Protein AF-0000000071235969 (afdb_homodimer)

Foldseek 3Di:
DPPPVVVVVVCPVPVPPVPPPPPPPPPPPPPVVVCCCVVVPPVPVPVPPPLPDAFQKWWAQFWADPDPVATLAGGETDTHHWLFEEEEAEDPSSCPVVVVCLQLVVDPTPDTAMDGLRHGHPDPLCVRLALQEQEQDPLLLFDQLDFLLLSLLLLCLLNPHDPVLSVVLSVLLCVLLVAPDRRDGNNPDDPQNSLSSSVSSSPSLLHLEYEEEASCVPPDPVSLVSVLVVSSCSSVQVRRYYYYYHNDQQSCLSTQKYWYGGNNYTQDIGRNVVLCVVVVHPTVVVSNVVSVVVDVVDDPPDPDCPPPPPPPVCPPCPCPVPVPVPPPPPPPVDDDPDDDDCPDDPDPDDDDDDDDDDDDDPDPPVPPPDPPPPVVPPDGDDDPRSPSPPPSCPDDDPQPDDVQDDPSNLVSLLVVVVSVCVSDVVLVCLLAPVLLVLLVVLLVVQFDAAWAAEEEEAELAPDPPALVVLLVVLFDCGRYPYDYDHDPVVRVVCCVVVVHFKYKYAAHCQRVLLVCVPPPVPPDDPVSVVNNDIDMDGRCPPVSSRVVVVVRSVVSVLVSQLVVCVVVVHHSCPPDDPDDDDDDPWFDPPPRLCLLLVLLSLLLSLLLSLLLSLLCQVLVSVVSCVVVSSVSNPDDLVSNLVSVLVNVLVSSLVNSVNSLCCCCPVSNRFFLADPVQSSVLSSLSSSLSNLLSNLLNLQDNHSVNSNVVSVVPSVLLSVLQCSNHHLVPDDPVSSVVNVVRLSNQSSVLSSCCGTGRDDCVDPSNVVNVVSSVVSSVVSNVSSNVSNVVRD/DPPPVVVVVVCPPPVPPVPPPPPPPPPPPPPVVVCVCVVVPVVPVPVPPPLPDAFQKWWAQFWADPDPVATLAGGETDTHHWLFEEEEEEDPSSCPVVVVCLQLVVDPTPDTAMDGLHHGHPDPLCVRLALQEQEQDPLLLFDQLDFLLLSLLLLCLLNPHDPVLSVVLSVLLCVLLVAPDRRDGNNPDDPQNSLSSSVSSSPSLLHLEYEEEASCVPPDPVSLVSVLVVSSCSSVQVRRYYYYYHNDQQSCLPTQKYWYGGNNYTQDIGHNVVLCVVVVHPTVVVSNVVSVVVDVVDDPPDPDDPPDPPPPVCPPPPCPVPVPPPPVPPPDDDDDDDPPPPVPVDDPDDDDDDDDDDDDCPPCCVPPDCPPPPVPPDDGDPDPPSPSPPPSCPDDDPPPDDVQDDPSNLVSLLVVVVSVCVSDVVLVCLLAVVLLVLLVVLLVVQFDAAWAAEEEEAELAPDPPALVVLLVVLFDCGRYPYDYDHDPVVRVVCCVVVVHFKYKYAAHCQRVLLCVVVVPVPPDDPVSVVNNDIDMDGRCPPVSSRVVVVVRSVVSVLVSQLVVCVVVVHHSCPSDDPDDDDDDPWFDPPPRLCLLLVLLSLLLSLLLSLLLSLLCQVLVSVVSCVVVSSVSNPDDPVSNLVSVLVNVLVSSLVNSVNSLCCCCPVSNRFFLADPVQSSVLSSLSSSLSNLLSNLLNLQDNHSVRSNVVSVVPSVLLSVLQCSNHHLVPDDPVSSVVNVVRLSNQSSVLSSCCGTGRDDCVDPSNVVNVVSSVVSSVVSNVSSNVSNVVRD

pLDDT: mean 75.26, std 25.06, range [15.25, 97.88]

InterPro domains:
  IPR003439 ABC transporter-like, ATP-binding domain [PF00005] (73-216)
  IPR003439 ABC transporter-like, ATP-binding domain [PS50893] (57-288)
  IPR003593 AAA+ ATPase domain [SM00382] (82-293)
  IPR013525 ABC-2 type transporter, transmembrane domain [PF12698] (427-780)
  IPR017871 ABC transporter-like, conserved site [PS00211] (189-203)
  IPR027417 P-loop containing nucleoside triphosphate hydrolase [G3DSA:3.40.50.300] (54-337)
  IPR027417 P-loop containing nucleoside triphosphate hydrolase [SSF52540] (55-277)
  IPR047817 ABC-2 type transporter, transmembrane domain, bacterial-type [PS51012] (558-790)

Radius of gyration: 46.69 Å; Cα contacts (8 Å, |Δi|>4): 2501; chains: 2; bounding box: 103×161×117 Å

Organism: Dermatophagoides farinae (NCBI:txid6954)

Structure (mmCIF, N/CA/C/O backbone):
data_AF-0000000071235969-model_v1
#
loop_
_entity.id
_entity.type
_entity.pdbx_description
1 polymer 'Uncharacterized protein'
#
loop_
_atom_site.group_PDB
_atom_site.id
_atom_site.type_symbol
_atom_site.label_atom_id
_atom_site.label_alt_id
_atom_site.label_comp_id
_atom_site.label_asym_id
_atom_site.label_entity_id
_atom_site.label_seq_id
_atom_site.pdbx_PDB_ins_code
_atom_site.Cartn_x
_atom_site.Cartn_y
_atom_site.Cartn_z
_atom_site.occupancy
_atom_site.B_iso_or_equiv
_atom_site.auth_seq_id
_atom_site.auth_comp_id
_atom_site.auth_asym_id
_atom_site.auth_atom_id
_atom_site.pdbx_PDB_model_num
ATOM 1 N N . MET A 1 1 ? 15.367 17.047 36.969 1 20.78 1 MET A N 1
ATOM 2 C CA . MET A 1 1 ? 15.352 18.062 38 1 20.78 1 MET A CA 1
ATOM 3 C C . MET A 1 1 ? 15.898 19.391 37.469 1 20.78 1 MET A C 1
ATOM 5 O O . MET A 1 1 ? 17.094 19.5 37.219 1 20.78 1 MET A O 1
ATOM 9 N N . PHE A 1 2 ? 15.062 20.047 36.656 1 24.28 2 PHE A N 1
ATOM 10 C CA . PHE A 1 2 ? 15.273 21.266 35.875 1 24.28 2 PHE A CA 1
ATOM 11 C C . PHE A 1 2 ? 15.648 22.422 36.75 1 24.28 2 PHE A C 1
ATOM 13 O O . PHE A 1 2 ? 14.93 22.734 37.719 1 24.28 2 PHE A O 1
ATOM 20 N N . SER A 1 3 ? 16.906 22.578 37 1 25.78 3 SER A N 1
ATOM 21 C CA . SER A 1 3 ? 17.453 23.516 38 1 25.78 3 SER A CA 1
ATOM 22 C C . SER A 1 3 ? 16.922 24.922 37.781 1 25.78 3 SER A C 1
ATOM 24 O O . SER A 1 3 ? 17.031 25.484 36.688 1 25.78 3 SER A O 1
ATOM 26 N N . THR A 1 4 ? 15.867 25.328 38.531 1 27.64 4 THR A N 1
ATOM 27 C CA . THR A 1 4 ? 15.156 26.562 38.812 1 27.64 4 THR A CA 1
ATOM 28 C C . THR A 1 4 ? 16.141 27.719 38.969 1 27.64 4 THR A C 1
ATOM 30 O O . THR A 1 4 ? 15.742 28.891 38.875 1 27.64 4 THR A O 1
ATOM 33 N N . LYS A 1 5 ? 17.328 27.359 39.406 1 29.56 5 LYS A N 1
ATOM 34 C CA . LYS A 1 5 ? 18.219 28.422 39.875 1 29.56 5 LYS A CA 1
ATOM 35 C C . LYS A 1 5 ? 18.688 29.297 38.719 1 29.56 5 LYS A C 1
ATOM 37 O O . LYS A 1 5 ? 18.828 30.516 38.875 1 29.56 5 LYS A O 1
ATOM 42 N N . TYR A 1 6 ? 18.953 28.562 37.625 1 28.62 6 TYR A N 1
ATOM 43 C CA . TYR A 1 6 ? 19.578 29.312 36.531 1 28.62 6 TYR A CA 1
ATOM 44 C C . TYR A 1 6 ? 18.562 30.219 35.844 1 28.62 6 TYR A C 1
ATOM 46 O O . TYR A 1 6 ? 18.938 31.234 35.25 1 28.62 6 TYR A O 1
ATOM 54 N N . TYR A 1 7 ? 17.297 29.875 36.062 1 28.25 7 TYR A N 1
ATOM 55 C CA . TYR A 1 7 ? 16.25 30.672 35.438 1 28.25 7 TYR A CA 1
ATOM 56 C C . TYR A 1 7 ? 16.109 32.031 36.094 1 28.25 7 TYR A C 1
ATOM 58 O O . TYR A 1 7 ? 15.977 33.062 35.406 1 28.25 7 TYR A O 1
ATOM 66 N N . ASN A 1 8 ? 16.25 32.094 37.469 1 29.53 8 ASN A N 1
ATOM 67 C CA . ASN A 1 8 ? 16.016 33.312 38.188 1 29.53 8 ASN A CA 1
ATOM 68 C C . ASN A 1 8 ? 17.094 34.344 37.938 1 29.53 8 ASN A C 1
ATOM 70 O O . ASN A 1 8 ? 16.828 35.562 37.875 1 29.53 8 ASN A O 1
ATOM 74 N N . ARG A 1 9 ? 18.312 33.844 37.719 1 32.22 9 ARG A N 1
ATOM 75 C CA . ARG A 1 9 ? 19.422 34.781 37.625 1 32.22 9 ARG A CA 1
ATOM 76 C C . ARG A 1 9 ? 19.359 35.562 36.312 1 32.22 9 ARG A C 1
ATOM 78 O O . ARG A 1 9 ? 19.734 36.719 36.25 1 32.22 9 ARG A O 1
ATOM 85 N N . TYR A 1 10 ? 18.875 34.844 35.25 1 29.97 10 TYR A N 1
ATOM 86 C CA . TYR A 1 10 ? 18.812 35.469 33.938 1 29.97 10 TYR A CA 1
ATOM 87 C C . TYR A 1 10 ? 17.781 36.562 33.906 1 29.97 10 TYR A C 1
ATOM 89 O O . TYR A 1 10 ? 18.016 37.625 33.312 1 29.97 10 TYR A O 1
ATOM 97 N N . LEU A 1 11 ? 16.641 36.375 34.594 1 30.03 11 LEU A N 1
ATOM 98 C CA . LEU A 1 11 ? 15.648 37.469 34.625 1 30.03 11 LEU A CA 1
ATOM 99 C C . LEU A 1 11 ? 16.188 38.656 35.375 1 30.03 11 LEU A C 1
ATOM 101 O O . LEU A 1 11 ? 15.938 39.812 35 1 30.03 11 LEU A O 1
ATOM 105 N N . ASP A 1 12 ? 16.922 38.406 36.375 1 31.56 12 ASP A N 1
ATOM 106 C CA . ASP A 1 12 ? 17.344 39.531 37.219 1 31.56 12 ASP A CA 1
ATOM 107 C C . ASP A 1 12 ? 18.375 40.406 36.5 1 31.56 12 ASP A C 1
ATOM 109 O O . ASP A 1 12 ? 18.391 41.625 36.688 1 31.56 12 ASP A O 1
ATOM 113 N N . ASP A 1 13 ? 19.375 39.719 35.844 1 31.92 13 ASP A N 1
ATOM 114 C CA . ASP A 1 13 ? 20.5 40.5 35.344 1 31.92 13 ASP A CA 1
ATOM 115 C C . ASP A 1 13 ? 20.109 41.312 34.125 1 31.92 13 ASP A C 1
ATOM 117 O O . ASP A 1 13 ? 20.656 42.406 33.906 1 31.92 13 ASP A O 1
ATOM 121 N N . HIS A 1 14 ? 19.375 40.656 33.188 1 32.78 14 HIS A N 1
ATOM 122 C CA . HIS A 1 14 ? 19.188 41.406 31.953 1 32.78 14 HIS A CA 1
ATOM 123 C C . HIS A 1 14 ? 17.875 42.188 31.969 1 32.78 14 HIS A C 1
ATOM 125 O O . HIS A 1 14 ? 17.578 42.906 31.031 1 32.78 14 HIS A O 1
ATOM 131 N N . PHE A 1 15 ? 16.938 41.656 32.781 1 29.28 15 PHE A N 1
ATOM 132 C CA . PHE A 1 15 ? 15.789 42.531 32.906 1 29.28 15 PHE A CA 1
ATOM 133 C C . PHE A 1 15 ? 16.062 43.625 33.938 1 29.28 15 PHE A C 1
ATOM 135 O O . PHE A 1 15 ? 16.094 43.375 35.125 1 29.28 15 PHE A O 1
ATOM 142 N N . ASP A 1 16 ? 17.016 44.531 33.656 1 26.34 16 ASP A N 1
ATOM 143 C CA . ASP A 1 16 ? 17.188 45.75 34.469 1 26.34 16 ASP A CA 1
ATOM 144 C C . ASP A 1 16 ? 15.844 46.312 34.875 1 26.34 16 ASP A C 1
ATOM 146 O O . ASP A 1 16 ? 14.953 46.5 34.031 1 26.34 16 ASP A O 1
ATOM 150 N N . ARG A 1 17 ? 15.445 46.094 36.031 1 26.83 17 ARG A N 1
ATOM 151 C CA . ARG A 1 17 ? 14.336 46.688 36.781 1 26.83 17 ARG A CA 1
ATOM 152 C C . ARG A 1 17 ? 14.195 48.156 36.5 1 26.83 17 ARG A C 1
ATOM 154 O O . ARG A 1 17 ? 13.391 48.844 37.125 1 26.83 17 ARG A O 1
ATOM 161 N N . GLN A 1 18 ? 15.305 48.75 35.906 1 26.16 18 GLN A N 1
ATOM 162 C CA . GLN A 1 18 ? 15.242 50.188 35.875 1 26.16 18 GLN A CA 1
ATOM 163 C C . GLN A 1 18 ? 14.008 50.656 35.094 1 26.16 18 GLN A C 1
ATOM 165 O O . GLN A 1 18 ? 13.586 51.812 35.25 1 26.16 18 GLN A O 1
ATOM 170 N N . TYR A 1 19 ? 13.602 49.875 34.125 1 25.55 19 TYR A N 1
ATOM 171 C CA . TYR A 1 19 ? 12.562 50.5 33.344 1 25.55 19 TYR A CA 1
ATOM 172 C C . TYR A 1 19 ? 11.258 50.594 34.125 1 25.55 19 TYR A C 1
ATOM 174 O O . TYR A 1 19 ? 10.438 51.5 33.844 1 25.55 19 TYR A O 1
ATOM 182 N N . TYR A 1 20 ? 10.992 49.656 34.969 1 24.53 20 TYR A N 1
ATOM 183 C CA . TYR A 1 20 ? 9.617 49.781 35.469 1 24.53 20 TYR A CA 1
ATOM 184 C C . TYR A 1 20 ? 9.539 50.75 36.625 1 24.53 20 TYR A C 1
ATOM 186 O O . TYR A 1 20 ? 8.453 51.219 37 1 24.53 20 TYR A O 1
ATOM 194 N N . SER A 1 21 ? 10.508 50.906 37.406 1 24.33 21 SER A N 1
ATOM 195 C CA . SER A 1 21 ? 10.234 51.625 38.656 1 24.33 21 SER A CA 1
ATOM 196 C C . SER A 1 21 ? 10.227 53.125 38.438 1 24.33 21 SER A C 1
ATOM 198 O O . SER A 1 21 ? 10.281 53.906 39.406 1 24.33 21 SER A O 1
ATOM 200 N N . GLY A 1 22 ? 10.711 53.719 37.312 1 23.84 22 GLY A N 1
ATOM 201 C CA . GLY A 1 22 ? 10.781 55.156 37.312 1 23.84 22 GLY A CA 1
ATOM 202 C C . GLY A 1 22 ? 9.438 55.812 37.562 1 23.84 22 GLY A C 1
ATOM 203 O O . GLY A 1 22 ? 8.445 55.5 36.906 1 23.84 22 GLY A O 1
ATOM 204 N N . ARG A 1 23 ? 9.148 56.188 38.781 1 24.48 23 ARG A N 1
ATOM 205 C CA . ARG A 1 23 ? 8.148 57.156 39.219 1 24.48 23 ARG A CA 1
ATOM 206 C C . ARG A 1 23 ? 8.102 58.375 38.281 1 24.48 23 ARG A C 1
ATOM 208 O O . ARG A 1 23 ? 9.031 59.188 38.25 1 24.48 23 ARG A O 1
ATOM 215 N N . LEU A 1 24 ? 7.52 58.312 37.156 1 23.88 24 LEU A N 1
ATOM 216 C CA . LEU A 1 24 ? 7.254 59.5 36.375 1 23.88 24 LEU A CA 1
ATOM 217 C C . LEU A 1 24 ? 6.617 60.594 37.25 1 23.88 24 LEU A C 1
ATOM 219 O O . LEU A 1 24 ? 5.508 60.406 37.75 1 23.88 24 LEU A O 1
ATOM 223 N N . LYS A 1 25 ? 7.359 61.188 38.125 1 25.09 25 LYS A N 1
ATOM 224 C CA . LYS A 1 25 ? 6.887 62.469 38.656 1 25.09 25 LYS A CA 1
ATOM 225 C C . LYS A 1 25 ? 6.273 63.312 37.531 1 25.09 25 LYS A C 1
ATOM 227 O O . LYS A 1 25 ? 6.957 63.656 36.562 1 25.09 25 LYS A O 1
ATOM 232 N N . LEU A 1 26 ? 4.953 63.219 37.344 1 24.61 26 LEU A N 1
ATOM 233 C CA . LEU A 1 26 ? 4.129 64.062 36.531 1 24.61 26 LEU A CA 1
ATOM 234 C C . LEU A 1 26 ? 4.41 65.562 36.844 1 24.61 26 LEU A C 1
ATOM 236 O O . LEU A 1 26 ? 3.928 66.062 37.844 1 24.61 26 LEU A O 1
ATOM 240 N N . LYS A 1 27 ? 5.676 65.938 36.875 1 27.92 27 LYS A N 1
ATOM 241 C CA . LYS A 1 27 ? 5.816 67.375 37 1 27.92 27 LYS A CA 1
ATOM 242 C C . LYS A 1 27 ? 4.844 68.125 36.062 1 27.92 27 LYS A C 1
ATOM 244 O O . LYS A 1 27 ? 4.414 67.562 35.062 1 27.92 27 LYS A O 1
ATOM 249 N N . LYS A 1 28 ? 4.355 69.25 36.562 1 28.09 28 LYS A N 1
ATOM 250 C CA . LYS A 1 28 ? 3.527 70.25 35.844 1 28.09 28 LYS A CA 1
ATOM 251 C C . LYS A 1 28 ? 3.99 70.375 34.406 1 28.09 28 LYS A C 1
ATOM 253 O O . LYS A 1 28 ? 5.094 70.875 34.125 1 28.09 28 LYS A O 1
ATOM 258 N N . PHE A 1 29 ? 3.699 69.375 33.688 1 26.33 29 PHE A N 1
ATOM 259 C CA . PHE A 1 29 ? 4.023 69.312 32.281 1 26.33 29 PHE A CA 1
ATOM 260 C C . PHE A 1 29 ? 3.557 70.625 31.609 1 26.33 29 PHE A C 1
ATOM 262 O O . PHE A 1 29 ? 2.369 70.938 31.641 1 26.33 29 PHE A O 1
ATOM 269 N N . ASP A 1 30 ? 4.426 71.625 31.766 1 26.59 30 ASP A N 1
ATOM 270 C CA . ASP A 1 30 ? 4.102 72.812 31.031 1 26.59 30 ASP A CA 1
ATOM 271 C C . ASP A 1 30 ? 3.627 72.5 29.609 1 26.59 30 ASP A C 1
ATOM 273 O O . ASP A 1 30 ? 4.16 71.562 28.969 1 26.59 30 ASP A O 1
ATOM 277 N N . THR A 1 31 ? 2.289 72.75 29.297 1 29.19 31 THR A N 1
ATOM 278 C CA . THR A 1 31 ? 1.563 72.438 28.062 1 29.19 31 THR A CA 1
ATOM 279 C C . THR A 1 31 ? 2.475 72.625 26.844 1 29.19 31 THR A C 1
ATOM 281 O O . THR A 1 31 ? 2.238 72 25.797 1 29.19 31 THR A O 1
ATOM 284 N N . ASP A 1 32 ? 3.391 73.562 26.938 1 30.61 32 ASP A N 1
ATOM 285 C CA . ASP A 1 32 ? 4.223 73.938 25.797 1 30.61 32 ASP A CA 1
ATOM 286 C C . ASP A 1 32 ? 5.207 72.812 25.453 1 30.61 32 ASP A C 1
ATOM 288 O O . ASP A 1 32 ? 5.48 72.562 24.266 1 30.61 32 ASP A O 1
ATOM 292 N N . GLU A 1 33 ? 5.805 72.25 26.531 1 29.53 33 GLU A N 1
ATOM 293 C CA . GLU A 1 33 ? 6.91 71.375 26.266 1 29.53 33 GLU A CA 1
ATOM 294 C C . GLU A 1 33 ? 6.398 70 25.781 1 29.53 33 GLU A C 1
ATOM 296 O O . GLU A 1 33 ? 7.078 69.312 25.031 1 29.53 33 GLU A O 1
ATOM 301 N N . PHE A 1 34 ? 5.312 69.5 26.359 1 30.47 34 PHE A N 1
ATOM 302 C CA . PHE A 1 34 ? 4.719 68.25 25.891 1 30.47 34 PHE A CA 1
ATOM 303 C C . PHE A 1 34 ? 4.336 68.375 24.422 1 30.47 34 PHE A C 1
ATOM 305 O O . PHE A 1 34 ? 4.543 67.438 23.656 1 30.47 34 PHE A O 1
ATOM 312 N N . GLN A 1 35 ? 3.74 69.438 24 1 29.83 35 GLN A N 1
ATOM 313 C CA . GLN A 1 35 ? 3.525 69.75 22.578 1 29.83 35 GLN A CA 1
ATOM 314 C C . GLN A 1 35 ? 4.844 69.75 21.812 1 29.83 35 GLN A C 1
ATOM 316 O O . GLN A 1 35 ? 4.895 69.312 20.656 1 29.83 35 GLN A O 1
ATOM 321 N N . SER A 1 36 ? 5.883 70.312 22.438 1 31.05 36 SER A N 1
ATOM 322 C CA . SER A 1 36 ? 7.184 70.25 21.766 1 31.05 36 SER A CA 1
ATOM 323 C C . SER A 1 36 ? 7.727 68.812 21.672 1 31.05 36 SER A C 1
ATOM 325 O O . SER A 1 36 ? 8.422 68.5 20.719 1 31.05 36 SER A O 1
ATOM 327 N N . MET A 1 37 ? 7.602 68 22.719 1 30.19 37 MET A N 1
ATOM 328 C CA . MET A 1 37 ? 8.055 66.625 22.625 1 30.19 37 MET A CA 1
ATOM 329 C C . MET A 1 37 ? 7.18 65.875 21.672 1 30.19 37 MET A C 1
ATOM 331 O O . MET A 1 37 ? 7.672 65 20.938 1 30.19 37 MET A O 1
ATOM 335 N N . ILE A 1 38 ? 5.797 65.875 21.75 1 32.47 38 ILE A N 1
ATOM 336 C CA . ILE A 1 38 ? 4.941 65.375 20.688 1 32.47 38 ILE A CA 1
ATOM 337 C C . ILE A 1 38 ? 5.285 66 19.359 1 32.47 38 ILE A C 1
ATOM 339 O O . ILE A 1 38 ? 5.309 65.375 18.312 1 32.47 38 ILE A O 1
ATOM 343 N N . ASN A 1 39 ? 5.348 67.312 19.266 1 30.91 39 ASN A N 1
ATOM 344 C CA . ASN A 1 39 ? 5.84 68.062 18.094 1 30.91 39 ASN A CA 1
ATOM 345 C C . ASN A 1 39 ? 7.301 67.688 17.812 1 30.91 39 ASN A C 1
ATOM 347 O O . ASN A 1 39 ? 7.742 67.812 16.656 1 30.91 39 ASN A O 1
ATOM 351 N N . ALA A 1 40 ? 8.227 67.75 18.75 1 30.86 40 ALA A N 1
ATOM 352 C CA . ALA A 1 40 ? 9.625 67.438 18.5 1 30.86 40 ALA A CA 1
ATOM 353 C C . ALA A 1 40 ? 9.789 65.938 18.141 1 30.86 40 ALA A C 1
ATOM 355 O O . ALA A 1 40 ? 10.648 65.562 17.344 1 30.86 40 ALA A O 1
ATOM 356 N N . ASN A 1 41 ? 9.352 65.062 19.016 1 29.08 41 ASN A N 1
ATOM 357 C CA . ASN A 1 41 ? 9.398 63.625 18.625 1 29.08 41 ASN A CA 1
ATOM 358 C C . ASN A 1 41 ? 8.352 63.312 17.578 1 29.08 41 ASN A C 1
ATOM 360 O O . ASN A 1 41 ? 7.387 62.594 17.859 1 29.08 41 ASN A O 1
ATOM 364 N N . GLN A 1 42 ? 7.641 64.25 17 1 27.83 42 GLN A N 1
ATOM 365 C CA . GLN A 1 42 ? 7.074 63.875 15.703 1 27.83 42 GLN A CA 1
ATOM 366 C C . GLN A 1 42 ? 7.973 62.875 14.961 1 27.83 42 GLN A C 1
ATOM 368 O O . GLN A 1 42 ? 9.133 63.188 14.672 1 27.83 42 GLN A O 1
ATOM 373 N N . PRO A 1 43 ? 7.793 61.562 15.281 1 30.45 43 PRO A N 1
ATOM 374 C CA . PRO A 1 43 ? 8.703 60.812 14.406 1 30.45 43 PRO A CA 1
ATOM 375 C C . PRO A 1 43 ? 8.961 61.531 13.078 1 30.45 43 PRO A C 1
ATOM 377 O O . PRO A 1 43 ? 8.023 61.844 12.344 1 30.45 43 PRO A O 1
ATOM 380 N N . ASN A 1 44 ? 9.547 62.688 13.039 1 29.39 44 ASN A N 1
ATOM 381 C CA . ASN A 1 44 ? 10.141 63.094 11.773 1 29.39 44 ASN A CA 1
ATOM 382 C C . ASN A 1 44 ? 10.211 61.906 10.797 1 29.39 44 ASN A C 1
ATOM 384 O O . ASN A 1 44 ? 10.664 60.844 11.156 1 29.39 44 ASN A O 1
ATOM 388 N N . LEU A 1 45 ? 9.211 61.844 9.977 1 32.47 45 LEU A N 1
ATOM 389 C CA . LEU A 1 45 ? 9.383 61.031 8.773 1 32.47 45 LEU A CA 1
ATOM 390 C C . LEU A 1 45 ? 10.852 60.906 8.391 1 32.47 45 LEU A C 1
ATOM 392 O O . LEU A 1 45 ? 11.391 61.812 7.746 1 32.47 45 LEU A O 1
ATOM 396 N N . LEU A 1 46 ? 11.773 60.969 9.383 1 32.16 46 LEU A N 1
ATOM 397 C CA . LEU A 1 46 ? 13.141 60.75 8.906 1 32.16 46 LEU A CA 1
ATOM 398 C C . LEU A 1 46 ? 13.141 60.094 7.535 1 32.16 46 LEU A C 1
ATOM 400 O O . LEU A 1 46 ? 12.477 59.062 7.332 1 32.16 46 LEU A O 1
ATOM 404 N N . PRO A 1 47 ? 13.156 60.969 6.551 1 32.38 47 PRO A N 1
ATOM 405 C CA . PRO A 1 47 ? 13.391 60.25 5.293 1 32.38 47 PRO A CA 1
ATOM 406 C C . PRO A 1 47 ? 14.133 58.938 5.492 1 32.38 47 PRO A C 1
ATOM 408 O O . PRO A 1 47 ? 14.891 58.781 6.453 1 32.38 47 PRO A O 1
ATOM 411 N N . MET A 1 48 ? 13.445 57.812 5.355 1 37.66 48 MET A N 1
ATOM 412 C CA . MET A 1 48 ? 14.297 56.625 5.305 1 37.66 48 MET A CA 1
ATOM 413 C C . MET A 1 48 ? 15.727 57 4.926 1 37.66 48 MET A C 1
ATOM 415 O O . MET A 1 48 ? 15.945 57.688 3.941 1 37.66 48 MET A O 1
ATOM 419 N N . ALA A 1 49 ? 16.594 57.5 5.844 1 37.44 49 ALA A N 1
ATOM 420 C CA . ALA A 1 49 ? 17.969 57.562 5.336 1 37.44 49 ALA A CA 1
ATOM 421 C C . ALA A 1 49 ? 18.141 56.688 4.109 1 37.44 49 ALA A C 1
ATOM 423 O O . ALA A 1 49 ? 17.516 55.625 4.008 1 37.44 49 ALA A O 1
ATOM 424 N N . PRO A 1 50 ? 18.422 57.219 2.982 1 41.22 50 PRO A N 1
ATOM 425 C CA . PRO A 1 50 ? 18.672 56.375 1.826 1 41.22 50 PRO A CA 1
ATOM 426 C C . PRO A 1 50 ? 19.281 55.031 2.217 1 41.22 50 PRO A C 1
ATOM 428 O O . PRO A 1 50 ? 20.172 54.969 3.066 1 41.22 50 PRO A O 1
ATOM 431 N N . GLU A 1 51 ? 18.453 53.969 2.535 1 51.69 51 GLU A N 1
ATOM 432 C CA . GLU A 1 51 ? 18.891 52.594 2.797 1 51.69 51 GLU A CA 1
ATOM 433 C C . GLU A 1 51 ? 20.25 52.312 2.154 1 51.69 51 GLU A C 1
ATOM 435 O O . GLU A 1 51 ? 20.406 52.438 0.937 1 51.69 51 GLU A O 1
ATOM 440 N N . PRO A 1 52 ? 21.312 52.531 2.852 1 49.19 52 PRO A N 1
ATOM 441 C CA . PRO A 1 52 ? 22.656 52.312 2.301 1 49.19 52 PRO A CA 1
ATOM 442 C C . PRO A 1 52 ? 22.859 50.875 1.844 1 49.19 52 PRO A C 1
ATOM 444 O O . PRO A 1 52 ? 22.609 49.938 2.611 1 49.19 52 PRO A O 1
ATOM 447 N N . GLY A 1 53 ? 22.844 50.625 0.457 1 63.09 53 GLY A N 1
ATOM 448 C CA . GLY A 1 53 ? 23.406 49.5 -0.257 1 63.09 53 GLY A CA 1
ATOM 449 C C . GLY A 1 53 ? 22.406 48.75 -1.119 1 63.09 53 GLY A C 1
ATOM 450 O O . GLY A 1 53 ? 21.219 49.094 -1.109 1 63.09 53 GLY A O 1
ATOM 451 N N . PRO A 1 54 ? 22.844 47.969 -1.875 1 78.69 54 PRO A N 1
ATOM 452 C CA . PRO A 1 54 ? 22.016 47.188 -2.799 1 78.69 54 PRO A CA 1
ATOM 453 C C . PRO A 1 54 ? 21.094 46.188 -2.082 1 78.69 54 PRO A C 1
ATOM 455 O O . PRO A 1 54 ? 21.469 45.656 -1.036 1 78.69 54 PRO A O 1
ATOM 458 N N . PRO A 1 55 ? 19.781 46.156 -2.459 1 88.38 55 PRO A N 1
ATOM 459 C CA . PRO A 1 55 ? 18.844 45.219 -1.836 1 88.38 55 PRO A CA 1
ATOM 460 C C . PRO A 1 55 ? 19.312 43.75 -1.914 1 88.38 55 PRO A C 1
ATOM 462 O O . PRO A 1 55 ? 20.031 43.375 -2.846 1 88.38 55 PRO A O 1
ATOM 465 N N . CYS A 1 56 ? 19.047 43.031 -0.899 1 91.88 56 CYS A N 1
ATOM 466 C CA . CYS A 1 56 ? 19.375 41.594 -0.88 1 91.88 56 CYS A CA 1
ATOM 467 C C . CYS A 1 56 ? 18.5 40.844 -1.863 1 91.88 56 CYS A C 1
ATOM 469 O O . CYS A 1 56 ? 18.984 40 -2.605 1 91.88 56 CYS A O 1
ATOM 471 N N . ILE A 1 57 ? 17.188 41.156 -1.845 1 94.62 57 ILE A N 1
ATOM 472 C CA . ILE A 1 57 ? 16.234 40.531 -2.75 1 94.62 57 ILE A CA 1
ATOM 473 C C . ILE A 1 57 ? 15.43 41.594 -3.488 1 94.62 57 ILE A C 1
ATOM 475 O O . ILE A 1 57 ? 14.945 42.531 -2.877 1 94.62 57 ILE A O 1
ATOM 479 N N . GLU A 1 58 ? 15.406 41.438 -4.781 1 93.62 58 GLU A N 1
ATOM 480 C CA . GLU A 1 58 ? 14.633 42.375 -5.617 1 93.62 58 GLU A CA 1
ATOM 481 C C . GLU A 1 58 ? 13.766 41.594 -6.609 1 93.62 58 GLU A C 1
ATOM 483 O O . GLU A 1 58 ? 14.266 40.75 -7.363 1 93.62 58 GLU A O 1
ATOM 488 N N . THR A 1 59 ? 12.492 41.812 -6.477 1 94.19 59 THR A N 1
ATOM 489 C CA . THR A 1 59 ? 11.578 41.25 -7.461 1 94.19 59 THR A CA 1
ATOM 490 C C . THR A 1 59 ? 10.898 42.344 -8.266 1 94.19 59 THR A C 1
ATOM 492 O O . THR A 1 59 ? 10.594 43.406 -7.73 1 94.19 59 THR A O 1
ATOM 495 N N . ARG A 1 60 ? 10.789 42.125 -9.547 1 93.44 60 ARG A N 1
ATOM 496 C CA . ARG A 1 60 ? 10.133 43.094 -10.414 1 93.44 60 ARG A CA 1
ATOM 497 C C . ARG A 1 60 ? 9.016 42.438 -11.219 1 93.44 60 ARG A C 1
ATOM 499 O O . ARG A 1 60 ? 9.281 41.594 -12.102 1 93.44 60 ARG A O 1
ATOM 506 N N . ASN A 1 61 ? 7.785 42.812 -10.945 1 93.38 61 ASN A N 1
ATOM 507 C CA . ASN A 1 61 ? 6.602 42.375 -11.672 1 93.38 61 ASN A CA 1
ATOM 508 C C . ASN A 1 61 ? 6.562 40.844 -11.789 1 93.38 61 ASN A C 1
ATOM 510 O O . ASN A 1 61 ? 6.387 40.312 -12.883 1 93.38 61 ASN A O 1
ATOM 514 N N . LEU A 1 62 ? 6.738 40.281 -10.727 1 93.81 62 LEU A N 1
ATOM 515 C CA . LEU A 1 62 ? 6.805 38.812 -10.672 1 93.81 62 LEU A CA 1
ATOM 516 C C . LEU A 1 62 ? 5.41 38.219 -10.719 1 93.81 62 LEU A C 1
ATOM 518 O O . LEU A 1 62 ? 4.523 38.625 -9.953 1 93.81 62 LEU A O 1
ATOM 522 N N . SER A 1 63 ? 5.184 37.312 -11.672 1 94 63 SER A N 1
ATOM 523 C CA . SER A 1 63 ? 3.924 36.594 -11.773 1 94 63 SER A CA 1
ATOM 524 C C . SER A 1 63 ? 4.168 35.094 -11.898 1 94 63 SER A C 1
ATOM 526 O O . SER A 1 63 ? 5.176 34.656 -12.461 1 94 63 SER A O 1
ATOM 528 N N . PHE A 1 64 ? 3.289 34.312 -11.281 1 93.5 64 PHE A N 1
ATOM 529 C CA . PHE A 1 64 ? 3.441 32.875 -11.312 1 93.5 64 PHE A CA 1
ATOM 530 C C . PHE A 1 64 ? 2.088 32.188 -11.195 1 93.5 64 PHE A C 1
ATOM 532 O O . PHE A 1 64 ? 1.184 32.688 -10.531 1 93.5 64 PHE A O 1
ATOM 539 N N . HIS A 1 65 ? 1.914 31.109 -11.961 1 89.69 65 HIS A N 1
ATOM 540 C CA . HIS A 1 65 ? 0.755 30.234 -11.859 1 89.69 65 HIS A CA 1
ATOM 541 C C . HIS A 1 65 ? 1.156 28.766 -12.023 1 89.69 65 HIS A C 1
ATOM 543 O O . HIS A 1 65 ? 2.047 28.453 -12.812 1 89.69 65 HIS A O 1
ATOM 549 N N . TYR A 1 66 ? 0.667 27.906 -11.156 1 80.94 66 TYR A N 1
ATOM 550 C CA . TYR A 1 66 ? 0.885 26.484 -11.344 1 80.94 66 TYR A CA 1
ATOM 551 C C . TYR A 1 66 ? 0.113 25.953 -12.547 1 80.94 66 TYR A C 1
ATOM 553 O O . TYR A 1 66 ? 0.633 25.156 -13.328 1 80.94 66 TYR A O 1
ATOM 561 N N . LYS A 1 67 ? -1.174 26.391 -12.547 1 74.88 67 LYS A N 1
ATOM 562 C CA . LYS A 1 67 ? -2.039 26.188 -13.711 1 74.88 67 LYS A CA 1
ATOM 563 C C . LYS A 1 67 ? -2.43 27.516 -14.352 1 74.88 67 LYS A C 1
ATOM 565 O O . LYS A 1 67 ? -2.674 28.5 -13.648 1 74.88 67 LYS A O 1
ATOM 570 N N . ALA A 1 68 ? -2.475 27.484 -15.469 1 78.25 68 ALA A N 1
ATOM 571 C CA . ALA A 1 68 ? -2.727 28.719 -16.219 1 78.25 68 ALA A CA 1
ATOM 572 C C . ALA A 1 68 ? -4.047 29.344 -15.789 1 78.25 68 ALA A C 1
ATOM 574 O O . ALA A 1 68 ? -4.172 30.578 -15.758 1 78.25 68 ALA A O 1
ATOM 575 N N . SER A 1 69 ? -4.906 28.562 -15.336 1 75.44 69 SER A N 1
ATOM 576 C CA . SER A 1 69 ? -6.242 29.047 -15.016 1 75.44 69 SER A CA 1
ATOM 577 C C . SER A 1 69 ? -6.285 29.688 -13.633 1 75.44 69 SER A C 1
ATOM 579 O O . SER A 1 69 ? -7.207 30.438 -13.312 1 75.44 69 SER A O 1
ATOM 581 N N . ASN A 1 70 ? -5.195 29.516 -12.828 1 78.88 70 ASN A N 1
ATOM 582 C CA . ASN A 1 70 ? -5.223 30 -11.453 1 78.88 70 ASN A CA 1
ATOM 583 C C . ASN A 1 70 ? -3.928 30.719 -11.078 1 78.88 70 ASN A C 1
ATOM 585 O O . ASN A 1 70 ? -3.043 30.125 -10.461 1 78.88 70 ASN A O 1
ATOM 589 N N . PRO A 1 71 ? -3.926 32 -11.367 1 84.94 71 PRO A N 1
ATOM 590 C CA . PRO A 1 71 ? -2.715 32.75 -11 1 84.94 71 PRO A CA 1
ATOM 591 C C . PRO A 1 71 ? -2.535 32.875 -9.484 1 84.94 71 PRO A C 1
ATOM 593 O O . PRO A 1 71 ? -3.492 33.156 -8.766 1 84.94 71 PRO A O 1
ATOM 596 N N . VAL A 1 72 ? -1.357 32.562 -8.969 1 86.06 72 VAL A N 1
ATOM 597 C CA . VAL A 1 72 ? -1.061 32.625 -7.539 1 86.06 72 VAL A CA 1
ATOM 598 C C . VAL A 1 72 ? -0.396 33.938 -7.184 1 86.06 72 VAL A C 1
ATOM 600 O O . VAL A 1 72 ? -0.742 34.562 -6.176 1 86.06 72 VAL A O 1
ATOM 603 N N . LEU A 1 73 ? 0.584 34.344 -7.953 1 91.81 73 LEU A N 1
ATOM 604 C CA . LEU A 1 73 ? 1.259 35.625 -7.773 1 91.81 73 LEU A CA 1
ATOM 605 C C . LEU A 1 73 ? 1.04 36.531 -8.984 1 91.81 73 LEU A C 1
ATOM 607 O O . LEU A 1 73 ? 1.123 36.094 -10.125 1 91.81 73 LEU A O 1
ATOM 611 N N . LYS A 1 74 ? 0.647 37.781 -8.688 1 93.19 74 LYS A N 1
ATOM 612 C CA . LYS A 1 74 ? 0.321 38.719 -9.742 1 93.19 74 LYS A CA 1
ATOM 613 C C . LYS A 1 74 ? 1.163 40 -9.625 1 93.19 74 LYS A C 1
ATOM 615 O O . LYS A 1 74 ? 0.871 40.875 -8.805 1 93.19 74 LYS A O 1
ATOM 620 N N . ASN A 1 75 ? 2.082 40.156 -10.414 1 91.69 75 ASN A N 1
ATOM 621 C CA . ASN A 1 75 ? 2.883 41.375 -10.562 1 91.69 75 ASN A CA 1
ATOM 622 C C . ASN A 1 75 ? 3.434 41.844 -9.219 1 91.69 75 ASN A C 1
ATOM 624 O O . ASN A 1 75 ? 3.221 43 -8.828 1 91.69 75 ASN A O 1
ATOM 628 N N . ILE A 1 76 ? 4.176 40.969 -8.57 1 93.06 76 ILE A N 1
ATOM 629 C CA . ILE A 1 76 ? 4.715 41.25 -7.246 1 93.06 76 ILE A CA 1
ATOM 630 C C . ILE A 1 76 ? 6.066 41.969 -7.375 1 93.06 76 ILE A C 1
ATOM 632 O O . ILE A 1 76 ? 6.945 41.5 -8.109 1 93.06 76 ILE A O 1
ATOM 636 N N . THR A 1 77 ? 6.168 43.125 -6.812 1 92.44 77 THR A N 1
ATOM 637 C CA . THR A 1 77 ? 7.434 43.844 -6.73 1 92.44 77 THR A CA 1
ATOM 638 C C . THR A 1 77 ? 7.793 44.125 -5.277 1 92.44 77 THR A C 1
ATOM 640 O O . THR A 1 77 ? 7.066 44.844 -4.582 1 92.44 77 THR A O 1
ATOM 643 N N . ILE A 1 78 ? 8.852 43.5 -4.832 1 92.25 78 ILE A N 1
ATOM 644 C CA . ILE A 1 78 ? 9.281 43.719 -3.455 1 92.25 78 ILE A CA 1
ATOM 645 C C . ILE A 1 78 ? 10.781 44 -3.418 1 92.25 78 ILE A C 1
ATOM 647 O O . ILE A 1 78 ? 11.516 43.594 -4.316 1 92.25 78 ILE A O 1
ATOM 651 N N . ASN A 1 79 ? 11.148 44.719 -2.406 1 90.88 79 ASN A N 1
ATOM 652 C CA . ASN A 1 79 ? 12.547 45.031 -2.139 1 90.88 79 ASN A CA 1
ATOM 653 C C . ASN A 1 79 ? 12.914 44.75 -0.688 1 90.88 79 ASN A C 1
ATOM 655 O O . ASN A 1 79 ? 12.492 45.469 0.221 1 90.88 79 ASN A O 1
ATOM 659 N N . VAL A 1 80 ? 13.789 43.75 -0.517 1 93.56 80 VAL A N 1
ATOM 660 C CA . VAL A 1 80 ? 14.227 43.375 0.821 1 93.56 80 VAL A CA 1
ATOM 661 C C . VAL A 1 80 ? 15.617 43.938 1.087 1 93.56 80 VAL A C 1
ATOM 663 O O . VAL A 1 80 ? 16.578 43.594 0.402 1 93.56 80 VAL A O 1
ATOM 666 N N . PRO A 1 81 ? 15.633 44.781 2.053 1 90.31 81 PRO A N 1
ATOM 667 C CA . PRO A 1 81 ? 16.953 45.375 2.34 1 90.31 81 PRO A CA 1
ATOM 668 C C . PRO A 1 81 ? 17.922 44.375 2.949 1 90.31 81 PRO A C 1
ATOM 670 O O . PRO A 1 81 ? 17.5 43.406 3.57 1 90.31 81 PRO A O 1
ATOM 673 N N . GLN A 1 82 ? 19.156 44.594 2.811 1 90.56 82 GLN A N 1
ATOM 674 C CA . GLN A 1 82 ? 20.188 43.719 3.32 1 90.56 82 GLN A CA 1
ATOM 675 C C . GLN A 1 82 ? 20.406 43.938 4.816 1 90.56 82 GLN A C 1
ATOM 677 O O . GLN A 1 82 ? 20.375 45.062 5.301 1 90.56 82 GLN A O 1
ATOM 682 N N . GLY A 1 83 ? 20.578 42.812 5.512 1 89.44 83 GLY A N 1
ATOM 683 C CA . GLY A 1 83 ? 20.953 42.844 6.914 1 89.44 83 GLY A CA 1
ATOM 684 C C . GLY A 1 83 ? 19.812 43.25 7.836 1 89.44 83 GLY A C 1
ATOM 685 O O . GLY A 1 83 ? 20.047 43.781 8.914 1 89.44 83 GLY A O 1
ATOM 686 N N . ARG A 1 84 ? 18.656 43.094 7.34 1 91.56 84 ARG A N 1
ATOM 687 C CA . ARG A 1 84 ? 17.469 43.438 8.125 1 91.56 84 ARG A CA 1
ATOM 688 C C . ARG A 1 84 ? 16.438 42.344 8.094 1 91.56 84 ARG A C 1
ATOM 690 O O . ARG A 1 84 ? 16.547 41.406 7.305 1 91.56 84 ARG A O 1
ATOM 697 N N . ILE A 1 85 ? 15.5 42.5 9.008 1 93.81 85 ILE A N 1
ATOM 698 C CA . ILE A 1 85 ? 14.414 41.531 9.055 1 93.81 85 ILE A CA 1
ATOM 699 C C . ILE A 1 85 ? 13.234 42.031 8.219 1 93.81 85 ILE A C 1
ATOM 701 O O . ILE A 1 85 ? 12.766 43.156 8.422 1 93.81 85 ILE A O 1
ATOM 705 N N . TYR A 1 86 ? 12.875 41.312 7.211 1 94.62 86 TYR A N 1
ATOM 706 C CA . TYR A 1 86 ? 11.703 41.562 6.379 1 94.62 86 TYR A CA 1
ATOM 707 C C . TYR A 1 86 ? 10.57 40.594 6.715 1 94.62 86 TYR A C 1
ATOM 709 O O . TYR A 1 86 ? 10.742 39.375 6.629 1 94.62 86 TYR A O 1
ATOM 717 N N . ALA A 1 87 ? 9.43 41.062 7.137 1 93.88 87 ALA A N 1
ATOM 718 C CA . ALA A 1 87 ? 8.289 40.219 7.488 1 93.88 87 ALA A CA 1
ATOM 719 C C . ALA A 1 87 ? 7.238 40.25 6.383 1 93.88 87 ALA A C 1
ATOM 721 O O . ALA A 1 87 ? 6.867 41.312 5.887 1 93.88 87 ALA A O 1
ATOM 722 N N . LEU A 1 88 ? 6.918 39.125 5.938 1 91.38 88 LEU A N 1
ATOM 723 C CA . LEU A 1 88 ? 5.852 38.938 4.953 1 91.38 88 LEU A CA 1
ATOM 724 C C . LEU A 1 88 ? 4.562 38.469 5.625 1 91.38 88 LEU A C 1
ATOM 726 O O . LEU A 1 88 ? 4.512 37.375 6.191 1 91.38 88 LEU A O 1
ATOM 730 N N . LEU A 1 89 ? 3.566 39.344 5.555 1 86.88 89 LEU A N 1
ATOM 731 C CA . LEU A 1 89 ? 2.291 39.062 6.207 1 86.88 89 LEU A CA 1
ATOM 732 C C . LEU A 1 89 ? 1.192 38.844 5.176 1 86.88 89 LEU A C 1
ATOM 734 O O . LEU A 1 89 ? 1.192 39.469 4.109 1 86.88 89 LEU A O 1
ATOM 738 N N . GLY A 1 90 ? 0.354 37.938 5.41 1 77.69 90 GLY A N 1
ATOM 739 C CA . GLY A 1 90 ? -0.766 37.625 4.527 1 77.69 90 GLY A CA 1
ATOM 740 C C . GLY A 1 90 ? -1.603 36.469 4.996 1 77.69 90 GLY A C 1
ATOM 741 O O . GLY A 1 90 ? -1.192 35.719 5.891 1 77.69 90 GLY A O 1
ATOM 742 N N . SER A 1 91 ? -2.707 36.375 4.367 1 69.44 91 SER A N 1
ATOM 743 C CA . SER A 1 91 ? -3.607 35.281 4.68 1 69.44 91 SER A CA 1
ATOM 744 C C . SER A 1 91 ? -3.055 33.938 4.164 1 69.44 91 SER A C 1
ATOM 746 O O . SER A 1 91 ? -2.1 33.938 3.387 1 69.44 91 SER A O 1
ATOM 748 N N . SER A 1 92 ? -3.566 32.875 4.676 1 67.5 92 SER A N 1
ATOM 749 C CA . SER A 1 92 ? -3.154 31.562 4.195 1 67.5 92 SER A CA 1
ATOM 750 C C . SER A 1 92 ? -3.516 31.375 2.729 1 67.5 92 SER A C 1
ATOM 752 O O . SER A 1 92 ? -4.609 31.75 2.299 1 67.5 92 SER A O 1
ATOM 754 N N . GLY A 1 93 ? -2.594 30.938 1.932 1 71.38 93 GLY A N 1
ATOM 755 C CA . GLY A 1 93 ? -2.844 30.625 0.532 1 71.38 93 GLY A CA 1
ATOM 756 C C . GLY A 1 93 ? -2.648 31.812 -0.384 1 71.38 93 GLY A C 1
ATOM 757 O O . GLY A 1 93 ? -2.938 31.75 -1.581 1 71.38 93 GLY A O 1
ATOM 758 N N . CYS A 1 94 ? -2.193 32.875 0.23 1 75.44 94 CYS A N 1
ATOM 759 C CA . CYS A 1 94 ? -2.068 34.062 -0.578 1 75.44 94 CYS A CA 1
ATOM 760 C C . CYS A 1 94 ? -0.834 34 -1.47 1 75.44 94 CYS A C 1
ATOM 762 O O . CYS A 1 94 ? -0.642 34.875 -2.336 1 75.44 94 CYS A O 1
ATOM 764 N N . GLY A 1 95 ? 0.011 33 -1.244 1 84.5 95 GLY A N 1
ATOM 765 C CA . GLY A 1 95 ? 1.143 32.844 -2.141 1 84.5 95 GLY A CA 1
ATOM 766 C C . GLY A 1 95 ? 2.48 33.062 -1.465 1 84.5 95 GLY A C 1
ATOM 767 O O . GLY A 1 95 ? 3.518 33.094 -2.129 1 84.5 95 GLY A O 1
ATOM 768 N N . LYS A 1 96 ? 2.516 33.188 -0.169 1 88.06 96 LYS A N 1
ATOM 769 C CA . LYS A 1 96 ? 3.758 33.469 0.55 1 88.06 96 LYS A CA 1
ATOM 770 C C . LYS A 1 96 ? 4.793 32.375 0.291 1 88.06 96 LYS A C 1
ATOM 772 O O . LYS A 1 96 ? 5.938 32.656 -0.06 1 88.06 96 LYS A O 1
ATOM 777 N N . THR A 1 97 ? 4.344 31.078 0.409 1 87.31 97 THR A N 1
ATOM 778 C CA . THR A 1 97 ? 5.242 29.938 0.244 1 87.31 97 THR A CA 1
ATOM 779 C C . THR A 1 97 ? 5.734 29.844 -1.196 1 87.31 97 THR A C 1
ATOM 781 O O . THR A 1 97 ? 6.895 29.5 -1.439 1 87.31 97 THR A O 1
ATOM 784 N N . THR A 1 98 ? 4.898 30.203 -2.168 1 89.75 98 THR A N 1
ATOM 785 C CA . THR A 1 98 ? 5.277 30.203 -3.578 1 89.75 98 THR A CA 1
ATOM 786 C C . THR A 1 98 ? 6.34 31.25 -3.859 1 89.75 98 THR A C 1
ATOM 788 O O . THR A 1 98 ? 7.289 31 -4.602 1 89.75 98 THR A O 1
ATOM 791 N N . LEU A 1 99 ? 6.137 32.344 -3.258 1 92.94 99 LEU A N 1
ATOM 792 C CA . LEU A 1 99 ? 7.121 33.438 -3.408 1 92.94 99 LEU A CA 1
ATOM 793 C C . LEU A 1 99 ? 8.469 33 -2.826 1 92.94 99 LEU A C 1
ATOM 795 O O . LEU A 1 99 ? 9.508 33.219 -3.443 1 92.94 99 LEU A O 1
ATOM 799 N N . LEU A 1 100 ? 8.43 32.406 -1.651 1 93.81 100 LEU A N 1
ATOM 800 C CA . LEU A 1 100 ? 9.656 31.953 -1.011 1 93.81 100 LEU A CA 1
ATOM 801 C C . LEU A 1 100 ? 10.367 30.906 -1.876 1 93.81 100 LEU A C 1
ATOM 803 O O . LEU A 1 100 ? 11.594 30.922 -1.993 1 93.81 100 LEU A O 1
ATOM 807 N N . ARG A 1 101 ? 9.594 30.062 -2.479 1 92.25 101 ARG A N 1
ATOM 808 C CA . ARG A 1 101 ? 10.172 29.031 -3.334 1 92.25 101 ARG A CA 1
ATOM 809 C C . ARG A 1 101 ? 10.859 29.641 -4.547 1 92.25 101 ARG A C 1
ATOM 811 O O . ARG A 1 101 ? 11.867 29.125 -5.023 1 92.25 101 ARG A O 1
ATOM 818 N N . MET A 1 102 ? 10.328 30.719 -4.988 1 93.62 102 MET A N 1
ATOM 819 C CA . MET A 1 102 ? 10.938 31.406 -6.121 1 93.62 102 MET A CA 1
ATOM 820 C C . MET A 1 102 ? 12.242 32.094 -5.707 1 93.62 102 MET A C 1
ATOM 822 O O . MET A 1 102 ? 13.219 32.094 -6.457 1 93.62 102 MET A O 1
ATOM 826 N N . ILE A 1 103 ? 12.18 32.625 -4.555 1 94.06 103 ILE A N 1
ATOM 827 C CA . ILE A 1 103 ? 13.383 33.25 -4.031 1 94.06 103 ILE A CA 1
ATOM 828 C C . ILE A 1 103 ? 14.477 32.219 -3.83 1 94.06 103 ILE A C 1
ATOM 830 O O . ILE A 1 103 ? 15.656 32.5 -4.055 1 94.06 103 ILE A O 1
ATOM 834 N N . LEU A 1 104 ? 14.07 31 -3.498 1 94.44 104 LEU A N 1
ATOM 835 C CA . LEU A 1 104 ? 14.992 29.891 -3.244 1 94.44 104 LEU A CA 1
ATOM 836 C C . LEU A 1 104 ? 15.469 29.266 -4.551 1 94.44 104 LEU A C 1
ATOM 838 O O . LEU A 1 104 ? 16.391 28.453 -4.555 1 94.44 104 LEU A O 1
ATOM 842 N N . GLY A 1 105 ? 14.844 29.641 -5.652 1 90.94 105 GLY A N 1
ATOM 843 C CA . GLY A 1 105 ? 15.219 29.109 -6.953 1 90.94 105 GLY A CA 1
ATOM 844 C C . GLY A 1 105 ? 14.594 27.75 -7.242 1 90.94 105 GLY A C 1
ATOM 845 O O . GLY A 1 105 ? 15.016 27.062 -8.172 1 90.94 105 GLY A O 1
ATOM 846 N N . MET A 1 106 ? 13.672 27.406 -6.41 1 90.06 106 MET A N 1
ATOM 847 C CA . MET A 1 106 ? 13.008 26.109 -6.594 1 90.06 106 MET A CA 1
ATOM 848 C C . MET A 1 106 ? 11.945 26.203 -7.68 1 90.06 106 MET A C 1
ATOM 850 O O . MET A 1 106 ? 11.578 25.188 -8.273 1 90.06 106 MET A O 1
ATOM 854 N N . LEU A 1 107 ? 11.406 27.406 -7.879 1 89.62 107 LEU A N 1
ATOM 855 C CA . LEU A 1 107 ? 10.406 27.672 -8.906 1 89.62 107 LEU A CA 1
ATOM 856 C C . LEU A 1 107 ? 10.844 28.828 -9.805 1 89.62 107 LEU A C 1
ATOM 858 O O . LEU A 1 107 ? 11.422 29.797 -9.32 1 89.62 107 LEU A O 1
ATOM 862 N N . LYS A 1 108 ? 10.594 28.703 -11.047 1 89.56 108 LYS A N 1
ATOM 863 C CA . LYS A 1 108 ? 10.906 29.766 -11.992 1 89.56 108 LYS A CA 1
ATOM 864 C C . LYS A 1 108 ? 9.664 30.625 -12.281 1 89.56 108 LYS A C 1
ATOM 866 O O . LYS A 1 108 ? 8.586 30.078 -12.523 1 89.56 108 LYS A O 1
ATOM 871 N N . PRO A 1 109 ? 9.891 31.906 -12.156 1 92.25 109 PRO A N 1
ATOM 872 C CA . PRO A 1 109 ? 8.75 32.781 -12.453 1 92.25 109 PRO A CA 1
ATOM 873 C C . PRO A 1 109 ? 8.312 32.688 -13.914 1 92.25 109 PRO A C 1
ATOM 875 O O . PRO A 1 109 ? 9.125 32.375 -14.789 1 92.25 109 PRO A O 1
ATOM 878 N N . LYS A 1 110 ? 7.047 32.906 -14.195 1 92.69 110 LYS A N 1
ATOM 879 C CA . LYS A 1 110 ? 6.52 32.938 -15.555 1 92.69 110 LYS A CA 1
ATOM 880 C C . LYS A 1 110 ? 6.789 34.281 -16.234 1 92.69 110 LYS A C 1
ATOM 882 O O . LYS A 1 110 ? 7.105 34.312 -17.422 1 92.69 110 LYS A O 1
ATOM 887 N N . THR A 1 111 ? 6.582 35.312 -15.469 1 92.75 111 THR A N 1
ATOM 888 C CA . THR A 1 111 ? 6.902 36.656 -15.922 1 92.75 111 THR A CA 1
ATOM 889 C C . THR A 1 111 ? 7.586 37.438 -14.812 1 92.75 111 THR A C 1
ATOM 891 O O . THR A 1 111 ? 7.453 37.125 -13.633 1 92.75 111 THR A O 1
ATOM 894 N N . GLY A 1 112 ? 8.445 38.312 -15.211 1 93.56 112 GLY A N 1
ATOM 895 C CA . GLY A 1 112 ? 9.156 39.156 -14.25 1 93.56 112 GLY A CA 1
ATOM 896 C C . GLY A 1 112 ? 10.539 38.625 -13.93 1 93.56 112 GLY A C 1
ATOM 897 O O . GLY A 1 112 ? 11.031 37.719 -14.586 1 93.56 112 GLY A O 1
ATOM 898 N N . THR A 1 113 ? 11.156 39.344 -13 1 93.44 113 THR A N 1
ATOM 899 C CA . THR A 1 113 ? 12.523 38.938 -12.656 1 93.44 113 THR A CA 1
ATOM 900 C C . THR A 1 113 ? 12.711 38.938 -11.141 1 93.44 113 THR A C 1
ATOM 902 O O . THR A 1 113 ? 12.023 39.656 -10.422 1 93.44 113 THR A O 1
ATOM 905 N N . ILE A 1 114 ? 13.562 38.062 -10.68 1 93.94 114 ILE A N 1
ATOM 906 C CA . ILE A 1 114 ? 13.93 37.938 -9.273 1 93.94 114 ILE A CA 1
ATOM 907 C C . ILE A 1 114 ? 15.453 37.906 -9.141 1 93.94 114 ILE A C 1
ATOM 909 O O . ILE A 1 114 ? 16.141 37.25 -9.906 1 93.94 114 ILE A O 1
ATOM 913 N N . ARG A 1 115 ? 15.961 38.719 -8.305 1 93.25 115 ARG A N 1
ATOM 914 C CA . ARG A 1 115 ? 17.391 38.75 -8.023 1 93.25 115 ARG A CA 1
ATOM 915 C C . ARG A 1 115 ? 17.672 38.656 -6.531 1 93.25 115 ARG A C 1
ATOM 917 O O . ARG A 1 115 ? 16.969 39.25 -5.719 1 93.25 115 ARG A O 1
ATOM 924 N N . VAL A 1 116 ? 18.609 37.844 -6.211 1 93.12 116 VAL A N 1
ATOM 925 C CA . VAL A 1 116 ? 19.078 37.656 -4.84 1 93.12 116 VAL A CA 1
ATOM 926 C C . VAL A 1 116 ? 20.562 38 -4.766 1 93.12 116 VAL A C 1
ATOM 928 O O . VAL A 1 116 ? 21.391 37.406 -5.457 1 93.12 116 VAL A O 1
ATOM 931 N N . PHE A 1 117 ? 20.906 38.906 -4.027 1 90.69 117 PHE A N 1
ATOM 932 C CA . PHE A 1 117 ? 22.266 39.438 -3.984 1 90.69 117 PHE A CA 1
ATOM 933 C C . PHE A 1 117 ? 22.734 39.875 -5.375 1 90.69 117 PHE A C 1
ATOM 935 O O . PHE A 1 117 ? 23.875 39.594 -5.762 1 90.69 117 PHE A O 1
ATOM 942 N N . GLY A 1 118 ? 21.812 40.188 -6.133 1 87.19 118 GLY A N 1
ATOM 943 C CA . GLY A 1 118 ? 22.109 40.719 -7.453 1 87.19 118 GLY A CA 1
ATOM 944 C C . GLY A 1 118 ? 22.125 39.625 -8.531 1 87.19 118 GLY A C 1
ATOM 945 O O . GLY A 1 118 ? 22.266 39.938 -9.719 1 87.19 118 GLY A O 1
ATOM 946 N N . MET A 1 119 ? 21.969 38.5 -8.156 1 89.19 119 MET A N 1
ATOM 947 C CA . MET A 1 119 ? 22.031 37.406 -9.117 1 89.19 119 MET A CA 1
ATOM 948 C C . MET A 1 119 ? 20.734 36.625 -9.141 1 89.19 119 MET A C 1
ATOM 950 O O . MET A 1 119 ? 19.938 36.719 -8.203 1 89.19 119 MET A O 1
ATOM 954 N N . GLN A 1 120 ? 20.594 35.875 -10.211 1 89.25 120 GLN A N 1
ATOM 955 C CA . GLN A 1 120 ? 19.406 35.062 -10.328 1 89.25 120 GLN A CA 1
ATOM 956 C C . GLN A 1 120 ? 19.531 33.812 -9.469 1 89.25 120 GLN A C 1
ATOM 958 O O . GLN A 1 120 ? 20.547 33.125 -9.5 1 89.25 120 GLN A O 1
ATOM 963 N N . PRO A 1 121 ? 18.516 33.531 -8.734 1 90 121 PRO A N 1
ATOM 964 C CA . PRO A 1 121 ? 18.562 32.281 -7.934 1 90 121 PRO A CA 1
ATOM 965 C C . PRO A 1 121 ? 18.656 31.031 -8.789 1 90 121 PRO A C 1
ATOM 967 O O . PRO A 1 121 ? 18.125 31 -9.906 1 90 121 PRO A O 1
ATOM 970 N N . GLY A 1 122 ? 19.359 30.031 -8.32 1 82.06 122 GLY A N 1
ATOM 971 C CA . GLY A 1 122 ? 19.516 28.781 -9.047 1 82.06 122 GLY A CA 1
ATOM 972 C C . GLY A 1 122 ? 20.859 28.688 -9.758 1 82.06 122 GLY A C 1
ATOM 973 O O . GLY A 1 122 ? 21.203 27.609 -10.273 1 82.06 122 GLY A O 1
ATOM 974 N N . THR A 1 123 ? 21.516 29.781 -9.805 1 79.06 123 THR A N 1
ATOM 975 C CA . THR A 1 123 ? 22.812 29.781 -10.461 1 79.06 123 THR A CA 1
ATOM 976 C C . THR A 1 123 ? 23.906 29.375 -9.484 1 79.06 123 THR A C 1
ATOM 978 O O . THR A 1 123 ? 23.766 29.547 -8.273 1 79.06 123 THR A O 1
ATOM 981 N N . ALA A 1 124 ? 24.906 28.766 -9.938 1 75.19 124 ALA A N 1
ATOM 982 C CA . ALA A 1 124 ? 26.016 28.234 -9.133 1 75.19 124 ALA A CA 1
ATOM 983 C C . ALA A 1 124 ? 26.734 29.344 -8.383 1 75.19 124 ALA A C 1
ATOM 985 O O . ALA A 1 124 ? 27.328 29.109 -7.328 1 75.19 124 ALA A O 1
ATOM 986 N N . GLU A 1 125 ? 26.609 30.453 -8.898 1 76.06 125 GLU A N 1
ATOM 987 C CA . GLU A 1 125 ? 27.359 31.578 -8.328 1 76.06 125 GLU A CA 1
ATOM 988 C C . GLU A 1 125 ? 26.703 32.062 -7.027 1 76.06 125 GLU A C 1
ATOM 990 O O . GLU A 1 125 ? 27.406 32.375 -6.066 1 76.06 125 GLU A O 1
ATOM 995 N N . VAL A 1 126 ? 25.469 32.062 -7.012 1 80.12 126 VAL A N 1
ATOM 996 C CA . VAL A 1 126 ? 24.766 32.594 -5.859 1 80.12 126 VAL A CA 1
ATOM 997 C C . VAL A 1 126 ? 24.656 31.547 -4.762 1 80.12 126 VAL A C 1
ATOM 999 O O . VAL A 1 126 ? 24.547 31.875 -3.578 1 80.12 126 VAL A O 1
ATOM 1002 N N . LYS A 1 127 ? 24.797 30.266 -4.984 1 82.31 127 LYS A N 1
ATOM 1003 C CA . LYS A 1 127 ? 24.719 29.141 -4.055 1 82.31 127 LYS A CA 1
ATOM 1004 C C . LYS A 1 127 ? 23.375 29.109 -3.348 1 82.31 127 LYS A C 1
ATOM 1006 O O . LYS A 1 127 ? 23.297 28.844 -2.145 1 82.31 127 LYS A O 1
ATOM 1011 N N . ILE A 1 128 ? 22.375 29.625 -4.047 1 90.56 128 ILE A N 1
ATOM 1012 C CA . ILE A 1 128 ? 20.984 29.5 -3.633 1 90.56 128 ILE A CA 1
ATOM 1013 C C . ILE A 1 128 ? 20.188 28.781 -4.723 1 90.56 128 ILE A C 1
ATOM 1015 O O . ILE A 1 128 ? 19.875 29.375 -5.762 1 90.56 128 ILE A O 1
ATOM 1019 N N . PRO A 1 129 ? 19.844 27.625 -4.508 1 89.62 129 PRO A N 1
ATOM 1020 C CA . PRO A 1 129 ? 19.984 26.828 -3.287 1 89.62 129 PRO A CA 1
ATOM 1021 C C . PRO A 1 129 ? 21.422 26.469 -2.963 1 89.62 129 PRO A C 1
ATOM 1023 O O . PRO A 1 129 ? 22.297 26.562 -3.832 1 89.62 129 PRO A O 1
ATOM 1026 N N . GLY A 1 130 ? 21.625 26.031 -1.643 1 89.25 130 GLY A N 1
ATOM 1027 C CA . GLY A 1 130 ? 22.953 25.734 -1.161 1 89.25 130 GLY A CA 1
ATOM 1028 C C . GLY A 1 130 ? 23.266 26.359 0.186 1 89.25 130 GLY A C 1
ATOM 1029 O O . GLY A 1 130 ? 22.344 26.734 0.92 1 89.25 130 GLY A O 1
ATOM 1030 N N . PRO A 1 131 ? 24.516 26.484 0.5 1 88.75 131 PRO A N 1
ATOM 1031 C CA . PRO A 1 131 ? 24.906 26.969 1.825 1 88.75 131 PRO A CA 1
ATOM 1032 C C . PRO A 1 131 ? 24.656 28.469 1.997 1 88.75 131 PRO A C 1
ATOM 1034 O O . PRO A 1 131 ? 24.75 28.984 3.115 1 88.75 131 PRO A O 1
ATOM 1037 N N . GLY A 1 132 ? 24.297 29.078 0.901 1 89.62 132 GLY A N 1
ATOM 1038 C CA . GLY A 1 132 ? 24.062 30.516 0.962 1 89.62 132 GLY A CA 1
ATOM 1039 C C . GLY A 1 132 ? 22.734 30.875 1.594 1 89.62 132 GLY A C 1
ATOM 1040 O O . GLY A 1 132 ? 22.484 32.062 1.873 1 89.62 132 GLY A O 1
ATOM 1041 N N . VAL A 1 133 ? 21.969 29.906 1.87 1 94.12 133 VAL A N 1
ATOM 1042 C CA . VAL A 1 133 ? 20.641 30.203 2.398 1 94.12 133 VAL A CA 1
ATOM 1043 C C . VAL A 1 133 ? 20.281 29.172 3.469 1 94.12 133 VAL A C 1
ATOM 1045 O O . VAL A 1 133 ? 20.672 28.016 3.387 1 94.12 133 VAL A O 1
ATOM 1048 N N . GLY A 1 134 ? 19.734 29.625 4.52 1 94.69 134 GLY A N 1
ATOM 1049 C CA . GLY A 1 134 ? 19.047 28.781 5.488 1 94.69 134 GLY A CA 1
ATOM 1050 C C . GLY A 1 134 ? 17.531 28.844 5.363 1 94.69 134 GLY A C 1
ATOM 1051 O O . GLY A 1 134 ? 16.953 29.922 5.359 1 94.69 134 GLY A O 1
ATOM 1052 N N . TYR A 1 135 ? 16.953 27.672 5.176 1 95.19 135 TYR A N 1
ATOM 1053 C CA . TYR A 1 135 ? 15.516 27.625 4.93 1 95.19 135 TYR A CA 1
ATOM 1054 C C . TYR A 1 135 ? 14.812 26.75 5.961 1 95.19 135 TYR A C 1
ATOM 1056 O O . TYR A 1 135 ? 15.203 25.609 6.176 1 95.19 135 TYR A O 1
ATOM 1064 N N . MET A 1 136 ? 13.859 27.281 6.609 1 94.56 136 MET A N 1
ATOM 1065 C CA . MET A 1 136 ? 12.969 26.547 7.496 1 94.56 136 MET A CA 1
ATOM 1066 C C . MET A 1 136 ? 11.578 26.422 6.891 1 94.56 136 MET A C 1
ATOM 1068 O O . MET A 1 136 ? 10.812 27.391 6.895 1 94.56 136 MET A O 1
ATOM 1072 N N . PRO A 1 137 ? 11.227 25.203 6.461 1 91.88 137 PRO A N 1
ATOM 1073 C CA . PRO A 1 137 ? 9.898 25.031 5.855 1 91.88 137 PRO A CA 1
ATOM 1074 C C . PRO A 1 137 ? 8.773 25.031 6.887 1 91.88 137 PRO A C 1
ATOM 1076 O O . PRO A 1 137 ? 9.023 24.859 8.078 1 91.88 137 PRO A O 1
ATOM 1079 N N . GLN A 1 138 ? 7.625 25.234 6.375 1 82.44 138 GLN A N 1
ATOM 1080 C CA . GLN A 1 138 ? 6.438 25.266 7.219 1 82.44 138 GLN A CA 1
ATOM 1081 C C . GLN A 1 138 ? 6.191 23.891 7.859 1 82.44 138 GLN A C 1
ATOM 1083 O O . GLN A 1 138 ? 5.816 23.812 9.031 1 82.44 138 GLN A O 1
ATOM 1088 N N . ASP A 1 139 ? 6.363 22.781 7.145 1 82.06 139 ASP A N 1
ATOM 1089 C CA . ASP A 1 139 ? 6.137 21.438 7.645 1 82.06 139 ASP A CA 1
ATOM 1090 C C . ASP A 1 139 ? 7.359 20.906 8.391 1 82.06 139 ASP A C 1
ATOM 1092 O O . ASP A 1 139 ? 7.41 19.734 8.773 1 82.06 139 ASP A O 1
ATOM 1096 N N . LEU A 1 140 ? 8.266 21.578 8.82 1 85 140 LEU A N 1
ATOM 1097 C CA . LEU A 1 140 ? 9.484 21.375 9.602 1 85 140 LEU A CA 1
ATOM 1098 C C . LEU A 1 140 ? 10.43 20.422 8.875 1 85 140 LEU A C 1
ATOM 1100 O O . LEU A 1 140 ? 11.648 20.547 8.984 1 85 140 LEU A O 1
ATOM 1104 N N . ALA A 1 141 ? 9.805 19.359 8.156 1 90.69 141 ALA A N 1
ATOM 1105 C CA . ALA A 1 141 ? 10.586 18.438 7.32 1 90.69 141 ALA A CA 1
ATOM 1106 C C . ALA A 1 141 ? 11.75 17.844 8.102 1 90.69 141 ALA A C 1
ATOM 1108 O O . ALA A 1 141 ? 12.898 17.906 7.652 1 90.69 141 ALA A O 1
ATOM 1109 N N . LEU A 1 142 ? 11.555 17.344 9.234 1 93.62 142 LEU A N 1
ATOM 1110 C CA . LEU A 1 142 ? 12.539 16.641 10.055 1 93.62 142 LEU A CA 1
ATOM 1111 C C . LEU A 1 142 ? 12.352 15.141 9.969 1 93.62 142 LEU A C 1
ATOM 1113 O O . LEU A 1 142 ? 11.219 14.648 9.93 1 93.62 142 LEU A O 1
ATOM 1117 N N . PHE A 1 143 ? 13.477 14.461 9.859 1 94.38 143 PHE A N 1
ATOM 1118 C CA . PHE A 1 143 ? 13.383 13.008 9.898 1 94.38 143 PHE A CA 1
ATOM 1119 C C . PHE A 1 143 ? 12.93 12.531 11.273 1 94.38 143 PHE A C 1
ATOM 1121 O O . PHE A 1 143 ? 13.664 12.656 12.25 1 94.38 143 PHE A O 1
ATOM 1128 N N . ARG A 1 144 ? 11.875 11.906 11.328 1 91.06 144 ARG A N 1
ATOM 1129 C CA . ARG A 1 144 ? 11.195 11.555 12.57 1 91.06 144 ARG A CA 1
ATOM 1130 C C . ARG A 1 144 ? 12 10.531 13.367 1 91.06 144 ARG A C 1
ATOM 1132 O O . ARG A 1 144 ? 11.945 10.508 14.594 1 91.06 144 ARG A O 1
ATOM 1139 N N . LEU A 1 145 ? 12.781 9.758 12.711 1 92.56 145 LEU A N 1
ATOM 1140 C CA . LEU A 1 145 ? 13.492 8.672 13.375 1 92.56 145 LEU A CA 1
ATOM 1141 C C . LEU A 1 145 ? 14.906 9.102 13.75 1 92.56 145 LEU A C 1
ATOM 1143 O O . LEU A 1 145 ? 15.672 8.312 14.305 1 92.56 145 LEU A O 1
ATOM 1147 N N . PHE A 1 146 ? 15.219 10.383 13.477 1 95.81 146 PHE A N 1
ATOM 1148 C CA . PHE A 1 146 ? 16.484 10.953 13.914 1 95.81 146 PHE A CA 1
ATOM 1149 C C . PHE A 1 146 ? 16.391 11.484 15.344 1 95.81 146 PHE A C 1
ATOM 1151 O O . PHE A 1 146 ? 15.297 11.844 15.797 1 95.81 146 PHE A O 1
ATOM 1158 N N . ASN A 1 147 ? 17.453 11.422 16.016 1 96.25 147 ASN A N 1
ATOM 1159 C CA . ASN A 1 147 ? 17.547 12.211 17.234 1 96.25 147 ASN A CA 1
ATOM 1160 C C . ASN A 1 147 ? 18.047 13.625 16.953 1 96.25 147 ASN A C 1
ATOM 1162 O O . ASN A 1 147 ? 18.344 13.969 15.812 1 96.25 147 ASN A O 1
ATOM 1166 N N . ILE A 1 148 ? 18.094 14.469 17.938 1 96.38 148 ILE A N 1
ATOM 1167 C CA . ILE A 1 148 ? 18.469 15.867 17.766 1 96.38 148 ILE A CA 1
ATOM 1168 C C . ILE A 1 148 ? 19.906 15.961 17.266 1 96.38 148 ILE A C 1
ATOM 1170 O O . ILE A 1 148 ? 20.188 16.688 16.312 1 96.38 148 ILE A O 1
ATOM 1174 N N . GLU A 1 149 ? 20.766 15.164 17.812 1 96.81 149 GLU A N 1
ATOM 1175 C CA . GLU A 1 149 ? 22.172 15.18 17.438 1 96.81 149 GLU A CA 1
ATOM 1176 C C . GLU A 1 149 ? 22.359 14.758 15.984 1 96.81 149 GLU A C 1
ATOM 1178 O O . GLU A 1 149 ? 23.109 15.391 15.234 1 96.81 149 GLU A O 1
ATOM 1183 N N . GLU A 1 150 ? 21.75 13.688 15.664 1 96.5 150 GLU A N 1
ATOM 1184 C CA . GLU A 1 150 ? 21.844 13.164 14.305 1 96.5 150 GLU A CA 1
ATOM 1185 C C . GLU A 1 150 ? 21.281 14.156 13.289 1 96.5 150 GLU A C 1
ATOM 1187 O O . GLU A 1 150 ? 21.781 14.258 12.164 1 96.5 150 GLU A O 1
ATOM 1192 N N . THR A 1 151 ? 20.219 14.836 13.672 1 97 151 THR A N 1
ATOM 1193 C CA . THR A 1 151 ? 19.641 15.852 12.797 1 97 151 THR A CA 1
ATOM 1194 C C . THR A 1 151 ? 20.641 16.969 12.531 1 97 151 THR A C 1
ATOM 1196 O O . THR A 1 151 ? 20.812 17.406 11.391 1 97 151 THR A O 1
ATOM 1199 N N . PHE A 1 152 ? 21.344 17.359 13.578 1 96.62 152 PHE A N 1
ATOM 1200 C CA . PHE A 1 152 ? 22.359 18.391 13.438 1 96.62 152 PHE A CA 1
ATOM 1201 C C . PHE A 1 152 ? 23.5 17.891 12.555 1 96.62 152 PHE A C 1
ATOM 1203 O O . PHE A 1 152 ? 24 18.641 11.703 1 96.62 152 PHE A O 1
ATOM 1210 N N . GLU A 1 153 ? 23.922 16.703 12.781 1 95.81 153 GLU A N 1
ATOM 1211 C CA . GLU A 1 153 ? 25.031 16.141 12.023 1 95.81 153 GLU A CA 1
ATOM 1212 C C . GLU A 1 153 ? 24.688 16.016 10.547 1 95.81 153 GLU A C 1
ATOM 1214 O O . GLU A 1 153 ? 25.516 16.281 9.68 1 95.81 153 GLU A O 1
ATOM 1219 N N . TYR A 1 154 ? 23.516 15.555 10.266 1 96.25 154 TYR A N 1
ATOM 1220 C CA . TYR A 1 154 ? 23.078 15.375 8.891 1 96.25 154 TYR A CA 1
ATOM 1221 C C . TYR A 1 154 ? 23.125 16.688 8.125 1 96.25 154 TYR A C 1
ATOM 1223 O O . TYR A 1 154 ? 23.797 16.781 7.09 1 96.25 154 TYR A O 1
ATOM 1231 N N . TYR A 1 155 ? 22.406 17.703 8.648 1 95.25 155 TYR A N 1
ATOM 1232 C CA . TYR A 1 155 ? 22.359 18.984 7.953 1 95.25 155 TYR A CA 1
ATOM 1233 C C . TYR A 1 155 ? 23.703 19.703 8.016 1 95.25 155 TYR A C 1
ATOM 1235 O O . TYR A 1 155 ? 24.094 20.391 7.074 1 95.25 155 TYR A O 1
ATOM 1243 N N . GLY A 1 156 ? 24.391 19.594 9.141 1 94.06 156 GLY A N 1
ATOM 1244 C CA . GLY A 1 156 ? 25.734 20.156 9.219 1 94.06 156 GLY A CA 1
ATOM 1245 C C . GLY A 1 156 ? 26.656 19.656 8.125 1 94.06 156 GLY A C 1
ATOM 1246 O O . GLY A 1 156 ? 27.391 20.438 7.523 1 94.06 156 GLY A O 1
ATOM 1247 N N . ARG A 1 157 ? 26.562 18.391 7.867 1 92.12 157 ARG A N 1
ATOM 1248 C CA . ARG A 1 157 ? 27.391 17.781 6.832 1 92.12 157 ARG A CA 1
ATOM 1249 C C . ARG A 1 157 ? 26.953 18.25 5.441 1 92.12 157 ARG A C 1
ATOM 1251 O O . ARG A 1 157 ? 27.781 18.406 4.547 1 92.12 157 ARG A O 1
ATOM 1258 N N . LEU A 1 158 ? 25.703 18.391 5.273 1 92.31 158 LEU A N 1
ATOM 1259 C CA . LEU A 1 158 ? 25.188 18.859 3.992 1 92.31 158 LEU A CA 1
ATOM 1260 C C . LEU A 1 158 ? 25.75 20.234 3.643 1 92.31 158 LEU A C 1
ATOM 1262 O O . LEU A 1 158 ? 26.016 20.516 2.475 1 92.31 158 LEU A O 1
ATOM 1266 N N . TYR A 1 159 ? 25.875 21.031 4.688 1 91.31 159 TYR A N 1
ATOM 1267 C CA . TYR A 1 159 ? 26.344 22.391 4.477 1 91.31 159 TYR A CA 1
ATOM 1268 C C . TYR A 1 159 ? 27.859 22.469 4.527 1 91.31 159 TYR A C 1
ATOM 1270 O O . TYR A 1 159 ? 28.453 23.547 4.449 1 91.31 159 TYR A O 1
ATOM 1278 N N . GLY A 1 160 ? 28.547 21.344 4.766 1 86.12 160 GLY A N 1
ATOM 1279 C CA . GLY A 1 160 ? 30 21.25 4.723 1 86.12 160 GLY A CA 1
ATOM 1280 C C . GLY A 1 160 ? 30.656 21.703 6.012 1 86.12 160 GLY A C 1
ATOM 1281 O O . GLY A 1 160 ? 31.812 22.125 6.004 1 86.12 160 GLY A O 1
ATOM 1282 N N . ILE A 1 161 ? 29.969 21.672 7.078 1 90.56 161 ILE A N 1
ATOM 1283 C CA . ILE A 1 161 ? 30.516 22.078 8.375 1 90.56 161 ILE A CA 1
ATOM 1284 C C . ILE A 1 161 ? 31.328 20.922 8.969 1 90.56 161 ILE A C 1
ATOM 1286 O O . ILE A 1 161 ? 30.891 19.781 8.969 1 90.56 161 ILE A O 1
ATOM 1290 N N . PRO A 1 162 ? 32.5 21.219 9.367 1 90.88 162 PRO A N 1
ATOM 1291 C CA . PRO A 1 162 ? 33.312 20.172 10.008 1 90.88 162 PRO A CA 1
ATOM 1292 C C . PRO A 1 162 ? 32.625 19.609 11.273 1 90.88 162 PRO A C 1
ATOM 1294 O O . PRO A 1 162 ? 31.922 20.344 11.961 1 90.88 162 PRO A O 1
ATOM 1297 N N . ILE A 1 163 ? 32.969 18.438 11.617 1 90.19 163 ILE A N 1
ATOM 1298 C CA . ILE A 1 163 ? 32.281 17.688 12.68 1 90.19 163 ILE A CA 1
ATOM 1299 C C . ILE A 1 163 ? 32.531 18.375 14.023 1 90.19 163 ILE A C 1
ATOM 1301 O O . ILE A 1 163 ? 31.672 18.391 14.891 1 90.19 163 ILE A O 1
ATOM 1305 N N . GLU A 1 164 ? 33.688 18.906 14.219 1 92.38 164 GLU A N 1
ATOM 1306 C CA . GLU A 1 164 ? 34.031 19.562 15.477 1 92.38 164 GLU A CA 1
ATOM 1307 C C . GLU A 1 164 ? 33.188 20.812 15.695 1 92.38 164 GLU A C 1
ATOM 1309 O O . GLU A 1 164 ? 32.719 21.062 16.812 1 92.38 164 GLU A O 1
ATOM 1314 N N . THR A 1 165 ? 33 21.484 14.625 1 92.81 165 THR A N 1
ATOM 1315 C CA . THR A 1 165 ? 32.156 22.688 14.68 1 92.81 165 THR A CA 1
ATOM 1316 C C . THR A 1 165 ? 30.703 22.312 14.914 1 92.81 165 THR A C 1
ATOM 1318 O O . THR A 1 165 ? 29.984 23.031 15.602 1 92.81 165 THR A O 1
ATOM 1321 N N . ILE A 1 166 ? 30.297 21.266 14.352 1 94.19 166 ILE A N 1
ATOM 1322 C CA . ILE A 1 166 ? 28.922 20.797 14.531 1 94.19 166 ILE A CA 1
ATOM 1323 C C . ILE A 1 166 ? 28.672 20.5 16 1 94.19 166 ILE A C 1
ATOM 1325 O O . ILE A 1 166 ? 27.625 20.875 16.547 1 94.19 166 ILE A O 1
ATOM 1329 N N . LYS A 1 167 ? 29.656 19.875 16.672 1 94.12 167 LYS A N 1
ATOM 1330 C CA . LYS A 1 167 ? 29.516 19.531 18.094 1 94.12 167 LYS A CA 1
ATOM 1331 C C . LYS A 1 167 ? 29.406 20.781 18.953 1 94.12 167 LYS A C 1
ATOM 1333 O O . LYS A 1 167 ? 28.609 20.828 19.891 1 94.12 167 LYS A O 1
ATOM 1338 N N . GLU A 1 168 ? 30.125 21.719 18.562 1 93.5 168 GLU A N 1
ATOM 1339 C CA . GLU A 1 168 ? 30.078 22.984 19.281 1 93.5 168 GLU A CA 1
ATOM 1340 C C . GLU A 1 168 ? 28.734 23.672 19.078 1 93.5 168 GLU A C 1
ATOM 1342 O O . GLU A 1 168 ? 28.172 24.219 20.031 1 93.5 168 GLU A O 1
ATOM 1347 N N . ARG A 1 169 ? 28.25 23.625 17.922 1 92.38 169 ARG A N 1
ATOM 1348 C CA . ARG A 1 169 ? 26.969 24.25 17.609 1 92.38 169 ARG A CA 1
ATOM 1349 C C . ARG A 1 169 ? 25.812 23.531 18.297 1 92.38 169 ARG A C 1
ATOM 1351 O O . ARG A 1 169 ? 24.844 24.172 18.703 1 92.3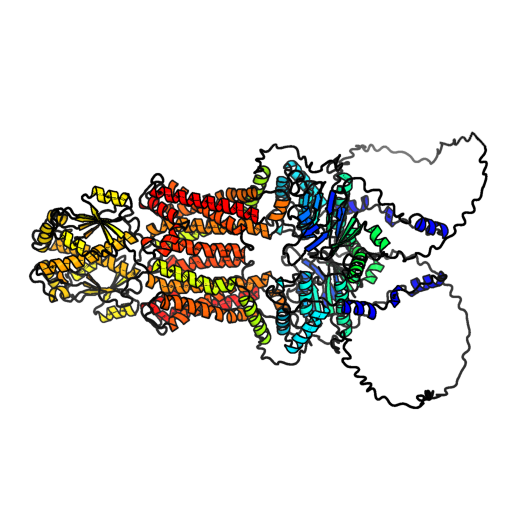8 169 ARG A O 1
ATOM 1358 N N . ILE A 1 170 ? 25.938 22.25 18.375 1 94.62 170 ILE A N 1
ATOM 1359 C CA . ILE A 1 170 ? 24.906 21.469 19.047 1 94.62 170 ILE A CA 1
ATOM 1360 C C . ILE A 1 170 ? 24.781 21.922 20.5 1 94.62 170 ILE A C 1
ATOM 1362 O O . ILE A 1 170 ? 23.688 22.188 20.984 1 94.62 170 ILE A O 1
ATOM 1366 N N . LYS A 1 171 ? 25.922 22.031 21.125 1 92.75 171 LYS A N 1
ATOM 1367 C CA . LYS A 1 171 ? 25.922 22.469 22.516 1 92.75 171 LYS A CA 1
ATOM 1368 C C . LYS A 1 171 ? 25.328 23.859 22.672 1 92.75 171 LYS A C 1
ATOM 1370 O O . LYS A 1 171 ? 24.531 24.094 23.578 1 92.75 171 LYS A O 1
ATOM 1375 N N . TYR A 1 172 ? 25.656 24.656 21.75 1 90.19 172 TYR A N 1
ATOM 1376 C CA . TYR A 1 172 ? 25.203 26.031 21.797 1 90.19 172 TYR A CA 1
ATOM 1377 C C . TYR A 1 172 ? 23.688 26.094 21.609 1 90.19 172 TYR A C 1
ATOM 1379 O O . TYR A 1 172 ? 22.984 26.734 22.422 1 90.19 172 TYR A O 1
ATOM 1387 N N . TYR A 1 173 ? 23.188 25.531 20.578 1 91.56 173 TYR A N 1
ATOM 1388 C CA . TYR A 1 173 ? 21.781 25.672 20.234 1 91.56 173 TYR A CA 1
ATOM 1389 C C . TYR A 1 173 ? 20.891 24.891 21.188 1 91.56 173 TYR A C 1
ATOM 1391 O O . TYR A 1 173 ? 19.734 25.266 21.406 1 91.56 173 TYR A O 1
ATOM 1399 N N . ILE A 1 174 ? 21.375 23.828 21.766 1 91.75 174 ILE A N 1
ATOM 1400 C CA . ILE A 1 174 ? 20.609 23.094 22.781 1 91.75 174 ILE A CA 1
ATOM 1401 C C . ILE A 1 174 ? 20.328 24.016 23.969 1 91.75 174 ILE A C 1
ATOM 1403 O O . ILE A 1 174 ? 19.203 24.031 24.5 1 91.75 174 ILE A O 1
ATOM 1407 N N . GLU A 1 175 ? 21.281 24.719 24.297 1 86.81 175 GLU A N 1
ATOM 1408 C CA . GLU A 1 175 ? 21.141 25.641 25.406 1 86.81 175 GLU A CA 1
ATOM 1409 C C . GLU A 1 175 ? 20.328 26.875 25.016 1 86.81 175 GLU A C 1
ATOM 1411 O O . GLU A 1 175 ? 19.422 27.281 25.734 1 86.81 175 GLU A O 1
ATOM 1416 N N . PHE A 1 176 ? 20.625 27.375 23.906 1 82.38 176 PHE A N 1
ATOM 1417 C CA . PHE A 1 176 ? 20.016 28.609 23.438 1 82.38 176 PHE A CA 1
ATOM 1418 C C . PHE A 1 176 ? 18.516 28.422 23.234 1 82.38 176 PHE A C 1
ATOM 1420 O O . PHE A 1 176 ? 17.719 29.281 23.641 1 82.38 176 PHE A O 1
ATOM 1427 N N . LEU A 1 177 ? 18.109 27.359 22.578 1 87.25 177 LEU A N 1
ATOM 1428 C CA . LEU A 1 177 ? 16.703 27.141 22.25 1 87.25 177 LEU A CA 1
ATOM 1429 C C . LEU A 1 177 ? 16.047 26.203 23.266 1 87.25 177 LEU A C 1
ATOM 1431 O O . LEU A 1 177 ? 14.922 25.75 23.047 1 87.25 177 LEU A O 1
ATOM 1435 N N . ASN A 1 178 ? 16.734 25.906 24.297 1 82.5 178 ASN A N 1
ATOM 1436 C CA . ASN A 1 178 ? 16.203 25.031 25.344 1 82.5 178 ASN A CA 1
ATOM 1437 C C . ASN A 1 178 ? 15.68 23.719 24.766 1 82.5 178 ASN A C 1
ATOM 1439 O O . ASN A 1 178 ? 14.531 23.344 25 1 82.5 178 ASN A O 1
ATOM 1443 N N . LEU A 1 179 ? 16.531 23.141 24.047 1 89.81 179 LEU A N 1
ATOM 1444 C CA . LEU A 1 179 ? 16.172 21.859 23.453 1 89.81 179 LEU A CA 1
ATOM 1445 C C . LEU A 1 179 ? 16.391 20.719 24.453 1 89.81 179 LEU A C 1
ATOM 1447 O O . LEU A 1 179 ? 17.219 20.828 25.344 1 89.81 179 LEU A O 1
ATOM 1451 N N . PRO A 1 180 ? 15.648 19.672 24.344 1 88.69 180 PRO A N 1
ATOM 1452 C CA . PRO A 1 180 ? 15.875 18.5 25.203 1 88.69 180 PRO A CA 1
ATOM 1453 C C . PRO A 1 180 ? 17.234 17.828 24.938 1 88.69 180 PRO A C 1
ATOM 1455 O O . PRO A 1 180 ? 18.031 18.344 24.141 1 88.69 180 PRO A O 1
ATOM 1458 N N . VAL A 1 181 ? 17.391 16.703 25.625 1 90.12 181 VAL A N 1
ATOM 1459 C CA . VAL A 1 181 ? 18.641 15.969 25.5 1 90.12 181 VAL A CA 1
ATOM 1460 C C . VAL A 1 181 ? 18.875 15.602 24.031 1 90.12 181 VAL A C 1
ATOM 1462 O O . VAL A 1 181 ? 17.938 15.242 23.328 1 90.12 181 VAL A O 1
ATOM 1465 N N . LYS A 1 182 ? 20.047 15.695 23.609 1 92.69 182 LYS A N 1
ATOM 1466 C CA . LYS A 1 182 ? 20.422 15.555 22.203 1 92.69 182 LYS A CA 1
ATOM 1467 C C . LYS A 1 182 ? 20.125 14.148 21.688 1 92.69 182 LYS A C 1
ATOM 1469 O O . LYS A 1 182 ? 20 13.938 20.484 1 92.69 182 LYS A O 1
ATOM 1474 N N . THR A 1 183 ? 20 13.188 22.547 1 93.31 183 THR A N 1
ATOM 1475 C CA . THR A 1 183 ? 19.797 11.805 22.141 1 93.31 183 THR A CA 1
ATOM 1476 C C . THR A 1 183 ? 18.312 11.484 22 1 93.31 183 THR A C 1
ATOM 1478 O O . THR A 1 183 ? 17.953 10.383 21.594 1 93.31 183 THR A O 1
ATOM 1481 N N . ARG A 1 184 ? 17.547 12.461 22.25 1 92.75 184 ARG A N 1
ATOM 1482 C CA . ARG A 1 184 ? 16.109 12.234 22.141 1 92.75 184 ARG A CA 1
ATOM 1483 C C . ARG A 1 184 ? 15.664 12.219 20.688 1 92.75 184 ARG A C 1
ATOM 1485 O O . ARG A 1 184 ? 16.125 13.023 19.875 1 92.75 184 ARG A O 1
ATOM 1492 N N . LEU A 1 185 ? 14.742 11.32 20.391 1 94.06 185 LEU A N 1
ATOM 1493 C CA . LEU A 1 185 ? 14.219 11.195 19.047 1 94.06 185 LEU A CA 1
ATOM 1494 C C . LEU A 1 185 ? 13.242 12.32 18.719 1 94.06 185 LEU A C 1
ATOM 1496 O O . LEU A 1 185 ? 12.523 12.789 19.609 1 94.06 185 LEU A O 1
ATOM 1500 N N . ILE A 1 186 ? 13.164 12.68 17.469 1 93.88 186 ILE A N 1
ATOM 1501 C CA . ILE A 1 186 ? 12.273 13.75 17.016 1 93.88 186 ILE A CA 1
ATOM 1502 C C . ILE A 1 186 ? 10.82 13.344 17.266 1 93.88 186 ILE A C 1
ATOM 1504 O O . ILE A 1 186 ? 9.984 14.188 17.609 1 93.88 186 ILE A O 1
ATOM 1508 N N . THR A 1 187 ? 10.516 12.086 17.172 1 87.06 187 THR A N 1
ATOM 1509 C CA . THR A 1 187 ? 9.164 11.578 17.375 1 87.06 187 THR A CA 1
ATOM 1510 C C . THR A 1 187 ? 8.727 11.781 18.828 1 87.06 187 THR A C 1
ATOM 1512 O O . THR A 1 187 ? 7.531 11.836 19.109 1 87.06 187 THR A O 1
ATOM 1515 N N . GLN A 1 188 ? 9.641 11.906 19.672 1 84.5 188 GLN A N 1
ATOM 1516 C CA . GLN A 1 188 ? 9.352 12.031 21.094 1 84.5 188 GLN A CA 1
ATOM 1517 C C . GLN A 1 188 ? 9.234 13.5 21.5 1 84.5 188 GLN A C 1
ATOM 1519 O O . GLN A 1 188 ? 8.875 13.805 22.641 1 84.5 188 GLN A O 1
ATOM 1524 N N . LEU A 1 189 ? 9.477 14.391 20.531 1 85.06 189 LEU A N 1
ATOM 1525 C CA . LEU A 1 189 ? 9.445 15.82 20.797 1 85.06 189 LEU A CA 1
ATOM 1526 C C . LEU A 1 189 ? 8.047 16.375 20.562 1 85.06 189 LEU A C 1
ATOM 1528 O O . LEU A 1 189 ? 7.285 15.852 19.75 1 85.06 189 LEU A O 1
ATOM 1532 N N . SER A 1 190 ? 7.781 17.328 21.344 1 73.19 190 SER A N 1
ATOM 1533 C CA . SER A 1 190 ? 6.551 18.078 21.109 1 73.19 190 SER A CA 1
ATOM 1534 C C . SER A 1 190 ? 6.645 18.906 19.828 1 73.19 190 SER A C 1
ATOM 1536 O O . SER A 1 190 ? 7.734 19.094 19.281 1 73.19 190 SER A O 1
ATOM 1538 N N . GLY A 1 191 ? 5.551 19.359 19.266 1 76.5 191 GLY A N 1
ATOM 1539 C CA . GLY A 1 191 ? 5.543 20.188 18.062 1 76.5 191 GLY A CA 1
ATOM 1540 C C . GLY A 1 191 ? 6.422 21.422 18.188 1 76.5 191 GLY A C 1
ATOM 1541 O O . GLY A 1 191 ? 7.145 21.766 17.25 1 76.5 191 GLY A O 1
ATOM 1542 N N . GLY A 1 192 ? 6.332 22.047 19.344 1 75.5 192 GLY A N 1
ATOM 1543 C CA . GLY A 1 192 ? 7.172 23.203 19.594 1 75.5 192 GLY A CA 1
ATOM 1544 C C . GLY A 1 192 ? 8.648 22.875 19.625 1 75.5 192 GLY A C 1
ATOM 1545 O O . GLY A 1 192 ? 9.477 23.641 19.109 1 75.5 192 GLY A O 1
ATOM 1546 N N . GLN A 1 193 ? 8.938 21.781 20.25 1 82.12 193 GLN A N 1
ATOM 1547 C CA . GLN A 1 193 ? 10.328 21.344 20.312 1 82.12 193 GLN A CA 1
ATOM 1548 C C . GLN A 1 193 ? 10.859 21.016 18.922 1 82.12 193 GLN A C 1
ATOM 1550 O O . GLN A 1 193 ? 12 21.328 18.594 1 82.12 193 GLN A O 1
ATOM 1555 N N . GLN A 1 194 ? 10.031 20.375 18.156 1 90.25 194 GLN A N 1
ATOM 1556 C CA . GLN A 1 194 ? 10.422 20.062 16.781 1 90.25 194 GLN A CA 1
ATOM 1557 C C . GLN A 1 194 ? 10.703 21.328 15.984 1 90.25 194 GLN A C 1
ATOM 1559 O O . GLN A 1 194 ? 11.641 21.375 15.195 1 90.25 194 GLN A O 1
ATOM 1564 N N . ARG A 1 195 ? 9.906 22.234 16.188 1 86.88 195 ARG A N 1
ATOM 1565 C CA . ARG A 1 195 ? 10.07 23.516 15.5 1 86.88 195 ARG A CA 1
ATOM 1566 C C . ARG A 1 195 ? 11.383 24.188 15.891 1 86.88 195 ARG A C 1
ATOM 1568 O O . ARG A 1 195 ? 12.078 24.75 15.047 1 86.88 195 ARG A O 1
ATOM 1575 N N . ARG A 1 196 ? 11.672 24.125 17.172 1 88.81 196 ARG A N 1
ATOM 1576 C CA . ARG A 1 196 ? 12.922 24.703 17.641 1 88.81 196 ARG A CA 1
ATOM 1577 C C . ARG A 1 196 ? 14.125 23.969 17.062 1 88.81 196 ARG A C 1
ATOM 1579 O O . ARG A 1 196 ? 15.148 24.594 16.766 1 88.81 196 ARG A O 1
ATOM 1586 N N . VAL A 1 197 ? 13.969 22.688 16.938 1 93.19 197 VAL A N 1
ATOM 1587 C CA . VAL A 1 197 ? 15.039 21.906 16.328 1 93.19 197 VAL A CA 1
ATOM 1588 C C . VAL A 1 197 ? 15.195 22.297 14.859 1 93.19 197 VAL A C 1
ATOM 1590 O O . VAL A 1 197 ? 16.312 22.484 14.375 1 93.19 197 VAL A O 1
ATOM 1593 N N . SER A 1 198 ? 14.055 22.391 14.188 1 94.25 198 SER A N 1
ATOM 1594 C CA . SER A 1 198 ? 14.078 22.797 12.781 1 94.25 198 SER A CA 1
ATOM 1595 C C . SER A 1 198 ? 14.727 24.156 12.617 1 94.25 198 SER A C 1
ATOM 1597 O O . SER A 1 198 ? 15.508 24.375 11.68 1 94.25 198 SER A O 1
ATOM 1599 N N . LEU A 1 199 ? 14.43 25.062 13.5 1 92.56 199 LEU A N 1
ATOM 1600 C CA . LEU A 1 199 ? 15.023 26.391 13.477 1 92.56 199 LEU A CA 1
ATOM 1601 C C . LEU A 1 199 ? 16.531 26.328 13.734 1 92.56 199 LEU A C 1
ATOM 1603 O O . LEU A 1 199 ? 17.312 26.984 13.047 1 92.56 199 LEU A O 1
ATOM 1607 N N . ALA A 1 200 ? 16.906 25.562 14.695 1 93.12 200 ALA A N 1
ATOM 1608 C CA . ALA A 1 200 ? 18.312 25.422 15.062 1 93.12 200 ALA A CA 1
ATOM 1609 C C . ALA A 1 200 ? 19.141 24.953 13.883 1 93.12 200 ALA A C 1
ATOM 1611 O O . ALA A 1 200 ? 20.219 25.5 13.617 1 93.12 200 ALA A O 1
ATOM 1612 N N . VAL A 1 201 ? 18.641 23.984 13.195 1 94.75 201 VAL A N 1
ATOM 1613 C CA . VAL A 1 201 ? 19.391 23.406 12.094 1 94.75 201 VAL A CA 1
ATOM 1614 C C . VAL A 1 201 ? 19.438 24.391 10.922 1 94.75 201 VAL A C 1
ATOM 1616 O O . VAL A 1 201 ? 20.406 24.391 10.148 1 94.75 201 VAL A O 1
ATOM 1619 N N . THR A 1 202 ? 18.5 25.219 10.844 1 94.88 202 THR A N 1
ATOM 1620 C CA . THR A 1 202 ? 18.469 26.25 9.805 1 94.88 202 THR A CA 1
ATOM 1621 C C . THR A 1 202 ? 19.516 27.328 10.094 1 94.88 202 THR A C 1
ATOM 1623 O O . THR A 1 202 ? 20.078 27.906 9.164 1 94.88 202 THR A O 1
ATOM 1626 N N . LEU A 1 203 ? 19.812 27.531 11.336 1 92.56 203 LEU A N 1
ATOM 1627 C CA . LEU A 1 203 ? 20.688 28.625 11.758 1 92.56 203 LEU A CA 1
ATOM 1628 C C . LEU A 1 203 ? 22.125 28.156 11.875 1 92.56 203 LEU A C 1
ATOM 1630 O O . LEU A 1 203 ? 23.047 28.969 11.875 1 92.56 203 LEU A O 1
ATOM 1634 N N . MET A 1 204 ? 22.344 26.953 11.906 1 90.19 204 MET A N 1
ATOM 1635 C CA . MET A 1 204 ? 23.594 26.391 12.383 1 90.19 204 MET A CA 1
ATOM 1636 C C . MET A 1 204 ? 24.75 26.766 11.445 1 90.19 204 MET A C 1
ATOM 1638 O O . MET A 1 204 ? 25.891 26.906 11.891 1 90.19 204 MET A O 1
ATOM 1642 N N . HIS A 1 205 ? 24.516 26.922 10.102 1 90.06 205 HIS A N 1
ATOM 1643 C CA . HIS A 1 205 ? 25.609 27.219 9.188 1 90.06 205 HIS A CA 1
ATOM 1644 C C . HIS A 1 205 ? 25.75 28.719 8.977 1 90.06 205 HIS A C 1
ATOM 1646 O O . HIS A 1 205 ? 26.578 29.172 8.172 1 90.06 205 HIS A O 1
ATOM 1652 N N . GLN A 1 206 ? 24.953 29.562 9.664 1 87.75 206 GLN A N 1
ATOM 1653 C CA . GLN A 1 206 ? 25.031 31.016 9.656 1 87.75 206 GLN A CA 1
ATOM 1654 C C . GLN A 1 206 ? 25.047 31.562 8.227 1 87.75 206 GLN A C 1
ATOM 1656 O O . GLN A 1 206 ? 26 32.219 7.824 1 87.75 206 GLN A O 1
ATOM 1661 N N . PRO A 1 207 ? 23.984 31.406 7.527 1 91.62 207 PRO A N 1
ATOM 1662 C CA . PRO A 1 207 ? 23.891 31.859 6.133 1 91.62 207 PRO A CA 1
ATOM 1663 C C . PRO A 1 207 ? 23.656 33.344 6.008 1 91.62 207 PRO A C 1
ATOM 1665 O O . PRO A 1 207 ? 23.156 34 6.941 1 91.62 207 PRO A O 1
ATOM 1668 N N . PRO A 1 208 ? 24.062 33.906 4.887 1 91.81 208 PRO A N 1
ATOM 1669 C CA . PRO A 1 208 ? 23.797 35.344 4.664 1 91.81 208 PRO A CA 1
ATOM 1670 C C . PRO A 1 208 ? 22.312 35.656 4.461 1 91.81 208 PRO A C 1
ATOM 1672 O O . PRO A 1 208 ? 21.875 36.781 4.648 1 91.81 208 PRO A O 1
ATOM 1675 N N . LEU A 1 209 ? 21.609 34.656 4.113 1 94.5 209 LEU A N 1
ATOM 1676 C CA . LEU A 1 209 ? 20.172 34.781 3.906 1 94.5 209 LEU A CA 1
ATOM 1677 C C . LEU A 1 209 ? 19.406 33.75 4.684 1 94.5 209 LEU A C 1
ATOM 1679 O O . LEU A 1 209 ? 19.734 32.562 4.633 1 94.5 209 LEU A O 1
ATOM 1683 N N . LEU A 1 210 ? 18.516 34.156 5.469 1 95.88 210 LEU A N 1
ATOM 1684 C CA . LEU A 1 210 ? 17.656 33.281 6.242 1 95.88 210 LEU A CA 1
ATOM 1685 C C . LEU A 1 210 ? 16.188 33.438 5.828 1 95.88 210 LEU A C 1
ATOM 1687 O O . LEU A 1 210 ? 15.664 34.562 5.805 1 95.88 210 LEU A O 1
ATOM 1691 N N . ILE A 1 211 ? 15.578 32.375 5.414 1 96.31 211 ILE A N 1
ATOM 1692 C CA . ILE A 1 211 ? 14.164 32.375 5.059 1 96.31 211 ILE A CA 1
ATOM 1693 C C . ILE A 1 211 ? 13.398 31.469 6.027 1 96.31 211 ILE A C 1
ATOM 1695 O O . ILE A 1 211 ? 13.594 30.25 6.039 1 96.31 211 ILE A O 1
ATOM 1699 N N . LEU A 1 212 ? 12.562 32 6.797 1 95.19 212 LEU A N 1
ATOM 1700 C CA . LEU A 1 212 ? 11.82 31.281 7.828 1 95.19 212 LEU A CA 1
ATOM 1701 C C . LEU A 1 212 ? 10.32 31.328 7.555 1 95.19 212 LEU A C 1
ATOM 1703 O O . LEU A 1 212 ? 9.711 32.375 7.621 1 95.19 212 LEU A O 1
ATOM 1707 N N . ASP A 1 213 ? 9.797 30.188 7.195 1 91.19 213 ASP A N 1
ATOM 1708 C CA . ASP A 1 213 ? 8.375 30.078 6.914 1 91.19 213 ASP A CA 1
ATOM 1709 C C . ASP A 1 213 ? 7.59 29.719 8.172 1 91.19 213 ASP A C 1
ATOM 1711 O O . ASP A 1 213 ? 7.477 28.531 8.516 1 91.19 213 ASP A O 1
ATOM 1715 N N . GLU A 1 214 ? 7.066 30.625 8.875 1 83.31 214 GLU A N 1
ATOM 1716 C CA . GLU A 1 214 ? 6.27 30.5 10.094 1 83.31 214 GLU A CA 1
ATOM 1717 C C . GLU A 1 214 ? 7.055 29.812 11.203 1 83.31 214 GLU A C 1
ATOM 1719 O O . GLU A 1 214 ? 6.594 28.828 11.781 1 83.31 214 GLU A O 1
ATOM 1724 N N . PRO A 1 215 ? 8.148 30.391 11.594 1 86.5 215 PRO A N 1
ATOM 1725 C CA . PRO A 1 215 ? 9.062 29.734 12.539 1 86.5 215 PRO A CA 1
ATOM 1726 C C . PRO A 1 215 ? 8.531 29.75 13.969 1 86.5 215 PRO A C 1
ATOM 1728 O O . PRO A 1 215 ? 8.984 28.953 14.805 1 86.5 215 PRO A O 1
ATOM 1731 N N . THR A 1 216 ? 7.59 30.625 14.273 1 77.31 216 THR A N 1
ATOM 1732 C CA . THR A 1 216 ? 7.238 30.828 15.68 1 77.31 216 THR A CA 1
ATOM 1733 C C . THR A 1 216 ? 5.883 30.203 15.992 1 77.31 216 THR A C 1
ATOM 1735 O O . THR A 1 216 ? 5.352 30.359 17.094 1 77.31 216 THR A O 1
ATOM 1738 N N . VAL A 1 217 ? 5.414 29.484 15.016 1 70.94 217 VAL A N 1
ATOM 1739 C CA . VAL A 1 217 ? 4.141 28.812 15.25 1 70.94 217 VAL A CA 1
ATOM 1740 C C . VAL A 1 217 ? 4.309 27.75 16.328 1 70.94 217 VAL A C 1
ATOM 1742 O O . VAL A 1 217 ? 5.262 26.953 16.297 1 70.94 217 VAL A O 1
ATOM 1745 N N . GLY A 1 218 ? 3.527 27.734 17.312 1 64.62 218 GLY A N 1
ATOM 1746 C CA . GLY A 1 218 ? 3.543 26.703 18.344 1 64.62 218 GLY A CA 1
ATOM 1747 C C . GLY A 1 218 ? 4.59 26.953 19.422 1 64.62 218 GLY A C 1
ATOM 1748 O O . GLY A 1 218 ? 4.781 26.125 20.312 1 64.62 218 GLY A O 1
ATOM 1749 N N . VAL A 1 219 ? 5.285 28.047 19.234 1 70.69 219 VAL A N 1
ATOM 1750 C CA . VAL A 1 219 ? 6.32 28.375 20.203 1 70.69 219 VAL A CA 1
ATOM 1751 C C . VAL A 1 219 ? 5.75 29.312 21.281 1 70.69 219 VAL A C 1
ATOM 1753 O O . VAL A 1 219 ? 4.875 30.125 21 1 70.69 219 VAL A O 1
ATOM 1756 N N . ASP A 1 220 ? 6.211 29.125 22.484 1 67.56 220 ASP A N 1
ATOM 1757 C CA . ASP A 1 220 ? 5.738 29.953 23.594 1 67.56 220 ASP A CA 1
ATOM 1758 C C . ASP A 1 220 ? 6.184 31.406 23.422 1 67.56 220 ASP A C 1
ATOM 1760 O O . ASP A 1 220 ? 7.141 31.688 22.703 1 67.56 220 ASP A O 1
ATOM 1764 N N . SER A 1 221 ? 5.496 32.312 24.047 1 67.19 221 SER A N 1
ATOM 1765 C CA . SER A 1 221 ? 5.672 33.75 23.891 1 67.19 221 SER A CA 1
ATOM 1766 C C . SER A 1 221 ? 7.066 34.219 24.328 1 67.19 221 SER A C 1
ATOM 1768 O O . SER A 1 221 ? 7.676 35.062 23.688 1 67.19 221 SER A O 1
ATOM 1770 N N . VAL A 1 222 ? 7.469 33.531 25.375 1 67.56 222 VAL A N 1
ATOM 1771 C CA . VAL A 1 222 ? 8.781 33.906 25.875 1 67.56 222 VAL A CA 1
ATOM 1772 C C . VAL A 1 222 ? 9.859 33.5 24.875 1 67.56 222 VAL A C 1
ATOM 1774 O O . VAL A 1 222 ? 10.766 34.281 24.578 1 67.56 222 VAL A O 1
ATOM 1777 N N . LEU A 1 223 ? 9.734 32.375 24.453 1 75.56 223 LEU A N 1
ATOM 1778 C CA . LEU A 1 223 ? 10.719 31.859 23.5 1 75.56 223 LEU A CA 1
ATOM 1779 C C . LEU A 1 223 ? 10.617 32.594 22.172 1 75.56 223 LEU A C 1
ATOM 1781 O O . LEU A 1 223 ? 11.625 32.812 21.484 1 75.56 223 LEU A O 1
ATOM 1785 N N . ARG A 1 224 ? 9.492 32.969 21.812 1 79.75 224 ARG A N 1
ATOM 1786 C CA . ARG A 1 224 ? 9.297 33.75 20.594 1 79.75 224 ARG A CA 1
ATOM 1787 C C . ARG A 1 224 ? 10.094 35.031 20.641 1 79.75 224 ARG A C 1
ATOM 1789 O O . ARG A 1 224 ? 10.734 35.406 19.656 1 79.75 224 ARG A O 1
ATOM 1796 N N . LEU A 1 225 ? 10.023 35.688 21.781 1 75.25 225 LEU A N 1
ATOM 1797 C CA . LEU A 1 225 ? 10.766 36.906 21.953 1 75.25 225 LEU A CA 1
ATOM 1798 C C . LEU A 1 225 ? 12.266 36.688 21.859 1 75.25 225 LEU A C 1
ATOM 1800 O O . LEU A 1 225 ? 13 37.469 21.266 1 75.25 225 LEU A O 1
ATOM 1804 N N . LYS A 1 226 ? 12.641 35.594 22.406 1 77.88 226 LYS A N 1
ATOM 1805 C CA . LYS A 1 226 ? 14.062 35.219 22.359 1 77.88 226 LYS A CA 1
ATOM 1806 C C . LYS A 1 226 ? 14.508 34.969 20.922 1 77.88 226 LYS A C 1
ATOM 1808 O O . LYS A 1 226 ? 15.617 35.375 20.531 1 77.88 226 LYS A O 1
ATOM 1813 N N . ILE A 1 227 ? 13.734 34.344 20.219 1 85.88 227 ILE A N 1
ATOM 1814 C CA . ILE A 1 227 ? 14.055 34.031 18.828 1 85.88 227 ILE A CA 1
ATOM 1815 C C . ILE A 1 227 ? 14.172 35.312 18.016 1 85.88 227 ILE A C 1
ATOM 1817 O O . ILE A 1 227 ? 15.117 35.469 17.25 1 85.88 227 ILE A O 1
ATOM 1821 N N . TRP A 1 228 ? 13.281 36.219 18.25 1 86 228 TRP A N 1
ATOM 1822 C CA . TRP A 1 228 ? 13.289 37.5 17.531 1 86 228 TRP A CA 1
ATOM 1823 C C . TRP A 1 228 ? 14.523 38.312 17.875 1 86 228 TRP A C 1
ATOM 1825 O O . TRP A 1 228 ? 15.141 38.906 17 1 86 228 TRP A O 1
ATOM 1835 N N . ASN A 1 229 ? 14.805 38.281 19.125 1 83.69 229 ASN A N 1
ATOM 1836 C CA . ASN A 1 229 ? 16 39 19.562 1 83.69 229 ASN A CA 1
ATOM 1837 C C . ASN A 1 229 ? 17.266 38.406 18.938 1 83.69 229 ASN A C 1
ATOM 1839 O O . ASN A 1 229 ? 18.172 39.125 18.547 1 83.69 229 ASN A O 1
ATOM 1843 N N . TYR A 1 230 ? 17.219 37.156 18.891 1 85.06 230 TYR A N 1
ATOM 1844 C CA . TYR A 1 230 ? 18.359 36.5 18.297 1 85.06 230 TYR A CA 1
ATOM 1845 C C . TYR A 1 230 ? 18.469 36.812 16.812 1 85.06 230 TYR A C 1
ATOM 1847 O O . TYR A 1 230 ? 19.562 37.031 16.297 1 85.06 230 TYR A O 1
ATOM 1855 N N . LEU A 1 231 ? 17.438 36.812 16.141 1 89.5 231 LEU A N 1
ATOM 1856 C CA . LEU A 1 231 ? 17.438 37.125 14.719 1 89.5 231 LEU A CA 1
ATOM 1857 C C . LEU A 1 231 ? 17.938 38.562 14.484 1 89.5 231 LEU A C 1
ATOM 1859 O O . LEU A 1 231 ? 18.656 38.812 13.523 1 89.5 231 LEU A O 1
ATOM 1863 N N . GLU A 1 232 ? 17.516 39.406 15.359 1 87.88 232 GLU A N 1
ATOM 1864 C CA . GLU A 1 232 ? 17.984 40.781 15.273 1 87.88 232 GLU A CA 1
ATOM 1865 C C . GLU A 1 232 ? 19.484 40.875 15.469 1 87.88 232 GLU A C 1
ATOM 1867 O O . GLU A 1 232 ? 20.156 41.656 14.797 1 87.88 232 GLU A O 1
ATOM 1872 N N . GLU A 1 233 ? 19.906 40.094 16.359 1 84.25 233 GLU A N 1
ATOM 1873 C CA . GLU A 1 233 ? 21.344 40.062 16.609 1 84.25 233 GLU A CA 1
ATOM 1874 C C . GLU A 1 233 ? 22.109 39.531 15.391 1 84.25 233 GLU A C 1
ATOM 1876 O O . GLU A 1 233 ? 23.188 40.031 15.07 1 84.25 233 GLU A O 1
ATOM 1881 N N . LEU A 1 234 ? 21.578 38.594 14.781 1 86.75 234 LEU A N 1
ATOM 1882 C CA . LEU A 1 234 ? 22.203 38.062 13.578 1 86.75 234 LEU A CA 1
ATOM 1883 C C . LEU A 1 234 ? 22.297 39.094 12.484 1 86.75 234 LEU A C 1
ATOM 1885 O O . LEU A 1 234 ? 23.281 39.188 11.758 1 86.75 234 LEU A O 1
ATOM 1889 N N . CYS A 1 235 ? 21.297 39.844 12.344 1 89.25 235 CYS A N 1
ATOM 1890 C CA . CYS A 1 235 ? 21.25 40.875 11.336 1 89.25 235 CYS A CA 1
ATOM 1891 C C . CYS A 1 235 ? 22.281 41.969 11.641 1 89.25 235 CYS A C 1
ATOM 1893 O O . CYS A 1 235 ? 23.016 42.406 10.75 1 89.25 235 CYS A O 1
ATOM 1895 N N . THR A 1 236 ? 22.375 42.375 12.914 1 83.94 236 THR A N 1
ATOM 1896 C CA . THR A 1 236 ? 23.219 43.5 13.305 1 83.94 236 THR A CA 1
ATOM 1897 C C . THR A 1 236 ? 24.688 43.062 13.352 1 83.94 236 THR A C 1
ATOM 1899 O O . THR A 1 236 ? 25.562 43.812 12.906 1 83.94 236 THR A O 1
ATOM 1902 N N . LYS A 1 237 ? 24.891 41.844 13.758 1 80.88 237 LYS A N 1
ATOM 1903 C CA . LYS A 1 237 ? 26.266 41.438 14 1 80.88 237 LYS A CA 1
ATOM 1904 C C . LYS A 1 237 ? 26.859 40.75 12.766 1 80.88 237 LYS A C 1
ATOM 1906 O O . LYS A 1 237 ? 28.047 40.938 12.453 1 80.88 237 LYS A O 1
ATOM 1911 N N . LEU A 1 238 ? 26.078 40 12.102 1 82.31 238 LEU A N 1
ATOM 1912 C CA . LEU A 1 238 ? 26.625 39.188 11.008 1 82.31 238 LEU A CA 1
ATOM 1913 C C . LEU A 1 238 ? 26.156 39.719 9.664 1 82.31 238 LEU A C 1
ATOM 1915 O O . LEU A 1 238 ? 26.656 39.312 8.609 1 82.31 238 LEU A O 1
ATOM 1919 N N . GLY A 1 239 ? 25.25 40.594 9.688 1 85.44 239 GLY A N 1
ATOM 1920 C CA . GLY A 1 239 ? 24.75 41.156 8.438 1 85.44 239 GLY A CA 1
ATOM 1921 C C . GLY A 1 239 ? 23.812 40.188 7.707 1 85.44 239 GLY A C 1
ATOM 1922 O O . GLY A 1 239 ? 23.641 40.312 6.492 1 85.44 239 GLY A O 1
ATOM 1923 N N . THR A 1 240 ? 23.297 39.25 8.391 1 91.62 240 THR A N 1
ATOM 1924 C CA . THR A 1 240 ? 22.375 38.281 7.812 1 91.62 240 THR A CA 1
ATOM 1925 C C . THR A 1 240 ? 21.031 38.906 7.496 1 91.62 240 THR A C 1
ATOM 1927 O O . THR A 1 240 ? 20.531 39.719 8.273 1 91.62 240 THR A O 1
ATOM 1930 N N . THR A 1 241 ? 20.531 38.656 6.297 1 94.12 241 THR A N 1
ATOM 1931 C CA . THR A 1 241 ? 19.203 39.094 5.938 1 94.12 241 THR A CA 1
ATOM 1932 C C . THR A 1 241 ? 18.156 38.031 6.277 1 94.12 241 THR A C 1
ATOM 1934 O O . THR A 1 241 ? 18.359 36.844 5.996 1 94.12 241 THR A O 1
ATOM 1937 N N . VAL A 1 242 ? 17.094 38.469 6.934 1 95.12 242 VAL A N 1
ATOM 1938 C CA . VAL A 1 242 ? 16.094 37.5 7.387 1 95.12 242 VAL A CA 1
ATOM 1939 C C . VAL A 1 242 ? 14.742 37.812 6.758 1 95.12 242 VAL A C 1
ATOM 1941 O O . VAL A 1 242 ? 14.289 38.938 6.805 1 95.12 242 VAL A O 1
ATOM 1944 N N . ILE A 1 243 ? 14.164 36.844 6.074 1 95.44 243 ILE A N 1
ATOM 1945 C CA . ILE A 1 243 ? 12.773 36.906 5.629 1 95.44 243 ILE A CA 1
ATOM 1946 C C . ILE A 1 243 ? 11.906 35.969 6.473 1 95.44 243 ILE A C 1
ATOM 1948 O O . ILE A 1 243 ? 12.18 34.781 6.555 1 95.44 243 ILE A O 1
ATOM 1952 N N . ILE A 1 244 ? 10.938 36.5 7.078 1 93.44 244 ILE A N 1
ATOM 1953 C CA . ILE A 1 244 ? 10.094 35.688 7.957 1 93.44 244 ILE A CA 1
ATOM 1954 C C . ILE A 1 244 ? 8.633 35.844 7.543 1 93.44 244 ILE A C 1
ATOM 1956 O O . ILE A 1 244 ? 8.18 36.938 7.23 1 93.44 244 ILE A O 1
ATOM 1960 N N . THR A 1 245 ? 7.992 34.75 7.348 1 89.94 245 THR A N 1
ATOM 1961 C CA . THR A 1 245 ? 6.547 34.75 7.164 1 89.94 245 THR A CA 1
ATOM 1962 C C . THR A 1 245 ? 5.828 34.469 8.477 1 89.94 245 THR A C 1
ATOM 1964 O O . THR A 1 245 ? 6.289 33.625 9.266 1 89.94 245 THR A O 1
ATOM 1967 N N . THR A 1 246 ? 4.812 35.219 8.844 1 77.69 246 THR A N 1
ATOM 1968 C CA . THR A 1 246 ? 4.062 34.969 10.07 1 77.69 246 THR A CA 1
ATOM 1969 C C . THR A 1 246 ? 2.6 35.375 9.898 1 77.69 246 THR A C 1
ATOM 1971 O O . THR A 1 246 ? 2.277 36.219 9.055 1 77.69 246 THR A O 1
ATOM 1974 N N . HIS A 1 247 ? 1.872 34.781 10.594 1 65.81 247 HIS A N 1
ATOM 1975 C CA . HIS A 1 247 ? 0.472 35.188 10.672 1 65.81 247 HIS A CA 1
ATOM 1976 C C . HIS A 1 247 ? 0.218 36.031 11.914 1 65.81 247 HIS A C 1
ATOM 1978 O O . HIS A 1 247 ? -0.878 36.562 12.086 1 65.81 247 HIS A O 1
ATOM 1984 N N . TYR A 1 248 ? 1.243 36.188 12.695 1 65.38 248 TYR A N 1
ATOM 1985 C CA . TYR A 1 248 ? 1.133 37 13.898 1 65.38 248 TYR A CA 1
ATOM 1986 C C . TYR A 1 248 ? 1.58 38.438 13.617 1 65.38 248 TYR A C 1
ATOM 1988 O O . TYR A 1 248 ? 2.779 38.719 13.594 1 65.38 248 TYR A O 1
ATOM 1996 N N . THR A 1 249 ? 0.66 39.344 13.453 1 69.06 249 THR A N 1
ATOM 1997 C CA . THR A 1 249 ? 0.937 40.719 13.031 1 69.06 249 THR A CA 1
ATOM 1998 C C . THR A 1 249 ? 1.742 41.469 14.086 1 69.06 249 THR A C 1
ATOM 2000 O O . THR A 1 249 ? 2.582 42.312 13.766 1 69.06 249 THR A O 1
ATOM 2003 N N . GLU A 1 250 ? 1.507 41.031 15.281 1 68 250 GLU A N 1
ATOM 2004 C CA . GLU A 1 250 ? 2.174 41.781 16.344 1 68 250 GLU A CA 1
ATOM 2005 C C . GLU A 1 250 ? 3.67 41.469 16.375 1 68 250 GLU A C 1
ATOM 2007 O O . GLU A 1 250 ? 4.477 42.344 16.719 1 68 250 GLU A O 1
ATOM 2012 N N . GLU A 1 251 ? 4.016 40.312 15.984 1 75.94 251 GLU A N 1
ATOM 2013 C CA . GLU A 1 251 ? 5.43 39.969 15.914 1 75.94 251 GLU A CA 1
ATOM 2014 C C . GLU A 1 251 ? 6.145 40.75 14.812 1 75.94 251 GLU A C 1
ATOM 2016 O O . GLU A 1 251 ? 7.336 41.031 14.922 1 75.94 251 GLU A O 1
ATOM 2021 N N . ALA A 1 252 ? 5.445 41.031 13.859 1 84.38 252 ALA A N 1
ATOM 2022 C CA . ALA A 1 252 ? 6.012 41.688 12.688 1 84.38 252 ALA A CA 1
ATOM 2023 C C . ALA A 1 252 ? 6.336 43.156 12.984 1 84.38 252 ALA A C 1
ATOM 2025 O O . ALA A 1 252 ? 7.078 43.781 12.234 1 84.38 252 ALA A O 1
ATOM 2026 N N . ARG A 1 253 ? 5.867 43.625 14.133 1 81.19 253 ARG A N 1
ATOM 2027 C CA . ARG A 1 253 ? 6.117 45 14.508 1 81.19 253 ARG A CA 1
ATOM 2028 C C . ARG A 1 253 ? 7.609 45.25 14.711 1 81.19 253 ARG A C 1
ATOM 2030 O O . ARG A 1 253 ? 8.086 46.375 14.539 1 81.19 253 ARG A O 1
ATOM 2037 N N . ASN A 1 254 ? 8.297 44.188 15.039 1 80.56 254 ASN A N 1
ATOM 2038 C CA . ASN A 1 254 ? 9.719 44.312 15.328 1 80.56 254 ASN A CA 1
ATOM 2039 C C . ASN A 1 254 ? 10.555 44.219 14.055 1 80.56 254 ASN A C 1
ATOM 2041 O O . ASN A 1 254 ? 11.781 44.344 14.102 1 80.56 254 ASN A O 1
ATOM 2045 N N . SER A 1 255 ? 9.945 44.156 12.93 1 90.25 255 SER A N 1
ATOM 2046 C CA . SER A 1 255 ? 10.672 44.031 11.672 1 90.25 255 SER A CA 1
ATOM 2047 C C . SER A 1 255 ? 11.031 45.406 11.117 1 90.25 255 SER A C 1
ATOM 2049 O O . SER A 1 255 ? 10.484 46.406 11.555 1 90.25 255 SER A O 1
ATOM 2051 N N . TYR A 1 256 ? 12.023 45.375 10.281 1 88.81 256 TYR A N 1
ATOM 2052 C CA . TYR A 1 256 ? 12.43 46.594 9.633 1 88.81 256 TYR A CA 1
ATOM 2053 C C . TYR A 1 256 ? 11.406 47.031 8.578 1 88.81 256 TYR A C 1
ATOM 2055 O O . TYR A 1 256 ? 11.094 48.219 8.453 1 88.81 256 TYR A O 1
ATOM 2063 N N . ARG A 1 257 ? 10.961 46.062 7.867 1 92.25 257 ARG A N 1
ATOM 2064 C CA . ARG A 1 257 ? 9.977 46.281 6.816 1 92.25 257 ARG A CA 1
ATOM 2065 C C . ARG A 1 257 ? 8.961 45.156 6.785 1 92.25 257 ARG A C 1
ATOM 2067 O O . ARG A 1 257 ? 9.297 44 7.066 1 92.25 257 ARG A O 1
ATOM 2074 N N . VAL A 1 258 ? 7.746 45.562 6.523 1 92.94 258 VAL A N 1
ATOM 2075 C CA . VAL A 1 258 ? 6.68 44.562 6.438 1 92.94 258 VAL A CA 1
ATOM 2076 C C . VAL A 1 258 ? 5.996 44.656 5.078 1 92.94 258 VAL A C 1
ATOM 2078 O O . VAL A 1 258 ? 5.809 45.75 4.539 1 92.94 258 VAL A O 1
ATOM 2081 N N . GLY A 1 259 ? 5.797 43.531 4.461 1 91.75 259 GLY A N 1
ATOM 2082 C CA . GLY A 1 259 ? 5 43.438 3.248 1 91.75 259 GLY A CA 1
ATOM 2083 C C . GLY A 1 259 ? 3.693 42.688 3.455 1 91.75 259 GLY A C 1
ATOM 2084 O O . GLY A 1 259 ? 3.682 41.562 3.992 1 91.75 259 GLY A O 1
ATOM 2085 N N . PHE A 1 260 ? 2.615 43.375 3.086 1 90.12 260 PHE A N 1
ATOM 2086 C CA . PHE A 1 260 ? 1.301 42.75 3.172 1 90.12 260 PHE A CA 1
ATOM 2087 C C . PHE A 1 260 ? 0.904 42.125 1.836 1 90.12 260 PHE A C 1
ATOM 2089 O O . PHE A 1 260 ? 0.878 42.812 0.813 1 90.12 260 PHE A O 1
ATOM 2096 N N . VAL A 1 261 ? 0.688 40.844 1.889 1 87.69 261 VAL A N 1
ATOM 2097 C CA . VAL A 1 261 ? 0.3 40.125 0.668 1 87.69 261 VAL A CA 1
ATOM 2098 C C . VAL A 1 261 ? -1.146 39.656 0.786 1 87.69 261 VAL A C 1
ATOM 2100 O O . VAL A 1 261 ? -1.552 39.156 1.829 1 87.69 261 VAL A O 1
ATOM 2103 N N . ASP A 1 262 ? -1.889 39.938 -0.243 1 83.19 262 ASP A N 1
ATOM 2104 C CA . ASP A 1 262 ? -3.262 39.438 -0.322 1 83.19 262 ASP A CA 1
ATOM 2105 C C . ASP A 1 262 ? -3.607 39 -1.742 1 83.19 262 ASP A C 1
ATOM 2107 O O . ASP A 1 262 ? -3.418 39.781 -2.695 1 83.19 262 ASP A O 1
ATOM 2111 N N . SER A 1 263 ? -4.094 37.781 -1.881 1 79.31 263 SER A N 1
ATOM 2112 C CA . SER A 1 263 ? -4.539 37.219 -3.146 1 79.31 263 SER A CA 1
ATOM 2113 C C . SER A 1 263 ? -3.471 37.375 -4.227 1 79.31 263 SER A C 1
ATOM 2115 O O . SER A 1 263 ? -3.775 37.719 -5.367 1 79.31 263 SER A O 1
ATOM 2117 N N . GLY A 1 264 ? -2.236 37.344 -3.814 1 86.75 264 GLY A N 1
ATOM 2118 C CA . GLY A 1 264 ? -1.143 37.281 -4.773 1 86.75 264 GLY A CA 1
ATOM 2119 C C . GLY A 1 264 ? -0.605 38.688 -5.113 1 86.75 264 GLY A C 1
ATOM 2120 O O . GLY A 1 264 ? 0.214 38.812 -6.023 1 86.75 264 GLY A O 1
ATOM 2121 N N . ILE A 1 265 ? -1.104 39.688 -4.465 1 88.81 265 ILE A N 1
ATOM 2122 C CA . ILE A 1 265 ? -0.639 41.031 -4.73 1 88.81 265 ILE A CA 1
ATOM 2123 C C . ILE A 1 265 ? -0.114 41.656 -3.438 1 88.81 265 ILE A C 1
ATOM 2125 O O . ILE A 1 265 ? -0.603 41.344 -2.35 1 88.81 265 ILE A O 1
ATOM 2129 N N . ILE A 1 266 ? 0.835 42.5 -3.541 1 90.75 266 ILE A N 1
ATOM 2130 C CA . ILE A 1 266 ? 1.354 43.25 -2.395 1 90.75 266 ILE A CA 1
ATOM 2131 C C . ILE A 1 266 ? 0.509 44.5 -2.16 1 90.75 266 ILE A C 1
ATOM 2133 O O . ILE A 1 266 ? 0.412 45.375 -3.033 1 90.75 266 ILE A O 1
ATOM 2137 N N . LEU A 1 267 ? -0.041 44.656 -1.06 1 88.06 267 LEU A N 1
ATOM 2138 C CA . LEU A 1 267 ? -0.911 45.781 -0.733 1 88.06 267 LEU A CA 1
ATOM 2139 C C . LEU A 1 267 ? -0.095 46.969 -0.271 1 88.06 267 LEU A C 1
ATOM 2141 O O . LEU A 1 267 ? -0.417 48.125 -0.608 1 88.06 267 LEU A O 1
ATOM 2145 N N . ALA A 1 268 ? 0.781 46.719 0.566 1 89.94 268 ALA A N 1
ATOM 2146 C CA . ALA A 1 268 ? 1.647 47.781 1.096 1 89.94 268 ALA A CA 1
ATOM 2147 C C . ALA A 1 268 ? 2.973 47.188 1.584 1 89.94 268 ALA A C 1
ATOM 2149 O O . ALA A 1 268 ? 3.037 46.031 1.995 1 89.94 268 ALA A O 1
ATOM 2150 N N . GLU A 1 269 ? 3.939 47.938 1.423 1 91.69 269 GLU A N 1
ATOM 2151 C CA . GLU A 1 269 ? 5.277 47.594 1.896 1 91.69 269 GLU A CA 1
ATOM 2152 C C . GLU A 1 269 ? 5.969 48.812 2.523 1 91.69 269 GLU A C 1
ATOM 2154 O O . GLU A 1 269 ? 6.223 49.812 1.845 1 91.69 269 GLU A O 1
ATOM 2159 N N . ASP A 1 270 ? 6.172 48.719 3.797 1 90.5 270 ASP A N 1
ATOM 2160 C CA . ASP A 1 270 ? 6.824 49.812 4.488 1 90.5 270 ASP A CA 1
ATOM 2161 C C . ASP A 1 270 ? 7.207 49.438 5.914 1 90.5 270 ASP A C 1
ATOM 2163 O O . ASP A 1 270 ? 6.996 48.281 6.328 1 90.5 270 ASP A O 1
ATOM 2167 N N . ASN A 1 271 ? 7.871 50.281 6.582 1 90.38 271 ASN A N 1
ATOM 2168 C CA . ASN A 1 271 ? 8.172 50.062 7.996 1 90.38 271 ASN A CA 1
ATOM 2169 C C . ASN A 1 271 ? 6.895 50 8.828 1 90.38 271 ASN A C 1
ATOM 2171 O O . ASN A 1 271 ? 5.938 50.719 8.594 1 90.38 271 ASN A O 1
ATOM 2175 N N . PRO A 1 272 ? 6.871 49.062 9.742 1 90.19 272 PRO A N 1
ATOM 2176 C CA . PRO A 1 272 ? 5.652 48.875 10.531 1 90.19 272 PRO A CA 1
ATOM 2177 C C . PRO A 1 272 ? 5.191 50.125 11.25 1 90.19 272 PRO A C 1
ATOM 2179 O O . PRO A 1 272 ? 3.992 50.438 11.273 1 90.19 272 PRO A O 1
ATOM 2182 N N . GLN A 1 273 ? 6.062 50.906 11.82 1 83.44 273 GLN A N 1
ATOM 2183 C CA . GLN A 1 273 ? 5.703 52.125 12.555 1 83.44 273 GLN A CA 1
ATOM 2184 C C . GLN A 1 273 ? 5.121 53.188 11.625 1 83.44 273 GLN A C 1
ATOM 2186 O O . GLN A 1 273 ? 4.168 53.875 11.984 1 83.44 273 GLN A O 1
ATOM 2191 N N . ARG A 1 274 ? 5.695 53.188 10.43 1 86.5 274 ARG A N 1
ATOM 2192 C CA . ARG A 1 274 ? 5.199 54.156 9.445 1 86.5 274 ARG A CA 1
ATOM 2193 C C . ARG A 1 274 ? 3.795 53.781 8.984 1 86.5 274 ARG A C 1
ATOM 2195 O O . ARG A 1 274 ? 2.955 54.656 8.758 1 86.5 274 ARG A O 1
ATOM 2202 N N . LEU A 1 275 ? 3.623 52.562 8.906 1 88.5 275 LEU A N 1
ATOM 2203 C CA . LEU A 1 275 ? 2.309 52.094 8.484 1 88.5 275 LEU A CA 1
ATOM 2204 C C . LEU A 1 275 ? 1.264 52.344 9.562 1 88.5 275 LEU A C 1
ATOM 2206 O O . LEU A 1 275 ? 0.115 52.688 9.258 1 88.5 275 LEU A O 1
ATOM 2210 N N . LEU A 1 276 ? 1.63 52.156 10.797 1 85.44 276 LEU A N 1
ATOM 2211 C CA . LEU A 1 276 ? 0.721 52.406 11.906 1 85.44 276 LEU A CA 1
ATOM 2212 C C . LEU A 1 276 ? 0.336 53.875 11.977 1 85.44 276 LEU A C 1
ATOM 2214 O O . LEU A 1 276 ? -0.818 54.188 12.258 1 85.44 276 LEU A O 1
ATOM 2218 N N . PHE A 1 277 ? 1.282 54.75 11.641 1 80.88 277 PHE A N 1
ATOM 2219 C CA . PHE A 1 277 ? 1.058 56.188 11.688 1 80.88 277 PHE A CA 1
ATOM 2220 C C . PHE A 1 277 ? 0.232 56.625 10.484 1 80.88 277 PHE A C 1
ATOM 2222 O O . PHE A 1 277 ? -0.705 57.406 10.633 1 80.88 277 PHE A O 1
ATOM 2229 N N . LYS A 1 278 ? 0.634 56.125 9.406 1 84.5 278 LYS A N 1
ATOM 2230 C CA . LYS A 1 278 ? -0.022 56.5 8.156 1 84.5 278 LYS A CA 1
ATOM 2231 C C . LYS A 1 278 ? -1.507 56.156 8.188 1 84.5 278 LYS A C 1
ATOM 2233 O O . LYS A 1 278 ? -2.342 56.906 7.711 1 84.5 278 LYS A O 1
ATOM 2238 N N . TYR A 1 279 ? -1.833 55.094 8.766 1 86.25 279 TYR A N 1
ATOM 2239 C CA . TYR A 1 279 ? -3.217 54.625 8.742 1 86.25 279 TYR A CA 1
ATOM 2240 C C . TYR A 1 279 ? -3.891 54.875 10.086 1 86.25 279 TYR A C 1
ATOM 2242 O O . TYR A 1 279 ? -5.059 54.5 10.273 1 86.25 279 TYR A O 1
ATOM 2250 N N . ASN A 1 280 ? -3.256 55.406 11.039 1 80 280 ASN A N 1
ATOM 2251 C CA . ASN A 1 280 ? -3.775 55.75 12.359 1 80 280 ASN A CA 1
ATOM 2252 C C . ASN A 1 280 ? -4.418 54.562 13.039 1 80 280 ASN A C 1
ATOM 2254 O O . ASN A 1 280 ? -5.566 54.625 13.477 1 80 280 ASN A O 1
ATOM 2258 N N . CYS A 1 281 ? -3.646 53.5 12.93 1 80.69 281 CYS A N 1
ATOM 2259 C CA . CYS A 1 281 ? -4.125 52.25 13.539 1 80.69 281 CYS A CA 1
ATOM 2260 C C . CYS A 1 281 ? -3.26 51.875 14.734 1 80.69 281 CYS A C 1
ATOM 2262 O O . CYS A 1 281 ? -2.109 52.312 14.836 1 80.69 281 CYS A O 1
ATOM 2264 N N . ARG A 1 282 ? -3.873 51.094 15.664 1 68.5 282 ARG A N 1
ATOM 2265 C CA . ARG A 1 282 ? -3.156 50.688 16.859 1 68.5 282 ARG A CA 1
ATOM 2266 C C . ARG A 1 282 ? -2.391 49.375 16.625 1 68.5 282 ARG A C 1
ATOM 2268 O O . ARG A 1 282 ? -1.425 49.094 17.328 1 68.5 282 ARG A O 1
ATOM 2275 N N . SER A 1 283 ? -2.861 48.656 15.734 1 77.94 283 SER A N 1
ATOM 2276 C CA . SER A 1 283 ? -2.229 47.375 15.484 1 77.94 283 SER A CA 1
ATOM 2277 C C . SER A 1 283 ? -2.023 47.156 13.984 1 77.94 283 SER A C 1
ATOM 2279 O O . SER A 1 283 ? -2.719 47.75 13.164 1 77.94 283 SER A O 1
ATOM 2281 N N . LEU A 1 284 ? -1.045 46.406 13.672 1 82.31 284 LEU A N 1
ATOM 2282 C CA . LEU A 1 284 ? -0.764 46.094 12.273 1 82.31 284 LEU A CA 1
ATOM 2283 C C . LEU A 1 284 ? -1.909 45.281 11.656 1 82.31 284 LEU A C 1
ATOM 2285 O O . LEU A 1 284 ? -2.113 45.344 10.438 1 82.31 284 LEU A O 1
ATOM 2289 N N . GLU A 1 285 ? -2.58 44.594 12.484 1 76.81 285 GLU A N 1
ATOM 2290 C CA . GLU A 1 285 ? -3.744 43.844 12 1 76.81 285 GLU A CA 1
ATOM 2291 C C . GLU A 1 285 ? -4.812 44.812 11.461 1 76.81 285 GLU A C 1
ATOM 2293 O O . GLU A 1 285 ? -5.457 44.5 10.453 1 76.81 285 GLU A O 1
ATOM 2298 N N . ASP A 1 286 ? -4.938 45.844 12.125 1 76.75 286 ASP A N 1
ATOM 2299 C CA . ASP A 1 286 ? -5.91 46.844 11.695 1 76.75 286 ASP A CA 1
ATOM 2300 C C . ASP A 1 286 ? -5.484 47.5 10.375 1 76.75 286 ASP A C 1
ATOM 2302 O O . ASP A 1 286 ? -6.324 47.812 9.539 1 76.75 286 ASP A O 1
ATOM 2306 N N . VAL A 1 287 ? -4.195 47.688 10.32 1 83.06 287 VAL A N 1
ATOM 2307 C CA . VAL A 1 287 ? -3.672 48.219 9.078 1 83.06 287 VAL A CA 1
ATOM 2308 C C . VAL A 1 287 ? -3.965 47.281 7.918 1 83.06 287 VAL A C 1
ATOM 2310 O O . VAL A 1 287 ? -4.383 47.719 6.844 1 83.06 287 VAL A O 1
ATOM 2313 N N . PHE A 1 288 ? -3.719 46.062 8.133 1 83.5 288 PHE A N 1
ATOM 2314 C CA . PHE A 1 288 ? -3.963 45.062 7.113 1 83.5 288 PHE A CA 1
ATOM 2315 C C . PHE A 1 288 ? -5.43 45.031 6.703 1 83.5 288 PHE A C 1
ATOM 2317 O O . PHE A 1 288 ? -5.75 44.938 5.52 1 83.5 288 PHE A O 1
ATOM 2324 N N . LEU A 1 289 ? -6.25 45.125 7.664 1 76.88 289 LEU A N 1
ATOM 2325 C CA . LEU A 1 289 ? -7.684 45.125 7.402 1 76.88 289 LEU A CA 1
ATOM 2326 C C . LEU A 1 289 ? -8.086 46.344 6.578 1 76.88 289 LEU A C 1
ATOM 2328 O O . LEU A 1 289 ? -8.906 46.219 5.664 1 76.88 289 LEU A O 1
ATOM 2332 N N . GLU A 1 290 ? -7.562 47.406 6.992 1 80.81 290 GLU A N 1
ATOM 2333 C CA . GLU A 1 290 ? -7.855 48.656 6.262 1 80.81 290 GLU A CA 1
ATOM 2334 C C . GLU A 1 290 ? -7.387 48.562 4.812 1 80.81 290 GLU A C 1
ATOM 2336 O O . GLU A 1 290 ? -8.055 49.062 3.906 1 80.81 290 GLU A O 1
ATOM 2341 N N . LEU A 1 291 ? -6.27 48.031 4.664 1 84.69 291 LEU A N 1
ATOM 2342 C CA . LEU A 1 291 ? -5.715 47.875 3.326 1 84.69 291 LEU A CA 1
ATOM 2343 C C . LEU A 1 291 ? -6.574 46.938 2.484 1 84.69 291 LEU A C 1
ATOM 2345 O O . LEU A 1 291 ? -6.773 47.156 1.291 1 84.69 291 LEU A O 1
ATOM 2349 N N . CYS A 1 292 ? -7.02 45.938 3.084 1 79.62 292 CYS A N 1
ATOM 2350 C CA . CYS A 1 292 ? -7.867 44.969 2.379 1 79.62 292 CYS A CA 1
ATOM 2351 C C . CYS A 1 292 ? -9.195 45.594 1.99 1 79.62 292 CYS A C 1
ATOM 2353 O O . CYS A 1 292 ? -9.711 45.344 0.9 1 79.62 292 CYS A O 1
ATOM 2355 N N . LEU A 1 293 ? -9.711 46.375 2.891 1 75.25 293 LEU A N 1
ATOM 2356 C CA . LEU A 1 293 ? -10.984 47.062 2.631 1 75.25 293 LEU A CA 1
ATOM 2357 C C . LEU A 1 293 ? -10.828 48.094 1.525 1 75.25 293 LEU A C 1
ATOM 2359 O O . LEU A 1 293 ? -11.727 48.25 0.697 1 75.25 293 LEU A O 1
ATOM 2363 N N . GLU A 1 294 ? -9.734 48.75 1.586 1 76.88 294 GLU A N 1
ATOM 2364 C CA . GLU A 1 294 ? -9.453 49.75 0.543 1 76.88 294 GLU A CA 1
ATOM 2365 C C . GLU A 1 294 ? -9.383 49.094 -0.833 1 76.88 294 GLU A C 1
ATOM 2367 O O . GLU A 1 294 ? -9.859 49.656 -1.819 1 76.88 294 GLU A O 1
ATOM 2372 N N . ARG A 1 295 ? -8.797 47.969 -0.876 1 77.38 295 ARG A N 1
ATOM 2373 C CA . ARG A 1 295 ? -8.695 47.25 -2.135 1 77.38 295 ARG A CA 1
ATOM 2374 C C . ARG A 1 295 ? -10.07 46.75 -2.598 1 77.38 295 ARG A C 1
ATOM 2376 O O . ARG A 1 295 ? -10.367 46.781 -3.793 1 77.38 295 ARG A O 1
ATOM 2383 N N . ALA A 1 296 ? -10.727 46.25 -1.61 1 66.12 296 ALA A N 1
ATOM 2384 C CA . ALA A 1 296 ? -12.062 45.75 -1.94 1 66.12 296 ALA A CA 1
ATOM 2385 C C . ALA A 1 296 ? -12.945 46.875 -2.482 1 66.12 296 ALA A C 1
ATOM 2387 O O . ALA A 1 296 ? -13.82 46.625 -3.312 1 66.12 296 ALA A O 1
ATOM 2388 N N . ARG A 1 297 ? -12.727 48.094 -2.018 1 59.34 297 ARG A N 1
ATOM 2389 C CA . ARG A 1 297 ? -13.5 49.25 -2.459 1 59.34 297 ARG A CA 1
ATOM 2390 C C . ARG A 1 297 ? -13.07 49.688 -3.854 1 59.34 297 ARG A C 1
ATOM 2392 O O . ARG A 1 297 ? -13.875 50.219 -4.617 1 59.34 297 ARG A O 1
ATOM 2399 N N . GLN A 1 298 ? -11.836 49.688 -4.129 1 53 298 GLN A N 1
ATOM 2400 C CA . GLN A 1 298 ? -11.359 50.125 -5.434 1 53 298 GLN A CA 1
ATOM 2401 C C . GLN A 1 298 ? -11.398 48.969 -6.453 1 53 298 GLN A C 1
ATOM 2403 O O . GLN A 1 298 ? -10.5 48.125 -6.469 1 53 298 GLN A O 1
ATOM 2408 N N . PRO A 1 299 ? -12.539 48.625 -6.98 1 46.62 299 PRO A N 1
ATOM 2409 C CA . PRO A 1 299 ? -12.469 47.594 -8.008 1 46.62 299 PRO A CA 1
ATOM 2410 C C . PRO A 1 299 ? -11.344 47.812 -9.008 1 46.62 299 PRO A C 1
ATOM 2412 O O . PRO A 1 299 ? -10.859 48.938 -9.156 1 46.62 299 PRO A O 1
ATOM 2415 N N . GLU A 1 300 ? -10.812 46.844 -9.672 1 39.91 300 GLU A N 1
ATOM 2416 C CA . GLU A 1 300 ? -9.805 46.906 -10.734 1 39.91 300 GLU A CA 1
ATOM 2417 C C . GLU A 1 300 ? -10.133 48.031 -11.727 1 39.91 300 GLU A C 1
ATOM 2419 O O . GLU A 1 300 ? -11.023 47.875 -12.57 1 39.91 300 GLU A O 1
ATOM 2424 N N . ILE A 1 301 ? -10.328 49.312 -11.578 1 34.03 301 ILE A N 1
ATOM 2425 C CA . ILE A 1 301 ? -10.273 50.188 -12.742 1 34.03 301 ILE A CA 1
ATOM 2426 C C . ILE A 1 301 ? -9.07 49.812 -13.609 1 34.03 301 ILE A C 1
ATOM 2428 O O . ILE A 1 301 ? -7.969 49.625 -13.102 1 34.03 301 ILE A O 1
ATOM 2432 N N . SER A 1 302 ? -9.227 49.344 -14.875 1 32.38 302 SER A N 1
ATOM 2433 C CA . SER A 1 302 ? -8.242 49.344 -15.945 1 32.38 302 SER A CA 1
ATOM 2434 C C . SER A 1 302 ? -7.281 50.531 -15.812 1 32.38 302 SER A C 1
ATOM 2436 O O . SER A 1 302 ? -7.656 51.594 -15.312 1 32.38 302 SER A O 1
ATOM 2438 N N . ASN A 1 303 ? -5.969 50.375 -15.883 1 32.66 303 ASN A N 1
ATOM 2439 C CA . ASN A 1 303 ? -4.844 51.312 -15.883 1 32.66 303 ASN A CA 1
ATOM 2440 C C . ASN A 1 303 ? -5.184 52.594 -16.625 1 32.66 303 ASN A C 1
ATOM 2442 O O . ASN A 1 303 ? -4.289 53.375 -17 1 32.66 303 ASN A O 1
ATOM 2446 N N . GLU A 1 304 ? -6.324 52.781 -17.359 1 31.53 304 GLU A N 1
ATOM 2447 C CA . GLU A 1 304 ? -6.105 54.031 -18.062 1 31.53 304 GLU A CA 1
ATOM 2448 C C . GLU A 1 304 ? -6.016 55.219 -17.094 1 31.53 304 GLU A C 1
ATOM 2450 O O . GLU A 1 304 ? -5.164 56.094 -17.25 1 31.53 304 GLU A O 1
ATOM 2455 N N . ASN A 1 305 ? -7.152 55.812 -16.641 1 28.55 305 ASN A N 1
ATOM 2456 C CA . ASN A 1 305 ? -7.117 57.156 -16.031 1 28.55 305 ASN A CA 1
ATOM 2457 C C . ASN A 1 305 ? -6.773 57.094 -14.555 1 28.55 305 ASN A C 1
ATOM 2459 O O . ASN A 1 305 ? -7.52 56.5 -13.766 1 28.55 305 ASN A O 1
ATOM 2463 N N . LYS A 1 306 ? -5.461 57.062 -14.25 1 31.7 306 LYS A N 1
ATOM 2464 C CA . LYS A 1 306 ? -4.883 57.219 -12.922 1 31.7 306 LYS A CA 1
ATOM 2465 C C . LYS A 1 306 ? -5.613 58.312 -12.148 1 31.7 306 LYS A C 1
ATOM 2467 O O . LYS A 1 306 ? -5.496 59.5 -12.477 1 31.7 306 LYS A O 1
ATOM 2472 N N . PRO A 1 307 ? -6.922 58.219 -11.828 1 27.84 307 PRO A N 1
ATOM 2473 C CA . PRO A 1 307 ? -7.277 59.438 -11.078 1 27.84 307 PRO A CA 1
ATOM 2474 C C . PRO A 1 307 ? -6.23 59.812 -10.039 1 27.84 307 PRO A C 1
ATOM 2476 O O . PRO A 1 307 ? -5.594 58.938 -9.453 1 27.84 307 PRO A O 1
ATOM 2479 N N . GLN A 1 308 ? -5.613 60.969 -10.211 1 25.03 308 GLN A N 1
ATOM 2480 C CA . GLN A 1 308 ? -4.773 61.688 -9.266 1 25.03 308 GLN A CA 1
ATOM 2481 C C . GLN A 1 308 ? -5.395 61.688 -7.871 1 25.03 308 GLN A C 1
ATOM 2483 O O . GLN A 1 308 ? -6.566 62.031 -7.711 1 25.03 308 GLN A O 1
ATOM 2488 N N . ILE A 1 309 ? -5.109 60.719 -7.129 1 26.11 309 ILE A N 1
ATOM 2489 C CA . ILE A 1 309 ? -5.438 60.844 -5.715 1 26.11 309 ILE A CA 1
ATOM 2490 C C . ILE A 1 309 ? -5.414 62.312 -5.312 1 26.11 309 ILE A C 1
ATOM 2492 O O . ILE A 1 309 ? -4.371 62.969 -5.387 1 26.11 309 ILE A O 1
ATOM 2496 N N . SER A 1 310 ? -6.445 63.031 -5.707 1 23.77 310 SER A N 1
ATOM 2497 C CA . SER A 1 310 ? -6.605 64.375 -5.121 1 23.77 310 SER A CA 1
ATOM 2498 C C . SER A 1 310 ? -6.25 64.375 -3.639 1 23.77 310 SER A C 1
ATOM 2500 O O . SER A 1 310 ? -6.652 63.469 -2.902 1 23.77 310 SER A O 1
ATOM 2502 N N . GLN A 1 311 ? -5.078 64.875 -3.314 1 25.22 311 GLN A N 1
ATOM 2503 C CA . GLN A 1 311 ? -4.438 65.312 -2.068 1 25.22 311 GLN A CA 1
ATOM 2504 C C . GLN A 1 311 ? -5.449 65.875 -1.099 1 25.22 311 GLN A C 1
ATOM 2506 O O . GLN A 1 311 ? -5.082 66.625 -0.186 1 25.22 311 GLN A O 1
ATOM 2511 N N . HIS A 1 312 ? -6.766 65.75 -1.485 1 24.06 312 HIS A N 1
ATOM 2512 C CA . HIS A 1 312 ? -7.598 66.688 -0.731 1 24.06 312 HIS A CA 1
ATOM 2513 C C . HIS A 1 312 ? -7.621 66.375 0.751 1 24.06 312 HIS A C 1
ATOM 2515 O O . HIS A 1 312 ? -8.477 66.812 1.497 1 24.06 312 HIS A O 1
ATOM 2521 N N . CYS A 1 313 ? -7.074 65.25 1.146 1 22.97 313 CYS A N 1
ATOM 2522 C CA . CYS A 1 313 ? -7.137 65.375 2.594 1 22.97 313 CYS A CA 1
ATOM 2523 C C . CYS A 1 313 ? -6.371 66.625 3.029 1 22.97 313 CYS A C 1
ATOM 2525 O O . CYS A 1 313 ? -5.141 66.625 3.033 1 22.97 313 CYS A O 1
ATOM 2527 N N . SER A 1 314 ? -6.824 67.75 2.498 1 23.3 314 SER A N 1
ATOM 2528 C CA . SER A 1 314 ? -6.324 69.062 2.93 1 23.3 314 SER A CA 1
ATOM 2529 C C . SER A 1 314 ? -6.164 69.125 4.445 1 23.3 314 SER A C 1
ATOM 2531 O O . SER A 1 314 ? -7.137 68.938 5.184 1 23.3 314 SER A O 1
ATOM 2533 N N . ILE A 1 315 ? -5.195 68.562 4.906 1 24.72 315 ILE A N 1
ATOM 2534 C CA . ILE A 1 315 ? -4.848 69 6.258 1 24.72 315 ILE A CA 1
ATOM 2535 C C . ILE A 1 315 ? -5.004 70.5 6.371 1 24.72 315 ILE A C 1
ATOM 2537 O O . ILE A 1 315 ? -4.426 71.25 5.582 1 24.72 315 ILE A O 1
ATOM 2541 N N . PRO A 1 316 ? -6.211 70.938 6.676 1 23.52 316 PRO A N 1
ATOM 2542 C CA . PRO A 1 316 ? -6.246 72.375 6.773 1 23.52 316 PRO A CA 1
ATOM 2543 C C . PRO A 1 316 ? -4.93 73 7.277 1 23.52 316 PRO A C 1
ATOM 2545 O O . PRO A 1 316 ? -4.246 72.375 8.102 1 23.52 316 PRO A O 1
ATOM 2548 N N . GLU A 1 317 ? -4.227 73.625 6.371 1 25.98 317 GLU A N 1
ATOM 2549 C CA . GLU A 1 317 ? -3.043 74.438 6.672 1 25.98 317 GLU A CA 1
ATOM 2550 C C . GLU A 1 317 ? -3.258 75.25 7.914 1 25.98 317 GLU A C 1
ATOM 2552 O O . GLU A 1 317 ? -3.998 76.25 7.875 1 25.98 317 GLU A O 1
ATOM 2557 N N . VAL A 1 318 ? -3.686 74.688 8.992 1 22.84 318 VAL A N 1
ATOM 2558 C CA . VAL A 1 318 ? -3.615 75.562 10.141 1 22.84 318 VAL A CA 1
ATOM 2559 C C . VAL A 1 318 ? -2.275 76.312 10.141 1 22.84 318 VAL A C 1
ATOM 2561 O O . VAL A 1 318 ? -1.219 75.688 10.25 1 22.84 318 VAL A O 1
ATOM 2564 N N . THR A 1 319 ? -2.215 77.25 9.242 1 23.44 319 THR A N 1
ATOM 2565 C CA . THR A 1 319 ? -1.19 78.312 9.203 1 23.44 319 THR A CA 1
ATOM 2566 C C . THR A 1 319 ? -0.858 78.75 10.609 1 23.44 319 THR A C 1
ATOM 2568 O O . THR A 1 319 ? -1.669 79.438 11.242 1 23.44 319 THR A O 1
ATOM 2571 N N . VAL A 1 320 ? -0.484 77.812 11.398 1 22.39 320 VAL A N 1
ATOM 2572 C CA . VAL A 1 320 ? 0.065 78.438 12.602 1 22.39 320 VAL A CA 1
ATOM 2573 C C . VAL A 1 320 ? 1.103 79.5 12.219 1 22.39 320 VAL A C 1
ATOM 2575 O O . VAL A 1 320 ? 2.137 79.188 11.625 1 22.39 320 VAL A O 1
ATOM 2578 N N . GLN A 1 321 ? 0.626 80.5 11.656 1 22.14 321 GLN A N 1
ATOM 2579 C CA . GLN A 1 321 ? 1.397 81.75 11.492 1 22.14 321 GLN A CA 1
ATOM 2580 C C . GLN A 1 321 ? 2.258 82 12.727 1 22.14 321 GLN A C 1
ATOM 2582 O O . GLN A 1 321 ? 1.736 82.375 13.789 1 22.14 321 GLN A O 1
ATOM 2587 N N . ILE A 1 322 ? 3.143 81.062 12.867 1 23.84 322 ILE A N 1
ATOM 2588 C CA . ILE A 1 322 ? 4.148 81.375 13.859 1 23.84 322 ILE A CA 1
ATOM 2589 C C . ILE A 1 322 ? 4.785 82.75 13.484 1 23.84 322 ILE A C 1
ATOM 2591 O O . ILE A 1 322 ? 5.426 82.875 12.438 1 23.84 322 ILE A O 1
ATOM 2595 N N . ILE A 1 323 ? 4.047 83.688 13.609 1 22.12 323 ILE A N 1
ATOM 2596 C CA . ILE A 1 323 ? 4.566 85.062 13.531 1 22.12 323 ILE A CA 1
ATOM 2597 C C . ILE A 1 323 ? 5.891 85.125 14.289 1 22.12 323 ILE A C 1
ATOM 2599 O O . ILE A 1 323 ? 5.914 85.062 15.516 1 22.12 323 ILE A O 1
ATOM 2603 N N . VAL A 1 324 ? 6.816 84.312 13.742 1 23.72 324 VAL A N 1
ATOM 2604 C CA . VAL A 1 324 ? 8.164 84.5 14.289 1 23.72 324 VAL A CA 1
ATOM 2605 C C . VAL A 1 324 ? 8.617 85.938 14.164 1 23.72 324 VAL A C 1
ATOM 2607 O O . VAL A 1 324 ? 8.742 86.438 13.047 1 23.72 324 VAL A O 1
ATOM 2610 N N . GLU A 1 325 ? 8.023 86.812 14.906 1 21.06 325 GLU A N 1
ATOM 2611 C CA . GLU A 1 325 ? 8.578 88.188 14.977 1 21.06 325 GLU A CA 1
ATOM 2612 C C . GLU A 1 325 ? 10.102 88.125 15.062 1 21.06 325 GLU A C 1
ATOM 2614 O O . GLU A 1 325 ? 10.664 87.375 15.836 1 21.06 325 GLU A O 1
ATOM 2619 N N . GLU A 1 326 ? 10.719 88.375 13.891 1 23.38 326 GLU A N 1
ATOM 2620 C CA . GLU A 1 326 ? 12.133 88.562 13.586 1 23.38 326 GLU A CA 1
ATOM 2621 C C . GLU A 1 326 ? 12.805 89.438 14.656 1 23.38 326 GLU A C 1
ATOM 2623 O O . GLU A 1 326 ? 12.672 90.625 14.648 1 23.38 326 GLU A O 1
ATOM 2628 N N . SER A 1 327 ? 12.5 89.188 15.969 1 21.03 327 SER A N 1
ATOM 2629 C CA . SER A 1 327 ? 13.172 90.188 16.797 1 21.03 327 SER A CA 1
ATOM 2630 C C . SER A 1 327 ? 14.656 90.312 16.469 1 21.03 327 SER A C 1
ATOM 2632 O O . SER A 1 327 ? 15.312 89.25 16.25 1 21.03 327 SER A O 1
ATOM 2634 N N . ASN A 1 328 ? 15.062 91.25 15.609 1 21.27 328 ASN A N 1
ATOM 2635 C CA . ASN A 1 328 ? 16.344 91.875 15.211 1 21.27 328 ASN A CA 1
ATOM 2636 C C . ASN A 1 328 ? 17.328 91.875 16.375 1 21.27 328 ASN A C 1
ATOM 2638 O O . ASN A 1 328 ? 18.297 92.625 16.344 1 21.27 328 ASN A O 1
ATOM 2642 N N . ASP A 1 329 ? 17.031 91.125 17.469 1 20.55 329 ASP A N 1
ATOM 2643 C CA . ASP A 1 329 ? 17.844 91.625 18.578 1 20.55 329 ASP A CA 1
ATOM 2644 C C . ASP A 1 329 ? 19.328 91.5 18.234 1 20.55 329 ASP A C 1
ATOM 2646 O O . ASP A 1 329 ? 19.797 90.5 17.75 1 20.55 329 ASP A O 1
ATOM 2650 N N . ASN A 1 330 ? 19.953 92.562 17.688 1 21.05 330 ASN A N 1
ATOM 2651 C CA . ASN A 1 330 ? 21.297 93.062 17.516 1 21.05 330 ASN A CA 1
ATOM 2652 C C . ASN A 1 330 ? 22.219 92.625 18.641 1 21.05 330 ASN A C 1
ATOM 2654 O O . ASN A 1 330 ? 23.281 93.188 18.859 1 21.05 330 ASN A O 1
ATOM 2658 N N . HIS A 1 331 ? 21.891 91.438 19.234 1 20.33 331 HIS A N 1
ATOM 2659 C CA . HIS A 1 331 ? 22.609 91.25 20.484 1 20.33 331 HIS A CA 1
ATOM 2660 C C . HIS A 1 331 ? 24.125 91.312 20.25 1 20.33 331 HIS A C 1
ATOM 2662 O O . HIS A 1 331 ? 24.656 90.5 19.438 1 20.33 331 HIS A O 1
ATOM 2668 N N . HIS A 1 332 ? 24.734 92.438 20.188 1 20.17 332 HIS A N 1
ATOM 2669 C CA . HIS A 1 332 ? 26.141 92.812 20.266 1 20.17 332 HIS A CA 1
ATOM 2670 C C . HIS A 1 332 ? 26.891 92 21.297 1 20.17 332 HIS A C 1
ATOM 2672 O O . HIS A 1 332 ? 26.891 92.312 22.484 1 20.17 332 HIS A O 1
ATOM 2678 N N . GLU A 1 333 ? 26.781 90.688 21.203 1 19.59 333 GLU A N 1
ATOM 2679 C CA . GLU A 1 333 ? 27.25 89.938 22.344 1 19.59 333 GLU A CA 1
ATOM 2680 C C . GLU A 1 333 ? 28.75 90.125 22.578 1 19.59 333 GLU A C 1
ATOM 2682 O O . GLU A 1 333 ? 29.578 89.75 21.781 1 19.59 333 GLU A O 1
ATOM 2687 N N . SER A 1 334 ? 29.078 91.312 22.984 1 17.27 334 SER A N 1
ATOM 2688 C CA . SER A 1 334 ? 30.422 91.75 23.328 1 17.27 334 SER A CA 1
ATOM 2689 C C . SER A 1 334 ? 31.219 90.625 24 1 17.27 334 SER A C 1
ATOM 2691 O O . SER A 1 334 ? 32.312 90.312 23.562 1 17.27 334 SER A O 1
ATOM 2693 N N . SER A 1 335 ? 31.328 90.688 25.312 1 16.2 335 SER A N 1
ATOM 2694 C CA . SER A 1 335 ? 32.406 91.188 26.141 1 16.2 335 SER A CA 1
ATOM 2695 C C . SER A 1 335 ? 33.312 90.062 26.656 1 16.2 335 SER A C 1
ATOM 2697 O O . SER A 1 335 ? 34.531 90.062 26.453 1 16.2 335 SER A O 1
ATOM 2699 N N . GLU A 1 336 ? 33.281 89.688 28.031 1 16.58 336 GLU A N 1
ATOM 2700 C CA . GLU A 1 336 ? 34.219 89.875 29.141 1 16.58 336 GLU A CA 1
ATOM 2701 C C . GLU A 1 336 ? 34.938 88.562 29.453 1 16.58 336 GLU A C 1
ATOM 2703 O O . GLU A 1 336 ? 34.312 87.5 29.5 1 16.58 336 GLU A O 1
ATOM 2708 N N . ASN A 1 337 ? 36.188 88.375 29.281 1 17.48 337 ASN A N 1
ATOM 2709 C CA . ASN A 1 337 ? 37.25 87.438 29.391 1 17.48 337 ASN A CA 1
ATOM 2710 C C . ASN A 1 337 ? 37.25 86.75 30.75 1 17.48 337 ASN A C 1
ATOM 2712 O O . ASN A 1 337 ? 38.188 86 31.094 1 17.48 337 ASN A O 1
ATOM 2716 N N . SER A 1 338 ? 36.344 87.062 31.719 1 15.81 338 SER A N 1
ATOM 2717 C CA . SER A 1 338 ? 36.906 87.062 33.062 1 15.81 338 SER A CA 1
ATOM 2718 C C . SER A 1 338 ? 37.438 85.688 33.438 1 15.81 338 SER A C 1
ATOM 2720 O O . SER A 1 338 ? 36.969 84.688 32.969 1 15.81 338 SER A O 1
ATOM 2722 N N . SER A 1 339 ? 38.5 85.625 34.219 1 16.5 339 SER A N 1
ATOM 2723 C CA . SER A 1 339 ? 39.688 84.875 34.656 1 16.5 339 SER A CA 1
ATOM 2724 C C . SER A 1 339 ? 39.312 83.625 35.375 1 16.5 339 SER A C 1
ATOM 2726 O O . SER A 1 339 ? 39.781 82.562 35.031 1 16.5 339 SER A O 1
ATOM 2728 N N . ASP A 1 340 ? 38.844 83.688 36.562 1 15.25 340 ASP A N 1
ATOM 2729 C CA . ASP A 1 340 ? 39.688 83.375 37.719 1 15.25 340 ASP A CA 1
ATOM 2730 C C . ASP A 1 340 ? 39.406 82 38.25 1 15.25 340 ASP A C 1
ATOM 2732 O O . ASP A 1 340 ? 40.344 81.25 38.656 1 15.25 340 ASP A O 1
ATOM 2736 N N . GLY A 1 341 ? 38.125 81.625 38.469 1 15.41 341 GLY A N 1
ATOM 2737 C CA . GLY A 1 341 ? 37.875 81.188 39.812 1 15.41 341 GLY A CA 1
ATOM 2738 C C . GLY A 1 341 ? 38.406 79.75 40.062 1 15.41 341 GLY A C 1
ATOM 2739 O O . GLY A 1 341 ? 38.531 78.938 39.125 1 15.41 341 GLY A O 1
ATOM 2740 N N . SER A 1 342 ? 39.094 79.375 41.156 1 17.27 342 SER A N 1
ATOM 2741 C CA . SER A 1 342 ? 39.906 78.5 42.031 1 17.27 342 SER A CA 1
ATOM 2742 C C . SER A 1 342 ? 39.125 77.312 42.469 1 17.27 342 SER A C 1
ATOM 2744 O O . SER A 1 342 ? 39.625 76.438 43.219 1 17.27 342 SER A O 1
ATOM 2746 N N . ILE A 1 343 ? 38.25 76.875 41.719 1 16.91 343 ILE A N 1
ATOM 2747 C CA . ILE A 1 343 ? 37.5 75.875 42.469 1 16.91 343 ILE A CA 1
ATOM 2748 C C . ILE A 1 343 ? 38.438 74.875 43.125 1 16.91 343 ILE A C 1
ATOM 2750 O O . ILE A 1 343 ? 39.125 74.062 42.438 1 16.91 343 ILE A O 1
ATOM 2754 N N . GLU A 1 344 ? 39.062 75.25 44.188 1 15.37 344 GLU A N 1
ATOM 2755 C CA . GLU A 1 344 ? 39.969 74.562 45.125 1 15.37 344 GLU A CA 1
ATOM 2756 C C . GLU A 1 344 ? 39.469 73.188 45.531 1 15.37 344 GLU A C 1
ATOM 2758 O O . GLU A 1 344 ? 40.219 72.25 45.562 1 15.37 344 GLU A O 1
ATOM 2763 N N . GLN A 1 345 ? 38.312 73.188 46.188 1 16.16 345 GLN A N 1
ATOM 2764 C CA . GLN A 1 345 ? 38.469 72.625 47.5 1 16.16 345 GLN A CA 1
ATOM 2765 C C . GLN A 1 345 ? 38.469 71.062 47.406 1 16.16 345 GLN A C 1
ATOM 2767 O O . GLN A 1 345 ? 37.469 70.5 46.938 1 16.16 345 GLN A O 1
ATOM 2772 N N . ILE A 1 346 ? 39.469 70.312 47.125 1 17.22 346 ILE A N 1
ATOM 2773 C CA . ILE A 1 346 ? 39.531 68.875 46.938 1 17.22 346 ILE A CA 1
ATOM 2774 C C . ILE A 1 346 ? 38.938 68.188 48.156 1 17.22 346 ILE A C 1
ATOM 2776 O O . ILE A 1 346 ? 38.281 67.125 48.031 1 17.22 346 ILE A O 1
ATOM 2780 N N . GLU A 1 347 ? 38.812 68.75 49.438 1 16.52 347 GLU A N 1
ATOM 2781 C CA . GLU A 1 347 ? 39.344 68.062 50.594 1 16.52 347 GLU A CA 1
ATOM 2782 C C . GLU A 1 347 ? 38.312 67.125 51.188 1 16.52 347 GLU A C 1
ATOM 2784 O O . GLU A 1 347 ? 38.5 66.562 52.25 1 16.52 347 GLU A O 1
ATOM 2789 N N . MET A 1 348 ? 37.312 66.625 50.719 1 16.44 348 MET A N 1
ATOM 2790 C CA . MET A 1 348 ? 36.344 66.188 51.719 1 16.44 348 MET A CA 1
ATOM 2791 C C . MET A 1 348 ? 36.938 65.188 52.656 1 16.44 348 MET A C 1
ATOM 2793 O O . MET A 1 348 ? 37.219 64.062 52.25 1 16.44 348 MET A O 1
ATOM 2797 N N . SER A 1 349 ? 37.625 65.5 53.719 1 15.75 349 SER A N 1
ATOM 2798 C CA . SER A 1 349 ? 38.5 64.938 54.719 1 15.75 349 SER A CA 1
ATOM 2799 C C . SER A 1 349 ? 37.719 63.906 55.562 1 15.75 349 SER A C 1
ATOM 2801 O O . SER A 1 349 ? 38.125 62.75 55.75 1 15.75 349 SER A O 1
ATOM 2803 N N . GLN A 1 350 ? 37.125 64.312 56.656 1 15.56 350 GLN A N 1
ATOM 2804 C CA . GLN A 1 350 ? 37.656 63.938 57.969 1 15.56 350 GLN A CA 1
ATOM 2805 C C . GLN A 1 350 ? 37.125 62.594 58.438 1 15.56 350 GLN A C 1
ATOM 2807 O O . GLN A 1 350 ? 37.875 61.719 58.812 1 15.56 350 GLN A O 1
ATOM 2812 N N . ILE A 1 351 ? 35.969 62.312 59.344 1 16.73 351 ILE A N 1
ATOM 2813 C CA . ILE A 1 351 ? 36.062 62.281 60.781 1 16.73 351 ILE A CA 1
ATOM 2814 C C . ILE A 1 351 ? 35.781 60.844 61.281 1 16.73 351 ILE A C 1
ATOM 2816 O O . ILE A 1 351 ? 36.438 60.344 62.219 1 16.73 351 ILE A O 1
ATOM 2820 N N . PRO A 1 352 ? 34.688 60 61.25 1 17.56 352 PRO A N 1
ATOM 2821 C CA . PRO A 1 352 ? 34.5 59.688 62.688 1 17.56 352 PRO A CA 1
ATOM 2822 C C . PRO A 1 352 ? 35.594 58.781 63.219 1 17.56 352 PRO A C 1
ATOM 2824 O O . PRO A 1 352 ? 36.312 58.156 62.438 1 17.56 352 PRO A O 1
ATOM 2827 N N . ARG A 1 353 ? 35.469 58.125 64.75 1 18.11 353 ARG A N 1
ATOM 2828 C CA . ARG A 1 353 ? 35.969 57.844 66.125 1 18.11 353 ARG A CA 1
ATOM 2829 C C . ARG A 1 353 ? 36.656 56.469 66.125 1 18.11 353 ARG A C 1
ATOM 2831 O O . ARG A 1 353 ? 36.531 55.688 65.188 1 18.11 353 ARG A O 1
ATOM 2838 N N . ASP A 1 354 ? 36.656 55.719 67.25 1 16.61 354 ASP A N 1
ATOM 2839 C CA . ASP A 1 354 ? 37.469 54.969 68.25 1 16.61 354 ASP A CA 1
ATOM 2840 C C . ASP A 1 354 ? 37.562 53.5 67.875 1 16.61 354 ASP A C 1
ATOM 2842 O O . ASP A 1 354 ? 38.656 52.906 67.875 1 16.61 354 ASP A O 1
ATOM 2846 N N . MET A 1 355 ? 36.562 52.469 67.938 1 19.38 355 MET A N 1
ATOM 2847 C CA . MET A 1 355 ? 36.75 51.5 69 1 19.38 355 MET A CA 1
ATOM 2848 C C . MET A 1 355 ? 37.781 50.469 68.625 1 19.38 355 MET A C 1
ATOM 2850 O O . MET A 1 355 ? 38.031 50.219 67.438 1 19.38 355 MET A O 1
ATOM 2854 N N . ASN A 1 356 ? 38.406 49.625 69.562 1 17.08 356 ASN A N 1
ATOM 2855 C CA . ASN A 1 356 ? 39.562 48.844 69.938 1 17.08 356 ASN A CA 1
ATOM 2856 C C . ASN A 1 356 ? 39.875 47.719 69 1 17.08 356 ASN A C 1
ATOM 2858 O O . ASN A 1 356 ? 39.031 47.406 68.125 1 17.08 356 ASN A O 1
ATOM 2862 N N . ASN A 1 357 ? 40.344 46.469 69.438 1 17.02 357 ASN A N 1
ATOM 2863 C CA . ASN A 1 357 ? 41.594 45.688 69.5 1 17.02 357 ASN A CA 1
ATOM 2864 C C . ASN A 1 357 ? 41.625 44.656 68.375 1 17.02 357 ASN A C 1
ATOM 2866 O O . ASN A 1 357 ? 42.625 44.562 67.625 1 17.02 357 ASN A O 1
ATOM 2870 N N . ASN A 1 358 ? 41 43.375 68.438 1 18.88 358 ASN A N 1
ATOM 2871 C CA . ASN A 1 358 ? 41.75 42.125 68.562 1 18.88 358 ASN A CA 1
ATOM 2872 C C . ASN A 1 358 ? 42.062 41.531 67.188 1 18.88 358 ASN A C 1
ATOM 2874 O O . ASN A 1 358 ? 41.406 41.906 66.188 1 18.88 358 ASN A O 1
ATOM 2878 N N . ASN A 1 359 ? 42.875 40.25 66.938 1 17.89 359 ASN A N 1
ATOM 2879 C CA . ASN A 1 359 ? 44.062 39.625 66.375 1 17.89 359 ASN A CA 1
ATOM 2880 C C . ASN A 1 359 ? 43.719 38.969 65 1 17.89 359 ASN A C 1
ATOM 2882 O O . ASN A 1 359 ? 44.625 38.75 64.188 1 17.89 359 ASN A O 1
ATOM 2886 N N . ASN A 1 360 ? 42.438 38.312 64.75 1 19.94 360 ASN A N 1
ATOM 2887 C CA . ASN A 1 360 ? 42.469 36.938 64.312 1 19.94 360 ASN A CA 1
ATOM 2888 C C . ASN A 1 360 ? 42.719 36.844 62.812 1 19.94 360 ASN A C 1
ATOM 2890 O O . ASN A 1 360 ? 42.25 37.719 62.062 1 19.94 360 ASN A O 1
ATOM 2894 N N . ASN A 1 361 ? 43.594 36 62.094 1 19.08 361 ASN A N 1
ATOM 2895 C CA . ASN A 1 361 ? 44.625 35.75 61.094 1 19.08 361 ASN A CA 1
ATOM 2896 C C . ASN A 1 361 ? 44.031 35.531 59.719 1 19.08 361 ASN A C 1
ATOM 2898 O O . ASN A 1 361 ? 44.719 35.062 58.812 1 19.08 361 ASN A O 1
ATOM 2902 N N . SER A 1 362 ? 42.562 35.625 59.5 1 18.91 362 SER A N 1
ATOM 2903 C CA . SER A 1 362 ? 41.938 34.625 58.625 1 18.91 362 SER A CA 1
ATOM 2904 C C . SER A 1 362 ? 42.25 34.938 57.156 1 18.91 362 SER A C 1
ATOM 2906 O O . SER A 1 362 ? 42.125 36.062 56.688 1 18.91 362 SER A O 1
ATOM 2908 N N . GLN A 1 363 ? 43.125 34.094 56.406 1 19.08 363 GLN A N 1
ATOM 2909 C CA . GLN A 1 363 ? 43.844 34.031 55.125 1 19.08 363 GLN A CA 1
ATOM 2910 C C . GLN A 1 363 ? 42.906 34.344 53.938 1 19.08 363 GLN A C 1
ATOM 2912 O O . GLN A 1 363 ? 41.812 33.75 53.844 1 19.08 363 GLN A O 1
ATOM 2917 N N . THR A 1 364 ? 43.094 35.438 53.25 1 20.02 364 THR A N 1
ATOM 2918 C CA . THR A 1 364 ? 42.469 36.281 52.219 1 20.02 364 THR A CA 1
ATOM 2919 C C . THR A 1 364 ? 42.5 35.594 50.844 1 20.02 364 THR A C 1
ATOM 2921 O O . THR A 1 364 ? 42.594 36.281 49.844 1 20.02 364 THR A O 1
ATOM 2924 N N . SER A 1 365 ? 42.844 34.188 50.844 1 20.31 365 SER A N 1
ATOM 2925 C CA . SER A 1 365 ? 43.156 33.719 49.5 1 20.31 365 SER A CA 1
ATOM 2926 C C . SER A 1 365 ? 42.062 34.125 48.5 1 20.31 365 SER A C 1
ATOM 2928 O O . SER A 1 365 ? 40.875 33.844 48.688 1 20.31 365 SER A O 1
ATOM 2930 N N . GLN A 1 366 ? 42.312 35.094 47.719 1 20.91 366 GLN A N 1
ATOM 2931 C CA . GLN A 1 366 ? 41.5 35.844 46.781 1 20.91 366 GLN A CA 1
ATOM 2932 C C . GLN A 1 366 ? 41.156 35.031 45.531 1 20.91 366 GLN A C 1
ATOM 2934 O O . GLN A 1 366 ? 41.75 35.219 44.469 1 20.91 366 GLN A O 1
ATOM 2939 N N . GLU A 1 367 ? 41.125 33.719 45.625 1 21.25 367 GLU A N 1
ATOM 2940 C CA . GLU A 1 367 ? 40.844 32.812 44.5 1 21.25 367 GLU A CA 1
ATOM 2941 C C . GLU A 1 367 ? 39.531 33.188 43.812 1 21.25 367 GLU A C 1
ATOM 2943 O O . GLU A 1 367 ? 38.469 32.938 44.375 1 21.25 367 GLU A O 1
ATOM 2948 N N . PHE A 1 368 ? 39.406 34.406 43.438 1 21.03 368 PHE A N 1
ATOM 2949 C CA . PHE A 1 368 ? 38.312 34.625 42.5 1 21.03 368 PHE A CA 1
ATOM 2950 C C . PHE A 1 368 ? 38.5 33.781 41.25 1 21.03 368 PHE A C 1
ATOM 2952 O O . PHE A 1 368 ? 39.469 33.938 40.5 1 21.03 368 PHE A O 1
ATOM 2959 N N . LYS A 1 369 ? 37.906 32.438 40.938 1 23.16 369 LYS A N 1
ATOM 2960 C CA . LYS A 1 369 ? 37.188 31.375 40.219 1 23.16 369 LYS A CA 1
ATOM 2961 C C . LYS A 1 369 ? 36.406 31.938 39.031 1 23.16 369 LYS A C 1
ATOM 2963 O O . LYS A 1 369 ? 35.969 33.094 39.062 1 23.16 369 LYS A O 1
ATOM 2968 N N . ALA A 1 370 ? 35.938 31.062 37.969 1 23.7 370 ALA A N 1
ATOM 2969 C CA . ALA A 1 370 ? 35.156 31.078 36.719 1 23.7 370 ALA A CA 1
ATOM 2970 C C . ALA A 1 370 ? 34.094 32.188 36.75 1 23.7 370 ALA A C 1
ATOM 2972 O O . ALA A 1 370 ? 33.125 32.094 37.5 1 23.7 370 ALA A O 1
ATOM 2973 N N . THR A 1 371 ? 34.188 33.5 36.562 1 23.2 371 THR A N 1
ATOM 2974 C CA . THR A 1 371 ? 34.312 34.75 35.812 1 23.2 371 THR A CA 1
ATOM 2975 C C . THR A 1 371 ? 33.719 34.594 34.406 1 23.2 371 THR A C 1
ATOM 2977 O O . THR A 1 371 ? 33.312 33.469 34.031 1 23.2 371 THR A O 1
ATOM 2980 N N . ASP A 1 372 ? 34.469 34.781 33.375 1 23.67 372 ASP A N 1
ATOM 2981 C CA . ASP A 1 372 ? 34.406 35.312 32.031 1 23.67 372 ASP A CA 1
ATOM 2982 C C . ASP A 1 372 ? 33.812 34.281 31.047 1 23.67 372 ASP A C 1
ATOM 2984 O O . ASP A 1 372 ? 34.219 34.25 29.875 1 23.67 372 ASP A O 1
ATOM 2988 N N . ASP A 1 373 ? 33.312 33.219 31.406 1 24.59 373 ASP A N 1
ATOM 2989 C CA . ASP A 1 373 ? 32.469 32.281 30.688 1 24.59 373 ASP A CA 1
ATOM 2990 C C . ASP A 1 373 ? 31.234 32.969 30.125 1 24.59 373 ASP A C 1
ATOM 2992 O O . ASP A 1 373 ? 30.219 33.125 30.812 1 24.59 373 ASP A O 1
ATOM 2996 N N . THR A 1 374 ? 31.391 34.125 29.422 1 28.64 374 THR A N 1
ATOM 2997 C CA . THR A 1 374 ? 30.688 34.75 28.312 1 28.64 374 THR A CA 1
ATOM 2998 C C . THR A 1 374 ? 30.109 33.688 27.375 1 28.64 374 THR A C 1
ATOM 3000 O O . THR A 1 374 ? 30.828 33.156 26.531 1 28.64 374 THR A O 1
ATOM 3003 N N . LEU A 1 375 ? 29.531 32.875 27.781 1 28.17 375 LEU A N 1
ATOM 3004 C CA . LEU A 1 375 ? 28.906 32.031 26.75 1 28.17 375 LEU A CA 1
ATOM 3005 C C . LEU A 1 375 ? 28.203 32.906 25.719 1 28.17 375 LEU A C 1
ATOM 3007 O O . LEU A 1 375 ? 27.734 32.406 24.688 1 28.17 375 LEU A O 1
ATOM 3011 N N . ILE A 1 376 ? 27.812 34.344 25.812 1 31.53 376 ILE A N 1
ATOM 3012 C CA . ILE A 1 376 ? 27.25 34.406 24.469 1 31.53 376 ILE A CA 1
ATOM 3013 C C . ILE A 1 376 ? 28.359 34.188 23.438 1 31.53 376 ILE A C 1
ATOM 3015 O O . ILE A 1 376 ? 28.094 33.906 22.266 1 31.53 376 ILE A O 1
ATOM 3019 N N . SER A 1 377 ? 29.703 34.469 23.641 1 28.45 377 SER A N 1
ATOM 3020 C CA . SER A 1 377 ? 30.406 34.781 22.406 1 28.45 377 SER A CA 1
ATOM 3021 C C . SER A 1 377 ? 30.344 33.594 21.438 1 28.45 377 SER A C 1
ATOM 3023 O O . SER A 1 377 ? 30.969 32.562 21.672 1 28.45 377 SER A O 1
ATOM 3025 N N . PRO A 1 378 ? 29.328 32.812 21.203 1 32.16 378 PRO A N 1
ATOM 3026 C CA . PRO A 1 378 ? 29.531 32.531 19.781 1 32.16 378 PRO A CA 1
ATOM 3027 C C . PRO A 1 378 ? 30.109 33.719 19.016 1 32.16 378 PRO A C 1
ATOM 3029 O O . PRO A 1 378 ? 29.891 34.875 19.406 1 32.16 378 PRO A O 1
ATOM 3032 N N . ILE A 1 379 ? 31.078 33.656 17.969 1 34.5 379 ILE A N 1
ATOM 3033 C CA . ILE A 1 379 ? 32.219 34.062 17.125 1 34.5 379 ILE A CA 1
ATOM 3034 C C . ILE A 1 379 ? 31.812 35.25 16.266 1 34.5 379 ILE A C 1
ATOM 3036 O O . ILE A 1 379 ? 30.672 35.344 15.805 1 34.5 379 ILE A O 1
ATOM 3040 N N . LEU A 1 380 ? 32.406 36.281 16.031 1 32.56 380 LEU A N 1
ATOM 3041 C CA . LEU A 1 380 ? 32.719 37.562 15.469 1 32.56 380 LEU A CA 1
ATOM 3042 C C . LEU A 1 380 ? 32.594 37.562 13.953 1 32.56 380 LEU A C 1
ATOM 3044 O O . LEU A 1 380 ? 33.5 37.156 13.242 1 32.56 380 LEU A O 1
ATOM 3048 N N . PRO A 1 381 ? 31.578 37.031 13.07 1 32.91 381 PRO A N 1
ATOM 3049 C CA . PRO A 1 381 ? 32.094 37.375 11.742 1 32.91 381 PRO A CA 1
ATOM 3050 C C . PRO A 1 381 ? 32.094 38.875 11.508 1 32.91 381 PRO A C 1
ATOM 3052 O O . PRO A 1 381 ? 31.328 39.625 12.125 1 32.91 381 PRO A O 1
ATOM 3055 N N . THR A 1 382 ? 33.125 39.656 10.758 1 32.56 382 THR A N 1
ATOM 3056 C CA . THR A 1 382 ? 33.562 40.875 10.062 1 32.56 382 THR A CA 1
ATOM 3057 C C . THR A 1 382 ? 32.562 41.25 8.961 1 32.56 382 THR A C 1
ATOM 3059 O O . THR A 1 382 ? 32.094 42.375 8.906 1 32.56 382 THR A O 1
ATOM 3062 N N . PRO A 1 383 ? 33.031 41.25 7.629 1 35.31 383 PRO A N 1
ATOM 3063 C CA . PRO A 1 383 ? 32.781 42 6.398 1 35.31 383 PRO A CA 1
ATOM 3064 C C . PRO A 1 383 ? 31.484 41.562 5.699 1 35.31 383 PRO A C 1
ATOM 3066 O O . PRO A 1 383 ? 31.375 40.406 5.246 1 35.31 383 PRO A O 1
ATOM 3069 N N . PRO A 1 384 ? 30.172 41.625 5.957 1 39.84 384 PRO A N 1
ATOM 3070 C CA . PRO A 1 384 ? 29.297 41.281 4.836 1 39.84 384 PRO A CA 1
ATOM 3071 C C . PRO A 1 384 ? 29.047 42.469 3.896 1 39.84 384 PRO A C 1
ATOM 3073 O O . PRO A 1 384 ? 28.234 43.344 4.195 1 39.84 384 PRO A O 1
ATOM 3076 N N . ILE A 1 385 ? 29.828 43.312 3.189 1 45.19 385 ILE A N 1
ATOM 3077 C CA . ILE A 1 385 ? 29.656 44.562 2.461 1 45.19 385 ILE A CA 1
ATOM 3078 C C . ILE A 1 385 ? 28.828 44.312 1.2 1 45.19 385 ILE A C 1
ATOM 3080 O O . ILE A 1 385 ? 29.203 43.531 0.348 1 45.19 385 ILE A O 1
ATOM 3084 N N . HIS A 1 386 ? 27.688 44 0.739 1 43.53 386 HIS A N 1
ATOM 3085 C CA . HIS A 1 386 ? 27.062 43.469 -0.477 1 43.53 386 HIS A CA 1
ATOM 3086 C C . HIS A 1 386 ? 28.078 43.406 -1.619 1 43.53 386 HIS A C 1
ATOM 3088 O O . HIS A 1 386 ? 27.688 43.219 -2.777 1 43.53 386 HIS A O 1
ATOM 3094 N N . PRO A 1 387 ? 29.516 43.438 -1.824 1 44.53 387 PRO A N 1
ATOM 3095 C CA . PRO A 1 387 ? 30.047 43.156 -3.162 1 44.53 387 PRO A CA 1
ATOM 3096 C C . PRO A 1 387 ? 29.766 41.719 -3.617 1 44.53 387 PRO A C 1
ATOM 3098 O O . PRO A 1 387 ? 29.656 41.469 -4.82 1 44.53 387 PRO A O 1
ATOM 3101 N N . ASN A 1 388 ? 29.281 40.656 -4.258 1 45.69 388 ASN A N 1
ATOM 3102 C CA . ASN A 1 388 ? 28.547 39.562 -4.895 1 45.69 388 ASN A CA 1
ATOM 3103 C C . ASN A 1 388 ? 28.312 38.406 -3.928 1 45.69 388 ASN A C 1
ATOM 3105 O O . ASN A 1 388 ? 28 37.281 -4.352 1 45.69 388 ASN A O 1
ATOM 3109 N N . ALA A 1 389 ? 27.875 38.438 -2.531 1 47.38 389 ALA A N 1
ATOM 3110 C CA . ALA A 1 389 ? 27.547 37.688 -1.329 1 47.38 389 ALA A CA 1
ATOM 3111 C C . ALA A 1 389 ? 27.625 36.188 -1.597 1 47.38 389 ALA A C 1
ATOM 3113 O O . ALA A 1 389 ? 27.766 35.375 -0.666 1 47.38 389 ALA A O 1
ATOM 3114 N N . PRO A 1 390 ? 27.797 34.906 -2.338 1 48.59 390 PRO A N 1
ATOM 3115 C CA . PRO A 1 390 ? 27.812 33.594 -1.661 1 48.59 390 PRO A CA 1
ATOM 3116 C C . PRO A 1 390 ? 29.031 33.438 -0.747 1 48.59 390 PRO A C 1
ATOM 3118 O O . PRO A 1 390 ? 30.172 33.562 -1.197 1 48.59 390 PRO A O 1
ATOM 3121 N N . GLN A 1 391 ? 29.906 33.969 0.228 1 44.06 391 GLN A N 1
ATOM 3122 C CA . GLN A 1 391 ? 31.094 33.5 0.925 1 44.06 391 GLN A CA 1
ATOM 3123 C C . GLN A 1 391 ? 30.75 32.438 1.979 1 44.06 391 GLN A C 1
ATOM 3125 O O . GLN A 1 391 ? 30.297 32.781 3.078 1 44.06 391 GLN A O 1
ATOM 3130 N N . ALA A 1 392 ? 29.953 31.656 2.053 1 43.53 392 ALA A N 1
ATOM 3131 C CA . ALA A 1 392 ? 30.078 30.703 3.145 1 43.53 392 ALA A CA 1
ATOM 3132 C C . ALA A 1 392 ? 31.391 29.953 3.062 1 43.53 392 ALA A C 1
ATOM 3134 O O . ALA A 1 392 ? 31.578 29.094 2.186 1 43.53 392 ALA A O 1
ATOM 3135 N N . ASN A 1 393 ? 32.594 30.516 3.414 1 37.78 393 ASN A N 1
ATOM 3136 C CA . ASN A 1 393 ? 33.906 29.859 3.348 1 37.78 393 ASN A CA 1
ATOM 3137 C C . ASN A 1 393 ? 33.906 28.547 4.137 1 37.78 393 ASN A C 1
ATOM 3139 O O . ASN A 1 393 ? 34.719 28.375 5.043 1 37.78 393 ASN A O 1
ATOM 3143 N N . MET A 1 394 ? 33.094 27.922 4.676 1 39.06 394 MET A N 1
ATOM 3144 C CA . MET A 1 394 ? 33.875 27.016 5.523 1 39.06 394 MET A CA 1
ATOM 3145 C C . MET A 1 394 ? 35.094 26.484 4.777 1 39.06 394 MET A C 1
ATOM 3147 O O . MET A 1 394 ? 34.938 25.906 3.701 1 39.06 394 MET A O 1
ATOM 3151 N N . ASP A 1 395 ? 36.281 26.891 4.895 1 33.97 395 ASP A N 1
ATOM 3152 C CA . ASP A 1 395 ? 37.562 26.484 4.297 1 33.97 395 ASP A CA 1
ATOM 3153 C C . ASP A 1 395 ? 37.531 25.016 3.898 1 33.97 395 ASP A C 1
ATOM 3155 O O . ASP A 1 395 ? 38 24.641 2.816 1 33.97 395 ASP A O 1
ATOM 3159 N N . GLY A 1 396 ? 37.75 24.125 5.07 1 33.84 396 GLY A N 1
ATOM 3160 C CA . GLY A 1 396 ? 38.812 23.156 4.941 1 33.84 396 GLY A CA 1
ATOM 3161 C C . GLY A 1 396 ? 38.688 22.25 3.732 1 33.84 396 GLY A C 1
ATOM 3162 O O . GLY A 1 396 ? 39.625 22.094 2.961 1 33.84 396 GLY A O 1
ATOM 3163 N N . ALA A 1 397 ? 37.969 20.938 4.023 1 33.66 397 ALA A N 1
ATOM 3164 C CA . ALA A 1 397 ? 38.406 19.703 3.371 1 33.66 397 ALA A CA 1
ATOM 3165 C C . ALA A 1 397 ? 38.125 19.766 1.868 1 33.66 397 ALA A C 1
ATOM 3167 O O . ALA A 1 397 ? 37.031 20.047 1.436 1 33.66 397 ALA A O 1
ATOM 3168 N N . THR A 1 398 ? 39 20.234 1.031 1 37.97 398 THR A N 1
ATOM 3169 C CA . THR A 1 398 ? 39.25 19.938 -0.375 1 37.97 398 THR A CA 1
ATOM 3170 C C . THR A 1 398 ? 38.5 18.672 -0.787 1 37.97 398 THR A C 1
ATOM 3172 O O . THR A 1 398 ? 39.062 17.578 -0.8 1 37.97 398 THR A O 1
ATOM 3175 N N . ASN A 1 399 ? 37.5 18.188 -0.089 1 40.66 399 ASN A N 1
ATOM 3176 C CA . ASN A 1 399 ? 37.062 16.891 -0.616 1 40.66 399 ASN A CA 1
ATOM 3177 C C . ASN A 1 399 ? 36.781 16.969 -2.109 1 40.66 399 ASN A C 1
ATOM 3179 O O . ASN A 1 399 ? 36.281 17.984 -2.604 1 40.66 399 ASN A O 1
ATOM 3183 N N . THR A 1 400 ? 37.344 16.156 -2.83 1 44.16 400 THR A N 1
ATOM 3184 C CA . THR A 1 400 ? 37.312 15.781 -4.242 1 44.16 400 THR A CA 1
ATOM 3185 C C . THR A 1 400 ? 35.875 15.875 -4.766 1 44.16 400 THR A C 1
ATOM 3187 O O . THR A 1 400 ? 35 15.086 -4.375 1 44.16 400 THR A O 1
ATOM 3190 N N . LYS A 1 401 ? 35.438 17.203 -4.957 1 52.69 401 LYS A N 1
ATOM 3191 C CA . LYS A 1 401 ? 34.125 17.469 -5.559 1 52.69 401 LYS A CA 1
ATOM 3192 C C . LYS A 1 401 ? 34.125 17.078 -7.031 1 52.69 401 LYS A C 1
ATOM 3194 O O . LYS A 1 401 ? 34.938 17.578 -7.82 1 52.69 401 LYS A O 1
ATOM 3199 N N . LEU A 1 402 ? 33.75 16 -7.203 1 59.16 402 LEU A N 1
ATOM 3200 C CA . LEU A 1 402 ? 33.344 15.758 -8.586 1 59.16 402 LEU A CA 1
ATOM 3201 C C . LEU A 1 402 ? 32.156 16.625 -8.977 1 59.16 402 LEU A C 1
ATOM 3203 O O . LEU A 1 402 ? 31.328 16.969 -8.133 1 59.16 402 LEU A O 1
ATOM 3207 N N . PRO A 1 403 ? 32.188 17.266 -10.125 1 62.47 403 PRO A N 1
ATOM 3208 C CA . PRO A 1 403 ? 31.141 18.188 -10.555 1 62.47 403 PRO A CA 1
ATOM 3209 C C . PRO A 1 403 ? 29.734 17.641 -10.273 1 62.47 403 PRO A C 1
ATOM 3211 O O . PRO A 1 403 ? 28.812 18.422 -10.031 1 62.47 403 PRO A O 1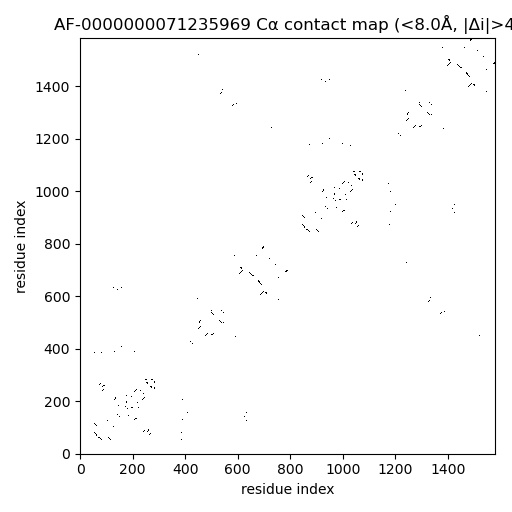
ATOM 3214 N N . TRP A 1 404 ? 29.719 16.344 -10.195 1 69.5 404 TRP A N 1
ATOM 3215 C CA . TRP A 1 404 ? 28.375 15.797 -10.078 1 69.5 404 TRP A CA 1
ATOM 3216 C C . TRP A 1 404 ? 28.172 15.102 -8.727 1 69.5 404 TRP A C 1
ATOM 3218 O O . TRP A 1 404 ? 27.078 14.617 -8.43 1 69.5 404 TRP A O 1
ATOM 3228 N N . LEU A 1 405 ? 29.266 15.172 -7.906 1 77.38 405 LEU A N 1
ATOM 3229 C CA . LEU A 1 405 ? 29.156 14.414 -6.664 1 77.38 405 LEU A CA 1
ATOM 3230 C C . LEU A 1 405 ? 30.047 15.016 -5.582 1 77.38 405 LEU A C 1
ATOM 3232 O O . LEU A 1 405 ? 31.219 15.289 -5.816 1 77.38 405 LEU A O 1
ATOM 3236 N N . ASP A 1 406 ? 29.359 15.477 -4.551 1 84.81 406 ASP A N 1
ATOM 3237 C CA . ASP A 1 406 ? 30.062 15.906 -3.35 1 84.81 406 ASP A CA 1
ATOM 3238 C C . ASP A 1 406 ? 30.156 14.773 -2.328 1 84.81 406 ASP A C 1
ATOM 3240 O O . ASP A 1 406 ? 29.125 14.227 -1.909 1 84.81 406 ASP A O 1
ATOM 3244 N N . TYR A 1 407 ? 31.312 14.375 -1.963 1 86.31 407 TYR A N 1
ATOM 3245 C CA . TYR A 1 407 ? 31.531 13.211 -1.109 1 86.31 407 TYR A CA 1
ATOM 3246 C C . TYR A 1 407 ? 30.953 13.438 0.281 1 86.31 407 TYR A C 1
ATOM 3248 O O . TYR A 1 407 ? 30.438 12.508 0.909 1 86.31 407 TYR A O 1
ATOM 3256 N N . SER A 1 408 ? 31 14.688 0.78 1 86.81 408 SER A N 1
ATOM 3257 C CA . SER A 1 408 ? 30.469 14.977 2.105 1 86.81 408 SER A CA 1
ATOM 3258 C C . SER A 1 408 ? 28.953 14.828 2.137 1 86.81 408 SER A C 1
ATOM 3260 O O . SER A 1 408 ? 28.391 14.266 3.086 1 86.81 408 SER A O 1
ATOM 3262 N N . ARG A 1 409 ? 28.422 15.281 1.123 1 91.12 409 ARG A N 1
ATOM 3263 C CA . ARG A 1 409 ? 26.969 15.164 1.03 1 91.12 409 ARG A CA 1
ATOM 3264 C C . ARG A 1 409 ? 26.547 13.711 0.854 1 91.12 409 ARG A C 1
ATOM 3266 O O . ARG A 1 409 ? 25.562 13.266 1.455 1 91.12 409 ARG A O 1
ATOM 3273 N N . LEU A 1 410 ? 27.312 13.031 0.055 1 92.69 410 LEU A N 1
ATOM 3274 C CA . LEU A 1 410 ? 27 11.625 -0.167 1 92.69 410 LEU A CA 1
ATOM 3275 C C . LEU A 1 410 ? 27.109 10.836 1.131 1 92.69 410 LEU A C 1
ATOM 3277 O O . LEU A 1 410 ? 26.281 9.969 1.413 1 92.69 410 LEU A O 1
ATOM 3281 N N . HIS A 1 411 ? 28.125 11.125 1.828 1 92.94 411 HIS A N 1
ATOM 3282 C CA . HIS A 1 411 ? 28.312 10.445 3.105 1 92.94 411 HIS A CA 1
ATOM 3283 C C . HIS A 1 411 ? 27.156 10.742 4.055 1 92.94 411 HIS A C 1
ATOM 3285 O O . HIS A 1 411 ? 26.688 9.859 4.781 1 92.94 411 HIS A O 1
ATOM 3291 N N . ALA A 1 412 ? 26.719 11.977 4.117 1 94.31 412 ALA A N 1
ATOM 3292 C CA . ALA A 1 412 ? 25.594 12.367 4.965 1 94.31 412 ALA A CA 1
ATOM 3293 C C . ALA A 1 412 ? 24.328 11.617 4.562 1 94.31 412 ALA A C 1
ATOM 3295 O O . ALA A 1 412 ? 23.578 11.148 5.426 1 94.31 412 ALA A O 1
ATOM 3296 N N . LEU A 1 413 ? 24.172 11.516 3.277 1 96.31 413 LEU A N 1
ATOM 3297 C CA . LEU A 1 413 ? 22.984 10.836 2.766 1 96.31 413 LEU A CA 1
ATOM 3298 C C . LEU A 1 413 ? 23.047 9.336 3.061 1 96.31 413 LEU A C 1
ATOM 3300 O O . LEU A 1 413 ? 22.016 8.727 3.391 1 96.31 413 LEU A O 1
ATOM 3304 N N . LEU A 1 414 ? 24.234 8.75 2.93 1 96.12 414 LEU A N 1
ATOM 3305 C CA . LEU A 1 414 ? 24.406 7.336 3.238 1 96.12 414 LEU A CA 1
ATOM 3306 C C . LEU A 1 414 ? 24.172 7.066 4.723 1 96.12 414 LEU A C 1
ATOM 3308 O O . LEU A 1 414 ? 23.531 6.078 5.086 1 96.12 414 LEU A O 1
ATOM 3312 N N . ALA A 1 415 ? 24.688 7.938 5.488 1 95.44 415 ALA A N 1
ATOM 3313 C CA . ALA A 1 415 ? 24.484 7.801 6.93 1 95.44 415 ALA A CA 1
ATOM 3314 C C . ALA A 1 415 ? 23 7.918 7.289 1 95.44 415 ALA A C 1
ATOM 3316 O O . ALA A 1 415 ? 22.516 7.199 8.164 1 95.44 415 ALA A O 1
ATOM 3317 N N . LYS A 1 416 ? 22.344 8.805 6.645 1 96.19 416 LYS A N 1
ATOM 3318 C CA . LYS A 1 416 ? 20.922 8.977 6.848 1 96.19 416 LYS A CA 1
ATOM 3319 C C . LYS A 1 416 ? 20.156 7.703 6.5 1 96.19 416 LYS A C 1
ATOM 3321 O O . LYS A 1 416 ? 19.312 7.242 7.281 1 96.19 416 LYS A O 1
ATOM 3326 N N . ASN A 1 417 ? 20.484 7.18 5.316 1 95.38 417 ASN A N 1
ATOM 3327 C CA . ASN A 1 417 ? 19.797 5.969 4.875 1 95.38 417 ASN A CA 1
ATOM 3328 C C . ASN A 1 417 ? 20.062 4.801 5.82 1 95.38 417 ASN A C 1
ATOM 3330 O O . ASN A 1 417 ? 19.156 3.998 6.082 1 95.38 417 ASN A O 1
ATOM 3334 N N . TYR A 1 418 ? 21.234 4.688 6.305 1 94.94 418 TYR A N 1
ATOM 3335 C CA . TYR A 1 418 ? 21.594 3.621 7.238 1 94.94 418 TYR A CA 1
ATOM 3336 C C . TYR A 1 418 ? 20.812 3.75 8.539 1 94.94 418 TYR A C 1
ATOM 3338 O O . TYR A 1 418 ? 20.25 2.771 9.031 1 94.94 418 TYR A O 1
ATOM 3346 N N . LEU A 1 419 ? 20.719 4.98 9.086 1 94.62 419 LEU A N 1
ATOM 3347 C CA . LEU A 1 419 ? 20.031 5.223 10.352 1 94.62 419 LEU A CA 1
ATOM 3348 C C . LEU A 1 419 ? 18.531 4.953 10.211 1 94.62 419 LEU A C 1
ATOM 3350 O O . LEU A 1 419 ? 17.922 4.34 11.094 1 94.62 419 LEU A O 1
ATOM 3354 N N . LEU A 1 420 ? 17.969 5.434 9.133 1 92.62 420 LEU A N 1
ATOM 3355 C CA . LEU A 1 42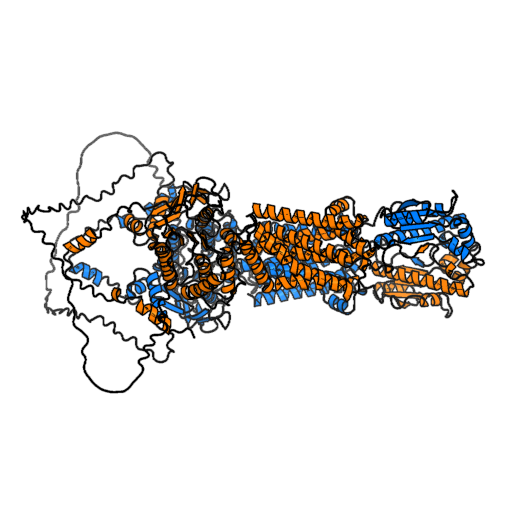0 ? 16.531 5.234 8.906 1 92.62 420 LEU A CA 1
ATOM 3356 C C . LEU A 1 420 ? 16.219 3.754 8.727 1 92.62 420 LEU A C 1
ATOM 3358 O O . LEU A 1 420 ? 15.18 3.275 9.195 1 92.62 420 LEU A O 1
ATOM 3362 N N . TYR A 1 421 ? 17.109 3.049 8.016 1 91.69 421 TYR A N 1
ATOM 3363 C CA . TYR A 1 421 ? 16.922 1.619 7.797 1 91.69 421 TYR A CA 1
ATOM 3364 C C . TYR A 1 421 ? 17.031 0.851 9.109 1 91.69 421 TYR A C 1
ATOM 3366 O O . TYR A 1 421 ? 16.203 -0.034 9.383 1 91.69 421 TYR A O 1
ATOM 3374 N N . ARG A 1 422 ? 17.953 1.169 9.938 1 92.31 422 ARG A N 1
ATOM 3375 C CA . ARG A 1 422 ? 18.219 0.462 11.188 1 92.31 422 ARG A CA 1
ATOM 3376 C C . ARG A 1 422 ? 17.078 0.651 12.172 1 92.31 422 ARG A C 1
ATOM 3378 O O . ARG A 1 422 ? 16.766 -0.247 12.961 1 92.31 422 ARG A O 1
ATOM 3385 N N . ARG A 1 423 ? 16.344 1.788 12.102 1 91.88 423 ARG A N 1
ATOM 3386 C CA . ARG A 1 423 ? 15.312 2.104 13.094 1 91.88 423 ARG A CA 1
ATOM 3387 C C . ARG A 1 423 ? 13.922 1.837 12.547 1 91.88 423 ARG A C 1
ATOM 3389 O O . ARG A 1 423 ? 12.922 2.143 13.195 1 91.88 423 ARG A O 1
ATOM 3396 N N . ASN A 1 424 ? 13.867 1.326 11.383 1 87.94 424 ASN A N 1
ATOM 3397 C CA . ASN A 1 424 ? 12.586 0.946 10.805 1 87.94 424 ASN A CA 1
ATOM 3398 C C . ASN A 1 424 ? 12.438 -0.57 10.719 1 87.94 424 ASN A C 1
ATOM 3400 O O . ASN A 1 424 ? 12.852 -1.182 9.727 1 87.94 424 ASN A O 1
ATOM 3404 N N . PRO A 1 425 ? 11.805 -1.153 11.57 1 86.81 425 PRO A N 1
ATOM 3405 C CA . PRO A 1 425 ? 11.695 -2.613 11.586 1 86.81 425 PRO A CA 1
ATOM 3406 C C . PRO A 1 425 ? 10.906 -3.162 10.398 1 86.81 425 PRO A C 1
ATOM 3408 O O . PRO A 1 425 ? 11.156 -4.281 9.945 1 86.81 425 PRO A O 1
ATOM 3411 N N . VAL A 1 426 ? 10 -2.416 9.906 1 81.81 426 VAL A N 1
ATOM 3412 C CA . VAL A 1 426 ? 9.18 -2.883 8.797 1 81.81 426 VAL A CA 1
ATOM 3413 C C . VAL A 1 426 ? 10.062 -3.146 7.578 1 81.81 426 VAL A C 1
ATOM 3415 O O . VAL A 1 426 ? 9.922 -4.176 6.91 1 81.81 426 VAL A O 1
ATOM 3418 N N . SER A 1 427 ? 10.969 -2.236 7.336 1 84.38 427 SER A N 1
ATOM 3419 C CA . SER A 1 427 ? 11.859 -2.398 6.195 1 84.38 427 SER A CA 1
ATOM 3420 C C . SER A 1 427 ? 12.773 -3.607 6.375 1 84.38 427 SER A C 1
ATOM 3422 O O . SER A 1 427 ? 13.055 -4.332 5.414 1 84.38 427 SER A O 1
ATOM 3424 N N . ILE A 1 428 ? 13.164 -3.873 7.562 1 87.88 428 ILE A N 1
ATOM 3425 C CA . ILE A 1 428 ? 14.055 -5 7.852 1 87.88 428 ILE A CA 1
ATOM 3426 C C . ILE A 1 428 ? 13.289 -6.312 7.664 1 87.88 428 ILE A C 1
ATOM 3428 O O . ILE A 1 428 ? 13.82 -7.262 7.078 1 87.88 428 ILE A O 1
ATOM 3432 N N . ILE A 1 429 ? 12.102 -6.344 8.07 1 87.31 429 ILE A N 1
ATOM 3433 C CA . ILE A 1 429 ? 11.281 -7.543 7.949 1 87.31 429 ILE A CA 1
ATOM 3434 C C . ILE A 1 429 ? 10.977 -7.816 6.477 1 87.31 429 ILE A C 1
ATOM 3436 O O . ILE A 1 429 ? 11.102 -8.953 6.012 1 87.31 429 ILE A O 1
ATOM 3440 N N . LEU A 1 430 ? 10.695 -6.824 5.75 1 83.69 430 LEU A N 1
ATOM 3441 C CA . LEU A 1 430 ? 10.359 -6.969 4.336 1 83.69 430 LEU A CA 1
ATOM 3442 C C . LEU A 1 430 ? 11.578 -7.398 3.527 1 83.69 430 LEU A C 1
ATOM 3444 O O . LEU A 1 430 ? 11.461 -8.164 2.568 1 83.69 430 LEU A O 1
ATOM 3448 N N . MET A 1 431 ? 12.727 -6.918 4.012 1 87.25 431 MET A N 1
ATOM 3449 C CA . MET A 1 431 ? 13.938 -7.145 3.236 1 87.25 431 MET A CA 1
ATOM 3450 C C . MET A 1 431 ? 14.523 -8.523 3.533 1 87.25 431 MET A C 1
ATOM 3452 O O . MET A 1 431 ? 15.047 -9.188 2.637 1 87.25 431 MET A O 1
ATOM 3456 N N . ASN A 1 432 ? 14.312 -9.008 4.73 1 89.31 432 ASN A N 1
ATOM 3457 C CA . ASN A 1 432 ? 15.062 -10.211 5.094 1 89.31 432 ASN A CA 1
ATOM 3458 C C . ASN A 1 432 ? 14.125 -11.352 5.492 1 89.31 432 ASN A C 1
ATOM 3460 O O . ASN A 1 432 ? 14.336 -12.5 5.102 1 89.31 432 ASN A O 1
ATOM 3464 N N . ILE A 1 433 ? 13.039 -11.062 6.055 1 89.81 433 ILE A N 1
ATOM 3465 C CA . ILE A 1 433 ? 12.219 -12.109 6.645 1 89.81 433 ILE A CA 1
ATOM 3466 C C . ILE A 1 433 ? 11.188 -12.586 5.625 1 89.81 433 ILE A C 1
ATOM 3468 O O . ILE A 1 433 ? 11.008 -13.789 5.43 1 89.81 433 ILE A O 1
ATOM 3472 N N . ILE A 1 434 ? 10.586 -11.695 4.938 1 90.12 434 ILE A N 1
ATOM 3473 C CA . ILE A 1 434 ? 9.484 -12.047 4.047 1 90.12 434 ILE A CA 1
ATOM 3474 C C . ILE A 1 434 ? 10 -12.938 2.914 1 90.12 434 ILE A C 1
ATOM 3476 O O . ILE A 1 434 ? 9.383 -13.953 2.588 1 90.12 434 ILE A O 1
ATOM 3480 N N . PRO A 1 435 ? 11.125 -12.641 2.33 1 91 435 PRO A N 1
ATOM 3481 C CA . PRO A 1 435 ? 11.633 -13.531 1.282 1 91 435 PRO A CA 1
ATOM 3482 C C . PRO A 1 435 ? 11.945 -14.93 1.8 1 91 435 PRO A C 1
ATOM 3484 O O . PRO A 1 435 ? 11.727 -15.914 1.088 1 91 435 PRO A O 1
ATOM 3487 N N . LEU A 1 436 ? 12.383 -15 3.006 1 92.62 436 LEU A N 1
ATOM 3488 C CA . LEU A 1 436 ? 12.68 -16.297 3.588 1 92.62 436 LEU A CA 1
ATOM 3489 C C . LEU A 1 436 ? 11.398 -17.109 3.801 1 92.62 436 LEU A C 1
ATOM 3491 O O . LEU A 1 436 ? 11.359 -18.312 3.527 1 92.62 436 LEU A O 1
ATOM 3495 N N . VAL A 1 437 ? 10.422 -16.438 4.207 1 90.31 437 VAL A N 1
ATOM 3496 C CA . VAL A 1 437 ? 9.141 -17.094 4.438 1 90.31 437 VAL A CA 1
ATOM 3497 C C . VAL A 1 437 ? 8.539 -17.531 3.105 1 90.31 437 VAL A C 1
ATOM 3499 O O . VAL A 1 437 ? 7.992 -18.641 2.998 1 90.31 437 VAL A O 1
ATOM 3502 N N . GLN A 1 438 ? 8.68 -16.719 2.156 1 88.44 438 GLN A N 1
ATOM 3503 C CA . GLN A 1 438 ? 8.133 -17.031 0.842 1 88.44 438 GLN A CA 1
ATOM 3504 C C . GLN A 1 438 ? 8.836 -18.25 0.231 1 88.44 438 GLN A C 1
ATOM 3506 O O . GLN A 1 438 ? 8.18 -19.172 -0.256 1 88.44 438 GLN A O 1
ATOM 3511 N N . VAL A 1 439 ? 10.109 -18.25 0.28 1 89.75 439 VAL A N 1
ATOM 3512 C CA . VAL A 1 439 ? 10.875 -19.344 -0.298 1 89.75 439 VAL A CA 1
ATOM 3513 C C . VAL A 1 439 ? 10.609 -20.625 0.487 1 89.75 439 VAL A C 1
ATOM 3515 O O . VAL A 1 439 ? 10.477 -21.703 -0.098 1 89.75 439 VAL A O 1
ATOM 3518 N N . THR A 1 440 ? 10.477 -20.516 1.801 1 89.56 440 THR A N 1
ATOM 3519 C CA . THR A 1 440 ? 10.188 -21.672 2.629 1 89.56 440 THR A CA 1
ATOM 3520 C C . THR A 1 440 ? 8.812 -22.25 2.287 1 89.56 440 THR A C 1
ATOM 3522 O O . THR A 1 440 ? 8.664 -23.469 2.135 1 89.56 440 THR A O 1
ATOM 3525 N N . LEU A 1 441 ? 7.883 -21.422 2.133 1 85 441 LEU A N 1
ATOM 3526 C CA . LEU A 1 441 ? 6.539 -21.875 1.787 1 85 441 LEU A CA 1
ATOM 3527 C C . LEU A 1 441 ? 6.523 -22.531 0.411 1 85 441 LEU A C 1
ATOM 3529 O O . LEU A 1 441 ? 5.875 -23.562 0.219 1 85 441 LEU A O 1
ATOM 3533 N N . PHE A 1 442 ? 7.227 -22 -0.44 1 82.5 442 PHE A N 1
ATOM 3534 C CA . PHE A 1 442 ? 7.289 -22.547 -1.79 1 82.5 442 PHE A CA 1
ATOM 3535 C C . PHE A 1 442 ? 7.941 -23.922 -1.786 1 82.5 442 PHE A C 1
ATOM 3537 O O . PHE A 1 442 ? 7.41 -24.859 -2.373 1 82.5 442 PHE A O 1
ATOM 3544 N N . CYS A 1 443 ? 9.039 -24.031 -1.156 1 83.81 443 CYS A N 1
ATOM 3545 C CA . CYS A 1 443 ? 9.797 -25.266 -1.161 1 83.81 443 CYS A CA 1
ATOM 3546 C C . CYS A 1 443 ? 9.047 -26.375 -0.413 1 83.81 443 CYS A C 1
ATOM 3548 O O . CYS A 1 443 ? 9.078 -27.531 -0.813 1 83.81 443 CYS A O 1
ATOM 3550 N N . VAL A 1 444 ? 8.359 -25.984 0.597 1 82.31 444 VAL A N 1
ATOM 3551 C CA . VAL A 1 444 ? 7.656 -26.984 1.396 1 82.31 444 VAL A CA 1
ATOM 3552 C C . VAL A 1 444 ? 6.414 -27.453 0.651 1 82.31 444 VAL A C 1
ATOM 3554 O O . VAL A 1 444 ? 6.039 -28.625 0.742 1 82.31 444 VAL A O 1
ATOM 3557 N N . THR A 1 445 ? 5.824 -26.625 -0.12 1 78.44 445 THR A N 1
ATOM 3558 C CA . THR A 1 445 ? 4.566 -26.984 -0.764 1 78.44 445 THR A CA 1
ATOM 3559 C C . THR A 1 445 ? 4.82 -27.672 -2.105 1 78.44 445 THR A C 1
ATOM 3561 O O . THR A 1 445 ? 4.078 -28.562 -2.502 1 78.44 445 THR A O 1
ATOM 3564 N N . PHE A 1 446 ? 5.867 -27.297 -2.869 1 72.19 446 PHE A N 1
ATOM 3565 C CA . PHE A 1 446 ? 6.07 -27.812 -4.215 1 72.19 446 PHE A CA 1
ATOM 3566 C C . PHE A 1 446 ? 6.992 -29.031 -4.195 1 72.19 446 PHE A C 1
ATOM 3568 O O . PHE A 1 446 ? 7.09 -29.766 -5.184 1 72.19 446 PHE A O 1
ATOM 3575 N N . ALA A 1 447 ? 7.66 -29.328 -3.201 1 63.56 447 ALA A N 1
ATOM 3576 C CA . ALA A 1 447 ? 8.789 -30.266 -3.217 1 63.56 447 ALA A CA 1
ATOM 3577 C C . ALA A 1 447 ? 8.305 -31.703 -3.047 1 63.56 447 ALA A C 1
ATOM 3579 O O . ALA A 1 447 ? 8.969 -32.625 -3.498 1 63.56 447 ALA A O 1
ATOM 3580 N N . ARG A 1 448 ? 7.121 -31.906 -2.609 1 67.75 448 ARG A N 1
ATOM 3581 C CA . ARG A 1 448 ? 6.906 -33.281 -2.197 1 67.75 448 ARG A CA 1
ATOM 3582 C C . ARG A 1 448 ? 5.84 -33.969 -3.062 1 67.75 448 ARG A C 1
ATOM 3584 O O . ARG A 1 448 ? 4.926 -33.281 -3.553 1 67.75 448 ARG A O 1
ATOM 3591 N N . ASN A 1 449 ? 6.191 -35.188 -3.461 1 71.38 449 ASN A N 1
ATOM 3592 C CA . ASN A 1 449 ? 5.199 -36.031 -4.133 1 71.38 449 ASN A CA 1
ATOM 3593 C C . ASN A 1 449 ? 4.082 -36.438 -3.18 1 71.38 449 ASN A C 1
ATOM 3595 O O . ASN A 1 449 ? 4.285 -36.531 -1.966 1 71.38 449 ASN A O 1
ATOM 3599 N N . PRO A 1 450 ? 2.939 -36.656 -3.793 1 76.94 450 PRO A N 1
ATOM 3600 C CA . PRO A 1 450 ? 1.842 -37.062 -2.924 1 76.94 450 PRO A CA 1
ATOM 3601 C C . PRO A 1 450 ? 2.094 -38.438 -2.285 1 76.94 450 PRO A C 1
ATOM 3603 O O . PRO A 1 450 ? 2.686 -39.312 -2.914 1 76.94 450 PRO A O 1
ATOM 3606 N N . GLU A 1 451 ? 1.77 -38.562 -1.089 1 80.06 451 GLU A N 1
ATOM 3607 C CA . GLU A 1 451 ? 1.943 -39.812 -0.369 1 80.06 451 GLU A CA 1
ATOM 3608 C C . GLU A 1 451 ? 0.603 -40.375 0.106 1 80.06 451 GLU A C 1
ATOM 3610 O O . GLU A 1 451 ? -0.354 -39.625 0.297 1 80.06 451 GLU A O 1
ATOM 3615 N N . ASN A 1 452 ? 0.503 -41.688 0.107 1 85.06 452 ASN A N 1
ATOM 3616 C CA . ASN A 1 452 ? -0.62 -42.438 0.681 1 85.06 452 ASN A CA 1
ATOM 3617 C C . ASN A 1 452 ? -1.922 -42.125 -0.056 1 85.06 452 ASN A C 1
ATOM 3619 O O . ASN A 1 452 ? -2.932 -41.781 0.569 1 85.06 452 ASN A O 1
ATOM 3623 N N . ILE A 1 453 ? -1.857 -42.188 -1.368 1 87.94 453 ILE A N 1
ATOM 3624 C CA . ILE A 1 453 ? -3.072 -42.031 -2.158 1 87.94 453 ILE A CA 1
ATOM 3625 C C . ILE A 1 453 ? -3.949 -43.281 -2.023 1 87.94 453 ILE A C 1
ATOM 3627 O O . ILE A 1 453 ? -3.52 -44.375 -2.352 1 87.94 453 ILE A O 1
ATOM 3631 N N . PRO A 1 454 ? -5.062 -43.156 -1.526 1 90.69 454 PRO A N 1
ATOM 3632 C CA . PRO A 1 454 ? -5.93 -44.312 -1.369 1 90.69 454 PRO A CA 1
ATOM 3633 C C . PRO A 1 454 ? -6.477 -44.812 -2.699 1 90.69 454 PRO A C 1
ATOM 3635 O O . PRO A 1 454 ? -7.129 -44.094 -3.432 1 90.69 454 PRO A O 1
ATOM 3638 N N . VAL A 1 455 ? -6.246 -46.031 -3.021 1 93.62 455 VAL A N 1
ATOM 3639 C CA . VAL A 1 455 ? -6.699 -46.688 -4.258 1 93.62 455 VAL A CA 1
ATOM 3640 C C . VAL A 1 455 ? -7.512 -47.938 -3.932 1 93.62 455 VAL A C 1
ATOM 3642 O O . VAL A 1 455 ? -7.148 -48.688 -3.039 1 93.62 455 VAL A O 1
ATOM 3645 N N . ALA A 1 456 ? -8.664 -48.094 -4.605 1 94.56 456 ALA A N 1
ATOM 3646 C CA . ALA A 1 456 ? -9.5 -49.281 -4.426 1 94.56 456 ALA A CA 1
ATOM 3647 C C . ALA A 1 456 ? -9.078 -50.406 -5.379 1 94.56 456 ALA A C 1
ATOM 3649 O O . ALA A 1 456 ? -8.789 -50.156 -6.551 1 94.56 456 ALA A O 1
ATOM 3650 N N . VAL A 1 457 ? -8.992 -51.625 -4.859 1 95 457 VAL A N 1
ATOM 3651 C CA . VAL A 1 457 ? -8.609 -52.781 -5.668 1 95 457 VAL A CA 1
ATOM 3652 C C . VAL A 1 457 ? -9.719 -53.844 -5.621 1 95 457 VAL A C 1
ATOM 3654 O O . VAL A 1 457 ? -10.188 -54.219 -4.539 1 95 457 VAL A O 1
ATOM 3657 N N . VAL A 1 458 ? -10.203 -54.188 -6.777 1 94.69 458 VAL A N 1
ATOM 3658 C CA . VAL A 1 458 ? -11.18 -55.281 -6.91 1 94.69 458 VAL A CA 1
ATOM 3659 C C . VAL A 1 458 ? -10.555 -56.438 -7.66 1 94.69 458 VAL A C 1
ATOM 3661 O O . VAL A 1 458 ? -10.383 -56.406 -8.883 1 94.69 458 VAL A O 1
ATOM 3664 N N . ASN A 1 459 ? -10.227 -57.406 -6.988 1 93.44 459 ASN A N 1
ATOM 3665 C CA . ASN A 1 459 ? -9.641 -58.625 -7.574 1 93.44 459 ASN A CA 1
ATOM 3666 C C . ASN A 1 459 ? -10.648 -59.75 -7.621 1 93.44 459 ASN A C 1
ATOM 3668 O O . ASN A 1 459 ? -10.93 -60.406 -6.602 1 93.44 459 ASN A O 1
ATOM 3672 N N . HIS A 1 460 ? -11.156 -60.125 -8.773 1 90.81 460 HIS A N 1
ATOM 3673 C CA . HIS A 1 460 ? -12.156 -61.188 -8.93 1 90.81 460 HIS A CA 1
ATOM 3674 C C . HIS A 1 460 ? -11.5 -62.562 -9.008 1 90.81 460 HIS A C 1
ATOM 3676 O O . HIS A 1 460 ? -12.188 -63.562 -9.008 1 90.81 460 HIS A O 1
ATOM 3682 N N . GLU A 1 461 ? -10.117 -62.5 -9.055 1 88.56 461 GLU A N 1
ATOM 3683 C CA . GLU A 1 461 ? -9.406 -63.781 -9.141 1 88.56 461 GLU A CA 1
ATOM 3684 C C . GLU A 1 461 ? -9.234 -64.375 -7.754 1 88.56 461 GLU A C 1
ATOM 3686 O O . GLU A 1 461 ? -8.727 -63.75 -6.836 1 88.56 461 GLU A O 1
ATOM 3691 N N . ASN A 1 462 ? -10.094 -65.312 -7.219 1 72.56 462 ASN A N 1
ATOM 3692 C CA . ASN A 1 462 ? -10.148 -65.875 -5.887 1 72.56 462 ASN A CA 1
ATOM 3693 C C . ASN A 1 462 ? -9.039 -66.938 -5.68 1 72.56 462 ASN A C 1
ATOM 3695 O O . ASN A 1 462 ? -9.203 -67.875 -4.902 1 72.56 462 ASN A O 1
ATOM 3699 N N . ARG A 1 463 ? -7.898 -66.875 -6.324 1 76.62 463 ARG A N 1
ATOM 3700 C CA . ARG A 1 463 ? -6.855 -67.875 -6.07 1 76.62 463 ARG A CA 1
ATOM 3701 C C . ARG A 1 463 ? -5.656 -67.188 -5.379 1 76.62 463 ARG A C 1
ATOM 3703 O O . ARG A 1 463 ? -5.324 -66.062 -5.641 1 76.62 463 ARG A O 1
ATOM 3710 N N . THR A 1 464 ? -5.145 -67.812 -4.441 1 71.81 464 THR A N 1
ATOM 3711 C CA . THR A 1 464 ? -4.043 -67.375 -3.621 1 71.81 464 THR A CA 1
ATOM 3712 C C . THR A 1 464 ? -2.789 -67.125 -4.465 1 71.81 464 THR A C 1
ATOM 3714 O O . THR A 1 464 ? -2.096 -66.125 -4.32 1 71.81 464 THR A O 1
ATOM 3717 N N . GLN A 1 465 ? -2.414 -68.125 -5.305 1 76.88 465 GLN A N 1
ATOM 3718 C CA . GLN A 1 465 ? -1.206 -68 -6.113 1 76.88 465 GLN A CA 1
ATOM 3719 C C . GLN A 1 465 ? -1.534 -67.5 -7.523 1 76.88 465 GLN A C 1
ATOM 3721 O O . GLN A 1 465 ? -1.369 -68.25 -8.492 1 76.88 465 GLN A O 1
ATOM 3726 N N . SER A 1 466 ? -2.121 -66.25 -7.527 1 88.44 466 SER A N 1
ATOM 3727 C CA . SER A 1 466 ? -2.557 -65.688 -8.812 1 88.44 466 SER A CA 1
ATOM 3728 C C . SER A 1 466 ? -1.64 -64.562 -9.273 1 88.44 466 SER A C 1
ATOM 3730 O O . SER A 1 466 ? -0.883 -64 -8.477 1 88.44 466 SER A O 1
ATOM 3732 N N . LEU A 1 467 ? -1.58 -64.375 -10.531 1 90.62 467 LEU A N 1
ATOM 3733 C CA . LEU A 1 467 ? -0.793 -63.281 -11.125 1 90.62 467 LEU A CA 1
ATOM 3734 C C . LEU A 1 467 ? -1.334 -61.938 -10.711 1 90.62 467 LEU A C 1
ATOM 3736 O O . LEU A 1 467 ? -0.582 -60.969 -10.641 1 90.62 467 LEU A O 1
ATOM 3740 N N . SER A 1 468 ? -2.564 -61.906 -10.398 1 91.38 468 SER A N 1
ATOM 3741 C CA . SER A 1 468 ? -3.156 -60.656 -9.945 1 91.38 468 SER A CA 1
ATOM 3742 C C . SER A 1 468 ? -2.57 -60.219 -8.609 1 91.38 468 SER A C 1
ATOM 3744 O O . SER A 1 468 ? -2.242 -59.031 -8.422 1 91.38 468 SER A O 1
ATOM 3746 N N . ASN A 1 469 ? -2.406 -61.125 -7.707 1 91.5 469 ASN A N 1
ATOM 3747 C CA . ASN A 1 469 ? -1.814 -60.812 -6.41 1 91.5 469 ASN A CA 1
ATOM 3748 C C . ASN A 1 469 ? -0.337 -60.469 -6.539 1 91.5 469 ASN A C 1
ATOM 3750 O O . ASN A 1 469 ? 0.172 -59.625 -5.781 1 91.5 469 ASN A O 1
ATOM 3754 N N . LEU A 1 470 ? 0.324 -61.094 -7.453 1 90.56 470 LEU A N 1
ATOM 3755 C CA . LEU A 1 470 ? 1.72 -60.75 -7.699 1 90.56 470 LEU A CA 1
ATOM 3756 C C . LEU A 1 470 ? 1.849 -59.312 -8.18 1 90.56 470 LEU A C 1
ATOM 3758 O O . LEU A 1 470 ? 2.787 -58.594 -7.797 1 90.56 470 LEU A O 1
ATOM 3762 N N . PHE A 1 471 ? 0.96 -58.906 -9.016 1 91.88 471 PHE A N 1
ATOM 3763 C CA . PHE A 1 471 ? 0.947 -57.531 -9.492 1 91.88 471 PHE A CA 1
ATOM 3764 C C . PHE A 1 471 ? 0.732 -56.562 -8.336 1 91.88 471 PHE A C 1
ATOM 3766 O O . PHE A 1 471 ? 1.437 -55.562 -8.227 1 91.88 471 PHE A O 1
ATOM 3773 N N . ILE A 1 472 ? -0.174 -56.844 -7.527 1 92.12 472 ILE A N 1
ATOM 3774 C CA . ILE A 1 472 ? -0.524 -55.969 -6.402 1 92.12 472 ILE A CA 1
ATOM 3775 C C . ILE A 1 472 ? 0.667 -55.844 -5.457 1 92.12 472 ILE A C 1
ATOM 3777 O O . ILE A 1 472 ? 0.915 -54.781 -4.895 1 92.12 472 ILE A O 1
ATOM 3781 N N . ASP A 1 473 ? 1.37 -56.906 -5.352 1 89.94 473 ASP A N 1
ATOM 3782 C CA . ASP A 1 473 ? 2.527 -56.906 -4.461 1 89.94 473 ASP A CA 1
ATOM 3783 C C . ASP A 1 473 ? 3.646 -56 -5.008 1 89.94 473 ASP A C 1
ATOM 3785 O O . ASP A 1 473 ? 4.492 -55.531 -4.254 1 89.94 473 ASP A O 1
ATOM 3789 N N . GLN A 1 474 ? 3.658 -55.75 -6.305 1 91.06 474 GLN A N 1
ATOM 3790 C CA . GLN A 1 474 ? 4.711 -54.969 -6.922 1 91.06 474 GLN A CA 1
ATOM 3791 C C . GLN A 1 474 ? 4.363 -53.469 -6.887 1 91.06 474 GLN A C 1
ATOM 3793 O O . GLN A 1 474 ? 5.207 -52.625 -7.18 1 91.06 474 GLN A O 1
ATOM 3798 N N . LEU A 1 475 ? 3.168 -53.188 -6.504 1 92.25 475 LEU A N 1
ATOM 3799 C CA . LEU A 1 475 ? 2.783 -51.781 -6.406 1 92.25 475 LEU A CA 1
ATOM 3800 C C . LEU A 1 475 ? 3.432 -51.125 -5.195 1 92.25 475 LEU A C 1
ATOM 3802 O O . LEU A 1 475 ? 3.582 -51.75 -4.148 1 92.25 475 LEU A O 1
ATOM 3806 N N . ASP A 1 476 ? 3.916 -49.875 -5.391 1 89.81 476 ASP A N 1
ATOM 3807 C CA . ASP A 1 476 ? 4.535 -49.125 -4.312 1 89.81 476 ASP A CA 1
ATOM 3808 C C . ASP A 1 476 ? 3.523 -48.781 -3.217 1 89.81 476 ASP A C 1
ATOM 3810 O O . ASP A 1 476 ? 2.732 -47.875 -3.357 1 89.81 476 ASP A O 1
ATOM 3814 N N . GLN A 1 477 ? 3.598 -49.406 -2.186 1 88.12 477 GLN A N 1
ATOM 3815 C CA . GLN A 1 477 ? 2.609 -49.281 -1.121 1 88.12 477 GLN A CA 1
ATOM 3816 C C . GLN A 1 477 ? 2.896 -48.031 -0.265 1 88.12 477 GLN A C 1
ATOM 3818 O O . GLN A 1 477 ? 2.064 -47.625 0.549 1 88.12 477 GLN A O 1
ATOM 3823 N N . GLN A 1 478 ? 3.992 -47.375 -0.397 1 83.38 478 GLN A N 1
ATOM 3824 C CA . GLN A 1 478 ? 4.258 -46.125 0.289 1 83.38 478 GLN A CA 1
ATOM 3825 C C . GLN A 1 478 ? 3.502 -44.969 -0.366 1 83.38 478 GLN A C 1
ATOM 3827 O O . GLN A 1 478 ? 2.994 -44.094 0.323 1 83.38 478 GLN A O 1
ATOM 3832 N N . SER A 1 479 ? 3.457 -45.031 -1.653 1 86.31 479 SER A N 1
ATOM 3833 C CA . SER A 1 479 ? 2.781 -43.969 -2.406 1 86.31 479 SER A CA 1
ATOM 3834 C C . SER A 1 479 ? 1.284 -44.25 -2.514 1 86.31 479 SER A C 1
ATOM 3836 O O . SER A 1 479 ? 0.476 -43.312 -2.498 1 86.31 479 SER A O 1
ATOM 3838 N N . LEU A 1 480 ? 0.981 -45.594 -2.611 1 91.38 480 LEU A N 1
ATOM 3839 C CA . LEU A 1 480 ? -0.416 -45.969 -2.785 1 91.38 480 LEU A CA 1
ATOM 3840 C C . LEU A 1 480 ? -0.916 -46.75 -1.582 1 91.38 480 LEU A C 1
ATOM 3842 O O . LEU A 1 480 ? -0.258 -47.719 -1.141 1 91.38 480 LEU A O 1
ATOM 3846 N N . SER A 1 481 ? -1.93 -46.312 -0.975 1 92.88 481 SER A N 1
ATOM 3847 C CA . SER A 1 481 ? -2.621 -47.094 0.056 1 92.88 481 SER A CA 1
ATOM 3848 C C . SER A 1 481 ? -3.754 -47.906 -0.54 1 92.88 481 SER A C 1
ATOM 3850 O O . SER A 1 481 ? -4.797 -47.375 -0.913 1 92.88 481 SER A O 1
ATOM 3852 N N . LEU A 1 482 ? -3.588 -49.188 -0.557 1 94.44 482 LEU A N 1
ATOM 3853 C CA . LEU A 1 482 ? -4.508 -50.094 -1.249 1 94.44 482 LEU A CA 1
ATOM 3854 C C . LEU A 1 482 ? -5.629 -50.562 -0.321 1 94.44 482 LEU A C 1
ATOM 3856 O O . LEU A 1 482 ? -5.375 -50.969 0.811 1 94.44 482 LEU A O 1
ATOM 3860 N N . HIS A 1 483 ? -6.836 -50.406 -0.767 1 95.19 483 HIS A N 1
ATOM 3861 C CA . HIS A 1 483 ? -8.039 -50.875 -0.092 1 95.19 483 HIS A CA 1
ATOM 3862 C C . HIS A 1 483 ? -8.766 -51.906 -0.927 1 95.19 483 HIS A C 1
ATOM 3864 O O . HIS A 1 483 ? -9.148 -51.656 -2.072 1 95.19 483 HIS A O 1
ATOM 3870 N N . TYR A 1 484 ? -9.102 -53.031 -0.358 1 94.31 484 TYR A N 1
ATOM 3871 C CA . TYR A 1 484 ? -9.633 -54.188 -1.118 1 94.31 484 TYR A CA 1
ATOM 3872 C C . TYR A 1 484 ? -11.148 -54.25 -0.995 1 94.31 484 TYR A C 1
ATOM 3874 O O . TYR A 1 484 ? -11.703 -54.031 0.087 1 94.31 484 TYR A O 1
ATOM 3882 N N . PHE A 1 485 ? -11.766 -54.5 -2.152 1 95.12 485 PHE A N 1
ATOM 3883 C CA . PHE A 1 485 ? -13.219 -54.656 -2.223 1 95.12 485 PHE A CA 1
ATOM 3884 C C . PHE A 1 485 ? -13.586 -55.906 -2.986 1 95.12 485 PHE A C 1
ATOM 3886 O O . PHE A 1 485 ? -12.812 -56.406 -3.824 1 95.12 485 PHE A O 1
ATOM 3893 N N . ASP A 1 486 ? -14.789 -56.438 -2.777 1 92.38 486 ASP A N 1
ATOM 3894 C CA . ASP A 1 486 ? -15.219 -57.688 -3.408 1 92.38 486 ASP A CA 1
ATOM 3895 C C . ASP A 1 486 ? -15.852 -57.438 -4.77 1 92.38 486 ASP A C 1
ATOM 3897 O O . ASP A 1 486 ? -15.766 -58.25 -5.676 1 92.38 486 ASP A O 1
ATOM 3901 N N . ASN A 1 487 ? -16.547 -56.25 -4.832 1 93.06 487 ASN A N 1
ATOM 3902 C CA . ASN A 1 487 ? -17.234 -55.938 -6.074 1 93.06 487 ASN A CA 1
ATOM 3903 C C . ASN A 1 487 ? -16.922 -54.531 -6.547 1 93.06 487 ASN A C 1
ATOM 3905 O O . ASN A 1 487 ? -16.5 -53.688 -5.754 1 93.06 487 ASN A O 1
ATOM 3909 N N . LEU A 1 488 ? -17.094 -54.406 -7.898 1 92.38 488 LEU A N 1
ATOM 3910 C CA . LEU A 1 488 ? -16.797 -53.125 -8.547 1 92.38 488 LEU A CA 1
ATOM 3911 C C . LEU A 1 488 ? -17.734 -52.031 -8.062 1 92.38 488 LEU A C 1
ATOM 3913 O O . LEU A 1 488 ? -17.328 -50.875 -7.887 1 92.38 488 LEU A O 1
ATOM 3917 N N . ASP A 1 489 ? -18.938 -52.375 -7.832 1 93.19 489 ASP A N 1
ATOM 3918 C CA . ASP A 1 489 ? -19.938 -51.375 -7.414 1 93.19 489 ASP A CA 1
ATOM 3919 C C . ASP A 1 489 ? -19.562 -50.781 -6.059 1 93.19 489 ASP A C 1
ATOM 3921 O O . ASP A 1 489 ? -19.688 -49.562 -5.855 1 93.19 489 ASP A O 1
ATOM 3925 N N . ASP A 1 490 ? -19.109 -51.625 -5.219 1 94.19 490 ASP A N 1
ATOM 3926 C CA . ASP A 1 490 ? -18.703 -51.156 -3.91 1 94.19 490 ASP A CA 1
ATOM 3927 C C . ASP A 1 490 ? -17.453 -50.281 -4.02 1 94.19 490 ASP A C 1
ATOM 3929 O O . ASP A 1 490 ? -17.281 -49.312 -3.273 1 94.19 490 ASP A O 1
ATOM 3933 N N . ALA A 1 491 ? -16.562 -50.625 -4.852 1 93.69 491 ALA A N 1
ATOM 3934 C CA . ALA A 1 491 ? -15.352 -49.844 -5.066 1 93.69 491 ALA A CA 1
ATOM 3935 C C . ALA A 1 491 ? -15.688 -48.469 -5.629 1 93.69 491 ALA A C 1
ATOM 3937 O O . ALA A 1 491 ? -15.117 -47.469 -5.195 1 93.69 491 ALA A O 1
ATOM 3938 N N . ILE A 1 492 ? -16.578 -48.469 -6.559 1 91.75 492 ILE A N 1
ATOM 3939 C CA . ILE A 1 492 ? -16.984 -47.219 -7.156 1 91.75 492 ILE A CA 1
ATOM 3940 C C . ILE A 1 492 ? -17.703 -46.344 -6.113 1 91.75 492 ILE A C 1
ATOM 3942 O O . ILE A 1 492 ? -17.531 -45.125 -6.082 1 91.75 492 ILE A O 1
ATOM 3946 N N . LYS A 1 493 ? -18.453 -46.969 -5.27 1 92 493 LYS A N 1
ATOM 3947 C CA . LYS A 1 493 ? -19.125 -46.25 -4.184 1 92 493 LYS A CA 1
ATOM 3948 C C . LYS A 1 493 ? -18.109 -45.656 -3.219 1 92 493 LYS A C 1
ATOM 3950 O O . LYS A 1 493 ? -18.312 -44.562 -2.709 1 92 493 LYS A O 1
ATOM 3955 N N . SER A 1 494 ? -17.016 -46.312 -3.039 1 91.81 494 SER A N 1
ATOM 3956 C CA . SER A 1 494 ? -15.977 -45.812 -2.166 1 91.81 494 SER A CA 1
ATOM 3957 C C . SER A 1 494 ? -15.336 -44.531 -2.756 1 91.81 494 SER A C 1
ATOM 3959 O O . SER A 1 494 ? -14.898 -43.656 -2.02 1 91.81 494 SER A O 1
ATOM 3961 N N . VAL A 1 495 ? -15.227 -44.5 -4.02 1 89.38 495 VAL A N 1
ATOM 3962 C CA . VAL A 1 495 ? -14.695 -43.344 -4.691 1 89.38 495 VAL A CA 1
ATOM 3963 C C . VAL A 1 495 ? -15.703 -42.188 -4.586 1 89.38 495 VAL A C 1
ATOM 3965 O O . VAL A 1 495 ? -15.32 -41.031 -4.383 1 89.38 495 VAL A O 1
ATOM 3968 N N . HIS A 1 496 ? -16.953 -42.562 -4.719 1 87 496 HIS A N 1
ATOM 3969 C CA . HIS A 1 496 ? -18 -41.562 -4.574 1 87 496 HIS A CA 1
ATOM 3970 C C . HIS A 1 496 ? -18.016 -41 -3.164 1 87 496 HIS A C 1
ATOM 3972 O O . HIS A 1 496 ? -18.281 -39.812 -2.986 1 87 496 HIS A O 1
ATOM 3978 N N . ASP A 1 497 ? -17.703 -41.844 -2.172 1 87.69 497 ASP A N 1
ATOM 3979 C CA . ASP A 1 497 ? -17.688 -41.406 -0.777 1 87.69 497 ASP A CA 1
ATOM 3980 C C . ASP A 1 497 ? -16.344 -40.781 -0.396 1 87.69 497 ASP A C 1
ATOM 3982 O O . ASP A 1 497 ? -16.125 -40.438 0.766 1 87.69 497 ASP A O 1
ATOM 3986 N N . LEU A 1 498 ? -15.477 -40.594 -1.31 1 85.81 498 LEU A N 1
ATOM 3987 C CA . LEU A 1 498 ? -14.18 -39.938 -1.158 1 85.81 498 LEU A CA 1
ATOM 3988 C C . LEU A 1 498 ? -13.281 -40.719 -0.208 1 85.81 498 LEU A C 1
ATOM 3990 O O . LEU A 1 498 ? -12.406 -40.156 0.436 1 85.81 498 LEU A O 1
ATOM 3994 N N . GLN A 1 499 ? -13.523 -42 -0.093 1 87.62 499 GLN A N 1
ATOM 3995 C CA . GLN A 1 499 ? -12.633 -42.844 0.688 1 87.62 499 GLN A CA 1
ATOM 3996 C C . GLN A 1 499 ? -11.422 -43.281 -0.135 1 87.62 499 GLN A C 1
ATOM 3998 O O . GLN A 1 499 ? -10.312 -43.375 0.393 1 87.62 499 GLN A O 1
ATOM 4003 N N . THR A 1 500 ? -11.688 -43.5 -1.401 1 90.69 500 THR A N 1
ATOM 4004 C CA . THR A 1 500 ? -10.625 -43.844 -2.344 1 90.69 500 THR A CA 1
ATOM 4005 C C . THR A 1 500 ? -10.711 -42.969 -3.588 1 90.69 500 THR A C 1
ATOM 4007 O O . THR A 1 500 ? -11.695 -42.25 -3.781 1 90.69 500 THR A O 1
ATOM 4010 N N . ARG A 1 501 ? -9.75 -42.844 -4.352 1 85.19 501 ARG A N 1
ATOM 4011 C CA . ARG A 1 501 ? -9.727 -41.906 -5.492 1 85.19 501 ARG A CA 1
ATOM 4012 C C . ARG A 1 501 ? -9.719 -42.688 -6.809 1 85.19 501 ARG A C 1
ATOM 4014 O O . ARG A 1 501 ? -10.312 -42.25 -7.797 1 85.19 501 ARG A O 1
ATOM 4021 N N . ASN A 1 502 ? -9.008 -43.812 -6.91 1 88.06 502 ASN A N 1
ATOM 4022 C CA . ASN A 1 502 ? -8.898 -44.656 -8.094 1 88.06 502 ASN A CA 1
ATOM 4023 C C . ASN A 1 502 ? -9.219 -46.125 -7.781 1 88.06 502 ASN A C 1
ATOM 4025 O O . ASN A 1 502 ? -9.195 -46.531 -6.617 1 88.06 502 ASN A O 1
ATOM 4029 N N . VAL A 1 503 ? -9.695 -46.781 -8.945 1 91.69 503 VAL A N 1
ATOM 4030 C CA . VAL A 1 503 ? -10.055 -48.188 -8.766 1 91.69 503 VAL A CA 1
ATOM 4031 C C . VAL A 1 503 ? -9.266 -49.031 -9.75 1 91.69 503 VAL A C 1
ATOM 4033 O O . VAL A 1 503 ? -9.156 -48.688 -10.93 1 91.69 503 VAL A O 1
ATOM 4036 N N . ILE A 1 504 ? -8.672 -50.031 -9.297 1 92.12 504 ILE A N 1
ATOM 4037 C CA . ILE A 1 504 ? -8.016 -51.062 -10.125 1 92.12 504 ILE A CA 1
ATOM 4038 C C . ILE A 1 504 ? -8.789 -52.344 -10.07 1 92.12 504 ILE A C 1
ATOM 4040 O O . ILE A 1 504 ? -9.156 -52.812 -8.992 1 92.12 504 ILE A O 1
ATOM 4044 N N . THR A 1 505 ? -9.109 -52.969 -11.195 1 93.12 505 THR A N 1
ATOM 4045 C CA . THR A 1 505 ? -9.883 -54.188 -11.227 1 93.12 505 THR A CA 1
ATOM 4046 C C . THR A 1 505 ? -9.148 -55.281 -12.008 1 93.12 505 THR A C 1
ATOM 4048 O O . THR A 1 505 ? -8.398 -54.969 -12.938 1 93.12 505 THR A O 1
ATOM 4051 N N . PHE A 1 506 ? -9.359 -56.5 -11.594 1 92.75 506 PHE A N 1
ATOM 4052 C CA . PHE A 1 506 ? -8.844 -57.719 -12.25 1 92.75 506 PHE A CA 1
ATOM 4053 C C . PHE A 1 506 ? -9.969 -58.688 -12.562 1 92.75 506 PHE A C 1
ATOM 4055 O O . PHE A 1 506 ? -10.797 -58.969 -11.703 1 92.75 506 PHE A O 1
ATOM 4062 N N . PRO A 1 507 ? -10.023 -59.156 -13.75 1 91.12 507 PRO A N 1
ATOM 4063 C CA . PRO A 1 507 ? -11.055 -60.156 -14.078 1 91.12 507 PRO A CA 1
ATOM 4064 C C . PRO A 1 507 ? -10.844 -61.5 -13.375 1 91.12 507 PRO A C 1
ATOM 4066 O O . PRO A 1 507 ? -9.789 -61.719 -12.781 1 91.12 507 PRO A O 1
ATOM 4069 N N . SER A 1 508 ? -11.828 -62.469 -13.391 1 89.44 508 SER A N 1
ATOM 4070 C CA . SER A 1 508 ? -11.836 -63.719 -12.625 1 89.44 508 SER A CA 1
ATOM 4071 C C . SER A 1 508 ? -10.781 -64.688 -13.148 1 89.44 508 SER A C 1
ATOM 4073 O O . SER A 1 508 ? -10.219 -65.438 -12.375 1 89.44 508 SER A O 1
ATOM 4075 N N . ASN A 1 509 ? -10.523 -64.625 -14.422 1 90.12 509 ASN A N 1
ATOM 4076 C CA . ASN A 1 509 ? -9.547 -65.562 -14.992 1 90.12 509 ASN A CA 1
ATOM 4077 C C . ASN A 1 509 ? -8.328 -64.812 -15.531 1 90.12 509 ASN A C 1
ATOM 4079 O O . ASN A 1 509 ? -7.789 -65.188 -16.578 1 90.12 509 ASN A O 1
ATOM 4083 N N . PHE A 1 510 ? -7.957 -63.875 -14.836 1 91.62 510 PHE A N 1
ATOM 4084 C CA . PHE A 1 510 ? -6.883 -63 -15.281 1 91.62 510 PHE A CA 1
ATOM 4085 C C . PHE A 1 510 ? -5.594 -63.781 -15.484 1 91.62 510 PHE A C 1
ATOM 4087 O O . PHE A 1 510 ? -4.945 -63.656 -16.531 1 91.62 510 PHE A O 1
ATOM 4094 N N . SER A 1 511 ? -5.141 -64.625 -14.539 1 89.81 511 SER A N 1
ATOM 4095 C CA . SER A 1 511 ? -3.885 -65.375 -14.586 1 89.81 511 SER A CA 1
ATOM 4096 C C . SER A 1 511 ? -3.834 -66.312 -15.805 1 89.81 511 SER A C 1
ATOM 4098 O O . SER A 1 511 ? -2.832 -66.312 -16.531 1 89.81 511 SER A O 1
ATOM 4100 N N . ARG A 1 512 ? -4.961 -67 -16.031 1 88 512 ARG A N 1
ATOM 4101 C CA . ARG A 1 512 ? -5.023 -67.938 -17.141 1 88 512 ARG A CA 1
ATOM 4102 C C . ARG A 1 512 ? -4.938 -67.25 -18.484 1 88 512 ARG A C 1
ATOM 4104 O O . ARG A 1 512 ? -4.152 -67.625 -19.344 1 88 512 ARG A O 1
ATOM 4111 N N . PHE A 1 513 ? -5.676 -66.25 -18.562 1 87.94 513 PHE A N 1
ATOM 4112 C CA . PHE A 1 513 ? -5.75 -65.562 -19.844 1 87.94 513 PHE A CA 1
ATOM 4113 C C . PHE A 1 513 ? -4.516 -64.688 -20.062 1 87.94 513 PHE A C 1
ATOM 4115 O O . PHE A 1 513 ? -4.086 -64.5 -21.203 1 87.94 513 PHE A O 1
ATOM 4122 N N . PHE A 1 514 ? -3.955 -64.188 -19.031 1 87.56 514 PHE A N 1
ATOM 4123 C CA . PHE A 1 514 ? -2.727 -63.406 -19.156 1 87.56 514 PHE A CA 1
ATOM 4124 C C . PHE A 1 514 ? -1.591 -64.312 -19.688 1 87.56 514 PHE A C 1
ATOM 4126 O O . PHE A 1 514 ? -0.803 -63.844 -20.531 1 87.56 514 PHE A O 1
ATOM 4133 N N . ARG A 1 515 ? -1.489 -65.438 -19.25 1 82.19 515 ARG A N 1
ATOM 4134 C CA . ARG A 1 515 ? -0.479 -66.375 -19.734 1 82.19 515 ARG A CA 1
ATOM 4135 C C . ARG A 1 515 ? -0.713 -66.75 -21.203 1 82.19 515 ARG A C 1
ATOM 4137 O O . ARG A 1 515 ? 0.236 -66.812 -21.984 1 82.19 515 ARG A O 1
ATOM 4144 N N . LYS A 1 516 ? -2.023 -66.875 -21.469 1 82.19 516 LYS A N 1
ATOM 4145 C CA . LYS A 1 516 ? -2.365 -67.25 -22.844 1 82.19 516 LYS A CA 1
ATOM 4146 C C . LYS A 1 516 ? -2.016 -66.062 -23.797 1 82.19 516 LYS A C 1
ATOM 4148 O O . LYS A 1 516 ? -1.632 -66.312 -24.938 1 82.19 516 LYS A O 1
ATOM 4153 N N . ARG A 1 517 ? -2.197 -64.938 -23.312 1 79.69 517 ARG A N 1
ATOM 4154 C CA . ARG A 1 517 ? -1.917 -63.75 -24.109 1 79.69 517 ARG A CA 1
ATOM 4155 C C . ARG A 1 517 ? -0.449 -63.688 -24.516 1 79.69 517 ARG A C 1
ATOM 4157 O O . ARG A 1 517 ? -0.124 -63.281 -25.625 1 79.69 517 ARG A O 1
ATOM 4164 N N . PHE A 1 518 ? 0.425 -64.188 -23.734 1 73.94 518 PHE A N 1
ATOM 4165 C CA . PHE A 1 518 ? 1.849 -64.062 -24.016 1 73.94 518 PHE A CA 1
ATOM 4166 C C . PHE A 1 518 ? 2.428 -65.312 -24.594 1 73.94 518 PHE A C 1
ATOM 4168 O O . PHE A 1 518 ? 3.414 -65.312 -25.344 1 73.94 518 PHE A O 1
ATOM 4175 N N . LEU A 1 519 ? 1.792 -66.5 -24.312 1 73.38 519 LEU A N 1
ATOM 4176 C CA . LEU A 1 519 ? 2.338 -67.75 -24.766 1 73.38 519 LEU A CA 1
ATOM 4177 C C . LEU A 1 519 ? 1.88 -68.062 -26.188 1 73.38 519 LEU A C 1
ATOM 4179 O O . LEU A 1 519 ? 2.617 -68.688 -26.969 1 73.38 519 LEU A O 1
ATOM 4183 N N . LYS A 1 520 ? 0.607 -67.625 -26.5 1 72.38 520 LYS A N 1
ATOM 4184 C CA . LYS A 1 520 ? 0.095 -67.938 -27.828 1 72.38 520 LYS A CA 1
ATOM 4185 C C . LYS A 1 520 ? -0.396 -66.688 -28.531 1 72.38 520 LYS A C 1
ATOM 4187 O O . LYS A 1 520 ? -1.604 -66.438 -28.672 1 72.38 520 LYS A O 1
ATOM 4192 N N . PRO A 1 521 ? 0.556 -65.812 -29.016 1 69.31 521 PRO A N 1
ATOM 4193 C CA . PRO A 1 521 ? 0.149 -64.562 -29.625 1 69.31 521 PRO A CA 1
ATOM 4194 C C . PRO A 1 521 ? -0.668 -64.75 -30.891 1 69.31 521 PRO A C 1
ATOM 4196 O O . PRO A 1 521 ? -1.446 -63.844 -31.266 1 69.31 521 PRO A O 1
ATOM 4199 N N . GLU A 1 522 ? -0.596 -65.875 -31.562 1 68 522 GLU A N 1
ATOM 4200 C CA . GLU A 1 522 ? -1.281 -66.125 -32.844 1 68 522 GLU A CA 1
ATOM 4201 C C . GLU A 1 522 ? -2.773 -66.312 -32.625 1 68 522 GLU A C 1
ATOM 4203 O O . GLU A 1 522 ? -3.582 -66.125 -33.5 1 68 522 GLU A O 1
ATOM 4208 N N . GLN A 1 523 ? -3.137 -66.812 -31.391 1 73.12 523 GLN A N 1
ATOM 4209 C CA . GLN A 1 523 ? -4.531 -67.188 -31.156 1 73.12 523 GLN A CA 1
ATOM 4210 C C . GLN A 1 523 ? -5.207 -66.188 -30.234 1 73.12 523 GLN A C 1
ATOM 4212 O O . GLN A 1 523 ? -6.102 -66.5 -29.469 1 73.12 523 GLN A O 1
ATOM 4217 N N . ILE A 1 524 ? -4.793 -64.938 -30.359 1 79 524 ILE A N 1
ATOM 4218 C CA . ILE A 1 524 ? -5.309 -63.969 -29.406 1 79 524 ILE A CA 1
ATOM 4219 C C . ILE A 1 524 ? -6.668 -63.438 -29.891 1 79 524 ILE A C 1
ATOM 4221 O O . ILE A 1 524 ? -6.793 -62.938 -31 1 79 524 ILE A O 1
ATOM 4225 N N . THR A 1 525 ? -7.766 -63.812 -29.203 1 80.94 525 THR A N 1
ATOM 4226 C CA . THR A 1 525 ? -9.125 -63.312 -29.453 1 80.94 525 THR A CA 1
ATOM 4227 C C . THR A 1 525 ? -9.438 -62.125 -28.578 1 80.94 525 THR A C 1
ATOM 4229 O O . THR A 1 525 ? -8.672 -61.781 -27.672 1 80.94 525 THR A O 1
ATOM 4232 N N . ASP A 1 526 ? -10.438 -61.438 -28.922 1 84.62 526 ASP A N 1
ATOM 4233 C CA . ASP A 1 526 ? -10.875 -60.281 -28.156 1 84.62 526 ASP A CA 1
ATOM 4234 C C . ASP A 1 526 ? -11.234 -60.656 -26.719 1 84.62 526 ASP A C 1
ATOM 4236 O O . ASP A 1 526 ? -11.039 -59.875 -25.797 1 84.62 526 ASP A O 1
ATOM 4240 N N . GLU A 1 527 ? -11.617 -61.812 -26.547 1 85.12 527 GLU A N 1
ATOM 4241 C CA . GLU A 1 527 ? -11.977 -62.281 -25.203 1 85.12 527 GLU A CA 1
ATOM 4242 C C . GLU A 1 527 ? -10.742 -62.438 -24.328 1 85.12 527 GLU A C 1
ATOM 4244 O O . GLU A 1 527 ? -10.773 -62.094 -23.141 1 85.12 527 GLU A O 1
ATOM 4249 N N . ILE A 1 528 ? -9.703 -62.938 -24.859 1 86.62 528 ILE A N 1
ATOM 4250 C CA . ILE A 1 528 ? -8.469 -63.125 -24.094 1 86.62 528 ILE A CA 1
ATOM 4251 C C . ILE A 1 528 ? -7.918 -61.75 -23.688 1 86.62 528 ILE A C 1
ATOM 4253 O O . ILE A 1 528 ? -7.438 -61.594 -22.562 1 86.62 528 ILE A O 1
ATOM 4257 N N . ILE A 1 529 ? -8.078 -60.875 -24.609 1 84.69 529 ILE A N 1
ATOM 4258 C CA . ILE A 1 529 ? -7.57 -59.531 -24.328 1 84.69 529 ILE A CA 1
ATOM 4259 C C . ILE A 1 529 ? -8.398 -58.875 -23.234 1 84.69 529 ILE A C 1
ATOM 4261 O O . ILE A 1 529 ? -7.848 -58.25 -22.328 1 84.69 529 ILE A O 1
ATOM 4265 N N . GLU A 1 530 ? -9.648 -59.031 -23.297 1 85.31 530 GLU A N 1
ATOM 4266 C CA . GLU A 1 530 ? -10.539 -58.438 -22.312 1 85.31 530 GLU A CA 1
ATOM 4267 C C . GLU A 1 530 ? -10.352 -59.062 -20.938 1 85.31 530 GLU A C 1
ATOM 4269 O O . GLU A 1 530 ? -10.406 -58.375 -19.922 1 85.31 530 GLU A O 1
ATOM 4274 N N . GLN A 1 531 ? -10.102 -60.312 -20.938 1 86.25 531 GLN A N 1
ATOM 4275 C CA . GLN A 1 531 ? -9.992 -61.031 -19.672 1 86.25 531 GLN A CA 1
ATOM 4276 C C . GLN A 1 531 ? -8.57 -60.969 -19.125 1 86.25 531 GLN A C 1
ATOM 4278 O O . GLN A 1 531 ? -8.305 -61.438 -18.031 1 86.25 531 GLN A O 1
ATOM 4283 N N . SER A 1 532 ? -7.664 -60.406 -19.781 1 86.44 532 SER A N 1
ATOM 4284 C CA . SER A 1 532 ? -6.289 -60.25 -19.328 1 86.44 532 SER A CA 1
ATOM 4285 C C . SER A 1 532 ? -5.949 -58.781 -19.078 1 86.44 532 SER A C 1
ATOM 4287 O O . SER A 1 532 ? -4.777 -58.438 -18.922 1 86.44 532 SER A O 1
ATOM 4289 N N . ARG A 1 533 ? -6.949 -58 -19.094 1 87.25 533 ARG A N 1
ATOM 4290 C CA . ARG A 1 533 ? -6.711 -56.562 -18.938 1 87.25 533 ARG A CA 1
ATOM 4291 C C . ARG A 1 533 ? -6.828 -56.156 -17.484 1 87.25 533 ARG A C 1
ATOM 4293 O O . ARG A 1 533 ? -7.609 -56.75 -16.719 1 87.25 533 ARG A O 1
ATOM 4300 N N . ILE A 1 534 ? -5.93 -55.25 -17.078 1 89.5 534 ILE A N 1
ATOM 4301 C CA . ILE A 1 534 ? -6.039 -54.531 -15.812 1 89.5 534 ILE A CA 1
ATOM 4302 C C . ILE A 1 534 ? -6.754 -53.188 -16.031 1 89.5 534 ILE A C 1
ATOM 4304 O O . ILE A 1 534 ? -6.227 -52.312 -16.688 1 89.5 534 ILE A O 1
ATOM 4308 N N . SER A 1 535 ? -7.871 -53.125 -15.547 1 88.5 535 SER A N 1
ATOM 4309 C CA . SER A 1 535 ? -8.672 -51.906 -15.766 1 88.5 535 SER A CA 1
ATOM 4310 C C . SER A 1 535 ? -8.477 -50.906 -14.625 1 88.5 535 SER A C 1
ATOM 4312 O O . SER A 1 535 ? -8.57 -51.281 -13.453 1 88.5 535 SER A O 1
ATOM 4314 N N . LEU A 1 536 ? -8.094 -49.75 -15.016 1 88.5 536 LEU A N 1
ATOM 4315 C CA . LEU A 1 536 ? -7.965 -48.625 -14.078 1 88.5 536 LEU A CA 1
ATOM 4316 C C . LEU A 1 536 ? -9.094 -47.625 -14.273 1 88.5 536 LEU A C 1
ATOM 4318 O O . LEU A 1 536 ? -9.25 -47.062 -15.367 1 88.5 536 LEU A O 1
ATOM 4322 N N . TYR A 1 537 ? -9.914 -47.469 -13.297 1 87.31 537 TYR A N 1
ATOM 4323 C CA . TYR A 1 537 ? -10.969 -46.469 -13.289 1 87.31 537 TYR A CA 1
ATOM 4324 C C . TYR A 1 537 ? -10.5 -45.188 -12.617 1 87.31 537 TYR A C 1
ATOM 4326 O O . TYR A 1 537 ? -10.438 -45.094 -11.391 1 87.31 537 TYR A O 1
ATOM 4334 N N . PRO A 1 538 ? -10.195 -44.188 -13.5 1 82.69 538 PRO A N 1
ATOM 4335 C CA . PRO A 1 538 ? -9.562 -43 -12.93 1 82.69 538 PRO A CA 1
ATOM 4336 C C . PRO A 1 538 ? -10.586 -42 -12.391 1 82.69 538 PRO A C 1
ATOM 4338 O O . PRO A 1 538 ? -11.68 -41.875 -12.938 1 82.69 538 PRO A O 1
ATOM 4341 N N . ASP A 1 539 ? -10.25 -41.375 -11.242 1 81.12 539 ASP A N 1
ATOM 4342 C CA . ASP A 1 539 ? -10.867 -40.156 -10.75 1 81.12 539 ASP A CA 1
ATOM 4343 C C . ASP A 1 539 ? -10.039 -38.938 -11.125 1 81.12 539 ASP A C 1
ATOM 4345 O O . ASP A 1 539 ? -9.031 -38.625 -10.484 1 81.12 539 ASP A O 1
ATOM 4349 N N . THR A 1 540 ? -10.422 -38.156 -12.117 1 74.69 540 THR A N 1
ATOM 4350 C CA . THR A 1 540 ? -9.617 -37.062 -12.625 1 74.69 540 THR A CA 1
ATOM 4351 C C . THR A 1 540 ? -10 -35.75 -11.945 1 74.69 540 THR A C 1
ATOM 4353 O O . THR A 1 540 ? -9.719 -34.656 -12.469 1 74.69 540 THR A O 1
ATOM 4356 N N . THR A 1 541 ? -10.695 -35.938 -10.805 1 74.12 541 THR A N 1
ATOM 4357 C CA . THR A 1 541 ? -11.008 -34.719 -10.07 1 74.12 541 THR A CA 1
ATOM 4358 C C . THR A 1 541 ? -9.734 -33.969 -9.703 1 74.12 541 THR A C 1
ATOM 4360 O O . THR A 1 541 ? -9.688 -32.75 -9.781 1 74.12 541 THR A O 1
ATOM 4363 N N . HIS A 1 542 ? -8.797 -34.75 -9.234 1 72 542 HIS A N 1
ATOM 4364 C CA . HIS A 1 542 ? -7.465 -34.188 -9.031 1 72 542 HIS A CA 1
ATOM 4365 C C . HIS A 1 542 ? -6.461 -34.781 -10.008 1 72 542 HIS A C 1
ATOM 4367 O O . HIS A 1 542 ? -6.07 -35.938 -9.852 1 72 542 HIS A O 1
ATOM 4373 N N . ALA A 1 543 ? -6.133 -33.969 -10.906 1 65.62 543 ALA A N 1
ATOM 4374 C CA . ALA A 1 543 ? -5.301 -34.469 -11.992 1 65.62 543 ALA A CA 1
ATOM 4375 C C . ALA A 1 543 ? -3.994 -35.062 -11.461 1 65.62 543 ALA A C 1
ATOM 4377 O O . ALA A 1 543 ? -3.502 -36.062 -11.977 1 65.62 543 ALA A O 1
ATOM 4378 N N . VAL A 1 544 ? -3.527 -34.5 -10.422 1 66.56 544 VAL A N 1
ATOM 4379 C CA . VAL A 1 544 ? -2.229 -34.938 -9.906 1 66.56 544 VAL A CA 1
ATOM 4380 C C . VAL A 1 544 ? -2.34 -36.344 -9.305 1 66.56 544 VAL A C 1
ATOM 4382 O O . VAL A 1 544 ? -1.452 -37.188 -9.492 1 66.56 544 VAL A O 1
ATOM 4385 N N . PHE A 1 545 ? -3.453 -36.656 -8.633 1 73.12 545 PHE A N 1
ATOM 4386 C CA . PHE A 1 545 ? -3.625 -37.969 -8.016 1 73.12 545 PHE A CA 1
ATOM 4387 C C . PHE A 1 545 ? -3.762 -39.062 -9.078 1 73.12 545 PHE A C 1
ATOM 4389 O O . PHE A 1 545 ? -3.178 -40.125 -8.945 1 73.12 545 PHE A O 1
ATOM 4396 N N . TYR A 1 546 ? -4.465 -38.656 -10 1 73.88 546 TYR A N 1
ATOM 4397 C CA . TYR A 1 546 ? -4.656 -39.625 -11.078 1 73.88 546 TYR A CA 1
ATOM 4398 C C . TYR A 1 546 ? -3.342 -39.938 -11.797 1 73.88 546 TYR A C 1
ATOM 4400 O O . TYR A 1 546 ? -2.98 -41.094 -12.008 1 73.88 546 TYR A O 1
ATOM 4408 N N . LEU A 1 547 ? -2.67 -38.812 -12.125 1 69 547 LEU A N 1
ATOM 4409 C CA . LEU A 1 547 ? -1.438 -38.969 -12.891 1 69 547 LEU A CA 1
ATOM 4410 C C . LEU A 1 547 ? -0.381 -39.719 -12.078 1 69 547 LEU A C 1
ATOM 4412 O O . LEU A 1 547 ? 0.343 -40.531 -12.617 1 69 547 LEU A O 1
ATOM 4416 N N . TYR A 1 548 ? -0.387 -39.438 -10.867 1 73.75 548 TYR A N 1
ATOM 4417 C CA . TYR A 1 548 ? 0.581 -40.094 -10 1 73.75 548 TYR A CA 1
ATOM 4418 C C . TYR A 1 548 ? 0.224 -41.562 -9.805 1 73.75 548 TYR A C 1
ATOM 4420 O O . TYR A 1 548 ? 1.104 -42.406 -9.82 1 73.75 548 TYR A O 1
ATOM 4428 N N . THR A 1 549 ? -1.01 -41.875 -9.609 1 81.62 549 THR A N 1
ATOM 4429 C CA . THR A 1 549 ? -1.453 -43.25 -9.484 1 81.62 549 THR A CA 1
ATOM 4430 C C . THR A 1 549 ? -1.165 -44.031 -10.766 1 81.62 549 THR A C 1
ATOM 4432 O O . THR A 1 549 ? -0.681 -45.156 -10.711 1 81.62 549 THR A O 1
ATOM 4435 N N . TYR A 1 550 ? -1.508 -43.344 -11.828 1 76.75 550 TYR A N 1
ATOM 4436 C CA . TYR A 1 550 ? -1.259 -44 -13.117 1 76.75 550 TYR A CA 1
ATOM 4437 C C . TYR A 1 550 ? 0.224 -44.281 -13.297 1 76.75 550 TYR A C 1
ATOM 4439 O O . TYR A 1 550 ? 0.592 -45.375 -13.742 1 76.75 550 TYR A O 1
ATOM 4447 N N . GLN A 1 551 ? 1.03 -43.375 -12.945 1 74.12 551 GLN A N 1
ATOM 4448 C CA . GLN A 1 551 ? 2.475 -43.562 -13.047 1 74.12 551 GLN A CA 1
ATOM 4449 C C . GLN A 1 551 ? 2.943 -44.719 -12.156 1 74.12 551 GLN A C 1
ATOM 4451 O O . GLN A 1 551 ? 3.76 -45.531 -12.578 1 74.12 551 GLN A O 1
ATOM 4456 N N . LYS A 1 552 ? 2.477 -44.781 -11.023 1 82.88 552 LYS A N 1
ATOM 4457 C CA . LYS A 1 552 ? 2.879 -45.844 -10.086 1 82.88 552 LYS A CA 1
ATOM 4458 C C . LYS A 1 552 ? 2.365 -47.219 -10.531 1 82.88 552 LYS A C 1
ATOM 4460 O O . LYS A 1 552 ? 3.025 -48.219 -10.32 1 82.88 552 LYS A O 1
ATOM 4465 N N . VAL A 1 553 ? 1.22 -47.219 -11.109 1 86.56 553 VAL A N 1
ATOM 4466 C CA . VAL A 1 553 ? 0.661 -48.469 -11.625 1 86.56 553 VAL A CA 1
ATOM 4467 C C . VAL A 1 553 ? 1.503 -48.969 -12.797 1 86.56 553 VAL A C 1
ATOM 4469 O O . VAL A 1 553 ? 1.786 -50.156 -12.891 1 86.56 553 VAL A O 1
ATOM 4472 N N . LEU A 1 554 ? 1.874 -48.062 -13.625 1 78.38 554 LEU A N 1
ATOM 4473 C CA . LEU A 1 554 ? 2.709 -48.469 -14.758 1 78.38 554 LEU A CA 1
ATOM 4474 C C . LEU A 1 554 ? 4.07 -48.969 -14.289 1 78.38 554 LEU A C 1
ATOM 4476 O O . LEU A 1 554 ? 4.613 -49.906 -14.844 1 78.38 554 LEU A O 1
ATOM 4480 N N . GLU A 1 555 ? 4.605 -48.281 -13.336 1 80.5 555 GLU A N 1
ATOM 4481 C CA . GLU A 1 555 ? 5.867 -48.75 -12.758 1 80.5 555 GLU A CA 1
ATOM 4482 C C . GLU A 1 555 ? 5.719 -50.125 -12.133 1 80.5 555 GLU A C 1
ATOM 4484 O O . GLU A 1 555 ? 6.609 -50.969 -12.266 1 80.5 555 GLU A O 1
ATOM 4489 N N . GLY A 1 556 ? 4.691 -50.312 -11.414 1 86.06 556 GLY A N 1
ATOM 4490 C CA . GLY A 1 556 ? 4.406 -51.625 -10.852 1 86.06 556 GLY A CA 1
ATOM 4491 C C . GLY A 1 556 ? 4.207 -52.688 -11.906 1 86.06 556 GLY A C 1
ATOM 4492 O O . GLY A 1 556 ? 4.625 -53.844 -11.719 1 86.06 556 GLY A O 1
ATOM 4493 N N . PHE A 1 557 ? 3.555 -52.312 -12.938 1 86.69 557 PHE A N 1
ATOM 4494 C CA . PHE A 1 557 ? 3.312 -53.25 -14.031 1 86.69 557 PHE A CA 1
ATOM 4495 C C . PHE A 1 557 ? 4.625 -53.688 -14.672 1 86.69 557 PHE A C 1
ATOM 4497 O O . PHE A 1 557 ? 4.797 -54.844 -15.008 1 86.69 557 PHE A O 1
ATOM 4504 N N . GLU A 1 558 ? 5.492 -52.781 -14.867 1 80.38 558 GLU A N 1
ATOM 4505 C CA . GLU A 1 558 ? 6.801 -53.125 -15.422 1 80.38 558 GLU A CA 1
ATOM 4506 C C . GLU A 1 558 ? 7.547 -54.094 -14.516 1 80.38 558 GLU A C 1
ATOM 4508 O O . GLU A 1 558 ? 8.164 -55.062 -15 1 80.38 558 GLU A O 1
ATOM 4513 N N . LYS A 1 559 ? 7.504 -53.844 -13.266 1 86.12 559 LYS A N 1
ATOM 4514 C CA . LYS A 1 559 ? 8.141 -54.75 -12.32 1 86.12 559 LYS A CA 1
ATOM 4515 C C . LYS A 1 559 ? 7.465 -56.125 -12.336 1 86.12 559 LYS A C 1
ATOM 4517 O O . LYS A 1 559 ? 8.133 -57.156 -12.219 1 86.12 559 LYS A O 1
ATOM 4522 N N . PHE A 1 560 ? 6.156 -56.156 -12.469 1 89.44 560 PHE A N 1
ATOM 4523 C CA . PHE A 1 560 ? 5.355 -57.375 -12.555 1 89.44 560 PHE A CA 1
ATOM 4524 C C . PHE A 1 560 ? 5.75 -58.219 -13.766 1 89.44 560 PHE A C 1
ATOM 4526 O O . PHE A 1 560 ? 5.992 -59.406 -13.656 1 89.44 560 PHE A O 1
ATOM 4533 N N . LEU A 1 561 ? 5.84 -57.562 -14.859 1 84.25 561 LEU A N 1
ATOM 4534 C CA . LEU A 1 561 ? 6.199 -58.25 -16.094 1 84.25 561 LEU A CA 1
ATOM 4535 C C . LEU A 1 561 ? 7.594 -58.844 -15.984 1 84.25 561 LEU A C 1
ATOM 4537 O O . LEU A 1 561 ? 7.84 -59.938 -16.484 1 84.25 561 LEU A O 1
ATOM 4541 N N . THR A 1 562 ? 8.453 -58.125 -15.383 1 83.31 562 THR A N 1
ATOM 4542 C CA . THR A 1 562 ? 9.812 -58.625 -15.211 1 83.31 562 THR A CA 1
ATOM 4543 C C . THR A 1 562 ? 9.836 -59.844 -14.32 1 83.31 562 THR A C 1
ATOM 4545 O O . THR A 1 562 ? 10.547 -60.812 -14.602 1 83.31 562 THR A O 1
ATOM 4548 N N . THR A 1 563 ? 9.07 -59.812 -13.312 1 86.56 563 THR A N 1
ATOM 4549 C CA . THR A 1 563 ? 9.023 -60.938 -12.383 1 86.56 563 THR A CA 1
ATOM 4550 C C . THR A 1 563 ? 8.359 -62.156 -13.031 1 86.56 563 THR A C 1
ATOM 4552 O O . THR A 1 563 ? 8.859 -63.281 -12.922 1 86.56 563 THR A O 1
ATOM 4555 N N . VAL A 1 564 ? 7.25 -61.938 -13.711 1 84.75 564 VAL A N 1
ATOM 4556 C CA . VAL A 1 564 ? 6.531 -63.031 -14.375 1 84.75 564 VAL A CA 1
ATOM 4557 C C . VAL A 1 564 ? 7.375 -63.562 -15.523 1 84.75 564 VAL A C 1
ATOM 4559 O O . VAL A 1 564 ? 7.422 -64.812 -15.742 1 84.75 564 VAL A O 1
ATOM 4562 N N . GLY A 1 565 ? 7.949 -62.719 -16.266 1 80 565 GLY A N 1
ATOM 4563 C CA . GLY A 1 565 ? 8.82 -63.125 -17.344 1 80 565 GLY A CA 1
ATOM 4564 C C . GLY A 1 565 ? 9.945 -64.062 -16.891 1 80 565 GLY A C 1
ATOM 4565 O O . GLY A 1 565 ? 10.242 -65.062 -17.516 1 80 565 GLY A O 1
ATOM 4566 N N . LYS A 1 566 ? 10.508 -63.688 -15.789 1 80.81 566 LYS A N 1
ATOM 4567 C CA . LYS A 1 566 ? 11.578 -64.5 -15.227 1 80.81 566 LYS A CA 1
ATOM 4568 C C . LYS A 1 566 ? 11.07 -65.875 -14.836 1 80.81 566 LYS A C 1
ATOM 4570 O O . LYS A 1 566 ? 11.75 -66.875 -15.039 1 80.81 566 LYS A O 1
ATOM 4575 N N . SER A 1 567 ? 9.898 -65.938 -14.336 1 80.12 567 SER A N 1
ATOM 4576 C CA . SER A 1 567 ? 9.328 -67.188 -13.891 1 80.12 567 SER A CA 1
ATOM 4577 C C . SER A 1 567 ? 8.953 -68.062 -15.078 1 80.12 567 SER A C 1
ATOM 4579 O O . SER A 1 567 ? 8.961 -69.312 -14.961 1 80.12 567 SER A O 1
ATOM 4581 N N . MET A 1 568 ? 8.648 -67.438 -16.156 1 77.12 568 MET A N 1
ATOM 4582 C CA . MET A 1 568 ? 8.242 -68.188 -17.344 1 77.12 568 MET A CA 1
ATOM 4583 C C . MET A 1 568 ? 9.445 -68.562 -18.219 1 77.12 568 MET A C 1
ATOM 4585 O O . MET A 1 568 ? 9.305 -69.188 -19.266 1 77.12 568 MET A O 1
ATOM 4589 N N . GLY A 1 569 ? 10.57 -68.062 -17.875 1 73.81 569 GLY A N 1
ATOM 4590 C CA . GLY A 1 569 ? 11.789 -68.375 -18.594 1 73.81 569 GLY A CA 1
ATOM 4591 C C . GLY A 1 569 ? 12.125 -67.375 -19.672 1 73.81 569 GLY A C 1
ATOM 4592 O O . GLY A 1 569 ? 12.984 -67.625 -20.516 1 73.81 569 GLY A O 1
ATOM 4593 N N . PHE A 1 570 ? 11.336 -66.312 -19.656 1 76.38 570 PHE A N 1
ATOM 4594 C CA . PHE A 1 570 ? 11.602 -65.312 -20.641 1 76.38 570 PHE A CA 1
ATOM 4595 C C . PHE A 1 570 ? 12.703 -64.375 -20.156 1 76.38 570 PHE A C 1
ATOM 4597 O O . PHE A 1 570 ? 13.016 -64.312 -18.969 1 76.38 570 PHE A O 1
ATOM 4604 N N . ASN A 1 571 ? 13.305 -63.688 -21.078 1 76.06 571 ASN A N 1
ATOM 4605 C CA . ASN A 1 571 ? 14.242 -62.625 -20.734 1 76.06 571 ASN A CA 1
ATOM 4606 C C . ASN A 1 571 ? 13.547 -61.5 -19.969 1 76.06 571 ASN A C 1
ATOM 4608 O O . ASN A 1 571 ? 12.5 -61.031 -20.406 1 76.06 571 ASN A O 1
ATOM 4612 N N . PRO A 1 572 ? 14.039 -61.281 -18.828 1 73.44 572 PRO A N 1
ATOM 4613 C CA . PRO A 1 572 ? 13.398 -60.25 -18 1 73.44 572 PRO A CA 1
ATOM 4614 C C . PRO A 1 572 ? 13.258 -58.906 -18.734 1 73.44 572 PRO A C 1
ATOM 4616 O O . PRO A 1 572 ? 12.359 -58.125 -18.422 1 73.44 572 PRO A O 1
ATOM 4619 N N . ASN A 1 573 ? 14.047 -58.656 -19.656 1 71.5 573 ASN A N 1
ATOM 4620 C CA . ASN A 1 573 ? 14.023 -57.344 -20.344 1 71.5 573 ASN A CA 1
ATOM 4621 C C . ASN A 1 573 ? 13.031 -57.375 -21.5 1 71.5 573 ASN A C 1
ATOM 4623 O O . ASN A 1 573 ? 12.828 -56.344 -22.141 1 71.5 573 ASN A O 1
ATOM 4627 N N . PHE A 1 574 ? 12.406 -58.469 -21.656 1 70.38 574 PHE A N 1
ATOM 4628 C CA . PHE A 1 574 ? 11.469 -58.594 -22.766 1 70.38 574 PHE A CA 1
ATOM 4629 C C . PHE A 1 574 ? 10.242 -57.719 -22.547 1 70.38 574 PHE A C 1
ATOM 4631 O O . PHE A 1 574 ? 9.711 -57.125 -23.484 1 70.38 574 PHE A O 1
ATOM 4638 N N . PHE A 1 575 ? 9.844 -57.594 -21.344 1 64.69 575 PHE A N 1
ATOM 4639 C CA . PHE A 1 575 ? 8.562 -56.969 -21.047 1 64.69 575 PHE A CA 1
ATOM 4640 C C . PHE A 1 575 ? 8.711 -55.469 -20.859 1 64.69 575 PHE A C 1
ATOM 4642 O O . PHE A 1 575 ? 7.719 -54.75 -20.719 1 64.69 575 PHE A O 1
ATOM 4649 N N . GLY A 1 576 ? 9.828 -55.062 -20.922 1 65.31 576 GLY A N 1
ATOM 4650 C CA . GLY A 1 576 ? 9.992 -53.625 -20.875 1 65.31 576 GLY A CA 1
ATOM 4651 C C . GLY A 1 576 ? 9.516 -52.938 -22.125 1 65.31 576 GLY A C 1
ATOM 4652 O O . GLY A 1 576 ? 9.453 -53.531 -23.203 1 65.31 576 GLY A O 1
ATOM 4653 N N . SER A 1 577 ? 8.867 -51.719 -21.859 1 68.81 577 SER A N 1
ATOM 4654 C CA . SER A 1 577 ? 8.469 -50.938 -23.016 1 68.81 577 SER A CA 1
ATOM 4655 C C . SER A 1 577 ? 9.617 -50.812 -24.016 1 68.81 577 SER A C 1
ATOM 4657 O O . SER A 1 577 ? 10.773 -50.625 -23.625 1 68.81 577 SER A O 1
ATOM 4659 N N . PRO A 1 578 ? 9.258 -51.156 -25.234 1 72.06 578 PRO A N 1
ATOM 4660 C CA . PRO A 1 578 ? 10.297 -50.938 -26.25 1 72.06 578 PRO A CA 1
ATOM 4661 C C . PRO A 1 578 ? 10.797 -49.5 -26.297 1 72.06 578 PRO A C 1
ATOM 4663 O O . PRO A 1 578 ? 11.859 -49.219 -26.875 1 72.06 578 PRO A O 1
ATOM 4666 N N . VAL A 1 579 ? 9.953 -48.625 -25.781 1 76.44 579 VAL A N 1
ATOM 4667 C CA . VAL A 1 579 ? 10.406 -47.25 -25.656 1 76.44 579 VAL A CA 1
ATOM 4668 C C . VAL A 1 579 ? 11.188 -47.062 -24.359 1 76.44 579 VAL A C 1
ATOM 4670 O O . VAL A 1 579 ? 10.609 -47.094 -23.266 1 76.44 579 VAL A O 1
ATOM 4673 N N . VAL A 1 580 ? 12.438 -47.062 -24.469 1 75.12 580 VAL A N 1
ATOM 4674 C CA . VAL A 1 580 ? 13.297 -47 -23.297 1 75.12 580 VAL A CA 1
ATOM 4675 C C . VAL A 1 580 ? 13.82 -45.562 -23.109 1 75.12 580 VAL A C 1
ATOM 4677 O O . VAL A 1 580 ? 14.258 -44.938 -24.078 1 75.12 580 VAL A O 1
ATOM 4680 N N . LEU A 1 581 ? 13.641 -45.156 -21.875 1 72.38 581 LEU A N 1
ATOM 4681 C CA . LEU A 1 581 ? 14.211 -43.875 -21.484 1 72.38 581 LEU A CA 1
ATOM 4682 C C . LEU A 1 581 ? 15.672 -44.031 -21.094 1 72.38 581 LEU A C 1
ATOM 4684 O O . LEU A 1 581 ? 16 -44.844 -20.219 1 72.38 581 LEU A O 1
ATOM 4688 N N . THR A 1 582 ? 16.484 -43.375 -21.859 1 72.88 582 THR A N 1
ATOM 4689 C CA . THR A 1 582 ? 17.906 -43.438 -21.531 1 72.88 582 THR A CA 1
ATOM 4690 C C . THR A 1 582 ? 18.25 -42.406 -20.453 1 72.88 582 THR A C 1
ATOM 4692 O O . THR A 1 582 ? 17.359 -41.719 -19.938 1 72.88 582 THR A O 1
ATOM 4695 N N . GLU A 1 583 ? 19.438 -42.531 -20.047 1 70.69 583 GLU A N 1
ATOM 4696 C CA . GLU A 1 583 ? 19.922 -41.531 -19.094 1 70.69 583 GLU A CA 1
ATOM 4697 C C . GLU A 1 583 ? 19.75 -40.125 -19.625 1 70.69 583 GLU A C 1
ATOM 4699 O O . GLU A 1 583 ? 19.891 -39.875 -20.828 1 70.69 583 GLU A O 1
ATOM 4704 N N . THR A 1 584 ? 19.344 -39.219 -18.781 1 69.75 584 THR A N 1
ATOM 4705 C CA . THR A 1 584 ? 19.062 -37.844 -19.156 1 69.75 584 THR A CA 1
ATOM 4706 C C . THR A 1 584 ? 20.312 -37.156 -19.703 1 69.75 584 THR A C 1
ATOM 4708 O O . THR A 1 584 ? 21.406 -37.375 -19.188 1 69.75 584 THR A O 1
ATOM 4711 N N . MET A 1 585 ? 20.125 -36.625 -20.859 1 70 585 MET A N 1
ATOM 4712 C CA . MET A 1 585 ? 21.219 -35.844 -21.438 1 70 585 MET A CA 1
ATOM 4713 C C . MET A 1 585 ? 21.531 -34.625 -20.578 1 70 585 MET A C 1
ATOM 4715 O O . MET A 1 585 ? 22.688 -34.375 -20.25 1 70 585 MET A O 1
ATOM 4719 N N . TYR A 1 586 ? 20.516 -33.938 -20.344 1 72.38 586 TYR A N 1
ATOM 4720 C CA . TYR A 1 586 ? 20.594 -32.75 -19.516 1 72.38 586 TYR A CA 1
ATOM 4721 C C . TYR A 1 586 ? 19.5 -32.75 -18.453 1 72.38 586 TYR A C 1
ATOM 4723 O O . TYR A 1 586 ? 18.391 -33.219 -18.688 1 72.38 586 TYR A O 1
ATOM 4731 N N . GLY A 1 587 ? 19.781 -32.281 -17.359 1 63.22 587 GLY A N 1
ATOM 4732 C CA . GLY A 1 587 ? 18.812 -32.188 -16.281 1 63.22 587 GLY A CA 1
ATOM 4733 C C . GLY A 1 587 ? 19.031 -33.219 -15.188 1 63.22 587 GLY A C 1
ATOM 4734 O O . GLY A 1 587 ? 20.156 -33.688 -14.992 1 63.22 587 GLY A O 1
ATOM 4735 N N . GLN A 1 588 ? 18.078 -33.281 -14.289 1 60.72 588 GLN A N 1
ATOM 4736 C CA . GLN A 1 588 ? 18.172 -34.219 -13.18 1 60.72 588 GLN A CA 1
ATOM 4737 C C . GLN A 1 588 ? 17.266 -35.438 -13.398 1 60.72 588 GLN A C 1
ATOM 4739 O O . GLN A 1 588 ? 16.297 -35.344 -14.164 1 60.72 588 GLN A O 1
ATOM 4744 N N . ASN A 1 589 ? 17.766 -36.406 -13.008 1 57.56 589 ASN A N 1
ATOM 4745 C CA . ASN A 1 589 ? 17.016 -37.656 -13.156 1 57.56 589 ASN A CA 1
ATOM 4746 C C . ASN A 1 589 ? 15.664 -37.562 -12.438 1 57.56 589 ASN A C 1
ATOM 4748 O O . ASN A 1 589 ? 14.695 -38.219 -12.859 1 57.56 589 ASN A O 1
ATOM 4752 N N . SER A 1 590 ? 15.648 -36.688 -11.344 1 55.88 590 SER A N 1
ATOM 4753 C CA . SER A 1 590 ? 14.383 -36.625 -10.617 1 55.88 590 SER A CA 1
ATOM 4754 C C . SER A 1 590 ? 13.445 -35.594 -11.227 1 55.88 590 SER A C 1
ATOM 4756 O O . SER A 1 590 ? 13.859 -34.469 -11.523 1 55.88 590 SER A O 1
ATOM 4758 N N . LEU A 1 591 ? 12.484 -36.062 -11.961 1 56.66 591 LEU A N 1
ATOM 4759 C CA . LEU A 1 591 ? 11.5 -35.219 -12.602 1 56.66 591 LEU A CA 1
ATOM 4760 C C . LEU A 1 591 ? 10.719 -34.406 -11.57 1 56.66 591 LEU A C 1
ATOM 4762 O O . LEU A 1 591 ? 9.492 -34.312 -11.656 1 56.66 591 LEU A O 1
ATOM 4766 N N . GLN A 1 592 ? 11.469 -33.906 -10.617 1 61.66 592 GLN A N 1
ATOM 4767 C CA . GLN A 1 592 ? 10.703 -33.156 -9.633 1 61.66 592 GLN A CA 1
ATOM 4768 C C . GLN A 1 592 ? 10.383 -31.734 -10.133 1 61.66 592 GLN A C 1
ATOM 4770 O O . GLN A 1 592 ? 11.266 -31.047 -10.641 1 61.66 592 GLN A O 1
ATOM 4775 N N . TYR A 1 593 ? 9.109 -31.422 -10.242 1 63.91 593 TYR A N 1
ATOM 4776 C CA . TYR A 1 593 ? 8.586 -30.141 -10.664 1 63.91 593 TYR A CA 1
ATOM 4777 C C . TYR A 1 593 ? 9.258 -29 -9.914 1 63.91 593 TYR A C 1
ATOM 4779 O O . TYR A 1 593 ? 9.477 -27.922 -10.469 1 63.91 593 TYR A O 1
ATOM 4787 N N . LEU A 1 594 ? 9.773 -29.297 -8.734 1 67.62 594 LEU A N 1
ATOM 4788 C CA . LEU A 1 594 ? 10.398 -28.281 -7.906 1 67.62 594 LEU A CA 1
ATOM 4789 C C . LEU A 1 594 ? 11.68 -27.75 -8.547 1 67.62 594 LEU A C 1
ATOM 4791 O O . LEU A 1 594 ? 11.969 -26.562 -8.5 1 67.62 594 LEU A O 1
ATOM 4795 N N . GLU A 1 595 ? 12.336 -28.578 -9.148 1 73.88 595 GLU A N 1
ATOM 4796 C CA . GLU A 1 595 ? 13.625 -28.188 -9.711 1 73.88 595 GLU A CA 1
ATOM 4797 C C . GLU A 1 595 ? 13.438 -27.281 -10.93 1 73.88 595 GLU A C 1
ATOM 4799 O O . GLU A 1 595 ? 14.266 -26.406 -11.203 1 73.88 595 GLU A O 1
ATOM 4804 N N . PHE A 1 596 ? 12.328 -27.469 -11.531 1 75.06 596 PHE A N 1
ATOM 4805 C CA . PHE A 1 596 ? 12.039 -26.641 -12.703 1 75.06 596 PHE A CA 1
ATOM 4806 C C . PHE A 1 596 ? 11.617 -25.234 -12.289 1 75.06 596 PHE A C 1
ATOM 4808 O O . PHE A 1 596 ? 11.945 -24.25 -12.961 1 75.06 596 PHE A O 1
ATOM 4815 N N . VAL A 1 597 ? 10.938 -25.125 -11.234 1 80.06 597 VAL A N 1
ATOM 4816 C CA . VAL A 1 597 ? 10.328 -23.859 -10.867 1 80.06 597 VAL A CA 1
ATOM 4817 C C . VAL A 1 597 ? 11.289 -23.062 -9.984 1 80.06 597 VAL A C 1
ATOM 4819 O O . VAL A 1 597 ? 11.141 -21.844 -9.836 1 80.06 597 VAL A O 1
ATOM 4822 N N . THR A 1 598 ? 12.297 -23.688 -9.43 1 87 598 THR A N 1
ATOM 4823 C CA . THR A 1 598 ? 13.164 -23.094 -8.414 1 87 598 THR A CA 1
ATOM 4824 C C . THR A 1 598 ? 13.891 -21.875 -8.977 1 87 598 THR A C 1
ATOM 4826 O O . THR A 1 598 ? 13.891 -20.812 -8.352 1 87 598 THR A O 1
ATOM 4829 N N . PRO A 1 599 ? 14.469 -21.953 -10.227 1 89.12 599 PRO A N 1
ATOM 4830 C CA . PRO A 1 599 ? 15.164 -20.766 -10.734 1 89.12 599 PRO A CA 1
ATOM 4831 C C . PRO A 1 599 ? 14.242 -19.562 -10.906 1 89.12 599 PRO A C 1
ATOM 4833 O O . PRO A 1 599 ? 14.602 -18.438 -10.547 1 89.12 599 PRO A O 1
ATOM 4836 N N . GLY A 1 600 ? 13.094 -19.812 -11.445 1 89.19 600 GLY A N 1
ATOM 4837 C CA . GLY A 1 600 ? 12.133 -18.734 -11.617 1 89.19 600 GLY A CA 1
ATOM 4838 C C . GLY A 1 600 ? 11.625 -18.172 -10.305 1 89.19 600 GLY A C 1
ATOM 4839 O O . GLY A 1 600 ? 11.445 -16.953 -10.18 1 89.19 600 GLY A O 1
ATOM 4840 N N . MET A 1 601 ? 11.438 -19.016 -9.352 1 88.75 601 MET A N 1
ATOM 4841 C CA . MET A 1 601 ? 10.93 -18.594 -8.055 1 88.75 601 MET A CA 1
ATOM 4842 C C . MET A 1 601 ? 11.945 -17.703 -7.336 1 88.75 601 MET A C 1
ATOM 4844 O O . MET A 1 601 ? 11.578 -16.688 -6.742 1 88.75 601 MET A O 1
ATOM 4848 N N . ILE A 1 602 ? 13.172 -18.094 -7.422 1 93.06 602 ILE A N 1
ATOM 4849 C CA . ILE A 1 602 ? 14.227 -17.328 -6.766 1 93.06 602 ILE A CA 1
ATOM 4850 C C . ILE A 1 602 ? 14.266 -15.906 -7.328 1 93.06 602 ILE A C 1
ATOM 4852 O O . ILE A 1 602 ? 14.234 -14.93 -6.57 1 93.06 602 ILE A O 1
ATOM 4856 N N . ILE A 1 603 ? 14.242 -15.812 -8.617 1 94.44 603 ILE A N 1
ATOM 4857 C CA . ILE A 1 603 ? 14.344 -14.516 -9.266 1 94.44 603 ILE A CA 1
ATOM 4858 C C . ILE A 1 603 ? 13.07 -13.703 -9.008 1 94.44 603 ILE A C 1
ATOM 4860 O O . ILE A 1 603 ? 13.141 -12.508 -8.719 1 94.44 603 ILE A O 1
ATOM 4864 N N . ALA A 1 604 ? 11.945 -14.367 -9.086 1 91.06 604 ALA A N 1
ATOM 4865 C CA . ALA A 1 604 ? 10.68 -13.68 -8.883 1 91.06 604 ALA A CA 1
ATOM 4866 C C . ALA A 1 604 ? 10.578 -13.109 -7.473 1 91.06 604 ALA A C 1
ATOM 4868 O O . ALA A 1 604 ? 10.133 -11.977 -7.285 1 91.06 604 ALA A O 1
ATOM 4869 N N . VAL A 1 605 ? 10.992 -13.875 -6.488 1 91.12 605 VAL A N 1
ATOM 4870 C CA . VAL A 1 605 ? 10.891 -13.469 -5.09 1 91.12 605 VAL A CA 1
ATOM 4871 C C . VAL A 1 605 ? 11.828 -12.297 -4.824 1 91.12 605 VAL A C 1
ATOM 4873 O O . VAL A 1 605 ? 11.414 -11.273 -4.277 1 91.12 605 VAL A O 1
ATOM 4876 N N . VAL A 1 606 ? 13.062 -12.43 -5.27 1 94.5 606 VAL A N 1
ATOM 4877 C CA . VAL A 1 606 ? 14.047 -11.398 -4.957 1 94.5 606 VAL A CA 1
ATOM 4878 C C . VAL A 1 606 ? 13.742 -10.133 -5.754 1 94.5 606 VAL A C 1
ATOM 4880 O O . VAL A 1 606 ? 13.852 -9.023 -5.23 1 94.5 606 VAL A O 1
ATOM 4883 N N . HIS A 1 607 ? 13.367 -10.281 -6.996 1 95 607 HIS A N 1
ATOM 4884 C CA . HIS A 1 607 ? 13.039 -9.133 -7.836 1 95 607 HIS A CA 1
ATOM 4885 C C . HIS A 1 607 ? 11.812 -8.398 -7.309 1 95 607 HIS A C 1
ATOM 4887 O O . HIS A 1 607 ? 11.812 -7.168 -7.203 1 95 607 HIS A O 1
ATOM 4893 N N . GLY A 1 608 ? 10.797 -9.172 -6.973 1 92.25 608 GLY A N 1
ATOM 4894 C CA . GLY A 1 608 ? 9.562 -8.578 -6.496 1 92.25 608 GLY A CA 1
ATOM 4895 C C . GLY A 1 608 ? 9.719 -7.844 -5.18 1 92.25 608 GLY A C 1
ATOM 4896 O O . GLY A 1 608 ? 9.227 -6.723 -5.02 1 92.25 608 GLY A O 1
ATOM 4897 N N . LEU A 1 609 ? 10.375 -8.391 -4.254 1 92.19 609 LEU A N 1
ATOM 4898 C CA . LEU A 1 609 ? 10.539 -7.789 -2.936 1 92.19 609 LEU A CA 1
ATOM 4899 C C . LEU A 1 609 ? 11.461 -6.574 -3.004 1 92.19 609 LEU A C 1
ATOM 4901 O O . LEU A 1 609 ? 11.258 -5.594 -2.283 1 92.19 609 LEU A O 1
ATOM 4905 N N . SER A 1 610 ? 12.492 -6.676 -3.846 1 94.75 610 SER A N 1
ATOM 4906 C CA . SER A 1 610 ? 13.367 -5.523 -4.02 1 94.75 610 SER A CA 1
ATOM 4907 C C . SER A 1 610 ? 12.625 -4.355 -4.664 1 94.75 610 SER A C 1
ATOM 4909 O O . SER A 1 610 ? 12.859 -3.197 -4.32 1 94.75 610 SER A O 1
ATOM 4911 N N . MET A 1 611 ? 11.805 -4.68 -5.602 1 94.69 611 MET A N 1
ATOM 4912 C CA . MET A 1 611 ? 10.984 -3.646 -6.23 1 94.69 611 MET A CA 1
ATOM 4913 C C . MET A 1 611 ? 10.07 -2.982 -5.207 1 94.69 611 MET A C 1
ATOM 4915 O O . MET A 1 611 ? 9.875 -1.767 -5.238 1 94.69 611 MET A O 1
ATOM 4919 N N . LEU A 1 612 ? 9.531 -3.791 -4.324 1 91.88 612 LEU A N 1
ATOM 4920 C CA . LEU A 1 612 ? 8.648 -3.289 -3.279 1 91.88 612 LEU A CA 1
ATOM 4921 C C . LEU A 1 612 ? 9.391 -2.332 -2.354 1 91.88 612 LEU A C 1
ATOM 4923 O O . LEU A 1 612 ? 8.898 -1.243 -2.051 1 91.88 612 LEU A O 1
ATOM 4927 N N . ILE A 1 613 ? 10.531 -2.635 -1.993 1 91.5 613 ILE A N 1
ATOM 4928 C CA . ILE A 1 613 ? 11.32 -1.811 -1.087 1 91.5 613 ILE A CA 1
ATOM 4929 C C . ILE A 1 613 ? 11.719 -0.511 -1.783 1 91.5 613 ILE A C 1
ATOM 4931 O O . ILE A 1 613 ? 11.672 0.563 -1.18 1 91.5 613 ILE A O 1
ATOM 4935 N N . GLY A 1 614 ? 12.141 -0.661 -2.99 1 93.44 614 GLY A N 1
ATOM 4936 C CA . GLY A 1 614 ? 12.5 0.524 -3.754 1 93.44 614 GLY A CA 1
ATOM 4937 C C . GLY A 1 614 ? 11.352 1.509 -3.895 1 93.44 614 GLY A C 1
ATOM 4938 O O . GLY A 1 614 ? 11.57 2.723 -3.898 1 93.44 614 GLY A O 1
ATOM 4939 N N . SER A 1 615 ? 10.148 1.05 -3.916 1 92.5 615 SER A N 1
ATOM 4940 C CA . SER A 1 615 ? 8.977 1.892 -4.156 1 92.5 615 SER A CA 1
ATOM 4941 C C . SER A 1 615 ? 8.672 2.768 -2.949 1 92.5 615 SER A C 1
ATOM 4943 O O . SER A 1 615 ? 7.91 3.732 -3.055 1 92.5 615 SER A O 1
ATOM 4945 N N . PHE A 1 616 ? 9.352 2.561 -1.826 1 88.38 616 PHE A N 1
ATOM 4946 C CA . PHE A 1 616 ? 9.117 3.307 -0.597 1 88.38 616 PHE A CA 1
ATOM 4947 C C . PHE A 1 616 ? 10.18 4.375 -0.395 1 88.38 616 PHE A C 1
ATOM 4949 O O . PHE A 1 616 ? 10.039 5.254 0.458 1 88.38 616 PHE A O 1
ATOM 4956 N N . THR A 1 617 ? 11.148 4.344 -1.094 1 88.81 617 THR A N 1
ATOM 4957 C CA . THR A 1 617 ? 12.359 5.047 -0.693 1 88.81 617 THR A CA 1
ATOM 4958 C C . THR A 1 617 ? 12.219 6.551 -0.92 1 88.81 617 THR A C 1
ATOM 4960 O O . THR A 1 617 ? 12.344 7.34 0.019 1 88.81 617 THR A O 1
ATOM 4963 N N . ILE A 1 618 ? 11.898 7.004 -2.066 1 92 618 ILE A N 1
ATOM 4964 C CA . ILE A 1 618 ? 11.938 8.43 -2.391 1 92 618 ILE A CA 1
ATOM 4965 C C . ILE A 1 618 ? 10.586 9.062 -2.064 1 92 618 ILE A C 1
ATOM 4967 O O . ILE A 1 618 ? 10.523 10.211 -1.63 1 92 618 ILE A O 1
ATOM 4971 N N . ILE A 1 619 ? 9.562 8.359 -2.219 1 89.62 619 ILE A N 1
ATOM 4972 C CA . ILE A 1 619 ? 8.219 8.914 -2.076 1 89.62 619 ILE A CA 1
ATOM 4973 C C . ILE A 1 619 ? 7.984 9.32 -0.625 1 89.62 619 ILE A C 1
ATOM 4975 O O . ILE A 1 619 ? 7.305 10.32 -0.359 1 89.62 619 ILE A O 1
ATOM 4979 N N . ARG A 1 620 ? 8.438 8.641 0.308 1 85.5 620 ARG A N 1
ATOM 4980 C CA . ARG A 1 620 ? 8.297 8.977 1.72 1 85.5 620 ARG A CA 1
ATOM 4981 C C . ARG A 1 620 ? 9 10.297 2.035 1 85.5 620 ARG A C 1
ATOM 4983 O O . ARG A 1 620 ? 8.461 11.125 2.775 1 85.5 620 ARG A O 1
ATOM 4990 N N . GLU A 1 621 ? 10.117 10.477 1.484 1 89.31 621 GLU A N 1
ATOM 4991 C CA . GLU A 1 621 ? 10.883 11.695 1.706 1 89.31 621 GLU A CA 1
ATOM 4992 C C . GLU A 1 621 ? 10.227 12.891 1.02 1 89.31 621 GLU A C 1
ATOM 4994 O O . GLU A 1 621 ? 10.312 14.016 1.511 1 89.31 621 GLU A O 1
ATOM 4999 N N . ARG A 1 622 ? 9.617 12.57 0.017 1 88.69 622 ARG A N 1
ATOM 5000 C CA . ARG A 1 622 ? 8.938 13.633 -0.715 1 88.69 622 ARG A CA 1
ATOM 5001 C C . ARG A 1 622 ? 7.715 14.133 0.052 1 88.69 622 ARG A C 1
ATOM 5003 O O . ARG A 1 622 ? 7.523 15.344 0.204 1 88.69 622 ARG A O 1
ATOM 5010 N N . PHE A 1 623 ? 7.016 13.305 0.598 1 81.25 623 PHE A N 1
ATOM 5011 C CA . PHE A 1 623 ? 5.762 13.664 1.25 1 81.25 623 PHE A CA 1
ATOM 5012 C C . PHE A 1 623 ? 6.023 14.328 2.596 1 81.25 623 PHE A C 1
ATOM 5014 O O . PHE A 1 623 ? 5.262 15.203 3.021 1 81.25 623 PHE A O 1
ATOM 5021 N N . ASP A 1 624 ? 7.086 13.992 3.174 1 84.81 624 ASP A N 1
ATOM 5022 C CA . ASP A 1 624 ? 7.414 14.57 4.473 1 84.81 624 ASP A CA 1
ATOM 5023 C C . ASP A 1 624 ? 8.188 15.875 4.312 1 84.81 624 ASP A C 1
ATOM 5025 O O . ASP A 1 624 ? 8.5 16.547 5.297 1 84.81 624 ASP A O 1
ATOM 5029 N N . GLY A 1 625 ? 8.523 16.297 3.129 1 88.56 625 GLY A N 1
ATOM 5030 C CA . GLY A 1 625 ? 9.156 17.562 2.85 1 88.56 625 GLY A CA 1
ATOM 5031 C C . GLY A 1 625 ? 10.672 17.516 2.939 1 88.56 625 GLY A C 1
ATOM 5032 O O . GLY A 1 625 ? 11.344 18.516 2.695 1 88.56 625 GLY A O 1
ATOM 5033 N N . HIS A 1 626 ? 11.195 16.344 3.193 1 92.25 626 HIS A N 1
ATOM 5034 C CA . HIS A 1 626 ? 12.641 16.203 3.336 1 92.25 626 HIS A CA 1
ATOM 5035 C C . HIS A 1 626 ? 13.359 16.469 2.018 1 92.25 626 HIS A C 1
ATOM 5037 O O . HIS A 1 626 ? 14.461 17.016 2.006 1 92.25 626 HIS A O 1
ATOM 5043 N N . LEU A 1 627 ? 12.703 16.062 0.996 1 92.31 627 LEU A N 1
ATOM 5044 C CA . LEU A 1 627 ? 13.32 16.219 -0.318 1 92.31 627 LEU A CA 1
ATOM 5045 C C . LEU A 1 627 ? 13.484 17.688 -0.679 1 92.31 627 LEU A C 1
ATOM 5047 O O . LEU A 1 627 ? 14.547 18.109 -1.139 1 92.31 627 LEU A O 1
ATOM 5051 N N . GLU A 1 628 ? 12.469 18.406 -0.459 1 91.44 628 GLU A N 1
ATOM 5052 C CA . GLU A 1 628 ? 12.523 19.844 -0.769 1 91.44 628 GLU A CA 1
ATOM 5053 C C . GLU A 1 628 ? 13.57 20.547 0.089 1 91.44 628 GLU A C 1
ATOM 5055 O O . GLU A 1 628 ? 14.352 21.359 -0.417 1 91.44 628 GLU A O 1
ATOM 5060 N N . ARG A 1 629 ? 13.508 20.266 1.343 1 94.06 629 ARG A N 1
ATOM 5061 C CA . ARG A 1 629 ? 14.484 20.891 2.24 1 94.06 629 ARG A CA 1
ATOM 5062 C C . ARG A 1 629 ? 15.906 20.484 1.858 1 94.06 629 ARG A C 1
ATOM 5064 O O . ARG A 1 629 ? 16.828 21.281 1.984 1 94.06 629 ARG A O 1
ATOM 5071 N N . GLY A 1 630 ? 16.062 19.266 1.402 1 93.25 630 GLY A N 1
ATOM 5072 C CA . GLY A 1 630 ? 17.359 18.812 0.936 1 93.25 630 GLY A CA 1
ATOM 5073 C C . GLY A 1 630 ? 17.828 19.531 -0.319 1 93.25 630 GLY A C 1
ATOM 5074 O O . GLY A 1 630 ? 19 19.891 -0.437 1 93.25 630 GLY A O 1
ATOM 5075 N N . PHE A 1 631 ? 16.953 19.781 -1.19 1 92.19 631 PHE A N 1
ATOM 5076 C CA . PHE A 1 631 ? 17.297 20.5 -2.412 1 92.19 631 PHE A CA 1
ATOM 5077 C C . PHE A 1 631 ? 17.734 21.922 -2.1 1 92.19 631 PHE A C 1
ATOM 5079 O O . PHE A 1 631 ? 18.672 22.438 -2.715 1 92.19 631 PHE A O 1
ATOM 5086 N N . VAL A 1 632 ? 17.016 22.484 -1.163 1 93.38 632 VAL A N 1
ATOM 5087 C CA . VAL A 1 632 ? 17.359 23.844 -0.772 1 93.38 632 VAL A CA 1
ATOM 5088 C C . VAL A 1 632 ? 18.75 23.875 -0.135 1 93.38 632 VAL A C 1
ATOM 5090 O O . VAL A 1 632 ? 19.5 24.844 -0.286 1 93.38 632 VAL A O 1
ATOM 5093 N N . ALA A 1 633 ? 19.078 22.766 0.532 1 92.56 633 ALA A N 1
ATOM 5094 C CA . ALA A 1 633 ? 20.391 22.672 1.168 1 92.56 633 ALA A CA 1
ATOM 5095 C C . ALA A 1 633 ? 21.484 22.422 0.133 1 92.56 633 ALA A C 1
ATOM 5097 O O . ALA A 1 633 ? 22.672 22.547 0.438 1 92.56 633 ALA A O 1
ATOM 5098 N N . GLY A 1 634 ? 21.094 22.078 -1.094 1 89.81 634 GLY A N 1
ATOM 5099 C CA . GLY A 1 634 ? 22.078 21.969 -2.166 1 89.81 634 GLY A CA 1
ATOM 5100 C C . GLY A 1 634 ? 22.25 20.547 -2.662 1 89.81 634 GLY A C 1
ATOM 5101 O O . GLY A 1 634 ? 23.156 20.266 -3.459 1 89.81 634 GLY A O 1
ATOM 5102 N N . ILE A 1 635 ? 21.484 19.656 -2.213 1 92.5 635 ILE A N 1
ATOM 5103 C CA . ILE A 1 635 ? 21.609 18.266 -2.639 1 92.5 635 ILE A CA 1
ATOM 5104 C C . ILE A 1 635 ? 21.125 18.125 -4.082 1 92.5 635 ILE A C 1
ATOM 5106 O O . ILE A 1 635 ? 20.141 18.75 -4.477 1 92.5 635 ILE A O 1
ATOM 5110 N N . ARG A 1 636 ? 21.828 17.25 -4.816 1 90.94 636 ARG A N 1
ATOM 5111 C CA . ARG A 1 636 ? 21.453 16.984 -6.199 1 90.94 636 ARG A CA 1
ATOM 5112 C C . ARG A 1 636 ? 20.641 15.68 -6.301 1 90.94 636 ARG A C 1
ATOM 5114 O O . ARG A 1 636 ? 20.734 14.82 -5.426 1 90.94 636 ARG A O 1
ATOM 5121 N N . THR A 1 637 ? 19.844 15.648 -7.324 1 91.56 637 THR A N 1
ATOM 5122 C CA . THR A 1 637 ? 19.031 14.453 -7.555 1 91.56 637 THR A CA 1
ATOM 5123 C C . THR A 1 637 ? 19.906 13.227 -7.723 1 91.56 637 THR A C 1
ATOM 5125 O O . THR A 1 637 ? 19.578 12.141 -7.25 1 91.56 637 THR A O 1
ATOM 5128 N N . THR A 1 638 ? 21.078 13.344 -8.352 1 91.94 638 THR A N 1
ATOM 5129 C CA . THR A 1 638 ? 22 12.234 -8.586 1 91.94 638 THR A CA 1
ATOM 5130 C C . THR A 1 638 ? 22.547 11.711 -7.27 1 91.94 638 THR A C 1
ATOM 5132 O O . THR A 1 638 ? 22.703 10.5 -7.09 1 91.94 638 THR A O 1
ATOM 5135 N N . GLU A 1 639 ? 22.766 12.625 -6.391 1 93.62 639 GLU A N 1
ATOM 5136 C CA . GLU A 1 639 ? 23.297 12.227 -5.09 1 93.62 639 GLU A CA 1
ATOM 5137 C C . GLU A 1 639 ? 22.266 11.445 -4.289 1 93.62 639 GLU A C 1
ATOM 5139 O O . GLU A 1 639 ? 22.609 10.469 -3.613 1 93.62 639 GLU A O 1
ATOM 5144 N N . ILE A 1 640 ? 21.078 11.898 -4.387 1 94.31 640 ILE A N 1
ATOM 5145 C CA . ILE A 1 640 ? 20.016 11.219 -3.66 1 94.31 640 ILE A CA 1
ATOM 5146 C C . ILE A 1 640 ? 19.828 9.812 -4.219 1 94.31 640 ILE A C 1
ATOM 5148 O O . ILE A 1 640 ? 19.781 8.836 -3.465 1 94.31 640 ILE A O 1
ATOM 5152 N N . LEU A 1 641 ? 19.75 9.742 -5.52 1 94 641 LEU A N 1
ATOM 5153 C CA . LEU A 1 641 ? 19.516 8.461 -6.18 1 94 641 LEU A CA 1
ATOM 5154 C C . LEU A 1 641 ? 20.672 7.5 -5.922 1 94 641 LEU A C 1
ATOM 5156 O O . LEU A 1 641 ? 20.469 6.34 -5.57 1 94 641 LEU A O 1
ATOM 5160 N N . LEU A 1 642 ? 21.859 7.953 -6.055 1 93.75 642 LEU A N 1
ATOM 5161 C CA . LEU A 1 642 ? 23.047 7.117 -5.863 1 93.75 642 LEU A CA 1
ATOM 5162 C C . LEU A 1 642 ? 23.156 6.676 -4.406 1 93.75 642 LEU A C 1
ATOM 5164 O O . LEU A 1 642 ? 23.594 5.555 -4.129 1 93.75 642 LEU A O 1
ATOM 5168 N N . SER A 1 643 ? 22.828 7.555 -3.535 1 95.25 643 SER A N 1
ATOM 5169 C CA . SER A 1 643 ? 22.922 7.199 -2.123 1 95.25 643 SER A CA 1
ATOM 5170 C C . SER A 1 643 ? 21.969 6.051 -1.782 1 95.25 643 SER A C 1
ATOM 5172 O O . SER A 1 643 ? 22.344 5.141 -1.032 1 95.25 643 SER A O 1
ATOM 5174 N N . HIS A 1 644 ? 20.781 6.086 -2.34 1 95.12 644 HIS A N 1
ATOM 5175 C CA . HIS A 1 644 ? 19.828 5.008 -2.09 1 95.12 644 HIS A CA 1
ATOM 5176 C C . HIS A 1 644 ? 20.297 3.707 -2.742 1 95.12 644 HIS A C 1
ATOM 5178 O O . HIS A 1 644 ? 20.203 2.639 -2.135 1 95.12 644 HIS A O 1
ATOM 5184 N N . ILE A 1 645 ? 20.781 3.826 -3.936 1 95.25 645 ILE A N 1
ATOM 5185 C CA . ILE A 1 645 ? 21.203 2.635 -4.664 1 95.25 645 ILE A CA 1
ATOM 5186 C C . ILE A 1 645 ? 22.391 1.99 -3.955 1 95.25 645 ILE A C 1
ATOM 5188 O O . ILE A 1 645 ? 22.375 0.79 -3.672 1 95.25 645 ILE A O 1
ATOM 5192 N N . ILE A 1 646 ? 23.359 2.766 -3.592 1 95.12 646 ILE A N 1
ATOM 5193 C CA . ILE A 1 646 ? 24.562 2.256 -2.963 1 95.12 646 ILE A CA 1
ATOM 5194 C C . ILE A 1 646 ? 24.219 1.645 -1.604 1 95.12 646 ILE A C 1
ATOM 5196 O O . ILE A 1 646 ? 24.688 0.554 -1.273 1 95.12 646 ILE A O 1
ATOM 5200 N N . PHE A 1 647 ? 23.438 2.277 -0.92 1 95.44 647 PHE A N 1
ATOM 5201 C CA . PHE A 1 647 ? 23.109 1.778 0.41 1 95.44 647 PHE A CA 1
ATOM 5202 C C . PHE A 1 647 ? 22.359 0.459 0.323 1 95.44 647 PHE A C 1
ATOM 5204 O O . PHE A 1 647 ? 22.688 -0.504 1.014 1 95.44 647 PHE A O 1
ATOM 5211 N N . TYR A 1 648 ? 21.359 0.378 -0.479 1 95.44 648 TYR A N 1
ATOM 5212 C CA . TYR A 1 648 ? 20.469 -0.771 -0.471 1 95.44 648 TYR A CA 1
ATOM 5213 C C . TYR A 1 648 ? 21.109 -1.972 -1.153 1 95.44 648 TYR A C 1
ATOM 5215 O O . TYR A 1 648 ? 20.594 -3.09 -1.073 1 95.44 648 TYR A O 1
ATOM 5223 N N . LEU A 1 649 ? 22.266 -1.779 -1.771 1 94.62 649 LEU A N 1
ATOM 5224 C CA . LEU A 1 649 ? 22.984 -2.91 -2.336 1 94.62 649 LEU A CA 1
ATOM 5225 C C . LEU A 1 649 ? 23.469 -3.846 -1.235 1 94.62 649 LEU A C 1
ATOM 5227 O O . LEU A 1 649 ? 23.562 -5.059 -1.441 1 94.62 649 LEU A O 1
ATOM 5231 N N . VAL A 1 650 ? 23.625 -3.32 -0.079 1 93.81 650 VAL A N 1
ATOM 5232 C CA . VAL A 1 650 ? 24.141 -4.129 1.019 1 93.81 650 VAL A CA 1
ATOM 5233 C C . VAL A 1 650 ? 23.031 -5.027 1.567 1 93.81 650 VAL A C 1
ATOM 5235 O O . VAL A 1 650 ? 23.188 -6.25 1.615 1 93.81 650 VAL A O 1
ATOM 5238 N N . PRO A 1 651 ? 21.953 -4.449 2.008 1 93.44 651 PRO A N 1
ATOM 5239 C CA . PRO A 1 651 ? 20.891 -5.359 2.441 1 93.44 651 PRO A CA 1
ATOM 5240 C C . PRO A 1 651 ? 20.422 -6.289 1.329 1 93.44 651 PRO A C 1
ATOM 5242 O O . PRO A 1 651 ? 20 -7.422 1.6 1 93.44 651 PRO A O 1
ATOM 5245 N N . LEU A 1 652 ? 20.5 -5.859 0.132 1 95.44 652 LEU A N 1
ATOM 5246 C CA . LEU A 1 652 ? 20.141 -6.711 -0.996 1 95.44 652 LEU A CA 1
ATOM 5247 C C . LEU A 1 652 ? 21.094 -7.906 -1.098 1 95.44 652 LEU A C 1
ATOM 5249 O O . LEU A 1 652 ? 20.656 -9.016 -1.423 1 95.44 652 LEU A O 1
ATOM 5253 N N . PHE A 1 653 ? 22.312 -7.633 -0.902 1 96.25 653 PHE A N 1
ATOM 5254 C CA . PHE A 1 653 ? 23.312 -8.695 -0.898 1 96.25 653 PHE A CA 1
ATOM 5255 C C . PHE A 1 653 ? 22.984 -9.734 0.167 1 96.25 653 PHE A C 1
ATOM 5257 O O . PHE A 1 653 ? 23 -10.938 -0.108 1 96.25 653 PHE A O 1
ATOM 5264 N N . THR A 1 654 ? 22.656 -9.281 1.302 1 95.06 654 THR A N 1
ATOM 5265 C CA . THR A 1 654 ? 22.312 -10.188 2.393 1 95.06 654 THR A CA 1
ATOM 5266 C C . THR A 1 654 ? 21.031 -10.961 2.07 1 95.06 654 THR A C 1
ATOM 5268 O O . THR A 1 654 ? 20.938 -12.156 2.367 1 95.06 654 THR A O 1
ATOM 5271 N N . GLN A 1 655 ? 20.078 -10.344 1.47 1 95.69 655 GLN A N 1
ATOM 5272 C CA . GLN A 1 655 ? 18.844 -10.992 1.088 1 95.69 655 GLN A CA 1
ATOM 5273 C C . GLN A 1 655 ? 19.094 -12.133 0.102 1 95.69 655 GLN A C 1
ATOM 5275 O O . GLN A 1 655 ? 18.594 -13.242 0.286 1 95.69 655 GLN A O 1
ATOM 5280 N N . VAL A 1 656 ? 19.891 -11.859 -0.91 1 96.94 656 VAL A N 1
ATOM 5281 C CA . VAL A 1 656 ? 20.172 -12.844 -1.952 1 96.94 656 VAL A CA 1
ATOM 5282 C C . VAL A 1 656 ? 20.938 -14.023 -1.362 1 96.94 656 VAL A C 1
ATOM 5284 O O . VAL A 1 656 ? 20.625 -15.18 -1.639 1 96.94 656 VAL A O 1
ATOM 5287 N N . VAL A 1 657 ? 21.875 -13.734 -0.509 1 96.81 657 VAL A N 1
ATOM 5288 C CA . VAL A 1 657 ? 22.688 -14.781 0.112 1 96.81 657 VAL A CA 1
ATOM 5289 C C . VAL A 1 657 ? 21.797 -15.656 0.998 1 96.81 657 VAL A C 1
ATOM 5291 O O . VAL A 1 657 ? 21.906 -16.891 0.977 1 96.81 657 VAL A O 1
ATOM 5294 N N . LEU A 1 658 ? 20.938 -15.086 1.689 1 95.81 658 LEU A N 1
ATOM 5295 C CA . LEU A 1 658 ? 20.047 -15.828 2.58 1 95.81 658 LEU A CA 1
ATOM 5296 C C . LEU A 1 658 ? 19.078 -16.688 1.784 1 95.81 658 LEU A C 1
ATOM 5298 O O . LEU A 1 658 ? 18.828 -17.844 2.143 1 95.81 658 LEU A O 1
ATOM 5302 N N . VAL A 1 659 ? 18.516 -16.156 0.758 1 95.75 659 VAL A N 1
ATOM 5303 C CA . VAL A 1 659 ? 17.578 -16.891 -0.081 1 95.75 659 VAL A CA 1
ATOM 5304 C C . VAL A 1 659 ? 18.266 -18.078 -0.731 1 95.75 659 VAL A C 1
ATOM 5306 O O . VAL A 1 659 ? 17.734 -19.188 -0.754 1 95.75 659 VAL A O 1
ATOM 5309 N N . LEU A 1 660 ? 19.484 -17.859 -1.265 1 96.06 660 LEU A N 1
ATOM 5310 C CA . LEU A 1 660 ? 20.234 -18.938 -1.904 1 96.06 660 LEU A CA 1
ATOM 5311 C C . LEU A 1 660 ? 20.688 -19.969 -0.877 1 96.06 660 LEU A C 1
ATOM 5313 O O . LEU A 1 660 ? 20.672 -21.172 -1.149 1 96.06 660 LEU A O 1
ATOM 5317 N N . PHE A 1 661 ? 21.047 -19.484 0.284 1 95.44 661 PHE A N 1
ATOM 5318 C CA . PHE A 1 661 ? 21.438 -20.391 1.356 1 95.44 661 PHE A CA 1
ATOM 5319 C C . PHE A 1 661 ? 20.266 -21.281 1.754 1 95.44 661 PHE A C 1
ATOM 5321 O O . PHE A 1 661 ? 20.438 -22.5 1.909 1 95.44 661 PHE A O 1
ATOM 5328 N N . LEU A 1 662 ? 19.172 -20.766 1.872 1 94 662 LEU A N 1
ATOM 5329 C CA . LEU A 1 662 ? 17.984 -21.531 2.227 1 94 662 LEU A CA 1
ATOM 5330 C C . LEU A 1 662 ? 17.625 -22.516 1.125 1 94 662 LEU A C 1
ATOM 5332 O O . LEU A 1 662 ? 17.312 -23.672 1.403 1 94 662 LEU A O 1
ATOM 5336 N N . THR A 1 663 ? 17.688 -22.125 -0.071 1 91.88 663 THR A N 1
ATOM 5337 C CA . THR A 1 663 ? 17.281 -22.938 -1.209 1 91.88 663 THR A CA 1
ATOM 5338 C C . THR A 1 663 ? 18.25 -24.109 -1.409 1 91.88 663 THR A C 1
ATOM 5340 O O . THR A 1 663 ? 17.828 -25.25 -1.565 1 91.88 663 THR A O 1
ATOM 5343 N N . PHE A 1 664 ? 19.531 -23.859 -1.32 1 92.06 664 PHE A N 1
ATOM 5344 C CA . PHE A 1 664 ? 20.5 -24.875 -1.715 1 92.06 664 PHE A CA 1
ATOM 5345 C C . PHE A 1 664 ? 20.984 -25.656 -0.501 1 92.06 664 PHE A C 1
ATOM 5347 O O . PHE A 1 664 ? 21.312 -26.844 -0.605 1 92.06 664 PHE A O 1
ATOM 5354 N N . TYR A 1 665 ? 20.984 -25.078 0.645 1 91.88 665 TYR A N 1
ATOM 5355 C CA . TYR A 1 665 ? 21.578 -25.75 1.797 1 91.88 665 TYR A CA 1
ATOM 5356 C C . TYR A 1 665 ? 20.5 -26.344 2.693 1 91.88 665 TYR A C 1
ATOM 5358 O O . TYR A 1 665 ? 20.625 -27.453 3.186 1 91.88 665 TYR A O 1
ATOM 5366 N N . ILE A 1 666 ? 19.453 -25.672 2.871 1 89.88 666 ILE A N 1
ATOM 5367 C CA . ILE A 1 666 ? 18.422 -26.141 3.779 1 89.88 666 ILE A CA 1
ATOM 5368 C C . ILE A 1 666 ? 17.469 -27.078 3.029 1 89.88 666 ILE A C 1
ATOM 5370 O O . ILE A 1 666 ? 17.172 -28.172 3.494 1 89.88 666 ILE A O 1
ATOM 5374 N N . PHE A 1 667 ? 17.062 -26.672 1.837 1 86.69 667 PHE A N 1
ATOM 5375 C CA . PHE A 1 667 ? 16.078 -27.469 1.112 1 86.69 667 PHE A CA 1
ATOM 5376 C C . PHE A 1 667 ? 16.75 -28.375 0.096 1 86.69 667 PHE A C 1
ATOM 5378 O O . PHE A 1 667 ? 16.094 -29.156 -0.594 1 86.69 667 PHE A O 1
ATOM 5385 N N . ASP A 1 668 ? 18.016 -28.266 -0.045 1 85 668 ASP A N 1
ATOM 5386 C CA . ASP A 1 668 ? 18.859 -29.188 -0.8 1 85 668 ASP A CA 1
ATOM 5387 C C . ASP A 1 668 ? 18.484 -29.188 -2.279 1 85 668 ASP A C 1
ATOM 5389 O O . ASP A 1 668 ? 18.344 -30.25 -2.881 1 85 668 ASP A O 1
ATOM 5393 N N . SER A 1 669 ? 18.141 -28.016 -2.738 1 83.25 669 SER A N 1
ATOM 5394 C CA . SER A 1 669 ? 17.953 -27.922 -4.184 1 83.25 669 SER A CA 1
ATOM 5395 C C . SER A 1 669 ? 19.281 -28.047 -4.914 1 83.25 669 SER A C 1
ATOM 5397 O O . SER A 1 669 ? 20.328 -27.641 -4.402 1 83.25 669 SER A O 1
ATOM 5399 N N . GLN A 1 670 ? 19.281 -28.688 -5.957 1 81.25 670 GLN A N 1
ATOM 5400 C CA . GLN A 1 670 ? 20.531 -28.984 -6.645 1 81.25 670 GLN A CA 1
ATOM 5401 C C . GLN A 1 670 ? 20.781 -27.984 -7.781 1 81.25 670 GLN A C 1
ATOM 5403 O O . GLN A 1 670 ? 19.844 -27.594 -8.477 1 81.25 670 GLN A O 1
ATOM 5408 N N . SER A 1 671 ? 21.969 -27.516 -7.832 1 87.5 671 SER A N 1
ATOM 5409 C CA . SER A 1 671 ? 22.438 -26.703 -8.953 1 87.5 671 SER A CA 1
ATOM 5410 C C . SER A 1 671 ? 23.625 -27.359 -9.641 1 87.5 671 SER A C 1
ATOM 5412 O O . SER A 1 671 ? 24.672 -27.578 -9.016 1 87.5 671 SER A O 1
ATOM 5414 N N . LEU A 1 672 ? 23.453 -27.688 -10.906 1 88.5 672 LEU A N 1
ATOM 5415 C CA . LEU A 1 672 ? 24.531 -28.328 -11.664 1 88.5 672 LEU A CA 1
ATOM 5416 C C . LEU A 1 672 ? 25.609 -27.312 -12.016 1 88.5 672 LEU A C 1
ATOM 5418 O O . LEU A 1 672 ? 26.781 -27.688 -12.188 1 88.5 672 LEU A O 1
ATOM 5422 N N . GLY A 1 673 ? 25.266 -26.078 -12.047 1 89.81 673 GLY A N 1
ATOM 5423 C CA . GLY A 1 673 ? 26.219 -25.031 -12.383 1 89.81 673 GLY A CA 1
ATOM 5424 C C . GLY A 1 673 ? 26.844 -24.375 -11.164 1 89.81 673 GLY A C 1
ATOM 5425 O O . GLY A 1 673 ? 26.641 -24.828 -10.031 1 89.81 673 GLY A O 1
ATOM 5426 N N . SER A 1 674 ? 27.641 -23.375 -11.477 1 93.5 674 SER A N 1
ATOM 5427 C CA . SER A 1 674 ? 28.344 -22.641 -10.438 1 93.5 674 SER A CA 1
ATOM 5428 C C . SER A 1 674 ? 27.391 -21.797 -9.594 1 93.5 674 SER A C 1
ATOM 5430 O O . SER A 1 674 ? 26.531 -21.094 -10.141 1 93.5 674 SER A O 1
ATOM 5432 N N . LEU A 1 675 ? 27.562 -21.922 -8.273 1 94.31 675 LEU A N 1
ATOM 5433 C CA . LEU A 1 675 ? 26.734 -21.141 -7.363 1 94.31 675 LEU A CA 1
ATOM 5434 C C . LEU A 1 675 ? 27.062 -19.656 -7.465 1 94.31 675 LEU A C 1
ATOM 5436 O O . LEU A 1 675 ? 26.188 -18.812 -7.23 1 94.31 675 LEU A O 1
ATOM 5440 N N . TRP A 1 676 ? 28.188 -19.391 -7.852 1 95.19 676 TRP A N 1
ATOM 5441 C CA . TRP A 1 676 ? 28.594 -17.984 -8.016 1 95.19 676 TRP A CA 1
ATOM 5442 C C . TRP A 1 676 ? 27.828 -17.344 -9.172 1 95.19 676 TRP A C 1
ATOM 5444 O O . TRP A 1 676 ? 27.422 -16.188 -9.078 1 95.19 676 TRP A O 1
ATOM 5454 N N . GLU A 1 677 ? 27.688 -18.078 -10.234 1 96.44 677 GLU A N 1
ATOM 5455 C CA . GLU A 1 677 ? 26.953 -17.547 -11.383 1 96.44 677 GLU A CA 1
ATOM 5456 C C . GLU A 1 677 ? 25.469 -17.391 -11.062 1 96.44 677 GLU A C 1
ATOM 5458 O O . GLU A 1 677 ? 24.828 -16.453 -11.539 1 96.44 677 GLU A O 1
ATOM 5463 N N . VAL A 1 678 ? 24.984 -18.328 -10.227 1 96.5 678 VAL A N 1
ATOM 5464 C CA . VAL A 1 678 ? 23.594 -18.203 -9.766 1 96.5 678 VAL A CA 1
ATOM 5465 C C . VAL A 1 678 ? 23.453 -16.938 -8.922 1 96.5 678 VAL A C 1
ATOM 5467 O O . VAL A 1 678 ? 22.5 -16.172 -9.086 1 96.5 678 VAL A O 1
ATOM 5470 N N . PHE A 1 679 ? 24.422 -16.703 -8.055 1 97 679 PHE A N 1
ATOM 5471 C CA . PHE A 1 679 ? 24.422 -15.531 -7.191 1 97 679 PHE A CA 1
ATOM 5472 C C . PHE A 1 679 ? 24.469 -14.25 -8.016 1 97 679 PHE A C 1
ATOM 5474 O O . PHE A 1 679 ? 23.719 -13.312 -7.762 1 97 679 PHE A O 1
ATOM 5481 N N . LEU A 1 680 ? 25.312 -14.227 -8.93 1 96.81 680 LEU A N 1
ATOM 5482 C CA . LEU A 1 680 ? 25.5 -13.023 -9.734 1 96.81 680 LEU A CA 1
ATOM 5483 C C . LEU A 1 680 ? 24.219 -12.664 -10.484 1 96.81 680 LEU A C 1
ATOM 5485 O O . LEU A 1 680 ? 23.797 -11.508 -10.469 1 96.81 680 LEU A O 1
ATOM 5489 N N . MET A 1 681 ? 23.625 -13.656 -11.109 1 96.69 681 MET A N 1
ATOM 5490 C CA . MET A 1 681 ? 22.391 -13.422 -11.859 1 96.69 681 MET A CA 1
ATOM 5491 C C . MET A 1 681 ? 21.281 -12.938 -10.93 1 96.69 681 MET A C 1
ATOM 5493 O O . MET A 1 681 ? 20.578 -11.984 -11.25 1 96.69 681 MET A O 1
ATOM 5497 N N . THR A 1 682 ? 21.156 -13.609 -9.82 1 97.25 682 THR A N 1
ATOM 5498 C CA . THR A 1 682 ? 20.125 -13.258 -8.859 1 97.25 682 THR A CA 1
ATOM 5499 C C . THR A 1 682 ? 20.359 -11.867 -8.289 1 97.25 682 THR A C 1
ATOM 5501 O O . THR A 1 682 ? 19.406 -11.102 -8.094 1 97.25 682 THR A O 1
ATOM 5504 N N . PHE A 1 683 ? 21.594 -11.531 -8.055 1 97.88 683 PHE A N 1
ATOM 5505 C CA . PHE A 1 683 ? 21.938 -10.242 -7.477 1 97.88 683 PHE A CA 1
ATOM 5506 C C . PHE A 1 683 ? 21.672 -9.117 -8.469 1 97.88 683 PHE A C 1
ATOM 5508 O O . PHE A 1 683 ? 21.172 -8.047 -8.086 1 97.88 683 PHE A O 1
ATOM 5515 N N . VAL A 1 684 ? 21.984 -9.32 -9.711 1 97.62 684 VAL A N 1
ATOM 5516 C CA . VAL A 1 684 ? 21.734 -8.312 -10.734 1 97.62 684 VAL A CA 1
ATOM 5517 C C . VAL A 1 684 ? 20.219 -8.094 -10.883 1 97.62 684 VAL A C 1
ATOM 5519 O O . VAL A 1 684 ? 19.766 -6.957 -11.023 1 97.62 684 VAL A O 1
ATOM 5522 N N . MET A 1 685 ? 19.516 -9.195 -10.828 1 97.19 685 MET A N 1
ATOM 5523 C CA . MET A 1 685 ? 18.062 -9.078 -10.969 1 97.19 685 MET A CA 1
ATOM 5524 C C . MET A 1 685 ? 17.453 -8.375 -9.758 1 97.19 685 MET A C 1
ATOM 5526 O O . MET A 1 685 ? 16.5 -7.605 -9.898 1 97.19 685 MET A O 1
ATOM 5530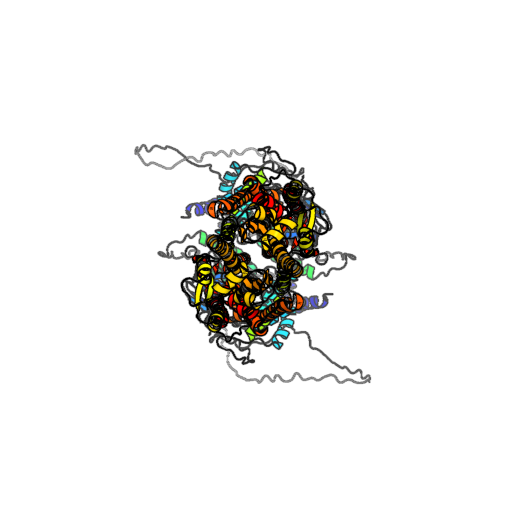 N N . ALA A 1 686 ? 17.953 -8.68 -8.602 1 97.19 686 ALA A N 1
ATOM 5531 C CA . ALA A 1 686 ? 17.5 -7.984 -7.398 1 97.19 686 ALA A CA 1
ATOM 5532 C C . ALA A 1 686 ? 17.797 -6.488 -7.484 1 97.19 686 ALA A C 1
ATOM 5534 O O . ALA A 1 686 ? 16.969 -5.66 -7.113 1 97.19 686 ALA A O 1
ATOM 5535 N N . SER A 1 687 ? 18.953 -6.164 -7.973 1 97.56 687 SER A N 1
ATOM 5536 C CA . SER A 1 687 ? 19.344 -4.766 -8.125 1 97.56 687 SER A CA 1
ATOM 5537 C C . SER A 1 687 ? 18.453 -4.055 -9.141 1 97.56 687 SER A C 1
ATOM 5539 O O . SER A 1 687 ? 18.062 -2.898 -8.938 1 97.56 687 SER A O 1
ATOM 5541 N N . GLN A 1 688 ? 18.219 -4.762 -10.227 1 97.12 688 GLN A N 1
ATOM 5542 C CA . GLN A 1 688 ? 17.328 -4.191 -11.234 1 97.12 688 GLN A CA 1
ATOM 5543 C C . GLN A 1 688 ? 15.938 -3.936 -10.656 1 97.12 688 GLN A C 1
ATOM 5545 O O . GLN A 1 688 ? 15.32 -2.904 -10.938 1 97.12 688 GLN A O 1
ATOM 5550 N N . GLY A 1 689 ? 15.445 -4.895 -9.875 1 96.38 689 GLY A N 1
ATOM 5551 C CA . GLY A 1 689 ? 14.164 -4.699 -9.211 1 96.38 689 GLY A CA 1
ATOM 5552 C C . GLY A 1 689 ? 14.156 -3.504 -8.273 1 96.38 689 GLY A C 1
ATOM 5553 O O . GLY A 1 689 ? 13.188 -2.734 -8.25 1 96.38 689 GLY A O 1
ATOM 5554 N N . LEU A 1 690 ? 15.195 -3.324 -7.547 1 96.62 690 LEU A N 1
ATOM 5555 C CA . LEU A 1 690 ? 15.32 -2.211 -6.609 1 96.62 690 LEU A CA 1
ATOM 5556 C C . LEU A 1 690 ? 15.281 -0.875 -7.344 1 96.62 690 LEU A C 1
ATOM 5558 O O . LEU A 1 690 ? 14.547 0.032 -6.949 1 96.62 690 LEU A O 1
ATOM 5562 N N . ILE A 1 691 ? 16.047 -0.782 -8.383 1 97.25 691 ILE A N 1
ATOM 5563 C CA . ILE A 1 691 ? 16.141 0.471 -9.117 1 97.25 691 ILE A CA 1
ATOM 5564 C C . ILE A 1 691 ? 14.82 0.776 -9.812 1 97.25 691 ILE A C 1
ATOM 5566 O O . ILE A 1 691 ? 14.391 1.932 -9.867 1 97.25 691 ILE A O 1
ATOM 5570 N N . PHE A 1 692 ? 14.227 -0.251 -10.312 1 96.44 692 PHE A N 1
ATOM 5571 C CA . PHE A 1 692 ? 12.922 -0.077 -10.922 1 96.44 692 PHE A CA 1
ATOM 5572 C C . PHE A 1 692 ? 11.898 0.406 -9.898 1 96.44 692 PHE A C 1
ATOM 5574 O O . PHE A 1 692 ? 11.07 1.264 -10.195 1 96.44 692 PHE A O 1
ATOM 5581 N N . GLY A 1 693 ? 11.945 -0.143 -8.711 1 95.62 693 GLY A N 1
ATOM 5582 C CA . GLY A 1 693 ? 11.086 0.319 -7.629 1 95.62 693 GLY A CA 1
ATOM 5583 C C . GLY A 1 693 ? 11.336 1.769 -7.254 1 95.62 693 GLY A C 1
ATOM 5584 O O . GLY A 1 693 ? 10.391 2.523 -7.02 1 95.62 693 GLY A O 1
ATOM 5585 N N . ILE A 1 694 ? 12.555 2.16 -7.215 1 95.5 694 ILE A N 1
ATOM 5586 C CA . ILE A 1 694 ? 12.906 3.539 -6.895 1 95.5 694 ILE A CA 1
ATOM 5587 C C . ILE A 1 694 ? 12.359 4.477 -7.969 1 95.5 694 ILE A C 1
ATOM 5589 O O . ILE A 1 694 ? 11.844 5.555 -7.656 1 95.5 694 ILE A O 1
ATOM 5593 N N . THR A 1 695 ? 12.445 4.055 -9.188 1 94.88 695 THR A N 1
ATOM 5594 C CA . THR A 1 695 ? 11.906 4.852 -10.281 1 94.88 695 THR A CA 1
ATOM 5595 C C . THR A 1 695 ? 10.398 5.031 -10.133 1 94.88 695 THR A C 1
ATOM 5597 O O . THR A 1 695 ? 9.867 6.113 -10.391 1 94.88 695 THR A O 1
ATOM 5600 N N . MET A 1 696 ? 9.758 3.998 -9.695 1 93.38 696 MET A N 1
ATOM 5601 C CA . MET A 1 696 ? 8.32 4.09 -9.453 1 93.38 696 MET A CA 1
ATOM 5602 C C . MET A 1 696 ? 8.016 5.051 -8.312 1 93.38 696 MET A C 1
ATOM 5604 O O . MET A 1 696 ? 7.023 5.777 -8.344 1 93.38 696 MET A O 1
ATOM 5608 N N . SER A 1 697 ? 8.836 5.027 -7.332 1 93.12 697 SER A N 1
ATOM 5609 C CA . SER A 1 697 ? 8.688 5.914 -6.18 1 93.12 697 SER A CA 1
ATOM 5610 C C . SER A 1 697 ? 8.812 7.379 -6.59 1 93.12 697 SER A C 1
ATOM 5612 O O . SER A 1 697 ? 8.258 8.266 -5.934 1 93.12 697 SER A O 1
ATOM 5614 N N . ILE A 1 698 ? 9.508 7.672 -7.668 1 93.75 698 ILE A N 1
ATOM 5615 C CA . ILE A 1 698 ? 9.742 9.023 -8.156 1 93.75 698 ILE A CA 1
ATOM 5616 C C . ILE A 1 698 ? 8.531 9.5 -8.953 1 93.75 698 ILE A C 1
ATOM 5618 O O . ILE A 1 698 ? 8.141 10.672 -8.859 1 93.75 698 ILE A O 1
ATOM 5622 N N . THR A 1 699 ? 7.867 8.641 -9.625 1 90.19 699 THR A N 1
ATOM 5623 C CA . THR A 1 699 ? 6.836 9.023 -10.578 1 90.19 699 THR A CA 1
ATOM 5624 C C . THR A 1 699 ? 5.465 9.055 -9.914 1 90.19 699 THR A C 1
ATOM 5626 O O . THR A 1 699 ? 4.559 9.75 -10.375 1 90.19 699 THR A O 1
ATOM 5629 N N . CYS A 1 700 ? 5.293 8.375 -8.844 1 88.62 700 CYS A N 1
ATOM 5630 C CA . CYS A 1 700 ? 3.984 8.297 -8.203 1 88.62 700 CYS A CA 1
ATOM 5631 C C . CYS A 1 700 ? 3.773 9.461 -7.246 1 88.62 700 CYS A C 1
ATOM 5633 O O . CYS A 1 700 ? 4.738 10.055 -6.762 1 88.62 700 CYS A O 1
ATOM 5635 N N . GLN A 1 701 ? 2.572 9.742 -6.988 1 84.94 701 GLN A N 1
ATOM 5636 C CA . GLN A 1 701 ? 2.238 10.914 -6.184 1 84.94 701 GLN A CA 1
ATOM 5637 C C . GLN A 1 701 ? 1.963 10.531 -4.734 1 84.94 701 GLN A C 1
ATOM 5639 O O . GLN A 1 701 ? 1.988 11.383 -3.844 1 84.94 701 GLN A O 1
ATOM 5644 N N . SER A 1 702 ? 1.702 9.281 -4.488 1 86.31 702 SER A N 1
ATOM 5645 C CA . SER A 1 702 ? 1.43 8.828 -3.129 1 86.31 702 SER A CA 1
ATOM 5646 C C . SER A 1 702 ? 2.078 7.473 -2.855 1 86.31 702 SER A C 1
ATOM 5648 O O . SER A 1 702 ? 2.43 6.75 -3.789 1 86.31 702 SER A O 1
ATOM 5650 N N . GLN A 1 703 ? 2.344 7.227 -1.576 1 87 703 GLN A N 1
ATOM 5651 C CA . GLN A 1 703 ? 2.92 5.941 -1.188 1 87 703 GLN A CA 1
ATOM 5652 C C . GLN A 1 703 ? 2.004 4.789 -1.582 1 87 703 GLN A C 1
ATOM 5654 O O . GLN A 1 703 ? 2.475 3.746 -2.043 1 87 703 GLN A O 1
ATOM 5659 N N . VAL A 1 704 ? 0.71 5.023 -1.467 1 85.94 704 VAL A N 1
ATOM 5660 C CA . VAL A 1 704 ? -0.274 3.998 -1.798 1 85.94 704 VAL A CA 1
ATOM 5661 C C . VAL A 1 704 ? -0.243 3.717 -3.299 1 85.94 704 VAL A C 1
ATOM 5663 O O . VAL A 1 704 ? -0.258 2.557 -3.721 1 85.94 704 VAL A O 1
ATOM 5666 N N . ALA A 1 705 ? -0.141 4.758 -4.039 1 86.94 705 ALA A N 1
ATOM 5667 C CA . ALA A 1 705 ? -0.082 4.609 -5.492 1 86.94 705 ALA A CA 1
ATOM 5668 C C . ALA A 1 705 ? 1.168 3.84 -5.914 1 86.94 705 ALA A C 1
ATOM 5670 O O . ALA A 1 705 ? 1.118 3.014 -6.828 1 86.94 705 ALA A O 1
ATOM 5671 N N . SER A 1 706 ? 2.264 4.105 -5.27 1 90.69 706 SER A N 1
ATOM 5672 C CA . SER A 1 706 ? 3.514 3.428 -5.605 1 90.69 706 SER A CA 1
ATOM 5673 C C . SER A 1 706 ? 3.432 1.938 -5.293 1 90.69 706 SER A C 1
ATOM 5675 O O . SER A 1 706 ? 3.869 1.106 -6.09 1 90.69 706 SER A O 1
ATOM 5677 N N . LEU A 1 707 ? 2.84 1.58 -4.184 1 88.19 707 LEU A N 1
ATOM 5678 C CA . LEU A 1 707 ? 2.695 0.182 -3.791 1 88.19 707 LEU A CA 1
ATOM 5679 C C . LEU A 1 707 ? 1.745 -0.551 -4.734 1 88.19 707 LEU A C 1
ATOM 5681 O O . LEU A 1 707 ? 2.01 -1.689 -5.125 1 88.19 707 LEU A O 1
ATOM 5685 N N . LEU A 1 708 ? 0.653 0.079 -5.102 1 86.62 708 LEU A N 1
ATOM 5686 C CA . LEU A 1 708 ? -0.306 -0.527 -6.02 1 86.62 708 LEU A CA 1
ATOM 5687 C C . LEU A 1 708 ? 0.313 -0.728 -7.398 1 86.62 708 LEU A C 1
ATOM 5689 O O . LEU A 1 708 ? 0.027 -1.719 -8.078 1 86.62 708 LEU A O 1
ATOM 5693 N N . MET A 1 709 ? 1.16 0.221 -7.762 1 89.31 709 MET A N 1
ATOM 5694 C CA . MET A 1 709 ? 1.832 0.085 -9.055 1 89.31 709 MET A CA 1
ATOM 5695 C C . MET A 1 709 ? 2.75 -1.134 -9.062 1 89.31 709 MET A C 1
ATOM 5697 O O . MET A 1 709 ? 2.857 -1.826 -10.078 1 89.31 709 MET A O 1
ATOM 5701 N N . VAL A 1 710 ? 3.432 -1.354 -7.957 1 90.81 710 VAL A N 1
ATOM 5702 C CA . VAL A 1 710 ? 4.285 -2.531 -7.848 1 90.81 710 VAL A CA 1
ATOM 5703 C C . VAL A 1 710 ? 3.451 -3.795 -8.039 1 90.81 710 VAL A C 1
ATOM 5705 O O . VAL A 1 710 ? 3.828 -4.691 -8.797 1 90.81 710 VAL A O 1
ATOM 5708 N N . PHE A 1 711 ? 2.271 -3.826 -7.453 1 83.62 711 PHE A N 1
ATOM 5709 C CA . PHE A 1 711 ? 1.397 -4.992 -7.531 1 83.62 711 PHE A CA 1
ATOM 5710 C C . PHE A 1 711 ? 0.872 -5.176 -8.953 1 83.62 711 PHE A C 1
ATOM 5712 O O . PHE A 1 711 ? 0.816 -6.301 -9.453 1 83.62 711 PHE A O 1
ATOM 5719 N N . ILE A 1 712 ? 0.522 -4.109 -9.578 1 83 712 ILE A N 1
ATOM 5720 C CA . ILE A 1 712 ? -0.064 -4.141 -10.914 1 83 712 ILE A CA 1
ATOM 5721 C C . ILE A 1 712 ? 0.99 -4.578 -11.93 1 83 712 ILE A C 1
ATOM 5723 O O . ILE A 1 712 ? 0.68 -5.289 -12.883 1 83 712 ILE A O 1
ATOM 5727 N N . MET A 1 713 ? 2.221 -4.277 -11.625 1 88.5 713 MET A N 1
ATOM 5728 C CA . MET A 1 713 ? 3.271 -4.586 -12.594 1 88.5 713 MET A CA 1
ATOM 5729 C C . MET A 1 713 ? 3.854 -5.973 -12.336 1 88.5 713 MET A C 1
ATOM 5731 O O . MET A 1 713 ? 4.238 -6.676 -13.273 1 88.5 713 MET A O 1
ATOM 5735 N N . GLU A 1 714 ? 3.906 -6.355 -11.141 1 87.5 714 GLU A N 1
ATOM 5736 C CA . GLU A 1 714 ? 4.59 -7.598 -10.797 1 87.5 714 GLU A CA 1
ATOM 5737 C C . GLU A 1 714 ? 3.785 -8.812 -11.242 1 87.5 714 GLU A C 1
ATOM 5739 O O . GLU A 1 714 ? 4.355 -9.805 -11.719 1 87.5 714 GLU A O 1
ATOM 5744 N N . MET A 1 715 ? 2.523 -8.789 -11.172 1 83.88 715 MET A N 1
ATOM 5745 C CA . MET A 1 715 ? 1.696 -9.961 -11.461 1 83.88 715 MET A CA 1
ATOM 5746 C C . MET A 1 715 ? 1.791 -10.344 -12.93 1 83.88 715 MET A C 1
ATOM 5748 O O . MET A 1 715 ? 2.111 -11.484 -13.258 1 83.88 715 MET A O 1
ATOM 5752 N N . PRO A 1 716 ? 1.575 -9.422 -13.812 1 84.88 716 PRO A N 1
ATOM 5753 C CA . PRO A 1 716 ? 1.754 -9.805 -15.211 1 84.88 716 PRO A CA 1
ATOM 5754 C C . PRO A 1 716 ? 3.186 -10.234 -15.531 1 84.88 716 PRO A C 1
ATOM 5756 O O . PRO A 1 716 ? 3.4 -11.094 -16.391 1 84.88 716 PRO A O 1
ATOM 5759 N N . MET A 1 717 ? 4.137 -9.672 -14.844 1 89.94 717 MET A N 1
ATOM 5760 C CA . MET A 1 717 ? 5.531 -10.039 -15.086 1 89.94 717 MET A CA 1
ATOM 5761 C C . MET A 1 717 ? 5.793 -11.484 -14.68 1 89.94 717 MET A C 1
ATOM 5763 O O . MET A 1 717 ? 6.457 -12.227 -15.406 1 89.94 717 MET A O 1
ATOM 5767 N N . ILE A 1 718 ? 5.219 -11.883 -13.625 1 86.94 718 ILE A N 1
ATOM 5768 C CA . ILE A 1 718 ? 5.438 -13.242 -13.133 1 86.94 718 ILE A CA 1
ATOM 5769 C C . ILE A 1 718 ? 4.703 -14.242 -14.016 1 86.94 718 ILE A C 1
ATOM 5771 O O . ILE A 1 718 ? 5.266 -15.273 -14.398 1 86.94 718 ILE A O 1
ATOM 5775 N N . PHE A 1 719 ? 3.525 -13.898 -14.492 1 83.19 719 PHE A N 1
ATOM 5776 C CA . PHE A 1 719 ? 2.697 -14.836 -15.242 1 83.19 719 PHE A CA 1
ATOM 5777 C C . PHE A 1 719 ? 3.201 -14.984 -16.672 1 83.19 719 PHE A C 1
ATOM 5779 O O . PHE A 1 719 ? 3.057 -16.047 -17.281 1 83.19 719 PHE A O 1
ATOM 5786 N N . THR A 1 720 ? 3.895 -13.961 -17.125 1 86.19 720 THR A N 1
ATOM 5787 C CA . THR A 1 720 ? 4.305 -14.016 -18.516 1 86.19 720 THR A CA 1
ATOM 5788 C C . THR A 1 720 ? 5.781 -14.375 -18.641 1 86.19 720 THR A C 1
ATOM 5790 O O . THR A 1 720 ? 6.309 -14.516 -19.75 1 86.19 720 THR A O 1
ATOM 5793 N N . SER A 1 721 ? 6.5 -14.523 -17.531 1 85.56 721 SER A N 1
ATOM 5794 C CA . SER A 1 721 ? 7.941 -14.734 -17.547 1 85.56 721 SER A CA 1
ATOM 5795 C C . SER A 1 721 ? 8.281 -16.203 -17.844 1 85.56 721 SER A C 1
ATOM 5797 O O . SER A 1 721 ? 9.422 -16.516 -18.188 1 85.56 721 SER A O 1
ATOM 5799 N N . GLY A 1 722 ? 7.359 -17.078 -17.844 1 73.56 722 GLY A N 1
ATOM 5800 C CA . GLY A 1 722 ? 7.637 -18.484 -18.062 1 73.56 722 GLY A CA 1
ATOM 5801 C C . GLY A 1 722 ? 8.133 -19.203 -16.828 1 73.56 722 GLY A C 1
ATOM 5802 O O . GLY A 1 722 ? 8.758 -20.266 -16.922 1 73.56 722 GLY A O 1
ATOM 5803 N N . VAL A 1 723 ? 7.957 -18.5 -15.656 1 69.44 723 VAL A N 1
ATOM 5804 C CA . VAL A 1 723 ? 8.367 -19.094 -14.391 1 69.44 723 VAL A CA 1
ATOM 5805 C C . VAL A 1 723 ? 7.551 -20.359 -14.117 1 69.44 723 VAL A C 1
ATOM 5807 O O . VAL A 1 723 ? 8.117 -21.406 -13.789 1 69.44 723 VAL A O 1
ATOM 5810 N N . LEU A 1 724 ? 6.273 -20.25 -14.344 1 68.38 724 LEU A N 1
ATOM 5811 C CA . LEU A 1 724 ? 5.375 -21.328 -13.93 1 68.38 724 LEU A CA 1
ATOM 5812 C C . LEU A 1 724 ? 5.043 -22.234 -15.094 1 68.38 724 LEU A C 1
ATOM 5814 O O . LEU A 1 724 ? 4.707 -23.406 -14.898 1 68.38 724 LEU A O 1
ATOM 5818 N N . TRP A 1 725 ? 5.238 -21.656 -16.359 1 71.75 725 TRP A N 1
ATOM 5819 C CA . TRP A 1 725 ? 4.895 -22.422 -17.547 1 71.75 725 TRP A CA 1
ATOM 5820 C C . TRP A 1 725 ? 5.891 -22.156 -18.672 1 71.75 725 TRP A C 1
ATOM 5822 O O . TRP A 1 725 ? 6.441 -21.062 -18.781 1 71.75 725 TRP A O 1
ATOM 5832 N N . PRO A 1 726 ? 6.008 -23.156 -19.422 1 73 726 PRO A N 1
ATOM 5833 C CA . PRO A 1 726 ? 6.914 -22.953 -20.547 1 73 726 PRO A CA 1
ATOM 5834 C C . PRO A 1 726 ? 6.359 -21.969 -21.578 1 73 726 PRO A C 1
ATOM 5836 O O . PRO A 1 726 ? 5.152 -21.953 -21.844 1 73 726 PRO A O 1
ATOM 5839 N N . LEU A 1 727 ? 7.172 -21.234 -22.094 1 77.69 727 LEU A N 1
ATOM 5840 C CA . LEU A 1 727 ? 6.785 -20.188 -23.047 1 77.69 727 LEU A CA 1
ATOM 5841 C C . LEU A 1 727 ? 6.242 -20.797 -24.328 1 77.69 727 LEU A C 1
ATOM 5843 O O . LEU A 1 727 ? 5.516 -20.141 -25.078 1 77.69 727 LEU A O 1
ATOM 5847 N N . GLU A 1 728 ? 6.559 -22.047 -24.531 1 75.31 728 GLU A N 1
ATOM 5848 C CA . GLU A 1 728 ? 6.09 -22.734 -25.734 1 75.31 728 GLU A CA 1
ATOM 5849 C C . GLU A 1 728 ? 4.609 -23.078 -25.641 1 75.31 728 GLU A C 1
ATOM 5851 O O . GLU A 1 728 ? 3.969 -23.391 -26.641 1 75.31 728 GLU A O 1
ATOM 5856 N N . SER A 1 729 ? 4.086 -23.016 -24.391 1 75.12 729 SER A N 1
ATOM 5857 C CA . SER A 1 729 ? 2.682 -23.344 -24.172 1 75.12 729 SER A CA 1
ATOM 5858 C C . SER A 1 729 ? 1.799 -22.094 -24.281 1 75.12 729 SER A C 1
ATOM 5860 O O . SER A 1 729 ? 0.571 -22.203 -24.234 1 75.12 729 SER A O 1
ATOM 5862 N N . VAL A 1 730 ? 2.445 -20.984 -24.531 1 79.31 730 VAL A N 1
ATOM 5863 C CA . VAL A 1 730 ? 1.674 -19.75 -24.516 1 79.31 730 VAL A CA 1
ATOM 5864 C C . VAL A 1 730 ? 1.428 -19.281 -25.953 1 79.31 730 VAL A C 1
ATOM 5866 O O . VAL A 1 730 ? 2.225 -19.562 -26.844 1 79.31 730 VAL A O 1
ATOM 5869 N N . PRO A 1 731 ? 0.27 -18.625 -26.156 1 82.06 731 PRO A N 1
ATOM 5870 C CA . PRO A 1 731 ? -0.011 -18.109 -27.5 1 82.06 731 PRO A CA 1
ATOM 5871 C C . PRO A 1 731 ? 1.073 -17.156 -28 1 82.06 731 PRO A C 1
ATOM 5873 O O . PRO A 1 731 ? 1.787 -16.547 -27.203 1 82.06 731 PRO A O 1
ATOM 5876 N N . PRO A 1 732 ? 1.197 -17.047 -29.281 1 83.62 732 PRO A N 1
ATOM 5877 C CA . PRO A 1 732 ? 2.285 -16.281 -29.875 1 83.62 732 PRO A CA 1
ATOM 5878 C C . PRO A 1 732 ? 2.285 -14.812 -29.422 1 83.62 732 PRO A C 1
ATOM 5880 O O . PRO A 1 732 ? 3.35 -14.227 -29.234 1 83.62 732 PRO A O 1
ATOM 5883 N N . LEU A 1 733 ? 1.149 -14.273 -29.219 1 84.25 733 LEU A N 1
ATOM 5884 C CA . LEU A 1 733 ? 1.091 -12.883 -28.781 1 84.25 733 LEU A CA 1
ATOM 5885 C C . LEU A 1 733 ? 1.679 -12.719 -27.391 1 84.25 733 LEU A C 1
ATOM 5887 O O . LEU A 1 733 ? 2.438 -11.781 -27.125 1 84.25 733 LEU A O 1
ATOM 5891 N N . VAL A 1 734 ? 1.348 -13.586 -26.516 1 85.44 734 VAL A N 1
ATOM 5892 C CA . VAL A 1 734 ? 1.845 -13.531 -25.156 1 85.44 734 VAL A CA 1
ATOM 5893 C C . VAL A 1 734 ? 3.334 -13.867 -25.125 1 85.44 734 VAL A C 1
ATOM 5895 O O . VAL A 1 734 ? 4.09 -13.312 -24.328 1 85.44 734 VAL A O 1
ATOM 5898 N N . LYS A 1 735 ? 3.709 -14.711 -26.062 1 86.06 735 LYS A N 1
ATOM 5899 C CA . LYS A 1 735 ? 5.121 -15.078 -26.156 1 86.06 735 LYS A CA 1
ATOM 5900 C C . LYS A 1 735 ? 5.973 -13.875 -26.547 1 86.06 735 LYS A C 1
ATOM 5902 O O . LYS A 1 735 ? 7.062 -13.672 -26.016 1 86.06 735 LYS A O 1
ATOM 5907 N N . THR A 1 736 ? 5.414 -13.078 -27.438 1 87.94 736 THR A N 1
ATOM 5908 C CA . THR A 1 736 ? 6.133 -11.891 -27.875 1 87.94 736 THR A CA 1
ATOM 5909 C C . THR A 1 736 ? 6.23 -10.875 -26.734 1 87.94 736 THR A C 1
ATOM 5911 O O . THR A 1 736 ? 7.277 -10.258 -26.531 1 87.94 736 THR A O 1
ATOM 5914 N N . LEU A 1 737 ? 5.238 -10.797 -26.016 1 87.06 737 LEU A N 1
ATOM 5915 C CA . LEU A 1 737 ? 5.234 -9.875 -24.875 1 87.06 737 LEU A CA 1
ATOM 5916 C C . LEU A 1 737 ? 6.172 -10.359 -23.781 1 87.06 737 LEU A C 1
ATOM 5918 O O . LEU A 1 737 ? 6.801 -9.547 -23.094 1 87.06 737 LEU A O 1
ATOM 5922 N N . ALA A 1 738 ? 6.262 -11.609 -23.688 1 88.06 738 ALA A N 1
ATOM 5923 C CA . ALA A 1 738 ? 7.117 -12.211 -22.672 1 88.06 738 ALA A CA 1
ATOM 5924 C C . ALA A 1 738 ? 8.586 -11.914 -22.953 1 88.06 738 ALA A C 1
ATOM 5926 O O . ALA A 1 738 ? 9.391 -11.82 -22.016 1 88.06 738 ALA A O 1
ATOM 5927 N N . MET A 1 739 ? 8.867 -11.703 -24.219 1 88.06 739 MET A N 1
ATOM 5928 C CA . MET A 1 739 ? 10.258 -11.461 -24.578 1 88.06 739 MET A CA 1
ATOM 5929 C C . MET A 1 739 ? 10.688 -10.055 -24.156 1 88.06 739 MET A C 1
ATOM 5931 O O . MET A 1 739 ? 11.883 -9.797 -23.969 1 88.06 739 MET A O 1
ATOM 5935 N N . PHE A 1 740 ? 9.711 -9.273 -23.906 1 89.75 740 PHE A N 1
ATOM 5936 C CA . PHE A 1 740 ? 10.023 -7.922 -23.453 1 89.75 740 PHE A CA 1
ATOM 5937 C C . PHE A 1 740 ? 9.945 -7.824 -21.938 1 89.75 740 PHE A C 1
ATOM 5939 O O . PHE A 1 740 ? 10.227 -6.77 -21.359 1 89.75 740 PHE A O 1
ATOM 5946 N N . ASN A 1 741 ? 9.648 -8.867 -21.375 1 92.62 741 ASN A N 1
ATOM 5947 C CA . ASN A 1 741 ? 9.625 -8.953 -19.922 1 92.62 741 ASN A CA 1
ATOM 5948 C C . ASN A 1 741 ? 11.031 -9.094 -19.344 1 92.62 741 ASN A C 1
ATOM 5950 O O . ASN A 1 741 ? 11.781 -9.984 -19.734 1 92.62 741 ASN A O 1
ATOM 5954 N N . PRO A 1 742 ? 11.406 -8.219 -18.469 1 92.75 742 PRO A N 1
ATOM 5955 C CA . PRO A 1 742 ? 12.766 -8.25 -17.922 1 92.75 742 PRO A CA 1
ATOM 5956 C C . PRO A 1 742 ? 13.07 -9.547 -17.172 1 92.75 742 PRO A C 1
ATOM 5958 O O . PRO A 1 742 ? 14.242 -9.883 -16.984 1 92.75 742 PRO A O 1
ATOM 5961 N N . LEU A 1 743 ? 12.125 -10.328 -16.812 1 94.75 743 LEU A N 1
ATOM 5962 C CA . LEU A 1 743 ? 12.336 -11.531 -16.031 1 94.75 743 LEU A CA 1
ATOM 5963 C C . LEU A 1 743 ? 12.555 -12.75 -16.922 1 94.75 743 LEU A C 1
ATOM 5965 O O . LEU A 1 743 ? 13.164 -13.734 -16.5 1 94.75 743 LEU A O 1
ATOM 5969 N N . THR A 1 744 ? 12.141 -12.711 -18.141 1 93.44 744 THR A N 1
ATOM 5970 C CA . THR A 1 744 ? 12.031 -13.898 -19 1 93.44 744 THR A CA 1
ATOM 5971 C C . THR A 1 744 ? 13.414 -14.453 -19.328 1 93.44 744 THR A C 1
ATOM 5973 O O . THR A 1 744 ? 13.703 -15.609 -19.031 1 93.44 744 THR A O 1
ATOM 5976 N N . LEU A 1 745 ? 14.289 -13.648 -19.859 1 94.19 745 LEU A N 1
ATOM 5977 C CA . LEU A 1 745 ? 15.586 -14.133 -20.344 1 94.19 745 LEU A CA 1
ATOM 5978 C C . LEU A 1 745 ? 16.5 -14.492 -19.172 1 94.19 745 LEU A C 1
ATOM 5980 O O . LEU A 1 745 ? 17.188 -15.508 -19.203 1 94.19 745 LEU A O 1
ATOM 5984 N N . PRO A 1 746 ? 16.516 -13.695 -18.109 1 95.44 746 PRO A N 1
ATOM 5985 C CA . PRO A 1 746 ? 17.328 -14.094 -16.969 1 95.44 746 PRO A CA 1
ATOM 5986 C C . PRO A 1 746 ? 16.859 -15.406 -16.328 1 95.44 746 PRO A C 1
ATOM 5988 O O . PRO A 1 746 ? 17.688 -16.219 -15.906 1 95.44 746 PRO A O 1
ATOM 5991 N N . ILE A 1 747 ? 15.594 -15.641 -16.281 1 93.38 747 ILE A N 1
ATOM 5992 C CA . ILE A 1 747 ? 15.07 -16.875 -15.734 1 93.38 747 ILE A CA 1
ATOM 5993 C C . ILE A 1 747 ? 15.484 -18.062 -16.609 1 93.38 747 ILE A C 1
ATOM 5995 O O . ILE A 1 747 ? 15.906 -19.094 -16.109 1 93.38 747 ILE A O 1
ATOM 5999 N N . ARG A 1 748 ? 15.383 -17.875 -17.906 1 90.31 748 ARG A N 1
ATOM 6000 C CA . ARG A 1 748 ? 15.812 -18.906 -18.828 1 90.31 748 ARG A CA 1
ATOM 6001 C C . ARG A 1 748 ? 17.281 -19.234 -18.656 1 90.31 748 ARG A C 1
ATOM 6003 O O . ARG A 1 748 ? 17.672 -20.406 -18.656 1 90.31 748 ARG A O 1
ATOM 6010 N N . SER A 1 749 ? 18.078 -18.219 -18.516 1 93.81 749 SER A N 1
ATOM 6011 C CA . SER A 1 749 ? 19.516 -18.406 -18.328 1 93.81 749 SER A CA 1
ATOM 6012 C C . SER A 1 749 ? 19.812 -19.109 -17.016 1 93.81 749 SER A C 1
ATOM 6014 O O . SER A 1 749 ? 20.719 -19.953 -16.953 1 93.81 749 SER A O 1
ATOM 6016 N N . LEU A 1 750 ? 19.094 -18.734 -16.031 1 93.44 750 LEU A N 1
ATOM 6017 C CA . LEU A 1 750 ? 19.297 -19.391 -14.75 1 93.44 750 LEU A CA 1
ATOM 6018 C C . LEU A 1 750 ? 18.906 -20.859 -14.82 1 93.44 750 LEU A C 1
ATOM 6020 O O . LEU A 1 750 ? 19.516 -21.703 -14.164 1 93.44 750 LEU A O 1
ATOM 6024 N N . HIS A 1 751 ? 17.922 -21.156 -15.594 1 89.38 751 HIS A N 1
ATOM 6025 C CA . HIS A 1 751 ? 17.547 -22.531 -15.859 1 89.38 751 HIS A CA 1
ATOM 6026 C C . HIS A 1 751 ? 18.719 -23.312 -16.469 1 89.38 751 HIS A C 1
ATOM 6028 O O . HIS A 1 751 ? 18.984 -24.453 -16.047 1 89.38 751 HIS A O 1
ATOM 6034 N N . TYR A 1 752 ? 19.328 -22.672 -17.375 1 90.62 752 TYR A N 1
ATOM 6035 C CA . TYR A 1 752 ? 20.438 -23.328 -18.047 1 90.62 752 TYR A CA 1
ATOM 6036 C C . TYR A 1 752 ? 21.609 -23.531 -17.094 1 90.62 752 TYR A C 1
ATOM 6038 O O . TYR A 1 752 ? 22.281 -24.578 -17.125 1 90.62 752 TYR A O 1
ATOM 6046 N N . ILE A 1 753 ? 21.828 -22.609 -16.234 1 93.19 753 ILE A N 1
ATOM 6047 C CA . ILE A 1 753 ? 22.922 -22.719 -15.289 1 93.19 753 ILE A CA 1
ATOM 6048 C C . ILE A 1 753 ? 22.641 -23.828 -14.281 1 93.19 753 ILE A C 1
ATOM 6050 O O . ILE A 1 753 ? 23.484 -24.703 -14.039 1 93.19 753 ILE A O 1
ATOM 6054 N N . MET A 1 754 ? 21.469 -23.875 -13.797 1 90.5 754 MET A N 1
ATOM 6055 C CA . MET A 1 754 ? 21.141 -24.766 -12.688 1 90.5 754 MET A CA 1
ATOM 6056 C C . MET A 1 754 ? 20.859 -26.172 -13.188 1 90.5 754 MET A C 1
ATOM 6058 O O . MET A 1 754 ? 21.219 -27.156 -12.531 1 90.5 754 MET A O 1
ATOM 6062 N N . LEU A 1 755 ? 20.234 -26.266 -14.352 1 86.12 755 LEU A N 1
ATOM 6063 C CA . LEU A 1 755 ? 19.75 -27.562 -14.766 1 86.12 755 LEU A CA 1
ATOM 6064 C C . LEU A 1 755 ? 20.641 -28.172 -15.844 1 86.12 755 LEU A C 1
ATOM 6066 O O . LEU A 1 755 ? 20.641 -29.391 -16.047 1 86.12 755 LEU A O 1
ATOM 6070 N N . ARG A 1 756 ? 21.391 -27.375 -16.547 1 86.69 756 ARG A N 1
ATOM 6071 C CA . ARG A 1 756 ? 22.281 -27.906 -17.578 1 86.69 756 ARG A CA 1
ATOM 6072 C C . ARG A 1 756 ? 23.734 -27.781 -17.156 1 86.69 756 ARG A C 1
ATOM 6074 O O . ARG A 1 756 ? 24.625 -28.375 -17.766 1 86.69 756 ARG A O 1
ATOM 6081 N N . GLY A 1 757 ? 23.984 -26.969 -16.125 1 89.75 757 GLY A N 1
ATOM 6082 C CA . GLY A 1 757 ? 25.359 -26.766 -15.664 1 89.75 757 GLY A CA 1
ATOM 6083 C C . GLY A 1 757 ? 26.172 -25.891 -16.594 1 89.75 757 GLY A C 1
ATOM 6084 O O . GLY A 1 757 ? 27.406 -25.969 -16.625 1 89.75 757 GLY A O 1
ATOM 6085 N N . TRP A 1 758 ? 25.422 -25.109 -17.406 1 91.69 758 TRP A N 1
ATOM 6086 C CA . TRP A 1 758 ? 26.094 -24.219 -18.344 1 91.69 758 TRP A CA 1
ATOM 6087 C C . TRP A 1 758 ? 26.656 -23 -17.625 1 91.69 758 TRP A C 1
ATOM 6089 O O . TRP A 1 758 ? 26.234 -22.672 -16.516 1 91.69 758 TRP A O 1
ATOM 6099 N N . THR A 1 759 ? 27.688 -22.406 -18.203 1 93.12 759 THR A N 1
ATOM 6100 C CA . THR A 1 759 ? 28.328 -21.25 -17.609 1 93.12 759 THR A CA 1
ATOM 6101 C C . THR A 1 759 ? 27.953 -19.969 -18.344 1 93.12 759 THR A C 1
ATOM 6103 O O . THR A 1 759 ? 27.312 -20.016 -19.406 1 93.12 759 THR A O 1
ATOM 6106 N N . LEU A 1 760 ? 28.328 -18.891 -17.844 1 93 760 LEU A N 1
ATOM 6107 C CA . LEU A 1 760 ? 28 -17.578 -18.375 1 93 760 LEU A CA 1
ATOM 6108 C C . LEU A 1 760 ? 28.797 -17.297 -19.641 1 93 760 LEU A C 1
ATOM 6110 O O . LEU A 1 760 ? 28.453 -16.391 -20.406 1 93 760 LEU A O 1
ATOM 6114 N N . MET A 1 761 ? 29.75 -18.094 -19.906 1 91.06 761 MET A N 1
ATOM 6115 C CA . MET A 1 761 ? 30.594 -17.891 -21.094 1 91.06 761 MET A CA 1
ATOM 6116 C C . MET A 1 761 ? 29.875 -18.328 -22.359 1 91.06 761 MET A C 1
ATOM 6118 O O . MET A 1 761 ? 30.203 -17.906 -23.453 1 91.06 761 MET A O 1
ATOM 6122 N N . ARG A 1 762 ? 28.844 -19.172 -22.172 1 92.62 762 ARG A N 1
ATOM 6123 C CA . ARG A 1 762 ? 28.031 -19.594 -23.312 1 92.62 762 ARG A CA 1
ATOM 6124 C C . ARG A 1 762 ? 27.078 -18.469 -23.734 1 92.62 762 ARG A C 1
ATOM 6126 O O . ARG A 1 762 ? 26.453 -17.844 -22.875 1 92.62 762 ARG A O 1
ATOM 6133 N N . PRO A 1 763 ? 26.953 -18.219 -24.938 1 92.56 763 PRO A N 1
ATOM 6134 C CA . PRO A 1 763 ? 26.125 -17.109 -25.406 1 92.56 763 PRO A CA 1
ATOM 6135 C C . PRO A 1 763 ? 24.656 -17.266 -25.031 1 92.56 763 PRO A C 1
ATOM 6137 O O . PRO A 1 763 ? 23.969 -16.266 -24.75 1 92.56 763 PRO A O 1
ATOM 6140 N N . ASP A 1 764 ? 24.156 -18.422 -24.953 1 89.75 764 ASP A N 1
ATOM 6141 C CA . ASP A 1 764 ? 22.75 -18.641 -24.609 1 89.75 764 ASP A CA 1
ATOM 6142 C C . ASP A 1 764 ? 22.469 -18.234 -23.172 1 89.75 764 ASP A C 1
ATOM 6144 O O . ASP A 1 764 ? 21.344 -17.859 -22.828 1 89.75 764 ASP A O 1
ATOM 6148 N N . VAL A 1 765 ? 23.469 -18.375 -22.375 1 93.88 765 VAL A N 1
ATOM 6149 C CA . VAL A 1 765 ? 23.328 -17.984 -20.969 1 93.88 765 VAL A CA 1
ATOM 6150 C C . VAL A 1 765 ? 23.672 -16.516 -20.812 1 93.88 765 VAL A C 1
ATOM 6152 O O . VAL A 1 765 ? 23.016 -15.797 -20.031 1 93.88 765 VAL A O 1
ATOM 6155 N N . ALA A 1 766 ? 24.609 -16.016 -21.578 1 95.44 766 ALA A N 1
ATOM 6156 C CA . ALA A 1 766 ? 25.062 -14.633 -21.469 1 95.44 766 ALA A CA 1
ATOM 6157 C C . ALA A 1 766 ? 23.953 -13.656 -21.844 1 95.44 766 ALA A C 1
ATOM 6159 O O . ALA A 1 766 ? 23.922 -12.531 -21.344 1 95.44 766 ALA A O 1
ATOM 6160 N N . VAL A 1 767 ? 23.078 -14.102 -22.703 1 94.81 767 VAL A N 1
ATOM 6161 C CA . VAL A 1 767 ? 21.984 -13.234 -23.141 1 94.81 767 VAL A CA 1
ATOM 6162 C C . VAL A 1 767 ? 21.125 -12.844 -21.953 1 94.81 767 VAL A C 1
ATOM 6164 O O . VAL A 1 767 ? 20.625 -11.719 -21.891 1 94.81 767 VAL A O 1
ATOM 6167 N N . GLY A 1 768 ? 20.922 -13.766 -21.031 1 95.44 768 GLY A N 1
ATOM 6168 C CA . GLY A 1 768 ? 20.156 -13.445 -19.844 1 95.44 768 GLY A CA 1
ATOM 6169 C C . GLY A 1 768 ? 20.797 -12.367 -18.984 1 95.44 768 GLY A C 1
ATOM 6170 O O . GLY A 1 768 ? 20.109 -11.461 -18.516 1 95.44 768 GLY A O 1
ATOM 6171 N N . LEU A 1 769 ? 22.094 -12.43 -18.797 1 96.12 769 LEU A N 1
ATOM 6172 C CA . LEU A 1 769 ? 22.812 -11.43 -18.016 1 96.12 769 LEU A CA 1
ATOM 6173 C C . LEU A 1 769 ? 22.828 -10.086 -18.719 1 96.12 769 LEU A C 1
ATOM 6175 O O . LEU A 1 769 ? 22.672 -9.039 -18.094 1 96.12 769 LEU A O 1
ATOM 6179 N N . ILE A 1 770 ? 22.984 -10.172 -20.031 1 96.5 770 ILE A N 1
ATOM 6180 C CA . ILE A 1 770 ? 23 -8.945 -20.828 1 96.5 770 ILE A CA 1
ATOM 6181 C C . ILE A 1 770 ? 21.641 -8.258 -20.734 1 96.5 770 ILE A C 1
ATOM 6183 O O . ILE A 1 770 ? 21.562 -7.035 -20.594 1 96.5 770 ILE A O 1
ATOM 6187 N N . SER A 1 771 ? 20.656 -9.047 -20.844 1 96.31 771 SER A N 1
ATOM 6188 C CA . SER A 1 771 ? 19.328 -8.492 -20.719 1 96.31 771 SER A CA 1
ATOM 6189 C C . SER A 1 771 ? 19.094 -7.879 -19.344 1 96.31 771 SER A C 1
ATOM 6191 O O . SER A 1 771 ? 18.562 -6.773 -19.234 1 96.31 771 SER A O 1
ATOM 6193 N N . ALA A 1 772 ? 19.5 -8.57 -18.312 1 96.5 772 ALA A N 1
ATOM 6194 C CA . ALA A 1 772 ? 19.344 -8.078 -16.953 1 96.5 772 ALA A CA 1
ATOM 6195 C C . ALA A 1 772 ? 20.078 -6.762 -16.75 1 96.5 772 ALA A C 1
ATOM 6197 O O . ALA A 1 772 ? 19.531 -5.812 -16.188 1 96.5 772 ALA A O 1
ATOM 6198 N N . VAL A 1 773 ? 21.281 -6.668 -17.234 1 97.06 773 VAL A N 1
ATOM 6199 C CA . VAL A 1 773 ? 22.094 -5.477 -17.078 1 97.06 773 VAL A CA 1
ATOM 6200 C C . VAL A 1 773 ? 21.531 -4.336 -17.922 1 97.06 773 VAL A C 1
ATOM 6202 O O . VAL A 1 773 ? 21.531 -3.18 -17.5 1 97.06 773 VAL A O 1
ATOM 6205 N N . SER A 1 774 ? 21.016 -4.711 -19.078 1 97.12 774 SER A N 1
ATOM 6206 C CA . SER A 1 774 ? 20.422 -3.691 -19.938 1 97.12 774 SER A CA 1
ATOM 6207 C C . SER A 1 774 ? 19.203 -3.062 -19.266 1 97.12 774 SER A C 1
ATOM 6209 O O . SER A 1 774 ? 19.047 -1.839 -19.25 1 97.12 774 SER A O 1
ATOM 6211 N N . TYR A 1 775 ? 18.391 -3.9 -18.703 1 96.62 775 TYR A N 1
ATOM 6212 C CA . TYR A 1 775 ? 17.219 -3.373 -18.016 1 96.62 775 TYR A CA 1
ATOM 6213 C C . TYR A 1 775 ? 17.609 -2.6 -16.766 1 96.62 775 TYR A C 1
ATOM 6215 O O . TYR A 1 775 ? 16.906 -1.66 -16.359 1 96.62 775 TYR A O 1
ATOM 6223 N N . LEU A 1 776 ? 18.672 -3.012 -16.109 1 97.06 776 LEU A N 1
ATOM 6224 C CA . LEU A 1 776 ? 19.203 -2.277 -14.961 1 97.06 776 LEU A CA 1
ATOM 6225 C C . LEU A 1 776 ? 19.594 -0.859 -15.367 1 97.06 776 LEU A C 1
ATOM 6227 O O . LEU A 1 776 ? 19.219 0.107 -14.695 1 97.06 776 LEU A O 1
ATOM 6231 N N . PHE A 1 777 ? 20.203 -0.717 -16.531 1 96.5 777 PHE A N 1
ATOM 6232 C CA . PHE A 1 777 ? 20.641 0.59 -17 1 96.5 777 PHE A CA 1
ATOM 6233 C C . PHE A 1 777 ? 19.469 1.424 -17.469 1 96.5 777 PHE A C 1
ATOM 6235 O O . PHE A 1 777 ? 19.422 2.637 -17.25 1 96.5 777 PHE A O 1
ATOM 6242 N N . VAL A 1 778 ? 18.547 0.757 -18.094 1 96.19 778 VAL A N 1
ATOM 6243 C CA . VAL A 1 778 ? 17.359 1.47 -18.531 1 96.19 778 VAL A CA 1
ATOM 6244 C C . VAL A 1 778 ? 16.609 2.035 -17.328 1 96.19 778 VAL A C 1
ATOM 6246 O O . VAL A 1 778 ? 16.156 3.182 -17.344 1 96.19 778 VAL A O 1
ATOM 6249 N N . SER A 1 779 ? 16.484 1.227 -16.297 1 95.75 779 SER A N 1
ATOM 6250 C CA . SER A 1 779 ? 15.812 1.681 -15.086 1 95.75 779 SER A CA 1
ATOM 6251 C C . SER A 1 779 ? 16.594 2.805 -14.414 1 95.75 779 SER A C 1
ATOM 6253 O O . SER A 1 779 ? 16 3.75 -13.891 1 95.75 779 SER A O 1
ATOM 6255 N N . LEU A 1 780 ? 17.906 2.725 -14.438 1 95.62 780 LEU A N 1
ATOM 6256 C CA . LEU A 1 780 ? 18.75 3.746 -13.828 1 95.62 780 LEU A CA 1
ATOM 6257 C C . LEU A 1 780 ? 18.625 5.07 -14.57 1 95.62 780 LEU A C 1
ATOM 6259 O O . LEU A 1 780 ? 18.422 6.117 -13.953 1 95.62 780 LEU A O 1
ATOM 6263 N N . ILE A 1 781 ? 18.641 4.984 -15.875 1 96 781 ILE A N 1
ATOM 6264 C CA . ILE A 1 781 ? 18.562 6.188 -16.703 1 96 781 ILE A CA 1
ATOM 6265 C C . ILE A 1 781 ? 17.172 6.801 -16.578 1 96 781 ILE A C 1
ATOM 6267 O O . ILE A 1 781 ? 17.031 8.016 -16.438 1 96 781 ILE A O 1
ATOM 6271 N N . SER A 1 782 ? 16.203 5.941 -16.594 1 95.12 782 SER A N 1
ATOM 6272 C CA . SER A 1 782 ? 14.852 6.434 -16.422 1 95.12 782 SER A CA 1
ATOM 6273 C C . SER A 1 782 ? 14.664 7.082 -15.062 1 95.12 782 SER A C 1
ATOM 6275 O O . SER A 1 782 ? 13.977 8.094 -14.938 1 95.12 782 SER A O 1
ATOM 6277 N N . GLY A 1 783 ? 15.258 6.48 -14.047 1 94.19 783 GLY A N 1
ATOM 6278 C CA . GLY A 1 783 ? 15.188 7.055 -12.719 1 94.19 783 GLY A CA 1
ATOM 6279 C C . GLY A 1 783 ? 15.797 8.445 -12.633 1 94.19 783 GLY A C 1
ATOM 6280 O O . GLY A 1 783 ? 15.195 9.359 -12.078 1 94.19 783 GLY A O 1
ATOM 6281 N N . PHE A 1 784 ? 16.891 8.641 -13.297 1 93.38 784 PHE A N 1
ATOM 6282 C CA . PHE A 1 784 ? 17.578 9.93 -13.297 1 93.38 784 PHE A CA 1
ATOM 6283 C C . PHE A 1 784 ? 16.781 10.961 -14.086 1 93.38 784 PHE A C 1
ATOM 6285 O O . PHE A 1 784 ? 16.609 12.102 -13.641 1 93.38 784 PHE A O 1
ATOM 6292 N N . VAL A 1 785 ? 16.25 10.555 -15.188 1 94.25 785 VAL A N 1
ATOM 6293 C CA . VAL A 1 785 ? 15.531 11.469 -16.062 1 94.25 785 VAL A CA 1
ATOM 6294 C C . VAL A 1 785 ? 14.219 11.898 -15.391 1 94.25 785 VAL A C 1
ATOM 6296 O O . VAL A 1 785 ? 13.906 13.086 -15.328 1 94.25 785 VAL A O 1
ATOM 6299 N N . TRP A 1 786 ? 13.523 10.938 -14.859 1 93 786 TRP A N 1
ATOM 6300 C CA . TRP A 1 786 ? 12.242 11.242 -14.234 1 93 786 TRP A CA 1
ATOM 6301 C C . TRP A 1 786 ? 12.445 12.07 -12.969 1 93 786 TRP A C 1
ATOM 6303 O O . TRP A 1 786 ? 11.617 12.938 -12.648 1 93 786 TRP A O 1
ATOM 6313 N N . PHE A 1 787 ? 13.492 11.789 -12.25 1 92.44 787 PHE A N 1
ATOM 6314 C CA . PHE A 1 787 ? 13.758 12.539 -11.031 1 92.44 787 PHE A CA 1
ATOM 6315 C C . PHE A 1 787 ? 14.062 14 -11.344 1 92.44 787 PHE A C 1
ATOM 6317 O O . PHE A 1 787 ? 13.641 14.898 -10.617 1 92.44 787 PHE A O 1
ATOM 6324 N N . GLU A 1 788 ? 14.727 14.227 -12.406 1 89.69 788 GLU A N 1
ATOM 6325 C CA . GLU A 1 788 ? 15.047 15.594 -12.812 1 89.69 788 GLU A CA 1
ATOM 6326 C C . GLU A 1 788 ? 13.812 16.312 -13.336 1 89.69 788 GLU A C 1
ATOM 6328 O O . GLU A 1 788 ? 13.656 17.516 -13.133 1 89.69 788 GLU A O 1
ATOM 6333 N N . LEU A 1 789 ? 12.984 15.594 -13.938 1 85.75 789 LEU A N 1
ATOM 6334 C CA . LEU A 1 789 ? 11.781 16.203 -14.508 1 85.75 789 LEU A CA 1
ATOM 6335 C C . LEU A 1 789 ? 10.773 16.531 -13.414 1 85.75 789 LEU A C 1
ATOM 6337 O O . LEU A 1 789 ? 10.062 17.531 -13.508 1 85.75 789 LEU A O 1
ATOM 6341 N N . PHE A 1 790 ? 10.695 15.695 -12.422 1 80.31 790 PHE A N 1
ATOM 6342 C CA . PHE A 1 790 ? 9.664 15.867 -11.406 1 80.31 790 PHE A CA 1
ATOM 6343 C C . PHE A 1 790 ? 10.242 16.5 -10.148 1 80.31 790 PHE A C 1
ATOM 6345 O O . PHE A 1 790 ? 9.617 16.484 -9.086 1 80.31 790 PHE A O 1
ATOM 6352 N N . LYS A 1 791 ? 11.336 17.109 -10.258 1 78.56 791 LYS A N 1
ATOM 6353 C CA . LYS A 1 791 ? 11.969 17.781 -9.125 1 78.56 791 LYS A CA 1
ATOM 6354 C C . LYS A 1 791 ? 11.164 19 -8.688 1 78.56 791 LYS A C 1
ATOM 6356 O O . LYS A 1 791 ? 10.641 19.734 -9.531 1 78.56 791 LYS A O 1
ATOM 6361 N N . MET B 1 1 ? -18.688 37.125 -13.656 1 20.83 1 MET B N 1
ATOM 6362 C CA . MET B 1 1 ? -18.859 38.562 -13.578 1 20.83 1 MET B CA 1
ATOM 6363 C C . MET B 1 1 ? -19.547 38.969 -12.266 1 20.83 1 MET B C 1
ATOM 6365 O O . MET B 1 1 ? -20.734 38.719 -12.078 1 20.83 1 MET B O 1
ATOM 6369 N N . PHE B 1 2 ? -18.75 38.812 -11.172 1 24.42 2 PHE B N 1
ATOM 6370 C CA . PHE B 1 2 ? -19.078 38.969 -9.758 1 24.42 2 PHE B CA 1
ATOM 6371 C C . PHE B 1 2 ? -19.609 40.375 -9.469 1 24.42 2 PHE B C 1
ATOM 6373 O O . PHE B 1 2 ? -18.969 41.344 -9.805 1 24.42 2 PHE B O 1
ATOM 6380 N N . SER B 1 3 ? -20.906 40.531 -9.555 1 26.09 3 SER B N 1
ATOM 6381 C CA . SER B 1 3 ? -21.625 41.781 -9.531 1 26.09 3 SER B CA 1
ATOM 6382 C C . SER B 1 3 ? -21.234 42.625 -8.312 1 26.09 3 SER B C 1
ATOM 6384 O O . SER B 1 3 ? -21.375 42.156 -7.176 1 26.09 3 SER B O 1
ATOM 6386 N N . THR B 1 4 ? -20.25 43.531 -8.453 1 27.58 4 THR B N 1
ATOM 6387 C CA . THR B 1 4 ? -19.688 44.656 -7.695 1 27.58 4 THR B CA 1
ATOM 6388 C C . THR B 1 4 ? -20.781 45.438 -6.98 1 27.58 4 THR B C 1
ATOM 6390 O O . THR B 1 4 ? -20.516 46.188 -6.051 1 27.58 4 THR B O 1
ATOM 6393 N N . LYS B 1 5 ? -21.938 45.344 -7.586 1 30.2 5 LYS B N 1
ATOM 6394 C CA . LYS B 1 5 ? -22.953 46.312 -7.168 1 30.2 5 LYS B CA 1
ATOM 6395 C C . LYS B 1 5 ? -23.453 46.031 -5.766 1 30.2 5 LYS B C 1
ATOM 6397 O O . LYS B 1 5 ? -23.719 46.938 -4.98 1 30.2 5 LYS B O 1
ATOM 6402 N N . TYR B 1 6 ? -23.609 44.688 -5.602 1 28.89 6 TYR B N 1
ATOM 6403 C CA . TYR B 1 6 ? -24.266 44.344 -4.352 1 28.89 6 TYR B CA 1
ATOM 6404 C C . TYR B 1 6 ? -23.328 44.531 -3.162 1 28.89 6 TYR B C 1
ATOM 6406 O O . TYR B 1 6 ? -23.781 44.719 -2.029 1 28.89 6 TYR B O 1
ATOM 6414 N N . TYR B 1 7 ? -22.031 44.562 -3.486 1 28.25 7 TYR B N 1
ATOM 6415 C CA . TYR B 1 7 ? -21.062 44.719 -2.406 1 28.25 7 TYR B CA 1
ATOM 6416 C C . TYR B 1 7 ? -21.062 46.125 -1.834 1 28.25 7 TYR B C 1
ATOM 6418 O O . TYR B 1 7 ? -21 46.312 -0.616 1 28.25 7 TYR B O 1
ATOM 6426 N N . ASN B 1 8 ? -21.266 47.156 -2.711 1 29.2 8 ASN B N 1
ATOM 6427 C CA . ASN B 1 8 ? -21.172 48.531 -2.275 1 29.2 8 ASN B CA 1
ATOM 6428 C C . ASN B 1 8 ? -22.344 48.938 -1.382 1 29.2 8 ASN B C 1
ATOM 6430 O O . ASN B 1 8 ? -22.203 49.75 -0.469 1 29.2 8 ASN B O 1
ATOM 6434 N N . ARG B 1 9 ? -23.469 48.344 -1.641 1 32.25 9 ARG B N 1
ATOM 6435 C CA . ARG B 1 9 ? -24.656 48.781 -0.924 1 32.25 9 ARG B CA 1
ATOM 6436 C C . ARG B 1 9 ? -24.641 48.312 0.526 1 32.25 9 ARG B C 1
ATOM 6438 O O . ARG B 1 9 ? -25.109 49 1.42 1 32.25 9 ARG B O 1
ATOM 6445 N N . TYR B 1 10 ? -24.062 47.094 0.688 1 30.02 10 TYR B N 1
ATOM 6446 C CA . TYR B 1 10 ? -24.016 46.531 2.035 1 30.02 10 TYR B CA 1
ATOM 6447 C C . TYR B 1 10 ? -23.109 47.344 2.938 1 30.02 10 TYR B C 1
ATOM 6449 O O . TYR B 1 10 ? -23.422 47.594 4.102 1 30.02 10 TYR B O 1
ATOM 6457 N N . LEU B 1 11 ? -21.953 47.844 2.416 1 29.86 11 LEU B N 1
ATOM 6458 C CA . LEU B 1 11 ? -21.078 48.688 3.242 1 29.86 11 LEU B CA 1
ATOM 6459 C C . LEU B 1 11 ? -21.766 50 3.596 1 29.86 11 LEU B C 1
ATOM 6461 O O . LEU B 1 11 ? -21.625 50.5 4.715 1 29.86 11 LEU B O 1
ATOM 6465 N N . ASP B 1 12 ? -22.5 50.5 2.689 1 31.41 12 ASP B N 1
ATOM 6466 C CA . ASP B 1 12 ? -23.078 51.812 2.916 1 31.41 12 ASP B CA 1
ATOM 6467 C C . ASP B 1 12 ? -24.172 51.75 3.982 1 31.41 12 ASP B C 1
ATOM 6469 O O . ASP B 1 12 ? -24.312 52.688 4.77 1 31.41 12 ASP B O 1
ATOM 6473 N N . ASP B 1 13 ? -25.047 50.719 3.846 1 32.03 13 ASP B N 1
ATOM 6474 C CA . ASP B 1 13 ? -26.25 50.75 4.688 1 32.03 13 ASP B CA 1
ATOM 6475 C C . ASP B 1 13 ? -25.906 50.469 6.145 1 32.03 13 ASP B C 1
ATOM 6477 O O . ASP B 1 13 ? -26.562 50.969 7.059 1 32.03 13 ASP B O 1
ATOM 6481 N N . HIS B 1 14 ? -25.062 49.406 6.328 1 32.72 14 HIS B N 1
ATOM 6482 C CA . HIS B 1 14 ? -24.922 49 7.719 1 32.72 14 HIS B CA 1
ATOM 6483 C C . HIS B 1 14 ? -23.703 49.688 8.359 1 32.72 14 HIS B C 1
ATOM 6485 O O . HIS B 1 14 ? -23.453 49.5 9.555 1 32.72 14 HIS B O 1
ATOM 6491 N N . PHE B 1 15 ? -22.719 50.031 7.469 1 28.88 15 PHE B N 1
ATOM 6492 C CA . PHE B 1 15 ? -21.688 50.812 8.117 1 28.88 15 PHE B CA 1
ATOM 6493 C C . PHE B 1 15 ? -22.141 52.281 8.234 1 28.88 15 PHE B C 1
ATOM 6495 O O . PHE B 1 15 ? -22.219 53 7.227 1 28.88 15 PHE B O 1
ATOM 6502 N N . ASP B 1 16 ? -23.172 52.562 9.016 1 26.17 16 ASP B N 1
ATOM 6503 C CA . ASP B 1 16 ? -23.516 53.938 9.383 1 26.17 16 ASP B CA 1
ATOM 6504 C C . ASP B 1 16 ? -22.266 54.781 9.586 1 26.17 16 ASP B C 1
ATOM 6506 O O . ASP B 1 16 ? -21.359 54.375 10.32 1 26.17 16 ASP B O 1
ATOM 6510 N N . ARG B 1 17 ? -21.906 55.531 8.625 1 26.7 17 ARG B N 1
ATOM 6511 C CA . ARG B 1 17 ? -20.906 56.594 8.578 1 26.7 17 ARG B CA 1
ATOM 6512 C C . ARG B 1 17 ? -20.906 57.406 9.867 1 26.7 17 ARG B C 1
ATOM 6514 O O . ARG B 1 17 ? -20.234 58.406 9.969 1 26.7 17 ARG B O 1
ATOM 6521 N N . GLN B 1 18 ? -22.047 57.219 10.648 1 26.05 18 GLN B N 1
ATOM 6522 C CA . GLN B 1 18 ? -22.125 58.188 11.742 1 26.05 18 GLN B CA 1
ATOM 6523 C C . GLN B 1 18 ? -20.906 58.094 12.656 1 26.05 18 GLN B C 1
ATOM 6525 O O . GLN B 1 18 ? -20.609 59.031 13.406 1 26.05 18 GLN B O 1
ATOM 6530 N N . TYR B 1 19 ? -20.359 56.875 12.742 1 25.47 19 TYR B N 1
ATOM 6531 C CA . TYR B 1 19 ? -19.359 56.844 13.805 1 25.47 19 TYR B CA 1
ATOM 6532 C C . TYR B 1 19 ? -18.109 57.625 13.406 1 25.47 19 TYR B C 1
ATOM 6534 O O . TYR B 1 19 ? -17.406 58.156 14.273 1 25.47 19 TYR B O 1
ATOM 6542 N N . TYR B 1 20 ? -17.75 57.625 12.141 1 24.39 20 TYR B N 1
ATOM 6543 C CA . TYR B 1 20 ? -16.422 58.188 11.992 1 24.39 20 TYR B CA 1
ATOM 6544 C C . TYR B 1 20 ? -16.5 59.719 11.836 1 24.39 20 TYR B C 1
ATOM 6546 O O . TYR B 1 20 ? -15.477 60.406 11.906 1 24.39 20 TYR B O 1
ATOM 6554 N N . SER B 1 21 ? -17.531 60.25 11.359 1 24.41 21 SER B N 1
ATOM 6555 C CA . SER B 1 21 ? -17.391 61.656 11.016 1 24.41 21 SER B CA 1
ATOM 6556 C C . SER B 1 21 ? -17.516 62.531 12.258 1 24.41 21 SER B C 1
ATOM 6558 O O . SER B 1 21 ? -17.719 63.75 12.148 1 24.41 21 SER B O 1
ATOM 6560 N N . GLY B 1 22 ? -17.953 62.062 13.438 1 23.64 22 GLY B N 1
ATOM 6561 C CA . GLY B 1 22 ? -18.156 63.031 14.508 1 23.64 22 GLY B CA 1
ATOM 6562 C C . GLY B 1 22 ? -16.906 63.812 14.828 1 23.64 22 GLY B C 1
ATOM 6563 O O . GLY B 1 22 ? -15.828 63.25 15.031 1 23.64 22 GLY B O 1
ATOM 6564 N N . ARG B 1 23 ? -16.75 65 14.297 1 24.34 23 ARG B N 1
ATOM 6565 C CA . ARG B 1 23 ? -15.914 66.125 14.75 1 24.34 23 ARG B CA 1
ATOM 6566 C C . ARG B 1 23 ? -15.922 66.188 16.281 1 24.34 23 ARG B C 1
ATOM 6568 O O . ARG B 1 23 ? -16.938 66.625 16.875 1 24.34 23 ARG B O 1
ATOM 6575 N N . LEU B 1 24 ? -15.234 65.375 16.984 1 23.7 24 LEU B N 1
ATOM 6576 C CA . LEU B 1 24 ? -15.008 65.625 18.406 1 23.7 24 LEU B CA 1
ATOM 6577 C C . LEU B 1 24 ? -14.539 67.062 18.609 1 23.7 24 LEU B C 1
ATOM 6579 O O . LEU B 1 24 ? -13.461 67.438 18.141 1 23.7 24 LEU B O 1
ATOM 6583 N N . LYS B 1 25 ? -15.383 68.062 18.391 1 24.64 25 LYS B N 1
ATOM 6584 C CA . LYS B 1 25 ? -15.078 69.375 18.984 1 24.64 25 LYS B CA 1
ATOM 6585 C C . LYS B 1 25 ? -14.477 69.188 20.375 1 24.64 25 LYS B C 1
ATOM 6587 O O . LYS B 1 25 ? -15.125 68.625 21.281 1 24.64 25 LYS B O 1
ATOM 6592 N N . LEU B 1 26 ? -13.141 69.125 20.438 1 24.44 26 LEU B N 1
ATOM 6593 C CA . LEU B 1 26 ? -12.359 69.25 21.672 1 24.44 26 LEU B CA 1
ATOM 6594 C C . LEU B 1 26 ? -12.797 70.438 22.5 1 24.44 26 LEU B C 1
ATOM 6596 O O . LEU B 1 26 ? -12.414 71.562 22.219 1 24.44 26 LEU B O 1
ATOM 6600 N N . LYS B 1 27 ? -14.117 70.562 22.688 1 27.95 27 LYS B N 1
ATOM 6601 C CA . LYS B 1 27 ? -14.406 71.625 23.656 1 27.95 27 LYS B CA 1
ATOM 6602 C C . LYS B 1 27 ? -13.492 71.5 24.875 1 27.95 27 LYS B C 1
ATOM 6604 O O . LYS B 1 27 ? -12.984 70.438 25.172 1 27.95 27 LYS B O 1
ATOM 6609 N N . LYS B 1 28 ? -13.172 72.75 25.438 1 28.78 28 LYS B N 1
ATOM 6610 C CA . LYS B 1 28 ? -12.43 72.938 26.688 1 28.78 28 LYS B CA 1
ATOM 6611 C C . LYS B 1 28 ? -12.828 71.875 27.734 1 28.78 28 LYS B C 1
ATOM 6613 O O . LYS B 1 28 ? -13.969 71.875 28.203 1 28.78 28 LYS B O 1
ATOM 6618 N N . PHE B 1 29 ? -12.367 70.75 27.438 1 26.53 29 PHE B N 1
ATOM 6619 C CA . PHE B 1 29 ? -12.602 69.625 28.359 1 26.53 29 PHE B CA 1
ATOM 6620 C C . PHE B 1 29 ? -12.258 70.062 29.797 1 26.53 29 PHE B C 1
ATOM 6622 O O . PHE B 1 29 ? -11.117 70.375 30.094 1 26.53 29 PHE B O 1
ATOM 6629 N N . ASP B 1 30 ? -13.25 70.688 30.328 1 26.5 30 ASP B N 1
ATOM 6630 C CA . ASP B 1 30 ? -13.031 71 31.75 1 26.5 30 ASP B CA 1
ATOM 6631 C C . ASP B 1 30 ? -12.469 69.812 32.469 1 26.5 30 ASP B C 1
ATOM 6633 O O . ASP B 1 30 ? -12.875 68.688 32.219 1 26.5 30 ASP B O 1
ATOM 6637 N N . THR B 1 31 ? -11.148 69.875 32.906 1 29.27 31 THR B N 1
ATOM 6638 C CA . THR B 1 31 ? -10.359 68.875 33.594 1 29.27 31 THR B CA 1
ATOM 6639 C C . THR B 1 31 ? -11.242 68.062 34.5 1 29.27 31 THR B C 1
ATOM 6641 O O . THR B 1 31 ? -10.906 66.875 34.812 1 29.27 31 THR B O 1
ATOM 6644 N N . ASP B 1 32 ? -12.25 68.625 35.094 1 30.75 32 ASP B N 1
ATOM 6645 C CA . ASP B 1 32 ? -13.078 68 36.094 1 30.75 32 ASP B CA 1
ATOM 6646 C C . ASP B 1 32 ? -13.93 66.875 35.469 1 30.75 32 ASP B C 1
ATOM 6648 O O . ASP B 1 32 ? -14.133 65.812 36.062 1 30.75 32 ASP B O 1
ATOM 6652 N N . GLU B 1 33 ? -14.523 67.25 34.281 1 29.55 33 GLU B N 1
ATOM 6653 C CA . GLU B 1 33 ? -15.516 66.312 33.75 1 29.55 33 GLU B CA 1
ATOM 6654 C C . GLU B 1 33 ? -14.836 65.125 33.094 1 29.55 33 GLU B C 1
ATOM 6656 O O . GLU B 1 33 ? -15.414 64 33.062 1 29.55 33 GLU B O 1
ATOM 6661 N N . PHE B 1 34 ? -13.727 65.312 32.406 1 30.61 34 PHE B N 1
ATOM 6662 C CA . PHE B 1 34 ? -12.992 64.188 31.859 1 30.61 34 PHE B CA 1
ATOM 6663 C C . PHE B 1 34 ? -12.562 63.219 32.969 1 30.61 34 PHE B C 1
ATOM 6665 O O . PHE B 1 34 ? -12.648 62 32.781 1 30.61 34 PHE B O 1
ATOM 6672 N N . GLN B 1 35 ? -12.062 63.688 34.062 1 30.27 35 GLN B N 1
ATOM 6673 C CA . GLN B 1 35 ? -11.82 62.906 35.281 1 30.27 35 GLN B CA 1
ATOM 6674 C C . GLN B 1 35 ? -13.102 62.219 35.75 1 30.27 35 GLN B C 1
ATOM 6676 O O . GLN B 1 35 ? -13.062 61.062 36.219 1 30.27 35 GLN B O 1
ATOM 6681 N N . SER B 1 36 ? -14.203 62.938 35.688 1 31.06 36 SER B N 1
ATOM 6682 C CA . SER B 1 36 ? -15.469 62.312 36.031 1 31.06 36 SER B CA 1
ATOM 6683 C C . SER B 1 36 ? -15.859 61.219 35.031 1 31.06 36 SER B C 1
ATOM 6685 O O . SER B 1 36 ? -16.469 60.219 35.406 1 31.06 36 SER B O 1
ATOM 6687 N N . MET B 1 37 ? -15.711 61.469 33.719 1 30.17 37 MET B N 1
ATOM 6688 C CA . MET B 1 37 ? -16.016 60.406 32.781 1 30.17 37 MET B CA 1
ATOM 6689 C C . MET B 1 37 ? -15.031 59.25 32.906 1 30.17 37 MET B C 1
ATOM 6691 O O . MET B 1 37 ? -15.406 58.094 32.75 1 30.17 37 MET B O 1
ATOM 6695 N N . ILE B 1 38 ? -13.656 59.469 32.938 1 32.5 38 ILE B N 1
ATOM 6696 C CA . ILE B 1 38 ? -12.719 58.406 33.344 1 32.5 38 ILE B CA 1
ATOM 6697 C C . ILE B 1 38 ? -13.094 57.875 34.719 1 32.5 38 ILE B C 1
ATOM 6699 O O . ILE B 1 38 ? -13.016 56.688 34.969 1 32.5 38 ILE B O 1
ATOM 6703 N N . ASN B 1 39 ? -13.32 58.719 35.719 1 30.92 39 ASN B N 1
ATOM 6704 C CA . ASN B 1 39 ? -13.844 58.312 37 1 30.92 39 ASN B CA 1
ATOM 6705 C C . ASN B 1 39 ? -15.242 57.719 36.875 1 30.92 39 ASN B C 1
ATOM 6707 O O . ASN B 1 39 ? -15.641 56.875 37.688 1 30.92 39 ASN B O 1
ATOM 6711 N N . ALA B 1 40 ? -16.188 58.375 36.188 1 30.36 40 ALA B N 1
ATOM 6712 C CA . ALA B 1 40 ? -17.516 57.75 36.062 1 30.36 40 ALA B CA 1
ATOM 6713 C C . ALA B 1 40 ? -17.453 56.469 35.219 1 30.36 40 ALA B C 1
ATOM 6715 O O . ALA B 1 40 ? -18.219 55.531 35.469 1 30.36 40 ALA B O 1
ATOM 6716 N N . ASN B 1 41 ? -16.938 56.531 34 1 29.11 41 ASN B N 1
ATOM 6717 C CA . ASN B 1 41 ? -16.797 55.312 33.25 1 29.11 41 ASN B CA 1
ATOM 6718 C C . ASN B 1 41 ? -15.664 54.438 33.812 1 29.11 41 ASN B C 1
ATOM 6720 O O . ASN B 1 41 ? -14.641 54.25 33.156 1 29.11 41 ASN B O 1
ATOM 6724 N N . GLN B 1 42 ? -15.047 54.75 34.906 1 28.09 42 GLN B N 1
ATOM 6725 C CA . GLN B 1 42 ? -14.367 53.656 35.594 1 28.09 42 GLN B CA 1
ATOM 6726 C C . GLN B 1 42 ? -15.109 52.344 35.406 1 28.09 42 GLN B C 1
ATOM 6728 O O . GLN B 1 42 ? -16.266 52.219 35.781 1 28.09 42 GLN B O 1
ATOM 6733 N N . PRO B 1 43 ? -14.82 51.656 34.25 1 30.61 43 PRO B N 1
ATOM 6734 C CA . PRO B 1 43 ? -15.578 50.438 34.344 1 30.61 43 PRO B CA 1
ATOM 6735 C C . PRO B 1 43 ? -15.797 49.938 35.75 1 30.61 43 PRO B C 1
ATOM 6737 O O . PRO B 1 43 ? -14.828 49.719 36.5 1 30.61 43 PRO B O 1
ATOM 6740 N N . ASN B 1 44 ? -16.453 50.656 36.625 1 29.72 44 ASN B N 1
ATOM 6741 C CA . ASN B 1 44 ? -16.984 49.969 37.781 1 29.72 44 ASN B CA 1
ATOM 6742 C C . ASN B 1 44 ? -16.922 48.438 37.594 1 29.72 44 ASN B C 1
ATOM 6744 O O . ASN B 1 44 ? -17.297 47.938 36.531 1 29.72 44 ASN B O 1
ATOM 6748 N N . LEU B 1 45 ? -15.891 47.875 38.156 1 32.53 45 LEU B N 1
ATOM 6749 C CA . LEU B 1 45 ? -15.906 46.438 38.375 1 32.53 45 LEU B CA 1
ATOM 6750 C C . LEU B 1 45 ? -17.328 45.906 38.5 1 32.53 45 LEU B C 1
ATOM 6752 O O . LEU B 1 45 ? -17.938 45.969 39.562 1 32.53 45 LEU B O 1
ATOM 6756 N N . LEU B 1 46 ? -18.297 46.531 37.781 1 32.56 46 LEU B N 1
ATOM 6757 C CA . LEU B 1 46 ? -19.594 45.906 37.906 1 32.56 46 LEU B CA 1
ATOM 6758 C C . LEU B 1 46 ? -19.453 44.438 38.344 1 32.56 46 LEU B C 1
ATOM 6760 O O . LEU B 1 46 ? -18.672 43.688 37.75 1 32.56 46 LEU B O 1
ATOM 6764 N N . PRO B 1 47 ? -19.5 44.281 39.656 1 32.38 47 PRO B N 1
ATOM 6765 C CA . PRO B 1 47 ? -19.594 42.875 39.938 1 32.38 47 PRO B CA 1
ATOM 6766 C C . PRO B 1 47 ? -20.188 42.031 38.812 1 32.38 47 PRO B C 1
ATOM 6768 O O . PRO B 1 47 ? -20.984 42.562 38.031 1 32.38 47 PRO B O 1
ATOM 6771 N N . MET B 1 48 ? -19.375 41.281 38.094 1 37.84 48 MET B N 1
ATOM 6772 C CA . MET B 1 48 ? -20.078 40.344 37.219 1 37.84 48 MET B CA 1
ATOM 6773 C C . MET B 1 48 ? -21.531 40.156 37.688 1 37.84 48 MET B C 1
ATOM 6775 O O . MET B 1 48 ? -21.781 39.875 38.844 1 37.84 48 MET B O 1
ATOM 6779 N N . ALA B 1 49 ? -22.5 41.062 37.375 1 37.53 49 ALA B N 1
ATOM 6780 C CA . ALA B 1 49 ? -23.828 40.562 37.719 1 37.53 49 ALA B CA 1
ATOM 6781 C C . ALA B 1 49 ? -23.844 39.062 37.875 1 37.53 49 ALA B C 1
ATOM 6783 O O . ALA B 1 49 ? -23.109 38.344 37.188 1 37.53 49 ALA B O 1
ATOM 6784 N N . PRO B 1 50 ? -24.125 38.562 39 1 41.5 50 PRO B N 1
ATOM 6785 C CA . PRO B 1 50 ? -24.234 37.094 39.156 1 41.5 50 PRO B CA 1
ATOM 6786 C C . PRO B 1 50 ? -24.719 36.438 37.875 1 41.5 50 PRO B C 1
ATOM 6788 O O . PRO B 1 50 ? -25.641 36.906 37.219 1 41.5 50 PRO B O 1
ATOM 6791 N N . GLU B 1 51 ? -23.812 36.031 36.906 1 51.88 51 GLU B N 1
ATOM 6792 C CA . GLU B 1 51 ? -24.125 35.25 35.688 1 51.88 51 GLU B CA 1
ATOM 6793 C C . GLU B 1 51 ? -25.406 34.438 35.875 1 51.88 51 GLU B C 1
ATOM 6795 O O . GLU B 1 51 ? -25.484 33.594 36.781 1 51.88 51 GLU B O 1
ATOM 6800 N N . PRO B 1 52 ? -26.531 34.969 35.531 1 49.72 52 PRO B N 1
ATOM 6801 C CA . PRO B 1 52 ? -27.797 34.25 35.688 1 49.72 52 PRO B CA 1
ATOM 6802 C C . PRO B 1 52 ? -27.828 32.938 34.906 1 49.72 52 PRO B C 1
ATOM 6804 O O . PRO B 1 52 ? -27.531 32.906 33.719 1 49.72 52 PRO B O 1
ATOM 6807 N N . GLY B 1 53 ? -27.703 31.766 35.656 1 63.41 53 GLY B N 1
ATOM 6808 C CA . GLY B 1 53 ? -28.109 30.422 35.25 1 63.41 53 GLY B CA 1
ATOM 6809 C C . GLY B 1 53 ? -26.984 29.406 35.344 1 63.41 53 GLY B C 1
ATOM 6810 O O . GLY B 1 53 ? -25.844 29.766 35.656 1 63.41 53 GLY B O 1
ATOM 6811 N N . PRO B 1 54 ? -27.297 28.266 35.25 1 78.81 54 PRO B N 1
ATOM 6812 C CA . PRO B 1 54 ? -26.328 27.172 35.344 1 78.81 54 PRO B CA 1
ATOM 6813 C C . PRO B 1 54 ? -25.344 27.141 34.188 1 78.81 54 PRO B C 1
ATOM 6815 O O . PRO B 1 54 ? -25.703 27.5 33.062 1 78.81 54 PRO B O 1
ATOM 6818 N N . PRO B 1 55 ? -24.047 26.969 34.469 1 88.44 55 PRO B N 1
ATOM 6819 C CA . PRO B 1 55 ? -23.031 26.906 33.406 1 88.44 55 PRO B CA 1
ATOM 6820 C C . PRO B 1 55 ? -23.328 25.828 32.375 1 88.44 55 PRO B C 1
ATOM 6822 O O . PRO B 1 55 ? -23.953 24.812 32.688 1 88.44 55 PRO B O 1
ATOM 6825 N N . CYS B 1 56 ? -23.031 26.109 31.172 1 91.81 56 CYS B N 1
ATOM 6826 C CA . CYS B 1 56 ? -23.188 25.141 30.094 1 91.81 56 CYS B CA 1
ATOM 6827 C C . CYS B 1 56 ? -22.188 24 30.234 1 91.81 56 CYS B C 1
ATOM 6829 O O . CYS B 1 56 ? -22.547 22.828 30.078 1 91.81 56 CYS B O 1
ATOM 6831 N N . ILE B 1 57 ? -20.922 24.375 30.516 1 94.56 57 ILE B N 1
ATOM 6832 C CA . ILE B 1 57 ? -19.859 23.391 30.703 1 94.56 57 ILE B CA 1
ATOM 6833 C C . ILE B 1 57 ? -19.156 23.641 32.031 1 94.56 57 ILE B C 1
ATOM 6835 O O . ILE B 1 57 ? -18.812 24.781 32.344 1 94.56 57 ILE B O 1
ATOM 6839 N N . GLU B 1 58 ? -19.062 22.609 32.812 1 93.62 58 GLU B N 1
ATOM 6840 C CA . GLU B 1 58 ? -18.359 22.688 34.062 1 93.62 58 GLU B CA 1
ATOM 6841 C C . GLU B 1 58 ? -17.359 21.547 34.219 1 93.62 58 GLU B C 1
ATOM 6843 O O . GLU B 1 58 ? -17.719 20.375 34.094 1 93.62 58 GLU B O 1
ATOM 6848 N N . THR B 1 59 ? -16.125 21.906 34.344 1 94.25 59 THR B N 1
ATOM 6849 C CA . THR B 1 59 ? -15.109 20.906 34.656 1 94.25 59 THR B CA 1
ATOM 6850 C C . THR B 1 59 ? -14.523 21.141 36.031 1 94.25 59 THR B C 1
ATOM 6852 O O . THR B 1 59 ? -14.359 22.281 36.469 1 94.25 59 THR B O 1
ATOM 6855 N N . ARG B 1 60 ? -14.312 20.062 36.75 1 93.56 60 ARG B N 1
ATOM 6856 C CA . ARG B 1 60 ? -13.727 20.141 38.062 1 93.56 60 ARG B CA 1
ATOM 6857 C C . ARG B 1 60 ? -12.508 19.234 38.188 1 93.56 60 ARG B C 1
ATOM 6859 O O . ARG B 1 60 ? -12.641 18 38.156 1 93.56 60 ARG B O 1
ATOM 6866 N N . ASN B 1 61 ? -11.336 19.812 38.344 1 93.38 61 ASN B N 1
ATOM 6867 C CA . ASN B 1 61 ? -10.078 19.109 38.562 1 93.38 61 ASN B CA 1
ATOM 6868 C C . ASN B 1 61 ? -9.867 18.016 37.531 1 93.38 61 ASN B C 1
ATOM 6870 O O . ASN B 1 61 ? -9.586 16.875 37.875 1 93.38 61 ASN B O 1
ATOM 6874 N N . LEU B 1 62 ? -10.023 18.406 36.406 1 93.81 62 LEU B N 1
ATOM 6875 C CA . LEU B 1 62 ? -9.938 17.469 35.281 1 93.81 62 LEU B CA 1
ATOM 6876 C C . LEU B 1 62 ? -8.477 17.172 34.938 1 93.81 62 LEU B C 1
ATOM 6878 O O . LEU B 1 62 ? -7.684 18.109 34.75 1 93.81 62 LEU B O 1
ATOM 6882 N N . SER B 1 63 ? -8.109 15.898 34.938 1 93.94 63 SER B N 1
ATOM 6883 C CA . SER B 1 63 ? -6.777 15.477 34.531 1 93.94 63 SER B CA 1
ATOM 6884 C C . SER B 1 63 ? -6.848 14.352 33.5 1 93.94 63 SER B C 1
ATOM 6886 O O . SER B 1 63 ? -7.773 13.547 33.5 1 93.94 63 SER B O 1
ATOM 6888 N N . PHE B 1 64 ? -5.922 14.391 32.562 1 93.5 64 PHE B N 1
ATOM 6889 C CA . PHE B 1 64 ? -5.914 13.383 31.5 1 93.5 64 PHE B CA 1
ATOM 6890 C C . PHE B 1 64 ? -4.5 13.156 30.984 1 93.5 64 PHE B C 1
ATOM 6892 O O . PHE B 1 64 ? -3.689 14.086 30.938 1 93.5 64 PHE B O 1
ATOM 6899 N N . HIS B 1 65 ? -4.164 11.898 30.719 1 89.5 65 HIS B N 1
ATOM 6900 C CA . HIS B 1 65 ? -2.922 11.516 30.047 1 89.5 65 HIS B CA 1
ATOM 6901 C C . HIS B 1 65 ? -3.15 10.367 29.078 1 89.5 65 HIS B C 1
ATOM 6903 O O . HIS B 1 65 ? -3.961 9.477 29.328 1 89.5 65 HIS B O 1
ATOM 6909 N N . TYR B 1 66 ? -2.617 10.484 27.875 1 80.88 66 TYR B N 1
ATOM 6910 C CA . TYR B 1 66 ? -2.666 9.367 26.938 1 80.88 66 TYR B CA 1
ATOM 6911 C C . TYR B 1 66 ? -1.785 8.219 27.406 1 80.88 66 TYR B C 1
ATOM 6913 O O . TYR B 1 66 ? -2.176 7.047 27.328 1 80.88 66 TYR B O 1
ATOM 6921 N N . LYS B 1 67 ? -0.548 8.648 27.797 1 74.62 67 LYS B N 1
ATOM 6922 C CA . LYS B 1 67 ? 0.391 7.758 28.469 1 74.62 67 LYS B CA 1
ATOM 6923 C C . LYS B 1 67 ? 0.662 8.219 29.906 1 74.62 67 LYS B C 1
ATOM 6925 O O . LYS B 1 67 ? 0.768 9.422 30.172 1 74.62 67 LYS B O 1
ATOM 6930 N N . ALA B 1 68 ? 0.749 7.375 30.641 1 78.25 68 ALA B N 1
ATOM 6931 C CA . ALA B 1 68 ? 0.901 7.688 32.062 1 78.25 68 ALA B CA 1
ATOM 6932 C C . ALA B 1 68 ? 2.125 8.57 32.312 1 78.25 68 ALA B C 1
ATOM 6934 O O . ALA B 1 68 ? 2.115 9.43 33.188 1 78.25 68 ALA B O 1
ATOM 6935 N N . SER B 1 69 ? 3.045 8.445 31.469 1 75.19 69 SER B N 1
ATOM 6936 C CA . SER B 1 69 ? 4.305 9.156 31.672 1 75.19 69 SER B CA 1
ATOM 6937 C C . SER B 1 69 ? 4.211 10.602 31.203 1 75.19 69 SER B C 1
ATOM 6939 O O . SER B 1 69 ? 5.031 11.438 31.578 1 75.19 69 SER B O 1
ATOM 6941 N N . ASN B 1 70 ? 3.109 10.961 30.484 1 78.94 70 ASN B N 1
ATOM 6942 C CA . ASN B 1 70 ? 3.021 12.297 29.906 1 78.94 70 ASN B CA 1
ATOM 6943 C C . ASN B 1 70 ? 1.64 12.906 30.125 1 78.94 70 ASN B C 1
ATOM 6945 O O . ASN B 1 70 ? 0.797 12.875 29.219 1 78.94 70 ASN B O 1
ATOM 6949 N N . PRO B 1 71 ? 1.509 13.562 31.25 1 84.88 71 PRO B N 1
ATOM 6950 C CA . PRO B 1 71 ? 0.207 14.188 31.484 1 84.88 71 PRO B CA 1
ATOM 6951 C C . PRO B 1 71 ? -0.061 15.359 30.547 1 84.88 71 PRO B C 1
ATOM 6953 O O . PRO B 1 71 ? 0.824 16.188 30.312 1 84.88 71 PRO B O 1
ATOM 6956 N N . VAL B 1 72 ? -1.231 15.43 29.938 1 85.94 72 VAL B N 1
ATOM 6957 C CA . VAL B 1 72 ? -1.603 16.469 28.984 1 85.94 72 VAL B CA 1
ATOM 6958 C C . VAL B 1 72 ? -2.426 17.547 29.688 1 85.94 72 VAL B C 1
ATOM 6960 O O . VAL B 1 72 ? -2.201 18.75 29.484 1 85.94 72 VAL B O 1
ATOM 6963 N N . LEU B 1 73 ? -3.406 17.156 30.453 1 91.75 73 LEU B N 1
ATOM 6964 C CA . LEU B 1 73 ? -4.227 18.062 31.25 1 91.75 73 LEU B CA 1
ATOM 6965 C C . LEU B 1 73 ? -4.051 17.812 32.75 1 91.75 73 LEU B C 1
ATOM 6967 O O . LEU B 1 73 ? -4.023 16.656 33.188 1 91.75 73 LEU B O 1
ATOM 6971 N N . LYS B 1 74 ? -3.824 18.906 33.469 1 93.19 74 LYS B N 1
ATOM 6972 C CA . LYS B 1 74 ? -3.555 18.797 34.906 1 93.19 74 LYS B CA 1
ATOM 6973 C C . LYS B 1 74 ? -4.535 19.641 35.719 1 93.19 74 LYS B C 1
ATOM 6975 O O . LYS B 1 74 ? -4.375 20.859 35.812 1 93.19 74 LYS B O 1
ATOM 6980 N N . ASN B 1 75 ? -5.418 19.047 36.312 1 91.69 75 ASN B N 1
ATOM 6981 C CA . ASN B 1 75 ? -6.34 19.672 37.281 1 91.69 75 ASN B CA 1
ATOM 6982 C C . ASN B 1 75 ? -7.004 20.906 36.688 1 91.69 75 ASN B C 1
ATOM 6984 O O . ASN B 1 75 ? -6.938 21.984 37.281 1 91.69 75 ASN B O 1
ATOM 6988 N N . ILE B 1 76 ? -7.684 20.719 35.594 1 93.06 76 ILE B N 1
ATOM 6989 C CA . ILE B 1 76 ? -8.312 21.828 34.875 1 93.06 76 ILE B CA 1
ATOM 6990 C C . ILE B 1 76 ? -9.727 22.047 35.406 1 93.06 76 ILE B C 1
ATOM 6992 O O . ILE B 1 76 ? -10.508 21.109 35.531 1 93.06 76 ILE B O 1
ATOM 6996 N N . THR B 1 77 ? -9.977 23.234 35.844 1 92.5 77 THR B N 1
ATOM 6997 C CA . THR B 1 77 ? -11.32 23.641 36.281 1 92.5 77 THR B CA 1
ATOM 6998 C C . THR B 1 77 ? -11.781 24.859 35.5 1 92.5 77 THR B C 1
ATOM 7000 O O . THR B 1 77 ? -11.172 25.938 35.594 1 92.5 77 THR B O 1
ATOM 7003 N N . ILE B 1 78 ? -12.781 24.656 34.656 1 92.25 78 ILE B N 1
ATOM 7004 C CA . ILE B 1 78 ? -13.289 25.781 33.875 1 92.25 78 ILE B CA 1
ATOM 7005 C C . ILE B 1 78 ? -14.812 25.828 34 1 92.25 78 ILE B C 1
ATOM 7007 O O . ILE B 1 78 ? -15.461 24.812 34.25 1 92.25 78 ILE B O 1
ATOM 7011 N N . ASN B 1 79 ? -15.305 27.016 33.812 1 90.94 79 ASN B N 1
ATOM 7012 C CA . ASN B 1 79 ? -16.75 27.266 33.781 1 90.94 79 ASN B CA 1
ATOM 7013 C C . ASN B 1 79 ? -17.156 28.094 32.594 1 90.94 79 ASN B C 1
ATOM 7015 O O . ASN B 1 79 ? -16.844 29.281 32.5 1 90.94 79 ASN B O 1
ATOM 7019 N N . VAL B 1 80 ? -17.906 27.469 31.703 1 93.44 80 VAL B N 1
ATOM 7020 C CA . VAL B 1 80 ? -18.375 28.141 30.5 1 93.44 80 VAL B CA 1
ATOM 7021 C C . VAL B 1 80 ? -19.828 28.562 30.672 1 93.44 80 VAL B C 1
ATOM 7023 O O . VAL B 1 80 ? -20.719 27.719 30.812 1 93.44 80 VAL B O 1
ATOM 7026 N N . PRO B 1 81 ? -20 29.844 30.641 1 90.25 81 PRO B N 1
ATOM 7027 C CA . PRO B 1 81 ? -21.375 30.297 30.812 1 90.25 81 PRO B CA 1
ATOM 7028 C C . PRO B 1 81 ? -22.266 29.953 29.609 1 90.25 81 PRO B C 1
ATOM 7030 O O . PRO B 1 81 ? -21.75 29.812 28.484 1 90.25 81 PRO B O 1
ATOM 7033 N N . GLN B 1 82 ? -23.5 29.875 29.812 1 90.5 82 GLN B N 1
ATOM 7034 C CA . GLN B 1 82 ? -24.453 29.547 28.766 1 90.5 82 GLN B CA 1
ATOM 7035 C C . GLN B 1 82 ? -24.766 30.766 27.891 1 90.5 82 GLN B C 1
ATOM 7037 O O . GLN B 1 82 ? -24.875 31.875 28.406 1 90.5 82 GLN B O 1
ATOM 7042 N N . GLY B 1 83 ? -24.844 30.516 26.609 1 89.38 83 GLY B N 1
ATOM 7043 C CA . GLY B 1 83 ? -25.297 31.531 25.672 1 89.38 83 GLY B CA 1
ATOM 7044 C C . GLY B 1 83 ? -24.25 32.594 25.391 1 89.38 83 GLY B C 1
ATOM 7045 O O . GLY B 1 83 ? -24.578 33.719 25.047 1 89.38 83 GLY B O 1
ATOM 7046 N N . ARG B 1 84 ? -23.047 32.25 25.656 1 91.56 84 ARG B N 1
ATOM 7047 C CA . ARG B 1 84 ? -21.953 33.188 25.453 1 91.56 84 ARG B CA 1
ATOM 7048 C C . ARG B 1 84 ? -20.797 32.562 24.703 1 91.56 84 ARG B C 1
ATOM 7050 O O . ARG B 1 84 ? -20.766 31.328 24.531 1 91.56 84 ARG B O 1
ATOM 7057 N N . ILE B 1 85 ? -19.938 33.438 24.266 1 93.81 85 ILE B N 1
ATOM 7058 C CA . ILE B 1 85 ? -18.75 32.938 23.578 1 93.81 85 ILE B CA 1
ATOM 7059 C C . ILE B 1 85 ? -17.594 32.812 24.562 1 93.81 85 ILE B C 1
ATOM 7061 O O . ILE B 1 85 ? -17.266 33.75 25.281 1 93.81 85 ILE B O 1
ATOM 7065 N N . TYR B 1 86 ? -17.109 31.609 24.719 1 94.69 86 TYR B N 1
ATOM 7066 C CA . TYR B 1 86 ? -15.938 31.297 25.531 1 94.69 86 TYR B CA 1
ATOM 7067 C C . TYR B 1 86 ? -14.727 31.031 24.656 1 94.69 86 TYR B C 1
ATOM 7069 O O . TYR B 1 86 ? -14.75 30.125 23.812 1 94.69 86 TYR B O 1
ATOM 7077 N N . ALA B 1 87 ? -13.672 31.781 24.781 1 93.88 87 ALA B N 1
ATOM 7078 C CA . ALA B 1 87 ? -12.461 31.594 23.969 1 93.88 87 ALA B CA 1
ATOM 7079 C C . ALA B 1 87 ? -11.367 30.922 24.781 1 93.88 87 ALA B C 1
ATOM 7081 O O . ALA B 1 87 ? -11.086 31.312 25.922 1 93.88 87 ALA B O 1
ATOM 7082 N N . LEU B 1 88 ? -10.898 29.875 24.266 1 91.44 88 LEU B N 1
ATOM 7083 C CA . LEU B 1 88 ? -9.773 29.156 24.844 1 91.44 88 LEU B CA 1
ATOM 7084 C C . LEU B 1 88 ? -8.477 29.469 24.125 1 91.44 88 LEU B C 1
ATOM 7086 O O . LEU B 1 88 ? -8.336 29.172 22.938 1 91.44 88 LEU B O 1
ATOM 7090 N N . LEU B 1 89 ? -7.574 30.109 24.859 1 87 89 LEU B N 1
ATOM 7091 C CA . LEU B 1 89 ? -6.312 30.547 24.266 1 87 89 LEU B CA 1
ATOM 7092 C C . LEU B 1 89 ? -5.145 29.75 24.844 1 87 89 LEU B C 1
ATOM 7094 O O . LEU B 1 89 ? -5.156 29.391 26.031 1 87 89 LEU B O 1
ATOM 7098 N N . GLY B 1 90 ? -4.223 29.406 24.062 1 77.81 90 GLY B N 1
ATOM 7099 C CA . GLY B 1 90 ? -3.033 28.688 24.484 1 77.81 90 GLY B CA 1
ATOM 7100 C C . GLY B 1 90 ? -2.1 28.344 23.344 1 77.81 90 GLY B C 1
ATOM 7101 O O . GLY B 1 90 ? -2.473 28.453 22.172 1 77.81 90 GLY B O 1
ATOM 7102 N N . SER B 1 91 ? -0.964 27.938 23.766 1 69.62 91 SER B N 1
ATOM 7103 C CA . SER B 1 91 ? 0.035 27.531 22.781 1 69.62 91 SER B CA 1
ATOM 7104 C C . SER B 1 91 ? -0.34 26.203 22.125 1 69.62 91 SER B C 1
ATOM 7106 O O . SER B 1 91 ? -1.246 25.516 22.594 1 69.62 91 SER B O 1
ATOM 7108 N N . SER B 1 92 ? 0.262 25.922 21.031 1 67.69 92 SER B N 1
ATOM 7109 C CA . SER B 1 92 ? 0.022 24.656 20.359 1 67.69 92 SER B CA 1
ATOM 7110 C C . SER B 1 92 ? 0.476 23.484 21.234 1 67.69 92 SER B C 1
ATOM 7112 O O . SER B 1 92 ? 1.545 23.531 21.844 1 67.69 92 SER B O 1
ATOM 7114 N N . GLY B 1 93 ? -0.348 22.5 21.406 1 71.25 93 GLY B N 1
ATOM 7115 C CA . GLY B 1 93 ? 0.005 21.297 22.141 1 71.25 93 GLY B CA 1
ATOM 7116 C C . GLY B 1 93 ? -0.276 21.391 23.625 1 71.25 93 GLY B C 1
ATOM 7117 O O . GLY B 1 93 ? 0.077 20.5 24.391 1 71.25 93 GLY B O 1
ATOM 7118 N N . CYS B 1 94 ? -0.883 22.484 23.953 1 75.62 94 CYS B N 1
ATOM 7119 C CA . CYS B 1 94 ? -1.103 22.688 25.391 1 75.62 94 CYS B CA 1
ATOM 7120 C C . CYS B 1 94 ? -2.275 21.844 25.891 1 75.62 94 CYS B C 1
ATOM 7122 O O . CYS B 1 94 ? -2.518 21.766 27.094 1 75.62 94 CYS B O 1
ATOM 7124 N N . GLY B 1 95 ? -3.008 21.266 24.953 1 84.38 95 GLY B N 1
ATOM 7125 C CA . GLY B 1 95 ? -4.066 20.359 25.375 1 84.38 95 GLY B CA 1
ATOM 7126 C C . GLY B 1 95 ? -5.453 20.859 25.016 1 84.38 95 GLY B C 1
ATOM 7127 O O . GLY B 1 95 ? -6.457 20.281 25.453 1 84.38 95 GLY B O 1
ATOM 7128 N N . LYS B 1 96 ? -5.578 21.906 24.25 1 88.06 96 LYS B N 1
ATOM 7129 C CA . LYS B 1 96 ? -6.875 22.484 23.906 1 88.06 96 LYS B CA 1
ATOM 7130 C C . LYS B 1 96 ? -7.77 21.438 23.234 1 88.06 96 LYS B C 1
ATOM 7132 O O . LYS B 1 96 ? -8.922 21.25 23.625 1 88.06 96 LYS B O 1
ATOM 7137 N N . THR B 1 97 ? -7.188 20.703 22.219 1 87.31 97 THR B N 1
ATOM 7138 C CA . THR B 1 97 ? -7.949 19.719 21.453 1 87.31 97 THR B CA 1
ATOM 7139 C C . THR B 1 97 ? -8.359 18.547 22.328 1 87.31 97 THR B C 1
ATOM 7141 O O . THR B 1 97 ? -9.461 18.016 22.188 1 87.31 97 THR B O 1
ATOM 7144 N N . THR B 1 98 ? -7.516 18.156 23.281 1 89.75 98 THR B N 1
ATOM 7145 C CA . THR B 1 98 ? -7.82 17.078 24.219 1 89.75 98 THR B CA 1
ATOM 7146 C C . THR B 1 98 ? -8.977 17.469 25.141 1 89.75 98 THR B C 1
ATOM 7148 O O . THR B 1 98 ? -9.859 16.641 25.406 1 89.75 98 THR B O 1
ATOM 7151 N N . LEU B 1 99 ? -8.93 18.656 25.547 1 92.88 99 LEU B N 1
ATOM 7152 C CA . LEU B 1 99 ? -10.016 19.156 26.391 1 92.88 99 LEU B CA 1
ATOM 7153 C C . LEU B 1 99 ? -11.336 19.156 25.625 1 92.88 99 LEU B C 1
ATOM 7155 O O . LEU B 1 99 ? -12.367 18.734 26.156 1 92.88 99 LEU B O 1
ATOM 7159 N N . LEU B 1 100 ? -11.297 19.641 24.406 1 93.81 100 LEU B N 1
ATOM 7160 C CA . LEU B 1 100 ? -12.492 19.656 23.562 1 93.81 100 LEU B CA 1
ATOM 7161 C C . LEU B 1 100 ? -13.039 18.25 23.359 1 93.81 100 LEU B C 1
ATOM 7163 O O . LEU B 1 100 ? -14.25 18.047 23.391 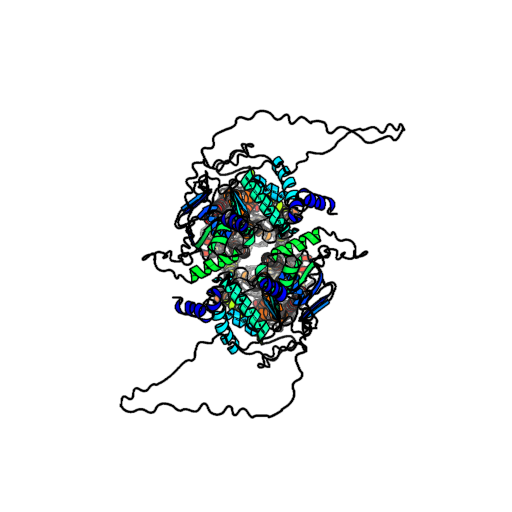1 93.81 100 LEU B O 1
ATOM 7167 N N . ARG B 1 101 ? -12.148 17.328 23.172 1 92.25 101 ARG B N 1
ATOM 7168 C CA . ARG B 1 101 ? -12.562 15.938 22.953 1 92.25 101 ARG B CA 1
ATOM 7169 C C . ARG B 1 101 ? -13.258 15.383 24.188 1 92.25 101 ARG B C 1
ATOM 7171 O O . ARG B 1 101 ? -14.18 14.57 24.078 1 92.25 101 ARG B O 1
ATOM 7178 N N . MET B 1 102 ? -12.828 15.836 25.312 1 93.56 102 MET B N 1
ATOM 7179 C CA . MET B 1 102 ? -13.461 15.391 26.547 1 93.56 102 MET B CA 1
ATOM 7180 C C . MET B 1 102 ? -14.844 16 26.703 1 93.56 102 MET B C 1
ATOM 7182 O O . MET B 1 102 ? -15.773 15.344 27.156 1 93.56 102 MET B O 1
ATOM 7186 N N . ILE B 1 103 ? -14.898 17.219 26.328 1 94.06 103 ILE B N 1
ATOM 7187 C CA . ILE B 1 103 ? -16.188 17.891 26.391 1 94.06 103 ILE B CA 1
ATOM 7188 C C . ILE B 1 103 ? -17.172 17.219 25.422 1 94.06 103 ILE B C 1
ATOM 7190 O O . ILE B 1 103 ? -18.359 17.109 25.719 1 94.06 103 ILE B O 1
ATOM 7194 N N . LEU B 1 104 ? -16.656 16.703 24.328 1 94.44 104 LEU B N 1
ATOM 7195 C CA . LEU B 1 104 ? -17.453 16.047 23.297 1 94.44 104 LEU B CA 1
ATOM 7196 C C . LEU B 1 104 ? -17.797 14.617 23.703 1 94.44 104 LEU B C 1
ATOM 7198 O O . LEU B 1 104 ? -18.625 13.961 23.062 1 94.44 104 LEU B O 1
ATOM 7202 N N . GLY B 1 105 ? -17.156 14.125 24.75 1 90.94 105 GLY B N 1
ATOM 7203 C CA . GLY B 1 105 ? -17.406 12.766 25.219 1 90.94 105 GLY B CA 1
ATOM 7204 C C . GLY B 1 105 ? -16.625 11.719 24.438 1 90.94 105 GLY B C 1
ATOM 7205 O O . GLY B 1 105 ? -16.906 10.531 24.531 1 90.94 105 GLY B O 1
ATOM 7206 N N . MET B 1 106 ? -15.719 12.203 23.656 1 90.06 106 MET B N 1
ATOM 7207 C CA . MET B 1 106 ? -14.906 11.281 22.859 1 90.06 106 MET B CA 1
ATOM 7208 C C . MET B 1 106 ? -13.805 10.656 23.703 1 90.06 106 MET B C 1
ATOM 7210 O O . MET B 1 106 ? -13.289 9.586 23.375 1 90.06 106 MET B O 1
ATOM 7214 N N . LEU B 1 107 ? -13.391 11.375 24.766 1 89.69 107 LEU B N 1
ATOM 7215 C CA . LEU B 1 107 ? -12.375 10.906 25.703 1 89.69 107 LEU B CA 1
ATOM 7216 C C . LEU B 1 107 ? -12.898 10.969 27.141 1 89.69 107 LEU B C 1
ATOM 7218 O O . LEU B 1 107 ? -13.602 11.906 27.5 1 89.69 107 LEU B O 1
ATOM 7222 N N . LYS B 1 108 ? -12.57 9.992 27.906 1 89.5 108 LYS B N 1
ATOM 7223 C CA . LYS B 1 108 ? -12.945 9.977 29.312 1 89.5 108 LYS B CA 1
ATOM 7224 C C . LYS B 1 108 ? -11.805 10.469 30.188 1 89.5 108 LYS B C 1
ATOM 7226 O O . LYS B 1 108 ? -10.656 10.047 30.016 1 89.5 108 LYS B O 1
ATOM 7231 N N . PRO B 1 109 ? -12.18 11.398 31.047 1 92.19 109 PRO B N 1
ATOM 7232 C CA . PRO B 1 109 ? -11.125 11.883 31.938 1 92.19 109 PRO B CA 1
ATOM 7233 C C . PRO B 1 109 ? -10.617 10.797 32.875 1 92.19 109 PRO B C 1
ATOM 7235 O O . PRO B 1 109 ? -11.352 9.867 33.219 1 92.19 109 PRO B O 1
ATOM 7238 N N . LYS B 1 110 ? -9.367 10.883 33.281 1 92.69 110 LYS B N 1
ATOM 7239 C CA . LYS B 1 110 ? -8.781 9.953 34.25 1 92.69 110 LYS B CA 1
ATOM 7240 C C . LYS B 1 110 ? -9.172 10.32 35.688 1 92.69 110 LYS B C 1
ATOM 7242 O O . LYS B 1 110 ? -9.438 9.445 36.5 1 92.69 110 LYS B O 1
ATOM 7247 N N . THR B 1 111 ? -9.102 11.578 35.938 1 92.69 111 THR B N 1
ATOM 7248 C CA . THR B 1 111 ? -9.547 12.117 37.219 1 92.69 111 THR B CA 1
ATOM 7249 C C . THR B 1 111 ? -10.367 13.391 37.031 1 92.69 111 THR B C 1
ATOM 7251 O O . THR B 1 111 ? -10.25 14.055 36 1 92.69 111 THR B O 1
ATOM 7254 N N . GLY B 1 112 ? -11.305 13.594 37.906 1 93.56 112 GLY B N 1
ATOM 7255 C CA . GLY B 1 112 ? -12.141 14.773 37.812 1 93.56 112 GLY B CA 1
ATOM 7256 C C . GLY B 1 112 ? -13.477 14.516 37.156 1 93.56 112 GLY B C 1
ATOM 7257 O O . GLY B 1 112 ? -13.836 13.367 36.906 1 93.56 112 GLY B O 1
ATOM 7258 N N . THR B 1 113 ? -14.211 15.602 37 1 93.38 113 THR B N 1
ATOM 7259 C CA . THR B 1 113 ? -15.547 15.453 36.438 1 93.38 113 THR B CA 1
ATOM 7260 C C . THR B 1 113 ? -15.805 16.531 35.406 1 93.38 113 THR B C 1
ATOM 7262 O O . THR B 1 113 ? -15.234 17.625 35.469 1 93.38 113 THR B O 1
ATOM 7265 N N . ILE B 1 114 ? -16.562 16.188 34.375 1 94 114 ILE B N 1
ATOM 7266 C CA . ILE B 1 114 ? -17 17.109 33.344 1 94 114 ILE B CA 1
ATOM 7267 C C . ILE B 1 114 ? -18.5 17.031 33.156 1 94 114 ILE B C 1
ATOM 7269 O O . ILE B 1 114 ? -19.078 15.93 33.156 1 94 114 ILE B O 1
ATOM 7273 N N . ARG B 1 115 ? -19.141 18.125 33.156 1 93.25 115 ARG B N 1
ATOM 7274 C CA . ARG B 1 115 ? -20.578 18.203 32.938 1 93.25 115 ARG B CA 1
ATOM 7275 C C . ARG B 1 115 ? -20.906 19.188 31.828 1 93.25 115 ARG B C 1
ATOM 7277 O O . ARG B 1 115 ? -20.328 20.281 31.75 1 93.25 115 ARG B O 1
ATOM 7284 N N . VAL B 1 116 ? -21.766 18.797 30.969 1 93.12 116 VAL B N 1
ATOM 7285 C CA . VAL B 1 116 ? -22.281 19.625 29.906 1 93.12 116 VAL B CA 1
ATOM 7286 C C . VAL B 1 116 ? -23.812 19.75 30.031 1 93.12 116 VAL B C 1
ATOM 7288 O O . VAL B 1 116 ? -24.516 18.734 30.016 1 93.12 116 VAL B O 1
ATOM 7291 N N . PHE B 1 117 ? -24.266 20.859 30.172 1 90.69 117 PHE B N 1
ATOM 7292 C CA . PHE B 1 117 ? -25.672 21.094 30.469 1 90.69 117 PHE B CA 1
ATOM 7293 C C . PHE B 1 117 ? -26.109 20.297 31.688 1 90.69 117 PHE B C 1
ATOM 7295 O O . PHE B 1 117 ? -27.203 19.719 31.703 1 90.69 117 PHE B O 1
ATOM 7302 N N . GLY B 1 118 ? -25.188 20.062 32.469 1 87.31 118 GLY B N 1
ATOM 7303 C CA . GLY B 1 118 ? -25.484 19.406 33.75 1 87.31 118 GLY B CA 1
ATOM 7304 C C . GLY B 1 118 ? -25.344 17.906 33.688 1 87.31 118 GLY B C 1
ATOM 7305 O O . GLY B 1 118 ? -25.453 17.219 34.688 1 87.31 118 GLY B O 1
ATOM 7306 N N . MET B 1 119 ? -25.078 17.438 32.594 1 89.19 119 MET B N 1
ATOM 7307 C CA . MET B 1 119 ? -24.984 15.984 32.438 1 89.19 119 MET B CA 1
ATOM 7308 C C . MET B 1 119 ? -23.594 15.586 31.953 1 89.19 119 MET B C 1
ATOM 7310 O O . MET B 1 119 ? -22.859 16.406 31.422 1 89.19 119 MET B O 1
ATOM 7314 N N . GLN B 1 120 ? -23.344 14.328 32.125 1 89.25 120 GLN B N 1
ATOM 7315 C CA . GLN B 1 120 ? -22.062 13.812 31.656 1 89.25 120 GLN B CA 1
ATOM 7316 C C . GLN B 1 120 ? -22.078 13.594 30.156 1 89.25 120 GLN B C 1
ATOM 7318 O O . GLN B 1 120 ? -23.031 13 29.609 1 89.25 120 GLN B O 1
ATOM 7323 N N . PRO B 1 121 ? -21.094 14.055 29.5 1 89.94 121 PRO B N 1
ATOM 7324 C CA . PRO B 1 121 ? -21.031 13.82 28.062 1 89.94 121 PRO B CA 1
ATOM 7325 C C . PRO B 1 121 ? -20.953 12.336 27.703 1 89.94 121 PRO B C 1
ATOM 7327 O O . PRO B 1 121 ? -20.375 11.555 28.469 1 89.94 121 PRO B O 1
ATOM 7330 N N . GLY B 1 122 ? -21.562 11.953 26.625 1 82 122 GLY B N 1
ATOM 7331 C CA . GLY B 1 122 ? -21.547 10.562 26.188 1 82 122 GLY B CA 1
ATOM 7332 C C . GLY B 1 122 ? -22.828 9.82 26.531 1 82 122 GLY B C 1
ATOM 7333 O O . GLY B 1 122 ? -23.047 8.695 26.078 1 82 122 GLY B O 1
ATOM 7334 N N . THR B 1 123 ? -23.609 10.438 27.328 1 79.06 123 THR B N 1
ATOM 7335 C CA . THR B 1 123 ? -24.875 9.812 27.719 1 79.06 123 THR B CA 1
ATOM 7336 C C . THR B 1 123 ? -25.969 10.141 26.688 1 79.06 123 THR B C 1
ATOM 7338 O O . THR B 1 123 ? -25.891 11.164 26.016 1 79.06 123 THR B O 1
ATOM 7341 N N . ALA B 1 124 ? -26.875 9.297 26.5 1 75.25 124 ALA B N 1
ATOM 7342 C CA . ALA B 1 124 ? -27.938 9.414 25.516 1 75.25 124 ALA B CA 1
ATOM 7343 C C . ALA B 1 124 ? -28.812 10.641 25.797 1 75.25 124 ALA B C 1
ATOM 7345 O O . ALA B 1 124 ? -29.438 11.188 24.891 1 75.25 124 ALA B O 1
ATOM 7346 N N . GLU B 1 125 ? -28.797 11.016 26.984 1 76.25 125 GLU B N 1
ATOM 7347 C CA . GLU B 1 125 ? -29.672 12.109 27.375 1 76.25 125 GLU B CA 1
ATOM 7348 C C . GLU B 1 125 ? -29.156 13.453 26.891 1 76.25 125 GLU B C 1
ATOM 7350 O O . GLU B 1 125 ? -29.922 14.305 26.453 1 76.25 125 GLU B O 1
ATOM 7355 N N . VAL B 1 126 ? -27.906 13.586 26.938 1 80.44 126 VAL B N 1
ATOM 7356 C CA . VAL B 1 126 ? -27.328 14.875 26.594 1 80.44 126 VAL B CA 1
ATOM 7357 C C . VAL B 1 126 ? -27.156 14.984 25.078 1 80.44 126 VAL B C 1
ATOM 7359 O O . VAL B 1 126 ? -27.141 16.094 24.531 1 80.44 126 VAL B O 1
ATOM 7362 N N . LYS B 1 127 ? -27.156 13.953 24.281 1 82.56 127 LYS B N 1
ATOM 7363 C CA . LYS B 1 127 ? -27 13.898 22.844 1 82.56 127 LYS B CA 1
ATOM 7364 C C . LYS B 1 127 ? -25.688 14.539 22.391 1 82.56 127 LYS B C 1
ATOM 7366 O O . LYS B 1 127 ? -25.656 15.258 21.391 1 82.56 127 LYS B O 1
ATOM 7371 N N . ILE B 1 128 ? -24.719 14.469 23.297 1 90.56 128 ILE B N 1
ATOM 7372 C CA . ILE B 1 128 ? -23.344 14.844 22.984 1 90.56 128 ILE B CA 1
ATOM 7373 C C . ILE B 1 128 ? -22.422 13.656 23.25 1 90.56 128 ILE B C 1
ATOM 7375 O O . ILE B 1 128 ? -22.141 13.32 24.406 1 90.56 128 ILE B O 1
ATOM 7379 N N . PRO B 1 129 ? -21.969 13.055 22.25 1 89.56 129 PRO B N 1
ATOM 7380 C CA . PRO B 1 129 ? -22.062 13.406 20.828 1 89.56 129 PRO B CA 1
ATOM 7381 C C . PRO B 1 129 ? -23.484 13.258 20.281 1 89.56 129 PRO B C 1
ATOM 7383 O O . PRO B 1 129 ? -24.312 12.578 20.891 1 89.56 129 PRO B O 1
ATOM 7386 N N . GLY B 1 130 ? -23.688 13.922 19.047 1 89.19 130 GLY B N 1
ATOM 7387 C CA . GLY B 1 130 ? -25.016 13.93 18.438 1 89.19 130 GLY B CA 1
ATOM 7388 C C . GLY B 1 130 ? -25.453 15.305 17.984 1 89.19 130 GLY B C 1
ATOM 7389 O O . GLY B 1 130 ? -24.625 16.203 17.797 1 89.19 130 GLY B O 1
ATOM 7390 N N . PRO B 1 131 ? -26.719 15.484 17.812 1 88.69 131 PRO B N 1
ATOM 7391 C CA . PRO B 1 131 ? -27.234 16.75 17.266 1 88.69 131 PRO B CA 1
ATOM 7392 C C . PRO B 1 131 ? -27.156 17.891 18.266 1 88.69 131 PRO B C 1
ATOM 7394 O O . PRO B 1 131 ? -27.344 19.062 17.891 1 88.69 131 PRO B O 1
ATOM 7397 N N . GLY B 1 132 ? -26.797 17.547 19.453 1 89.56 132 GLY B N 1
ATOM 7398 C CA . GLY B 1 132 ? -26.719 18.578 20.484 1 89.56 132 GLY B CA 1
ATOM 7399 C C . GLY B 1 132 ? -25.469 19.438 20.391 1 89.56 132 GLY B C 1
ATOM 7400 O O . GLY B 1 132 ? -25.359 20.438 21.078 1 89.56 132 GLY B O 1
ATOM 7401 N N . VAL B 1 133 ? -24.625 19.062 19.516 1 94.19 133 VAL B N 1
ATOM 7402 C CA . VAL B 1 133 ? -23.375 19.797 19.438 1 94.19 133 VAL B CA 1
ATOM 7403 C C . VAL B 1 133 ? -22.938 19.938 17.984 1 94.19 133 VAL B C 1
ATOM 7405 O O . VAL B 1 133 ? -23.203 19.047 17.156 1 94.19 133 VAL B O 1
ATOM 7408 N N . GLY B 1 134 ? -22.5 21.062 17.625 1 94.69 134 GLY B N 1
ATOM 7409 C CA . GLY B 1 134 ? -21.781 21.297 16.391 1 94.69 134 GLY B CA 1
ATOM 7410 C C . GLY B 1 134 ? -20.281 21.406 16.578 1 94.69 134 GLY B C 1
ATOM 7411 O O . GLY B 1 134 ? -19.812 22.188 17.422 1 94.69 134 GLY B O 1
ATOM 7412 N N . TYR B 1 135 ? -19.547 20.547 15.875 1 95.25 135 TYR B N 1
ATOM 7413 C CA . TYR B 1 135 ? -18.109 20.5 16.078 1 95.25 135 TYR B CA 1
ATOM 7414 C C . TYR B 1 135 ? -17.359 20.75 14.773 1 95.25 135 TYR B C 1
ATOM 7416 O O . TYR B 1 135 ? -17.641 20.094 13.766 1 95.25 135 TYR B O 1
ATOM 7424 N N . MET B 1 136 ? -16.516 21.688 14.773 1 94.56 136 MET B N 1
ATOM 7425 C CA . MET B 1 136 ? -15.594 21.938 13.672 1 94.56 136 MET B CA 1
ATOM 7426 C C . MET B 1 136 ? -14.164 21.562 14.062 1 94.56 136 MET B C 1
ATOM 7428 O O . MET B 1 136 ? -13.508 22.312 14.805 1 94.56 136 MET B O 1
ATOM 7432 N N . PRO B 1 137 ? -13.656 20.484 13.477 1 91.88 137 PRO B N 1
ATOM 7433 C CA . PRO B 1 137 ? -12.297 20.062 13.82 1 91.88 137 PRO B CA 1
ATOM 7434 C C . PRO B 1 137 ? -11.227 20.953 13.188 1 91.88 137 PRO B C 1
ATOM 7436 O O . PRO B 1 137 ? -11.516 21.688 12.242 1 91.88 137 PRO B O 1
ATOM 7439 N N . GLN B 1 138 ? -10.086 20.828 13.727 1 82.69 138 GLN B N 1
ATOM 7440 C CA . GLN B 1 138 ? -8.945 21.594 13.227 1 82.69 138 GLN B CA 1
ATOM 7441 C C . GLN B 1 138 ? -8.586 21.188 11.805 1 82.69 138 GLN B C 1
ATOM 7443 O O . GLN B 1 138 ? -8.266 22.031 10.969 1 82.69 138 GLN B O 1
ATOM 7448 N N . ASP B 1 139 ? -8.602 19.891 11.453 1 82 139 ASP B N 1
ATOM 7449 C CA . ASP B 1 139 ? -8.258 19.391 10.133 1 82 139 ASP B CA 1
ATOM 7450 C C . ASP B 1 139 ? -9.453 19.453 9.188 1 82 139 ASP B C 1
ATOM 7452 O O . ASP B 1 139 ? -9.398 18.953 8.07 1 82 139 ASP B O 1
ATOM 7456 N N . LEU B 1 140 ? -10.438 20.125 9.352 1 85.06 140 LEU B N 1
ATOM 7457 C CA . LEU B 1 140 ? -11.664 20.422 8.617 1 85.06 140 LEU B CA 1
ATOM 7458 C C . LEU B 1 140 ? -12.469 19.141 8.367 1 85.06 140 LEU B C 1
ATOM 7460 O O . LEU B 1 140 ? -13.695 19.172 8.336 1 85.06 140 LEU B O 1
ATOM 7464 N N . ALA B 1 141 ? -11.695 17.969 8.086 1 90.5 141 ALA B N 1
ATOM 7465 C CA . ALA B 1 141 ? -12.328 16.656 7.941 1 90.5 141 ALA B CA 1
ATOM 7466 C C . ALA B 1 141 ? -13.461 16.703 6.922 1 90.5 141 ALA B C 1
ATOM 7468 O O . ALA B 1 141 ? -14.586 16.297 7.215 1 90.5 141 ALA B O 1
ATOM 7469 N N . LEU B 1 142 ? -13.266 17.234 5.797 1 93.56 142 LEU B N 1
ATOM 7470 C CA . LEU B 1 142 ? -14.211 17.266 4.688 1 93.56 142 LEU B CA 1
ATOM 7471 C C . LEU B 1 142 ? -13.852 16.219 3.643 1 93.56 142 LEU B C 1
ATOM 7473 O O . LEU B 1 142 ? -12.672 15.992 3.357 1 93.56 142 LEU B O 1
ATOM 7477 N N . PHE B 1 143 ? -14.898 15.562 3.164 1 94.31 143 PHE B N 1
ATOM 7478 C CA . PHE B 1 143 ? -14.648 14.625 2.074 1 94.31 143 PHE B CA 1
ATOM 7479 C C . PHE B 1 143 ? -14.211 15.367 0.816 1 94.31 143 PHE B C 1
ATOM 7481 O O . PHE B 1 143 ? -15 16.094 0.214 1 94.31 143 PHE B O 1
ATOM 7488 N N . ARG B 1 144 ? -13.094 15.102 0.375 1 90.94 144 ARG B N 1
ATOM 7489 C CA . ARG B 1 144 ? -12.438 15.859 -0.688 1 90.94 144 ARG B CA 1
ATOM 7490 C C . ARG B 1 144 ? -13.164 15.672 -2.018 1 90.94 144 ARG B C 1
ATOM 7492 O O . ARG B 1 144 ? -13.156 16.578 -2.861 1 90.94 144 ARG B O 1
ATOM 7499 N N . LEU B 1 145 ? -13.828 14.586 -2.186 1 92.56 145 LEU B N 1
ATOM 7500 C CA . LEU B 1 145 ? -14.445 14.281 -3.473 1 92.56 145 LEU B CA 1
ATOM 7501 C C . LEU B 1 145 ? -15.914 14.688 -3.48 1 92.56 145 LEU B C 1
ATOM 7503 O O . LEU B 1 145 ? -16.609 14.484 -4.477 1 92.56 145 LEU B O 1
ATOM 7507 N N . PHE B 1 146 ? -16.344 15.297 -2.363 1 95.81 146 PHE B N 1
ATOM 7508 C CA . PHE B 1 146 ? -17.703 15.859 -2.303 1 95.81 146 PHE B CA 1
ATOM 7509 C C . PHE B 1 146 ? -17.719 17.266 -2.873 1 95.81 146 PHE B C 1
ATOM 7511 O O . PHE B 1 146 ? -16.703 17.969 -2.859 1 95.81 146 PHE B O 1
ATOM 7518 N N . ASN B 1 147 ? -18.812 17.594 -3.422 1 96.19 147 ASN B N 1
ATOM 7519 C CA . ASN B 1 147 ? -19.047 19.016 -3.672 1 96.19 147 ASN B CA 1
ATOM 7520 C C . ASN B 1 147 ? -19.688 19.703 -2.469 1 96.19 147 ASN B C 1
ATOM 7522 O O . ASN B 1 147 ? -19.953 19.062 -1.453 1 96.19 147 ASN B O 1
ATOM 7526 N N . ILE B 1 148 ? -19.859 20.984 -2.516 1 96.38 148 ILE B N 1
ATOM 7527 C CA . ILE B 1 148 ? -20.391 21.766 -1.394 1 96.38 148 ILE B CA 1
ATOM 7528 C C . ILE B 1 148 ? -21.797 21.297 -1.051 1 96.38 148 ILE B C 1
ATOM 7530 O O . ILE B 1 148 ? -22.109 21.047 0.117 1 96.38 148 ILE B O 1
ATOM 7534 N N . GLU B 1 149 ? -22.594 21.062 -2.053 1 96.75 149 GLU B N 1
ATOM 7535 C CA . GLU B 1 149 ? -23.969 20.641 -1.851 1 96.75 149 GLU B CA 1
ATOM 7536 C C . GLU B 1 149 ? -24.047 19.266 -1.19 1 96.75 149 GLU B C 1
ATOM 7538 O O . GLU B 1 149 ? -24.812 19.062 -0.25 1 96.75 149 GLU B O 1
ATOM 7543 N N . GLU B 1 150 ? -23.297 18.391 -1.729 1 96.44 150 GLU B N 1
ATOM 7544 C CA . GLU B 1 150 ? -23.266 17.031 -1.199 1 96.44 150 GLU B CA 1
ATOM 7545 C C . GLU B 1 150 ? -22.766 17.016 0.242 1 96.44 150 GLU B C 1
ATOM 7547 O O . GLU B 1 150 ? -23.219 16.203 1.051 1 96.44 150 GLU B O 1
ATOM 7552 N N . THR B 1 151 ? -21.812 17.875 0.536 1 96.94 151 THR B N 1
ATOM 7553 C CA . THR B 1 151 ? -21.312 17.969 1.9 1 96.94 151 THR B CA 1
ATOM 7554 C C . THR B 1 151 ? -22.422 18.406 2.855 1 96.94 151 THR B C 1
ATOM 7556 O O . THR B 1 151 ? -22.578 17.844 3.936 1 96.94 151 THR B O 1
ATOM 7559 N N . PHE B 1 152 ? -23.203 19.359 2.406 1 96.56 152 PHE B N 1
ATOM 7560 C CA . PHE B 1 152 ? -24.328 19.828 3.203 1 96.56 152 PHE B CA 1
ATOM 7561 C C . PHE B 1 152 ? -25.359 18.734 3.389 1 96.56 152 PHE B C 1
ATOM 7563 O O . PHE B 1 152 ? -25.891 18.547 4.484 1 96.56 152 PHE B O 1
ATOM 7570 N N . GLU B 1 153 ? -25.656 18.047 2.334 1 95.75 153 GLU B N 1
ATOM 7571 C CA . GLU B 1 153 ? -26.656 17 2.379 1 95.75 153 GLU B CA 1
ATOM 7572 C C . GLU B 1 153 ? -26.219 15.859 3.303 1 95.75 153 GLU B C 1
ATOM 7574 O O . GLU B 1 153 ? -27.047 15.32 4.051 1 95.75 153 GLU B O 1
ATOM 7579 N N . TYR B 1 154 ? -25 15.477 3.203 1 96.19 154 TYR B N 1
ATOM 7580 C CA . TYR B 1 154 ? -24.469 14.391 4.02 1 96.19 154 TYR B CA 1
ATOM 7581 C C . TYR B 1 154 ? -24.641 14.695 5.504 1 96.19 154 TYR B C 1
ATOM 7583 O O . TYR B 1 154 ? -25.25 13.93 6.242 1 96.19 154 TYR B O 1
ATOM 7591 N N . TYR B 1 155 ? -24.062 15.844 5.934 1 95.19 155 TYR B N 1
ATOM 7592 C CA . TYR B 1 155 ? -24.109 16.188 7.348 1 95.19 155 TYR B CA 1
ATOM 7593 C C . TYR B 1 155 ? -25.531 16.562 7.762 1 95.19 155 TYR B C 1
ATOM 7595 O O . TYR B 1 155 ? -25.953 16.281 8.891 1 95.19 155 TYR B O 1
ATOM 7603 N N . GLY B 1 156 ? -26.266 17.25 6.898 1 94.06 156 GLY B N 1
ATOM 7604 C CA . GLY B 1 156 ? -27.656 17.547 7.191 1 94.06 156 GLY B CA 1
ATOM 7605 C C . GLY B 1 156 ? -28.469 16.297 7.516 1 94.06 156 GLY B C 1
ATOM 7606 O O . GLY B 1 156 ? -29.266 16.297 8.461 1 94.06 156 GLY B O 1
ATOM 7607 N N . ARG B 1 157 ? -28.219 15.273 6.762 1 92 157 ARG B N 1
ATOM 7608 C CA . ARG B 1 157 ? -28.938 14.008 6.977 1 92 157 ARG B CA 1
ATOM 7609 C C . ARG B 1 157 ? -28.484 13.344 8.273 1 92 157 ARG B C 1
ATOM 7611 O O . ARG B 1 157 ? -29.281 12.703 8.953 1 92 157 ARG B O 1
ATOM 7618 N N . LEU B 1 158 ? -27.234 13.461 8.562 1 92.19 158 LEU B N 1
ATOM 7619 C CA . LEU B 1 158 ? -26.719 12.891 9.797 1 92.19 158 LEU B CA 1
ATOM 7620 C C . LEU B 1 158 ? -27.422 13.492 11.016 1 92.19 158 LEU B C 1
ATOM 7622 O O . LEU B 1 158 ? -27.656 12.789 12 1 92.19 158 LEU B O 1
ATOM 7626 N N . TYR B 1 159 ? -27.688 14.781 10.898 1 91.19 159 TYR B N 1
ATOM 7627 C CA . TYR B 1 159 ? -28.297 15.477 12.023 1 91.19 159 TYR B CA 1
ATOM 7628 C C . TYR B 1 159 ? -29.812 15.391 11.961 1 91.19 159 TYR B C 1
ATOM 7630 O O . TYR B 1 159 ? -30.516 15.984 12.781 1 91.19 159 TYR B O 1
ATOM 7638 N N . GLY B 1 160 ? -30.375 14.742 10.93 1 85.81 160 GLY B N 1
ATOM 7639 C CA . GLY B 1 160 ? -31.812 14.492 10.828 1 85.81 160 GLY B CA 1
ATOM 7640 C C . GLY B 1 160 ? -32.594 15.672 10.258 1 85.81 160 GLY B C 1
ATOM 7641 O O . GLY B 1 160 ? -33.781 15.82 10.516 1 85.81 160 GLY B O 1
ATOM 7642 N N . ILE B 1 161 ? -31.938 16.5 9.547 1 90.44 161 ILE B N 1
ATOM 7643 C CA . ILE B 1 161 ? -32.594 17.656 8.945 1 90.44 161 ILE B CA 1
ATOM 7644 C C . ILE B 1 161 ? -33.312 17.25 7.66 1 90.44 161 ILE B C 1
ATOM 7646 O O . ILE B 1 161 ? -32.75 16.531 6.832 1 90.44 161 ILE B O 1
ATOM 7650 N N . PRO B 1 162 ? -34.5 17.609 7.547 1 90.75 162 PRO B N 1
ATOM 7651 C CA . PRO B 1 162 ? -35.219 17.281 6.301 1 90.75 162 PRO B CA 1
ATOM 7652 C C . PRO B 1 162 ? -34.562 17.922 5.074 1 90.75 162 PRO B C 1
ATOM 7654 O O . PRO B 1 162 ? -33.969 18.984 5.176 1 90.75 162 PRO B O 1
ATOM 7657 N N . ILE B 1 163 ? -34.75 17.359 3.963 1 90.19 163 ILE B N 1
ATOM 7658 C CA . ILE B 1 163 ? -34.062 17.719 2.727 1 90.19 163 ILE B CA 1
ATOM 7659 C C . ILE B 1 163 ? -34.469 19.125 2.305 1 90.19 163 ILE B C 1
ATOM 7661 O O . ILE B 1 163 ? -33.625 19.875 1.77 1 90.19 163 ILE B O 1
ATOM 7665 N N . GLU B 1 164 ? -35.656 19.484 2.504 1 92.25 164 GLU B N 1
ATOM 7666 C CA . GLU B 1 164 ? -36.125 20.812 2.121 1 92.25 164 GLU B CA 1
ATOM 7667 C C . GLU B 1 164 ? -35.438 21.906 2.934 1 92.25 164 GLU B C 1
ATOM 7669 O O . GLU B 1 164 ? -35.062 22.953 2.395 1 92.25 164 GLU B O 1
ATOM 7674 N N . THR B 1 165 ? -35.281 21.594 4.168 1 92.81 165 THR B N 1
ATOM 7675 C CA . THR B 1 165 ? -34.594 22.531 5.047 1 92.81 165 THR B CA 1
ATOM 7676 C C . THR B 1 165 ? -33.094 22.609 4.688 1 92.81 165 THR B C 1
ATOM 7678 O O . THR B 1 165 ? -32.5 23.688 4.785 1 92.81 165 THR B O 1
ATOM 7681 N N . ILE B 1 166 ? -32.562 21.547 4.32 1 94.19 166 ILE B N 1
ATOM 7682 C CA . ILE B 1 166 ? -31.156 21.531 3.922 1 94.19 166 ILE B CA 1
ATOM 7683 C C . ILE B 1 166 ? -30.938 22.438 2.719 1 94.19 166 ILE B C 1
ATOM 7685 O O . ILE B 1 166 ? -29.984 23.203 2.678 1 94.19 166 ILE B O 1
ATOM 7689 N N . LYS B 1 167 ? -31.875 22.406 1.756 1 94.12 167 LYS B N 1
ATOM 7690 C CA . LYS B 1 167 ? -31.781 23.219 0.554 1 94.12 167 LYS B CA 1
ATOM 7691 C C . LYS B 1 167 ? -31.844 24.703 0.896 1 94.12 167 LYS B C 1
ATOM 7693 O O . LYS B 1 167 ? -31.109 25.516 0.321 1 94.12 167 LYS B O 1
ATOM 7698 N N . GLU B 1 168 ? -32.656 24.969 1.817 1 93.44 168 GLU B N 1
ATOM 7699 C CA . GLU B 1 168 ? -32.781 26.344 2.268 1 93.44 168 GLU B CA 1
ATOM 7700 C C . GLU B 1 168 ? -31.5 26.812 2.967 1 93.44 168 GLU B C 1
ATOM 7702 O O . GLU B 1 168 ? -31.047 27.938 2.758 1 93.44 168 GLU B O 1
ATOM 7707 N N . ARG B 1 169 ? -30.953 25.984 3.73 1 92.38 169 ARG B N 1
ATOM 7708 C CA . ARG B 1 169 ? -29.75 26.312 4.473 1 92.38 169 ARG B CA 1
ATOM 7709 C C . ARG B 1 169 ? -28.547 26.469 3.535 1 92.38 169 ARG B C 1
ATOM 7711 O O . ARG B 1 169 ? -27.672 27.297 3.775 1 92.38 169 ARG B O 1
ATOM 7718 N N . ILE B 1 170 ? -28.531 25.641 2.535 1 94.69 170 ILE B N 1
ATOM 7719 C CA . ILE B 1 170 ? -27.453 25.734 1.555 1 94.69 170 ILE B CA 1
ATOM 7720 C C . ILE B 1 170 ? -27.453 27.125 0.916 1 94.69 170 ILE B C 1
ATOM 7722 O O . ILE B 1 170 ? -26.422 27.781 0.832 1 94.69 170 ILE B O 1
ATOM 7726 N N . LYS B 1 171 ? -28.625 27.531 0.523 1 92.81 171 LYS B N 1
ATOM 7727 C CA . LYS B 1 171 ? -28.75 28.844 -0.104 1 92.81 171 LYS B CA 1
ATOM 7728 C C . LYS B 1 171 ? -28.312 29.953 0.849 1 92.81 171 LYS B C 1
ATOM 7730 O O . LYS B 1 171 ? -27.594 30.859 0.454 1 92.81 171 LYS B O 1
ATOM 7735 N N . TYR B 1 172 ? -28.703 29.766 2.031 1 90.19 172 TYR B N 1
ATOM 7736 C CA . TYR B 1 172 ? -28.391 30.766 3.045 1 90.19 172 TYR B CA 1
ATOM 7737 C C . TYR B 1 172 ? -26.891 30.859 3.287 1 90.19 172 TYR B C 1
ATOM 7739 O O . TYR B 1 172 ? -26.312 31.938 3.246 1 90.19 172 TYR B O 1
ATOM 7747 N N . TYR B 1 173 ? -26.266 29.766 3.592 1 91.44 173 TYR B N 1
ATOM 7748 C CA . TYR B 1 173 ? -24.875 29.75 4.008 1 91.44 173 TYR B CA 1
ATOM 7749 C C . TYR B 1 173 ? -23.953 30.047 2.826 1 91.44 173 TYR B C 1
ATOM 7751 O O . TYR B 1 173 ? -22.859 30.578 3.002 1 91.44 173 TYR B O 1
ATOM 7759 N N . ILE B 1 174 ? -24.344 29.703 1.621 1 91.69 174 ILE B N 1
ATOM 7760 C CA . ILE B 1 174 ? -23.562 30.047 0.44 1 91.69 174 ILE B CA 1
ATOM 7761 C C . ILE B 1 174 ? -23.438 31.562 0.32 1 91.69 174 ILE B C 1
ATOM 7763 O O . ILE B 1 174 ? -22.359 32.094 0.036 1 91.69 174 ILE B O 1
ATOM 7767 N N . GLU B 1 175 ? -24.484 32.156 0.581 1 86.75 175 GLU B N 1
ATOM 7768 C CA . GLU B 1 175 ? -24.5 33.625 0.512 1 86.75 175 GLU B CA 1
ATOM 7769 C C . GLU B 1 175 ? -23.812 34.25 1.723 1 86.75 175 GLU B C 1
ATOM 7771 O O . GLU B 1 175 ? -22.984 35.156 1.579 1 86.75 175 GLU B O 1
ATOM 7776 N N . PHE B 1 176 ? -24.094 33.719 2.826 1 82.31 176 PHE B N 1
ATOM 7777 C CA . PHE B 1 176 ? -23.594 34.25 4.078 1 82.31 176 PHE B CA 1
ATOM 7778 C C . PHE B 1 176 ? -22.078 34.156 4.148 1 82.31 176 PHE B C 1
ATOM 7780 O O . PHE B 1 176 ? -21.406 35.125 4.543 1 82.31 176 PHE B O 1
ATOM 7787 N N . LEU B 1 177 ? -21.547 33.031 3.816 1 87.12 177 LEU B N 1
ATOM 7788 C CA . LEU B 1 177 ? -20.109 32.781 3.945 1 87.12 177 LEU B CA 1
ATOM 7789 C C . LEU B 1 177 ? -19.406 32.969 2.607 1 87.12 177 LEU B C 1
ATOM 7791 O O . LEU B 1 177 ? -18.219 32.625 2.467 1 87.12 177 LEU B O 1
ATOM 7795 N N . ASN B 1 178 ? -20.109 33.469 1.664 1 82.44 178 ASN B N 1
ATOM 7796 C CA . ASN B 1 178 ? -19.531 33.719 0.344 1 82.44 178 ASN B CA 1
ATOM 7797 C C . ASN B 1 178 ? -18.844 32.469 -0.212 1 82.44 178 ASN B C 1
ATOM 7799 O O . ASN B 1 178 ? -17.672 32.531 -0.593 1 82.44 178 ASN B O 1
ATOM 7803 N N . LEU B 1 179 ? -19.594 31.453 -0.187 1 89.75 179 LEU B N 1
ATOM 7804 C CA . LEU B 1 179 ? -19.062 30.203 -0.713 1 89.75 179 LEU B CA 1
ATOM 7805 C C . LEU B 1 179 ? -19.203 30.141 -2.23 1 89.75 179 LEU B C 1
ATOM 7807 O O . LEU B 1 179 ? -20.094 30.797 -2.801 1 89.75 179 LEU B O 1
ATOM 7811 N N . PRO B 1 180 ? -18.328 29.453 -2.91 1 88.81 180 PRO B N 1
ATOM 7812 C CA . PRO B 1 180 ? -18.484 29.25 -4.355 1 88.81 180 PRO B CA 1
ATOM 7813 C C . PRO B 1 180 ? -19.734 28.469 -4.727 1 88.81 180 PRO B C 1
ATOM 7815 O O . PRO B 1 180 ? -20.547 28.141 -3.854 1 88.81 180 PRO B O 1
ATOM 7818 N N . VAL B 1 181 ? -19.812 28.219 -6.031 1 90.19 181 VAL B N 1
ATOM 7819 C CA . VAL B 1 181 ? -20.969 27.484 -6.543 1 90.19 181 VAL B CA 1
ATOM 7820 C C . VAL B 1 181 ? -21.078 26.141 -5.84 1 90.19 181 VAL B C 1
ATOM 7822 O O . VAL B 1 181 ? -20.078 25.484 -5.582 1 90.19 181 VAL B O 1
ATOM 7825 N N . LYS B 1 182 ? -22.25 25.766 -5.531 1 92.69 182 LYS B N 1
ATOM 7826 C CA . LYS B 1 182 ? -22.531 24.594 -4.703 1 92.69 182 LYS B CA 1
ATOM 7827 C C . LYS B 1 182 ? -22.062 23.312 -5.379 1 92.69 182 LYS B C 1
ATOM 7829 O O . LYS B 1 182 ? -21.844 22.297 -4.711 1 92.69 182 LYS B O 1
ATOM 7834 N N . THR B 1 183 ? -21.859 23.312 -6.664 1 93.38 183 THR B N 1
ATOM 7835 C CA . THR B 1 183 ? -21.5 22.109 -7.406 1 93.38 183 THR B CA 1
ATOM 7836 C C . THR B 1 183 ? -19.984 21.953 -7.465 1 93.38 183 THR B C 1
ATOM 7838 O O . THR B 1 183 ? -19.469 20.969 -7.988 1 93.38 183 THR B O 1
ATOM 7841 N N . ARG B 1 184 ? -19.328 22.875 -6.887 1 92.81 184 ARG B N 1
ATOM 7842 C CA . ARG B 1 184 ? -17.875 22.812 -6.914 1 92.81 184 ARG B CA 1
ATOM 7843 C C . ARG B 1 184 ? -17.344 21.766 -5.922 1 92.81 184 ARG B C 1
ATOM 7845 O O . ARG B 1 184 ? -17.859 21.656 -4.809 1 92.81 184 ARG B O 1
ATOM 7852 N N . LEU B 1 185 ? -16.312 21.062 -6.336 1 94.06 185 LEU B N 1
ATOM 7853 C CA . LEU B 1 185 ? -15.719 20.031 -5.492 1 94.06 185 LEU B CA 1
ATOM 7854 C C . LEU B 1 185 ? -14.859 20.656 -4.398 1 94.06 185 LEU B C 1
ATOM 7856 O O . LEU B 1 185 ? -14.242 21.703 -4.613 1 94.06 185 LEU B O 1
ATOM 7860 N N . ILE B 1 186 ? -14.758 19.984 -3.279 1 93.88 186 ILE B N 1
ATOM 7861 C CA . ILE B 1 186 ? -13.977 20.469 -2.148 1 93.88 186 ILE B CA 1
ATOM 7862 C C . ILE B 1 186 ? -12.5 20.547 -2.541 1 93.88 186 ILE B C 1
ATOM 7864 O O . ILE B 1 186 ? -11.781 21.453 -2.104 1 93.88 186 ILE B O 1
ATOM 7868 N N . THR B 1 187 ? -12.055 19.672 -3.379 1 87.06 187 THR B N 1
ATOM 7869 C CA . THR B 1 187 ? -10.672 19.625 -3.828 1 87.06 187 THR B CA 1
ATOM 7870 C C . THR B 1 187 ? -10.328 20.875 -4.629 1 87.06 187 THR B C 1
ATOM 7872 O O . THR B 1 187 ? -9.156 21.266 -4.72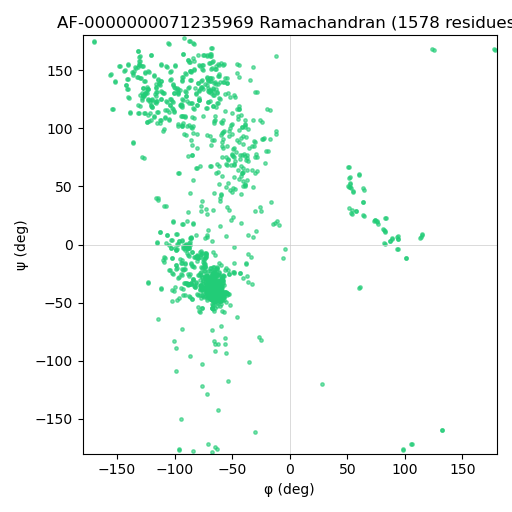3 1 87.06 187 THR B O 1
ATOM 7875 N N . GLN B 1 188 ? -11.281 21.484 -5.16 1 84.5 188 GLN B N 1
ATOM 7876 C CA . GLN B 1 188 ? -11.078 22.641 -6.016 1 84.5 188 GLN B CA 1
ATOM 7877 C C . GLN B 1 188 ? -11.141 23.938 -5.207 1 84.5 188 GLN B C 1
ATOM 7879 O O . GLN B 1 188 ? -10.867 25.016 -5.734 1 84.5 188 GLN B O 1
ATOM 7884 N N . LEU B 1 189 ? -11.43 23.781 -3.91 1 85.12 189 LEU B N 1
ATOM 7885 C CA . LEU B 1 189 ? -11.57 24.953 -3.041 1 85.12 189 LEU B CA 1
ATOM 7886 C C . LEU B 1 189 ? -10.234 25.312 -2.404 1 85.12 189 LEU B C 1
ATOM 7888 O O . LEU B 1 189 ? -9.383 24.438 -2.199 1 85.12 189 LEU B O 1
ATOM 7892 N N . SER B 1 190 ? -10.117 26.547 -2.227 1 73.19 190 SER B N 1
ATOM 7893 C CA . SER B 1 190 ? -8.961 27.016 -1.455 1 73.19 190 SER B CA 1
ATOM 7894 C C . SER B 1 190 ? -9.086 26.609 0.012 1 73.19 190 SER B C 1
ATOM 7896 O O . SER B 1 190 ? -10.164 26.219 0.464 1 73.19 190 SER B O 1
ATOM 7898 N N . GLY B 1 191 ? -8.031 26.609 0.783 1 76.5 191 GLY B N 1
ATOM 7899 C CA . GLY B 1 191 ? -8.055 26.281 2.199 1 76.5 191 GLY B CA 1
ATOM 7900 C C . GLY B 1 191 ? -9.07 27.094 2.982 1 76.5 191 GLY B C 1
ATOM 7901 O O . GLY B 1 191 ? -9.773 26.562 3.838 1 76.5 191 GLY B O 1
ATOM 7902 N N . GLY B 1 192 ? -9.109 28.391 2.666 1 75.5 192 GLY B N 1
ATOM 7903 C CA . GLY B 1 192 ? -10.086 29.25 3.316 1 75.5 192 GLY B CA 1
ATOM 7904 C C . GLY B 1 192 ? -11.516 28.906 2.977 1 75.5 192 GLY B C 1
ATOM 7905 O O . GLY B 1 192 ? -12.391 28.938 3.844 1 75.5 192 GLY B O 1
ATOM 7906 N N . GLN B 1 193 ? -11.703 28.594 1.735 1 82.19 193 GLN B N 1
ATOM 7907 C CA . GLN B 1 193 ? -13.039 28.188 1.312 1 82.19 193 GLN B CA 1
ATOM 7908 C C . GLN B 1 193 ? -13.461 26.891 1.984 1 82.19 193 GLN B C 1
ATOM 7910 O O . GLN B 1 193 ? -14.617 26.734 2.383 1 82.19 193 GLN B O 1
ATOM 7915 N N . GLN B 1 194 ? -12.539 26 2.068 1 90.25 194 GLN B N 1
ATOM 7916 C CA . GLN B 1 194 ? -12.828 24.734 2.742 1 90.25 194 GLN B CA 1
ATOM 7917 C C . GLN B 1 194 ? -13.203 24.969 4.203 1 90.25 194 GLN B C 1
ATOM 7919 O O . GLN B 1 194 ? -14.102 24.312 4.73 1 90.25 194 GLN B O 1
ATOM 7924 N N . ARG B 1 195 ? -12.523 25.812 4.766 1 86.81 195 ARG B N 1
ATOM 7925 C CA . ARG B 1 195 ? -12.797 26.125 6.164 1 86.81 195 ARG B CA 1
ATOM 7926 C C . ARG B 1 195 ? -14.188 26.734 6.328 1 86.81 195 ARG B C 1
ATOM 7928 O O . ARG B 1 195 ? -14.898 26.406 7.281 1 86.81 195 ARG B O 1
ATOM 7935 N N . ARG B 1 196 ? -14.531 27.594 5.418 1 88.75 196 ARG B N 1
ATOM 7936 C CA . ARG B 1 196 ? -15.859 28.203 5.461 1 88.75 196 ARG B CA 1
ATOM 7937 C C . ARG B 1 196 ? -16.953 27.141 5.258 1 88.75 196 ARG B C 1
ATOM 7939 O O . ARG B 1 196 ? -18.016 27.219 5.871 1 88.75 196 ARG B O 1
ATOM 7946 N N . VAL B 1 197 ? -16.641 26.203 4.402 1 93.12 197 VAL B N 1
ATOM 7947 C CA . VAL B 1 197 ? -17.578 25.109 4.191 1 93.12 197 VAL B CA 1
ATOM 7948 C C . VAL B 1 197 ? -17.719 24.281 5.465 1 93.12 197 VAL B C 1
ATOM 7950 O O . VAL B 1 197 ? -18.812 23.922 5.871 1 93.12 197 VAL B O 1
ATOM 7953 N N . SER B 1 198 ? -16.547 23.969 6.039 1 94.25 198 SER B N 1
ATOM 7954 C CA . SER B 1 198 ? -16.547 23.203 7.281 1 94.25 198 SER B CA 1
ATOM 7955 C C . SER B 1 198 ? -17.344 23.922 8.367 1 94.25 198 SER B C 1
ATOM 7957 O O . SER B 1 198 ? -18.094 23.297 9.125 1 94.25 198 SER B O 1
ATOM 7959 N N . LEU B 1 199 ? -17.203 25.219 8.453 1 92.44 199 LEU B N 1
ATOM 7960 C CA . LEU B 1 199 ? -17.938 26.016 9.414 1 92.44 199 LEU B CA 1
ATOM 7961 C C . LEU B 1 199 ? -19.422 26 9.117 1 92.44 199 LEU B C 1
ATOM 7963 O O . LEU B 1 199 ? -20.25 25.828 10.031 1 92.44 199 LEU B O 1
ATOM 7967 N N . ALA B 1 200 ? -19.75 26.156 7.891 1 93.06 200 ALA B N 1
ATOM 7968 C CA . ALA B 1 200 ? -21.156 26.172 7.477 1 93.06 200 ALA B CA 1
ATOM 7969 C C . ALA B 1 200 ? -21.875 24.891 7.891 1 93.06 200 ALA B C 1
ATOM 7971 O O . ALA B 1 200 ? -22.984 24.938 8.414 1 93.06 200 ALA B O 1
ATOM 7972 N N . VAL B 1 201 ? -21.234 23.797 7.668 1 94.69 201 VAL B N 1
ATOM 7973 C CA . VAL B 1 201 ? -21.859 22.516 7.953 1 94.69 201 VAL B CA 1
ATOM 7974 C C . VAL B 1 201 ? -21.969 22.312 9.461 1 94.69 201 VAL B C 1
ATOM 7976 O O . VAL B 1 201 ? -22.875 21.641 9.945 1 94.69 201 VAL B O 1
ATOM 7979 N N . THR B 1 202 ? -21.109 22.906 10.18 1 94.81 202 THR B N 1
ATOM 7980 C CA . THR B 1 202 ? -21.141 22.844 11.633 1 94.81 202 THR B CA 1
ATOM 7981 C C . THR B 1 202 ? -22.312 23.656 12.188 1 94.81 202 THR B C 1
ATOM 7983 O O . THR B 1 202 ? -22.891 23.297 13.211 1 94.81 202 THR B O 1
ATOM 7986 N N . LEU B 1 203 ? -22.703 24.656 11.484 1 92.44 203 LEU B N 1
ATOM 7987 C CA . LEU B 1 203 ? -23.703 25.609 11.961 1 92.44 203 LEU B CA 1
ATOM 7988 C C . LEU B 1 203 ? -25.094 25.219 11.469 1 92.44 203 LEU B C 1
ATOM 7990 O O . LEU B 1 203 ? -26.109 25.672 12.023 1 92.44 203 LEU B O 1
ATOM 7994 N N . MET B 1 204 ? -25.172 24.422 10.555 1 90.12 204 MET B N 1
ATOM 7995 C CA . MET B 1 204 ? -26.375 24.266 9.758 1 90.12 204 MET B CA 1
ATOM 7996 C C . MET B 1 204 ? -27.516 23.688 10.602 1 90.12 204 MET B C 1
ATOM 7998 O O . MET B 1 204 ? -28.688 23.984 10.352 1 90.12 204 MET B O 1
ATOM 8002 N N . HIS B 1 205 ? -27.234 22.828 11.641 1 90 205 HIS B N 1
ATOM 8003 C CA . HIS B 1 205 ? -28.297 22.234 12.43 1 90 205 HIS B CA 1
ATOM 8004 C C . HIS B 1 205 ? -28.594 23.062 13.672 1 90 205 HIS B C 1
ATOM 8006 O O . HIS B 1 205 ? -29.422 22.688 14.508 1 90 205 HIS B O 1
ATOM 8012 N N . GLN B 1 206 ? -27.938 24.219 13.859 1 87.69 206 GLN B N 1
ATOM 8013 C CA . GLN B 1 206 ? -28.172 25.188 14.938 1 87.69 206 GLN B CA 1
ATOM 8014 C C . GLN B 1 206 ? -28.172 24.5 16.297 1 87.69 206 GLN B C 1
ATOM 8016 O O . GLN B 1 206 ? -29.172 24.531 17.016 1 87.69 206 GLN B O 1
ATOM 8021 N N . PRO B 1 207 ? -27.078 24 16.703 1 91.62 207 PRO B N 1
ATOM 8022 C CA . PRO B 1 207 ? -26.953 23.281 17.984 1 91.62 207 PRO B CA 1
ATOM 8023 C C . PRO B 1 207 ? -26.875 24.219 19.188 1 91.62 207 PRO B C 1
ATOM 8025 O O . PRO B 1 207 ? -26.5 25.391 19.031 1 91.62 207 PRO B O 1
ATOM 8028 N N . PRO B 1 208 ? -27.281 23.734 20.328 1 91.81 208 PRO B N 1
ATOM 8029 C CA . PRO B 1 208 ? -27.172 24.547 21.531 1 91.81 208 PRO B CA 1
ATOM 8030 C C . PRO B 1 208 ? -25.719 24.766 21.969 1 91.81 208 PRO B C 1
ATOM 8032 O O . PRO B 1 208 ? -25.422 25.719 22.703 1 91.81 208 PRO B O 1
ATOM 8035 N N . LEU B 1 209 ? -24.906 23.906 21.5 1 94.5 209 LEU B N 1
ATOM 8036 C CA . LEU B 1 209 ? -23.484 24.016 21.812 1 94.5 209 LEU B CA 1
ATOM 8037 C C . LEU B 1 209 ? -22.641 23.969 20.547 1 94.5 209 LEU B C 1
ATOM 8039 O O . LEU B 1 209 ? -22.844 23.094 19.703 1 94.5 209 LEU B O 1
ATOM 8043 N N . LEU B 1 210 ? -21.828 24.938 20.391 1 95.88 210 LEU B N 1
ATOM 8044 C CA . LEU B 1 210 ? -20.906 25 19.25 1 95.88 210 LEU B CA 1
ATOM 8045 C C . LEU B 1 210 ? -19.469 24.969 19.719 1 95.88 210 LEU B C 1
ATOM 8047 O O . LEU B 1 210 ? -19.062 25.75 20.578 1 95.88 210 LEU B O 1
ATOM 8051 N N . ILE B 1 211 ? -18.719 24.016 19.25 1 96.38 211 ILE B N 1
ATOM 8052 C CA . ILE B 1 211 ? -17.297 23.906 19.547 1 96.38 211 ILE B CA 1
ATOM 8053 C C . ILE B 1 211 ? -16.484 24.109 18.266 1 96.38 211 ILE B C 1
ATOM 8055 O O . ILE B 1 211 ? -16.547 23.281 17.344 1 96.38 211 ILE B O 1
ATOM 8059 N N . LEU B 1 212 ? -15.758 25.109 18.172 1 95.19 212 LEU B N 1
ATOM 8060 C CA . LEU B 1 212 ? -14.992 25.469 16.984 1 95.19 212 LEU B CA 1
ATOM 8061 C C . LEU B 1 212 ? -13.5 25.469 17.281 1 95.19 212 LEU B C 1
ATOM 8063 O O . LEU B 1 212 ? -13.008 26.297 18.047 1 95.19 212 LEU B O 1
ATOM 8067 N N . ASP B 1 213 ? -12.828 24.516 16.703 1 91.19 213 ASP B N 1
ATOM 8068 C CA . ASP B 1 213 ? -11.383 24.391 16.891 1 91.19 213 ASP B CA 1
ATOM 8069 C C . ASP B 1 213 ? -10.625 25.156 15.805 1 91.19 213 ASP B C 1
ATOM 8071 O O . ASP B 1 213 ? -10.398 24.625 14.719 1 91.19 213 ASP B O 1
ATOM 8075 N N . GLU B 1 214 ? -10.242 26.344 16.031 1 83.38 214 GLU B N 1
ATOM 8076 C CA . GLU B 1 214 ? -9.492 27.25 15.164 1 83.38 214 GLU B CA 1
ATOM 8077 C C . GLU B 1 214 ? -10.25 27.516 13.867 1 83.38 214 GLU B C 1
ATOM 8079 O O . GLU B 1 214 ? -9.711 27.328 12.773 1 83.38 214 GLU B O 1
ATOM 8084 N N . PRO B 1 215 ? -11.43 28.047 13.969 1 86.5 215 PRO B N 1
ATOM 8085 C CA . PRO B 1 215 ? -12.305 28.203 12.805 1 86.5 215 PRO B CA 1
ATOM 8086 C C . PRO B 1 215 ? -11.852 29.328 11.867 1 86.5 215 PRO B C 1
ATOM 8088 O O . PRO B 1 215 ? -12.25 29.359 10.703 1 86.5 215 PRO B O 1
ATOM 8091 N N . THR B 1 216 ? -11.016 30.25 12.352 1 77.31 216 THR B N 1
ATOM 8092 C CA . THR B 1 216 ? -10.758 31.453 11.562 1 77.31 216 THR B CA 1
ATOM 8093 C C . THR B 1 216 ? -9.359 31.406 10.953 1 77.31 216 THR B C 1
ATOM 8095 O O . THR B 1 216 ? -8.906 32.375 10.359 1 77.31 216 THR B O 1
ATOM 8098 N N . VAL B 1 217 ? -8.766 30.266 11.117 1 70.94 217 VAL B N 1
ATOM 8099 C CA . VAL B 1 217 ? -7.441 30.125 10.523 1 70.94 217 VAL B CA 1
ATOM 8100 C C . VAL B 1 217 ? -7.547 30.188 9.008 1 70.94 217 VAL B C 1
ATOM 8102 O O . VAL B 1 217 ? -8.406 29.531 8.406 1 70.94 217 VAL B O 1
ATOM 8105 N N . GLY B 1 218 ? -6.816 30.984 8.359 1 64.56 218 GLY B N 1
ATOM 8106 C CA . GLY B 1 218 ? -6.77 31.062 6.91 1 64.56 218 GLY B CA 1
ATOM 8107 C C . GLY B 1 218 ? -7.891 31.891 6.316 1 64.56 218 GLY B C 1
ATOM 8108 O O . GLY B 1 218 ? -8.031 31.969 5.094 1 64.56 218 GLY B O 1
ATOM 8109 N N . VAL B 1 219 ? -8.68 32.406 7.203 1 70.69 219 VAL B N 1
ATOM 8110 C CA . VAL B 1 219 ? -9.797 33.25 6.746 1 70.69 219 VAL B CA 1
ATOM 8111 C C . VAL B 1 219 ? -9.383 34.719 6.73 1 70.69 219 VAL B C 1
ATOM 8113 O O . VAL B 1 219 ? -8.586 35.156 7.57 1 70.69 219 VAL B O 1
ATOM 8116 N N . ASP B 1 220 ? -9.891 35.438 5.754 1 67.56 220 ASP B N 1
ATOM 8117 C CA . ASP B 1 220 ? -9.562 36.844 5.637 1 67.56 220 ASP B CA 1
ATOM 8118 C C . ASP B 1 220 ? -10.156 37.656 6.797 1 67.56 220 ASP B C 1
ATOM 8120 O O . ASP B 1 220 ? -11.094 37.188 7.449 1 67.56 220 ASP B O 1
ATOM 8124 N N . SER B 1 221 ? -9.602 38.781 7.09 1 67 221 SER B N 1
ATOM 8125 C CA . SER B 1 221 ? -9.922 39.594 8.25 1 67 221 SER B CA 1
ATOM 8126 C C . SER B 1 221 ? -11.375 40.062 8.211 1 67 221 SER B C 1
ATOM 8128 O O . SER B 1 221 ? -12.047 40.125 9.25 1 67 221 SER B O 1
ATOM 8130 N N . VAL B 1 222 ? -11.742 40.344 6.984 1 67.5 222 VAL B N 1
ATOM 8131 C CA . VAL B 1 222 ? -13.109 40.844 6.863 1 67.5 222 VAL B CA 1
ATOM 8132 C C . VAL B 1 222 ? -14.094 39.719 7.184 1 67.5 222 VAL B C 1
ATOM 8134 O O . VAL B 1 222 ? -15.062 39.938 7.918 1 67.5 222 VAL B O 1
ATOM 8137 N N . LEU B 1 223 ? -13.828 38.656 6.645 1 75.56 223 LEU B N 1
ATOM 8138 C CA . LEU B 1 223 ? -14.703 37.5 6.867 1 75.56 223 LEU B CA 1
ATOM 8139 C C . LEU B 1 223 ? -14.617 37.031 8.312 1 75.56 223 LEU B C 1
ATOM 8141 O O . LEU B 1 223 ? -15.617 36.562 8.875 1 75.56 223 LEU B O 1
ATOM 8145 N N . ARG B 1 224 ? -13.523 37.156 8.875 1 79.56 224 ARG B N 1
ATOM 8146 C CA . ARG B 1 224 ? -13.359 36.781 10.281 1 79.56 224 ARG B CA 1
ATOM 8147 C C . ARG B 1 224 ? -14.297 37.594 11.164 1 79.56 224 ARG B C 1
ATOM 8149 O O . ARG B 1 224 ? -14.922 37.062 12.078 1 79.56 224 ARG B O 1
ATOM 8156 N N . LEU B 1 225 ? -14.352 38.875 10.875 1 75.19 225 LEU B N 1
ATOM 8157 C CA . LEU B 1 225 ? -15.234 39.75 11.633 1 75.19 225 LEU B CA 1
ATOM 8158 C C . LEU B 1 225 ? -16.688 39.344 11.438 1 75.19 225 LEU B C 1
ATOM 8160 O O . LEU B 1 225 ? -17.469 39.375 12.391 1 75.19 225 LEU B O 1
ATOM 8164 N N . LYS B 1 226 ? -16.969 39 10.242 1 77.88 226 LYS B N 1
ATOM 8165 C CA . LYS B 1 226 ? -18.344 38.562 9.953 1 77.88 226 LYS B CA 1
ATOM 8166 C C . LYS B 1 226 ? -18.688 37.281 10.719 1 77.88 226 LYS B C 1
ATOM 8168 O O . LYS B 1 226 ? -19.812 37.156 11.203 1 77.88 226 LYS B O 1
ATOM 8173 N N . ILE B 1 227 ? -17.812 36.438 10.758 1 85.62 227 ILE B N 1
ATOM 8174 C CA . ILE B 1 227 ? -18.031 35.156 11.438 1 85.62 227 ILE B CA 1
ATOM 8175 C C . ILE B 1 227 ? -18.25 35.406 12.93 1 85.62 227 ILE B C 1
ATOM 8177 O O . ILE B 1 227 ? -19.172 34.875 13.531 1 85.62 227 ILE B O 1
ATOM 8181 N N . TRP B 1 228 ? -17.484 36.281 13.5 1 85.88 228 TRP B N 1
ATOM 8182 C CA . TRP B 1 228 ? -17.594 36.594 14.922 1 85.88 228 TRP B CA 1
ATOM 8183 C C . TRP B 1 228 ? -18.922 37.281 15.227 1 85.88 228 TRP B C 1
ATOM 8185 O O . TRP B 1 228 ? -19.562 36.969 16.234 1 85.88 228 TRP B O 1
ATOM 8195 N N . ASN B 1 229 ? -19.266 38.156 14.352 1 83.56 229 ASN B N 1
ATOM 8196 C CA . ASN B 1 229 ? -20.562 38.812 14.523 1 83.56 229 ASN B CA 1
ATOM 8197 C C . ASN B 1 229 ? -21.719 37.812 14.445 1 83.56 229 ASN B C 1
ATOM 8199 O O . ASN B 1 229 ? -22.672 37.906 15.203 1 83.56 229 ASN B O 1
ATOM 8203 N N . TYR B 1 230 ? -21.531 36.969 13.57 1 84.75 230 TYR B N 1
ATOM 8204 C CA . TYR B 1 230 ? -22.562 35.938 13.422 1 84.75 230 TYR B CA 1
ATOM 8205 C C . TYR B 1 230 ? -22.641 35.062 14.656 1 84.75 230 TYR B C 1
ATOM 8207 O O . TYR B 1 230 ? -23.719 34.719 15.117 1 84.75 230 TYR B O 1
ATOM 8215 N N . LEU B 1 231 ? -21.578 34.656 15.148 1 89.38 231 LEU B N 1
ATOM 8216 C CA . LEU B 1 231 ? -21.547 33.844 16.344 1 89.38 231 LEU B CA 1
ATOM 8217 C C . LEU B 1 231 ? -22.172 34.562 17.531 1 89.38 231 LEU B C 1
ATOM 8219 O O . LEU B 1 231 ? -22.875 33.938 18.328 1 89.38 231 LEU B O 1
ATOM 8223 N N . GLU B 1 232 ? -21.906 35.812 17.578 1 87.81 232 GLU B N 1
ATOM 8224 C CA . GLU B 1 232 ? -22.516 36.625 18.641 1 87.81 232 GLU B CA 1
ATOM 8225 C C . GLU B 1 232 ? -24.031 36.656 18.5 1 87.81 232 GLU B C 1
ATOM 8227 O O . GLU B 1 232 ? -24.75 36.625 19.5 1 87.81 232 GLU B O 1
ATOM 8232 N N . GLU B 1 233 ? -24.391 36.75 17.312 1 84.12 233 GLU B N 1
ATOM 8233 C CA . GLU B 1 233 ? -25.828 36.75 17.031 1 84.12 233 GLU B CA 1
ATOM 8234 C C . GLU B 1 233 ? -26.469 35.438 17.453 1 84.12 233 GLU B C 1
ATOM 8236 O O . GLU B 1 233 ? -27.578 35.406 17.984 1 84.12 233 GLU B O 1
ATOM 8241 N N . LEU B 1 234 ? -25.812 34.406 17.188 1 86.62 234 LEU B N 1
ATOM 8242 C CA . LEU B 1 234 ? -26.328 33.094 17.562 1 86.62 234 LEU B CA 1
ATOM 8243 C C . LEU B 1 234 ? -26.469 32.969 19.078 1 86.62 234 LEU B C 1
ATOM 8245 O O . LEU B 1 234 ? -27.438 32.406 19.562 1 86.62 234 LEU B O 1
ATOM 8249 N N . CYS B 1 235 ? -25.547 33.469 19.75 1 89.25 235 CYS B N 1
ATOM 8250 C CA . CYS B 1 235 ? -25.578 33.438 21.219 1 89.25 235 CYS B CA 1
ATOM 8251 C C . CYS B 1 235 ? -26.734 34.281 21.75 1 89.25 235 CYS B C 1
ATOM 8253 O O . CYS B 1 235 ? -27.453 33.844 22.641 1 89.25 235 CYS B O 1
ATOM 8255 N N . THR B 1 236 ? -26.922 35.469 21.172 1 84.06 236 THR B N 1
ATOM 8256 C CA . THR B 1 236 ? -27.906 36.406 21.703 1 84.06 236 THR B CA 1
ATOM 8257 C C . THR B 1 236 ? -29.312 36 21.297 1 84.06 236 THR B C 1
ATOM 8259 O O . THR B 1 236 ? -30.25 36.062 22.094 1 84.06 236 THR B O 1
ATOM 8262 N N . LYS B 1 237 ? -29.422 35.469 20.094 1 80.62 237 LYS B N 1
ATOM 8263 C CA . LYS B 1 237 ? -30.75 35.219 19.562 1 80.62 237 LYS B CA 1
ATOM 8264 C C . LYS B 1 237 ? -31.203 33.781 19.875 1 80.62 237 LYS B C 1
ATOM 8266 O O . LYS B 1 237 ? -32.375 33.562 20.172 1 80.62 237 LYS B O 1
ATOM 8271 N N . LEU B 1 238 ? -30.297 32.875 19.797 1 82.31 238 LEU B N 1
ATOM 8272 C CA . LEU B 1 238 ? -30.688 31.484 19.922 1 82.31 238 LEU B CA 1
ATOM 8273 C C . LEU B 1 238 ? -30.219 30.906 21.266 1 82.31 238 LEU B C 1
ATOM 8275 O O . LEU B 1 238 ? -30.625 29.812 21.641 1 82.31 238 LEU B O 1
ATOM 8279 N N . GLY B 1 239 ? -29.422 31.609 21.906 1 85.5 239 GLY B N 1
ATOM 8280 C CA . GLY B 1 239 ? -28.922 31.109 23.172 1 85.5 239 GLY B CA 1
ATOM 8281 C C . GLY B 1 239 ? -27.859 30.047 23.031 1 85.5 239 GLY B C 1
ATOM 8282 O O . GLY B 1 239 ? -27.641 29.25 23.938 1 85.5 239 GLY B O 1
ATOM 8283 N N . THR B 1 240 ? -27.281 29.953 21.891 1 91.62 240 THR B N 1
ATOM 8284 C CA . THR B 1 240 ? -26.234 28.984 21.609 1 91.62 240 THR B CA 1
ATOM 8285 C C . THR B 1 240 ? -24.953 29.328 22.359 1 91.62 240 THR B C 1
ATOM 8287 O O . THR B 1 240 ? -24.578 30.5 22.469 1 91.62 240 THR B O 1
ATOM 8290 N N . THR B 1 241 ? -24.375 28.328 23.016 1 94.12 241 THR B N 1
ATOM 8291 C CA . THR B 1 241 ? -23.078 28.516 23.656 1 94.12 241 THR B CA 1
ATOM 8292 C C . THR B 1 241 ? -21.953 28.156 22.688 1 94.12 241 THR B C 1
ATOM 8294 O O . THR B 1 241 ? -22 27.141 22 1 94.12 241 THR B O 1
ATOM 8297 N N . VAL B 1 242 ? -20.969 29.047 22.609 1 95.12 242 VAL B N 1
ATOM 8298 C CA . VAL B 1 242 ? -19.906 28.844 21.641 1 95.12 242 VAL B CA 1
ATOM 8299 C C . VAL B 1 242 ? -18.562 28.734 22.375 1 95.12 242 VAL B C 1
ATOM 8301 O O . VAL B 1 242 ? -18.234 29.594 23.203 1 95.12 242 VAL B O 1
ATOM 8304 N N . ILE B 1 243 ? -17.844 27.656 22.141 1 95.44 243 ILE B N 1
ATOM 8305 C CA . ILE B 1 243 ? -16.453 27.531 22.562 1 95.44 243 ILE B CA 1
ATOM 8306 C C . ILE B 1 243 ? -15.531 27.625 21.359 1 95.44 243 ILE B C 1
ATOM 8308 O O . ILE B 1 243 ? -15.672 26.844 20.406 1 95.44 243 ILE B O 1
ATOM 8312 N N . ILE B 1 244 ? -14.648 28.5 21.375 1 93.38 244 ILE B N 1
ATOM 8313 C CA . ILE B 1 244 ? -13.766 28.703 20.234 1 93.38 244 ILE B CA 1
ATOM 8314 C C . ILE B 1 244 ? -12.312 28.656 20.703 1 93.38 244 ILE B C 1
ATOM 8316 O O . ILE B 1 244 ? -11.969 29.219 21.734 1 93.38 244 ILE B O 1
ATOM 8320 N N . THR B 1 245 ? -11.539 27.859 20.047 1 90 245 THR B N 1
ATOM 8321 C CA . THR B 1 245 ? -10.094 27.891 20.266 1 90 245 THR B CA 1
ATOM 8322 C C . THR B 1 245 ? -9.414 28.734 19.188 1 90 245 THR B C 1
ATOM 8324 O O . THR B 1 245 ? -9.82 28.719 18.016 1 90 245 THR B O 1
ATOM 8327 N N . THR B 1 246 ? -8.516 29.625 19.547 1 77.75 246 THR B N 1
ATOM 8328 C CA . THR B 1 246 ? -7.805 30.453 18.578 1 77.75 246 THR B CA 1
ATOM 8329 C C . THR B 1 246 ? -6.391 30.75 19.062 1 77.75 246 THR B C 1
ATOM 8331 O O . THR B 1 246 ? -6.125 30.734 20.266 1 77.75 246 THR B O 1
ATOM 8334 N N . HIS B 1 247 ? -5.633 30.953 18.188 1 66 247 HIS B N 1
ATOM 8335 C CA . HIS B 1 247 ? -4.289 31.438 18.484 1 66 247 HIS B CA 1
ATOM 8336 C C . HIS B 1 247 ? -4.195 32.938 18.297 1 66 247 HIS B C 1
ATOM 8338 O O . HIS B 1 247 ? -3.176 33.562 18.641 1 66 247 HIS B O 1
ATOM 8344 N N . TYR B 1 248 ? -5.266 33.5 17.828 1 65.19 248 TYR B N 1
ATOM 8345 C CA . TYR B 1 248 ? -5.305 34.938 17.625 1 65.19 248 TYR B CA 1
ATOM 8346 C C . TYR B 1 248 ? -5.895 35.656 18.844 1 65.19 248 TYR B C 1
ATOM 8348 O O . TYR B 1 248 ? -7.117 35.688 19.016 1 65.19 248 TYR B O 1
ATOM 8356 N N . THR B 1 249 ? -5.078 36.25 19.672 1 68.75 249 THR B N 1
ATOM 8357 C CA . THR B 1 249 ? -5.488 36.812 20.938 1 68.75 249 THR B CA 1
ATOM 8358 C C . THR B 1 249 ? -6.418 38 20.734 1 68.75 249 THR B C 1
ATOM 8360 O O . THR B 1 249 ? -7.332 38.25 21.531 1 68.75 249 THR B O 1
ATOM 8363 N N . GLU B 1 250 ? -6.191 38.625 19.609 1 67.88 250 GLU B N 1
ATOM 8364 C CA . GLU B 1 250 ? -6.988 39.812 19.406 1 67.88 250 GLU B CA 1
ATOM 8365 C C . GLU B 1 250 ? -8.438 39.469 19.094 1 67.88 250 GLU B C 1
ATOM 8367 O O . GLU B 1 250 ? -9.352 40.219 19.453 1 67.88 250 GLU B O 1
ATOM 8372 N N . GLU B 1 251 ? -8.641 38.375 18.5 1 75.94 251 GLU B N 1
ATOM 8373 C CA . GLU B 1 251 ? -10 37.938 18.219 1 75.94 251 GLU B CA 1
ATOM 8374 C C . GLU B 1 251 ? -10.742 37.562 19.484 1 75.94 251 GLU B C 1
ATOM 8376 O O . GLU B 1 251 ? -11.961 37.719 19.578 1 75.94 251 GLU B O 1
ATOM 8381 N N . ALA B 1 252 ? -10.031 37.125 20.375 1 84.38 252 ALA B N 1
ATOM 8382 C CA . ALA B 1 252 ? -10.609 36.656 21.625 1 84.38 252 ALA B CA 1
ATOM 8383 C C . ALA B 1 252 ? -11.109 37.812 22.484 1 84.38 252 ALA B C 1
ATOM 8385 O O . ALA B 1 252 ? -11.883 37.594 23.422 1 84.38 252 ALA B O 1
ATOM 8386 N N . ARG B 1 253 ? -10.75 39.031 22.094 1 81.25 253 ARG B N 1
ATOM 8387 C CA . ARG B 1 253 ? -11.172 40.188 22.844 1 81.25 253 ARG B CA 1
ATOM 8388 C C . ARG B 1 253 ? -12.688 40.344 22.812 1 81.25 253 ARG B C 1
ATOM 8390 O O . ARG B 1 253 ? -13.281 40.938 23.734 1 81.25 253 ARG B O 1
ATOM 8397 N N . ASN B 1 254 ? -13.266 39.812 21.766 1 80.56 254 ASN B N 1
ATOM 8398 C CA . ASN B 1 254 ? -14.711 39.938 21.594 1 80.56 254 ASN B CA 1
ATOM 8399 C C . ASN B 1 254 ? -15.469 38.844 22.328 1 80.56 254 ASN B C 1
ATOM 8401 O O . ASN B 1 254 ? -16.703 38.844 22.344 1 80.56 254 ASN B O 1
ATOM 8405 N N . SER B 1 255 ? -14.797 38.031 23.078 1 90.25 255 SER B N 1
ATOM 8406 C CA . SER B 1 255 ? -15.453 36.969 23.812 1 90.25 255 SER B CA 1
ATOM 8407 C C . SER B 1 255 ? -15.93 37.438 25.188 1 90.25 255 SER B C 1
ATOM 8409 O O . SER B 1 255 ? -15.523 38.5 25.656 1 90.25 255 SER B O 1
ATOM 8411 N N . TYR B 1 256 ? -16.875 36.688 25.672 1 88.69 256 TYR B N 1
ATOM 8412 C CA . TYR B 1 256 ? -17.375 37 27 1 88.69 256 TYR B CA 1
ATOM 8413 C C . TYR B 1 256 ? -16.359 36.625 28.078 1 88.69 256 TYR B C 1
ATOM 8415 O O . TYR B 1 256 ? -16.172 37.344 29.047 1 88.69 256 TYR B O 1
ATOM 8423 N N . ARG B 1 257 ? -15.773 35.5 27.875 1 92.25 257 ARG B N 1
ATOM 8424 C CA . ARG B 1 257 ? -14.766 34.969 28.781 1 92.25 257 ARG B CA 1
ATOM 8425 C C . ARG B 1 257 ? -13.625 34.312 28.016 1 92.25 257 ARG B C 1
ATOM 8427 O O . ARG B 1 257 ? -13.852 33.688 26.969 1 92.25 257 ARG B O 1
ATOM 8434 N N . VAL B 1 258 ? -12.461 34.531 28.578 1 92.94 258 VAL B N 1
ATOM 8435 C CA . VAL B 1 258 ? -11.289 33.906 27.953 1 92.94 258 VAL B CA 1
ATOM 8436 C C . VAL B 1 258 ? -10.555 33.031 28.969 1 92.94 258 VAL B C 1
ATOM 8438 O O . VAL B 1 258 ? -10.469 33.406 30.156 1 92.94 258 VAL B O 1
ATOM 8441 N N . GLY B 1 259 ? -10.203 31.859 28.562 1 91.75 259 GLY B N 1
ATOM 8442 C CA . GLY B 1 259 ? -9.344 30.984 29.344 1 91.75 259 GLY B CA 1
ATOM 8443 C C . GLY B 1 259 ? -7.973 30.781 28.719 1 91.75 259 GLY B C 1
ATOM 8444 O O . GLY B 1 259 ? -7.863 30.438 27.547 1 91.75 259 GLY B O 1
ATOM 8445 N N . PHE B 1 260 ? -6.965 31.078 29.531 1 90.12 260 PHE B N 1
ATOM 8446 C CA . PHE B 1 260 ? -5.594 30.875 29.078 1 90.12 260 PHE B CA 1
ATOM 8447 C C . PHE B 1 260 ? -5.066 29.516 29.547 1 90.12 260 PHE B C 1
ATOM 8449 O O . PHE B 1 260 ? -5.07 29.234 30.75 1 90.12 260 PHE B O 1
ATOM 8456 N N . VAL B 1 261 ? -4.707 28.719 28.562 1 87.75 261 VAL B N 1
ATOM 8457 C CA . VAL B 1 261 ? -4.184 27.406 28.891 1 87.75 261 VAL B CA 1
ATOM 8458 C C . VAL B 1 261 ? -2.703 27.328 28.531 1 87.75 261 VAL B C 1
ATOM 8460 O O . VAL B 1 261 ? -2.295 27.797 27.469 1 87.75 261 VAL B O 1
ATOM 8463 N N . ASP B 1 262 ? -1.945 26.844 29.469 1 83.31 262 ASP B N 1
ATOM 8464 C CA . ASP B 1 262 ? -0.526 26.609 29.234 1 83.31 262 ASP B CA 1
ATOM 8465 C C . ASP B 1 262 ? -0.063 25.312 29.875 1 83.31 262 ASP B C 1
ATOM 8467 O O . ASP B 1 262 ? -0.284 25.094 31.078 1 83.31 262 ASP B O 1
ATOM 8471 N N . SER B 1 263 ? 0.555 24.438 29.094 1 79.5 263 SER B N 1
ATOM 8472 C CA . SER B 1 263 ? 1.127 23.188 29.562 1 79.5 263 SER B CA 1
ATOM 8473 C C . SER B 1 263 ? 0.105 22.359 30.328 1 79.5 263 SER B C 1
ATOM 8475 O O . SER B 1 263 ? 0.423 21.797 31.375 1 79.5 263 SER B O 1
ATOM 8477 N N . GLY B 1 264 ? -1.137 22.5 29.984 1 86.88 264 GLY B N 1
ATOM 8478 C CA . GLY B 1 264 ? -2.172 21.641 30.547 1 86.88 264 GLY B CA 1
ATOM 8479 C C . GLY B 1 264 ? -2.84 22.25 31.766 1 86.88 264 GLY B C 1
ATOM 8480 O O . GLY B 1 264 ? -3.621 21.594 32.438 1 86.88 264 GLY B O 1
ATOM 8481 N N . ILE B 1 265 ? -2.492 23.469 32.094 1 88.88 265 ILE B N 1
ATOM 8482 C CA . ILE B 1 265 ? -3.092 24.125 33.25 1 88.88 265 ILE B CA 1
ATOM 8483 C C . ILE B 1 265 ? -3.744 25.438 32.812 1 88.88 265 ILE B C 1
ATOM 8485 O O . ILE B 1 265 ? -3.281 26.094 31.859 1 88.88 265 ILE B O 1
ATOM 8489 N N . ILE B 1 266 ? -4.766 25.828 33.469 1 90.81 266 ILE B N 1
ATOM 8490 C CA . ILE B 1 266 ? -5.418 27.109 33.219 1 90.81 266 ILE B CA 1
ATOM 8491 C C . ILE B 1 266 ? -4.727 28.203 34 1 90.81 266 ILE B C 1
ATOM 8493 O O . ILE B 1 266 ? -4.68 28.156 35.25 1 90.81 266 ILE B O 1
ATOM 8497 N N . LEU B 1 267 ? -4.254 29.172 33.406 1 88.19 267 LEU B N 1
ATOM 8498 C CA . LEU B 1 267 ? -3.533 30.266 34.031 1 88.19 267 LEU B CA 1
ATOM 8499 C C . LEU B 1 267 ? -4.5 31.328 34.562 1 88.19 267 LEU B C 1
ATOM 8501 O O . LEU B 1 267 ? -4.285 31.875 35.656 1 88.19 267 LEU B O 1
ATOM 8505 N N . ALA B 1 268 ? -5.387 31.672 33.781 1 90.06 268 ALA B N 1
ATOM 8506 C CA . ALA B 1 268 ? -6.387 32.656 34.156 1 90.06 268 ALA B CA 1
ATOM 8507 C C . ALA B 1 268 ? -7.664 32.5 33.312 1 90.06 268 ALA B C 1
ATOM 8509 O O . ALA B 1 268 ? -7.617 32 32.188 1 90.06 268 ALA B O 1
ATOM 8510 N N . GLU B 1 269 ? -8.695 32.781 33.969 1 91.75 269 GLU B N 1
ATOM 8511 C CA . GLU B 1 269 ? -10.008 32.75 33.312 1 91.75 269 GLU B CA 1
ATOM 8512 C C . GLU B 1 269 ? -10.859 33.938 33.75 1 91.75 269 GLU B C 1
ATOM 8514 O O . GLU B 1 269 ? -11.188 34.094 34.938 1 91.75 269 GLU B O 1
ATOM 8519 N N . ASP B 1 270 ? -11.125 34.781 32.812 1 90.56 270 ASP B N 1
ATOM 8520 C CA . ASP B 1 270 ? -11.93 35.969 33.125 1 90.56 270 ASP B CA 1
ATOM 8521 C C . ASP B 1 270 ? -12.336 36.719 31.844 1 90.56 270 ASP B C 1
ATOM 8523 O O . ASP B 1 270 ? -12.016 36.281 30.734 1 90.56 270 ASP B O 1
ATOM 8527 N N . ASN B 1 271 ? -13.117 37.688 31.984 1 90.44 271 ASN B N 1
ATOM 8528 C CA . ASN B 1 271 ? -13.453 38.562 30.859 1 90.44 271 ASN B CA 1
ATOM 8529 C C . ASN B 1 271 ? -12.219 39.25 30.297 1 90.44 271 ASN B C 1
ATOM 8531 O O . ASN B 1 271 ? -11.336 39.688 31.047 1 90.44 271 ASN B O 1
ATOM 8535 N N . PRO B 1 272 ? -12.148 39.344 29.016 1 90.25 272 PRO B N 1
ATOM 8536 C CA . PRO B 1 272 ? -10.953 39.906 28.391 1 90.25 272 PRO B CA 1
ATOM 8537 C C . PRO B 1 272 ? -10.664 41.312 28.859 1 90.25 272 PRO B C 1
ATOM 8539 O O . PRO B 1 272 ? -9.508 41.656 29.109 1 90.25 272 PRO B O 1
ATOM 8542 N N . GLN B 1 273 ? -11.633 42.156 29 1 83.81 273 GLN B N 1
ATOM 8543 C CA . GLN B 1 273 ? -11.445 43.562 29.406 1 83.81 273 GLN B CA 1
ATOM 8544 C C . GLN B 1 273 ? -10.945 43.625 30.844 1 83.81 273 GLN B C 1
ATOM 8546 O O . GLN B 1 273 ? -10.086 44.469 31.156 1 83.81 273 GLN B O 1
ATOM 8551 N N . ARG B 1 274 ? -11.453 42.719 31.641 1 86.62 274 ARG B N 1
ATOM 8552 C CA . ARG B 1 274 ? -11.016 42.688 33.031 1 86.62 274 ARG B CA 1
ATOM 8553 C C . ARG B 1 274 ? -9.562 42.25 33.125 1 86.62 274 ARG B C 1
ATOM 8555 O O . ARG B 1 274 ? -8.812 42.75 33.969 1 86.62 274 ARG B O 1
ATOM 8562 N N . LEU B 1 275 ? -9.266 41.406 32.312 1 88.56 275 LEU B N 1
ATOM 8563 C CA . LEU B 1 275 ? -7.891 40.906 32.312 1 88.56 275 LEU B CA 1
ATOM 8564 C C . LEU B 1 275 ? -6.934 42 31.828 1 88.56 275 LEU B C 1
ATOM 8566 O O . LEU B 1 275 ? -5.816 42.125 32.344 1 88.56 275 LEU B O 1
ATOM 8570 N N . LEU B 1 276 ? -7.324 42.719 30.828 1 85.56 276 LEU B N 1
ATOM 8571 C CA . LEU B 1 276 ? -6.504 43.812 30.312 1 85.56 276 LEU B CA 1
ATOM 8572 C C . LEU B 1 276 ? -6.289 44.875 31.359 1 85.56 276 LEU B C 1
ATOM 8574 O O . LEU B 1 276 ? -5.195 45.438 31.484 1 85.56 276 LEU B O 1
ATOM 8578 N N . PHE B 1 277 ? -7.312 45.125 32.156 1 81.19 277 PHE B N 1
ATOM 8579 C CA . PHE B 1 277 ? -7.254 46.125 33.219 1 81.19 277 PHE B CA 1
ATOM 8580 C C . PHE B 1 277 ? -6.43 45.656 34.406 1 81.19 277 PHE B C 1
ATOM 8582 O O . PHE B 1 277 ? -5.594 46.375 34.906 1 81.19 277 PHE B O 1
ATOM 8589 N N . LYS B 1 278 ? -6.723 44.438 34.719 1 84.88 278 LYS B N 1
ATOM 8590 C CA . LYS B 1 278 ? -6.055 43.875 35.875 1 84.88 278 LYS B CA 1
ATOM 8591 C C . LYS B 1 278 ? -4.543 43.812 35.688 1 84.88 278 LYS B C 1
ATOM 8593 O O . LYS B 1 278 ? -3.777 44.062 36.625 1 84.88 278 LYS B O 1
ATOM 8598 N N . TYR B 1 279 ? -4.137 43.594 34.531 1 86.44 279 TYR B N 1
ATOM 8599 C CA . TYR B 1 279 ? -2.711 43.406 34.281 1 86.44 279 TYR B CA 1
ATOM 8600 C C . TYR B 1 279 ? -2.135 44.625 33.562 1 86.44 279 TYR B C 1
ATOM 8602 O O . TYR B 1 279 ? -0.946 44.656 33.25 1 86.44 279 TYR B O 1
ATOM 8610 N N . ASN B 1 280 ? -2.867 45.625 33.281 1 80.44 280 ASN B N 1
ATOM 8611 C CA . ASN B 1 280 ? -2.455 46.875 32.688 1 80.44 280 ASN B CA 1
ATOM 8612 C C . ASN B 1 280 ? -1.713 46.656 31.359 1 80.44 280 ASN B C 1
ATOM 8614 O O . ASN B 1 280 ? -0.602 47.156 31.172 1 80.44 280 ASN B O 1
ATOM 8618 N N . CYS B 1 281 ? -2.35 45.781 30.641 1 80.75 281 CYS B N 1
ATOM 8619 C CA . CYS B 1 281 ? -1.766 45.469 29.344 1 80.75 281 CYS B CA 1
ATOM 8620 C C . CYS B 1 281 ? -2.637 45.969 28.203 1 80.75 281 CYS B C 1
ATOM 8622 O O . CYS B 1 281 ? -3.83 46.219 28.391 1 80.75 281 CYS B O 1
ATOM 8624 N N . ARG B 1 282 ? -1.986 46.219 27.031 1 68.44 282 ARG B N 1
ATOM 8625 C CA . ARG B 1 282 ? -2.707 46.75 25.875 1 68.44 282 ARG B CA 1
ATOM 8626 C C . ARG B 1 282 ? -3.316 45.625 25.047 1 68.44 282 ARG B C 1
ATOM 8628 O O . ARG B 1 282 ? -4.273 45.844 24.312 1 68.44 282 ARG B O 1
ATOM 8635 N N . SER B 1 283 ? -2.736 44.531 25.156 1 78.06 283 SER B N 1
ATOM 8636 C CA . SER B 1 283 ? -3.209 43.406 24.344 1 78.06 283 SER B CA 1
ATOM 8637 C C . SER B 1 283 ? -3.314 42.156 25.188 1 78.06 283 SER B C 1
ATOM 8639 O O . SER B 1 283 ? -2.65 42 26.203 1 78.06 283 SER B O 1
ATOM 8641 N N . LEU B 1 284 ? -4.176 41.312 24.797 1 82.44 284 LEU B N 1
ATOM 8642 C CA . LEU B 1 284 ? -4.352 40.031 25.484 1 82.44 284 LEU B CA 1
ATOM 8643 C C . LEU B 1 284 ? -3.096 39.188 25.375 1 82.44 284 LEU B C 1
ATOM 8645 O O . LEU B 1 284 ? -2.838 38.344 26.234 1 82.44 284 LEU B O 1
ATOM 8649 N N . GLU B 1 285 ? -2.404 39.406 24.344 1 77 285 GLU B N 1
ATOM 8650 C CA . GLU B 1 285 ? -1.143 38.688 24.188 1 77 285 GLU B CA 1
ATOM 8651 C C . GLU B 1 285 ? -0.163 39.031 25.297 1 77 285 GLU B C 1
ATOM 8653 O O . GLU B 1 285 ? 0.562 38.188 25.797 1 77 285 GLU B O 1
ATOM 8658 N N . ASP B 1 286 ? -0.178 40.25 25.625 1 76.81 286 ASP B N 1
ATOM 8659 C CA . ASP B 1 286 ? 0.693 40.688 26.703 1 76.81 286 ASP B CA 1
ATOM 8660 C C . ASP B 1 286 ? 0.262 40.125 28.047 1 76.81 286 ASP B C 1
ATOM 8662 O O . ASP B 1 286 ? 1.103 39.812 28.906 1 76.81 286 ASP B O 1
ATOM 8666 N N . VAL B 1 287 ? -1.029 40.031 28.156 1 83.25 287 VAL B N 1
ATOM 8667 C CA . VAL B 1 287 ? -1.552 39.438 29.375 1 83.25 287 VAL B CA 1
ATOM 8668 C C . VAL B 1 287 ? -1.097 38 29.469 1 83.25 287 VAL B C 1
ATOM 8670 O O . VAL B 1 287 ? -0.678 37.531 30.547 1 83.25 287 VAL B O 1
ATOM 8673 N N . PHE B 1 288 ? -1.214 37.312 28.438 1 83.69 288 PHE B N 1
ATOM 8674 C CA . PHE B 1 288 ? -0.808 35.906 28.391 1 83.69 288 PHE B CA 1
ATOM 8675 C C . PHE B 1 288 ? 0.672 35.75 28.719 1 83.69 288 PHE B C 1
ATOM 8677 O O . PHE B 1 288 ? 1.058 34.875 29.469 1 83.69 288 PHE B O 1
ATOM 8684 N N . LEU B 1 289 ? 1.429 36.625 28.172 1 76.81 289 LEU B N 1
ATOM 8685 C CA . LEU B 1 289 ? 2.865 36.594 28.422 1 76.81 289 LEU B CA 1
ATOM 8686 C C . LEU B 1 289 ? 3.164 36.844 29.891 1 76.81 289 LEU B C 1
ATOM 8688 O O . LEU B 1 289 ? 4.031 36.188 30.469 1 76.81 289 LEU B O 1
ATOM 8692 N N . GLU B 1 290 ? 2.502 37.781 30.391 1 80.94 290 GLU B N 1
ATOM 8693 C CA . GLU B 1 290 ? 2.693 38.125 31.797 1 80.94 290 GLU B CA 1
ATOM 8694 C C . GLU B 1 290 ? 2.309 36.938 32.688 1 80.94 290 GLU B C 1
ATOM 8696 O O . GLU B 1 290 ? 2.961 36.656 33.688 1 80.94 290 GLU B O 1
ATOM 8701 N N . LEU B 1 291 ? 1.271 36.344 32.312 1 84.88 291 LEU B N 1
ATOM 8702 C CA . LEU B 1 291 ? 0.799 35.188 33.094 1 84.88 291 LEU B CA 1
ATOM 8703 C C . LEU B 1 291 ? 1.797 34.031 33 1 84.88 291 LEU B C 1
ATOM 8705 O O . LEU B 1 291 ? 2.027 33.344 34 1 84.88 291 LEU B O 1
ATOM 8709 N N . CYS B 1 292 ? 2.318 33.844 31.891 1 79.94 292 CYS B N 1
ATOM 8710 C CA . CYS B 1 292 ? 3.301 32.781 31.703 1 79.94 292 CYS B CA 1
ATOM 8711 C C . CYS B 1 292 ? 4.57 33.062 32.5 1 79.94 292 CYS B C 1
ATOM 8713 O O . CYS B 1 292 ? 5.164 32.156 33.062 1 79.94 292 CYS B O 1
ATOM 8715 N N . LEU B 1 293 ? 4.953 34.312 32.5 1 75.5 293 LEU B N 1
ATOM 8716 C CA . LEU B 1 293 ? 6.148 34.719 33.25 1 75.5 293 LEU B CA 1
ATOM 8717 C C . LEU B 1 293 ? 5.934 34.594 34.75 1 75.5 293 LEU B C 1
ATOM 8719 O O . LEU B 1 293 ? 6.844 34.188 35.469 1 75.5 293 LEU B O 1
ATOM 8723 N N . GLU B 1 294 ? 4.766 34.938 35.125 1 77.19 294 GLU B N 1
ATOM 8724 C CA . GLU B 1 294 ? 4.43 34.812 36.531 1 77.19 294 GLU B CA 1
ATOM 8725 C C . GLU B 1 294 ? 4.508 33.344 36.969 1 77.19 294 GLU B C 1
ATOM 8727 O O . GLU B 1 294 ? 4.965 33.031 38.094 1 77.19 294 GLU B O 1
ATOM 8732 N N . ARG B 1 295 ? 4.043 32.5 36.156 1 77.62 295 ARG B N 1
ATOM 8733 C CA . ARG B 1 295 ? 4.082 31.078 36.469 1 77.62 295 ARG B CA 1
ATOM 8734 C C . ARG B 1 295 ? 5.52 30.562 36.5 1 77.62 295 ARG B C 1
ATOM 8736 O O . ARG B 1 295 ? 5.875 29.734 37.312 1 77.62 295 ARG B O 1
ATOM 8743 N N . ALA B 1 296 ? 6.184 31.016 35.469 1 66.69 296 ALA B N 1
ATOM 8744 C CA . ALA B 1 296 ? 7.578 30.594 35.406 1 66.69 296 ALA B CA 1
ATOM 8745 C C . ALA B 1 296 ? 8.352 31.047 36.625 1 66.69 296 ALA B C 1
ATOM 8747 O O . ALA B 1 296 ? 9.289 30.375 37.062 1 66.69 296 ALA B O 1
ATOM 8748 N N . ARG B 1 297 ? 7.977 32.188 37.219 1 59.72 297 ARG B N 1
ATOM 8749 C CA . ARG B 1 297 ? 8.633 32.719 38.406 1 59.72 297 ARG B CA 1
ATOM 8750 C C . ARG B 1 297 ? 8.227 31.953 39.656 1 59.72 297 ARG B C 1
ATOM 8752 O O . ARG B 1 297 ? 9 31.828 40.594 1 59.72 297 ARG B O 1
ATOM 8759 N N . GLN B 1 298 ? 7.004 31.594 39.75 1 53.25 298 GLN B N 1
ATOM 8760 C CA . GLN B 1 298 ? 6.543 30.875 40.938 1 53.25 298 GLN B CA 1
ATOM 8761 C C . GLN B 1 298 ? 6.727 29.375 40.781 1 53.25 298 GLN B C 1
ATOM 8763 O O . GLN B 1 298 ? 5.898 28.703 40.156 1 53.25 298 GLN B O 1
ATOM 8768 N N . PRO B 1 299 ? 7.902 28.875 40.906 1 46.84 299 PRO B N 1
ATOM 8769 C CA . PRO B 1 299 ? 7.969 27.422 40.812 1 46.84 299 PRO B CA 1
ATOM 8770 C C . PRO B 1 299 ? 6.887 26.719 41.625 1 46.84 299 PRO B C 1
ATOM 8772 O O . PRO B 1 299 ? 6.328 27.312 42.562 1 46.84 299 PRO B O 1
ATOM 8775 N N . GLU B 1 300 ? 6.457 25.531 41.344 1 40.09 300 GLU B N 1
ATOM 8776 C CA . GLU B 1 300 ? 5.504 24.703 42.094 1 40.09 300 GLU B CA 1
ATOM 8777 C C . GLU B 1 300 ? 5.77 24.766 43.594 1 40.09 300 GLU B C 1
ATOM 8779 O O . GLU B 1 300 ? 6.711 24.141 44.062 1 40.09 300 GLU B O 1
ATOM 8784 N N . ILE B 1 301 ? 5.789 25.781 44.438 1 34.19 301 ILE B N 1
ATOM 8785 C CA . ILE B 1 301 ? 5.691 25.516 45.844 1 34.19 301 ILE B CA 1
ATOM 8786 C C . ILE B 1 301 ? 4.574 24.5 46.125 1 34.19 301 ILE B C 1
ATOM 8788 O O . ILE B 1 301 ? 3.48 24.625 45.562 1 34.19 301 ILE B O 1
ATOM 8792 N N . SER B 1 302 ? 4.801 23.297 46.656 1 32.72 302 SER B N 1
ATOM 8793 C CA . SER B 1 302 ? 3.855 22.406 47.344 1 32.72 302 SER B CA 1
ATOM 8794 C C . SER B 1 302 ? 2.748 23.203 48.031 1 32.72 302 SER B C 1
ATOM 8796 O O . SER B 1 302 ? 2.965 24.344 48.469 1 32.72 302 SER B O 1
ATOM 8798 N N . ASN B 1 303 ? 1.45 22.922 47.906 1 32.84 303 ASN B N 1
ATOM 8799 C CA . ASN B 1 303 ? 0.215 23.422 48.5 1 32.84 303 ASN B CA 1
ATOM 8800 C C . ASN B 1 303 ? 0.427 23.844 49.938 1 32.84 303 ASN B C 1
ATOM 8802 O O . ASN B 1 303 ? -0.537 24 50.719 1 32.84 303 ASN B O 1
ATOM 8806 N N . GLU B 1 304 ? 1.55 23.594 50.688 1 32 304 GLU B N 1
ATOM 8807 C CA . GLU B 1 304 ? 1.212 23.906 52.062 1 32 304 GLU B CA 1
ATOM 8808 C C . GLU B 1 304 ? 0.929 25.391 52.219 1 32 304 GLU B C 1
ATOM 8810 O O . GLU B 1 304 ? -0.017 25.781 52.906 1 32 304 GLU B O 1
ATOM 8815 N N . ASN B 1 305 ? 1.925 26.312 52.438 1 29.17 305 ASN B N 1
ATOM 8816 C CA . ASN B 1 305 ? 1.673 27.641 52.969 1 29.17 305 ASN B CA 1
ATOM 8817 C C . ASN B 1 305 ? 1.3 28.641 51.875 1 29.17 305 ASN B C 1
ATOM 8819 O O . ASN B 1 305 ? 2.092 28.891 50.969 1 29.17 305 ASN B O 1
ATOM 8823 N N . LYS B 1 306 ? -0.02 28.766 51.562 1 32.12 306 LYS B N 1
ATOM 8824 C CA . LYS B 1 306 ? -0.665 29.797 50.75 1 32.12 306 LYS B CA 1
ATOM 8825 C C . LYS B 1 306 ? -0.072 31.172 51.062 1 32.12 306 LYS B C 1
ATOM 8827 O O . LYS B 1 306 ? -0.27 31.719 52.125 1 32.12 306 LYS B O 1
ATOM 8832 N N . PRO B 1 307 ? 1.2 31.484 50.781 1 27.95 307 PRO B N 1
ATOM 8833 C CA . PRO B 1 307 ? 1.406 32.875 51.156 1 27.95 307 PRO B CA 1
ATOM 8834 C C . PRO B 1 307 ? 0.271 33.781 50.719 1 27.95 307 PRO B C 1
ATOM 8836 O O . PRO B 1 307 ? -0.334 33.562 49.656 1 27.95 307 PRO B O 1
ATOM 8839 N N . GLN B 1 308 ? -0.423 34.438 51.656 1 25.28 308 GLN B N 1
ATOM 8840 C CA . GLN B 1 308 ? -1.356 35.531 51.531 1 25.28 308 GLN B CA 1
ATOM 8841 C C . GLN B 1 308 ? -0.808 36.625 50.594 1 25.28 308 GLN B C 1
ATOM 8843 O O . GLN B 1 308 ? 0.327 37.062 50.75 1 25.28 308 GLN B O 1
ATOM 8848 N N . ILE B 1 309 ? -1.088 36.531 49.344 1 26.17 309 ILE B N 1
ATOM 8849 C CA . ILE B 1 309 ? -0.843 37.656 48.469 1 26.17 309 ILE B CA 1
ATOM 8850 C C . ILE B 1 309 ? -0.998 38.969 49.281 1 26.17 309 ILE B C 1
ATOM 8852 O O . ILE B 1 309 ? -2.082 39.25 49.781 1 26.17 309 ILE B O 1
ATOM 8856 N N . SER B 1 310 ? -0.023 39.281 50.094 1 24.12 310 SER B N 1
ATOM 8857 C CA . SER B 1 310 ? -0.009 40.656 50.656 1 24.12 310 SER B CA 1
ATOM 8858 C C . SER B 1 310 ? -0.43 41.688 49.625 1 24.12 310 SER B C 1
ATOM 8860 O O . SER B 1 310 ? 0.029 41.656 48.469 1 24.12 310 SER B O 1
ATOM 8862 N N . GLN B 1 311 ? -1.679 42.188 49.719 1 25.34 311 GLN B N 1
ATOM 8863 C CA . GLN B 1 311 ? -2.428 43.312 49.125 1 25.34 311 GLN B CA 1
ATOM 8864 C C . GLN B 1 311 ? -1.54 44.531 48.938 1 25.34 311 GLN B C 1
ATOM 8866 O O . GLN B 1 311 ? -2.037 45.656 48.844 1 25.34 311 GLN B O 1
ATOM 8871 N N . HIS B 1 312 ? -0.213 44.375 49.156 1 24.33 312 HIS B N 1
ATOM 8872 C CA . HIS B 1 312 ? 0.465 45.656 49.375 1 24.33 312 HIS B CA 1
ATOM 8873 C C . HIS B 1 312 ? 0.434 46.5 48.094 1 24.33 312 HIS B C 1
ATOM 8875 O O . HIS B 1 312 ? 1.184 47.469 47.969 1 24.33 312 HIS B O 1
ATOM 8881 N N . CYS B 1 313 ? -0.035 45.969 46.969 1 23.38 313 CYS B N 1
ATOM 8882 C CA . CYS B 1 313 ? -0.052 47.125 46.094 1 23.38 313 CYS B CA 1
ATOM 8883 C C . CYS B 1 313 ? -1.002 48.188 46.625 1 23.38 313 CYS B C 1
ATOM 8885 O O . CYS B 1 313 ? -2.223 48.062 46.531 1 23.38 313 CYS B O 1
ATOM 8887 N N . SER B 1 314 ? -0.708 48.688 47.781 1 23.58 314 SER B N 1
ATOM 8888 C CA . SER B 1 314 ? -1.399 49.844 48.406 1 23.58 314 SER B CA 1
ATOM 8889 C C . SER B 1 314 ? -1.632 50.938 47.375 1 23.58 314 SER B C 1
ATOM 8891 O O . SER B 1 314 ? -0.679 51.5 46.812 1 23.58 314 SER B O 1
ATOM 8893 N N . ILE B 1 315 ? -2.59 50.75 46.562 1 25 315 ILE B N 1
ATOM 8894 C CA . ILE B 1 315 ? -3.047 51.969 45.875 1 25 315 ILE B CA 1
ATOM 8895 C C . ILE B 1 315 ? -3.115 53.125 46.875 1 25 315 ILE B C 1
ATOM 8897 O O . ILE B 1 315 ? -3.762 53.031 47.906 1 25 315 ILE B O 1
ATOM 8901 N N . PRO B 1 316 ? -2.051 53.875 47 1 23.64 316 PRO B N 1
ATOM 8902 C CA . PRO B 1 316 ? -2.215 54.969 47.969 1 23.64 316 PRO B CA 1
ATOM 8903 C C . PRO B 1 316 ? -3.609 55.594 47.906 1 23.64 316 PRO B C 1
ATOM 8905 O O . PRO B 1 316 ? -4.219 55.656 46.844 1 23.64 316 PRO B O 1
ATOM 8908 N N . GLU B 1 317 ? -4.418 55.312 48.906 1 26.27 317 GLU B N 1
ATOM 8909 C CA . GLU B 1 317 ? -5.715 55.906 49.188 1 26.27 317 GLU B CA 1
ATOM 8910 C C . GLU B 1 317 ? -5.672 57.406 48.938 1 26.27 317 GLU B C 1
ATOM 8912 O O . GLU B 1 317 ? -5.086 58.156 49.719 1 26.27 317 GLU B O 1
ATOM 8917 N N . VAL B 1 318 ? -5.262 57.812 47.719 1 23.06 318 VAL B N 1
ATOM 8918 C CA . VAL B 1 318 ? -5.441 59.25 47.531 1 23.06 318 VAL B CA 1
ATOM 8919 C C . VAL B 1 318 ? -6.863 59.625 47.906 1 23.06 318 VAL B C 1
ATOM 8921 O O . VAL B 1 318 ? -7.828 59.188 47.312 1 23.06 318 VAL B O 1
ATOM 8924 N N . THR B 1 319 ? -7.125 59.719 49.219 1 24.11 319 THR B N 1
ATOM 8925 C CA . THR B 1 319 ? -8.281 60.312 49.875 1 24.11 319 THR B CA 1
ATOM 8926 C C . THR B 1 319 ? -8.672 61.625 49.188 1 24.11 319 THR B C 1
ATOM 8928 O O . THR B 1 319 ? -7.953 62.625 49.312 1 24.11 319 THR B O 1
ATOM 8931 N N . VAL B 1 320 ? -9.023 61.469 47.906 1 22.8 320 VAL B N 1
ATOM 8932 C CA . VAL B 1 320 ? -9.617 62.688 47.406 1 22.8 320 VAL B CA 1
ATOM 8933 C C . VAL B 1 320 ? -10.773 63.125 48.312 1 22.8 320 VAL B C 1
ATOM 8935 O O . VAL B 1 320 ? -11.773 62.406 48.406 1 22.8 320 VAL B O 1
ATOM 8938 N N . GLN B 1 321 ? -10.492 63.594 49.406 1 23.12 321 GLN B N 1
ATOM 8939 C CA . GLN B 1 321 ? -11.414 64.25 50.312 1 23.12 321 GLN B CA 1
ATOM 8940 C C . GLN B 1 321 ? -12.32 65.25 49.531 1 23.12 321 GLN B C 1
ATOM 8942 O O . GLN B 1 321 ? -11.859 66.25 49.031 1 23.12 321 GLN B O 1
ATOM 8947 N N . ILE B 1 322 ? -13.125 64.5 48.625 1 23.84 322 ILE B N 1
ATOM 8948 C CA . ILE B 1 322 ? -14.156 65.312 48.031 1 23.84 322 ILE B CA 1
ATOM 8949 C C . ILE B 1 322 ? -14.984 66 49.125 1 23.84 322 ILE B C 1
ATOM 8951 O O . ILE B 1 322 ? -15.648 65.312 49.906 1 23.84 322 ILE B O 1
ATOM 8955 N N . ILE B 1 323 ? -14.5 66.875 49.688 1 22.25 323 ILE B N 1
ATOM 8956 C CA . ILE B 1 323 ? -15.203 67.75 50.625 1 22.25 323 ILE B CA 1
ATOM 8957 C C . ILE B 1 323 ? -16.531 68.25 50.031 1 22.25 323 ILE B C 1
ATOM 8959 O O . ILE B 1 323 ? -16.547 69 49.094 1 22.25 323 ILE B O 1
ATOM 8963 N N . VAL B 1 324 ? -17.359 67.125 49.688 1 23.31 324 VAL B N 1
ATOM 8964 C CA . VAL B 1 324 ? -18.703 67.5 49.25 1 23.31 324 VAL B CA 1
ATOM 8965 C C . VAL B 1 324 ? -19.375 68.375 50.281 1 23.31 324 VAL B C 1
ATOM 8967 O O . VAL B 1 324 ? -19.531 68 51.438 1 23.31 324 VAL B O 1
ATOM 8970 N N . GLU B 1 325 ? -19.109 69.625 50.219 1 20.25 325 GLU B N 1
ATOM 8971 C CA . GLU B 1 325 ? -19.797 70.562 51.062 1 20.25 325 GLU B CA 1
ATOM 8972 C C . GLU B 1 325 ? -21.312 70.375 50.969 1 20.25 325 GLU B C 1
ATOM 8974 O O . GLU B 1 325 ? -21.859 70.25 49.875 1 20.25 325 GLU B O 1
ATOM 8979 N N . GLU B 1 326 ? -21.891 69.75 51.969 1 22.75 326 GLU B N 1
ATOM 8980 C CA . GLU B 1 326 ? -23.266 69.438 52.375 1 22.75 326 GLU B CA 1
ATOM 8981 C C . GLU B 1 326 ? -24.219 70.562 52.094 1 22.75 326 GLU B C 1
ATOM 8983 O O . GLU B 1 326 ? -24.266 71.562 52.812 1 22.75 326 GLU B O 1
ATOM 8988 N N . SER B 1 327 ? -24.156 71.062 50.688 1 20.03 327 SER B N 1
ATOM 8989 C CA . SER B 1 327 ? -25.078 72.25 50.688 1 20.03 327 SER B CA 1
ATOM 8990 C C . SER B 1 327 ? -26.484 71.812 51.125 1 20.03 327 SER B C 1
ATOM 8992 O O . SER B 1 327 ? -26.953 70.688 50.75 1 20.03 327 SER B O 1
ATOM 8994 N N . ASN B 1 328 ? -26.891 72.125 52.219 1 19.84 328 ASN B N 1
ATOM 8995 C CA . ASN B 1 328 ? -28.078 72.062 53.062 1 19.84 328 ASN B CA 1
ATOM 8996 C C . ASN B 1 328 ? -29.344 72.375 52.281 1 19.84 328 ASN B C 1
ATOM 8998 O O . ASN B 1 328 ? -30.344 72.75 52.906 1 19.84 328 ASN B O 1
ATOM 9002 N N . ASP B 1 329 ? -29.234 72.25 50.812 1 19.84 329 ASP B N 1
ATOM 9003 C CA . ASP B 1 329 ? -30.359 73.062 50.344 1 19.84 329 ASP B CA 1
ATOM 9004 C C . ASP B 1 329 ? -31.688 72.438 50.781 1 19.84 329 ASP B C 1
ATOM 9006 O O . ASP B 1 329 ? -31.875 71.188 50.625 1 19.84 329 ASP B O 1
ATOM 9010 N N . ASN B 1 330 ? -32.344 72.938 51.656 1 19.36 330 ASN B N 1
ATOM 9011 C CA . ASN B 1 330 ? -33.594 72.812 52.375 1 19.36 330 ASN B CA 1
ATOM 9012 C C . ASN B 1 330 ? -34.812 72.688 51.438 1 19.36 330 ASN B C 1
ATOM 9014 O O . ASN B 1 330 ? -35.938 72.938 51.875 1 19.36 330 ASN B O 1
ATOM 9018 N N . HIS B 1 331 ? -34.469 72.25 50.125 1 20.11 331 HIS B N 1
ATOM 9019 C CA . HIS B 1 331 ? -35.594 72.562 49.312 1 20.11 331 HIS B CA 1
ATOM 9020 C C . HIS B 1 331 ? -36.875 71.938 49.812 1 20.11 331 HIS B C 1
ATOM 9022 O O . HIS B 1 331 ? -36.875 70.812 50.312 1 20.11 331 HIS B O 1
ATOM 9028 N N . HIS B 1 332 ? -37.875 72.688 49.938 1 18.56 332 HIS B N 1
ATOM 9029 C CA . HIS B 1 332 ? -39.219 72.812 50.469 1 18.56 332 HIS B CA 1
ATOM 9030 C C . HIS B 1 332 ? -40.188 71.812 49.75 1 18.56 332 HIS B C 1
ATOM 9032 O O . HIS B 1 332 ? -39.938 71.5 48.594 1 18.56 332 HIS B O 1
ATOM 9038 N N . GLU B 1 333 ? -41.094 71.188 50.469 1 18.11 333 GLU B N 1
ATOM 9039 C CA . GLU B 1 333 ? -41.969 70 50.594 1 18.11 333 GLU B CA 1
ATOM 9040 C C . GLU B 1 333 ? -43.125 70.125 49.594 1 18.11 333 GLU B C 1
ATOM 9042 O O . GLU B 1 333 ? -44 69.25 49.531 1 18.11 333 GLU B O 1
ATOM 9047 N N . SER B 1 334 ? -43.094 71.188 48.719 1 17.64 334 SER B N 1
ATOM 9048 C CA . SER B 1 334 ? -44.5 71.562 48.531 1 17.64 334 SER B CA 1
ATOM 9049 C C . SER B 1 334 ? -45.312 70.438 47.906 1 17.64 334 SER B C 1
ATOM 9051 O O . SER B 1 334 ? -44.75 69.625 47.219 1 17.64 334 SER B O 1
ATOM 9053 N N . SER B 1 335 ? -46.562 70.438 48.125 1 17.16 335 SER B N 1
ATOM 9054 C CA . SER B 1 335 ? -47.75 69.625 48.406 1 17.16 335 SER B CA 1
ATOM 9055 C C . SER B 1 335 ? -48.219 68.938 47.125 1 17.16 335 SER B C 1
ATOM 9057 O O . SER B 1 335 ? -48.344 67.688 47.094 1 17.16 335 SER B O 1
ATOM 9059 N N . GLU B 1 336 ? -49.469 69.188 46.719 1 16.48 336 GLU B N 1
ATOM 9060 C CA . GLU B 1 336 ? -50.688 68.375 46.75 1 16.48 336 GLU B CA 1
ATOM 9061 C C . GLU B 1 336 ? -50.906 67.75 45.406 1 16.48 336 GLU B C 1
ATOM 9063 O O . GLU B 1 336 ? -51.125 66.5 45.344 1 16.48 336 GLU B O 1
ATOM 9068 N N . ASN B 1 337 ? -51.594 68.375 44.5 1 17.88 337 ASN B N 1
ATOM 9069 C CA . ASN B 1 337 ? -52.906 68.062 44.031 1 17.88 337 ASN B CA 1
ATOM 9070 C C . ASN B 1 337 ? -52.875 67.25 42.75 1 17.88 337 ASN B C 1
ATOM 9072 O O . ASN B 1 337 ? -51.938 67.375 41.938 1 17.88 337 ASN B O 1
ATOM 9076 N N . SER B 1 338 ? -53.656 66.125 42.688 1 17.55 338 SER B N 1
ATOM 9077 C CA . SER B 1 338 ? -53.812 64.812 42.094 1 17.55 338 SER B CA 1
ATOM 9078 C C . SER B 1 338 ? -54.094 64.938 40.594 1 17.55 338 SER B C 1
ATOM 9080 O O . SER B 1 338 ? -54.094 63.906 39.875 1 17.55 338 SER B O 1
ATOM 9082 N N . SER B 1 339 ? -54.625 66.125 40.188 1 17.91 339 SER B N 1
ATOM 9083 C CA . SER B 1 339 ? -55.719 66 39.25 1 17.91 339 SER B CA 1
ATOM 9084 C C . SER B 1 339 ? -55.281 65.375 37.938 1 17.91 339 SER B C 1
ATOM 9086 O O . SER B 1 339 ? -54.188 65.688 37.438 1 17.91 339 SER B O 1
ATOM 9088 N N . ASP B 1 340 ? -55.844 64.25 37.625 1 18.55 340 ASP B N 1
ATOM 9089 C CA . ASP B 1 340 ? -55.688 63.062 36.781 1 18.55 340 ASP B CA 1
ATOM 9090 C C . ASP B 1 340 ? -55.656 63.438 35.281 1 18.55 340 ASP B C 1
ATOM 9092 O O . ASP B 1 340 ? -55.844 62.594 34.406 1 18.55 340 ASP B O 1
ATOM 9096 N N . GLY B 1 341 ? -55.438 64.75 35.094 1 16.53 341 GLY B N 1
ATOM 9097 C CA . GLY B 1 341 ? -55.969 65.25 33.844 1 16.53 341 GLY B CA 1
ATOM 9098 C C . GLY B 1 341 ? -55.531 64.438 32.656 1 16.53 341 GLY B C 1
ATOM 9099 O O . GLY B 1 341 ? -54.375 64.125 32.5 1 16.53 341 GLY B O 1
ATOM 9100 N N . SER B 1 342 ? -56.469 63.562 32.219 1 19.52 342 SER B N 1
ATOM 9101 C CA . SER B 1 342 ? -56.594 62.594 31.109 1 19.52 342 SER B CA 1
ATOM 9102 C C . SER B 1 342 ? -56.062 63.188 29.812 1 19.52 342 SER B C 1
ATOM 9104 O O . SER B 1 342 ? -56.594 64.188 29.328 1 19.52 342 SER B O 1
ATOM 9106 N N . ILE B 1 343 ? -54.875 63.406 29.734 1 18.41 343 ILE B N 1
ATOM 9107 C CA . ILE B 1 343 ? -54.156 64.125 28.688 1 18.41 343 ILE B CA 1
ATOM 9108 C C . ILE B 1 343 ? -54.562 63.625 27.312 1 18.41 343 ILE B C 1
ATOM 9110 O O . ILE B 1 343 ? -54.312 62.469 26.953 1 18.41 343 ILE B O 1
ATOM 9114 N N . GLU B 1 344 ? -55.844 64.125 26.953 1 17.61 344 GLU B N 1
ATOM 9115 C CA . GLU B 1 344 ? -56.562 63.875 25.703 1 17.61 344 GLU B CA 1
ATOM 9116 C C . GLU B 1 344 ? -55.656 64.062 24.484 1 17.61 344 GLU B C 1
ATOM 9118 O O . GLU B 1 344 ? -55.125 65.125 24.234 1 17.61 344 GLU B O 1
ATOM 9123 N N . GLN B 1 345 ? -54.938 63.062 24.312 1 17.16 345 GLN B N 1
ATOM 9124 C CA . GLN B 1 345 ? -53.906 63.031 23.281 1 17.16 345 GLN B CA 1
ATOM 9125 C C . GLN B 1 345 ? -54.5 63.406 21.922 1 17.16 345 GLN B C 1
ATOM 9127 O O . GLN B 1 345 ? -54.688 62.531 21.062 1 17.16 345 GLN B O 1
ATOM 9132 N N . ILE B 1 346 ? -55.625 64.312 22.031 1 15.98 346 ILE B N 1
ATOM 9133 C CA . ILE B 1 346 ? -56.562 64.25 20.938 1 15.98 346 ILE B CA 1
ATOM 9134 C C . ILE B 1 346 ? -55.844 64.5 19.609 1 15.98 346 ILE B C 1
ATOM 9136 O O . ILE B 1 346 ? -55.969 63.75 18.656 1 15.98 346 ILE B O 1
ATOM 9140 N N . GLU B 1 347 ? -55.625 65.75 19.344 1 15.64 347 GLU B N 1
ATOM 9141 C CA . GLU B 1 347 ? -56.375 66.312 18.234 1 15.64 347 GLU B CA 1
ATOM 9142 C C . GLU B 1 347 ? -55.688 66.062 16.906 1 15.64 347 GLU B C 1
ATOM 9144 O O . GLU B 1 347 ? -56.25 66.375 15.844 1 15.64 347 GLU B O 1
ATOM 9149 N N . MET B 1 348 ? -54.438 65.75 16.922 1 15.91 348 MET B N 1
ATOM 9150 C CA . MET B 1 348 ? -53.719 66.312 15.812 1 15.91 348 MET B CA 1
ATOM 9151 C C . MET B 1 348 ? -54.312 65.938 14.469 1 15.91 348 MET B C 1
ATOM 9153 O O . MET B 1 348 ? -54.219 64.812 14.062 1 15.91 348 MET B O 1
ATOM 9157 N N . SER B 1 349 ? -55.469 66.562 14.07 1 15.61 349 SER B N 1
ATOM 9158 C CA . SER B 1 349 ? -56.469 66.312 13.039 1 15.61 349 SER B CA 1
ATOM 9159 C C . SER B 1 349 ? -55.844 66.312 11.648 1 15.61 349 SER B C 1
ATOM 9161 O O . SER B 1 349 ? -56.125 65.438 10.836 1 15.61 349 SER B O 1
ATOM 9163 N N . GLN B 1 350 ? -55.438 67.5 11.203 1 16.59 350 GLN B N 1
ATOM 9164 C CA . GLN B 1 350 ? -56.031 68.062 10.008 1 16.59 350 GLN B CA 1
ATOM 9165 C C . GLN B 1 350 ? -55.5 67.375 8.75 1 16.59 350 GLN B C 1
ATOM 9167 O O . GLN B 1 350 ? -54.312 67.125 8.641 1 16.59 350 GLN B O 1
ATOM 9172 N N . ILE B 1 351 ? -56.5 67.062 7.891 1 16.77 351 ILE B N 1
ATOM 9173 C CA . ILE B 1 351 ? -56.781 66.375 6.633 1 16.77 351 ILE B CA 1
ATOM 9174 C C . ILE B 1 351 ? -56.062 67.062 5.484 1 16.77 351 ILE B C 1
ATOM 9176 O O . ILE B 1 351 ? -55.844 68.312 5.543 1 16.77 351 ILE B O 1
ATOM 9180 N N . PRO B 1 352 ? -55.844 66.25 4.559 1 20.22 352 PRO B N 1
ATOM 9181 C CA . PRO B 1 352 ? -55.281 66.188 3.199 1 20.22 352 PRO B CA 1
ATOM 9182 C C . PRO B 1 352 ? -56 67.188 2.262 1 20.22 352 PRO B C 1
ATOM 9184 O O . PRO B 1 352 ? -57.219 67.312 2.322 1 20.22 352 PRO B O 1
ATOM 9187 N N . ARG B 1 353 ? -55.406 68.25 1.701 1 18.22 353 ARG B N 1
ATOM 9188 C CA . ARG B 1 353 ? -55.469 69.375 0.753 1 18.22 353 ARG B CA 1
ATOM 9189 C C . ARG B 1 353 ? -56.062 68.875 -0.574 1 18.22 353 ARG B C 1
ATOM 9191 O O . ARG B 1 353 ? -55.594 67.938 -1.17 1 18.22 353 ARG B O 1
ATOM 9198 N N . ASP B 1 354 ? -57.312 69.25 -0.895 1 16.7 354 ASP B N 1
ATOM 9199 C CA . ASP B 1 354 ? -58.25 68.812 -1.922 1 16.7 354 ASP B CA 1
ATOM 9200 C C . ASP B 1 354 ? -57.656 68.938 -3.318 1 16.7 354 ASP B C 1
ATOM 9202 O O . ASP B 1 354 ? -58.188 68.438 -4.289 1 16.7 354 ASP B O 1
ATOM 9206 N N . MET B 1 355 ? -56.906 70 -3.771 1 18.23 355 MET B N 1
ATOM 9207 C CA . MET B 1 355 ? -57.438 70.812 -4.875 1 18.23 355 MET B CA 1
ATOM 9208 C C . MET B 1 355 ? -57.469 70 -6.168 1 18.23 355 MET B C 1
ATOM 9210 O O . MET B 1 355 ? -56.719 69.062 -6.32 1 18.23 355 MET B O 1
ATOM 9214 N N . ASN B 1 356 ? -57.906 70.5 -7.426 1 17 356 ASN B N 1
ATOM 9215 C CA . ASN B 1 356 ? -58.656 70.188 -8.648 1 17 356 ASN B CA 1
ATOM 9216 C C . ASN B 1 356 ? -57.875 69.188 -9.531 1 17 356 ASN B C 1
ATOM 9218 O O . ASN B 1 356 ? -56.75 68.875 -9.25 1 17 356 ASN B O 1
ATOM 9222 N N . ASN B 1 357 ? -57.719 69.625 -10.977 1 17.08 357 ASN B N 1
ATOM 9223 C CA . ASN B 1 357 ? -58.406 69 -12.109 1 17.08 357 ASN B CA 1
ATOM 9224 C C . ASN B 1 357 ? -57.781 67.688 -12.484 1 17.08 357 ASN B C 1
ATOM 9226 O O . ASN B 1 357 ? -58.469 66.625 -12.555 1 17.08 357 ASN B O 1
ATOM 9230 N N . ASN B 1 358 ? -56.906 67.625 -13.664 1 18.94 358 ASN B N 1
ATOM 9231 C CA . ASN B 1 358 ? -57 66.938 -14.945 1 18.94 358 ASN B CA 1
ATOM 9232 C C . ASN B 1 358 ? -56.5 65.5 -14.844 1 18.94 358 ASN B C 1
ATOM 9234 O O . ASN B 1 358 ? -55.781 65.125 -13.906 1 18.94 358 ASN B O 1
ATOM 9238 N N . ASN B 1 359 ? -56.531 64.75 -16.188 1 17.55 359 ASN B N 1
ATOM 9239 C CA . ASN B 1 359 ? -57.25 63.531 -16.609 1 17.55 359 ASN B CA 1
ATOM 9240 C C . ASN B 1 359 ? -56.531 62.25 -16.125 1 17.55 359 ASN B C 1
ATOM 9242 O O . ASN B 1 359 ? -57.156 61.25 -15.883 1 17.55 359 ASN B O 1
ATOM 9246 N N . ASN B 1 360 ? -55.219 62.25 -16.516 1 19.45 360 ASN B N 1
ATOM 9247 C CA . ASN B 1 360 ? -54.375 61.375 -17.312 1 19.45 360 ASN B CA 1
ATOM 9248 C C . ASN B 1 360 ? -53.812 60.219 -16.484 1 19.45 360 ASN B C 1
ATOM 9250 O O . ASN B 1 360 ? -53.156 60.438 -15.461 1 19.45 360 ASN B O 1
ATOM 9254 N N . ASN B 1 361 ? -54.344 59.156 -16.609 1 18.88 361 ASN B N 1
ATOM 9255 C CA . ASN B 1 361 ? -54.938 58.031 -15.875 1 18.88 361 ASN B CA 1
ATOM 9256 C C . ASN B 1 361 ? -53.875 57.281 -15.094 1 18.88 361 ASN B C 1
ATOM 9258 O O . ASN B 1 361 ? -54.094 56.094 -14.75 1 18.88 361 ASN B O 1
ATOM 9262 N N . SER B 1 362 ? -52.594 57.875 -15.211 1 18.53 362 SER B N 1
ATOM 9263 C CA . SER B 1 362 ? -51.469 57 -15.461 1 18.53 362 SER B CA 1
ATOM 9264 C C . SER B 1 362 ? -51.219 56.062 -14.281 1 18.53 362 SER B C 1
ATOM 9266 O O . SER B 1 362 ? -51.062 56.5 -13.141 1 18.53 362 SER B O 1
ATOM 9268 N N . GLN B 1 363 ? -51.844 54.906 -14.312 1 18.64 363 GLN B N 1
ATOM 9269 C CA . GLN B 1 363 ? -52.062 53.781 -13.406 1 18.64 363 GLN B CA 1
ATOM 9270 C C . GLN B 1 363 ? -50.844 53.531 -12.539 1 18.64 363 GLN B C 1
ATOM 9272 O O . GLN B 1 363 ? -49.781 53.219 -13.055 1 18.64 363 GLN B O 1
ATOM 9277 N N . THR B 1 364 ? -50.781 54.281 -11.5 1 19.14 364 THR B N 1
ATOM 9278 C CA . THR B 1 364 ? -49.75 54.312 -10.484 1 19.14 364 THR B CA 1
ATOM 9279 C C . THR B 1 364 ? -49.531 52.938 -9.875 1 19.14 364 THR B C 1
ATOM 9281 O O . THR B 1 364 ? -50.281 52.5 -8.992 1 19.14 364 THR B O 1
ATOM 9284 N N . SER B 1 365 ? -49.719 51.938 -10.695 1 19.28 365 SER B N 1
ATOM 9285 C CA . SER B 1 365 ? -49.406 50.594 -10.219 1 19.28 365 SER B CA 1
ATOM 9286 C C . SER B 1 365 ? -48.219 50.625 -9.242 1 19.28 365 SER B C 1
ATOM 9288 O O . SER B 1 365 ? -47.094 50.906 -9.633 1 19.28 365 SER B O 1
ATOM 9290 N N . GLN B 1 366 ? -48.531 51.281 -8.219 1 20.2 366 GLN B N 1
ATOM 9291 C CA . GLN B 1 366 ? -47.531 51.281 -7.145 1 20.2 366 GLN B CA 1
ATOM 9292 C C . GLN B 1 366 ? -47.062 49.875 -6.82 1 20.2 366 GLN B C 1
ATOM 9294 O O . GLN B 1 366 ? -47.625 49.219 -5.938 1 20.2 366 GLN B O 1
ATOM 9299 N N . GLU B 1 367 ? -47.188 49.062 -7.703 1 20.89 367 GLU B N 1
ATOM 9300 C CA . GLU B 1 367 ? -46.625 47.719 -7.527 1 20.89 367 GLU B CA 1
ATOM 9301 C C . GLU B 1 367 ? -45.281 47.75 -6.82 1 20.89 367 G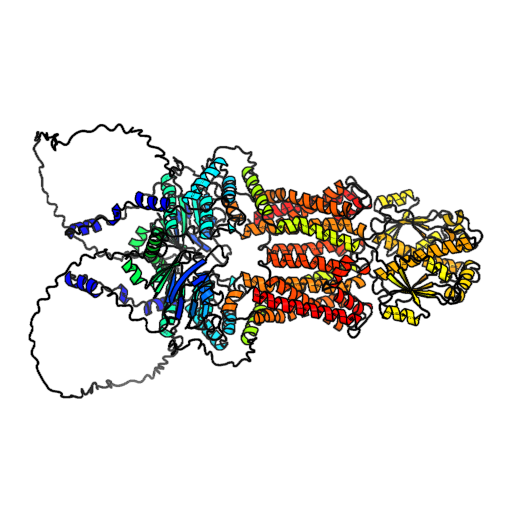LU B C 1
ATOM 9303 O O . GLU B 1 367 ? -44.281 48.156 -7.406 1 20.89 367 GLU B O 1
ATOM 9308 N N . PHE B 1 368 ? -45.312 48.469 -5.695 1 20.31 368 PHE B N 1
ATOM 9309 C CA . PHE B 1 368 ? -44.156 48.094 -4.914 1 20.31 368 PHE B CA 1
ATOM 9310 C C . PHE B 1 368 ? -44.031 46.562 -4.812 1 20.31 368 PHE B C 1
ATOM 9312 O O . PHE B 1 368 ? -44.812 45.938 -4.133 1 20.31 368 PHE B O 1
ATOM 9319 N N . LYS B 1 369 ? -43.75 45.75 -5.68 1 24.28 369 LYS B N 1
ATOM 9320 C CA . LYS B 1 369 ? -43.219 44.406 -5.852 1 24.28 369 LYS B CA 1
ATOM 9321 C C . LYS B 1 369 ? -42.25 44.031 -4.734 1 24.28 369 LYS B C 1
ATOM 9323 O O . LYS B 1 369 ? -41.688 44.938 -4.082 1 24.28 369 LYS B O 1
ATOM 9328 N N . ALA B 1 370 ? -41.375 42.969 -4.961 1 22.91 370 ALA B N 1
ATOM 9329 C CA . ALA B 1 370 ? -40.562 42.156 -4.055 1 22.91 370 ALA B CA 1
ATOM 9330 C C . ALA B 1 370 ? -39.75 43.031 -3.104 1 22.91 370 ALA B C 1
ATOM 9332 O O . ALA B 1 370 ? -38.938 43.844 -3.539 1 22.91 370 ALA B O 1
ATOM 9333 N N . THR B 1 371 ? -40.25 43.562 -2.189 1 26 371 THR B N 1
ATOM 9334 C CA . THR B 1 371 ? -40 43.906 -0.797 1 26 371 THR B CA 1
ATOM 9335 C C . THR B 1 371 ? -38.812 43.062 -0.252 1 26 371 THR B C 1
ATOM 9337 O O . THR B 1 371 ? -39.031 41.969 0.268 1 26 371 THR B O 1
ATOM 9340 N N . ASP B 1 372 ? -37.781 42.75 -0.941 1 24.73 372 ASP B N 1
ATOM 9341 C CA . ASP B 1 372 ? -36.719 41.781 -1.269 1 24.73 372 ASP B CA 1
ATOM 9342 C C . ASP B 1 372 ? -35.688 41.688 -0.143 1 24.73 372 ASP B C 1
ATOM 9344 O O . ASP B 1 372 ? -35.062 40.656 0.032 1 24.73 372 ASP B O 1
ATOM 9348 N N . ASP B 1 373 ? -35.188 42.812 0.368 1 26.36 373 ASP B N 1
ATOM 9349 C CA . ASP B 1 373 ? -33.781 42.906 0.789 1 26.36 373 ASP B CA 1
ATOM 9350 C C . ASP B 1 373 ? -33.594 42.219 2.145 1 26.36 373 ASP B C 1
ATOM 9352 O O . ASP B 1 373 ? -32.469 42.156 2.654 1 26.36 373 ASP B O 1
ATOM 9356 N N . THR B 1 374 ? -34.406 42.344 3.17 1 29.17 374 THR B N 1
ATOM 9357 C CA . THR B 1 374 ? -33.844 42 4.477 1 29.17 374 THR B CA 1
ATOM 9358 C C . THR B 1 374 ? -33.469 40.531 4.523 1 29.17 374 THR B C 1
ATOM 9360 O O . THR B 1 374 ? -34.312 39.656 4.723 1 29.17 374 THR B O 1
ATOM 9363 N N . LEU B 1 375 ? -32.656 40.094 3.779 1 27.92 375 LEU B N 1
ATOM 9364 C CA . LEU B 1 375 ? -32.031 38.812 3.971 1 27.92 375 LEU B CA 1
ATOM 9365 C C . LEU B 1 375 ? -31.516 38.656 5.398 1 27.92 375 LEU B C 1
ATOM 9367 O O . LEU B 1 375 ? -31.062 37.594 5.793 1 27.92 375 LEU B O 1
ATOM 9371 N N . ILE B 1 376 ? -31.125 39.688 6.422 1 32.12 376 ILE B N 1
ATOM 9372 C CA . ILE B 1 376 ? -30.625 38.781 7.426 1 32.12 376 ILE B CA 1
ATOM 9373 C C . ILE B 1 376 ? -31.719 37.812 7.852 1 32.12 376 ILE B C 1
ATOM 9375 O O . ILE B 1 376 ? -31.453 36.656 8.219 1 32.12 376 ILE B O 1
ATOM 9379 N N . SER B 1 377 ? -33.031 38.188 8.078 1 29.19 377 SER B N 1
ATOM 9380 C CA . SER B 1 377 ? -33.719 37.469 9.133 1 29.19 377 SER B CA 1
ATOM 9381 C C . SER B 1 377 ? -33.812 35.969 8.836 1 29.19 377 SER B C 1
ATOM 9383 O O . SER B 1 377 ? -34.469 35.562 7.895 1 29.19 377 SER B O 1
ATOM 9385 N N . PRO B 1 378 ? -32.781 35.281 8.539 1 32.62 378 PRO B N 1
ATOM 9386 C CA . PRO B 1 378 ? -32.938 33.969 9.211 1 32.62 378 PRO B CA 1
ATOM 9387 C C . PRO B 1 378 ? -33.688 34.094 10.531 1 32.62 378 PRO B C 1
ATOM 9389 O O . PRO B 1 378 ? -33.688 35.156 11.156 1 32.62 378 PRO B O 1
ATOM 9392 N N . ILE B 1 379 ? -34.5 33.062 11.172 1 35.16 379 ILE B N 1
ATOM 9393 C CA . ILE B 1 379 ? -35.625 32.406 11.844 1 35.16 379 ILE B CA 1
ATOM 9394 C C . ILE B 1 379 ? -35.438 32.531 13.359 1 35.16 379 ILE B C 1
ATOM 9396 O O . ILE B 1 379 ? -34.375 32.25 13.891 1 35.16 379 ILE B O 1
ATOM 9400 N N . LEU B 1 380 ? -36.031 33.188 14.211 1 32.78 380 LEU B N 1
ATOM 9401 C CA . LEU B 1 380 ? -36.469 33.406 15.586 1 32.78 380 LEU B CA 1
ATOM 9402 C C . LEU B 1 380 ? -36.469 32.094 16.375 1 32.78 380 LEU B C 1
ATOM 9404 O O . LEU B 1 380 ? -37.219 31.172 16.062 1 32.78 380 LEU B O 1
ATOM 9408 N N . PRO B 1 381 ? -35.156 31.359 16.781 1 33.22 381 PRO B N 1
ATOM 9409 C CA . PRO B 1 381 ? -35.531 30.453 17.859 1 33.22 381 PRO B CA 1
ATOM 9410 C C . PRO B 1 381 ? -35.875 31.188 19.156 1 33.22 381 PRO B C 1
ATOM 9412 O O . PRO B 1 381 ? -35.344 32.25 19.422 1 33.22 381 PRO B O 1
ATOM 9415 N N . THR B 1 382 ? -37.031 31.016 20 1 33.5 382 THR B N 1
ATOM 9416 C CA . THR B 1 382 ? -37.625 31.219 21.312 1 33.5 382 THR B CA 1
ATOM 9417 C C . THR B 1 382 ? -36.75 30.578 22.406 1 33.5 382 THR B C 1
ATOM 9419 O O . THR B 1 382 ? -36.531 31.188 23.453 1 33.5 382 THR B O 1
ATOM 9422 N N . PRO B 1 383 ? -36.844 29.344 22.75 1 35.41 383 PRO B N 1
ATOM 9423 C CA . PRO B 1 383 ? -36.844 28.797 24.109 1 35.41 383 PRO B CA 1
ATOM 9424 C C . PRO B 1 383 ? -35.406 28.5 24.594 1 35.41 383 PRO B C 1
ATOM 9426 O O . PRO B 1 383 ? -35.219 28.141 25.75 1 35.41 383 PRO B O 1
ATOM 9429 N N . PRO B 1 384 ? -34.062 28.891 24.438 1 40.66 384 PRO B N 1
ATOM 9430 C CA . PRO B 1 384 ? -33.188 27.969 25.188 1 40.66 384 PRO B CA 1
ATOM 9431 C C . PRO B 1 384 ? -33.031 28.344 26.656 1 40.66 384 PRO B C 1
ATOM 9433 O O . PRO B 1 384 ? -32.438 29.375 26.984 1 40.66 384 PRO B O 1
ATOM 9436 N N . ILE B 1 385 ? -33.938 28.141 27.719 1 44.69 385 ILE B N 1
ATOM 9437 C CA . ILE B 1 385 ? -34 28.406 29.156 1 44.69 385 ILE B CA 1
ATOM 9438 C C . ILE B 1 385 ? -33 27.531 29.891 1 44.69 385 ILE B C 1
ATOM 9440 O O . ILE B 1 385 ? -33.031 26.312 29.75 1 44.69 385 ILE B O 1
ATOM 9444 N N . HIS B 1 386 ? -31.859 27.156 30.203 1 40.84 386 HIS B N 1
ATOM 9445 C CA . HIS B 1 386 ? -31.172 26.047 30.844 1 40.84 386 HIS B CA 1
ATOM 9446 C C . HIS B 1 386 ? -32.156 25.109 31.531 1 40.84 386 HIS B C 1
ATOM 9448 O O . HIS B 1 386 ? -31.766 24.203 32.25 1 40.84 386 HIS B O 1
ATOM 9454 N N . PRO B 1 387 ? -33.562 24.719 31.547 1 44.59 387 PRO B N 1
ATOM 9455 C CA . PRO B 1 387 ? -33.938 23.5 32.25 1 44.59 387 PRO B CA 1
ATOM 9456 C C . PRO B 1 387 ? -33.438 22.234 31.547 1 44.59 387 PRO B C 1
ATOM 9458 O O . PRO B 1 387 ? -33.5 22.156 30.328 1 44.59 387 PRO B O 1
ATOM 9461 N N . ASN B 1 388 ? -32.906 21.062 31.078 1 46.19 388 ASN B N 1
ATOM 9462 C CA . ASN B 1 388 ? -32.125 19.891 30.719 1 46.19 388 ASN B CA 1
ATOM 9463 C C . ASN B 1 388 ? -31.812 19.859 29.219 1 46.19 388 ASN B C 1
ATOM 9465 O O . ASN B 1 388 ? -31.453 18.812 28.688 1 46.19 388 ASN B O 1
ATOM 9469 N N . ALA B 1 389 ? -31.516 20.922 28.5 1 46.91 389 ALA B N 1
ATOM 9470 C CA . ALA B 1 389 ? -31.203 21.312 27.125 1 46.91 389 ALA B CA 1
ATOM 9471 C C . ALA B 1 389 ? -31.078 20.078 26.219 1 46.91 389 ALA B C 1
ATOM 9473 O O . ALA B 1 389 ? -31.219 20.172 25 1 46.91 389 ALA B O 1
ATOM 9474 N N . PRO B 1 390 ? -30.969 18.797 25.781 1 49.22 390 PRO B N 1
ATOM 9475 C CA . PRO B 1 390 ? -31.094 18.281 24.422 1 49.22 390 PRO B CA 1
ATOM 9476 C C . PRO B 1 390 ? -32.375 18.719 23.734 1 49.22 390 PRO B C 1
ATOM 9478 O O . PRO B 1 390 ? -33.469 18.438 24.234 1 49.22 390 PRO B O 1
ATOM 9481 N N . GLN B 1 391 ? -33.156 19.703 23.469 1 43.69 391 GLN B N 1
ATOM 9482 C CA . GLN B 1 391 ? -34.281 19.859 22.547 1 43.69 391 GLN B CA 1
ATOM 9483 C C . GLN B 1 391 ? -33.812 20.016 21.109 1 43.69 391 GLN B C 1
ATOM 9485 O O . GLN B 1 391 ? -33.281 21.078 20.734 1 43.69 391 GLN B O 1
ATOM 9490 N N . ALA B 1 392 ? -33.031 19.625 20.438 1 43.44 392 ALA B N 1
ATOM 9491 C CA . ALA B 1 392 ? -33.094 19.781 18.984 1 43.44 392 ALA B CA 1
ATOM 9492 C C . ALA B 1 392 ? -34.312 19.094 18.422 1 43.44 392 ALA B C 1
ATOM 9494 O O . ALA B 1 392 ? -34.375 17.859 18.344 1 43.44 392 ALA B O 1
ATOM 9495 N N . ASN B 1 393 ? -35.625 19.438 18.609 1 38.19 393 ASN B N 1
ATOM 9496 C CA . ASN B 1 393 ? -36.781 18.75 18.047 1 38.19 393 ASN B CA 1
ATOM 9497 C C . ASN B 1 393 ? -36.75 18.75 16.516 1 38.19 393 ASN B C 1
ATOM 9499 O O . ASN B 1 393 ? -37.219 19.703 15.875 1 38.19 393 ASN B O 1
ATOM 9503 N N . MET B 1 394 ? -35.844 18.641 15.773 1 39.56 394 MET B N 1
ATOM 9504 C CA . MET B 1 394 ? -36.469 18.609 14.461 1 39.56 394 MET B CA 1
ATOM 9505 C C . MET B 1 394 ? -37.688 17.703 14.469 1 39.56 394 MET B C 1
ATOM 9507 O O . MET B 1 394 ? -37.625 16.547 14.875 1 39.56 394 MET B O 1
ATOM 9511 N N . ASP B 1 395 ? -38.906 18.062 14.578 1 34.81 395 ASP B N 1
ATOM 9512 C CA . ASP B 1 395 ? -40.125 17.266 14.609 1 34.81 395 ASP B CA 1
ATOM 9513 C C . ASP B 1 395 ? -39.938 15.938 13.898 1 34.81 395 ASP B C 1
ATOM 9515 O O . ASP B 1 395 ? -40.344 14.891 14.406 1 34.81 395 ASP B O 1
ATOM 9519 N N . GLY B 1 396 ? -40.094 16.078 12.453 1 34.28 396 GLY B N 1
ATOM 9520 C CA . GLY B 1 396 ? -41.031 15.18 11.773 1 34.28 396 GLY B CA 1
ATOM 9521 C C . GLY B 1 396 ? -40.625 13.719 11.906 1 34.28 396 GLY B C 1
ATOM 9522 O O . GLY B 1 396 ? -41.469 12.867 12.18 1 34.28 396 GLY B O 1
ATOM 9523 N N . ALA B 1 397 ? -39.656 13.203 10.898 1 34.28 397 ALA B N 1
ATOM 9524 C CA . ALA B 1 397 ? -39.812 11.852 10.367 1 34.28 397 ALA B CA 1
ATOM 9525 C C . ALA B 1 397 ? -39.531 10.805 11.453 1 34.28 397 ALA B C 1
ATOM 9527 O O . ALA B 1 397 ? -38.469 10.789 12.062 1 34.28 397 ALA B O 1
ATOM 9528 N N . THR B 1 398 ? -40.406 10.383 12.289 1 38.72 398 THR B N 1
ATOM 9529 C CA . THR B 1 398 ? -40.594 9.117 13 1 38.72 398 THR B CA 1
ATOM 9530 C C . THR B 1 398 ? -39.719 8.023 12.359 1 38.72 398 THR B C 1
ATOM 9532 O O . THR B 1 398 ? -40.219 7.227 11.562 1 38.72 398 THR B O 1
ATOM 9535 N N . ASN B 1 399 ? -38.688 8.273 11.562 1 41.28 399 ASN B N 1
ATOM 9536 C CA . ASN B 1 399 ? -38.125 7.062 10.969 1 41.28 399 ASN B CA 1
ATOM 9537 C C . ASN B 1 399 ? -37.781 6.027 12.039 1 41.28 399 ASN B C 1
ATOM 9539 O O . ASN B 1 399 ? -37.406 6.383 13.156 1 41.28 399 ASN B O 1
ATOM 9543 N N . THR B 1 400 ? -38.188 4.855 11.883 1 45.22 400 THR B N 1
ATOM 9544 C CA . THR B 1 400 ? -38.031 3.568 12.547 1 45.22 400 THR B CA 1
ATOM 9545 C C . THR B 1 400 ? -36.594 3.391 13.039 1 45.22 400 THR B C 1
ATOM 9547 O O . THR B 1 400 ? -35.688 3.27 12.234 1 45.22 400 THR B O 1
ATOM 9550 N N . LYS B 1 401 ? -36.312 4.129 14.188 1 53.88 401 LYS B N 1
ATOM 9551 C CA . LYS B 1 401 ? -35 4 14.859 1 53.88 401 LYS B CA 1
ATOM 9552 C C . LYS B 1 401 ? -34.875 2.652 15.562 1 53.88 401 LYS B C 1
ATOM 9554 O O . LYS B 1 401 ? -35.719 2.314 16.422 1 53.88 401 LYS B O 1
ATOM 9559 N N . LEU B 1 402 ? -34.344 1.843 14.898 1 60.16 402 LEU B N 1
ATOM 9560 C CA . LEU B 1 402 ? -33.875 0.7 15.664 1 60.16 402 LEU B CA 1
ATOM 9561 C C . LEU B 1 402 ? -32.75 1.119 16.625 1 60.16 402 LEU B C 1
ATOM 9563 O O . LEU B 1 402 ? -32 2.061 16.344 1 60.16 402 LEU B O 1
ATOM 9567 N N . PRO B 1 403 ? -32.812 0.68 17.859 1 62.66 403 PRO B N 1
ATOM 9568 C CA . PRO B 1 403 ? -31.828 1.089 18.875 1 62.66 403 PRO B CA 1
ATOM 9569 C C . PRO B 1 403 ? -30.391 1.083 18.344 1 62.66 403 PRO B C 1
ATOM 9571 O O . PRO B 1 403 ? -29.562 1.885 18.781 1 62.66 403 PRO B O 1
ATOM 9574 N N . TRP B 1 404 ? -30.234 0.266 17.328 1 70.06 404 TRP B N 1
ATOM 9575 C CA . TRP B 1 404 ? -28.844 0.136 16.906 1 70.06 404 TRP B CA 1
ATOM 9576 C C . TRP B 1 404 ? -28.656 0.689 15.5 1 70.06 404 TRP B C 1
ATOM 9578 O O . TRP B 1 404 ? -27.531 0.702 14.984 1 70.06 404 TRP B O 1
ATOM 9588 N N . LEU B 1 405 ? -29.781 1.213 14.945 1 77.62 405 LEU B N 1
ATOM 9589 C CA . LEU B 1 405 ? -29.656 1.631 13.555 1 77.62 405 LEU B CA 1
ATOM 9590 C C . LEU B 1 405 ? -30.656 2.736 13.227 1 77.62 405 LEU B C 1
ATOM 9592 O O . LEU B 1 405 ? -31.844 2.615 13.531 1 77.62 405 LEU B O 1
ATOM 9596 N N . ASP B 1 406 ? -30.062 3.863 12.891 1 84.81 406 ASP B N 1
ATOM 9597 C CA . ASP B 1 406 ? -30.875 4.957 12.359 1 84.81 406 ASP B CA 1
ATOM 9598 C C . ASP B 1 406 ? -30.891 4.941 10.836 1 84.81 406 ASP B C 1
ATOM 9600 O O . ASP B 1 406 ? -29.828 5.004 10.203 1 84.81 406 ASP B O 1
ATOM 9604 N N . TYR B 1 407 ? -32 4.824 10.234 1 86.25 407 TYR B N 1
ATOM 9605 C CA . TYR B 1 407 ? -32.156 4.648 8.797 1 86.25 407 TYR B CA 1
ATOM 9606 C C . TYR B 1 407 ? -31.656 5.887 8.047 1 86.25 407 TYR B C 1
ATOM 9608 O O . TYR B 1 407 ? -31.078 5.781 6.965 1 86.25 407 TYR B O 1
ATOM 9616 N N . SER B 1 408 ? -31.875 7.086 8.625 1 86.75 408 SER B N 1
ATOM 9617 C CA . SER B 1 408 ? -31.438 8.312 7.969 1 86.75 408 SER B CA 1
ATOM 9618 C C . SER B 1 408 ? -29.922 8.398 7.91 1 86.75 408 SER B C 1
ATOM 9620 O O . SER B 1 408 ? -29.359 8.789 6.883 1 86.75 408 SER B O 1
ATOM 9622 N N . ARG B 1 409 ? -29.391 8.016 8.953 1 91.19 409 ARG B N 1
ATOM 9623 C CA . ARG B 1 409 ? -27.938 8.031 9 1 91.19 409 ARG B CA 1
ATOM 9624 C C . ARG B 1 409 ? -27.344 6.977 8.07 1 91.19 409 ARG B C 1
ATOM 9626 O O . ARG B 1 409 ? -26.359 7.227 7.379 1 91.19 409 ARG B O 1
ATOM 9633 N N . LEU B 1 410 ? -28 5.848 8.07 1 92.75 410 LEU B N 1
ATOM 9634 C CA . LEU B 1 410 ? -27.516 4.777 7.203 1 92.75 410 LEU B CA 1
ATOM 9635 C C . LEU B 1 410 ? -27.609 5.191 5.734 1 92.75 410 LEU B C 1
ATOM 9637 O O . LEU B 1 410 ? -26.688 4.918 4.953 1 92.75 410 LEU B O 1
ATOM 9641 N N . HIS B 1 411 ? -28.688 5.789 5.43 1 92.94 411 HIS B N 1
ATOM 9642 C CA . HIS B 1 411 ? -28.844 6.254 4.059 1 92.94 411 HIS B CA 1
ATOM 9643 C C . HIS B 1 411 ? -27.781 7.281 3.691 1 92.94 411 HIS B C 1
ATOM 9645 O O . HIS B 1 411 ? -27.266 7.277 2.572 1 92.94 411 HIS B O 1
ATOM 9651 N N . ALA B 1 412 ? -27.484 8.195 4.578 1 94.25 412 ALA B N 1
ATOM 9652 C CA . ALA B 1 412 ? -26.453 9.195 4.344 1 94.25 412 ALA B CA 1
ATOM 9653 C C . ALA B 1 412 ? -25.094 8.547 4.125 1 94.25 412 ALA B C 1
ATOM 9655 O O . ALA B 1 412 ? -24.344 8.945 3.23 1 94.25 412 ALA B O 1
ATOM 9656 N N . LEU B 1 413 ? -24.859 7.555 4.922 1 96.31 413 LEU B N 1
ATOM 9657 C CA . LEU B 1 413 ? -23.594 6.855 4.824 1 96.31 413 LEU B CA 1
ATOM 9658 C C . LEU B 1 413 ? -23.5 6.07 3.521 1 96.31 413 LEU B C 1
ATOM 9660 O O . LEU B 1 413 ? -22.438 6.016 2.898 1 96.31 413 LEU B O 1
ATOM 9664 N N . LEU B 1 414 ? -24.594 5.449 3.121 1 96.12 414 LEU B N 1
ATOM 9665 C CA . LEU B 1 414 ? -24.625 4.711 1.863 1 96.12 414 LEU B CA 1
ATOM 9666 C C . LEU B 1 414 ? -24.438 5.652 0.676 1 96.12 414 LEU B C 1
ATOM 9668 O O . LEU B 1 414 ? -23.719 5.328 -0.266 1 96.12 414 LEU B O 1
ATOM 9672 N N . ALA B 1 415 ? -25.094 6.734 0.765 1 95.44 415 ALA B N 1
ATOM 9673 C CA . ALA B 1 415 ? -24.953 7.723 -0.299 1 95.44 415 ALA B CA 1
ATOM 9674 C C . ALA B 1 415 ? -23.516 8.234 -0.386 1 95.44 415 ALA B C 1
ATOM 9676 O O . ALA B 1 415 ? -22.984 8.445 -1.481 1 95.44 415 ALA B O 1
ATOM 9677 N N . LYS B 1 416 ? -22.922 8.43 0.743 1 96.12 416 LYS B N 1
ATOM 9678 C CA . LYS B 1 416 ? -21.531 8.852 0.8 1 96.12 416 LYS B CA 1
ATOM 9679 C C . LYS B 1 416 ? -20.609 7.832 0.133 1 96.12 416 LYS B C 1
ATOM 9681 O O . LYS B 1 416 ? -19.781 8.188 -0.695 1 96.12 416 LYS B O 1
ATOM 9686 N N . ASN B 1 417 ? -20.828 6.574 0.532 1 95.38 417 ASN B N 1
ATOM 9687 C CA . ASN B 1 417 ? -19.984 5.52 -0.027 1 95.38 417 ASN B CA 1
ATOM 9688 C C . ASN B 1 417 ? -20.172 5.406 -1.538 1 95.38 417 ASN B C 1
ATOM 9690 O O . ASN B 1 417 ? -19.203 5.16 -2.264 1 95.38 417 ASN B O 1
ATOM 9694 N N . TYR B 1 418 ? -21.344 5.551 -2.006 1 94.94 418 TYR B N 1
ATOM 9695 C CA . TYR B 1 418 ? -21.625 5.48 -3.436 1 94.94 418 TYR B CA 1
ATOM 9696 C C . TYR B 1 418 ? -20.922 6.609 -4.184 1 94.94 418 TYR B C 1
ATOM 9698 O O . TYR B 1 418 ? -20.281 6.379 -5.207 1 94.94 418 TYR B O 1
ATOM 9706 N N . LEU B 1 419 ? -21 7.848 -3.641 1 94.56 419 LEU B N 1
ATOM 9707 C CA . LEU B 1 419 ? -20.406 9.016 -4.285 1 94.56 419 LEU B CA 1
ATOM 9708 C C . LEU B 1 419 ? -18.891 8.898 -4.32 1 94.56 419 LEU B C 1
ATOM 9710 O O . LEU B 1 419 ? -18.266 9.203 -5.34 1 94.56 419 LEU B O 1
ATOM 9714 N N . LEU B 1 420 ? -18.328 8.484 -3.219 1 92.62 420 LEU B N 1
ATOM 9715 C CA . LEU B 1 420 ? -16.875 8.344 -3.141 1 92.62 420 LEU B CA 1
ATOM 9716 C C . LEU B 1 420 ? -16.375 7.258 -4.09 1 92.62 420 LEU B C 1
ATOM 9718 O O . LEU B 1 420 ? -15.32 7.398 -4.707 1 92.62 420 LEU B O 1
ATOM 9722 N N . TYR B 1 421 ? -17.156 6.164 -4.176 1 91.69 421 TYR B N 1
ATOM 9723 C CA . TYR B 1 421 ? -16.797 5.07 -5.07 1 91.69 421 TYR B CA 1
ATOM 9724 C C . TYR B 1 421 ? -16.875 5.512 -6.527 1 91.69 421 TYR B C 1
ATOM 9726 O O . TYR B 1 421 ? -15.984 5.211 -7.32 1 91.69 421 TYR B O 1
ATOM 9734 N N . ARG B 1 422 ? -17.891 6.223 -6.895 1 92.25 422 ARG B N 1
ATOM 9735 C CA . ARG B 1 422 ? -18.125 6.641 -8.273 1 92.25 422 ARG B CA 1
ATOM 9736 C C . ARG B 1 422 ? -17.047 7.621 -8.742 1 92.25 422 ARG B C 1
ATOM 9738 O O . ARG B 1 422 ? -16.688 7.633 -9.922 1 92.25 422 ARG B O 1
ATOM 9745 N N . ARG B 1 423 ? -16.453 8.406 -7.82 1 91.81 423 ARG B N 1
ATOM 9746 C CA . ARG B 1 423 ? -15.516 9.461 -8.203 1 91.81 423 ARG B CA 1
ATOM 9747 C C . ARG B 1 423 ? -14.07 9.031 -7.961 1 91.81 423 ARG B C 1
ATOM 9749 O O . ARG B 1 423 ? -13.148 9.828 -8.125 1 91.81 423 ARG B O 1
ATOM 9756 N N . ASN B 1 424 ? -13.914 7.848 -7.559 1 87.88 424 ASN B N 1
ATOM 9757 C CA . ASN B 1 424 ? -12.57 7.305 -7.383 1 87.88 424 ASN B CA 1
ATOM 9758 C C . ASN B 1 424 ? -12.25 6.238 -8.422 1 87.88 424 ASN B C 1
ATOM 9760 O O . ASN B 1 424 ? -12.547 5.059 -8.219 1 87.88 424 ASN B O 1
ATOM 9764 N N . PRO B 1 425 ? -11.602 6.559 -9.414 1 86.81 425 PRO B N 1
ATOM 9765 C CA . PRO B 1 425 ? -11.344 5.602 -10.492 1 86.81 425 PRO B CA 1
ATOM 9766 C C . PRO B 1 425 ? -10.438 4.453 -10.055 1 86.81 425 PRO B C 1
ATOM 9768 O O . PRO B 1 425 ? -10.539 3.344 -10.586 1 86.81 425 PRO B O 1
ATOM 9771 N N . VAL B 1 426 ? -9.594 4.691 -9.125 1 81.44 426 VAL B N 1
ATOM 9772 C CA . VAL B 1 426 ? -8.672 3.652 -8.68 1 81.44 426 VAL B CA 1
ATOM 9773 C C . VAL B 1 426 ? -9.461 2.482 -8.094 1 81.44 426 VAL B C 1
ATOM 9775 O O . VAL B 1 426 ? -9.172 1.321 -8.391 1 81.44 426 VAL B O 1
ATOM 9778 N N . SER B 1 427 ? -10.438 2.816 -7.305 1 84.19 427 SER B N 1
ATOM 9779 C CA . SER B 1 427 ? -11.242 1.769 -6.691 1 84.19 427 SER B CA 1
ATOM 9780 C C . SER B 1 427 ? -12.031 0.993 -7.746 1 84.19 427 SER B C 1
ATOM 9782 O O . SER B 1 427 ? -12.172 -0.228 -7.645 1 84.19 427 SER B O 1
ATOM 9784 N N . ILE B 1 428 ? -12.453 1.651 -8.766 1 87.81 428 ILE B N 1
ATOM 9785 C CA . ILE B 1 428 ? -13.227 1.013 -9.828 1 87.81 428 ILE B CA 1
ATOM 9786 C C . ILE B 1 428 ? -12.32 0.085 -10.633 1 87.81 428 ILE B C 1
ATOM 9788 O O . ILE B 1 428 ? -12.703 -1.04 -10.961 1 87.81 428 ILE B O 1
ATOM 9792 N N . ILE B 1 429 ? -11.156 0.488 -10.875 1 87.25 429 ILE B N 1
ATOM 9793 C CA . ILE B 1 429 ? -10.203 -0.307 -11.641 1 87.25 429 ILE B CA 1
ATOM 9794 C C . ILE B 1 429 ? -9.797 -1.539 -10.836 1 87.25 429 ILE B C 1
ATOM 9796 O O . ILE B 1 429 ? -9.773 -2.654 -11.359 1 87.25 429 ILE B O 1
ATOM 9800 N N . LEU B 1 430 ? -9.586 -1.388 -9.594 1 83.5 430 LEU B N 1
ATOM 9801 C CA . LEU B 1 430 ? -9.172 -2.484 -8.727 1 83.5 430 LEU B CA 1
ATOM 9802 C C . LEU B 1 430 ? -10.289 -3.502 -8.555 1 83.5 430 LEU B C 1
ATOM 9804 O O . LEU B 1 430 ? -10.039 -4.703 -8.461 1 83.5 430 LEU B O 1
ATOM 9808 N N . MET B 1 431 ? -11.5 -2.949 -8.586 1 87 431 MET B N 1
ATOM 9809 C CA . MET B 1 431 ? -12.641 -3.811 -8.289 1 87 431 MET B CA 1
ATOM 9810 C C . MET B 1 431 ? -13.086 -4.578 -9.523 1 87 431 MET B C 1
ATOM 9812 O O . MET B 1 431 ? -13.484 -5.738 -9.43 1 87 431 MET B O 1
ATOM 9816 N N . ASN B 1 432 ? -12.891 -4 -10.68 1 89.12 432 ASN B N 1
ATOM 9817 C CA . ASN B 1 432 ? -13.516 -4.625 -11.844 1 89.12 432 ASN B CA 1
ATOM 9818 C C . ASN B 1 432 ? -12.477 -4.98 -12.906 1 89.12 432 ASN B C 1
ATOM 9820 O O . ASN B 1 432 ? -12.539 -6.062 -13.5 1 89.12 432 ASN B O 1
ATOM 9824 N N . ILE B 1 433 ? -11.477 -4.242 -13.039 1 89.62 433 ILE B N 1
ATOM 9825 C CA . ILE B 1 433 ? -10.562 -4.418 -14.164 1 89.62 433 ILE B CA 1
ATOM 9826 C C . ILE B 1 433 ? -9.438 -5.371 -13.781 1 89.62 433 ILE B C 1
ATOM 9828 O O . ILE B 1 433 ? -9.117 -6.297 -14.523 1 89.62 433 ILE B O 1
ATOM 9832 N N . ILE B 1 434 ? -8.906 -5.223 -12.625 1 90.06 434 ILE B N 1
ATOM 9833 C CA . ILE B 1 434 ? -7.73 -5.992 -12.227 1 90.06 434 ILE B CA 1
ATOM 9834 C C . ILE B 1 434 ? -8.086 -7.473 -12.141 1 90.06 434 ILE B C 1
ATOM 9836 O O . ILE B 1 434 ? -7.352 -8.328 -12.641 1 90.06 434 ILE B O 1
ATOM 9840 N N . PRO B 1 435 ? -9.211 -7.824 -11.586 1 90.88 435 PRO B N 1
ATOM 9841 C CA . PRO B 1 435 ? -9.562 -9.242 -11.562 1 90.88 435 PRO B CA 1
ATOM 9842 C C . PRO B 1 435 ? -9.75 -9.836 -12.953 1 90.88 435 PRO B C 1
ATOM 9844 O O . PRO B 1 435 ? -9.398 -10.992 -13.188 1 90.88 435 PRO B O 1
ATOM 9847 N N . LEU B 1 436 ? -10.234 -9.039 -13.836 1 92.62 436 LEU B N 1
ATOM 9848 C CA . LEU B 1 436 ? -10.414 -9.516 -15.203 1 92.62 436 LEU B CA 1
ATOM 9849 C C . LEU B 1 436 ? -9.07 -9.75 -15.875 1 92.62 436 LEU B C 1
ATOM 9851 O O . LEU B 1 436 ? -8.891 -10.75 -16.578 1 92.62 436 LEU B O 1
ATOM 9855 N N . VAL B 1 437 ? -8.195 -8.898 -15.609 1 90.31 437 VAL B N 1
ATOM 9856 C CA . VAL B 1 437 ? -6.859 -9.023 -16.188 1 90.31 437 VAL B CA 1
ATOM 9857 C C . VAL B 1 437 ? -6.148 -10.234 -15.586 1 90.31 437 VAL B C 1
ATOM 9859 O O . VAL B 1 437 ? -5.48 -10.992 -16.297 1 90.31 437 VAL B O 1
ATOM 9862 N N . GLN B 1 438 ? -6.332 -10.414 -14.352 1 88.44 438 GLN B N 1
ATOM 9863 C CA . GLN B 1 438 ? -5.691 -11.531 -13.672 1 88.44 438 GLN B CA 1
ATOM 9864 C C . GLN B 1 438 ? -6.223 -12.867 -14.188 1 88.44 438 GLN B C 1
ATOM 9866 O O . GLN B 1 438 ? -5.445 -13.773 -14.508 1 88.44 438 GLN B O 1
ATOM 9871 N N . VAL B 1 439 ? -7.492 -12.977 -14.289 1 89.75 439 VAL B N 1
ATOM 9872 C CA . VAL B 1 439 ? -8.102 -14.219 -14.742 1 89.75 439 VAL B CA 1
ATOM 9873 C C . VAL B 1 439 ? -7.734 -14.469 -16.203 1 89.75 439 VAL B C 1
ATOM 9875 O O . VAL B 1 439 ? -7.461 -15.602 -16.594 1 89.75 439 VAL B O 1
ATOM 9878 N N . THR B 1 440 ? -7.676 -13.406 -17 1 89.56 440 THR B N 1
ATOM 9879 C CA . THR B 1 440 ? -7.297 -13.539 -18.406 1 89.56 440 THR B CA 1
ATOM 9880 C C . THR B 1 440 ? -5.855 -14.023 -18.531 1 89.56 440 THR B C 1
ATOM 9882 O O . THR B 1 440 ? -5.566 -14.93 -19.312 1 89.56 440 THR B O 1
ATOM 9885 N N . LEU B 1 441 ? -5.02 -13.492 -17.766 1 85 441 LEU B N 1
ATOM 9886 C CA . LEU B 1 441 ? -3.619 -13.898 -17.797 1 85 441 LEU B CA 1
ATOM 9887 C C . LEU B 1 441 ? -3.465 -15.352 -17.359 1 85 441 LEU B C 1
ATOM 9889 O O . LEU B 1 441 ? -2.697 -16.109 -17.953 1 85 441 LEU B O 1
ATOM 9893 N N . PHE B 1 442 ? -4.184 -15.688 -16.406 1 82.44 442 PHE B N 1
ATOM 9894 C CA . PHE B 1 442 ? -4.125 -17.062 -15.906 1 82.44 442 PHE B CA 1
ATOM 9895 C C . PHE B 1 442 ? -4.617 -18.047 -16.953 1 82.44 442 PHE B C 1
ATOM 9897 O O . PHE B 1 442 ? -3.961 -19.047 -17.234 1 82.44 442 PHE B O 1
ATOM 9904 N N . CYS B 1 443 ? -5.723 -17.766 -17.516 1 83.88 443 CYS B N 1
ATOM 9905 C CA . CYS B 1 443 ? -6.328 -18.688 -18.469 1 83.88 443 CYS B CA 1
ATOM 9906 C C . CYS B 1 443 ? -5.492 -18.781 -19.75 1 83.88 443 CYS B C 1
ATOM 9908 O O . CYS B 1 443 ? -5.379 -19.859 -20.344 1 83.88 443 CYS B O 1
ATOM 9910 N N . VAL B 1 444 ? -4.906 -17.703 -20.109 1 82.31 444 VAL B N 1
ATOM 9911 C CA . VAL B 1 444 ? -4.133 -17.703 -21.344 1 82.31 444 VAL B CA 1
ATOM 9912 C C . VAL B 1 444 ? -2.809 -18.438 -21.125 1 82.31 444 VAL B C 1
ATOM 9914 O O . VAL B 1 444 ? -2.309 -19.109 -22.031 1 82.31 444 VAL B O 1
ATOM 9917 N N . THR B 1 445 ? -2.281 -18.391 -19.969 1 78.56 445 THR B N 1
ATOM 9918 C CA . THR B 1 445 ? -0.962 -18.969 -19.734 1 78.56 445 THR B CA 1
ATOM 9919 C C . THR B 1 445 ? -1.075 -20.438 -19.344 1 78.56 445 THR B C 1
ATOM 9921 O O . THR B 1 445 ? -0.216 -21.25 -19.703 1 78.56 445 THR B O 1
ATOM 9924 N N . PHE B 1 446 ? -2.127 -20.875 -18.625 1 72.19 446 PHE B N 1
ATOM 9925 C CA . PHE B 1 446 ? -2.207 -22.234 -18.109 1 72.19 446 PHE B CA 1
ATOM 9926 C C . PHE B 1 446 ? -2.992 -23.125 -19.062 1 72.19 446 PHE B C 1
ATOM 9928 O O . PHE B 1 446 ? -2.975 -24.344 -18.922 1 72.19 446 PHE B O 1
ATOM 9935 N N . ALA B 1 447 ? -3.662 -22.672 -19.984 1 63.62 447 ALA B N 1
ATOM 9936 C CA . ALA B 1 447 ? -4.68 -23.422 -20.719 1 63.62 447 ALA B CA 1
ATOM 9937 C C . ALA B 1 447 ? -4.055 -24.203 -21.859 1 63.62 447 ALA B C 1
ATOM 9939 O O . ALA B 1 447 ? -4.59 -25.234 -22.281 1 63.62 447 ALA B O 1
ATOM 9940 N N . ARG B 1 448 ? -2.887 -23.891 -22.25 1 67.56 448 ARG B N 1
ATOM 9941 C CA . ARG B 1 448 ? -2.545 -24.5 -23.547 1 67.56 448 ARG B CA 1
ATOM 9942 C C . ARG B 1 448 ? -1.374 -25.469 -23.406 1 67.56 448 ARG B C 1
ATOM 9944 O O . ARG B 1 448 ? -0.51 -25.281 -22.547 1 67.56 448 ARG B O 1
ATOM 9951 N N . ASN B 1 449 ? -1.568 -26.625 -24.062 1 71.56 449 ASN B N 1
ATOM 9952 C CA . ASN B 1 449 ? -0.459 -27.562 -24.172 1 71.56 449 ASN B CA 1
ATOM 9953 C C . ASN B 1 449 ? 0.651 -27.016 -25.062 1 71.56 449 ASN B C 1
ATOM 9955 O O . ASN B 1 449 ? 0.395 -26.188 -25.938 1 71.56 449 ASN B O 1
ATOM 9959 N N . PRO B 1 450 ? 1.832 -27.469 -24.734 1 76.88 450 PRO B N 1
ATOM 9960 C CA . PRO B 1 450 ? 2.928 -27 -25.594 1 76.88 450 PRO B CA 1
ATOM 9961 C C . PRO B 1 450 ? 2.801 -27.469 -27.031 1 76.88 450 PRO B C 1
ATOM 9963 O O . PRO B 1 450 ? 2.346 -28.578 -27.297 1 76.88 450 PRO B O 1
ATOM 9966 N N . GLU B 1 451 ? 3.076 -26.625 -27.922 1 80.06 451 GLU B N 1
ATOM 9967 C CA . GLU B 1 451 ? 3.012 -26.953 -29.344 1 80.06 451 GLU B CA 1
ATOM 9968 C C . GLU B 1 451 ? 4.383 -26.828 -30 1 80.06 451 GLU B C 1
ATOM 9970 O O . GLU B 1 451 ? 5.238 -26.078 -29.531 1 80.06 451 GLU B O 1
ATOM 9975 N N . ASN B 1 452 ? 4.637 -27.688 -30.969 1 85 452 ASN B N 1
ATOM 9976 C CA . ASN B 1 452 ? 5.805 -27.625 -31.844 1 85 452 ASN B CA 1
ATOM 9977 C C . ASN B 1 452 ? 7.098 -27.828 -31.062 1 85 452 ASN B C 1
ATOM 9979 O O . ASN B 1 452 ? 8.031 -27.031 -31.188 1 85 452 ASN B O 1
ATOM 9983 N N . ILE B 1 453 ? 7.105 -28.844 -30.219 1 87.94 453 ILE B N 1
ATOM 9984 C CA . ILE B 1 453 ? 8.336 -29.188 -29.5 1 87.94 453 ILE B CA 1
ATOM 9985 C C . ILE B 1 453 ? 9.328 -29.812 -30.469 1 87.94 453 ILE B C 1
ATOM 9987 O O . ILE B 1 453 ? 9.047 -30.844 -31.078 1 87.94 453 ILE B O 1
ATOM 9991 N N . PRO B 1 454 ? 10.398 -29.234 -30.656 1 90.75 454 PRO B N 1
ATOM 9992 C CA . PRO B 1 454 ? 11.383 -29.812 -31.578 1 90.75 454 PRO B CA 1
ATOM 9993 C C . PRO B 1 454 ? 12.047 -31.078 -31.031 1 90.75 454 PRO B C 1
ATOM 9995 O O . PRO B 1 454 ? 12.648 -31.047 -29.953 1 90.75 454 PRO B O 1
ATOM 9998 N N . VAL B 1 455 ? 11.953 -32.156 -31.734 1 93.69 455 VAL B N 1
ATOM 9999 C CA . VAL B 1 455 ? 12.539 -33.438 -31.344 1 93.69 455 VAL B CA 1
ATOM 10000 C C . VAL B 1 455 ? 13.461 -33.938 -32.438 1 93.69 455 VAL B C 1
ATOM 10002 O O . VAL B 1 455 ? 13.141 -33.844 -33.625 1 93.69 455 VAL B O 1
ATOM 10005 N N . ALA B 1 456 ? 14.656 -34.438 -32.062 1 94.62 456 ALA B N 1
ATOM 10006 C CA . ALA B 1 456 ? 15.609 -35 -33 1 94.62 456 ALA B CA 1
ATOM 10007 C C . ALA B 1 456 ? 15.359 -36.5 -33.219 1 94.62 456 ALA B C 1
ATOM 10009 O O . ALA B 1 456 ? 15.094 -37.219 -32.25 1 94.62 456 ALA B O 1
ATOM 10010 N N . VAL B 1 457 ? 15.375 -36.938 -34.5 1 95 457 VAL B N 1
ATOM 10011 C CA . VAL B 1 457 ? 15.164 -38.344 -34.812 1 95 457 VAL B CA 1
ATOM 10012 C C . VAL B 1 457 ? 16.375 -38.875 -35.562 1 95 457 VAL B C 1
ATOM 10014 O O . VAL B 1 457 ? 16.828 -38.281 -36.531 1 95 457 VAL B O 1
ATOM 10017 N N . VAL B 1 458 ? 16.953 -39.938 -35.031 1 94.75 458 VAL B N 1
ATOM 10018 C CA . VAL B 1 458 ? 18.047 -40.625 -35.688 1 94.75 458 VAL B CA 1
ATOM 10019 C C . VAL B 1 458 ? 17.594 -42.031 -36.062 1 94.75 458 VAL B C 1
ATOM 10021 O O . VAL B 1 458 ? 17.469 -42.906 -35.219 1 94.75 458 VAL B O 1
ATOM 10024 N N . ASN B 1 459 ? 17.344 -42.219 -37.25 1 93.5 459 ASN B N 1
ATOM 10025 C CA . ASN B 1 459 ? 16.922 -43.531 -37.781 1 93.5 459 ASN B CA 1
ATOM 10026 C C . ASN B 1 459 ? 18.047 -44.219 -38.531 1 93.5 459 ASN B C 1
ATOM 10028 O O . ASN B 1 459 ? 18.359 -43.844 -39.656 1 93.5 459 ASN B O 1
ATOM 10032 N N . HIS B 1 460 ? 18.641 -45.25 -38 1 90.75 460 HIS B N 1
ATOM 10033 C CA . HIS B 1 460 ? 19.75 -45.938 -38.625 1 90.75 460 HIS B CA 1
ATOM 10034 C C . HIS B 1 460 ? 19.25 -47 -39.625 1 90.75 460 HIS B C 1
ATOM 10036 O O . HIS B 1 460 ? 20.047 -47.594 -40.344 1 90.75 460 HIS B O 1
ATOM 10042 N N . GLU B 1 461 ? 17.891 -47.156 -39.594 1 88.69 461 GLU B N 1
ATOM 10043 C CA . GLU B 1 461 ? 17.312 -48.125 -40.531 1 88.69 461 GLU B CA 1
ATOM 10044 C C . GLU B 1 461 ? 17.156 -47.531 -41.938 1 88.69 461 GLU B C 1
ATOM 10046 O O . GLU B 1 461 ? 16.531 -46.5 -42.094 1 88.69 461 GLU B O 1
ATOM 10051 N N . ASN B 1 462 ? 18.078 -47.688 -42.906 1 72.69 462 ASN B N 1
ATOM 10052 C CA . ASN B 1 462 ? 18.125 -47.062 -44.25 1 72.69 462 ASN B CA 1
ATOM 10053 C C . ASN B 1 462 ? 17.141 -47.75 -45.188 1 72.69 462 ASN B C 1
ATOM 10055 O O . ASN B 1 462 ? 17.391 -47.844 -46.406 1 72.69 462 ASN B O 1
ATOM 10059 N N . ARG B 1 463 ? 16 -48.25 -44.781 1 76.88 463 ARG B N 1
ATOM 10060 C CA . ARG B 1 463 ? 15.062 -48.844 -45.75 1 76.88 463 ARG B CA 1
ATOM 10061 C C . ARG B 1 463 ? 13.766 -48.031 -45.781 1 76.88 463 ARG B C 1
ATOM 10063 O O . ARG B 1 463 ? 13.328 -47.5 -44.781 1 76.88 463 ARG B O 1
ATOM 10070 N N . THR B 1 464 ? 13.297 -47.844 -46.906 1 71.94 464 THR B N 1
ATOM 10071 C CA . THR B 1 464 ? 12.109 -47.031 -47.156 1 71.94 464 THR B CA 1
ATOM 10072 C C . THR B 1 464 ? 10.883 -47.656 -46.5 1 71.94 464 THR B C 1
ATOM 10074 O O . THR B 1 464 ? 10.078 -46.938 -45.875 1 71.94 464 THR B O 1
ATOM 10077 N N . GLN B 1 465 ? 10.648 -48.938 -46.656 1 76.88 465 GLN B N 1
ATOM 10078 C CA . GLN B 1 465 ? 9.477 -49.594 -46.062 1 76.88 465 GLN B CA 1
ATOM 10079 C C . GLN B 1 465 ? 9.828 -50.281 -44.75 1 76.88 465 GLN B C 1
ATOM 10081 O O . GLN B 1 465 ? 9.797 -51.5 -44.656 1 76.88 465 GLN B O 1
ATOM 10086 N N . SER B 1 466 ? 10.281 -49.375 -43.781 1 88.5 466 SER B N 1
ATOM 10087 C CA . SER B 1 466 ? 10.719 -49.906 -42.5 1 88.5 466 SER B CA 1
ATOM 10088 C C . SER B 1 466 ? 9.703 -49.594 -41.406 1 88.5 466 SER B C 1
ATOM 10090 O O . SER B 1 466 ? 8.852 -48.719 -41.562 1 88.5 466 SER B O 1
ATOM 10092 N N . LEU B 1 467 ? 9.688 -50.406 -40.406 1 90.62 467 LEU B N 1
ATOM 10093 C CA . LEU B 1 467 ? 8.82 -50.219 -39.25 1 90.62 467 LEU B CA 1
ATOM 10094 C C . LEU B 1 467 ? 9.188 -48.938 -38.5 1 90.62 467 LEU B C 1
ATOM 10096 O O . LEU B 1 467 ? 8.336 -48.312 -37.875 1 90.62 467 LEU B O 1
ATOM 10100 N N . SER B 1 468 ? 10.383 -48.562 -38.625 1 91.38 468 SER B N 1
ATOM 10101 C CA . SER B 1 468 ? 10.812 -47.312 -38 1 91.38 468 SER B CA 1
ATOM 10102 C C . SER B 1 468 ? 10.117 -46.094 -38.594 1 91.38 468 SER B C 1
ATOM 10104 O O . SER B 1 468 ? 9.656 -45.219 -37.875 1 91.38 468 SER B O 1
ATOM 10106 N N . ASN B 1 469 ? 10.008 -46.062 -39.875 1 91.5 469 ASN B N 1
ATOM 10107 C CA . ASN B 1 469 ? 9.32 -44.969 -40.562 1 91.5 469 ASN B CA 1
ATOM 10108 C C . ASN B 1 469 ? 7.82 -45 -40.281 1 91.5 469 ASN B C 1
ATOM 10110 O O . ASN B 1 469 ? 7.188 -43.938 -40.188 1 91.5 469 ASN B O 1
ATOM 10114 N N . LEU B 1 470 ? 7.285 -46.156 -40.156 1 90.62 470 LEU B N 1
ATOM 10115 C CA . LEU B 1 470 ? 5.875 -46.281 -39.812 1 90.62 470 LEU B CA 1
ATOM 10116 C C . LEU B 1 470 ? 5.613 -45.688 -38.438 1 90.62 470 LEU B C 1
ATOM 10118 O O . LEU B 1 470 ? 4.586 -45.031 -38.219 1 90.62 470 LEU B O 1
ATOM 10122 N N . PHE B 1 471 ? 6.496 -45.938 -37.531 1 91.94 471 PHE B N 1
ATOM 10123 C CA . PHE B 1 471 ? 6.387 -45.375 -36.188 1 91.94 471 PHE B CA 1
ATOM 10124 C C . PHE B 1 471 ? 6.438 -43.844 -36.25 1 91.94 471 PHE B C 1
ATOM 10126 O O . PHE B 1 471 ? 5.621 -43.156 -35.625 1 91.94 471 PHE B O 1
ATOM 10133 N N . ILE B 1 472 ? 7.324 -43.312 -36.938 1 92.12 472 ILE B N 1
ATOM 10134 C CA . ILE B 1 472 ? 7.527 -41.875 -37.062 1 92.12 472 ILE B CA 1
ATOM 10135 C C . ILE B 1 472 ? 6.281 -41.219 -37.656 1 92.12 472 ILE B C 1
ATOM 10137 O O . ILE B 1 472 ? 5.891 -40.125 -37.25 1 92.12 472 ILE B O 1
ATOM 10141 N N . ASP B 1 473 ? 5.688 -41.938 -38.531 1 89.94 473 ASP B N 1
ATOM 10142 C CA . ASP B 1 473 ? 4.496 -41.406 -39.188 1 89.94 473 ASP B CA 1
ATOM 10143 C C . ASP B 1 473 ? 3.316 -41.344 -38.219 1 89.94 473 ASP B C 1
ATOM 10145 O O . ASP B 1 473 ? 2.389 -40.531 -38.406 1 89.94 473 ASP B O 1
ATOM 10149 N N . GLN B 1 474 ? 3.344 -42.125 -37.188 1 91.06 474 GLN B N 1
ATOM 10150 C CA . GLN B 1 474 ? 2.242 -42.156 -36.219 1 91.06 474 GLN B CA 1
ATOM 10151 C C . GLN B 1 474 ? 2.426 -41.094 -35.125 1 91.06 474 GLN B C 1
ATOM 10153 O O . GLN B 1 474 ? 1.508 -40.844 -34.344 1 91.06 474 GLN B O 1
ATOM 10158 N N . LEU B 1 475 ? 3.559 -40.5 -35.094 1 92.25 475 LEU B N 1
ATOM 10159 C CA . LEU B 1 475 ? 3.783 -39.469 -34.125 1 92.25 475 LEU B CA 1
ATOM 10160 C C . LEU B 1 475 ? 3.006 -38.188 -34.469 1 92.25 475 LEU B C 1
ATOM 10162 O O . LEU B 1 475 ? 2.869 -37.875 -35.656 1 92.25 475 LEU B O 1
ATOM 10166 N N . ASP B 1 476 ? 2.404 -37.562 -33.469 1 90 476 ASP B N 1
ATOM 10167 C CA . ASP B 1 476 ? 1.651 -36.344 -33.656 1 90 476 ASP B CA 1
ATOM 10168 C C . ASP B 1 476 ? 2.568 -35.188 -34.094 1 90 476 ASP B C 1
ATOM 10170 O O . ASP B 1 476 ? 3.256 -34.594 -33.281 1 90 476 ASP B O 1
ATOM 10174 N N . GLN B 1 477 ? 2.504 -34.875 -35.25 1 88.19 477 GLN B N 1
ATOM 10175 C CA . GLN B 1 477 ? 3.418 -33.875 -35.812 1 88.19 477 GLN B CA 1
ATOM 10176 C C . GLN B 1 477 ? 2.961 -32.469 -35.5 1 88.19 477 GLN B C 1
ATOM 10178 O O . GLN B 1 477 ? 3.707 -31.5 -35.688 1 88.19 477 GLN B O 1
ATOM 10183 N N . GLN B 1 478 ? 1.816 -32.25 -34.969 1 83.44 478 GLN B N 1
ATOM 10184 C CA . GLN B 1 478 ? 1.384 -30.922 -34.531 1 83.44 478 GLN B CA 1
ATOM 10185 C C . GLN B 1 478 ? 2.039 -30.562 -33.188 1 83.44 478 GLN B C 1
ATOM 10187 O O . GLN B 1 478 ? 2.414 -29.406 -33 1 83.44 478 GLN B O 1
ATOM 10192 N N . SER B 1 479 ? 2.15 -31.531 -32.375 1 86.44 479 SER B N 1
ATOM 10193 C CA . SER B 1 479 ? 2.742 -31.297 -31.062 1 86.44 479 SER B CA 1
ATOM 10194 C C . SER B 1 479 ? 4.262 -31.406 -31.109 1 86.44 479 SER B C 1
ATOM 10196 O O . SER B 1 479 ? 4.961 -30.672 -30.391 1 86.44 479 SER B O 1
ATOM 10198 N N . LEU B 1 480 ? 4.719 -32.344 -32.031 1 91.5 480 LEU B N 1
ATOM 10199 C CA . LEU B 1 480 ? 6.156 -32.562 -32.125 1 91.5 480 LEU B CA 1
ATOM 10200 C C . LEU B 1 480 ? 6.68 -32.156 -33.5 1 91.5 480 LEU B C 1
ATOM 10202 O O . LEU B 1 480 ? 6.117 -32.562 -34.531 1 91.5 480 LEU B O 1
ATOM 10206 N N . SER B 1 481 ? 7.602 -31.297 -33.531 1 92.94 481 SER B N 1
ATOM 10207 C CA . SER B 1 481 ? 8.32 -30.969 -34.75 1 92.94 481 SER B CA 1
ATOM 10208 C C . SER B 1 481 ? 9.562 -31.844 -34.906 1 92.94 481 SER B C 1
ATOM 10210 O O . SER B 1 481 ? 10.562 -31.641 -34.188 1 92.94 481 SER B O 1
ATOM 10212 N N . LEU B 1 482 ? 9.539 -32.719 -35.844 1 94.44 482 LEU B N 1
ATOM 10213 C CA . LEU B 1 482 ? 10.586 -33.75 -36 1 94.44 482 LEU B CA 1
ATOM 10214 C C . LEU B 1 482 ? 11.703 -33.219 -36.906 1 94.44 482 LEU B C 1
ATOM 10216 O O . LEU B 1 482 ? 11.445 -32.719 -38 1 94.44 482 LEU B O 1
ATOM 10220 N N . HIS B 1 483 ? 12.906 -33.312 -36.438 1 95.19 483 HIS B N 1
ATOM 10221 C CA . HIS B 1 483 ? 14.125 -33 -37.156 1 95.19 483 HIS B CA 1
ATOM 10222 C C . HIS B 1 483 ? 15 -34.219 -37.344 1 95.19 483 HIS B C 1
ATOM 10224 O O . HIS B 1 483 ? 15.406 -34.844 -36.344 1 95.19 483 HIS B O 1
ATOM 10230 N N . TYR B 1 484 ? 15.43 -34.531 -38.531 1 94.44 484 TYR B N 1
ATOM 10231 C CA . TYR B 1 484 ? 16.109 -35.781 -38.844 1 94.44 484 TYR B CA 1
ATOM 10232 C C . TYR B 1 484 ? 17.625 -35.594 -38.906 1 94.44 484 TYR B C 1
ATOM 10234 O O . TYR B 1 484 ? 18.094 -34.594 -39.438 1 94.44 484 TYR B O 1
ATOM 10242 N N . PHE B 1 485 ? 18.328 -36.531 -38.281 1 95.12 485 PHE B N 1
ATOM 10243 C CA . PHE B 1 485 ? 19.781 -36.531 -38.281 1 95.12 485 PHE B CA 1
ATOM 10244 C C . PHE B 1 485 ? 20.328 -37.906 -38.688 1 95.12 485 PHE B C 1
ATOM 10246 O O . PHE B 1 485 ? 19.641 -38.906 -38.5 1 95.12 485 PHE B O 1
ATOM 10253 N N . ASP B 1 486 ? 21.547 -37.969 -39.156 1 92.38 486 ASP B N 1
ATOM 10254 C CA . ASP B 1 486 ? 22.141 -39.219 -39.625 1 92.38 486 ASP B CA 1
ATOM 10255 C C . ASP B 1 486 ? 22.812 -39.969 -38.469 1 92.38 486 ASP B C 1
ATOM 10257 O O . ASP B 1 486 ? 22.859 -41.188 -38.469 1 92.38 486 ASP B O 1
ATOM 10261 N N . ASN B 1 487 ? 23.375 -39.156 -37.531 1 93.06 487 ASN B N 1
ATOM 10262 C CA . ASN B 1 487 ? 24.094 -39.781 -36.438 1 93.06 487 ASN B CA 1
ATOM 10263 C C . ASN B 1 487 ? 23.641 -39.219 -35.094 1 93.06 487 ASN B C 1
ATOM 10265 O O . ASN B 1 487 ? 23.094 -38.125 -35.031 1 93.06 487 ASN B O 1
ATOM 10269 N N . LEU B 1 488 ? 23.859 -40.125 -34.094 1 92.44 488 LEU B N 1
ATOM 10270 C CA . LEU B 1 488 ? 23.453 -39.781 -32.719 1 92.44 488 LEU B CA 1
ATOM 10271 C C . LEU B 1 488 ? 24.25 -38.594 -32.188 1 92.44 488 LEU B C 1
ATOM 10273 O O . LEU B 1 488 ? 23.719 -37.75 -31.484 1 92.44 488 LEU B O 1
ATOM 10277 N N . ASP B 1 489 ? 25.484 -38.531 -32.531 1 93.25 489 ASP B N 1
ATOM 10278 C CA . ASP B 1 489 ? 26.328 -37.438 -32.031 1 93.25 489 ASP B CA 1
ATOM 10279 C C . ASP B 1 489 ? 25.844 -36.094 -32.531 1 93.25 489 ASP B C 1
ATOM 10281 O O . ASP B 1 489 ? 25.828 -35.125 -31.766 1 93.25 489 ASP B O 1
ATOM 10285 N N . ASP B 1 490 ? 25.438 -36.094 -33.75 1 94.25 490 ASP B N 1
ATOM 10286 C CA . ASP B 1 490 ? 24.922 -34.844 -34.281 1 94.25 490 ASP B CA 1
ATOM 10287 C C . ASP B 1 490 ? 23.578 -34.469 -33.656 1 94.25 490 ASP B C 1
ATOM 10289 O O . ASP B 1 490 ? 23.281 -33.281 -33.438 1 94.25 490 ASP B O 1
ATOM 10293 N N . ALA B 1 491 ? 22.797 -35.406 -33.375 1 93.75 491 ALA B N 1
ATOM 10294 C CA . ALA B 1 491 ? 21.516 -35.188 -32.719 1 93.75 491 ALA B CA 1
ATOM 10295 C C . ALA B 1 491 ? 21.719 -34.656 -31.297 1 93.75 491 ALA B C 1
ATOM 10297 O O . ALA B 1 491 ? 21.031 -33.719 -30.875 1 93.75 491 ALA B O 1
ATOM 10298 N N . ILE B 1 492 ? 22.656 -35.25 -30.641 1 91.81 492 ILE B N 1
ATOM 10299 C CA . ILE B 1 492 ? 22.953 -34.812 -29.281 1 91.81 492 ILE B CA 1
ATOM 10300 C C . ILE B 1 492 ? 23.516 -33.375 -29.328 1 91.81 492 ILE B C 1
ATOM 10302 O O . ILE B 1 492 ? 23.203 -32.562 -28.453 1 91.81 492 ILE B O 1
ATOM 10306 N N . LYS B 1 493 ? 24.297 -33.094 -30.312 1 92.12 493 LYS B N 1
ATOM 10307 C CA . LYS B 1 493 ? 24.812 -31.734 -30.484 1 92.12 493 LYS B CA 1
ATOM 10308 C C . LYS B 1 493 ? 23.703 -30.734 -30.734 1 92.12 493 LYS B C 1
ATOM 10310 O O . LYS B 1 493 ? 23.75 -29.594 -30.266 1 92.12 493 LYS B O 1
ATOM 10315 N N . SER B 1 494 ? 22.688 -31.172 -31.406 1 91.88 494 SER B N 1
ATOM 10316 C CA . SER B 1 494 ? 21.547 -30.297 -31.656 1 91.88 494 SER B CA 1
ATOM 10317 C C . SER B 1 494 ? 20.812 -29.953 -30.375 1 91.88 494 SER B C 1
ATOM 10319 O O . SER B 1 494 ? 20.25 -28.875 -30.234 1 91.88 494 SER B O 1
ATOM 10321 N N . VAL B 1 495 ? 20.75 -30.875 -29.5 1 89.5 495 VAL B N 1
ATOM 10322 C CA . VAL B 1 495 ? 20.141 -30.641 -28.203 1 89.5 495 VAL B CA 1
ATOM 10323 C C . VAL B 1 495 ? 21 -29.688 -27.375 1 89.5 495 VAL B C 1
ATOM 10325 O O . VAL B 1 495 ? 20.484 -28.812 -26.688 1 89.5 495 VAL B O 1
ATOM 10328 N N . HIS B 1 496 ? 22.297 -29.906 -27.516 1 87.31 496 HIS B N 1
ATOM 10329 C CA . HIS B 1 496 ? 23.234 -29.016 -26.828 1 87.31 496 HIS B CA 1
ATOM 10330 C C . HIS B 1 496 ? 23.109 -27.578 -27.344 1 87.31 496 HIS B C 1
ATOM 10332 O O . HIS B 1 496 ? 23.219 -26.625 -26.562 1 87.31 496 HIS B O 1
ATOM 10338 N N . ASP B 1 497 ? 22.844 -27.453 -28.641 1 87.94 497 ASP B N 1
ATOM 10339 C CA . ASP B 1 497 ? 22.719 -26.141 -29.266 1 87.94 497 ASP B CA 1
ATOM 10340 C C . ASP B 1 497 ? 21.297 -25.609 -29.125 1 87.94 497 ASP B C 1
ATOM 10342 O O . ASP B 1 497 ? 20.984 -24.547 -29.672 1 87.94 497 ASP B O 1
ATOM 10346 N N . LEU B 1 498 ? 20.438 -26.25 -28.422 1 85.94 498 LEU B N 1
ATOM 10347 C CA . LEU B 1 498 ? 19.078 -25.844 -28.109 1 85.94 498 LEU B CA 1
ATOM 10348 C C . LEU B 1 498 ? 18.219 -25.766 -29.359 1 85.94 498 LEU B C 1
ATOM 10350 O O . LEU B 1 498 ? 17.25 -25 -29.406 1 85.94 498 LEU B O 1
ATOM 10354 N N . GLN B 1 499 ? 18.594 -26.484 -30.359 1 87.56 499 GLN B N 1
ATOM 10355 C CA . GLN B 1 499 ? 17.766 -26.578 -31.547 1 87.56 499 GLN B CA 1
ATOM 10356 C C . GLN B 1 499 ? 16.641 -27.609 -31.375 1 87.56 499 GLN B C 1
ATOM 10358 O O . GLN B 1 499 ? 15.523 -27.406 -31.859 1 87.56 499 GLN B O 1
ATOM 10363 N N . THR B 1 500 ? 17.016 -28.656 -30.688 1 90.62 500 THR B N 1
ATOM 10364 C CA . THR B 1 500 ? 16.031 -29.688 -30.344 1 90.62 500 THR B CA 1
ATOM 10365 C C . THR B 1 500 ? 16.094 -30.016 -28.859 1 90.62 500 THR B C 1
ATOM 10367 O O . THR B 1 500 ? 17 -29.578 -28.156 1 90.62 500 THR B O 1
ATOM 10370 N N . ARG B 1 501 ? 15.148 -30.609 -28.297 1 85.12 501 ARG B N 1
ATOM 10371 C CA . ARG B 1 501 ? 15.086 -30.844 -26.859 1 85.12 501 ARG B CA 1
ATOM 10372 C C . ARG B 1 501 ? 15.227 -32.344 -26.531 1 85.12 501 ARG B C 1
ATOM 10374 O O . ARG B 1 501 ? 15.812 -32.688 -25.516 1 85.12 501 ARG B O 1
ATOM 10381 N N . ASN B 1 502 ? 14.648 -33.219 -27.344 1 88.19 502 ASN B N 1
ATOM 10382 C CA . ASN B 1 502 ? 14.688 -34.688 -27.172 1 88.19 502 ASN B CA 1
ATOM 10383 C C . ASN B 1 502 ? 15.148 -35.375 -28.438 1 88.19 502 ASN B C 1
ATOM 10385 O O . ASN B 1 502 ? 15.109 -34.812 -29.531 1 88.19 502 ASN B O 1
ATOM 10389 N N . VAL B 1 503 ? 15.75 -36.625 -28.125 1 91.81 503 VAL B N 1
ATOM 10390 C CA . VAL B 1 503 ? 16.25 -37.375 -29.266 1 91.81 503 VAL B CA 1
ATOM 10391 C C . VAL B 1 503 ? 15.609 -38.781 -29.266 1 91.81 503 VAL B C 1
ATOM 10393 O O . VAL B 1 503 ? 15.523 -39.438 -28.219 1 91.81 503 VAL B O 1
ATOM 10396 N N . ILE B 1 504 ? 15.102 -39.188 -30.344 1 92.25 504 ILE B N 1
ATOM 10397 C CA . ILE B 1 504 ? 14.602 -40.531 -30.547 1 92.25 504 ILE B CA 1
ATOM 10398 C C . ILE B 1 504 ? 15.516 -41.281 -31.516 1 92.25 504 ILE B C 1
ATOM 10400 O O . ILE B 1 504 ? 15.875 -40.75 -32.562 1 92.25 504 ILE B O 1
ATOM 10404 N N . THR B 1 505 ? 15.945 -42.469 -31.188 1 93.25 505 THR B N 1
ATOM 10405 C CA . THR B 1 505 ? 16.844 -43.219 -32.031 1 93.25 505 THR B CA 1
ATOM 10406 C C . THR B 1 505 ? 16.266 -44.625 -32.344 1 93.25 505 THR B C 1
ATOM 10408 O O . THR B 1 505 ? 15.539 -45.188 -31.531 1 93.25 505 THR B O 1
ATOM 10411 N N . PHE B 1 506 ? 16.594 -45.125 -33.531 1 92.81 506 PHE B N 1
ATOM 10412 C CA . PHE B 1 506 ? 16.234 -46.438 -34 1 92.81 506 PHE B CA 1
ATOM 10413 C C . PHE B 1 506 ? 17.484 -47.219 -34.438 1 92.81 506 PHE B C 1
ATOM 10415 O O . PHE B 1 506 ? 18.297 -46.688 -35.188 1 92.81 506 PHE B O 1
ATOM 10422 N N . PRO B 1 507 ? 17.656 -48.375 -34 1 91.19 507 PRO B N 1
ATOM 10423 C CA . PRO B 1 507 ? 18.797 -49.156 -34.438 1 91.19 507 PRO B CA 1
ATOM 10424 C C . PRO B 1 507 ? 18.703 -49.562 -35.906 1 91.19 507 PRO B C 1
ATOM 10426 O O . PRO B 1 507 ? 17.641 -49.406 -36.531 1 91.19 507 PRO B O 1
ATOM 10429 N N . SER B 1 508 ? 19.781 -50.125 -36.594 1 89.5 508 SER B N 1
ATOM 10430 C CA . SER B 1 508 ? 19.891 -50.406 -38.031 1 89.5 508 SER B CA 1
ATOM 10431 C C . SER B 1 508 ? 18.984 -51.531 -38.438 1 89.5 508 SER B C 1
ATOM 10433 O O . SER B 1 508 ? 18.484 -51.562 -39.562 1 89.5 508 SER B O 1
ATOM 10435 N N . ASN B 1 509 ? 18.781 -52.5 -37.594 1 90.06 509 ASN B N 1
ATOM 10436 C CA . ASN B 1 509 ? 17.938 -53.625 -37.938 1 90.06 509 ASN B CA 1
ATOM 10437 C C . ASN B 1 509 ? 16.672 -53.656 -37.062 1 90.06 509 ASN B C 1
ATOM 10439 O O . ASN B 1 509 ? 16.234 -54.75 -36.656 1 90.06 509 ASN B O 1
ATOM 10443 N N . PHE B 1 510 ? 16.172 -52.531 -36.844 1 91.56 510 PHE B N 1
ATOM 10444 C CA . PHE B 1 510 ? 15.031 -52.406 -35.969 1 91.56 510 PHE B CA 1
ATOM 10445 C C . PHE B 1 510 ? 13.844 -53.219 -36.469 1 91.56 510 PHE B C 1
ATOM 10447 O O . PHE B 1 510 ? 13.234 -53.969 -35.688 1 91.56 510 PHE B O 1
ATOM 10454 N N . SER B 1 511 ? 13.445 -53.156 -37.781 1 89.81 511 SER B N 1
ATOM 10455 C CA . SER B 1 511 ? 12.281 -53.844 -38.344 1 89.81 511 SER B CA 1
ATOM 10456 C C . SER B 1 511 ? 12.391 -55.344 -38.188 1 89.81 511 SER B C 1
ATOM 10458 O O . SER B 1 511 ? 11.43 -56 -37.781 1 89.81 511 SER B O 1
ATOM 10460 N N . ARG B 1 512 ? 13.602 -55.875 -38.5 1 88.06 512 ARG B N 1
ATOM 10461 C CA . ARG B 1 512 ? 13.82 -57.312 -38.469 1 88.06 512 ARG B CA 1
ATOM 10462 C C . ARG B 1 512 ? 13.719 -57.812 -37.031 1 88.06 512 ARG B C 1
ATOM 10464 O O . ARG B 1 512 ? 13.023 -58.812 -36.75 1 88.06 512 ARG B O 1
ATOM 10471 N N . PHE B 1 513 ? 14.352 -57.125 -36.219 1 87.94 513 PHE B N 1
ATOM 10472 C CA . PHE B 1 513 ? 14.414 -57.594 -34.812 1 87.94 513 PHE B CA 1
ATOM 10473 C C . PHE B 1 513 ? 13.102 -57.344 -34.094 1 87.94 513 PHE B C 1
ATOM 10475 O O . PHE B 1 513 ? 12.711 -58.094 -33.219 1 87.94 513 PHE B O 1
ATOM 10482 N N . PHE B 1 514 ? 12.43 -56.281 -34.438 1 87.69 514 PHE B N 1
ATOM 10483 C CA . PHE B 1 514 ? 11.133 -56 -33.844 1 87.69 514 PHE B CA 1
ATOM 10484 C C . PHE B 1 514 ? 10.125 -57.094 -34.188 1 87.69 514 PHE B C 1
ATOM 10486 O O . PHE B 1 514 ? 9.344 -57.5 -33.344 1 87.69 514 PHE B O 1
ATOM 10493 N N . ARG B 1 515 ? 10.133 -57.562 -35.344 1 82.25 515 ARG B N 1
ATOM 10494 C CA . ARG B 1 515 ? 9.258 -58.656 -35.781 1 82.25 515 ARG B CA 1
ATOM 10495 C C . ARG B 1 515 ? 9.602 -59.938 -35.031 1 82.25 515 ARG B C 1
ATOM 10497 O O . ARG B 1 515 ? 8.711 -60.688 -34.594 1 82.25 515 ARG B O 1
ATOM 10504 N N . LYS B 1 516 ? 10.938 -60.094 -34.906 1 82.25 516 LYS B N 1
ATOM 10505 C CA . LYS B 1 516 ? 11.383 -61.312 -34.188 1 82.25 516 LYS B CA 1
ATOM 10506 C C . LYS B 1 516 ? 10.953 -61.281 -32.75 1 82.25 516 LYS B C 1
ATOM 10508 O O . LYS B 1 516 ? 10.656 -62.312 -32.156 1 82.25 516 LYS B O 1
ATOM 10513 N N . ARG B 1 517 ? 10.984 -60.125 -32.219 1 79.75 517 ARG B N 1
ATOM 10514 C CA . ARG B 1 517 ? 10.617 -59.969 -30.797 1 79.75 517 ARG B CA 1
ATOM 10515 C C . ARG B 1 517 ? 9.18 -60.406 -30.562 1 79.75 517 ARG B C 1
ATOM 10517 O O . ARG B 1 517 ? 8.867 -60.969 -29.516 1 79.75 517 ARG B O 1
ATOM 10524 N N . PHE B 1 518 ? 8.32 -60.25 -31.484 1 74 518 PHE B N 1
ATOM 10525 C CA . PHE B 1 518 ? 6.902 -60.5 -31.25 1 74 518 PHE B CA 1
ATOM 10526 C C . PHE B 1 518 ? 6.492 -61.844 -31.828 1 74 518 PHE B C 1
ATOM 10528 O O . PHE B 1 518 ? 5.543 -62.469 -31.359 1 74 518 PHE B O 1
ATOM 10535 N N . LEU B 1 519 ? 7.242 -62.344 -32.844 1 73.19 519 LEU B N 1
ATOM 10536 C CA . LEU B 1 519 ? 6.855 -63.594 -33.5 1 73.19 519 LEU B CA 1
ATOM 10537 C C . LEU B 1 519 ? 7.41 -64.812 -32.75 1 73.19 519 LEU B C 1
ATOM 10539 O O . LEU B 1 519 ? 6.777 -65.812 -32.719 1 73.19 519 LEU B O 1
ATOM 10543 N N . LYS B 1 520 ? 8.648 -64.562 -32.156 1 72.31 520 LYS B N 1
ATOM 10544 C CA . LYS B 1 520 ? 9.25 -65.75 -31.469 1 72.31 520 LYS B CA 1
ATOM 10545 C C . LYS B 1 520 ? 9.641 -65.375 -30.047 1 72.31 520 LYS B C 1
ATOM 10547 O O . LYS B 1 520 ? 10.828 -65.188 -29.734 1 72.31 520 LYS B O 1
ATOM 10552 N N . PRO B 1 521 ? 8.625 -65.25 -29.125 1 69 521 PRO B N 1
ATOM 10553 C CA . PRO B 1 521 ? 8.922 -64.812 -27.766 1 69 521 PRO B CA 1
ATOM 10554 C C . PRO B 1 521 ? 9.82 -65.75 -27 1 69 521 PRO B C 1
ATOM 10556 O O . PRO B 1 521 ? 10.523 -65.375 -26.062 1 69 521 PRO B O 1
ATOM 10559 N N . GLU B 1 522 ? 9.914 -67 -27.406 1 67.88 522 GLU B N 1
ATOM 10560 C CA . GLU B 1 522 ? 10.68 -68.062 -26.688 1 67.88 522 GLU B CA 1
ATOM 10561 C C . GLU B 1 522 ? 12.18 -67.875 -26.953 1 67.88 522 GLU B C 1
ATOM 10563 O O . GLU B 1 522 ? 13 -68.312 -26.125 1 67.88 522 GLU B O 1
ATOM 10568 N N . GLN B 1 523 ? 12.523 -67.25 -28.094 1 73.06 523 GLN B N 1
ATOM 10569 C CA . GLN B 1 523 ? 13.93 -67.188 -28.469 1 73.06 523 GLN B CA 1
ATOM 10570 C C . GLN B 1 523 ? 14.453 -65.75 -28.312 1 73.06 523 GLN B C 1
ATOM 10572 O O . GLN B 1 523 ? 15.352 -65.312 -29.047 1 73.06 523 GLN B O 1
ATOM 10577 N N . ILE B 1 524 ? 13.914 -65.062 -27.344 1 79.12 524 ILE B N 1
ATOM 10578 C CA . ILE B 1 524 ? 14.273 -63.656 -27.234 1 79.12 524 ILE B CA 1
ATOM 10579 C C . ILE B 1 524 ? 15.594 -63.5 -26.469 1 79.12 524 ILE B C 1
ATOM 10581 O O . ILE B 1 524 ? 15.711 -63.969 -25.328 1 79.12 524 ILE B O 1
ATOM 10585 N N . THR B 1 525 ? 16.688 -63.125 -27.125 1 81 525 THR B N 1
ATOM 10586 C CA . THR B 1 525 ? 17.984 -62.844 -26.547 1 81 525 THR B CA 1
ATOM 10587 C C . THR B 1 525 ? 18.125 -61.344 -26.234 1 81 525 THR B C 1
ATOM 10589 O O . THR B 1 525 ? 17.297 -60.531 -26.625 1 81 525 THR B O 1
ATOM 10592 N N . ASP B 1 526 ? 19.062 -61.062 -25.453 1 84.56 526 ASP B N 1
ATOM 10593 C CA . ASP B 1 526 ? 19.344 -59.656 -25.078 1 84.56 526 ASP B CA 1
ATOM 10594 C C . ASP B 1 526 ? 19.656 -58.812 -26.312 1 84.56 526 ASP B C 1
ATOM 10596 O O . ASP B 1 526 ? 19.344 -57.625 -26.359 1 84.56 526 ASP B O 1
ATOM 10600 N N . GLU B 1 527 ? 20.156 -59.406 -27.266 1 85.06 527 GLU B N 1
ATOM 10601 C CA . GLU B 1 527 ? 20.5 -58.688 -28.5 1 85.06 527 GLU B CA 1
ATOM 10602 C C . GLU B 1 527 ? 19.25 -58.281 -29.266 1 85.06 527 GLU B C 1
ATOM 10604 O O . GLU B 1 527 ? 19.188 -57.156 -29.797 1 85.06 527 GLU B O 1
ATOM 10609 N N . ILE B 1 528 ? 18.297 -59.125 -29.328 1 86.69 528 ILE B N 1
ATOM 10610 C CA . ILE B 1 528 ? 17.047 -58.812 -30.016 1 86.69 528 ILE B CA 1
ATOM 10611 C C . ILE B 1 528 ? 16.328 -57.688 -29.312 1 86.69 528 ILE B C 1
ATOM 10613 O O . ILE B 1 528 ? 15.781 -56.781 -29.969 1 86.69 528 ILE B O 1
ATOM 10617 N N . ILE B 1 529 ? 16.453 -57.75 -28.047 1 84.56 529 ILE B N 1
ATOM 10618 C CA . ILE B 1 529 ? 15.789 -56.719 -27.266 1 84.56 529 ILE B CA 1
ATOM 10619 C C . ILE B 1 529 ? 16.484 -55.375 -27.484 1 84.56 529 ILE B C 1
ATOM 10621 O O . ILE B 1 529 ? 15.828 -54.344 -27.656 1 84.56 529 ILE B O 1
ATOM 10625 N N . GLU B 1 530 ? 17.75 -55.375 -27.5 1 85.56 530 GLU B N 1
ATOM 10626 C CA . GLU B 1 530 ? 18.516 -54.156 -27.656 1 85.56 530 GLU B CA 1
ATOM 10627 C C . GLU B 1 530 ? 18.328 -53.562 -29.062 1 85.56 530 GLU B C 1
ATOM 10629 O O . GLU B 1 530 ? 18.25 -52.344 -29.234 1 85.56 530 GLU B O 1
ATOM 10634 N N . GLN B 1 531 ? 18.203 -54.438 -30 1 86.31 531 GLN B N 1
ATOM 10635 C CA . GLN B 1 531 ? 18.125 -53.969 -31.391 1 86.31 531 GLN B CA 1
ATOM 10636 C C . GLN B 1 531 ? 16.672 -53.688 -31.781 1 86.31 531 GLN B C 1
ATOM 10638 O O . GLN B 1 531 ? 16.406 -53.25 -32.906 1 86.31 531 GLN B O 1
ATOM 10643 N N . SER B 1 532 ? 15.75 -53.906 -30.953 1 86.44 532 SER B N 1
ATOM 10644 C CA . SER B 1 532 ? 14.352 -53.625 -31.219 1 86.44 532 SER B CA 1
ATOM 10645 C C . SER B 1 532 ? 13.836 -52.5 -30.328 1 86.44 532 SER B C 1
ATOM 10647 O O . SER B 1 532 ? 12.625 -52.281 -30.234 1 86.44 532 SER B O 1
ATOM 10649 N N . ARG B 1 533 ? 14.742 -51.875 -29.688 1 87.31 533 ARG B N 1
ATOM 10650 C CA . ARG B 1 533 ? 14.336 -50.844 -28.75 1 87.31 533 ARG B CA 1
ATOM 10651 C C . ARG B 1 533 ? 14.336 -49.469 -29.422 1 87.31 533 ARG B C 1
ATOM 10653 O O . ARG B 1 533 ? 15.141 -49.219 -30.328 1 87.31 533 ARG B O 1
ATOM 10660 N N . ILE B 1 534 ? 13.328 -48.656 -29.062 1 89.69 534 ILE B N 1
ATOM 10661 C CA . ILE B 1 534 ? 13.297 -47.25 -29.391 1 89.69 534 ILE B CA 1
ATOM 10662 C C . ILE B 1 534 ? 13.867 -46.438 -28.219 1 89.69 534 ILE B C 1
ATOM 10664 O O . ILE B 1 534 ? 13.266 -46.375 -27.141 1 89.69 534 ILE B O 1
ATOM 10668 N N . SER B 1 535 ? 14.945 -45.906 -28.422 1 88.56 535 SER B N 1
ATOM 10669 C CA . SER B 1 535 ? 15.617 -45.188 -27.344 1 88.56 535 SER B CA 1
ATOM 10670 C C . SER B 1 535 ? 15.258 -43.688 -27.391 1 88.56 535 SER B C 1
ATOM 10672 O O . SER B 1 535 ? 15.344 -43.062 -28.438 1 88.56 535 SER B O 1
ATOM 10674 N N . LEU B 1 536 ? 14.781 -43.25 -26.281 1 88.56 536 LEU B N 1
ATOM 10675 C CA . LEU B 1 536 ? 14.484 -41.812 -26.109 1 88.56 536 LEU B CA 1
ATOM 10676 C C . LEU B 1 536 ? 15.5 -41.156 -25.172 1 88.56 536 LEU B C 1
ATOM 10678 O O . LEU B 1 536 ? 15.648 -41.594 -24.016 1 88.56 536 LEU B O 1
ATOM 10682 N N . TYR B 1 537 ? 16.25 -40.25 -25.688 1 87.44 537 TYR B N 1
ATOM 10683 C CA . TYR B 1 537 ? 17.188 -39.469 -24.891 1 87.44 537 TYR B CA 1
ATOM 10684 C C . TYR B 1 537 ? 16.547 -38.188 -24.422 1 87.44 537 TYR B C 1
ATOM 10686 O O . TYR B 1 537 ? 16.422 -37.219 -25.203 1 87.44 537 TYR B O 1
ATOM 10694 N N . PRO B 1 538 ? 16.188 -38.188 -23.109 1 82.88 538 PRO B N 1
ATOM 10695 C CA . PRO B 1 538 ? 15.406 -37.031 -22.641 1 82.88 538 PRO B CA 1
ATOM 10696 C C . PRO B 1 538 ? 16.281 -35.875 -22.219 1 82.88 538 PRO B C 1
ATOM 10698 O O . PRO B 1 538 ? 17.391 -36.062 -21.719 1 82.88 538 PRO B O 1
ATOM 10701 N N . ASP B 1 539 ? 15.828 -34.656 -22.547 1 81.5 539 ASP B N 1
ATOM 10702 C CA . ASP B 1 539 ? 16.281 -33.406 -21.953 1 81.5 539 ASP B CA 1
ATOM 10703 C C . ASP B 1 539 ? 15.344 -32.938 -20.828 1 81.5 539 ASP B C 1
ATOM 10705 O O . ASP B 1 539 ? 14.273 -32.375 -21.094 1 81.5 539 ASP B O 1
ATOM 10709 N N . THR B 1 540 ? 15.703 -33.125 -19.578 1 74.81 540 THR B N 1
ATOM 10710 C CA . THR B 1 540 ? 14.812 -32.844 -18.453 1 74.81 540 THR B CA 1
ATOM 10711 C C . THR B 1 540 ? 15.016 -31.438 -17.938 1 74.81 540 THR B C 1
ATOM 10713 O O . THR B 1 540 ? 14.648 -31.125 -16.797 1 74.81 540 THR B O 1
ATOM 10716 N N . THR B 1 541 ? 15.664 -30.641 -18.828 1 74.25 541 THR B N 1
ATOM 10717 C CA . THR B 1 541 ? 15.805 -29.266 -18.406 1 74.25 541 THR B CA 1
ATOM 10718 C C . THR B 1 541 ? 14.438 -28.625 -18.156 1 74.25 541 THR B C 1
ATOM 10720 O O . THR B 1 541 ? 14.266 -27.875 -17.188 1 74.25 541 THR B O 1
ATOM 10723 N N . HIS B 1 542 ? 13.562 -28.906 -19.078 1 72.06 542 HIS B N 1
ATOM 10724 C CA . HIS B 1 542 ? 12.164 -28.547 -18.859 1 72.06 542 HIS B CA 1
ATOM 10725 C C . HIS B 1 542 ? 11.281 -29.781 -18.703 1 72.06 542 HIS B C 1
ATOM 10727 O O . HIS B 1 542 ? 11.016 -30.469 -19.688 1 72.06 542 HIS B O 1
ATOM 10733 N N . ALA B 1 543 ? 10.922 -29.922 -17.516 1 65.75 543 ALA B N 1
ATOM 10734 C CA . ALA B 1 543 ? 10.195 -31.156 -17.203 1 65.75 543 ALA B CA 1
ATOM 10735 C C . ALA B 1 543 ? 8.938 -31.297 -18.047 1 65.75 543 ALA B C 1
ATOM 10737 O O . ALA B 1 543 ? 8.586 -32.406 -18.469 1 65.75 543 ALA B O 1
ATOM 10738 N N . VAL B 1 544 ? 8.367 -30.219 -18.375 1 66.5 544 VAL B N 1
ATOM 10739 C CA . VAL B 1 544 ? 7.102 -30.266 -19.094 1 66.5 544 VAL B CA 1
ATOM 10740 C C . VAL B 1 544 ? 7.34 -30.734 -20.531 1 66.5 544 VAL B C 1
ATOM 10742 O O . VAL B 1 544 ? 6.559 -31.531 -21.062 1 66.5 544 VAL B O 1
ATOM 10745 N N . PHE B 1 545 ? 8.453 -30.344 -21.156 1 73.25 545 PHE B N 1
ATOM 10746 C CA . PHE B 1 545 ? 8.734 -30.734 -22.531 1 73.25 545 PHE B CA 1
ATOM 10747 C C . PHE B 1 545 ? 9.039 -32.219 -22.609 1 73.25 545 PHE B C 1
ATOM 10749 O O . PHE B 1 545 ? 8.57 -32.906 -23.531 1 73.25 545 PHE B O 1
ATOM 10756 N N . TYR B 1 546 ? 9.734 -32.594 -21.688 1 74.12 546 TYR B N 1
ATOM 10757 C CA . TYR B 1 546 ? 10.078 -34 -21.672 1 74.12 546 TYR B CA 1
ATOM 10758 C C . TYR B 1 546 ? 8.844 -34.875 -21.453 1 74.12 546 TYR B C 1
ATOM 10760 O O . TYR B 1 546 ? 8.617 -35.844 -22.188 1 74.12 546 TYR B O 1
ATOM 10768 N N . LEU B 1 547 ? 8.078 -34.438 -20.438 1 69 547 LEU B N 1
ATOM 10769 C CA . LEU B 1 547 ? 6.91 -35.219 -20.094 1 69 547 LEU B CA 1
ATOM 10770 C C . LEU B 1 547 ? 5.902 -35.25 -21.234 1 69 547 LEU B C 1
ATOM 10772 O O . LEU B 1 547 ? 5.297 -36.281 -21.531 1 69 547 LEU B O 1
ATOM 10776 N N . TYR B 1 548 ? 5.816 -34.156 -21.844 1 73.88 548 TYR B N 1
ATOM 10777 C CA . TYR B 1 548 ? 4.883 -34.062 -22.953 1 73.88 548 TYR B CA 1
ATOM 10778 C C . TYR B 1 548 ? 5.387 -34.875 -24.156 1 73.88 548 TYR B C 1
ATOM 10780 O O . TYR B 1 548 ? 4.609 -35.562 -24.828 1 73.88 548 TYR B O 1
ATOM 10788 N N . THR B 1 549 ? 6.641 -34.812 -24.484 1 81.81 549 THR B N 1
ATOM 10789 C CA . THR B 1 549 ? 7.227 -35.594 -25.562 1 81.81 549 THR B CA 1
ATOM 10790 C C . THR B 1 549 ? 7.086 -37.094 -25.297 1 81.81 549 THR B C 1
ATOM 10792 O O . THR B 1 549 ? 6.727 -37.844 -26.188 1 81.81 549 THR B O 1
ATOM 10795 N N . TYR B 1 550 ? 7.398 -37.375 -24.047 1 76.94 550 TYR B N 1
ATOM 10796 C CA . TYR B 1 550 ? 7.281 -38.781 -23.672 1 76.94 550 TYR B CA 1
ATOM 10797 C C . TYR B 1 550 ? 5.852 -39.281 -23.844 1 76.94 550 TYR B C 1
ATOM 10799 O O . TYR B 1 550 ? 5.625 -40.375 -24.359 1 76.94 550 TYR B O 1
ATOM 10807 N N . GLN B 1 551 ? 4.941 -38.469 -23.438 1 74.31 551 GLN B N 1
ATOM 10808 C CA . GLN B 1 551 ? 3.531 -38.844 -23.578 1 74.31 551 GLN B CA 1
ATOM 10809 C C . GLN B 1 551 ? 3.145 -39 -25.031 1 74.31 551 GLN B C 1
ATOM 10811 O O . GLN B 1 551 ? 2.445 -39.938 -25.406 1 74.31 551 GLN B O 1
ATOM 10816 N N . LYS B 1 552 ? 3.559 -38.156 -25.844 1 83.06 552 LYS B N 1
ATOM 10817 C CA . LYS B 1 552 ? 3.227 -38.219 -27.266 1 83.06 552 LYS B CA 1
ATOM 10818 C C . LYS B 1 552 ? 3.906 -39.406 -27.953 1 83.06 552 LYS B C 1
ATOM 10820 O O . LYS B 1 552 ? 3.352 -40 -28.875 1 83.06 552 LYS B O 1
ATOM 10825 N N . VAL B 1 553 ? 5.078 -39.719 -27.516 1 86.62 553 VAL B N 1
ATOM 10826 C CA . VAL B 1 553 ? 5.793 -40.844 -28.078 1 86.62 553 VAL B CA 1
ATOM 10827 C C . VAL B 1 553 ? 5.07 -42.156 -27.703 1 86.62 553 VAL B C 1
ATOM 10829 O O . VAL B 1 553 ? 4.922 -43.062 -28.531 1 86.62 553 VAL B O 1
ATOM 10832 N N . LEU B 1 554 ? 4.633 -42.188 -26.484 1 78.69 554 LEU B N 1
ATOM 10833 C CA . LEU B 1 554 ? 3.9 -43.375 -26.047 1 78.69 554 LEU B CA 1
ATOM 10834 C C . LEU B 1 554 ? 2.582 -43.5 -26.797 1 78.69 554 LEU B C 1
ATOM 10836 O O . LEU B 1 554 ? 2.174 -44.625 -27.156 1 78.69 554 LEU B O 1
ATOM 10840 N N . GLU B 1 555 ? 1.934 -42.438 -26.984 1 80.69 555 GLU B N 1
ATOM 10841 C CA . GLU B 1 555 ? 0.702 -42.438 -27.766 1 80.69 555 GLU B CA 1
ATOM 10842 C C . GLU B 1 555 ? 0.965 -42.875 -29.188 1 80.69 555 GLU B C 1
ATOM 10844 O O . GLU B 1 555 ? 0.18 -43.656 -29.766 1 80.69 555 GLU B O 1
ATOM 10849 N N . GLY B 1 556 ? 1.969 -42.375 -29.766 1 86.06 556 GLY B N 1
ATOM 10850 C CA . GLY B 1 556 ? 2.365 -42.812 -31.109 1 86.06 556 GLY B CA 1
ATOM 10851 C C . GLY B 1 556 ? 2.732 -44.281 -31.172 1 86.06 556 GLY B C 1
ATOM 10852 O O . GLY B 1 556 ? 2.434 -44.938 -32.156 1 86.06 556 GLY B O 1
ATOM 10853 N N . PHE B 1 557 ? 3.393 -44.688 -30.156 1 86.88 557 PHE B N 1
ATOM 10854 C CA . PHE B 1 557 ? 3.791 -46.094 -30.094 1 86.88 557 PHE B CA 1
ATOM 10855 C C . PHE B 1 557 ? 2.568 -47 -30.047 1 86.88 557 PHE B C 1
ATOM 10857 O O . PHE B 1 557 ? 2.547 -48.062 -30.703 1 86.88 557 PHE B O 1
ATOM 10864 N N . GLU B 1 558 ? 1.614 -46.656 -29.297 1 80.44 558 GLU B N 1
ATOM 10865 C CA . GLU B 1 558 ? 0.381 -47.438 -29.234 1 80.44 558 GLU B CA 1
ATOM 10866 C C . GLU B 1 558 ? -0.297 -47.5 -30.609 1 80.44 558 GLU B C 1
ATOM 10868 O O . GLU B 1 558 ? -0.783 -48.562 -31 1 80.44 558 GLU B O 1
ATOM 10873 N N . LYS B 1 559 ? -0.348 -46.406 -31.25 1 86.31 559 LYS B N 1
ATOM 10874 C CA . LYS B 1 559 ? -0.924 -46.375 -32.594 1 86.31 559 LYS B CA 1
ATOM 10875 C C . LYS B 1 559 ? -0.104 -47.219 -33.562 1 86.31 559 LYS B C 1
ATOM 10877 O O . LYS B 1 559 ? -0.662 -47.906 -34.438 1 86.31 559 LYS B O 1
ATOM 10882 N N . PHE B 1 560 ? 1.202 -47.219 -33.438 1 89.5 560 PHE B N 1
ATOM 10883 C CA . PHE B 1 560 ? 2.135 -48 -34.25 1 89.5 560 PHE B CA 1
ATOM 10884 C C . PHE B 1 560 ? 1.896 -49.5 -34.062 1 89.5 560 PHE B C 1
ATOM 10886 O O . PHE B 1 560 ? 1.786 -50.25 -35.031 1 89.5 560 PHE B O 1
ATOM 10893 N N . LEU B 1 561 ? 1.789 -49.875 -32.844 1 84.25 561 LEU B N 1
ATOM 10894 C CA . LEU B 1 561 ? 1.572 -51.281 -32.531 1 84.25 561 LEU B CA 1
ATOM 10895 C C . LEU B 1 561 ? 0.248 -51.75 -33.125 1 84.25 561 LEU B C 1
ATOM 10897 O O . LEU B 1 561 ? 0.153 -52.875 -33.594 1 84.25 561 LEU B O 1
ATOM 10901 N N . THR B 1 562 ? -0.713 -50.906 -33.031 1 83.38 562 THR B N 1
ATOM 10902 C CA . THR B 1 562 ? -2.02 -51.281 -33.594 1 83.38 562 THR B CA 1
ATOM 10903 C C . THR B 1 562 ? -1.946 -51.438 -35.094 1 83.38 562 THR B C 1
ATOM 10905 O O . THR B 1 562 ? -2.535 -52.375 -35.656 1 83.38 562 THR B O 1
ATOM 10908 N N . THR B 1 563 ? -1.25 -50.594 -35.719 1 86.62 563 THR B N 1
ATOM 10909 C CA . THR B 1 563 ? -1.124 -50.656 -37.156 1 86.62 563 THR B CA 1
ATOM 10910 C C . THR B 1 563 ? -0.302 -51.875 -37.594 1 86.62 563 THR B C 1
ATOM 10912 O O . THR B 1 563 ? -0.678 -52.594 -38.5 1 86.62 563 THR B O 1
ATOM 10915 N N . VAL B 1 564 ? 0.814 -52.094 -36.906 1 84.88 564 VAL B N 1
ATOM 10916 C CA . VAL B 1 564 ? 1.68 -53.25 -37.219 1 84.88 564 VAL B CA 1
ATOM 10917 C C . VAL B 1 564 ? 0.961 -54.531 -36.906 1 84.88 564 VAL B C 1
ATOM 10919 O O . VAL B 1 564 ? 1.06 -55.531 -37.656 1 84.88 564 VAL B O 1
ATOM 10922 N N . GLY B 1 565 ? 0.332 -54.562 -35.781 1 80.06 565 GLY B N 1
ATOM 10923 C CA . GLY B 1 565 ? -0.429 -55.75 -35.438 1 80.06 565 GLY B CA 1
ATOM 10924 C C . GLY B 1 565 ? -1.475 -56.125 -36.469 1 80.06 565 GLY B C 1
ATOM 10925 O O . GLY B 1 565 ? -1.624 -57.312 -36.781 1 80.06 565 GLY B O 1
ATOM 10926 N N . LYS B 1 566 ? -2.123 -55.156 -36.969 1 80.94 566 LYS B N 1
ATOM 10927 C CA . LYS B 1 566 ? -3.127 -55.406 -38 1 80.94 566 LYS B CA 1
ATOM 10928 C C . LYS B 1 566 ? -2.488 -55.969 -39.25 1 80.94 566 LYS B C 1
ATOM 10930 O O . LYS B 1 566 ? -3.049 -56.875 -39.875 1 80.94 566 LYS B O 1
ATOM 10935 N N . SER B 1 567 ? -1.345 -55.5 -39.531 1 80.12 567 SER B N 1
ATOM 10936 C CA . SER B 1 567 ? -0.668 -55.969 -40.75 1 80.12 567 SER B CA 1
ATOM 10937 C C . SER B 1 567 ? -0.14 -57.375 -40.594 1 80.12 567 SER B C 1
ATOM 10939 O O . SER B 1 567 ? -0.018 -58.125 -41.562 1 80.12 567 SER B O 1
ATOM 10941 N N . MET B 1 568 ? 0.152 -57.75 -39.375 1 77.12 568 MET B N 1
ATOM 10942 C CA . MET B 1 568 ? 0.694 -59.062 -39.125 1 77.12 568 MET B CA 1
ATOM 10943 C C . MET B 1 568 ? -0.423 -60.062 -38.844 1 77.12 568 MET B C 1
ATOM 10945 O O . MET B 1 568 ? -0.161 -61.25 -38.594 1 77.12 568 MET B O 1
ATOM 10949 N N . GLY B 1 569 ? -1.613 -59.594 -38.781 1 73.88 569 GLY B N 1
ATOM 10950 C CA . GLY B 1 569 ? -2.754 -60.469 -38.562 1 73.88 569 GLY B CA 1
ATOM 10951 C C . GLY B 1 569 ? -3.139 -60.625 -37.125 1 73.88 569 GLY B C 1
ATOM 10952 O O . GLY B 1 569 ? -3.922 -61.531 -36.75 1 73.88 569 GLY B O 1
ATOM 10953 N N . PHE B 1 570 ? -2.471 -59.844 -36.344 1 76.25 570 PHE B N 1
ATOM 10954 C CA . PHE B 1 570 ? -2.805 -59.906 -34.906 1 76.25 570 PHE B CA 1
ATOM 10955 C C . PHE B 1 570 ? -4.02 -59.031 -34.594 1 76.25 570 PHE B C 1
ATOM 10957 O O . PHE B 1 570 ? -4.391 -58.188 -35.406 1 76.25 570 PHE B O 1
ATOM 10964 N N . ASN B 1 571 ? -4.648 -59.344 -33.531 1 76.12 571 ASN B N 1
ATOM 10965 C CA . ASN B 1 571 ? -5.707 -58.469 -33.031 1 76.12 571 ASN B CA 1
ATOM 10966 C C . ASN B 1 571 ? -5.176 -57.094 -32.656 1 76.12 571 ASN B C 1
ATOM 10968 O O . ASN B 1 571 ? -4.176 -56.969 -31.953 1 76.12 571 ASN B O 1
ATOM 10972 N N . PRO B 1 572 ? -5.738 -56.156 -33.281 1 73.56 572 PRO B N 1
ATOM 10973 C CA . PRO B 1 572 ? -5.254 -54.781 -33.031 1 73.56 572 PRO B CA 1
ATOM 10974 C C . PRO B 1 572 ? -5.227 -54.406 -31.562 1 73.56 572 PRO B C 1
ATOM 10976 O O . PRO B 1 572 ? -4.43 -53.562 -31.156 1 73.56 572 PRO B O 1
ATOM 10979 N N . ASN B 1 573 ? -5.996 -55 -30.797 1 71.5 573 ASN B N 1
ATOM 10980 C CA . ASN B 1 573 ? -6.086 -54.656 -29.375 1 71.5 573 ASN B CA 1
ATOM 10981 C C . ASN B 1 573 ? -5.051 -55.406 -28.547 1 71.5 573 ASN B C 1
ATOM 10983 O O . ASN B 1 573 ? -4.934 -55.156 -27.344 1 71.5 573 ASN B O 1
ATOM 10987 N N . PHE B 1 574 ? -4.301 -56.188 -29.219 1 70.5 574 PHE B N 1
ATOM 10988 C CA . PHE B 1 574 ? -3.299 -56.969 -28.531 1 70.5 574 PHE B CA 1
ATOM 10989 C C . PHE B 1 574 ? -2.189 -56.094 -27.969 1 70.5 574 PHE B C 1
ATOM 10991 O O . PHE B 1 574 ? -1.68 -56.344 -26.891 1 70.5 574 PHE B O 1
ATOM 10998 N N . PHE B 1 575 ? -1.874 -55.094 -28.672 1 64.69 575 PHE B N 1
ATOM 10999 C CA . PHE B 1 575 ? -0.679 -54.312 -28.359 1 64.69 575 PHE B CA 1
ATOM 11000 C C . PHE B 1 575 ? -1.007 -53.188 -27.375 1 64.69 575 PHE B C 1
ATOM 11002 O O . PHE B 1 575 ? -0.107 -52.5 -26.891 1 64.69 575 PHE B O 1
ATOM 11009 N N . GLY B 1 576 ? -2.158 -53.094 -27.094 1 65.38 576 GLY B N 1
ATOM 11010 C CA . GLY B 1 576 ? -2.482 -52.094 -26.078 1 65.38 576 GLY B CA 1
ATOM 11011 C C . GLY B 1 576 ? -2.018 -52.5 -24.688 1 65.38 576 GLY B C 1
ATOM 11012 O O . GLY B 1 576 ? -1.836 -53.688 -24.406 1 65.38 576 GLY B O 1
ATOM 11013 N N . SER B 1 577 ? -1.501 -51.469 -23.953 1 69.06 577 SER B N 1
ATOM 11014 C CA . SER B 1 577 ? -1.137 -51.75 -22.562 1 69.06 577 SER B CA 1
ATOM 11015 C C . SER B 1 577 ? -2.24 -52.5 -21.844 1 69.06 577 SER B C 1
ATOM 11017 O O . SER B 1 577 ? -3.426 -52.219 -22.047 1 69.06 577 SER B O 1
ATOM 11019 N N . PRO B 1 578 ? -1.79 -53.625 -21.266 1 72.06 578 PRO B N 1
ATOM 11020 C CA . PRO B 1 578 ? -2.799 -54.344 -20.5 1 72.06 578 PRO B CA 1
ATOM 11021 C C . PRO B 1 578 ? -3.455 -53.469 -19.422 1 72.06 578 PRO B C 1
ATOM 11023 O O . PRO B 1 578 ? -4.512 -53.844 -18.891 1 72.06 578 PRO B O 1
ATOM 11026 N N . VAL B 1 579 ? -2.74 -52.406 -19.094 1 76.56 579 VAL B N 1
ATOM 11027 C CA . VAL B 1 579 ? -3.348 -51.469 -18.172 1 76.56 579 VAL B CA 1
ATOM 11028 C C . VAL B 1 579 ? -4.211 -50.469 -18.953 1 76.56 579 VAL B C 1
ATOM 11030 O O . VAL B 1 579 ? -3.691 -49.594 -19.672 1 76.56 579 VAL B O 1
ATOM 11033 N N . VAL B 1 580 ? -5.453 -50.688 -18.938 1 75.31 580 VAL B N 1
ATOM 11034 C CA . VAL B 1 580 ? -6.375 -49.875 -19.719 1 75.31 580 VAL B CA 1
ATOM 11035 C C . VAL B 1 580 ? -7.055 -48.844 -18.812 1 75.31 580 VAL B C 1
ATOM 11037 O O . VAL B 1 580 ? -7.516 -49.156 -17.719 1 75.31 580 VAL B O 1
ATOM 11040 N N . LEU B 1 581 ? -6.969 -47.656 -19.344 1 72.5 581 LEU B N 1
ATOM 11041 C CA . LEU B 1 581 ? -7.691 -46.562 -18.688 1 72.5 581 LEU B CA 1
ATOM 11042 C C . LEU B 1 581 ? -9.148 -46.531 -19.125 1 72.5 581 LEU B C 1
ATOM 11044 O O . LEU B 1 581 ? -9.438 -46.469 -20.328 1 72.5 581 LEU B O 1
ATOM 11048 N N . THR B 1 582 ? -9.977 -46.75 -18.172 1 72.75 582 THR B N 1
ATOM 11049 C CA . THR B 1 582 ? -11.398 -46.688 -18.5 1 72.75 582 THR B CA 1
ATOM 11050 C C . THR B 1 582 ? -11.906 -45.25 -18.484 1 72.75 582 THR B C 1
ATOM 11052 O O . THR B 1 582 ? -11.125 -44.312 -18.266 1 72.75 582 THR B O 1
ATOM 11055 N N . GLU B 1 583 ? -13.094 -45.156 -18.906 1 70.69 583 GLU B N 1
ATOM 11056 C CA . GLU B 1 583 ? -13.727 -43.844 -18.844 1 70.69 583 GLU B CA 1
ATOM 11057 C C . GLU B 1 583 ? -13.68 -43.281 -17.422 1 70.69 583 GLU B C 1
ATOM 11059 O O . GLU B 1 583 ? -13.781 -44 -16.453 1 70.69 583 GLU B O 1
ATOM 11064 N N . THR B 1 584 ? -13.414 -42 -17.328 1 69.56 584 THR B N 1
ATOM 11065 C CA . THR B 1 584 ? -13.258 -41.312 -16.047 1 69.56 584 THR B CA 1
ATOM 11066 C C . THR B 1 584 ? -14.547 -41.406 -15.234 1 69.56 584 THR B C 1
ATOM 11068 O O . THR B 1 584 ? -15.641 -41.281 -15.789 1 69.56 584 THR B O 1
ATOM 11071 N N . MET B 1 585 ? -14.359 -41.906 -14.047 1 69.75 585 MET B N 1
ATOM 11072 C CA . MET B 1 585 ? -15.516 -41.938 -13.156 1 69.75 585 MET B CA 1
ATOM 11073 C C . MET B 1 585 ? -16 -40.531 -12.836 1 69.75 585 MET B C 1
ATOM 11075 O O . MET B 1 585 ? -17.188 -40.219 -12.93 1 69.75 585 MET B O 1
ATOM 11079 N N . TYR B 1 586 ? -15.086 -39.781 -12.453 1 72.19 586 TYR B N 1
ATOM 11080 C CA . TYR B 1 586 ? -15.328 -38.375 -12.133 1 72.19 586 TYR B CA 1
ATOM 11081 C C . TYR B 1 586 ? -14.297 -37.469 -12.789 1 72.19 586 TYR B C 1
ATOM 11083 O O . TYR B 1 586 ? -13.133 -37.844 -12.938 1 72.19 586 TYR B O 1
ATOM 11091 N N . GLY B 1 587 ? -14.656 -36.375 -13.195 1 63.19 587 GLY B N 1
ATOM 11092 C CA . GLY B 1 587 ? -13.75 -35.438 -13.805 1 63.19 587 GLY B CA 1
ATOM 11093 C C . GLY B 1 587 ? -13.914 -35.312 -15.312 1 63.19 587 GLY B C 1
ATOM 11094 O O . GLY B 1 587 ? -14.984 -35.625 -15.852 1 63.19 587 GLY B O 1
ATOM 11095 N N . GLN B 1 588 ? -13 -34.594 -15.922 1 60.56 588 GLN B N 1
ATOM 11096 C CA . GLN B 1 588 ? -13.047 -34.406 -17.359 1 60.56 588 GLN B CA 1
ATOM 11097 C C . GLN B 1 588 ? -12 -35.281 -18.062 1 60.56 588 GLN B C 1
ATOM 11099 O O . GLN B 1 588 ? -11.016 -35.688 -17.438 1 60.56 588 GLN B O 1
ATOM 11104 N N . ASN B 1 589 ? -12.406 -35.719 -19.062 1 57.62 589 ASN B N 1
ATOM 11105 C CA . ASN B 1 589 ? -11.516 -36.562 -19.844 1 57.62 589 ASN B CA 1
ATOM 11106 C C . ASN B 1 589 ? -10.227 -35.844 -20.219 1 57.62 589 ASN B C 1
ATOM 11108 O O . ASN B 1 589 ? -9.172 -36.469 -20.359 1 57.62 589 ASN B O 1
ATOM 11112 N N . SER B 1 590 ? -10.352 -34.438 -20.281 1 55.81 590 SER B N 1
ATOM 11113 C CA . SER B 1 590 ? -9.141 -33.719 -20.672 1 55.81 590 SER B CA 1
ATOM 11114 C C . SER B 1 590 ? -8.289 -33.375 -19.453 1 55.81 590 SER B C 1
ATOM 11116 O O . SER B 1 590 ? -8.805 -32.906 -18.438 1 55.81 590 SER B O 1
ATOM 11118 N N . LEU B 1 591 ? -7.246 -34.125 -19.25 1 56.5 591 LEU B N 1
ATOM 11119 C CA . LEU B 1 591 ? -6.324 -33.938 -18.141 1 56.5 591 LEU B CA 1
ATOM 11120 C C . LEU B 1 591 ? -5.691 -32.531 -18.219 1 56.5 591 LEU B C 1
ATOM 11122 O O . LEU B 1 591 ? -4.488 -32.406 -18 1 56.5 591 LEU B O 1
ATOM 11126 N N . GLN B 1 592 ? -6.551 -31.578 -18.516 1 61.34 592 GLN B N 1
ATOM 11127 C CA . GLN B 1 592 ? -5.918 -30.266 -18.594 1 61.34 592 GLN B CA 1
ATOM 11128 C C . GLN B 1 592 ? -5.734 -29.672 -17.203 1 61.34 592 GLN B C 1
ATOM 11130 O O . GLN B 1 592 ? -6.664 -29.672 -16.391 1 61.34 592 GLN B O 1
ATOM 11135 N N . TYR B 1 593 ? -4.492 -29.406 -16.844 1 63.88 593 TYR B N 1
ATOM 11136 C CA . TYR B 1 593 ? -4.09 -28.797 -15.578 1 63.88 593 TYR B CA 1
ATOM 11137 C C . TYR B 1 593 ? -4.926 -27.562 -15.281 1 63.88 593 TYR B C 1
ATOM 11139 O O . TYR B 1 593 ? -5.238 -27.266 -14.125 1 63.88 593 TYR B O 1
ATOM 11147 N N . LEU B 1 594 ? -5.477 -26.953 -16.312 1 67 594 LEU B N 1
ATOM 11148 C CA . LEU B 1 594 ? -6.254 -25.719 -16.156 1 67 594 LEU B CA 1
ATOM 11149 C C . LEU B 1 594 ? -7.551 -26 -15.398 1 67 594 LEU B C 1
ATOM 11151 O O . LEU B 1 594 ? -7.973 -25.188 -14.57 1 67 594 LEU B O 1
ATOM 11155 N N . GLU B 1 595 ? -8.07 -27.062 -15.641 1 73.75 595 GLU B N 1
ATOM 11156 C CA . GLU B 1 595 ? -9.367 -27.359 -15.031 1 73.75 595 GLU B CA 1
ATOM 11157 C C . GLU B 1 595 ? -9.219 -27.641 -13.531 1 73.75 595 GLU B C 1
ATOM 11159 O O . GLU B 1 595 ? -10.133 -27.359 -12.758 1 73.75 595 GLU B O 1
ATOM 11164 N N . PHE B 1 596 ? -8.078 -28.078 -13.195 1 75.06 596 PHE B N 1
ATOM 11165 C CA . PHE B 1 596 ? -7.828 -28.359 -11.789 1 75.06 596 PHE B CA 1
ATOM 11166 C C . PHE B 1 596 ? -7.582 -27.062 -11.016 1 75.06 596 PHE B C 1
ATOM 11168 O O . PHE B 1 596 ? -8 -26.938 -9.859 1 75.06 596 PHE B O 1
ATOM 11175 N N . VAL B 1 597 ? -6.969 -26.141 -11.617 1 80 597 VAL B N 1
ATOM 11176 C CA . VAL B 1 597 ? -6.523 -24.953 -10.898 1 80 597 VAL B CA 1
ATOM 11177 C C . VAL B 1 597 ? -7.609 -23.891 -10.953 1 80 597 VAL B C 1
ATOM 11179 O O . VAL B 1 597 ? -7.613 -22.953 -10.148 1 80 597 VAL B O 1
ATOM 11182 N N . THR B 1 598 ? -8.57 -24 -11.844 1 87 598 THR B N 1
ATOM 11183 C CA . THR B 1 598 ? -9.547 -22.969 -12.125 1 87 598 THR B CA 1
ATOM 11184 C C . THR B 1 598 ? -10.367 -22.641 -10.883 1 87 598 THR B C 1
ATOM 11186 O O . THR B 1 598 ? -10.516 -21.469 -10.523 1 87 598 THR B O 1
ATOM 11189 N N . PRO B 1 599 ? -10.883 -23.672 -10.125 1 89 599 PRO B N 1
ATOM 11190 C CA . PRO B 1 599 ? -11.68 -23.328 -8.945 1 89 599 PRO B CA 1
ATOM 11191 C C . PRO B 1 599 ? -10.875 -22.547 -7.898 1 89 599 PRO B C 1
ATOM 11193 O O . PRO B 1 599 ? -11.383 -21.578 -7.336 1 89 599 PRO B O 1
ATOM 11196 N N . GLY B 1 600 ? -9.695 -22.984 -7.672 1 89.12 600 GLY B N 1
ATOM 11197 C CA . GLY B 1 600 ? -8.844 -22.281 -6.715 1 89.12 600 GLY B CA 1
ATOM 11198 C C . GLY B 1 600 ? -8.469 -20.875 -7.156 1 89.12 600 GLY B C 1
ATOM 11199 O O . GLY B 1 600 ? -8.43 -19.953 -6.34 1 89.12 600 GLY B O 1
ATOM 11200 N N . MET B 1 601 ? -8.234 -20.734 -8.422 1 88.69 601 MET B N 1
ATOM 11201 C CA . MET B 1 601 ? -7.84 -19.438 -8.953 1 88.69 601 MET B CA 1
ATOM 11202 C C . MET B 1 601 ? -8.984 -18.438 -8.836 1 88.69 601 MET B C 1
ATOM 11204 O O . MET B 1 601 ? -8.766 -17.281 -8.469 1 88.69 601 MET B O 1
ATOM 11208 N N . ILE B 1 602 ? -10.164 -18.875 -9.109 1 93.06 602 ILE B N 1
ATOM 11209 C CA . ILE B 1 602 ? -11.328 -18 -9.039 1 93.06 602 ILE B CA 1
ATOM 11210 C C . ILE B 1 602 ? -11.484 -17.469 -7.617 1 93.06 602 ILE B C 1
ATOM 11212 O O . ILE B 1 602 ? -11.602 -16.266 -7.41 1 93.06 602 ILE B O 1
ATOM 11216 N N . ILE B 1 603 ? -11.406 -18.359 -6.684 1 94.38 603 ILE B N 1
ATOM 11217 C CA . ILE B 1 603 ? -11.617 -17.984 -5.289 1 94.38 603 ILE B CA 1
ATOM 11218 C C . ILE B 1 603 ? -10.461 -17.109 -4.812 1 94.38 603 ILE B C 1
ATOM 11220 O O . ILE B 1 603 ? -10.672 -16.109 -4.129 1 94.38 603 ILE B O 1
ATOM 11224 N N . ALA B 1 604 ? -9.273 -17.484 -5.199 1 91.06 604 ALA B N 1
ATOM 11225 C CA . ALA B 1 604 ? -8.094 -16.734 -4.766 1 91.06 604 ALA B CA 1
ATOM 11226 C C . ALA B 1 604 ? -8.125 -15.305 -5.293 1 91.06 604 ALA B C 1
ATOM 11228 O O . ALA B 1 604 ? -7.824 -14.359 -4.562 1 91.06 604 ALA B O 1
ATOM 11229 N N . VAL B 1 605 ? -8.508 -15.141 -6.547 1 91.19 605 VAL B N 1
ATOM 11230 C CA . VAL B 1 605 ? -8.523 -13.828 -7.184 1 91.19 605 VAL B CA 1
ATOM 11231 C C . VAL B 1 605 ? -9.594 -12.953 -6.539 1 91.19 605 VAL B C 1
ATOM 11233 O O . VAL B 1 605 ? -9.32 -11.82 -6.137 1 91.19 605 VAL B O 1
ATOM 11236 N N . VAL B 1 606 ? -10.781 -13.508 -6.391 1 94.44 606 VAL B N 1
ATOM 11237 C CA . VAL B 1 606 ? -11.891 -12.703 -5.891 1 94.44 606 VAL B CA 1
ATOM 11238 C C . VAL B 1 606 ? -11.688 -12.406 -4.406 1 94.44 606 VAL B C 1
ATOM 11240 O O . VAL B 1 606 ? -11.938 -11.289 -3.947 1 94.44 606 VAL B O 1
ATOM 11243 N N . HIS B 1 607 ? -11.234 -13.375 -3.65 1 95 607 HIS B N 1
ATOM 11244 C CA . HIS B 1 607 ? -10.992 -13.188 -2.223 1 95 607 HIS B CA 1
ATOM 11245 C C . HIS B 1 607 ? -9.883 -12.172 -1.979 1 95 607 HIS B C 1
ATOM 11247 O O . HIS B 1 607 ? -10.031 -11.273 -1.146 1 95 607 HIS B O 1
ATOM 11253 N N . GLY B 1 608 ? -8.805 -12.336 -2.734 1 92.25 608 GLY B N 1
ATOM 11254 C CA . GLY B 1 608 ? -7.668 -11.453 -2.555 1 92.25 608 GLY B CA 1
ATOM 11255 C C . GLY B 1 608 ? -7.969 -10.008 -2.914 1 92.25 608 GLY B C 1
ATOM 11256 O O . GLY B 1 608 ? -7.609 -9.094 -2.174 1 92.25 608 GLY B O 1
ATOM 11257 N N . LEU B 1 609 ? -8.609 -9.766 -3.973 1 92.12 609 LEU B N 1
ATOM 11258 C CA . LEU B 1 609 ? -8.906 -8.414 -4.43 1 92.12 609 LEU B CA 1
ATOM 11259 C C . LEU B 1 609 ? -9.945 -7.75 -3.533 1 92.12 609 LEU B C 1
ATOM 11261 O O . LEU B 1 609 ? -9.883 -6.543 -3.289 1 92.12 609 LEU B O 1
ATOM 11265 N N . SER B 1 610 ? -10.914 -8.555 -3.086 1 94.56 610 SER B N 1
ATOM 11266 C CA . SER B 1 610 ? -11.898 -8 -2.162 1 94.56 610 SER B CA 1
ATOM 11267 C C . SER B 1 610 ? -11.258 -7.617 -0.833 1 94.56 610 SER B C 1
ATOM 11269 O O . SER B 1 610 ? -11.633 -6.617 -0.222 1 94.56 610 SER B O 1
ATOM 11271 N N . MET B 1 611 ? -10.359 -8.438 -0.4 1 94.56 611 MET B N 1
ATOM 11272 C CA . MET B 1 611 ? -9.633 -8.117 0.824 1 94.56 611 MET B CA 1
ATOM 11273 C C . MET B 1 611 ? -8.844 -6.816 0.665 1 94.56 611 MET B C 1
ATOM 11275 O O . MET B 1 611 ? -8.789 -6.004 1.591 1 94.56 611 MET B O 1
ATOM 11279 N N . LEU B 1 612 ? -8.266 -6.648 -0.498 1 91.75 612 LEU B N 1
ATOM 11280 C CA . LEU B 1 612 ? -7.496 -5.445 -0.793 1 91.75 612 LEU B CA 1
ATOM 11281 C C . LEU B 1 612 ? -8.391 -4.207 -0.747 1 91.75 612 LEU B C 1
ATOM 11283 O O . LEU B 1 612 ? -8.031 -3.203 -0.129 1 91.75 612 LEU B O 1
ATOM 11287 N N . ILE B 1 613 ? -9.5 -4.27 -1.263 1 91.38 613 ILE B N 1
ATOM 11288 C CA . ILE B 1 613 ? -10.422 -3.141 -1.305 1 91.38 613 ILE B CA 1
ATOM 11289 C C . ILE B 1 613 ? -10.922 -2.83 0.104 1 91.38 613 ILE B C 1
ATOM 11291 O O . ILE B 1 613 ? -11.023 -1.663 0.491 1 91.38 613 ILE B O 1
ATOM 11295 N N . GLY B 1 614 ? -11.266 -3.863 0.787 1 93.44 614 GLY B N 1
ATOM 11296 C CA . GLY B 1 614 ? -11.711 -3.674 2.158 1 93.44 614 GLY B CA 1
ATOM 11297 C C . GLY B 1 614 ? -10.672 -2.994 3.033 1 93.44 614 GLY B C 1
ATOM 11298 O O . GLY B 1 614 ? -11.016 -2.213 3.922 1 93.44 614 GLY B O 1
ATOM 11299 N N . SER B 1 615 ? -9.422 -3.184 2.764 1 92.5 615 SER B N 1
ATOM 11300 C CA . SER B 1 615 ? -8.344 -2.676 3.604 1 92.5 615 SER B CA 1
ATOM 11301 C C . SER B 1 615 ? -8.188 -1.166 3.449 1 92.5 615 SER B C 1
ATOM 11303 O O . SER B 1 615 ? -7.527 -0.52 4.266 1 92.5 615 SER B O 1
ATOM 11305 N N . PHE B 1 616 ? -8.898 -0.55 2.508 1 88.31 616 PHE B N 1
ATOM 11306 C CA . PHE B 1 616 ? -8.805 0.879 2.24 1 88.31 616 PHE B CA 1
ATOM 11307 C C . PHE B 1 616 ? -9.992 1.624 2.838 1 88.31 616 PHE B C 1
ATOM 11309 O O . PHE B 1 616 ? -9.977 2.854 2.928 1 88.31 616 PHE B O 1
ATOM 11316 N N . THR B 1 617 ? -10.914 0.989 3.232 1 88.81 617 THR B N 1
ATOM 11317 C CA . THR B 1 617 ? -12.211 1.623 3.42 1 88.81 617 THR B CA 1
ATOM 11318 C C . THR B 1 617 ? -12.227 2.471 4.688 1 88.81 617 THR B C 1
ATOM 11320 O O . THR B 1 617 ? -12.477 3.676 4.633 1 88.81 617 THR B O 1
ATOM 11323 N N . ILE B 1 618 ? -11.914 1.961 5.812 1 92 618 ILE B N 1
ATOM 11324 C CA . ILE B 1 618 ? -12.086 2.664 7.078 1 92 618 ILE B CA 1
ATOM 11325 C C . ILE B 1 618 ? -10.836 3.479 7.391 1 92 618 ILE B C 1
ATOM 11327 O O . ILE B 1 618 ? -10.922 4.574 7.949 1 92 618 ILE B O 1
ATOM 11331 N N . ILE B 1 619 ? -9.734 3.006 7.023 1 89.62 619 ILE B N 1
ATOM 11332 C CA . ILE B 1 619 ? -8.477 3.633 7.402 1 89.62 619 ILE B CA 1
ATOM 11333 C C . ILE B 1 619 ? -8.352 5 6.734 1 89.62 619 ILE B C 1
ATOM 11335 O O . ILE B 1 619 ? -7.805 5.938 7.316 1 89.62 619 ILE B O 1
ATOM 11339 N N . ARG B 1 620 ? -8.766 5.176 5.574 1 85.5 620 ARG B N 1
ATOM 11340 C CA . ARG B 1 620 ? -8.734 6.457 4.879 1 85.5 620 ARG B CA 1
ATOM 11341 C C . ARG B 1 620 ? -9.594 7.492 5.598 1 85.5 620 ARG B C 1
ATOM 11343 O O . ARG B 1 620 ? -9.195 8.648 5.734 1 85.5 620 ARG B O 1
ATOM 11350 N N . GLU B 1 621 ? -10.695 7.09 6.055 1 89.31 621 GLU B N 1
ATOM 11351 C CA . GLU B 1 621 ? -11.602 7.984 6.766 1 89.31 621 GLU B CA 1
ATOM 11352 C C . GLU B 1 621 ? -11.047 8.352 8.141 1 89.31 621 GLU B C 1
ATOM 11354 O O . GLU B 1 621 ? -11.281 9.453 8.633 1 89.31 621 GLU B O 1
ATOM 11359 N N . ARG B 1 622 ? -10.359 7.457 8.609 1 88.75 622 ARG B N 1
ATOM 11360 C CA . ARG B 1 622 ? -9.766 7.703 9.922 1 88.75 622 ARG B CA 1
ATOM 11361 C C . ARG B 1 622 ? -8.648 8.742 9.828 1 88.75 622 ARG B C 1
ATOM 11363 O O . ARG B 1 622 ? -8.602 9.68 10.625 1 88.75 622 ARG B O 1
ATOM 11370 N N . PHE B 1 623 ? -7.887 8.672 8.883 1 81.44 623 PHE B N 1
ATOM 11371 C CA . PHE B 1 623 ? -6.715 9.531 8.773 1 81.44 623 PHE B CA 1
ATOM 11372 C C . PHE B 1 623 ? -7.113 10.938 8.344 1 81.44 623 PHE B C 1
ATOM 11374 O O . PHE B 1 623 ? -6.473 11.922 8.734 1 81.44 623 PHE B O 1
ATOM 11381 N N . ASP B 1 624 ? -8.164 11.023 7.648 1 84.75 624 ASP B N 1
ATOM 11382 C CA . ASP B 1 624 ? -8.617 12.328 7.184 1 84.75 624 ASP B CA 1
ATOM 11383 C C . ASP B 1 624 ? -9.523 13 8.219 1 84.75 624 ASP B C 1
ATOM 11385 O O . ASP B 1 624 ? -9.945 14.141 8.031 1 84.75 624 ASP B O 1
ATOM 11389 N N . GLY B 1 625 ? -9.836 12.359 9.305 1 88.62 625 GLY B N 1
ATOM 11390 C CA . GLY B 1 625 ? -10.594 12.938 10.406 1 88.62 625 GLY B CA 1
ATOM 11391 C C . GLY B 1 625 ? -12.094 12.805 10.227 1 88.62 625 GLY B C 1
ATOM 11392 O O . GLY B 1 625 ? -12.867 13.219 11.102 1 88.62 625 GLY B O 1
ATOM 11393 N N . HIS B 1 626 ? -12.508 12.156 9.164 1 92.25 626 HIS B N 1
ATOM 11394 C CA . HIS B 1 626 ? -13.938 12 8.891 1 92.25 626 HIS B CA 1
ATOM 11395 C C . HIS B 1 626 ? -14.609 11.133 9.953 1 92.25 626 HIS B C 1
ATOM 11397 O O . HIS B 1 626 ? -15.766 11.367 10.305 1 92.25 626 HIS B O 1
ATOM 11403 N N . LEU B 1 627 ? -13.875 10.188 10.375 1 92.38 627 LEU B N 1
ATOM 11404 C CA . LEU B 1 627 ? -14.438 9.25 11.344 1 92.38 627 LEU B CA 1
ATOM 11405 C C . LEU B 1 627 ? -14.742 9.953 12.664 1 92.38 627 LEU B C 1
ATOM 11407 O O . LEU B 1 627 ? -15.82 9.781 13.227 1 92.38 627 LEU B O 1
ATOM 11411 N N . GLU B 1 628 ? -13.828 10.703 13.102 1 91.44 628 GLU B N 1
ATOM 11412 C CA . GLU B 1 628 ? -14.031 11.422 14.352 1 91.44 628 GLU B CA 1
ATOM 11413 C C . GLU B 1 628 ? -15.188 12.414 14.25 1 91.44 628 GLU B C 1
ATOM 11415 O O . GLU B 1 628 ? -16.031 12.492 15.141 1 91.44 628 GLU B O 1
ATOM 11420 N N . ARG B 1 629 ? -15.141 13.148 13.195 1 94.06 629 ARG B N 1
ATOM 11421 C CA . ARG B 1 629 ? -16.219 14.109 12.992 1 94.06 629 ARG B CA 1
ATOM 11422 C C . ARG B 1 629 ? -17.562 13.414 12.883 1 94.06 629 ARG B C 1
ATOM 11424 O O . ARG B 1 629 ? -18.578 13.938 13.344 1 94.06 629 ARG B O 1
ATOM 11431 N N . GLY B 1 630 ? -17.578 12.25 12.297 1 93.31 630 GLY B N 1
ATOM 11432 C CA . GLY B 1 630 ? -18.797 11.461 12.211 1 93.31 630 GLY B CA 1
ATOM 11433 C C . GLY B 1 630 ? -19.266 10.961 13.562 1 93.31 630 GLY B C 1
ATOM 11434 O O . GLY B 1 630 ? -20.469 10.984 13.852 1 93.31 630 GLY B O 1
ATOM 11435 N N . PHE B 1 631 ? -18.391 10.578 14.375 1 92.19 631 PHE B N 1
ATOM 11436 C CA . PHE B 1 631 ? -18.75 10.125 15.719 1 92.19 631 PHE B CA 1
ATOM 11437 C C . PHE B 1 631 ? -19.359 11.258 16.531 1 92.19 631 PHE B C 1
ATOM 11439 O O . PHE B 1 631 ? -20.312 11.047 17.281 1 92.19 631 PHE B O 1
ATOM 11446 N N . VAL B 1 632 ? -18.766 12.406 16.359 1 93.31 632 VAL B N 1
ATOM 11447 C CA . VAL B 1 632 ? -19.266 13.57 17.078 1 93.31 632 VAL B CA 1
ATOM 11448 C C . VAL B 1 632 ? -20.688 13.898 16.594 1 93.31 632 VAL B C 1
ATOM 11450 O O . VAL B 1 632 ? -21.516 14.344 17.375 1 93.31 632 VAL B O 1
ATOM 11453 N N . ALA B 1 633 ? -20.906 13.617 15.32 1 92.5 633 ALA B N 1
ATOM 11454 C CA . ALA B 1 633 ? -22.234 13.867 14.758 1 92.5 633 ALA B CA 1
ATOM 11455 C C . ALA B 1 633 ? -23.234 12.828 15.227 1 92.5 633 ALA B C 1
ATOM 11457 O O . ALA B 1 633 ? -24.453 13 15.055 1 92.5 633 ALA B O 1
ATOM 11458 N N . GLY B 1 634 ? -22.766 11.734 15.805 1 89.81 634 GLY B N 1
ATOM 11459 C CA . GLY B 1 634 ? -23.672 10.766 16.406 1 89.81 634 GLY B CA 1
ATOM 11460 C C . GLY B 1 634 ? -23.672 9.43 15.68 1 89.81 634 GLY B C 1
ATOM 11461 O O . GLY B 1 634 ? -24.484 8.562 15.977 1 89.81 634 GLY B O 1
ATOM 11462 N N . ILE B 1 635 ? -22.828 9.266 14.758 1 92.5 635 ILE B N 1
ATOM 11463 C CA . ILE B 1 635 ? -22.781 8.008 14.016 1 92.5 635 ILE B CA 1
ATOM 11464 C C . ILE B 1 635 ? -22.219 6.906 14.906 1 92.5 635 ILE B C 1
ATOM 11466 O O . ILE B 1 635 ? -21.281 7.141 15.68 1 92.5 635 ILE B O 1
ATOM 11470 N N . ARG B 1 636 ? -22.766 5.715 14.727 1 90.81 636 ARG B N 1
ATOM 11471 C CA . ARG B 1 636 ? -22.281 4.559 15.477 1 90.81 636 ARG B CA 1
ATOM 11472 C C . ARG B 1 636 ? -21.344 3.707 14.633 1 90.81 636 ARG B C 1
ATOM 11474 O O . ARG B 1 636 ? -21.391 3.76 13.398 1 90.81 636 ARG B O 1
ATOM 11481 N N . THR B 1 637 ? -20.5 3.006 15.336 1 91.56 637 THR B N 1
ATOM 11482 C CA . THR B 1 637 ? -19.562 2.129 14.648 1 91.56 637 THR B CA 1
ATOM 11483 C C . THR B 1 637 ? -20.297 1.084 13.82 1 91.56 637 THR B C 1
ATOM 11485 O O . THR B 1 637 ? -19.859 0.746 12.711 1 91.56 637 THR B O 1
ATOM 11488 N N . THR B 1 638 ? -21.438 0.575 14.289 1 91.88 638 THR B N 1
ATOM 11489 C CA . THR B 1 638 ? -22.203 -0.44 13.578 1 91.88 638 THR B CA 1
ATOM 11490 C C . THR B 1 638 ? -22.766 0.117 12.273 1 91.88 638 THR B C 1
ATOM 11492 O O . THR B 1 638 ? -22.797 -0.58 11.258 1 91.88 638 THR B O 1
ATOM 11495 N N . GLU B 1 639 ? -23.125 1.349 12.344 1 93.69 639 GLU B N 1
ATOM 11496 C CA . GLU B 1 639 ? -23.672 1.979 11.148 1 93.69 639 GLU B CA 1
ATOM 11497 C C . GLU B 1 639 ? -22.594 2.156 10.078 1 93.69 639 GLU B C 1
ATOM 11499 O O . GLU B 1 639 ? -22.859 1.964 8.891 1 93.69 639 GLU B O 1
ATOM 11504 N N . ILE B 1 640 ? -21.469 2.518 10.531 1 94.44 640 ILE B N 1
ATOM 11505 C CA . ILE B 1 640 ? -20.359 2.719 9.594 1 94.44 640 ILE B CA 1
ATOM 11506 C C . ILE B 1 640 ? -19.984 1.389 8.953 1 94.44 640 ILE B C 1
ATOM 11508 O O . ILE B 1 640 ? -19.875 1.295 7.727 1 94.44 640 ILE B O 1
ATOM 11512 N N . LEU B 1 641 ? -19.844 0.395 9.781 1 94.12 641 LEU B N 1
ATOM 11513 C CA . LEU B 1 641 ? -19.438 -0.92 9.297 1 94.12 641 LEU B CA 1
ATOM 11514 C C . LEU B 1 641 ? -20.5 -1.501 8.359 1 94.12 641 LEU B C 1
ATOM 11516 O O . LEU B 1 641 ? -20.172 -1.993 7.277 1 94.12 641 LEU B O 1
ATOM 11520 N N . LEU B 1 642 ? -21.719 -1.422 8.727 1 93.81 642 LEU B N 1
ATOM 11521 C CA . LEU B 1 642 ? -22.812 -1.968 7.922 1 93.81 642 LEU B CA 1
ATOM 11522 C C . LEU B 1 642 ? -22.953 -1.207 6.605 1 93.81 642 LEU B C 1
ATOM 11524 O O . LEU B 1 642 ? -23.266 -1.799 5.574 1 93.81 642 LEU B O 1
ATOM 11528 N N . SER B 1 643 ? -22.75 0.063 6.684 1 95.25 643 SER B N 1
ATOM 11529 C CA . SER B 1 643 ? -22.875 0.853 5.461 1 95.25 643 SER B CA 1
ATOM 11530 C C . SER B 1 643 ? -21.828 0.437 4.434 1 95.25 643 SER B C 1
ATOM 11532 O O . SER B 1 643 ? -22.125 0.338 3.24 1 95.25 643 SER B O 1
ATOM 11534 N N . HIS B 1 644 ? -20.625 0.181 4.898 1 95.12 644 HIS B N 1
ATOM 11535 C CA . HIS B 1 644 ? -19.578 -0.249 3.984 1 95.12 644 HIS B CA 1
ATOM 11536 C C . HIS B 1 644 ? -19.859 -1.648 3.445 1 95.12 644 HIS B C 1
ATOM 11538 O O . HIS B 1 644 ? -19.688 -1.905 2.252 1 95.12 644 HIS B O 1
ATOM 11544 N N . ILE B 1 645 ? -20.297 -2.508 4.309 1 95.25 645 ILE B N 1
ATOM 11545 C CA . ILE B 1 645 ? -20.547 -3.887 3.904 1 95.25 645 ILE B CA 1
ATOM 11546 C C . ILE B 1 645 ? -21.688 -3.928 2.893 1 95.25 645 ILE B C 1
ATOM 11548 O O . ILE B 1 645 ? -21.547 -4.52 1.82 1 95.25 645 ILE B O 1
ATOM 11552 N N . ILE B 1 646 ? -22.75 -3.244 3.176 1 95.19 646 ILE B N 1
ATOM 11553 C CA . ILE B 1 646 ? -23.922 -3.256 2.316 1 95.19 646 ILE B CA 1
ATOM 11554 C C . ILE B 1 646 ? -23.578 -2.629 0.967 1 95.19 646 ILE B C 1
ATOM 11556 O O . ILE B 1 646 ? -23.953 -3.164 -0.083 1 95.19 646 ILE B O 1
ATOM 11560 N N . PHE B 1 647 ? -22.906 -1.615 0.997 1 95.44 647 PHE B N 1
ATOM 11561 C CA . PHE B 1 647 ? -22.594 -0.934 -0.253 1 95.44 647 PHE B CA 1
ATOM 11562 C C . PHE B 1 647 ? -21.688 -1.797 -1.129 1 95.44 647 PHE B C 1
ATOM 11564 O O . PHE B 1 647 ? -21.953 -1.969 -2.32 1 95.44 647 PHE B O 1
ATOM 11571 N N . TYR B 1 648 ? -20.672 -2.334 -0.596 1 95.44 648 TYR B N 1
ATOM 11572 C CA . TYR B 1 648 ? -19.641 -2.996 -1.403 1 95.44 648 TYR B CA 1
ATOM 11573 C C . TYR B 1 648 ? -20.125 -4.371 -1.857 1 95.44 648 TYR B C 1
ATOM 11575 O O . TYR B 1 648 ? -19.5 -5 -2.711 1 95.44 648 TYR B O 1
ATOM 11583 N N . LEU B 1 649 ? -21.25 -4.828 -1.354 1 94.56 649 LEU B N 1
ATOM 11584 C CA . LEU B 1 649 ? -21.828 -6.078 -1.842 1 94.56 649 LEU B CA 1
ATOM 11585 C C . LEU B 1 649 ? -22.266 -5.945 -3.297 1 94.56 649 LEU B C 1
ATOM 11587 O O . LEU B 1 649 ? -22.203 -6.918 -4.055 1 94.56 649 LEU B O 1
ATOM 11591 N N . VAL B 1 650 ? -22.516 -4.75 -3.697 1 93.62 650 VAL B N 1
ATOM 11592 C CA . VAL B 1 650 ? -23 -4.539 -5.059 1 93.62 650 VAL B CA 1
ATOM 11593 C C . VAL B 1 650 ? -21.828 -4.617 -6.039 1 93.62 650 VAL B C 1
ATOM 11595 O O . VAL B 1 650 ? -21.844 -5.418 -6.977 1 93.62 650 VAL B O 1
ATOM 11598 N N . PRO B 1 651 ? -20.828 -3.797 -5.859 1 93.25 651 PRO B N 1
ATOM 11599 C CA . PRO B 1 651 ? -19.688 -3.969 -6.77 1 93.25 651 PRO B CA 1
ATOM 11600 C C . PRO B 1 651 ? -19.078 -5.359 -6.68 1 93.25 651 PRO B C 1
ATOM 11602 O O . PRO B 1 651 ? -18.547 -5.871 -7.676 1 93.25 651 PRO B O 1
ATOM 11605 N N . LEU B 1 652 ? -19.156 -5.957 -5.566 1 95.38 652 LEU B N 1
ATOM 11606 C CA . LEU B 1 652 ? -18.641 -7.316 -5.41 1 95.38 652 LEU B CA 1
ATOM 11607 C C . LEU B 1 652 ? -19.453 -8.297 -6.266 1 95.38 652 LEU B C 1
ATOM 11609 O O . LEU B 1 652 ? -18.891 -9.227 -6.84 1 95.38 652 LEU B O 1
ATOM 11613 N N . PHE B 1 653 ? -20.703 -8.109 -6.25 1 96.19 653 PHE B N 1
ATOM 11614 C CA . PHE B 1 653 ? -21.578 -8.922 -7.082 1 96.19 653 PHE B CA 1
ATOM 11615 C C . PHE B 1 653 ? -21.203 -8.805 -8.555 1 96.19 653 PHE B C 1
ATOM 11617 O O . PHE B 1 653 ? -21.078 -9.805 -9.258 1 96.19 653 PHE B O 1
ATOM 11624 N N . THR B 1 654 ? -20.969 -7.621 -8.969 1 95 654 THR B N 1
ATOM 11625 C CA . THR B 1 654 ? -20.578 -7.383 -10.352 1 95 654 THR B CA 1
ATOM 11626 C C . THR B 1 654 ? -19.219 -8 -10.641 1 95 654 THR B C 1
ATOM 11628 O O . THR B 1 654 ? -19 -8.57 -11.719 1 95 654 THR B O 1
ATOM 11631 N N . GLN B 1 655 ? -18.312 -7.926 -9.734 1 95.56 655 GLN B N 1
ATOM 11632 C CA . GLN B 1 655 ? -16.984 -8.508 -9.898 1 95.56 655 GLN B CA 1
ATOM 11633 C C . GLN B 1 655 ? -17.062 -10.016 -10.086 1 95.56 655 GLN B C 1
ATOM 11635 O O . GLN B 1 655 ? -16.453 -10.57 -11 1 95.56 655 GLN B O 1
ATOM 11640 N N . VAL B 1 656 ? -17.844 -10.672 -9.25 1 96.88 656 VAL B N 1
ATOM 11641 C CA . VAL B 1 656 ? -17.953 -12.125 -9.281 1 96.88 656 VAL B CA 1
ATOM 11642 C C . VAL B 1 656 ? -18.609 -12.562 -10.586 1 96.88 656 VAL B C 1
ATOM 11644 O O . VAL B 1 656 ? -18.156 -13.5 -11.242 1 96.88 656 VAL B O 1
ATOM 11647 N N . VAL B 1 657 ? -19.625 -11.844 -10.984 1 96.75 657 VAL B N 1
ATOM 11648 C CA . VAL B 1 657 ? -20.328 -12.18 -12.211 1 96.75 657 VAL B CA 1
ATOM 11649 C C . VAL B 1 657 ? -19.406 -12.008 -13.414 1 96.75 657 VAL B C 1
ATOM 11651 O O . VAL B 1 657 ? -19.375 -12.859 -14.312 1 96.75 657 VAL B O 1
ATOM 11654 N N . LEU B 1 658 ? -18.641 -11.023 -13.422 1 95.75 658 LEU B N 1
ATOM 11655 C CA . LEU B 1 658 ? -17.734 -10.766 -14.531 1 95.75 658 LEU B CA 1
ATOM 11656 C C . LEU B 1 658 ? -16.625 -11.82 -14.578 1 95.75 658 LEU B C 1
ATOM 11658 O O . LEU B 1 658 ? -16.281 -12.297 -15.656 1 95.75 658 LEU B O 1
ATOM 11662 N N . VAL B 1 659 ? -16.078 -12.156 -13.469 1 95.75 659 VAL B N 1
ATOM 11663 C CA . VAL B 1 659 ? -15.023 -13.156 -13.398 1 95.75 659 VAL B CA 1
ATOM 11664 C C . VAL B 1 659 ? -15.555 -14.508 -13.867 1 95.75 659 VAL B C 1
ATOM 11666 O O . VAL B 1 659 ? -14.898 -15.211 -14.641 1 95.75 659 VAL B O 1
ATOM 11669 N N . LEU B 1 660 ? -16.75 -14.883 -13.406 1 95.94 660 LEU B N 1
ATOM 11670 C CA . LEU B 1 660 ? -17.344 -16.156 -13.805 1 95.94 660 LEU B CA 1
ATOM 11671 C C . LEU B 1 660 ? -17.734 -16.141 -15.281 1 95.94 660 LEU B C 1
ATOM 11673 O O . LEU B 1 660 ? -17.578 -17.141 -15.977 1 95.94 660 LEU B O 1
ATOM 11677 N N . PHE B 1 661 ? -18.203 -15 -15.719 1 95.38 661 PHE B N 1
ATOM 11678 C CA . PHE B 1 661 ? -18.547 -14.859 -17.125 1 95.38 661 PHE B CA 1
ATOM 11679 C C . PHE B 1 661 ? -17.312 -15.039 -18.016 1 95.38 661 PHE B C 1
ATOM 11681 O O . PHE B 1 661 ? -17.359 -15.75 -19.016 1 95.38 661 PHE B O 1
ATOM 11688 N N . LEU B 1 662 ? -16.281 -14.484 -17.656 1 93.94 662 LEU B N 1
ATOM 11689 C CA . LEU B 1 662 ? -15.031 -14.602 -18.391 1 93.94 662 LEU B CA 1
ATOM 11690 C C . LEU B 1 662 ? -14.508 -16.031 -18.359 1 93.94 662 LEU B C 1
ATOM 11692 O O . LEU B 1 662 ? -14.094 -16.578 -19.391 1 93.94 662 LEU B O 1
ATOM 11696 N N . THR B 1 663 ? -14.57 -16.656 -17.266 1 91.69 663 THR B N 1
ATOM 11697 C CA . THR B 1 663 ? -14.023 -18 -17.094 1 91.69 663 THR B CA 1
ATOM 11698 C C . THR B 1 663 ? -14.844 -19.031 -17.859 1 91.69 663 THR B C 1
ATOM 11700 O O . THR B 1 663 ? -14.289 -19.859 -18.578 1 91.69 663 THR B O 1
ATOM 11703 N N . PHE B 1 664 ? -16.125 -18.938 -17.797 1 91.94 664 PHE B N 1
ATOM 11704 C CA . PHE B 1 664 ? -16.953 -20 -18.328 1 91.94 664 PHE B CA 1
ATOM 11705 C C . PHE B 1 664 ? -17.422 -19.688 -19.734 1 91.94 664 PHE B C 1
ATOM 11707 O O . PHE B 1 664 ? -17.594 -20.578 -20.562 1 91.94 664 PHE B O 1
ATOM 11714 N N . TYR B 1 665 ? -17.562 -18.453 -20.078 1 91.81 665 TYR B N 1
ATOM 11715 C CA . TYR B 1 665 ? -18.125 -18.109 -21.375 1 91.81 665 TYR B CA 1
ATOM 11716 C C . TYR B 1 665 ? -17.031 -17.734 -22.375 1 91.81 665 TYR B C 1
ATOM 11718 O O . TYR B 1 665 ? -17.078 -18.125 -23.531 1 91.81 665 TYR B O 1
ATOM 11726 N N . ILE B 1 666 ? -16.078 -17.047 -21.938 1 89.81 666 ILE B N 1
ATOM 11727 C CA . ILE B 1 666 ? -15.039 -16.578 -22.859 1 89.81 666 ILE B CA 1
ATOM 11728 C C . ILE B 1 666 ? -13.953 -17.641 -23 1 89.81 666 ILE B C 1
ATOM 11730 O O . ILE B 1 666 ? -13.562 -18 -24.109 1 89.81 666 ILE B O 1
ATOM 11734 N N . PHE B 1 667 ? -13.539 -18.219 -21.891 1 86.62 667 PHE B N 1
ATOM 11735 C CA . PHE B 1 667 ? -12.438 -19.172 -21.938 1 86.62 667 PHE B CA 1
ATOM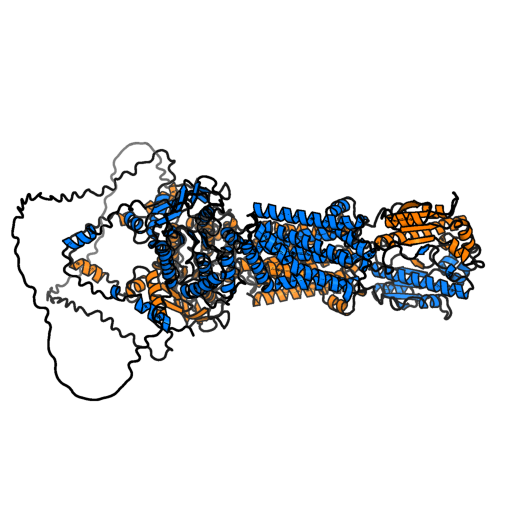 11736 C C . PHE B 1 667 ? -12.969 -20.609 -21.953 1 86.62 667 PHE B C 1
ATOM 11738 O O . PHE B 1 667 ? -12.188 -21.562 -22.016 1 86.62 667 PHE B O 1
ATOM 11745 N N . ASP B 1 668 ? -14.227 -20.781 -21.828 1 84.81 668 ASP B N 1
ATOM 11746 C CA . ASP B 1 668 ? -14.922 -22.047 -22.031 1 84.81 668 ASP B CA 1
ATOM 11747 C C . ASP B 1 668 ? -14.469 -23.094 -21.016 1 84.81 668 ASP B C 1
ATOM 11749 O O . ASP B 1 668 ? -14.18 -24.234 -21.391 1 84.81 668 ASP B O 1
ATOM 11753 N N . SER B 1 669 ? -14.227 -22.594 -19.828 1 83.19 669 SER B N 1
ATOM 11754 C CA . SER B 1 669 ? -13.984 -23.578 -18.766 1 83.19 669 SER B CA 1
ATOM 11755 C C . SER B 1 669 ? -15.25 -24.359 -18.438 1 83.19 669 SER B C 1
ATOM 11757 O O . SER B 1 669 ? -16.359 -23.812 -18.516 1 83.19 669 SER B O 1
ATOM 11759 N N . GLN B 1 670 ? -15.117 -25.547 -18.219 1 81.19 670 GLN B N 1
ATOM 11760 C CA . GLN B 1 670 ? -16.297 -26.391 -18.031 1 81.19 670 GLN B CA 1
ATOM 11761 C C . GLN B 1 670 ? -16.594 -26.594 -16.547 1 81.19 670 GLN B C 1
ATOM 11763 O O . GLN B 1 670 ? -15.672 -26.734 -15.734 1 81.19 670 GLN B O 1
ATOM 11768 N N . SER B 1 671 ? -17.828 -26.438 -16.203 1 87.5 671 SER B N 1
ATOM 11769 C CA . SER B 1 671 ? -18.328 -26.781 -14.883 1 87.5 671 SER B CA 1
ATOM 11770 C C . SER B 1 671 ? -19.406 -27.844 -14.961 1 87.5 671 SER B C 1
ATOM 11772 O O . SER B 1 671 ? -20.438 -27.656 -15.594 1 87.5 671 SER B O 1
ATOM 11774 N N . LEU B 1 672 ? -19.125 -28.984 -14.344 1 88.38 672 LEU B N 1
ATOM 11775 C CA . LEU B 1 672 ? -20.094 -30.078 -14.352 1 88.38 672 LEU B CA 1
ATOM 11776 C C . LEU B 1 672 ? -21.266 -29.781 -13.422 1 88.38 672 LEU B C 1
ATOM 11778 O O . LEU B 1 672 ? -22.375 -30.281 -13.633 1 88.38 672 LEU B O 1
ATOM 11782 N N . GLY B 1 673 ? -21.062 -28.938 -12.469 1 89.62 673 GLY B N 1
ATOM 11783 C CA . GLY B 1 673 ? -22.094 -28.594 -11.516 1 89.62 673 GLY B CA 1
ATOM 11784 C C . GLY B 1 673 ? -22.844 -27.328 -11.891 1 89.62 673 GLY B C 1
ATOM 11785 O O . GLY B 1 673 ? -22.656 -26.781 -12.977 1 89.62 673 GLY B O 1
ATOM 11786 N N . SER B 1 674 ? -23.734 -26.984 -10.969 1 93.44 674 SER B N 1
ATOM 11787 C CA . SER B 1 674 ? -24.578 -25.797 -11.164 1 93.44 674 SER B CA 1
ATOM 11788 C C . SER B 1 674 ? -23.75 -24.516 -11.062 1 93.44 674 SER B C 1
ATOM 11790 O O . SER B 1 674 ? -22.953 -24.359 -10.133 1 93.44 674 SER B O 1
ATOM 11792 N N . LEU B 1 675 ? -23.984 -23.641 -12.062 1 94.25 675 LEU B N 1
ATOM 11793 C CA . LEU B 1 675 ? -23.297 -22.359 -12.062 1 94.25 675 LEU B CA 1
ATOM 11794 C C . LEU B 1 675 ? -23.766 -21.484 -10.914 1 94.25 675 LEU B C 1
ATOM 11796 O O . LEU B 1 675 ? -23.016 -20.641 -10.398 1 94.25 675 LEU B O 1
ATOM 11800 N N . TRP B 1 676 ? -24.906 -21.703 -10.508 1 95.19 676 TRP B N 1
ATOM 11801 C CA . TRP B 1 676 ? -25.438 -20.953 -9.383 1 95.19 676 TRP B CA 1
ATOM 11802 C C . TRP B 1 676 ? -24.703 -21.281 -8.094 1 95.19 676 TRP B C 1
ATOM 11804 O O . TRP B 1 676 ? -24.422 -20.406 -7.277 1 95.19 676 TRP B O 1
ATOM 11814 N N . GLU B 1 677 ? -24.438 -22.547 -7.922 1 96.38 677 GLU B N 1
ATOM 11815 C CA . GLU B 1 677 ? -23.703 -22.953 -6.719 1 96.38 677 GLU B CA 1
ATOM 11816 C C . GLU B 1 677 ? -22.266 -22.438 -6.738 1 96.38 677 GLU B C 1
ATOM 11818 O O . GLU B 1 677 ? -21.719 -22.094 -5.695 1 96.38 677 GLU B O 1
ATOM 11823 N N . VAL B 1 678 ? -21.719 -22.406 -7.973 1 96.44 678 VAL B N 1
ATOM 11824 C CA . VAL B 1 678 ? -20.375 -21.828 -8.117 1 96.44 678 VAL B CA 1
ATOM 11825 C C . VAL B 1 678 ? -20.422 -20.344 -7.754 1 96.44 678 VAL B C 1
ATOM 11827 O O . VAL B 1 678 ? -19.547 -19.859 -7.035 1 96.44 678 VAL B O 1
ATOM 11830 N N . PHE B 1 679 ? -21.453 -19.672 -8.203 1 97 679 PHE B N 1
ATOM 11831 C CA . PHE B 1 679 ? -21.625 -18.25 -7.926 1 97 679 PHE B CA 1
ATOM 11832 C C . PHE B 1 679 ? -21.766 -18 -6.426 1 97 679 PHE B C 1
ATOM 11834 O O . PHE B 1 679 ? -21.125 -17.109 -5.871 1 97 679 PHE B O 1
ATOM 11841 N N . LEU B 1 680 ? -22.562 -18.75 -5.84 1 96.81 680 LEU B N 1
ATOM 11842 C CA . LEU B 1 680 ? -22.844 -18.562 -4.418 1 96.81 680 LEU B CA 1
ATOM 11843 C C . LEU B 1 680 ? -21.578 -18.734 -3.588 1 96.81 680 LEU B C 1
ATOM 11845 O O . LEU B 1 680 ? -21.281 -17.906 -2.721 1 96.81 680 LEU B O 1
ATOM 11849 N N . MET B 1 681 ? -20.844 -19.797 -3.867 1 96.69 681 MET B N 1
ATOM 11850 C CA . MET B 1 681 ? -19.609 -20.047 -3.129 1 96.69 681 MET B CA 1
ATOM 11851 C C . MET B 1 681 ? -18.609 -18.922 -3.344 1 96.69 681 MET B C 1
ATOM 11853 O O . MET B 1 681 ? -18 -18.438 -2.389 1 96.69 681 MET B O 1
ATOM 11857 N N . THR B 1 682 ? -18.469 -18.547 -4.586 1 97.19 682 THR B N 1
ATOM 11858 C CA . THR B 1 682 ? -17.516 -17.5 -4.926 1 97.19 682 THR B CA 1
ATOM 11859 C C . THR B 1 682 ? -17.938 -16.172 -4.301 1 97.19 682 THR B C 1
ATOM 11861 O O . THR B 1 682 ? -17.094 -15.414 -3.816 1 97.19 682 THR B O 1
ATOM 11864 N N . PHE B 1 683 ? -19.203 -15.914 -4.262 1 97.81 683 PHE B N 1
ATOM 11865 C CA . PHE B 1 683 ? -19.719 -14.664 -3.721 1 97.81 683 PHE B CA 1
ATOM 11866 C C . PHE B 1 683 ? -19.531 -14.609 -2.209 1 97.81 683 PHE B C 1
ATOM 11868 O O . PHE B 1 683 ? -19.172 -13.562 -1.659 1 97.81 683 PHE B O 1
ATOM 11875 N N . VAL B 1 684 ? -19.766 -15.68 -1.544 1 97.62 684 VAL B N 1
ATOM 11876 C CA . VAL B 1 684 ? -19.578 -15.727 -0.098 1 97.62 684 VAL B CA 1
ATOM 11877 C C . VAL B 1 684 ? -18.094 -15.531 0.238 1 97.62 684 VAL B C 1
ATOM 11879 O O . VAL B 1 684 ? -17.766 -14.828 1.19 1 97.62 684 VAL B O 1
ATOM 11882 N N . MET B 1 685 ? -17.266 -16.156 -0.565 1 97.19 685 MET B N 1
ATOM 11883 C CA . MET B 1 685 ? -15.836 -16.016 -0.32 1 97.19 685 MET B CA 1
ATOM 11884 C C . MET B 1 685 ? -15.367 -14.594 -0.587 1 97.19 685 MET B C 1
ATOM 11886 O O . MET B 1 685 ? -14.5 -14.078 0.119 1 97.19 685 MET B O 1
ATOM 11890 N N . ALA B 1 686 ? -15.891 -13.992 -1.615 1 97.12 686 ALA B N 1
ATOM 11891 C CA . ALA B 1 686 ? -15.578 -12.594 -1.896 1 97.12 686 ALA B CA 1
ATOM 11892 C C . ALA B 1 686 ? -16.031 -11.695 -0.753 1 97.12 686 ALA B C 1
ATOM 11894 O O . ALA B 1 686 ? -15.305 -10.773 -0.356 1 97.12 686 ALA B O 1
ATOM 11895 N N . SER B 1 687 ? -17.188 -11.969 -0.238 1 97.56 687 SER B N 1
ATOM 11896 C CA . SER B 1 687 ? -17.719 -11.188 0.877 1 97.56 687 SER B CA 1
ATOM 11897 C C . SER B 1 687 ? -16.859 -11.359 2.129 1 97.56 687 SER B C 1
ATOM 11899 O O . SER B 1 687 ? -16.609 -10.398 2.859 1 97.56 687 SER B O 1
ATOM 11901 N N . GLN B 1 688 ? -16.5 -12.602 2.35 1 97.06 688 GLN B N 1
ATOM 11902 C CA . GLN B 1 688 ? -15.625 -12.859 3.49 1 97.06 688 GLN B CA 1
ATOM 11903 C C . GLN B 1 688 ? -14.305 -12.109 3.354 1 97.06 688 GLN B C 1
ATOM 11905 O O . GLN B 1 688 ? -13.797 -11.562 4.328 1 97.06 688 GLN B O 1
ATOM 11910 N N . GLY B 1 689 ? -13.742 -12.133 2.15 1 96.38 689 GLY B N 1
ATOM 11911 C CA . GLY B 1 689 ? -12.523 -11.367 1.909 1 96.38 689 GLY B CA 1
ATOM 11912 C C . GLY B 1 689 ? -12.695 -9.883 2.154 1 96.38 689 GLY B C 1
ATOM 11913 O O . GLY B 1 689 ? -11.82 -9.242 2.748 1 96.38 689 GLY B O 1
ATOM 11914 N N . LEU B 1 690 ? -13.781 -9.336 1.743 1 96.62 690 LEU B N 1
ATOM 11915 C CA . LEU B 1 690 ? -14.07 -7.918 1.923 1 96.62 690 LEU B CA 1
ATOM 11916 C C . LEU B 1 690 ? -14.148 -7.559 3.402 1 96.62 690 LEU B C 1
ATOM 11918 O O . LEU B 1 690 ? -13.531 -6.582 3.842 1 96.62 690 LEU B O 1
ATOM 11922 N N . ILE B 1 691 ? -14.867 -8.344 4.137 1 97.25 691 ILE B N 1
ATOM 11923 C CA . ILE B 1 691 ? -15.07 -8.062 5.551 1 97.25 691 ILE B CA 1
ATOM 11924 C C . ILE B 1 691 ? -13.758 -8.219 6.309 1 97.25 691 ILE B C 1
ATOM 11926 O O . ILE B 1 691 ? -13.461 -7.441 7.219 1 97.25 691 ILE B O 1
ATOM 11930 N N . PHE B 1 692 ? -13.039 -9.211 5.922 1 96.44 692 PHE B N 1
ATOM 11931 C CA . PHE B 1 692 ? -11.727 -9.406 6.527 1 96.44 692 PHE B CA 1
ATOM 11932 C C . PHE B 1 692 ? -10.82 -8.211 6.238 1 96.44 692 PHE B C 1
ATOM 11934 O O . PHE B 1 692 ? -10.078 -7.77 7.113 1 96.44 692 PHE B O 1
ATOM 11941 N N . GLY B 1 693 ? -10.844 -7.711 5.031 1 95.69 693 GLY B N 1
ATOM 11942 C CA . GLY B 1 693 ? -10.102 -6.512 4.684 1 95.69 693 GLY B CA 1
ATOM 11943 C C . GLY B 1 693 ? -10.523 -5.293 5.484 1 95.69 693 GLY B C 1
ATOM 11944 O O . GLY B 1 693 ? -9.68 -4.516 5.93 1 95.69 693 GLY B O 1
ATOM 11945 N N . ILE B 1 694 ? -11.781 -5.141 5.699 1 95.5 694 ILE B N 1
ATOM 11946 C CA . ILE B 1 694 ? -12.297 -4.023 6.48 1 95.5 694 ILE B CA 1
ATOM 11947 C C . ILE B 1 694 ? -11.797 -4.129 7.922 1 95.5 694 ILE B C 1
ATOM 11949 O O . ILE B 1 694 ? -11.422 -3.123 8.531 1 95.5 694 ILE B O 1
ATOM 11953 N N . THR B 1 695 ? -11.789 -5.316 8.422 1 94.88 695 THR B N 1
ATOM 11954 C CA . THR B 1 695 ? -11.289 -5.535 9.773 1 94.88 695 THR B CA 1
ATOM 11955 C C . THR B 1 695 ? -9.82 -5.141 9.883 1 94.88 695 THR B C 1
ATOM 11957 O O . THR B 1 695 ? -9.398 -4.551 10.883 1 94.88 695 THR B O 1
ATOM 11960 N N . MET B 1 696 ? -9.094 -5.43 8.852 1 93.31 696 MET B N 1
ATOM 11961 C CA . MET B 1 696 ? -7.684 -5.035 8.836 1 93.31 696 MET B CA 1
ATOM 11962 C C . MET B 1 696 ? -7.547 -3.518 8.781 1 93.31 696 MET B C 1
ATOM 11964 O O . MET B 1 696 ? -6.637 -2.953 9.391 1 93.31 696 MET B O 1
ATOM 11968 N N . SER B 1 697 ? -8.398 -2.904 8.062 1 93.12 697 SER B N 1
ATOM 11969 C CA . SER B 1 697 ? -8.398 -1.45 7.945 1 93.12 697 SER B CA 1
ATOM 11970 C C . SER B 1 697 ? -8.664 -0.789 9.297 1 93.12 697 SER B C 1
ATOM 11972 O O . SER B 1 697 ? -8.242 0.344 9.531 1 93.12 697 SER B O 1
ATOM 11974 N N . ILE B 1 698 ? -9.344 -1.464 10.203 1 93.75 698 ILE B N 1
ATOM 11975 C CA . ILE B 1 698 ? -9.695 -0.941 11.516 1 93.75 698 ILE B CA 1
ATOM 11976 C C . ILE B 1 698 ? -8.508 -1.078 12.461 1 93.75 698 ILE B C 1
ATOM 11978 O O . ILE B 1 698 ? -8.25 -0.191 13.281 1 93.75 698 ILE B O 1
ATOM 11982 N N . THR B 1 699 ? -7.715 -2.066 12.305 1 90.31 699 THR B N 1
ATOM 11983 C CA . THR B 1 699 ? -6.688 -2.4 13.281 1 90.31 699 THR B CA 1
ATOM 11984 C C . THR B 1 699 ? -5.359 -1.744 12.922 1 90.31 699 THR B C 1
ATOM 11986 O O . THR B 1 699 ? -4.508 -1.522 13.781 1 90.31 699 THR B O 1
ATOM 11989 N N . CYS B 1 700 ? -5.172 -1.383 11.719 1 88.75 700 CYS B N 1
ATOM 11990 C CA . CYS B 1 700 ? -3.896 -0.821 11.289 1 88.75 700 CYS B CA 1
ATOM 11991 C C . CYS B 1 700 ? -3.863 0.688 11.508 1 88.75 700 CYS B C 1
ATOM 11993 O O . CYS B 1 700 ? -4.91 1.332 11.57 1 88.75 700 CYS B O 1
ATOM 11995 N N . GLN B 1 701 ? -2.721 1.205 11.602 1 85.06 701 GLN B N 1
ATOM 11996 C CA . GLN B 1 701 ? -2.559 2.615 11.93 1 85.06 701 GLN B CA 1
ATOM 11997 C C . GLN B 1 701 ? -2.312 3.451 10.68 1 85.06 701 GLN B C 1
ATOM 11999 O O . GLN B 1 701 ? -2.479 4.672 10.703 1 85.06 701 GLN B O 1
ATOM 12004 N N . SER B 1 702 ? -1.926 2.826 9.609 1 86.56 702 SER B N 1
ATOM 12005 C CA . SER B 1 702 ? -1.674 3.553 8.367 1 86.56 702 SER B CA 1
ATOM 12006 C C . SER B 1 702 ? -2.184 2.775 7.156 1 86.56 702 SER B C 1
ATOM 12008 O O . SER B 1 702 ? -2.408 1.565 7.238 1 86.56 702 SER B O 1
ATOM 12010 N N . GLN B 1 703 ? -2.482 3.52 6.09 1 86.88 703 GLN B N 1
ATOM 12011 C CA . GLN B 1 703 ? -2.936 2.881 4.859 1 86.88 703 GLN B CA 1
ATOM 12012 C C . GLN B 1 703 ? -1.881 1.92 4.32 1 86.88 703 GLN B C 1
ATOM 12014 O O . GLN B 1 703 ? -2.211 0.831 3.844 1 86.88 703 GLN B O 1
ATOM 12019 N N . VAL B 1 704 ? -0.623 2.307 4.477 1 86 704 VAL B N 1
ATOM 12020 C CA . VAL B 1 704 ? 0.482 1.486 3.992 1 86 704 VAL B CA 1
ATOM 12021 C C . VAL B 1 704 ? 0.558 0.192 4.797 1 86 704 VAL B C 1
ATOM 12023 O O . VAL B 1 704 ? 0.724 -0.891 4.23 1 86 704 VAL B O 1
ATOM 12026 N N . ALA B 1 705 ? 0.378 0.331 6.059 1 87.06 705 ALA B N 1
ATOM 12027 C CA . ALA B 1 705 ? 0.409 -0.845 6.926 1 87.06 705 ALA B CA 1
ATOM 12028 C C . ALA B 1 705 ? -0.725 -1.807 6.586 1 87.06 705 ALA B C 1
ATOM 12030 O O . ALA B 1 705 ? -0.538 -3.025 6.598 1 87.06 705 ALA B O 1
ATOM 12031 N N . SER B 1 706 ? -1.874 -1.283 6.297 1 90.81 706 SER B N 1
ATOM 12032 C CA . SER B 1 706 ? -3.021 -2.123 5.965 1 90.81 706 SER B CA 1
ATOM 12033 C C . SER B 1 706 ? -2.791 -2.881 4.66 1 90.81 706 SER B C 1
ATOM 12035 O O . SER B 1 706 ? -3.092 -4.074 4.57 1 90.81 706 SER B O 1
ATOM 12037 N N . LEU B 1 707 ? -2.217 -2.234 3.668 1 88.25 707 LEU B N 1
ATOM 12038 C CA . LEU B 1 707 ? -1.938 -2.863 2.383 1 88.25 707 LEU B CA 1
ATOM 12039 C C . LEU B 1 707 ? -0.869 -3.941 2.525 1 88.25 707 LEU B C 1
ATOM 12041 O O . LEU B 1 707 ? -0.99 -5.023 1.943 1 88.25 707 LEU B O 1
ATOM 12045 N N . LEU B 1 708 ? 0.159 -3.672 3.295 1 86.81 708 LEU B N 1
ATOM 12046 C CA . LEU B 1 708 ? 1.224 -4.645 3.514 1 86.81 708 LEU B CA 1
ATOM 12047 C C . LEU B 1 708 ? 0.7 -5.863 4.27 1 86.81 708 LEU B C 1
ATOM 12049 O O . LEU B 1 708 ? 1.127 -6.988 4.008 1 86.81 708 LEU B O 1
ATOM 12053 N N . MET B 1 709 ? -0.231 -5.594 5.176 1 89.44 709 MET B N 1
ATOM 12054 C CA . MET B 1 709 ? -0.819 -6.707 5.914 1 89.44 709 MET B CA 1
ATOM 12055 C C . MET B 1 709 ? -1.597 -7.629 4.98 1 89.44 709 MET B C 1
ATOM 12057 O O . MET B 1 709 ? -1.578 -8.852 5.152 1 89.44 709 MET B O 1
ATOM 12061 N N . VAL B 1 710 ? -2.305 -7.035 4.043 1 90.81 710 VAL B N 1
ATOM 12062 C CA . VAL B 1 710 ? -3.031 -7.836 3.062 1 90.81 710 VAL B CA 1
ATOM 12063 C C . VAL B 1 710 ? -2.055 -8.727 2.297 1 90.81 710 VAL B C 1
ATOM 12065 O O . VAL B 1 710 ? -2.295 -9.93 2.137 1 90.81 710 VAL B O 1
ATOM 12068 N N . PHE B 1 711 ? -0.907 -8.188 1.93 1 83.75 711 PHE B N 1
ATOM 12069 C CA . PHE B 1 711 ? 0.091 -8.93 1.168 1 83.75 711 PHE B CA 1
ATOM 12070 C C . PHE B 1 711 ? 0.702 -10.039 2.014 1 83.75 711 PHE B C 1
ATOM 12072 O O . PHE B 1 711 ? 0.904 -11.156 1.529 1 83.75 711 PHE B O 1
ATOM 12079 N N . ILE B 1 712 ? 0.966 -9.742 3.234 1 83.25 712 ILE B N 1
ATOM 12080 C CA . ILE B 1 712 ? 1.618 -10.688 4.141 1 83.25 712 ILE B CA 1
ATOM 12081 C C . ILE B 1 712 ? 0.668 -11.836 4.457 1 83.25 712 ILE B C 1
ATOM 12083 O O . ILE B 1 712 ? 1.101 -12.984 4.598 1 83.25 712 ILE B O 1
ATOM 12087 N N . MET B 1 713 ? -0.603 -11.555 4.422 1 88.5 713 MET B N 1
ATOM 12088 C CA . MET B 1 713 ? -1.564 -12.586 4.793 1 88.5 713 MET B CA 1
ATOM 12089 C C . MET B 1 713 ? -2.002 -13.391 3.572 1 88.5 713 MET B C 1
ATOM 12091 O O . MET B 1 713 ? -2.254 -14.586 3.67 1 88.5 713 MET B O 1
ATOM 12095 N N . GLU B 1 714 ? -2.07 -12.773 2.484 1 87.44 714 GLU B N 1
ATOM 12096 C CA . GLU B 1 714 ? -2.633 -13.414 1.302 1 87.44 714 GLU B CA 1
ATOM 12097 C C . GLU B 1 714 ? -1.682 -14.469 0.744 1 87.44 714 GLU B C 1
ATOM 12099 O O . GLU B 1 714 ? -2.115 -15.547 0.316 1 87.44 714 GLU B O 1
ATOM 12104 N N . MET B 1 715 ? -0.434 -14.266 0.781 1 83.88 715 MET B N 1
ATOM 12105 C CA . MET B 1 715 ? 0.528 -15.172 0.157 1 83.88 715 MET B CA 1
ATOM 12106 C C . MET B 1 715 ? 0.545 -16.516 0.865 1 83.88 715 MET B C 1
ATOM 12108 O O . MET B 1 715 ? 0.365 -17.562 0.231 1 83.88 715 MET B O 1
ATOM 12112 N N . PRO B 1 716 ? 0.697 -16.531 2.143 1 85 716 PRO B N 1
ATOM 12113 C CA . PRO B 1 716 ? 0.628 -17.828 2.803 1 85 716 PRO B CA 1
ATOM 12114 C C . PRO B 1 716 ? -0.732 -18.5 2.637 1 85 716 PRO B C 1
ATOM 12116 O O . PRO B 1 716 ? -0.812 -19.734 2.566 1 85 716 PRO B O 1
ATOM 12119 N N . MET B 1 717 ? -1.769 -17.734 2.541 1 89.94 717 MET B N 1
ATOM 12120 C CA . MET B 1 717 ? -3.1 -18.312 2.369 1 89.94 717 MET B CA 1
ATOM 12121 C C . MET B 1 717 ? -3.221 -19.016 1.019 1 89.94 717 MET B C 1
ATOM 12123 O O . MET B 1 717 ? -3.762 -20.109 0.933 1 89.94 717 MET B O 1
ATOM 12127 N N . ILE B 1 718 ? -2.662 -18.438 0.035 1 86.94 718 ILE B N 1
ATOM 12128 C CA . ILE B 1 718 ? -2.758 -19 -1.308 1 86.94 718 ILE B CA 1
ATOM 12129 C C . ILE B 1 718 ? -1.875 -20.25 -1.409 1 86.94 718 ILE B C 1
ATOM 12131 O O . ILE B 1 718 ? -2.301 -21.266 -1.938 1 86.94 718 ILE B O 1
ATOM 12135 N N . PHE B 1 719 ? -0.716 -20.234 -0.785 1 83.25 719 PHE B N 1
ATOM 12136 C CA . PHE B 1 719 ? 0.245 -21.312 -0.933 1 83.25 719 PHE B CA 1
ATOM 12137 C C . PHE B 1 719 ? -0.166 -22.531 -0.095 1 83.25 719 PHE B C 1
ATOM 12139 O O . PHE B 1 719 ? 0.126 -23.672 -0.455 1 83.25 719 PHE B O 1
ATOM 12146 N N . THR B 1 720 ? -0.945 -22.25 0.929 1 86.12 720 THR B N 1
ATOM 12147 C CA . THR B 1 720 ? -1.277 -23.359 1.812 1 86.12 720 THR B CA 1
ATOM 12148 C C . THR B 1 720 ? -2.697 -23.844 1.55 1 86.12 720 THR B C 1
ATOM 12150 O O . THR B 1 720 ? -3.145 -24.828 2.16 1 86.12 720 THR B O 1
ATOM 12153 N N . SER B 1 721 ? -3.447 -23.219 0.673 1 85.62 721 SER B N 1
ATOM 12154 C CA . SER B 1 721 ? -4.855 -23.531 0.455 1 85.62 721 SER B CA 1
ATOM 12155 C C . SER B 1 721 ? -5.02 -24.75 -0.442 1 85.62 721 SER B C 1
ATOM 12157 O O . SER B 1 721 ? -6.098 -25.344 -0.508 1 85.62 721 SER B O 1
ATOM 12159 N N . GLY B 1 722 ? -3.998 -25.234 -1.052 1 73.44 722 GLY B N 1
ATOM 12160 C CA . GLY B 1 722 ? -4.105 -26.375 -1.949 1 73.44 722 GLY B CA 1
ATOM 12161 C C . GLY B 1 722 ? -4.574 -26 -3.342 1 73.44 722 GLY B C 1
ATOM 12162 O O . GLY B 1 722 ? -5.051 -26.844 -4.094 1 73.44 722 GLY B O 1
ATOM 12163 N N . VAL B 1 723 ? -4.547 -24.641 -3.604 1 69.56 723 VAL B N 1
ATOM 12164 C CA . VAL B 1 723 ? -4.945 -24.156 -4.914 1 69.56 723 VAL B CA 1
ATOM 12165 C C . VAL B 1 723 ? -4.008 -24.703 -5.984 1 69.56 723 VAL B C 1
ATOM 12167 O O . VAL B 1 723 ? -4.461 -25.219 -7.008 1 69.56 723 VAL B O 1
ATOM 12170 N N . LEU B 1 724 ? -2.736 -24.656 -5.688 1 68.19 724 LEU B N 1
ATOM 12171 C CA . LEU B 1 724 ? -1.743 -24.969 -6.711 1 68.19 724 LEU B CA 1
ATOM 12172 C C . LEU B 1 724 ? -1.257 -26.406 -6.582 1 68.19 724 LEU B C 1
ATOM 12174 O O . LEU B 1 724 ? -0.788 -27 -7.559 1 68.19 724 LEU B O 1
ATOM 12178 N N . TRP B 1 725 ? -1.477 -26.984 -5.312 1 71.69 725 TRP B N 1
ATOM 12179 C CA . TRP B 1 725 ? -0.992 -28.328 -5.051 1 71.69 725 TRP B CA 1
ATOM 12180 C C . TRP B 1 725 ? -1.956 -29.094 -4.145 1 71.69 725 TRP B C 1
ATOM 12182 O O . TRP B 1 725 ? -2.619 -28.484 -3.293 1 71.69 725 TRP B O 1
ATOM 12192 N N . PRO B 1 726 ? -1.921 -30.328 -4.395 1 73.06 726 PRO B N 1
ATOM 12193 C CA . PRO B 1 726 ? -2.789 -31.109 -3.521 1 73.06 726 PRO B CA 1
ATOM 12194 C C . PRO B 1 726 ? -2.295 -31.156 -2.076 1 73.06 726 PRO B C 1
ATOM 12196 O O . PRO B 1 726 ? -1.086 -31.188 -1.835 1 73.06 726 PRO B O 1
ATOM 12199 N N . LEU B 1 727 ? -3.16 -31.125 -1.229 1 77.75 727 LEU B N 1
ATOM 12200 C CA . LEU B 1 727 ? -2.846 -31.094 0.195 1 77.75 727 LEU B CA 1
ATOM 12201 C C . LEU B 1 727 ? -2.176 -32.375 0.643 1 77.75 727 LEU B C 1
ATOM 12203 O O . LEU B 1 727 ? -1.486 -32.406 1.666 1 77.75 727 LEU B O 1
ATOM 12207 N N . GLU B 1 728 ? -2.348 -33.406 -0.154 1 75.38 728 GLU B N 1
ATOM 12208 C CA . GLU B 1 728 ? -1.748 -34.688 0.184 1 75.38 728 GLU B CA 1
ATOM 12209 C C . GLU B 1 728 ? -0.245 -34.688 -0.078 1 75.38 728 GLU B C 1
ATOM 12211 O O . GLU B 1 728 ? 0.478 -35.562 0.404 1 75.38 728 GLU B O 1
ATOM 12216 N N . SER B 1 729 ? 0.206 -33.688 -0.829 1 75.31 729 SER B N 1
ATOM 12217 C CA . SER B 1 729 ? 1.625 -33.594 -1.159 1 75.31 729 SER B CA 1
ATOM 12218 C C . SER B 1 729 ? 2.373 -32.719 -0.134 1 75.31 729 SER B C 1
ATOM 12220 O O . SER B 1 729 ? 3.602 -32.656 -0.172 1 75.31 729 SER B O 1
ATOM 12222 N N . VAL B 1 730 ? 1.62 -32.219 0.804 1 79.31 730 VAL B N 1
ATOM 12223 C CA . VAL B 1 730 ? 2.254 -31.312 1.742 1 79.31 730 VAL B CA 1
ATOM 12224 C C . VAL B 1 730 ? 2.52 -32.031 3.066 1 79.31 730 VAL B C 1
ATOM 12226 O O . VAL B 1 730 ? 1.804 -32.969 3.428 1 79.31 730 VAL B O 1
ATOM 12229 N N . PRO B 1 731 ? 3.596 -31.609 3.75 1 82 731 PRO B N 1
ATOM 12230 C CA . PRO B 1 731 ? 3.889 -32.219 5.047 1 82 731 PRO B CA 1
ATOM 12231 C C . PRO B 1 731 ? 2.736 -32.062 6.039 1 82 731 PRO B C 1
ATOM 12233 O O . PRO B 1 731 ? 1.916 -31.156 5.91 1 82 731 PRO B O 1
ATOM 12236 N N . PRO B 1 732 ? 2.682 -32.969 6.977 1 83.56 732 PRO B N 1
ATOM 12237 C CA . PRO B 1 732 ? 1.549 -33 7.906 1 83.56 732 PRO B CA 1
ATOM 12238 C C . PRO B 1 732 ? 1.363 -31.688 8.664 1 83.56 732 PRO B C 1
ATOM 12240 O O . PRO B 1 732 ? 0.23 -31.266 8.914 1 83.56 732 PRO B O 1
ATOM 12243 N N . LEU B 1 733 ? 2.412 -31.031 8.984 1 84.06 733 LEU B N 1
ATOM 12244 C CA . LEU B 1 733 ? 2.295 -29.781 9.711 1 84.06 733 LEU B CA 1
ATOM 12245 C C . LEU B 1 733 ? 1.621 -28.703 8.852 1 84.06 733 LEU B C 1
ATOM 12247 O O . LEU B 1 733 ? 0.752 -27.984 9.336 1 84.06 733 LEU B O 1
ATOM 12251 N N . VAL B 1 734 ? 2.004 -28.625 7.645 1 85.44 734 VAL B N 1
ATOM 12252 C CA . VAL B 1 734 ? 1.434 -27.641 6.734 1 85.44 734 VAL B CA 1
ATOM 12253 C C . VAL B 1 734 ? -0.011 -28.016 6.406 1 85.44 734 VAL B C 1
ATOM 12255 O O . VAL B 1 734 ? -0.862 -27.141 6.234 1 85.44 734 VAL B O 1
ATOM 12258 N N . LYS B 1 735 ? -0.248 -29.297 6.402 1 86.19 735 LYS B N 1
ATOM 12259 C CA . LYS B 1 735 ? -1.604 -29.781 6.141 1 86.19 735 LYS B CA 1
ATOM 12260 C C . LYS B 1 735 ? -2.559 -29.359 7.254 1 86.19 735 LYS B C 1
ATOM 12262 O O . LYS B 1 735 ? -3.688 -28.938 6.984 1 86.19 735 LYS B O 1
ATOM 12267 N N . THR B 1 736 ? -2.045 -29.406 8.453 1 87.94 736 THR B N 1
ATOM 12268 C CA . THR B 1 736 ? -2.863 -29.016 9.594 1 87.94 736 THR B CA 1
ATOM 12269 C C . THR B 1 736 ? -3.129 -27.516 9.57 1 87.94 736 THR B C 1
ATOM 12271 O O . THR B 1 736 ? -4.246 -27.062 9.836 1 87.94 736 THR B O 1
ATOM 12274 N N . LEU B 1 737 ? -2.188 -26.812 9.188 1 87 737 LEU B N 1
ATOM 12275 C CA . LEU B 1 737 ? -2.34 -25.359 9.102 1 87 737 LEU B CA 1
ATOM 12276 C C . LEU B 1 737 ? -3.275 -24.984 7.957 1 87 737 LEU B C 1
ATOM 12278 O O . LEU B 1 737 ? -4.023 -24 8.062 1 87 737 LEU B O 1
ATOM 12282 N N . ALA B 1 738 ? -3.23 -25.766 6.969 1 88 738 ALA B N 1
ATOM 12283 C CA . ALA B 1 738 ? -4.066 -25.516 5.797 1 88 738 ALA B CA 1
ATOM 12284 C C . ALA B 1 738 ? -5.543 -25.688 6.129 1 88 738 ALA B C 1
ATOM 12286 O O . ALA B 1 738 ? -6.398 -25.016 5.535 1 88 738 ALA B O 1
ATOM 12287 N N . MET B 1 739 ? -5.773 -26.516 7.121 1 88.06 739 MET B N 1
ATOM 12288 C CA . MET B 1 739 ? -7.164 -26.766 7.48 1 88.06 739 MET B CA 1
ATOM 12289 C C . MET B 1 739 ? -7.77 -25.578 8.211 1 88.06 739 MET B C 1
ATOM 12291 O O . MET B 1 739 ? -8.984 -25.406 8.219 1 88.06 739 MET B O 1
ATOM 12295 N N . PHE B 1 740 ? -6.902 -24.766 8.672 1 89.75 740 PHE B N 1
ATOM 12296 C CA . PHE B 1 740 ? -7.383 -23.578 9.352 1 89.75 740 PHE B CA 1
ATOM 12297 C C . PHE B 1 740 ? -7.383 -22.375 8.406 1 89.75 740 PHE B C 1
ATOM 12299 O O . PHE B 1 740 ? -7.797 -21.281 8.781 1 89.75 740 PHE B O 1
ATOM 12306 N N . ASN B 1 741 ? -7.004 -22.609 7.27 1 92.62 741 ASN B N 1
ATOM 12307 C CA . ASN B 1 741 ? -7.039 -21.594 6.223 1 92.62 741 ASN B CA 1
ATOM 12308 C C . ASN B 1 741 ? -8.445 -21.422 5.66 1 92.62 741 ASN B C 1
ATOM 12310 O O . ASN B 1 741 ? -9.078 -22.391 5.242 1 92.62 741 ASN B O 1
ATOM 12314 N N . PRO B 1 742 ? -8.953 -20.234 5.695 1 92.69 742 PRO B N 1
ATOM 12315 C CA . PRO B 1 742 ? -10.32 -19.984 5.238 1 92.69 742 PRO B CA 1
ATOM 12316 C C . PRO B 1 742 ? -10.523 -20.359 3.766 1 92.69 742 PRO B C 1
ATOM 12318 O O . PRO B 1 742 ? -11.656 -20.562 3.326 1 92.69 742 PRO B O 1
ATOM 12321 N N . LEU B 1 743 ? -9.516 -20.516 2.994 1 94.69 743 LEU B N 1
ATOM 12322 C CA . LEU B 1 743 ? -9.641 -20.75 1.56 1 94.69 743 LEU B CA 1
ATOM 12323 C C . LEU B 1 743 ? -9.68 -22.25 1.262 1 94.69 743 LEU B C 1
ATOM 12325 O O . LEU B 1 743 ? -10.195 -22.656 0.22 1 94.69 743 LEU B O 1
ATOM 12329 N N . THR B 1 744 ? -9.203 -23.078 2.133 1 93.5 744 THR B N 1
ATOM 12330 C CA . THR B 1 744 ? -8.93 -24.484 1.844 1 93.5 744 THR B CA 1
ATOM 12331 C C . THR B 1 744 ? -10.227 -25.25 1.589 1 93.5 744 THR B C 1
ATOM 12333 O O . THR B 1 744 ? -10.398 -25.844 0.525 1 93.5 744 THR B O 1
ATOM 12336 N N . LEU B 1 745 ? -11.156 -25.203 2.5 1 94.19 745 LEU B N 1
ATOM 12337 C CA . LEU B 1 745 ? -12.359 -26.016 2.408 1 94.19 745 LEU B CA 1
ATOM 12338 C C . LEU B 1 745 ? -13.289 -25.5 1.313 1 94.19 745 LEU B C 1
ATOM 12340 O O . LEU B 1 745 ? -13.852 -26.297 0.552 1 94.19 745 LEU B O 1
ATOM 12344 N N . PRO B 1 746 ? -13.438 -24.188 1.176 1 95.38 746 PRO B N 1
ATOM 12345 C CA . PRO B 1 746 ? -14.258 -23.703 0.066 1 95.38 746 PRO B CA 1
ATOM 12346 C C . PRO B 1 746 ? -13.68 -24.062 -1.301 1 95.38 746 PRO B C 1
ATOM 12348 O O . PRO B 1 746 ? -14.43 -24.375 -2.229 1 95.38 746 PRO B O 1
ATOM 12351 N N . ILE B 1 747 ? -12.406 -24.047 -1.443 1 93.31 747 ILE B N 1
ATOM 12352 C CA . ILE B 1 747 ? -11.773 -24.406 -2.709 1 93.31 747 ILE B CA 1
ATOM 12353 C C . ILE B 1 747 ? -12.008 -25.891 -2.996 1 93.31 747 ILE B C 1
ATOM 12355 O O . ILE B 1 747 ? -12.336 -26.266 -4.125 1 93.31 747 ILE B O 1
ATOM 12359 N N . ARG B 1 748 ? -11.867 -26.703 -1.981 1 90.31 748 ARG B N 1
ATOM 12360 C CA . ARG B 1 748 ? -12.133 -28.125 -2.135 1 90.31 748 ARG B CA 1
ATOM 12361 C C . ARG B 1 748 ? -13.57 -28.375 -2.568 1 90.31 748 ARG B C 1
ATOM 12363 O O . ARG B 1 748 ? -13.828 -29.203 -3.451 1 90.31 748 ARG B O 1
ATOM 12370 N N . SER B 1 749 ? -14.477 -27.672 -1.956 1 93.81 749 SER B N 1
ATOM 12371 C CA . SER B 1 749 ? -15.891 -27.828 -2.289 1 93.81 749 SER B CA 1
ATOM 12372 C C . SER B 1 749 ? -16.172 -27.359 -3.715 1 93.81 749 SER B C 1
ATOM 12374 O O . SER B 1 749 ? -16.969 -27.984 -4.422 1 93.81 749 SER B O 1
ATOM 12376 N N . LEU B 1 750 ? -15.547 -26.312 -4.059 1 93.38 750 LEU B N 1
ATOM 12377 C CA . LEU B 1 750 ? -15.742 -25.828 -5.422 1 93.38 750 LEU B CA 1
ATOM 12378 C C . LEU B 1 750 ? -15.188 -26.812 -6.438 1 93.38 750 LEU B C 1
ATOM 12380 O O . LEU B 1 750 ? -15.727 -26.969 -7.531 1 93.38 750 LEU B O 1
ATOM 12384 N N . HIS B 1 751 ? -14.133 -27.469 -6.086 1 89.31 751 HIS B N 1
ATOM 12385 C CA . HIS B 1 751 ? -13.594 -28.547 -6.906 1 89.31 751 HIS B CA 1
ATOM 12386 C C . HIS B 1 751 ? -14.641 -29.641 -7.133 1 89.31 751 HIS B C 1
ATOM 12388 O O . HIS B 1 751 ? -14.805 -30.125 -8.258 1 89.31 751 HIS B O 1
ATOM 12394 N N . TYR B 1 752 ? -15.281 -29.953 -6.07 1 90.38 752 TYR B N 1
ATOM 12395 C CA . TYR B 1 752 ? -16.281 -31 -6.156 1 90.38 752 TYR B CA 1
ATOM 12396 C C . TYR B 1 752 ? -17.469 -30.578 -7.016 1 90.38 752 TYR B C 1
ATOM 12398 O O . TYR B 1 752 ? -18.016 -31.375 -7.781 1 90.38 752 TYR B O 1
ATOM 12406 N N . ILE B 1 753 ? -17.812 -29.344 -6.922 1 93.12 753 ILE B N 1
ATOM 12407 C CA . ILE B 1 753 ? -18.953 -28.844 -7.691 1 93.12 753 ILE B CA 1
ATOM 12408 C C . ILE B 1 753 ? -18.594 -28.812 -9.172 1 93.12 753 ILE B C 1
ATOM 12410 O O . ILE B 1 753 ? -19.344 -29.312 -10.016 1 93.12 753 ILE B O 1
ATOM 12414 N N . MET B 1 754 ? -17.438 -28.344 -9.477 1 90.38 754 MET B N 1
ATOM 12415 C CA . MET B 1 754 ? -17.078 -28.094 -10.867 1 90.38 754 MET B CA 1
ATOM 12416 C C . MET B 1 754 ? -16.609 -29.359 -11.555 1 90.38 754 MET B C 1
ATOM 12418 O O . MET B 1 754 ? -16.891 -29.578 -12.734 1 90.38 754 MET B O 1
ATOM 12422 N N . LEU B 1 755 ? -15.93 -30.219 -10.797 1 86.06 755 LEU B N 1
ATOM 12423 C CA . LEU B 1 755 ? -15.273 -31.344 -11.461 1 86.06 755 LEU B CA 1
ATOM 12424 C C . LEU B 1 755 ? -16.047 -32.625 -11.227 1 86.06 755 LEU B C 1
ATOM 12426 O O . LEU B 1 755 ? -15.891 -33.594 -11.969 1 86.06 755 LEU B O 1
ATOM 12430 N N . ARG B 1 756 ? -16.844 -32.688 -10.195 1 86.56 756 ARG B N 1
ATOM 12431 C CA . ARG B 1 756 ? -17.625 -33.906 -9.938 1 86.56 756 ARG B CA 1
ATOM 12432 C C . ARG B 1 756 ? -19.109 -33.688 -10.188 1 86.56 756 ARG B C 1
ATOM 12434 O O . ARG B 1 756 ? -19.891 -34.625 -10.258 1 86.56 756 ARG B O 1
ATOM 12441 N N . GLY B 1 757 ? -19.484 -32.406 -10.32 1 89.69 757 GLY B N 1
ATOM 12442 C CA . GLY B 1 757 ? -20.891 -32.094 -10.547 1 89.69 757 GLY B CA 1
ATOM 12443 C C . GLY B 1 757 ? -21.75 -32.281 -9.305 1 89.69 757 GLY B C 1
ATOM 12444 O O . GLY B 1 757 ? -22.953 -32.5 -9.406 1 89.69 757 GLY B O 1
ATOM 12445 N N . TRP B 1 758 ? -21.062 -32.281 -8.148 1 91.75 758 TRP B N 1
ATOM 12446 C CA . TRP B 1 758 ? -21.781 -32.438 -6.891 1 91.75 758 TRP B CA 1
ATOM 12447 C C . TRP B 1 758 ? -22.516 -31.156 -6.512 1 91.75 758 TRP B C 1
ATOM 12449 O O . TRP B 1 758 ? -22.172 -30.062 -7 1 91.75 758 TRP B O 1
ATOM 12459 N N . THR B 1 759 ? -23.562 -31.312 -5.734 1 93.06 759 THR B N 1
ATOM 12460 C CA . THR B 1 759 ? -24.359 -30.156 -5.32 1 93.06 759 THR B CA 1
ATOM 12461 C C . THR B 1 759 ? -24.094 -29.812 -3.857 1 93.06 759 THR B C 1
ATOM 12463 O O . THR B 1 759 ? -23.406 -30.562 -3.15 1 93.06 759 THR B O 1
ATOM 12466 N N . LEU B 1 760 ? -24.609 -28.766 -3.42 1 93 760 LEU B N 1
ATOM 12467 C CA . LEU B 1 760 ? -24.406 -28.25 -2.07 1 93 760 LEU B CA 1
ATOM 12468 C C . LEU B 1 760 ? -25.172 -29.078 -1.047 1 93 760 LEU B C 1
ATOM 12470 O O . LEU B 1 760 ? -24.906 -29 0.153 1 93 760 LEU B O 1
ATOM 12474 N N . MET B 1 761 ? -26.016 -29.922 -1.506 1 91.06 761 MET B N 1
ATOM 12475 C CA . MET B 1 761 ? -26.812 -30.75 -0.61 1 91.06 761 MET B CA 1
ATOM 12476 C C . MET B 1 761 ? -25.984 -31.906 -0.052 1 91.06 761 MET B C 1
ATOM 12478 O O . MET B 1 761 ? -26.312 -32.469 0.992 1 91.06 761 MET B O 1
ATOM 12482 N N . ARG B 1 762 ? -24.875 -32.219 -0.73 1 92.62 762 ARG B N 1
ATOM 12483 C CA . ARG B 1 762 ? -23.969 -33.219 -0.222 1 92.62 762 ARG B CA 1
ATOM 12484 C C . ARG B 1 762 ? -23.109 -32.688 0.922 1 92.62 762 ARG B C 1
ATOM 12486 O O . ARG B 1 762 ? -22.609 -31.562 0.847 1 92.62 762 ARG B O 1
ATOM 12493 N N . PRO B 1 763 ? -22.969 -33.375 1.93 1 92.56 763 PRO B N 1
ATOM 12494 C CA . PRO B 1 763 ? -22.25 -32.906 3.109 1 92.56 763 PRO B CA 1
ATOM 12495 C C . PRO B 1 763 ? -20.781 -32.562 2.809 1 92.56 763 PRO B C 1
ATOM 12497 O O . PRO B 1 763 ? -20.234 -31.625 3.389 1 92.56 763 PRO B O 1
ATOM 12500 N N . ASP B 1 764 ? -20.172 -33.219 1.928 1 89.75 764 ASP B N 1
ATOM 12501 C CA . ASP B 1 764 ? -18.766 -32.938 1.604 1 89.75 764 ASP B CA 1
ATOM 12502 C C . ASP B 1 764 ? -18.609 -31.594 0.938 1 89.75 764 ASP B C 1
ATOM 12504 O O . ASP B 1 764 ? -17.547 -30.953 1.05 1 89.75 764 ASP B O 1
ATOM 12508 N N . VAL B 1 765 ? -19.625 -31.203 0.257 1 93.81 765 VAL B N 1
ATOM 12509 C CA . VAL B 1 765 ? -19.594 -29.906 -0.399 1 93.81 765 VAL B CA 1
ATOM 12510 C C . VAL B 1 765 ? -20.094 -28.828 0.562 1 93.81 765 VAL B C 1
ATOM 12512 O O . VAL B 1 765 ? -19.562 -27.719 0.604 1 93.81 765 VAL B O 1
ATOM 12515 N N . ALA B 1 766 ? -21.047 -29.188 1.406 1 95.44 766 ALA B N 1
ATOM 12516 C CA . ALA B 1 766 ? -21.656 -28.234 2.328 1 95.44 766 ALA B CA 1
ATOM 12517 C C . ALA B 1 766 ? -20.641 -27.734 3.354 1 95.44 766 ALA B C 1
ATOM 12519 O O . ALA B 1 766 ? -20.75 -26.609 3.85 1 95.44 766 ALA B O 1
ATOM 12520 N N . VAL B 1 767 ? -19.688 -28.562 3.648 1 94.75 767 VAL B N 1
ATOM 12521 C CA . VAL B 1 767 ? -18.672 -28.188 4.637 1 94.75 767 VAL B CA 1
ATOM 12522 C C . VAL B 1 767 ? -17.906 -26.953 4.164 1 94.75 767 VAL B C 1
ATOM 12524 O O . VAL B 1 767 ? -17.547 -26.094 4.973 1 94.75 767 VAL B O 1
ATOM 12527 N N . GLY B 1 768 ? -17.672 -26.875 2.867 1 95.38 768 GLY B N 1
ATOM 12528 C CA . GLY B 1 768 ? -17 -25.703 2.334 1 95.38 768 GLY B CA 1
ATOM 12529 C C . GLY B 1 768 ? -17.781 -24.422 2.52 1 95.38 768 GLY B C 1
ATOM 12530 O O . GLY B 1 768 ? -17.234 -23.391 2.893 1 95.38 768 GLY B O 1
ATOM 12531 N N . LEU B 1 769 ? -19.078 -24.469 2.293 1 96.12 769 LEU B N 1
ATOM 12532 C CA . LEU B 1 769 ? -19.938 -23.297 2.461 1 96.12 769 LEU B CA 1
ATOM 12533 C C . LEU B 1 769 ? -20.078 -22.922 3.934 1 96.12 769 LEU B C 1
ATOM 12535 O O . LEU B 1 769 ? -20.062 -21.75 4.285 1 96.12 769 LEU B O 1
ATOM 12539 N N . ILE B 1 770 ? -20.156 -23.969 4.746 1 96.5 770 ILE B N 1
ATOM 12540 C CA . ILE B 1 770 ? -20.266 -23.734 6.18 1 96.5 770 ILE B CA 1
ATOM 12541 C C . ILE B 1 770 ? -19 -23.062 6.699 1 96.5 770 ILE B C 1
ATOM 12543 O O . ILE B 1 770 ? -19.062 -22.125 7.508 1 96.5 770 ILE B O 1
ATOM 12547 N N . SER B 1 771 ? -17.938 -23.562 6.23 1 96.25 771 SER B N 1
ATOM 12548 C CA . SER B 1 771 ? -16.672 -22.938 6.625 1 96.25 771 SER B CA 1
ATOM 12549 C C . SER B 1 771 ? -16.578 -21.5 6.156 1 96.25 771 SER B C 1
ATOM 12551 O O . SER B 1 771 ? -16.188 -20.609 6.918 1 96.25 771 SER B O 1
ATOM 12553 N N . ALA B 1 772 ? -16.953 -21.25 4.938 1 96.5 772 ALA B N 1
ATOM 12554 C CA . ALA B 1 772 ? -16.922 -19.891 4.379 1 96.5 772 ALA B CA 1
ATOM 12555 C C . ALA B 1 772 ? -17.812 -18.953 5.18 1 96.5 772 ALA B C 1
ATOM 12557 O O . ALA B 1 772 ? -17.406 -17.844 5.523 1 96.5 772 ALA B O 1
ATOM 12558 N N . VAL B 1 773 ? -18.984 -19.391 5.52 1 97.06 773 VAL B N 1
ATOM 12559 C CA . VAL B 1 773 ? -19.938 -18.562 6.254 1 97.06 773 VAL B CA 1
ATOM 12560 C C . VAL B 1 773 ? -19.453 -18.359 7.688 1 97.06 773 VAL B C 1
ATOM 12562 O O . VAL B 1 773 ? -19.609 -17.281 8.258 1 97.06 773 VAL B O 1
ATOM 12565 N N . SER B 1 774 ? -18.859 -19.406 8.227 1 97.12 774 SER B N 1
ATOM 12566 C CA . SER B 1 774 ? -18.328 -19.281 9.578 1 97.12 774 SER B CA 1
ATOM 12567 C C . SER B 1 774 ? -17.234 -18.234 9.641 1 97.12 774 SER B C 1
ATOM 12569 O O . SER B 1 774 ? -17.219 -17.406 10.547 1 97.12 774 SER B O 1
ATOM 12571 N N . TYR B 1 775 ? -16.359 -18.297 8.688 1 96.56 775 TYR B N 1
ATOM 12572 C CA . TYR B 1 775 ? -15.281 -17.312 8.672 1 96.56 775 TYR B CA 1
ATOM 12573 C C . TYR B 1 775 ? -15.812 -15.914 8.383 1 96.56 775 TYR B C 1
ATOM 12575 O O . TYR B 1 775 ? -15.242 -14.914 8.836 1 96.56 775 TYR B O 1
ATOM 12583 N N . LEU B 1 776 ? -16.859 -15.812 7.578 1 97 776 LEU B N 1
ATOM 12584 C CA . LEU B 1 776 ? -17.516 -14.539 7.324 1 97 776 LEU B CA 1
ATOM 12585 C C . LEU B 1 776 ? -18.047 -13.938 8.625 1 97 776 LEU B C 1
ATOM 12587 O O . LEU B 1 776 ? -17.812 -12.758 8.898 1 97 776 LEU B O 1
ATOM 12591 N N . PHE B 1 777 ? -18.609 -14.766 9.477 1 96.5 777 PHE B N 1
ATOM 12592 C CA . PHE B 1 777 ? -19.172 -14.289 10.734 1 96.5 777 PHE B CA 1
ATOM 12593 C C . PHE B 1 777 ? -18.078 -13.953 11.727 1 96.5 777 PHE B C 1
ATOM 12595 O O . PHE B 1 777 ? -18.172 -12.977 12.477 1 96.5 777 PHE B O 1
ATOM 12602 N N . VAL B 1 778 ? -17.062 -14.75 11.703 1 96.12 778 VAL B N 1
ATOM 12603 C CA . VAL B 1 778 ? -15.93 -14.469 12.586 1 96.12 778 VAL B CA 1
ATOM 12604 C C . VAL B 1 778 ? -15.312 -13.117 12.219 1 96.12 778 VAL B C 1
ATOM 12606 O O . VAL B 1 778 ? -14.984 -12.32 13.102 1 96.12 778 VAL B O 1
ATOM 12609 N N . SER B 1 779 ? -15.148 -12.891 10.938 1 95.69 779 SER B N 1
ATOM 12610 C CA . SER B 1 779 ? -14.594 -11.625 10.484 1 95.69 779 SER B CA 1
ATOM 12611 C C . SER B 1 779 ? -15.523 -10.461 10.82 1 95.69 779 SER B C 1
ATOM 12613 O O . SER B 1 779 ? -15.062 -9.375 11.195 1 95.69 779 SER B O 1
ATOM 12615 N N . LEU B 1 780 ? -16.812 -10.672 10.719 1 95.56 780 LEU B N 1
ATOM 12616 C CA . LEU B 1 780 ? -17.797 -9.633 11.016 1 95.56 780 LEU B CA 1
ATOM 12617 C C . LEU B 1 780 ? -17.766 -9.281 12.5 1 95.56 780 LEU B C 1
ATOM 12619 O O . LEU B 1 780 ? -17.719 -8.102 12.867 1 95.56 780 LEU B O 1
ATOM 12623 N N . ILE B 1 781 ? -17.734 -10.305 13.32 1 96 781 ILE B N 1
ATOM 12624 C CA . ILE B 1 781 ? -17.734 -10.102 14.766 1 96 781 ILE B CA 1
ATOM 12625 C C . ILE B 1 781 ? -16.438 -9.445 15.195 1 96 781 ILE B C 1
ATOM 12627 O O . ILE B 1 781 ? -16.438 -8.508 16 1 96 781 ILE B O 1
ATOM 12631 N N . SER B 1 782 ? -15.383 -9.93 14.633 1 95.19 782 SER B N 1
ATOM 12632 C CA . SER B 1 782 ? -14.094 -9.32 14.945 1 95.19 782 SER B CA 1
ATOM 12633 C C . SER B 1 782 ? -14.047 -7.863 14.508 1 95.19 782 SER B C 1
ATOM 12635 O O . SER B 1 782 ? -13.477 -7.02 15.203 1 95.19 782 SER B O 1
ATOM 12637 N N . GLY B 1 783 ? -14.625 -7.594 13.352 1 94.19 783 GLY B N 1
ATOM 12638 C CA . GLY B 1 783 ? -14.688 -6.223 12.883 1 94.19 783 GLY B CA 1
ATOM 12639 C C . GLY B 1 783 ? -15.453 -5.301 13.812 1 94.19 783 GLY B C 1
ATOM 12640 O O . GLY B 1 783 ? -14.977 -4.207 14.141 1 94.19 783 GLY B O 1
ATOM 12641 N N . PHE B 1 784 ? -16.531 -5.766 14.352 1 93.31 784 PHE B N 1
ATOM 12642 C CA . PHE B 1 784 ? -17.344 -4.977 15.273 1 93.31 784 PHE B CA 1
ATOM 12643 C C . PHE B 1 784 ? -16.625 -4.781 16.594 1 93.31 784 PHE B C 1
ATOM 12645 O O . PHE B 1 784 ? -16.609 -3.674 17.141 1 93.31 784 PHE B O 1
ATOM 12652 N N . VAL B 1 785 ? -16.016 -5.801 17.078 1 94.25 785 VAL B N 1
ATOM 12653 C CA . VAL B 1 785 ? -15.352 -5.754 18.375 1 94.25 785 VAL B CA 1
ATOM 12654 C C . VAL B 1 785 ? -14.133 -4.836 18.297 1 94.25 785 VAL B C 1
ATOM 12656 O O . VAL B 1 785 ? -13.953 -3.961 19.156 1 94.25 785 VAL B O 1
ATOM 12659 N N . TRP B 1 786 ? -13.352 -5.008 17.266 1 93.06 786 TRP B N 1
ATOM 12660 C CA . TRP B 1 786 ? -12.141 -4.203 17.125 1 93.06 786 TRP B CA 1
ATOM 12661 C C . TRP B 1 786 ? -12.492 -2.738 16.875 1 93.06 786 TRP B C 1
ATOM 12663 O O . TRP B 1 786 ? -11.781 -1.838 17.328 1 93.06 786 TRP B O 1
ATOM 12673 N N . PHE B 1 787 ? -13.539 -2.521 16.125 1 92.5 787 PHE B N 1
ATOM 12674 C CA . PHE B 1 787 ? -13.945 -1.15 15.836 1 92.5 787 PHE B CA 1
ATOM 12675 C C . PHE B 1 787 ? -14.391 -0.438 17.109 1 92.5 787 PHE B C 1
ATOM 12677 O O . PHE B 1 787 ? -14.102 0.745 17.297 1 92.5 787 PHE B O 1
ATOM 12684 N N . GLU B 1 788 ? -15.023 -1.135 17.969 1 89.75 788 GLU B N 1
ATOM 12685 C CA . GLU B 1 788 ? -15.477 -0.554 19.234 1 89.75 788 GLU B CA 1
ATOM 12686 C C . GLU B 1 788 ? -14.297 -0.323 20.172 1 89.75 788 GLU B C 1
ATOM 12688 O O . GLU B 1 788 ? -14.289 0.647 20.938 1 89.75 788 GLU B O 1
ATOM 12693 N N . LEU B 1 789 ? -13.367 -1.16 20.094 1 86 789 LEU B N 1
ATOM 12694 C CA . LEU B 1 789 ? -12.219 -1.044 20.984 1 86 789 LEU B CA 1
ATOM 12695 C C . LEU B 1 789 ? -11.305 0.092 20.547 1 86 789 LEU B C 1
ATOM 12697 O O . LEU B 1 789 ? -10.711 0.777 21.375 1 86 789 LEU B O 1
ATOM 12701 N N . PHE B 1 790 ? -11.172 0.257 19.25 1 80.44 790 PHE B N 1
ATOM 12702 C CA . PHE B 1 790 ? -10.219 1.231 18.75 1 80.44 790 PHE B CA 1
ATOM 12703 C C . PHE B 1 790 ? -10.922 2.516 18.328 1 80.44 790 PHE B C 1
ATOM 12705 O O . PHE B 1 790 ? -10.344 3.344 17.609 1 80.44 790 PHE B O 1
ATOM 12712 N N . LYS B 1 791 ? -12.07 2.727 18.797 1 78.56 791 LYS B N 1
ATOM 12713 C CA . LYS B 1 791 ? -12.82 3.939 18.484 1 78.56 791 LYS B CA 1
ATOM 12714 C C . LYS B 1 791 ? -12.156 5.172 19.094 1 78.56 791 LYS B C 1
ATOM 12716 O O . LYS B 1 791 ? -11.648 5.117 20.219 1 78.56 791 LYS B O 1
#

Nearest PDB structures (foldseek):
  4yer-assembly1_B  TM=8.987E-01  e=9.786E-16  Thermotoga maritima MSB8
  1vpl-assembly1_A-2  TM=8.996E-01  e=2.058E-15  Thermotoga maritima MSB8
  4yer-assembly1_A  TM=9.068E-01  e=2.149E-15  Thermotoga maritima MSB8
  4rvc-assembly1_A  TM=9.026E-01  e=8.834E-14  Geobacillus kaustophilus GBlys
  8ee6-assembly1_A  TM=2.820E-01  e=3.186E-15  Homo sapiens

Solvent-accessible surface area (backbone atoms only — not comparable to full-atom values): 85827 Å² total; per-residue (Å²): 132,80,72,65,64,66,59,54,53,52,51,56,68,71,48,60,64,67,75,72,65,65,73,74,73,79,58,85,66,52,73,65,54,55,49,40,47,56,62,62,58,35,78,61,75,57,65,73,64,76,74,89,68,71,51,32,34,41,34,43,45,26,23,35,52,94,43,90,89,48,71,40,33,50,57,31,63,50,77,38,58,58,30,33,41,35,27,42,35,47,50,60,86,20,33,66,69,60,51,50,33,36,65,42,32,77,42,79,68,78,38,60,47,60,28,45,51,78,32,53,48,56,36,82,71,43,24,25,38,11,56,30,40,18,67,31,58,74,79,47,37,68,66,50,85,31,25,50,48,55,49,42,52,38,54,31,26,49,58,58,48,54,69,72,57,45,55,51,47,50,58,47,44,32,61,72,66,65,48,72,67,48,79,42,42,45,70,76,42,51,74,36,53,43,38,48,51,36,47,45,58,29,48,69,77,65,30,57,30,34,41,30,36,46,70,57,64,42,44,52,66,68,57,42,52,50,50,51,52,48,51,51,46,39,14,72,56,51,39,20,22,35,38,34,35,44,83,54,49,74,66,42,56,78,28,60,30,32,35,36,35,51,82,15,30,70,78,49,74,44,35,39,69,56,48,30,61,73,65,72,35,94,41,58,57,53,43,52,44,50,52,52,49,52,49,67,68,51,62,87,69,72,84,73,78,72,73,70,76,72,69,66,78,60,65,72,75,73,69,71,70,70,74,68,72,77,74,71,76,67,74,71,80,71,83,84,79,81,80,75,87,63,91,63,84,77,63,92,72,85,73,96,95,79,85,89,84,89,88,85,80,83,80,74,81,76,76,83,71,99,68,86,81,59,68,72,71,72,82,81,63,86,83,69,66,80,84,65,65,48,73,72,62,74,75,74,85,77,62,74,61,45,100,78,42,50,58,56,42,38,49,32,47,36,52,48,51,50,53,53,51,74,72,28,64,66,61,49,40,54,55,52,47,48,54,47,50,51,52,50,52,48,52,53,44,54,59,42,70,62,48,54,44,35,29,25,36,24,60,51,42,89,55,86,94,34,54,64,55,52,35,58,66,44,37,58,61,70,44,35,34,80,42,84,38,86,42,67,68,60,39,53,48,33,36,73,68,65,68,22,53,35,36,39,38,37,39,60,53,25,51,64,27,40,50,43,53,71,74,38,60,89,73,51,46,72,64,42,50,63,34,34,30,37,41,32,39,37,29,38,56,45,50,65,59,35,52,50,49,51,50,44,48,52,53,11,48,46,52,29,39,28,53,50,26,47,74,73,68,36,50,46,70,64,59,46,65,48,68,36,77,48,73,60,74,32,37,54,88,67,81,50,66,40,70,54,32,44,45,27,48,53,44,50,50,44,20,50,46,28,21,54,53,19,20,51,58,52,33,56,36,51,74,50,35,38,47,60,56,39,39,42,41,47,56,49,73,62,43,54,53,49,30,54,54,61,52,50,49,52,61,47,49,53,32,50,51,50,48,51,44,45,43,43,66,71,67,57,48,80,57,63,22,58,66,64,60,53,47,51,54,45,48,47,39,24,49,28,19,23,40,41,12,34,31,41,8,60,72,37,92,42,64,64,54,17,53,51,48,49,55,66,51,46,52,60,46,52,67,45,27,36,38,89,39,62,58,60,19,31,52,68,70,56,40,57,53,17,69,70,33,77,54,19,48,38,31,53,20,41,40,37,21,31,35,61,38,43,55,66,85,41,67,77,30,32,50,8,54,50,49,36,52,49,51,30,49,51,29,48,51,49,31,53,52,51,44,64,70,70,103,134,81,71,65,66,67,58,56,52,55,51,56,68,73,47,60,64,68,74,73,65,63,75,75,72,80,56,86,66,51,72,66,55,54,51,40,46,55,60,61,59,34,76,61,75,58,64,73,63,77,74,89,69,73,50,32,33,40,34,44,46,26,23,34,52,92,43,89,91,49,70,39,34,49,56,30,64,50,77,36,57,59,31,33,41,36,26,44,32,48,52,60,86,20,34,68,71,60,52,51,34,37,65,42,34,78,43,78,67,76,38,61,47,59,27,45,58,76,31,52,49,56,37,81,71,46,26,25,38,9,60,35,38,19,66,32,57,74,80,49,35,66,66,50,87,31,26,50,49,54,49,44,51,39,54,32,26,50,59,61,47,55,68,70,58,45,55,52,47,50,58,48,45,32,62,72,64,67,47,70,67,48,81,42,42,44,70,78,43,52,74,35,52,44,39,48,50,36,48,45,59,30,49,69,76,64,29,55,30,34,40,32,37,46,70,56,63,42,43,51,65,69,57,42,52,51,50,52,51,49,53,50,46,39,13,72,55,46,37,21,20,33,40,35,35,42,81,54,47,72,66,41,56,79,28,60,30,32,35,37,36,49,84,15,29,69,77,49,73,43,35,39,69,56,48,29,59,75,66,72,35,95,40,57,58,52,41,50,44,50,52,52,48,52,49,68,66,52,62,86,69,72,84,71,78,72,75,71,78,73,71,66,80,62,66,74,76,73,72,70,74,69,74,70,72,75,73,71,78,69,81,75,81,82,79,81,85,76,78,72,72,72,75,71,80,61,67,92,67,87,79,86,84,78,78,88,87,88,88,78,74,71,74,70,71,71,67,76,62,85,88,66,74,78,62,75,78,71,80,86,56,82,72,74,62,85,77,77,62,52,70,77,68,72,76,74,85,78,63,76,63,46,99,78,41,49,57,56,40,38,49,31,47,36,52,47,51,51,52,54,50,74,72,30,64,66,61,49,40,53,55,51,47,47,52,47,51,51,52,49,53,47,52,52,45,53,59,40,70,62,47,53,46,36,30,26,36,24,59,50,44,90,53,86,93,33,56,63,56,51,37,59,66,43,37,57,60,69,44,34,34,79,42,82,37,86,40,66,68,59,40,52,48,32,36,74,69,65,68,22,52,34,36,38,39,38,39,60,53,24,48,64,27,41,51,43,54,70,73,40,59,90,72,52,46,73,64,43,50,63,33,35,30,36,40,33,38,37,28,38,55,45,50,65,58,36,52,50,50,50,52,44,49,52,53,12,46,47,52,29,40,26,54,50,26,47,74,72,69,35,49,46,70,65,59,46,64,47,66,34,76,48,73,58,76,31,38,55,88,66,82,50,67,37,69,55,32,45,46,27,48,53,46,51,50,44,22,52,47,29,19,53,55,18,19,51,58,51,33,56,34,50,74,51,35,38,46,60,56,38,39,42,41,48,55,50,71,62,43,54,52,48,29,52,53,62,53,50,49,52,60,47,50,53,33,51,51,50,48,51,44,45,44,42,66,72,66,58,49,79,56,64,22,60,66,63,61,52,46,51,52,46,47,47,39,22,50,30,20,23,40,42,12,34,31,42,8,60,73,39,90,42,67,65,54,18,52,50,49,48,56,64,50,46,52,58,46,51,68,46,29,36,39,89,40,62,57,58,19,30,53,70,69,56,39,57,53,17,69,71,32,77,54,18,49,39,32,53,18,42,42,36,21,32,34,59,38,43,54,66,84,41,64,78,30,32,50,8,54,50,49,35,52,49,52,31,50,50,29,48,51,48,30,54,52,51,45,65,69,69,102

Sequence (1582 aa):
MFSTKYYNRYLDDHFDRQYYSGRLKLKKFDTDEFQSMINANQPNLLPMAPEPGPPCIETRNLSFHYKASNPVLKNITINVPQGRIYALLGSSGCGKTTLLRMILGMLKPKTGTIRVFGMQPGTAEVKIPGPGVGYMPQDLALFRLFNIEETFEYYGRLYGIPIETIKERIKYYIEFLNLPVKTRLITQLSGGQQRRVSLAVTLMHQPPLLILDEPTVGVDSVLRLKIWNYLEELCTKLGTTVIITTHYTEEARNSYRVGFVDSGIILAEDNPQRLLFKYNCRSLEDVFLELCLERARQPEISNENKPQISQHCSIPEVTVQIIVEESNDNHHESSENSSDGSIEQIEMSQIPRDMNNNNNNSQTSQEFKATDDTLISPILPTPPIHPNAPQANMDGATNTKLPWLDYSRLHALLAKNYLLYRRNPVSIILMNIIPLVQVTLFCVTFARNPENIPVAVVNHENRTQSLSNLFIDQLDQQSLSLHYFDNLDDAIKSVHDLQTRNVITFPSNFSRFFRKRFLKPEQITDEIIEQSRISLYPDTTHAVFYLYTYQKVLEGFEKFLTTVGKSMGFNPNFFGSPVVLTETMYGQNSLQYLEFVTPGMIIAVVHGLSMLIGSFTIIRERFDGHLERGFVAGIRTTEILLSHIIFYLVPLFTQVVLVLFLTFYIFDSQSLGSLWEVFLMTFVMASQGLIFGITMSITCQSQVASLLMVFIMEMPMIFTSGVLWPLESVPPLVKTLAMFNPLTLPIRSLHYIMLRGWTLMRPDVAVGLISAVSYLFVSLISGFVWFELFKMFSTKYYNRYLDDHFDRQYYSGRLKLKKFDTDEFQSMINANQPNLLPMAPEPGPPCIETRNLSFHYKASNPVLKNITINVPQGRIYALLGSSGCGKTTLLRMILGMLKPKTGTIRVFGMQPGTAEVKIPGPGVGYMPQDLALFRLFNIEETFEYYGRLYGIPIETIKERIKYYIEFLNLPVKTRLITQLSGGQQRRVSLAVTLMHQPPLLILDEPTVGVDSVLRLKIWNYLEELCTKLGTTVIITTHYTEEARNSYRVGFVDSGIILAEDNPQRLLFKYNCRSLEDVFLELCLERARQPEISNENKPQISQHCSIPEVTVQIIVEESNDNHHESSENSSDGSIEQIEMSQIPRDMNNNNNNSQTSQEFKATDDTLISPILPTPPIHPNAPQANMDGATNTKLPWLDYSRLHALLAKNYLLYRRNPVSIILMNIIPLVQVTLFCVTFARNPENIPVAVVNHENRTQSLSNLFIDQLDQQSLSLHYFDNLDDAIKSVHDLQTRNVITFPSNFSRFFRKRFLKPEQITDEIIEQSRISLYPDTTHAVFYLYTYQKVLEGFEKFLTTVGKSMGFNPNFFGSPVVLTETMYGQNSLQYLEFVTPGMIIAVVHGLSMLIGSFTIIRERFDGHLERGFVAGIRTTEILLSHIIFYLVPLFTQVVLVLFLTFYIFDSQSLGSLWEVFLMTFVMASQGLIFGITMSITCQSQVASLLMVFIMEMPMIFTSGVLWPLESVPPLVKTLAMFNPLTLPIRSLHYIMLRGWTLMRPDVAVGLISAVSYLFVSLISGFVWFELFK

Secondary structure (DSSP, 8-state):
---SHHHHHHHHHHS-TTTT----------HHHHHHHHHHTS----------S--SEEEEEEEEESSTTSEEEEEE--EEPTTSEEEEEE-TTSSHHHHHHHHTTSS--SEEEEEETTB-TTSTTTTTTTTTEEEE-TT----TT-BHHHHHHHHHHHTT--HHHHHHHHHHHHHHTT---TTSBGGGS-HHHHHHHHHHHHHTT--SEEEEESTTTT--HHHHHHHHHHHHHIIIII--EEEEEES-TTGGGGSSEEEEEETTEEEEEE-HHHHHHHTT-SSHHHHHHHHHHHHHHS----SS-----------------------------------------------------------------S---------------SSS------------EETTEEHHHHHHHHHHHHHHHHT-HHHHIIIIIHHHHHHHHHHHHHS-----EEEEEEE----TT-HHHHHHHHS-TTTEEEEEESSHHHHHHHHHTTS-SEEEEE-TTHHHHHHHHHH-GGG--HHHHHHT-EEEE-BTTSHHHHHHHHHHHHHHHHHHHHHHHHHHT--GGGGS-SEEEPPPSBS-SS--HHHHHHHHHHHHHHHHHHHHHHTTHHHHHHHTTHHHHHHHHT--HHHHHHHHHHHHHHHHHHHHHHHHHIIIIIS----SS-HHHHHHHHHHHHHHHHHHHHHHHHH-SSHHHHHHHHHHHHHHHHHHTTSSS-GGGS-HHHHHHHHT-TTHHHHHHHHIIIII---TTSHHHHHHHHHHHHHHHHHHHHHHHHHHHT-/---SHHHHHHHHHHS-TTTT----------HHHHHHHHHHTS----------S--SEEEEEEEEESSTTSEEEEEE--EEPTTSEEEEEE-TTSSHHHHHHHHTTSS--SEEEEEETTB-TTSTTTTTTTTTEEEE-TT----TT-BHHHHHHHHHHHTT--HHHHHHHHHHHHHHTT---TTSBGGGS-HHHHHHHHHHHHHTT--SEEEEESTTTT--HHHHHHHHHHHHHIIIII--EEEEEES-TTGGGGSSEEEEEETTEEEEEE-HHHHHHHHT-SSHHHHHHHHHHHHHHS----SS---------------------------------------------------------------------------------SSS------------EETTEEHHHHHHHHHHHHHHHHT-HHHHIIIIIHHHHHHHHHHHHHS-----EEEEEEE----TT-HHHHHHHHS-TTTEEEEEESSHHHHHHHHHTTS-SEEEEE-TTHHHHHHHHHH-GGG--HHHHHHT-EEEE-BTTSHHHHHHHHHHHHHHHHHHHHHHHHHHT--GGGGS-SEEEPPPSBS-SS--HHHHHHHHHHHHHHHHHHHHHHHHHHHHHHHTTHHHHHHHHT--HHHHHHHHHHHHHHHHHHHHHHHHHIIIIIS----SS-HHHHHHHHHHHHHHHHHHHHHHHHH-SSHHHHHHHHHHHHHHHHHHTTSSS-GGGS-HHHHHHHHT-TTHHHHHHHHIIIII---TTSHHHHHHHHHHHHHHHHHHHHHHHHHHHT-